Protein 1V5T (pdb70)

Organism: Mus musculus (NCBI:txid10090)

Structure (mmCIF, N/CA/C/O backbone):
data_1V5T
#
_entry.id   1V5T
#
_cell.length_a   1.000
_cell.length_b   1.000
_cell.length_c   1.000
_cell.angle_alpha   90.00
_cell.angle_beta   90.00
_cell.angle_gamma   90.00
#
_symmetry.space_group_name_H-M   'P 1'
#
loop_
_atom_site.group_PDB
_atom_site.id
_atom_site.type_symbol
_atom_site.label_atom_id
_atom_site.label_alt_id
_atom_site.label_comp_id
_atom_site.label_asym_id
_atom_site.label_entity_id
_atom_site.label_seq_id
_atom_site.pdbx_PDB_ins_code
_atom_site.Cartn_x
_atom_site.Cartn_y
_atom_site.Cartn_z
_atom_site.occupancy
_atom_site.B_iso_or_equiv
_atom_site.auth_seq_id
_atom_site.auth_comp_id
_atom_site.auth_asym_id
_atom_site.auth_atom_id
_atom_site.pdbx_PDB_model_num
ATOM 1 N N . GLY A 1 1 ? 25.138 9.189 4.085 1.00 0.00 1 GLY A N 1
ATOM 2 C CA . GLY A 1 1 ? 25.065 8.171 3.051 1.00 0.00 1 GLY A CA 1
ATOM 3 C C . GLY A 1 1 ? 25.714 8.659 1.754 1.00 0.00 1 GLY A C 1
ATOM 4 O O . GLY A 1 1 ? 26.935 8.616 1.613 1.00 0.00 1 GLY A O 1
ATOM 8 N N . SER A 1 2 ? 24.868 9.111 0.840 1.00 0.00 2 SER A N 1
ATOM 9 C CA . SER A 1 2 ? 25.344 9.606 -0.440 1.00 0.00 2 SER A CA 1
ATOM 10 C C . SER A 1 2 ? 24.269 10.473 -1.098 1.00 0.00 2 SER A C 1
ATOM 11 O O . SER A 1 2 ? 24.551 11.581 -1.552 1.00 0.00 2 SER A O 1
ATOM 19 N N . SER A 1 3 ? 23.058 9.936 -1.130 1.00 0.00 3 SER A N 1
ATOM 20 C CA . SER A 1 3 ? 21.939 10.647 -1.725 1.00 0.00 3 SER A CA 1
ATOM 21 C C . SER A 1 3 ? 20.916 11.008 -0.647 1.00 0.00 3 SER A C 1
ATOM 22 O O . SER A 1 3 ? 20.844 10.352 0.391 1.00 0.00 3 SER A O 1
ATOM 30 N N . GLY A 1 4 ? 20.148 12.050 -0.930 1.00 0.00 4 GLY A N 1
ATOM 31 C CA . GLY A 1 4 ? 19.132 12.507 0.003 1.00 0.00 4 GLY A CA 1
ATOM 32 C C . GLY A 1 4 ? 17.742 12.033 -0.427 1.00 0.00 4 GLY A C 1
ATOM 33 O O . GLY A 1 4 ? 17.461 10.835 -0.421 1.00 0.00 4 GLY A O 1
ATOM 37 N N . SER A 1 5 ? 16.908 12.997 -0.788 1.00 0.00 5 SER A N 1
ATOM 38 C CA . SER A 1 5 ? 15.554 12.694 -1.219 1.00 0.00 5 SER A CA 1
ATOM 39 C C . SER A 1 5 ? 15.410 12.961 -2.719 1.00 0.00 5 SER A C 1
ATOM 40 O O . SER A 1 5 ? 16.313 13.516 -3.343 1.00 0.00 5 SER A O 1
ATOM 48 N N . SER A 1 6 ? 14.269 12.552 -3.253 1.00 0.00 6 SER A N 1
ATOM 49 C CA . SER A 1 6 ? 13.996 12.740 -4.668 1.00 0.00 6 SER A CA 1
ATOM 50 C C . SER A 1 6 ? 12.509 12.511 -4.948 1.00 0.00 6 SER A C 1
ATOM 51 O O . SER A 1 6 ? 11.823 13.402 -5.446 1.00 0.00 6 SER A O 1
ATOM 59 N N . GLY A 1 7 ? 12.055 11.311 -4.616 1.00 0.00 7 GLY A N 1
ATOM 60 C CA . GLY A 1 7 ? 10.662 10.954 -4.826 1.00 0.00 7 GLY A CA 1
ATOM 61 C C . GLY A 1 7 ? 9.955 10.698 -3.494 1.00 0.00 7 GLY A C 1
ATOM 62 O O . GLY A 1 7 ? 10.220 11.380 -2.505 1.00 0.00 7 GLY A O 1
ATOM 66 N N . LEU A 1 8 ? 9.068 9.714 -3.511 1.00 0.00 8 LEU A N 1
ATOM 67 C CA . LEU A 1 8 ? 8.321 9.360 -2.316 1.00 0.00 8 LEU A CA 1
ATOM 68 C C . LEU A 1 8 ? 8.396 7.847 -2.102 1.00 0.00 8 LEU A C 1
ATOM 69 O O . LEU A 1 8 ? 7.637 7.092 -2.708 1.00 0.00 8 LEU A O 1
ATOM 85 N N . PRO A 1 9 ? 9.343 7.438 -1.216 1.00 0.00 9 PRO A N 1
ATOM 86 C CA . PRO A 1 9 ? 9.528 6.028 -0.915 1.00 0.00 9 PRO A CA 1
ATOM 87 C C . PRO A 1 9 ? 8.408 5.510 -0.010 1.00 0.00 9 PRO A C 1
ATOM 88 O O . PRO A 1 9 ? 7.963 6.211 0.897 1.00 0.00 9 PRO A O 1
ATOM 99 N N . ILE A 1 10 ? 7.984 4.286 -0.290 1.00 0.00 10 ILE A N 1
ATOM 100 C CA . ILE A 1 10 ? 6.924 3.665 0.487 1.00 0.00 10 ILE A CA 1
ATOM 101 C C . ILE A 1 10 ? 7.369 2.267 0.922 1.00 0.00 10 ILE A C 1
ATOM 102 O O . ILE A 1 10 ? 8.130 1.607 0.217 1.00 0.00 10 ILE A O 1
ATOM 118 N N . ILE A 1 11 ? 6.874 1.858 2.081 1.00 0.00 11 ILE A N 1
ATOM 119 C CA . ILE A 1 11 ? 7.211 0.551 2.619 1.00 0.00 11 ILE A CA 1
ATOM 120 C C . ILE A 1 11 ? 5.930 -0.159 3.062 1.00 0.00 11 ILE A C 1
ATOM 121 O O . ILE A 1 11 ? 5.058 0.453 3.677 1.00 0.00 11 ILE A O 1
ATOM 137 N N . VAL A 1 12 ? 5.857 -1.440 2.731 1.00 0.00 12 VAL A N 1
ATOM 138 C CA . VAL A 1 12 ? 4.697 -2.240 3.087 1.00 0.00 12 VAL A CA 1
ATOM 139 C C . VAL A 1 12 ? 5.156 -3.482 3.854 1.00 0.00 12 VAL A C 1
ATOM 140 O O . VAL A 1 12 ? 6.263 -3.973 3.643 1.00 0.00 12 VAL A O 1
ATOM 153 N N . LYS A 1 13 ? 4.280 -3.954 4.729 1.00 0.00 13 LYS A N 1
ATOM 154 C CA . LYS A 1 13 ? 4.581 -5.130 5.529 1.00 0.00 13 LYS A CA 1
ATOM 155 C C . LYS A 1 13 ? 3.502 -6.189 5.296 1.00 0.00 13 LYS A C 1
ATOM 156 O O . LYS A 1 13 ? 2.361 -6.024 5.726 1.00 0.00 13 LYS A O 1
ATOM 175 N N . TRP A 1 14 ? 3.900 -7.254 4.616 1.00 0.00 14 TRP A N 1
ATOM 176 C CA . TRP A 1 14 ? 2.982 -8.341 4.321 1.00 0.00 14 TRP A CA 1
ATOM 177 C C . TRP A 1 14 ? 3.406 -9.556 5.147 1.00 0.00 14 TRP A C 1
ATOM 178 O O . TRP A 1 14 ? 4.458 -10.144 4.898 1.00 0.00 14 TRP A O 1
ATOM 199 N N . GLY A 1 15 ? 2.566 -9.898 6.113 1.00 0.00 15 GLY A N 1
ATOM 200 C CA . GLY A 1 15 ? 2.841 -11.033 6.977 1.00 0.00 15 GLY A CA 1
ATOM 201 C C . GLY A 1 15 ? 4.186 -10.867 7.689 1.00 0.00 15 GLY A C 1
ATOM 202 O O . GLY A 1 15 ? 4.246 -10.322 8.790 1.00 0.00 15 GLY A O 1
ATOM 206 N N . GLY A 1 16 ? 5.231 -11.347 7.031 1.00 0.00 16 GLY A N 1
ATOM 207 C CA . GLY A 1 16 ? 6.570 -11.259 7.587 1.00 0.00 16 GLY A CA 1
ATOM 208 C C . GLY A 1 16 ? 7.573 -10.793 6.529 1.00 0.00 16 GLY A C 1
ATOM 209 O O . GLY A 1 16 ? 8.754 -11.129 6.598 1.00 0.00 16 GLY A O 1
ATOM 213 N N . GLN A 1 17 ? 7.065 -10.026 5.576 1.00 0.00 17 GLN A N 1
ATOM 214 C CA . GLN A 1 17 ? 7.902 -9.510 4.505 1.00 0.00 17 GLN A CA 1
ATOM 215 C C . GLN A 1 17 ? 7.688 -8.004 4.343 1.00 0.00 17 GLN A C 1
ATOM 216 O O . GLN A 1 17 ? 6.594 -7.499 4.590 1.00 0.00 17 GLN A O 1
ATOM 230 N N . GLU A 1 18 ? 8.750 -7.329 3.929 1.00 0.00 18 GLU A N 1
ATOM 231 C CA . GLU A 1 18 ? 8.692 -5.891 3.731 1.00 0.00 18 GLU A CA 1
ATOM 232 C C . GLU A 1 18 ? 8.933 -5.548 2.259 1.00 0.00 18 GLU A C 1
ATOM 233 O O . GLU A 1 18 ? 9.902 -6.012 1.660 1.00 0.00 18 GLU A O 1
ATOM 245 N N . TYR A 1 19 ? 8.035 -4.737 1.719 1.00 0.00 19 TYR A N 1
ATOM 246 C CA . TYR A 1 19 ? 8.138 -4.327 0.329 1.00 0.00 19 TYR A CA 1
ATOM 247 C C . TYR A 1 19 ? 8.405 -2.824 0.219 1.00 0.00 19 TYR A C 1
ATOM 248 O O . TYR A 1 19 ? 7.772 -2.026 0.909 1.00 0.00 19 TYR A O 1
ATOM 266 N N . SER A 1 20 ? 9.342 -2.484 -0.653 1.00 0.00 20 SER A N 1
ATOM 267 C CA . SER A 1 20 ? 9.700 -1.091 -0.862 1.00 0.00 20 SER A CA 1
ATOM 268 C C . SER A 1 20 ? 9.168 -0.611 -2.213 1.00 0.00 20 SER A C 1
ATOM 269 O O . SER A 1 20 ? 9.165 -1.364 -3.186 1.00 0.00 20 SER A O 1
ATOM 277 N N . VAL A 1 21 ? 8.732 0.640 -2.231 1.00 0.00 21 VAL A N 1
ATOM 278 C CA . VAL A 1 21 ? 8.199 1.229 -3.447 1.00 0.00 21 VAL A CA 1
ATOM 279 C C . VAL A 1 21 ? 8.799 2.624 -3.639 1.00 0.00 21 VAL A C 1
ATOM 280 O O . VAL A 1 21 ? 8.623 3.501 -2.794 1.00 0.00 21 VAL A O 1
ATOM 293 N N . THR A 1 22 ? 9.497 2.785 -4.754 1.00 0.00 22 THR A N 1
ATOM 294 C CA . THR A 1 22 ? 10.124 4.057 -5.066 1.00 0.00 22 THR A CA 1
ATOM 295 C C . THR A 1 22 ? 10.041 4.338 -6.568 1.00 0.00 22 THR A C 1
ATOM 296 O O . THR A 1 22 ? 10.971 4.892 -7.152 1.00 0.00 22 THR A O 1
ATOM 307 N N . THR A 1 23 ? 8.918 3.943 -7.150 1.00 0.00 23 THR A N 1
ATOM 308 C CA . THR A 1 23 ? 8.701 4.146 -8.573 1.00 0.00 23 THR A CA 1
ATOM 309 C C . THR A 1 23 ? 7.640 5.223 -8.802 1.00 0.00 23 THR A C 1
ATOM 310 O O . THR A 1 23 ? 7.786 6.065 -9.687 1.00 0.00 23 THR A O 1
ATOM 321 N N . LEU A 1 24 ? 6.595 5.162 -7.990 1.00 0.00 24 LEU A N 1
ATOM 322 C CA . LEU A 1 24 ? 5.509 6.122 -8.094 1.00 0.00 24 LEU A CA 1
ATOM 323 C C . LEU A 1 24 ? 5.725 7.242 -7.075 1.00 0.00 24 LEU A C 1
ATOM 324 O O . LEU A 1 24 ? 6.529 7.102 -6.154 1.00 0.00 24 LEU A O 1
ATOM 340 N N . SER A 1 25 ? 4.995 8.329 -7.274 1.00 0.00 25 SER A N 1
ATOM 341 C CA . SER A 1 25 ? 5.097 9.473 -6.383 1.00 0.00 25 SER A CA 1
ATOM 342 C C . SER A 1 25 ? 3.699 9.973 -6.012 1.00 0.00 25 SER A C 1
ATOM 343 O O . SER A 1 25 ? 2.703 9.312 -6.299 1.00 0.00 25 SER A O 1
ATOM 351 N N . GLU A 1 26 ? 3.671 11.137 -5.379 1.00 0.00 26 GLU A N 1
ATOM 352 C CA . GLU A 1 26 ? 2.412 11.734 -4.966 1.00 0.00 26 GLU A CA 1
ATOM 353 C C . GLU A 1 26 ? 1.453 11.827 -6.154 1.00 0.00 26 GLU A C 1
ATOM 354 O O . GLU A 1 26 ? 0.264 11.544 -6.020 1.00 0.00 26 GLU A O 1
ATOM 366 N N . ASP A 1 27 ? 2.007 12.224 -7.291 1.00 0.00 27 ASP A N 1
ATOM 367 C CA . ASP A 1 27 ? 1.215 12.358 -8.502 1.00 0.00 27 ASP A CA 1
ATOM 368 C C . ASP A 1 27 ? 0.380 11.092 -8.702 1.00 0.00 27 ASP A C 1
ATOM 369 O O . ASP A 1 27 ? -0.844 11.162 -8.806 1.00 0.00 27 ASP A O 1
ATOM 378 N N . ASP A 1 28 ? 1.074 9.965 -8.751 1.00 0.00 28 ASP A N 1
ATOM 379 C CA . ASP A 1 28 ? 0.411 8.685 -8.937 1.00 0.00 28 ASP A CA 1
ATOM 380 C C . ASP A 1 28 ? -0.721 8.549 -7.918 1.00 0.00 28 ASP A C 1
ATOM 381 O O . ASP A 1 28 ? -0.698 9.192 -6.869 1.00 0.00 28 ASP A O 1
ATOM 390 N N . THR A 1 29 ? -1.685 7.707 -8.260 1.00 0.00 29 THR A N 1
ATOM 391 C CA . THR A 1 29 ? -2.824 7.479 -7.388 1.00 0.00 29 THR A CA 1
ATOM 392 C C . THR A 1 29 ? -2.653 6.167 -6.619 1.00 0.00 29 THR A C 1
ATOM 393 O O . THR A 1 29 ? -1.830 5.330 -6.988 1.00 0.00 29 THR A O 1
ATOM 404 N N . VAL A 1 30 ? -3.442 6.029 -5.564 1.00 0.00 30 VAL A N 1
ATOM 405 C CA . VAL A 1 30 ? -3.387 4.833 -4.740 1.00 0.00 30 VAL A CA 1
ATOM 406 C C . VAL A 1 30 ? -3.432 3.597 -5.639 1.00 0.00 30 VAL A C 1
ATOM 407 O O . VAL A 1 30 ? -2.736 2.615 -5.387 1.00 0.00 30 VAL A O 1
ATOM 420 N N . LEU A 1 31 ? -4.259 3.685 -6.671 1.00 0.00 31 LEU A N 1
ATOM 421 C CA . LEU A 1 31 ? -4.405 2.585 -7.609 1.00 0.00 31 LEU A CA 1
ATOM 422 C C . LEU A 1 31 ? -3.020 2.135 -8.080 1.00 0.00 31 LEU A C 1
ATOM 423 O O . LEU A 1 31 ? -2.677 0.959 -7.976 1.00 0.00 31 LEU A O 1
ATOM 439 N N . ASP A 1 32 ? -2.262 3.096 -8.588 1.00 0.00 32 ASP A N 1
ATOM 440 C CA . ASP A 1 32 ? -0.923 2.814 -9.075 1.00 0.00 32 ASP A CA 1
ATOM 441 C C . ASP A 1 32 ? -0.188 1.939 -8.057 1.00 0.00 32 ASP A C 1
ATOM 442 O O . ASP A 1 32 ? 0.377 0.907 -8.414 1.00 0.00 32 ASP A O 1
ATOM 451 N N . LEU A 1 33 ? -0.220 2.384 -6.810 1.00 0.00 33 LEU A N 1
ATOM 452 C CA . LEU A 1 33 ? 0.435 1.654 -5.738 1.00 0.00 33 LEU A CA 1
ATOM 453 C C . LEU A 1 33 ? -0.153 0.245 -5.652 1.00 0.00 33 LEU A C 1
ATOM 454 O O . LEU A 1 33 ? 0.581 -0.741 -5.686 1.00 0.00 33 LEU A O 1
ATOM 470 N N . LYS A 1 34 ? -1.473 0.195 -5.542 1.00 0.00 34 LYS A N 1
ATOM 471 C CA . LYS A 1 34 ? -2.168 -1.078 -5.451 1.00 0.00 34 LYS A CA 1
ATOM 472 C C . LYS A 1 34 ? -1.758 -1.964 -6.629 1.00 0.00 34 LYS A C 1
ATOM 473 O O . LYS A 1 34 ? -1.329 -3.100 -6.435 1.00 0.00 34 LYS A O 1
ATOM 492 N N . GLN A 1 35 ? -1.904 -1.410 -7.823 1.00 0.00 35 GLN A N 1
ATOM 493 C CA . GLN A 1 35 ? -1.553 -2.136 -9.032 1.00 0.00 35 GLN A CA 1
ATOM 494 C C . GLN A 1 35 ? -0.138 -2.707 -8.918 1.00 0.00 35 GLN A C 1
ATOM 495 O O . GLN A 1 35 ? 0.109 -3.846 -9.309 1.00 0.00 35 GLN A O 1
ATOM 509 N N . PHE A 1 36 ? 0.754 -1.888 -8.379 1.00 0.00 36 PHE A N 1
ATOM 510 C CA . PHE A 1 36 ? 2.137 -2.297 -8.208 1.00 0.00 36 PHE A CA 1
ATOM 511 C C . PHE A 1 36 ? 2.278 -3.285 -7.047 1.00 0.00 36 PHE A C 1
ATOM 512 O O . PHE A 1 36 ? 3.223 -4.071 -7.008 1.00 0.00 36 PHE A O 1
ATOM 529 N N . LEU A 1 37 ? 1.324 -3.211 -6.131 1.00 0.00 37 LEU A N 1
ATOM 530 C CA . LEU A 1 37 ? 1.329 -4.089 -4.973 1.00 0.00 37 LEU A CA 1
ATOM 531 C C . LEU A 1 37 ? 0.747 -5.448 -5.366 1.00 0.00 37 LEU A C 1
ATOM 532 O O . LEU A 1 37 ? 0.905 -6.429 -4.640 1.00 0.00 37 LEU A O 1
ATOM 548 N N . LYS A 1 38 ? 0.087 -5.464 -6.515 1.00 0.00 38 LYS A N 1
ATOM 549 C CA . LYS A 1 38 ? -0.519 -6.687 -7.013 1.00 0.00 38 LYS A CA 1
ATOM 550 C C . LYS A 1 38 ? 0.567 -7.581 -7.614 1.00 0.00 38 LYS A C 1
ATOM 551 O O . LYS A 1 38 ? 0.431 -8.803 -7.631 1.00 0.00 38 LYS A O 1
ATOM 570 N N . THR A 1 39 ? 1.621 -6.936 -8.094 1.00 0.00 39 THR A N 1
ATOM 571 C CA . THR A 1 39 ? 2.730 -7.658 -8.694 1.00 0.00 39 THR A CA 1
ATOM 572 C C . THR A 1 39 ? 3.829 -7.904 -7.659 1.00 0.00 39 THR A C 1
ATOM 573 O O . THR A 1 39 ? 4.530 -8.913 -7.721 1.00 0.00 39 THR A O 1
ATOM 584 N N . LEU A 1 40 ? 3.945 -6.966 -6.731 1.00 0.00 40 LEU A N 1
ATOM 585 C CA . LEU A 1 40 ? 4.947 -7.068 -5.684 1.00 0.00 40 LEU A CA 1
ATOM 586 C C . LEU A 1 40 ? 4.682 -8.325 -4.852 1.00 0.00 40 LEU A C 1
ATOM 587 O O . LEU A 1 40 ? 5.550 -9.188 -4.731 1.00 0.00 40 LEU A O 1
ATOM 603 N N . THR A 1 41 ? 3.479 -8.387 -4.300 1.00 0.00 41 THR A N 1
ATOM 604 C CA . THR A 1 41 ? 3.088 -9.524 -3.483 1.00 0.00 41 THR A CA 1
ATOM 605 C C . THR A 1 41 ? 2.499 -10.632 -4.358 1.00 0.00 41 THR A C 1
ATOM 606 O O . THR A 1 41 ? 2.978 -11.765 -4.337 1.00 0.00 41 THR A O 1
ATOM 617 N N . GLY A 1 42 ? 1.468 -10.267 -5.106 1.00 0.00 42 GLY A N 1
ATOM 618 C CA . GLY A 1 42 ? 0.808 -11.216 -5.986 1.00 0.00 42 GLY A CA 1
ATOM 619 C C . GLY A 1 42 ? -0.652 -11.418 -5.578 1.00 0.00 42 GLY A C 1
ATOM 620 O O . GLY A 1 42 ? -1.201 -12.507 -5.740 1.00 0.00 42 GLY A O 1
ATOM 624 N N . VAL A 1 43 ? -1.241 -10.352 -5.056 1.00 0.00 43 VAL A N 1
ATOM 625 C CA . VAL A 1 43 ? -2.627 -10.399 -4.624 1.00 0.00 43 VAL A CA 1
ATOM 626 C C . VAL A 1 43 ? -3.399 -9.249 -5.275 1.00 0.00 43 VAL A C 1
ATOM 627 O O . VAL A 1 43 ? -2.843 -8.176 -5.507 1.00 0.00 43 VAL A O 1
ATOM 640 N N . LEU A 1 44 ? -4.667 -9.512 -5.552 1.00 0.00 44 LEU A N 1
ATOM 641 C CA . LEU A 1 44 ? -5.521 -8.513 -6.172 1.00 0.00 44 LEU A CA 1
ATOM 642 C C . LEU A 1 44 ? -5.477 -7.227 -5.345 1.00 0.00 44 LEU A C 1
ATOM 643 O O . LEU A 1 44 ? -5.215 -7.266 -4.144 1.00 0.00 44 LEU A O 1
ATOM 659 N N . PRO A 1 45 ? -5.744 -6.088 -6.039 1.00 0.00 45 PRO A N 1
ATOM 660 C CA . PRO A 1 45 ? -5.737 -4.792 -5.381 1.00 0.00 45 PRO A CA 1
ATOM 661 C C . PRO A 1 45 ? -6.991 -4.606 -4.524 1.00 0.00 45 PRO A C 1
ATOM 662 O O . PRO A 1 45 ? -6.905 -4.161 -3.381 1.00 0.00 45 PRO A O 1
ATOM 673 N N . GLU A 1 46 ? -8.127 -4.954 -5.111 1.00 0.00 46 GLU A N 1
ATOM 674 C CA . GLU A 1 46 ? -9.397 -4.831 -4.416 1.00 0.00 46 GLU A CA 1
ATOM 675 C C . GLU A 1 46 ? -9.387 -5.673 -3.139 1.00 0.00 46 GLU A C 1
ATOM 676 O O . GLU A 1 46 ? -10.068 -5.344 -2.168 1.00 0.00 46 GLU A O 1
ATOM 688 N N . ARG A 1 47 ? -8.608 -6.744 -3.180 1.00 0.00 47 ARG A N 1
ATOM 689 C CA . ARG A 1 47 ? -8.500 -7.636 -2.038 1.00 0.00 47 ARG A CA 1
ATOM 690 C C . ARG A 1 47 ? -7.438 -7.124 -1.063 1.00 0.00 47 ARG A C 1
ATOM 691 O O . ARG A 1 47 ? -7.639 -7.154 0.150 1.00 0.00 47 ARG A O 1
ATOM 712 N N . GLN A 1 48 ? -6.332 -6.667 -1.630 1.00 0.00 48 GLN A N 1
ATOM 713 C CA . GLN A 1 48 ? -5.238 -6.149 -0.826 1.00 0.00 48 GLN A CA 1
ATOM 714 C C . GLN A 1 48 ? -5.765 -5.155 0.211 1.00 0.00 48 GLN A C 1
ATOM 715 O O . GLN A 1 48 ? -6.468 -4.207 -0.134 1.00 0.00 48 GLN A O 1
ATOM 729 N N . LYS A 1 49 ? -5.405 -5.406 1.461 1.00 0.00 49 LYS A N 1
ATOM 730 C CA . LYS A 1 49 ? -5.833 -4.545 2.551 1.00 0.00 49 LYS A CA 1
ATOM 731 C C . LYS A 1 49 ? -4.632 -3.754 3.072 1.00 0.00 49 LYS A C 1
ATOM 732 O O . LYS A 1 49 ? -3.635 -4.338 3.493 1.00 0.00 49 LYS A O 1
ATOM 751 N N . LEU A 1 50 ? -4.767 -2.437 3.027 1.00 0.00 50 LEU A N 1
ATOM 752 C CA . LEU A 1 50 ? -3.705 -1.560 3.489 1.00 0.00 50 LEU A CA 1
ATOM 753 C C . LEU A 1 50 ? -3.983 -1.149 4.936 1.00 0.00 50 LEU A C 1
ATOM 754 O O . LEU A 1 50 ? -4.910 -0.384 5.201 1.00 0.00 50 LEU A O 1
ATOM 770 N N . LEU A 1 51 ? -3.163 -1.674 5.835 1.00 0.00 51 LEU A N 1
ATOM 771 C CA . LEU A 1 51 ? -3.309 -1.371 7.249 1.00 0.00 51 LEU A CA 1
ATOM 772 C C . LEU A 1 51 ? -2.214 -0.390 7.671 1.00 0.00 51 LEU A C 1
ATOM 773 O O . LEU A 1 51 ? -1.029 -0.714 7.614 1.00 0.00 51 LEU A O 1
ATOM 789 N N . GLY A 1 52 ? -2.649 0.790 8.087 1.00 0.00 52 GLY A N 1
ATOM 790 C CA . GLY A 1 52 ? -1.721 1.821 8.519 1.00 0.00 52 GLY A CA 1
ATOM 791 C C . GLY A 1 52 ? -2.317 3.216 8.317 1.00 0.00 52 GLY A C 1
ATOM 792 O O . GLY A 1 52 ? -2.389 4.006 9.256 1.00 0.00 52 GLY A O 1
ATOM 796 N N . LEU A 1 53 ? -2.727 3.475 7.084 1.00 0.00 53 LEU A N 1
ATOM 797 C CA . LEU A 1 53 ? -3.314 4.761 6.746 1.00 0.00 53 LEU A CA 1
ATOM 798 C C . LEU A 1 53 ? -4.824 4.595 6.563 1.00 0.00 53 LEU A C 1
ATOM 799 O O . LEU A 1 53 ? -5.276 4.081 5.541 1.00 0.00 53 LEU A O 1
ATOM 815 N N . LYS A 1 54 ? -5.563 5.040 7.569 1.00 0.00 54 LYS A N 1
ATOM 816 C CA . LYS A 1 54 ? -7.012 4.947 7.531 1.00 0.00 54 LYS A CA 1
ATOM 817 C C . LYS A 1 54 ? -7.600 6.331 7.251 1.00 0.00 54 LYS A C 1
ATOM 818 O O . LYS A 1 54 ? -6.909 7.341 7.379 1.00 0.00 54 LYS A O 1
ATOM 837 N N . VAL A 1 55 ? -8.871 6.334 6.875 1.00 0.00 55 VAL A N 1
ATOM 838 C CA . VAL A 1 55 ? -9.560 7.578 6.575 1.00 0.00 55 VAL A CA 1
ATOM 839 C C . VAL A 1 55 ? -10.968 7.532 7.172 1.00 0.00 55 VAL A C 1
ATOM 840 O O . VAL A 1 55 ? -11.868 6.917 6.602 1.00 0.00 55 VAL A O 1
ATOM 853 N N . LYS A 1 56 ? -11.115 8.191 8.312 1.00 0.00 56 LYS A N 1
ATOM 854 C CA . LYS A 1 56 ? -12.399 8.233 8.991 1.00 0.00 56 LYS A CA 1
ATOM 855 C C . LYS A 1 56 ? -13.065 6.859 8.900 1.00 0.00 56 LYS A C 1
ATOM 856 O O . LYS A 1 56 ? -14.198 6.744 8.436 1.00 0.00 56 LYS A O 1
ATOM 875 N N . GLY A 1 57 ? -12.332 5.851 9.350 1.00 0.00 57 GLY A N 1
ATOM 876 C CA . GLY A 1 57 ? -12.838 4.489 9.325 1.00 0.00 57 GLY A CA 1
ATOM 877 C C . GLY A 1 57 ? -12.117 3.656 8.263 1.00 0.00 57 GLY A C 1
ATOM 878 O O . GLY A 1 57 ? -11.183 2.919 8.575 1.00 0.00 57 GLY A O 1
ATOM 882 N N . LYS A 1 58 ? -12.578 3.801 7.029 1.00 0.00 58 LYS A N 1
ATOM 883 C CA . LYS A 1 58 ? -11.989 3.071 5.920 1.00 0.00 58 LYS A CA 1
ATOM 884 C C . LYS A 1 58 ? -10.760 3.828 5.412 1.00 0.00 58 LYS A C 1
ATOM 885 O O . LYS A 1 58 ? -10.710 5.055 5.480 1.00 0.00 58 LYS A O 1
ATOM 904 N N . PRO A 1 59 ? -9.772 3.044 4.902 1.00 0.00 59 PRO A N 1
ATOM 905 C CA . PRO A 1 59 ? -8.547 3.627 4.383 1.00 0.00 59 PRO A CA 1
ATOM 906 C C . PRO A 1 59 ? -8.783 4.278 3.019 1.00 0.00 59 PRO A C 1
ATOM 907 O O . PRO A 1 59 ? -9.805 4.032 2.379 1.00 0.00 59 PRO A O 1
ATOM 918 N N . ALA A 1 60 ? -7.822 5.094 2.613 1.00 0.00 60 ALA A N 1
ATOM 919 C CA . ALA A 1 60 ? -7.913 5.781 1.336 1.00 0.00 60 ALA A CA 1
ATOM 920 C C . ALA A 1 60 ? -8.441 4.812 0.277 1.00 0.00 60 ALA A C 1
ATOM 921 O O . ALA A 1 60 ? -8.416 3.598 0.474 1.00 0.00 60 ALA A O 1
ATOM 928 N N . GLU A 1 61 ? -8.905 5.384 -0.824 1.00 0.00 61 GLU A N 1
ATOM 929 C CA . GLU A 1 61 ? -9.438 4.586 -1.915 1.00 0.00 61 GLU A CA 1
ATOM 930 C C . GLU A 1 61 ? -8.444 4.544 -3.077 1.00 0.00 61 GLU A C 1
ATOM 931 O O . GLU A 1 61 ? -7.368 5.135 -2.999 1.00 0.00 61 GLU A O 1
ATOM 943 N N . ASN A 1 62 ? -8.839 3.840 -4.127 1.00 0.00 62 ASN A N 1
ATOM 944 C CA . ASN A 1 62 ? -7.996 3.713 -5.304 1.00 0.00 62 ASN A CA 1
ATOM 945 C C . ASN A 1 62 ? -8.198 4.934 -6.205 1.00 0.00 62 ASN A C 1
ATOM 946 O O . ASN A 1 62 ? -7.394 5.188 -7.101 1.00 0.00 62 ASN A O 1
ATOM 957 N N . ASP A 1 63 ? -9.275 5.656 -5.935 1.00 0.00 63 ASP A N 1
ATOM 958 C CA . ASP A 1 63 ? -9.592 6.844 -6.710 1.00 0.00 63 ASP A CA 1
ATOM 959 C C . ASP A 1 63 ? -9.183 8.088 -5.919 1.00 0.00 63 ASP A C 1
ATOM 960 O O . ASP A 1 63 ? -9.664 9.187 -6.191 1.00 0.00 63 ASP A O 1
ATOM 969 N N . VAL A 1 64 ? -8.300 7.874 -4.955 1.00 0.00 64 VAL A N 1
ATOM 970 C CA . VAL A 1 64 ? -7.821 8.964 -4.123 1.00 0.00 64 VAL A CA 1
ATOM 971 C C . VAL A 1 64 ? -6.320 9.155 -4.354 1.00 0.00 64 VAL A C 1
ATOM 972 O O . VAL A 1 64 ? -5.592 8.186 -4.560 1.00 0.00 64 VAL A O 1
ATOM 985 N N . LYS A 1 65 ? -5.903 10.412 -4.313 1.00 0.00 65 LYS A N 1
ATOM 986 C CA . LYS A 1 65 ? -4.503 10.743 -4.516 1.00 0.00 65 LYS A CA 1
ATOM 987 C C . LYS A 1 65 ? -3.728 10.474 -3.224 1.00 0.00 65 LYS A C 1
ATOM 988 O O . LYS A 1 65 ? -4.170 10.853 -2.141 1.00 0.00 65 LYS A O 1
ATOM 1007 N N . LEU A 1 66 ? -2.585 9.822 -3.382 1.00 0.00 66 LEU A N 1
ATOM 1008 C CA . LEU A 1 66 ? -1.744 9.499 -2.242 1.00 0.00 66 LEU A CA 1
ATOM 1009 C C . LEU A 1 66 ? -1.196 10.792 -1.635 1.00 0.00 66 LEU A C 1
ATOM 1010 O O . LEU A 1 66 ? -0.951 10.861 -0.432 1.00 0.00 66 LEU A O 1
ATOM 1026 N N . GLY A 1 67 ? -1.019 11.784 -2.496 1.00 0.00 67 GLY A N 1
ATOM 1027 C CA . GLY A 1 67 ? -0.505 13.070 -2.059 1.00 0.00 67 GLY A CA 1
ATOM 1028 C C . GLY A 1 67 ? -1.500 13.774 -1.135 1.00 0.00 67 GLY A C 1
ATOM 1029 O O . GLY A 1 67 ? -1.119 14.294 -0.087 1.00 0.00 67 GLY A O 1
ATOM 1033 N N . ALA A 1 68 ? -2.756 13.768 -1.556 1.00 0.00 68 ALA A N 1
ATOM 1034 C CA . ALA A 1 68 ? -3.809 14.399 -0.779 1.00 0.00 68 ALA A CA 1
ATOM 1035 C C . ALA A 1 68 ? -3.724 13.920 0.672 1.00 0.00 68 ALA A C 1
ATOM 1036 O O . ALA A 1 68 ? -3.915 14.704 1.600 1.00 0.00 68 ALA A O 1
ATOM 1043 N N . LEU A 1 69 ? -3.436 12.636 0.821 1.00 0.00 69 LEU A N 1
ATOM 1044 C CA . LEU A 1 69 ? -3.323 12.043 2.143 1.00 0.00 69 LEU A CA 1
ATOM 1045 C C . LEU A 1 69 ? -2.120 12.650 2.868 1.00 0.00 69 LEU A C 1
ATOM 1046 O O . LEU A 1 69 ? -2.111 12.742 4.095 1.00 0.00 69 LEU A O 1
ATOM 1062 N N . LYS A 1 70 ? -1.133 13.048 2.079 1.00 0.00 70 LYS A N 1
ATOM 1063 C CA . LYS A 1 70 ? 0.073 13.644 2.630 1.00 0.00 70 LYS A CA 1
ATOM 1064 C C . LYS A 1 70 ? 0.635 12.729 3.720 1.00 0.00 70 LYS A C 1
ATOM 1065 O O . LYS A 1 70 ? 0.766 13.139 4.872 1.00 0.00 70 LYS A O 1
ATOM 1084 N N . LEU A 1 71 ? 0.953 11.508 3.317 1.00 0.00 71 LEU A N 1
ATOM 1085 C CA . LEU A 1 71 ? 1.499 10.532 4.245 1.00 0.00 71 LEU A CA 1
ATOM 1086 C C . LEU A 1 71 ? 2.969 10.858 4.516 1.00 0.00 71 LEU A C 1
ATOM 1087 O O . LEU A 1 71 ? 3.507 11.818 3.965 1.00 0.00 71 LEU A O 1
ATOM 1103 N N . LYS A 1 72 ? 3.577 10.042 5.363 1.00 0.00 72 LYS A N 1
ATOM 1104 C CA . LYS A 1 72 ? 4.974 10.231 5.714 1.00 0.00 72 LYS A CA 1
ATOM 1105 C C . LYS A 1 72 ? 5.848 9.390 4.781 1.00 0.00 72 LYS A C 1
ATOM 1106 O O . LYS A 1 72 ? 5.378 8.415 4.196 1.00 0.00 72 LYS A O 1
ATOM 1125 N N . PRO A 1 73 ? 7.137 9.807 4.669 1.00 0.00 73 PRO A N 1
ATOM 1126 C CA . PRO A 1 73 ? 8.081 9.103 3.818 1.00 0.00 73 PRO A CA 1
ATOM 1127 C C . PRO A 1 73 ? 8.526 7.789 4.463 1.00 0.00 73 PRO A C 1
ATOM 1128 O O . PRO A 1 73 ? 8.449 7.634 5.681 1.00 0.00 73 PRO A O 1
ATOM 1139 N N . ASN A 1 74 ? 8.982 6.876 3.618 1.00 0.00 74 ASN A N 1
ATOM 1140 C CA . ASN A 1 74 ? 9.439 5.580 4.090 1.00 0.00 74 ASN A CA 1
ATOM 1141 C C . ASN A 1 74 ? 8.477 5.064 5.162 1.00 0.00 74 ASN A C 1
ATOM 1142 O O . ASN A 1 74 ? 8.889 4.367 6.087 1.00 0.00 74 ASN A O 1
ATOM 1153 N N . THR A 1 75 ? 7.213 5.427 5.001 1.00 0.00 75 THR A N 1
ATOM 1154 C CA . THR A 1 75 ? 6.189 5.010 5.943 1.00 0.00 75 THR A CA 1
ATOM 1155 C C . THR A 1 75 ? 5.968 3.498 5.857 1.00 0.00 75 THR A C 1
ATOM 1156 O O . THR A 1 75 ? 5.346 3.011 4.914 1.00 0.00 75 THR A O 1
ATOM 1167 N N . LYS A 1 76 ? 6.492 2.798 6.852 1.00 0.00 76 LYS A N 1
ATOM 1168 C CA . LYS A 1 76 ? 6.360 1.352 6.901 1.00 0.00 76 LYS A CA 1
ATOM 1169 C C . LYS A 1 76 ? 4.943 0.987 7.347 1.00 0.00 76 LYS A C 1
ATOM 1170 O O . LYS A 1 76 ? 4.648 0.975 8.541 1.00 0.00 76 LYS A O 1
ATOM 1189 N N . ILE A 1 77 ? 4.103 0.700 6.363 1.00 0.00 77 ILE A N 1
ATOM 1190 C CA . ILE A 1 77 ? 2.723 0.336 6.640 1.00 0.00 77 ILE A CA 1
ATOM 1191 C C . ILE A 1 77 ? 2.574 -1.184 6.555 1.00 0.00 77 ILE A C 1
ATOM 1192 O O . ILE A 1 77 ? 3.468 -1.872 6.063 1.00 0.00 77 ILE A O 1
ATOM 1208 N N . MET A 1 78 ? 1.439 -1.664 7.041 1.00 0.00 78 MET A N 1
ATOM 1209 C CA . MET A 1 78 ? 1.162 -3.090 7.026 1.00 0.00 78 MET A CA 1
ATOM 1210 C C . MET A 1 78 ? 0.114 -3.434 5.966 1.00 0.00 78 MET A C 1
ATOM 1211 O O . MET A 1 78 ? -0.636 -2.564 5.524 1.00 0.00 78 MET A O 1
ATOM 1225 N N . MET A 1 79 ? 0.094 -4.704 5.589 1.00 0.00 79 MET A N 1
ATOM 1226 C CA . MET A 1 79 ? -0.850 -5.173 4.589 1.00 0.00 79 MET A CA 1
ATOM 1227 C C . MET A 1 79 ? -1.545 -6.456 5.051 1.00 0.00 79 MET A C 1
ATOM 1228 O O . MET A 1 79 ? -0.995 -7.210 5.852 1.00 0.00 79 MET A O 1
ATOM 1242 N N . MET A 1 80 ? -2.743 -6.664 4.525 1.00 0.00 80 MET A N 1
ATOM 1243 C CA . MET A 1 80 ? -3.518 -7.842 4.873 1.00 0.00 80 MET A CA 1
ATOM 1244 C C . MET A 1 80 ? -4.249 -8.399 3.649 1.00 0.00 80 MET A C 1
ATOM 1245 O O . MET A 1 80 ? -4.662 -7.642 2.771 1.00 0.00 80 MET A O 1
ATOM 1259 N N . GLY A 1 81 ? -4.386 -9.716 3.630 1.00 0.00 81 GLY A N 1
ATOM 1260 C CA . GLY A 1 81 ? -5.059 -10.383 2.528 1.00 0.00 81 GLY A CA 1
ATOM 1261 C C . GLY A 1 81 ? -4.470 -11.774 2.286 1.00 0.00 81 GLY A C 1
ATOM 1262 O O . GLY A 1 81 ? -3.755 -12.305 3.134 1.00 0.00 81 GLY A O 1
ATOM 1266 N N . THR A 1 82 ? -4.792 -12.324 1.125 1.00 0.00 82 THR A N 1
ATOM 1267 C CA . THR A 1 82 ? -4.304 -13.643 0.760 1.00 0.00 82 THR A CA 1
ATOM 1268 C C . THR A 1 82 ? -4.145 -13.753 -0.758 1.00 0.00 82 THR A C 1
ATOM 1269 O O . THR A 1 82 ? -4.753 -12.988 -1.505 1.00 0.00 82 THR A O 1
ATOM 1280 N N . ARG A 1 83 ? -3.326 -14.710 -1.167 1.00 0.00 83 ARG A N 1
ATOM 1281 C CA . ARG A 1 83 ? -3.080 -14.929 -2.582 1.00 0.00 83 ARG A CA 1
ATOM 1282 C C . ARG A 1 83 ? -3.764 -16.216 -3.047 1.00 0.00 83 ARG A C 1
ATOM 1283 O O . ARG A 1 83 ? -4.104 -17.072 -2.231 1.00 0.00 83 ARG A O 1
ATOM 1304 N N . GLU A 1 84 ? -3.945 -16.314 -4.356 1.00 0.00 84 GLU A N 1
ATOM 1305 C CA . GLU A 1 84 ? -4.582 -17.482 -4.938 1.00 0.00 84 GLU A CA 1
ATOM 1306 C C . GLU A 1 84 ? -6.080 -17.480 -4.627 1.00 0.00 84 GLU A C 1
ATOM 1307 O O . GLU A 1 84 ? -6.504 -16.949 -3.602 1.00 0.00 84 GLU A O 1
ATOM 1319 N N . SER A 1 85 ? -6.840 -18.081 -5.531 1.00 0.00 85 SER A N 1
ATOM 1320 C CA . SER A 1 85 ? -8.282 -18.155 -5.366 1.00 0.00 85 SER A CA 1
ATOM 1321 C C . SER A 1 85 ? -8.641 -19.289 -4.404 1.00 0.00 85 SER A C 1
ATOM 1322 O O . SER A 1 85 ? -8.014 -20.347 -4.424 1.00 0.00 85 SER A O 1
ATOM 1330 N N . GLY A 1 86 ? -9.648 -19.029 -3.583 1.00 0.00 86 GLY A N 1
ATOM 1331 C CA . GLY A 1 86 ? -10.097 -20.014 -2.614 1.00 0.00 86 GLY A CA 1
ATOM 1332 C C . GLY A 1 86 ? -9.565 -19.692 -1.216 1.00 0.00 86 GLY A C 1
ATOM 1333 O O . GLY A 1 86 ? -8.569 -18.984 -1.075 1.00 0.00 86 GLY A O 1
ATOM 1337 N N . PRO A 1 87 ? -10.271 -20.241 -0.192 1.00 0.00 87 PRO A N 1
ATOM 1338 C CA . PRO A 1 87 ? -9.880 -20.019 1.190 1.00 0.00 87 PRO A CA 1
ATOM 1339 C C . PRO A 1 87 ? -8.645 -20.848 1.550 1.00 0.00 87 PRO A C 1
ATOM 1340 O O . PRO A 1 87 ? -7.771 -20.382 2.279 1.00 0.00 87 PRO A O 1
ATOM 1351 N N . SER A 1 88 ? -8.613 -22.063 1.023 1.00 0.00 88 SER A N 1
ATOM 1352 C CA . SER A 1 88 ? -7.500 -22.961 1.279 1.00 0.00 88 SER A CA 1
ATOM 1353 C C . SER A 1 88 ? -6.436 -22.800 0.192 1.00 0.00 88 SER A C 1
ATOM 1354 O O . SER A 1 88 ? -6.739 -22.892 -0.997 1.00 0.00 88 SER A O 1
ATOM 1362 N N . SER A 1 89 ? -5.211 -22.563 0.638 1.00 0.00 89 SER A N 1
ATOM 1363 C CA . SER A 1 89 ? -4.101 -22.388 -0.283 1.00 0.00 89 SER A CA 1
ATOM 1364 C C . SER A 1 89 ? -3.563 -23.752 -0.720 1.00 0.00 89 SER A C 1
ATOM 1365 O O . SER A 1 89 ? -3.536 -24.060 -1.910 1.00 0.00 89 SER A O 1
ATOM 1373 N N . GLY A 1 90 ? -3.149 -24.533 0.267 1.00 0.00 90 GLY A N 1
ATOM 1374 C CA . GLY A 1 90 ? -2.615 -25.858 0.000 1.00 0.00 90 GLY A CA 1
ATOM 1375 C C . GLY A 1 90 ? -2.305 -26.597 1.303 1.00 0.00 90 GLY A C 1
ATOM 1376 O O . GLY A 1 90 ? -1.147 -26.897 1.590 1.00 0.00 90 GLY A O 1
ATOM 1380 N N . GLY A 1 1 ? 21.842 2.307 -3.571 1.00 0.00 1 GLY A N 2
ATOM 1381 C CA . GLY A 1 1 ? 22.647 3.282 -4.288 1.00 0.00 1 GLY A CA 2
ATOM 1382 C C . GLY A 1 1 ? 23.591 4.020 -3.337 1.00 0.00 1 GLY A C 2
ATOM 1383 O O . GLY A 1 1 ? 24.588 3.458 -2.886 1.00 0.00 1 GLY A O 2
ATOM 1387 N N . SER A 1 2 ? 23.243 5.268 -3.059 1.00 0.00 2 SER A N 2
ATOM 1388 C CA . SER A 1 2 ? 24.047 6.088 -2.169 1.00 0.00 2 SER A CA 2
ATOM 1389 C C . SER A 1 2 ? 23.147 6.793 -1.152 1.00 0.00 2 SER A C 2
ATOM 1390 O O . SER A 1 2 ? 23.316 6.623 0.054 1.00 0.00 2 SER A O 2
ATOM 1398 N N . SER A 1 3 ? 22.211 7.570 -1.677 1.00 0.00 3 SER A N 2
ATOM 1399 C CA . SER A 1 3 ? 21.285 8.302 -0.830 1.00 0.00 3 SER A CA 2
ATOM 1400 C C . SER A 1 3 ? 19.898 8.335 -1.477 1.00 0.00 3 SER A C 2
ATOM 1401 O O . SER A 1 3 ? 19.781 8.444 -2.696 1.00 0.00 3 SER A O 2
ATOM 1409 N N . GLY A 1 4 ? 18.883 8.239 -0.631 1.00 0.00 4 GLY A N 2
ATOM 1410 C CA . GLY A 1 4 ? 17.510 8.256 -1.105 1.00 0.00 4 GLY A CA 2
ATOM 1411 C C . GLY A 1 4 ? 17.170 9.600 -1.753 1.00 0.00 4 GLY A C 2
ATOM 1412 O O . GLY A 1 4 ? 17.707 9.938 -2.807 1.00 0.00 4 GLY A O 2
ATOM 1416 N N . SER A 1 5 ? 16.281 10.329 -1.096 1.00 0.00 5 SER A N 2
ATOM 1417 C CA . SER A 1 5 ? 15.863 11.629 -1.595 1.00 0.00 5 SER A CA 2
ATOM 1418 C C . SER A 1 5 ? 15.122 11.465 -2.923 1.00 0.00 5 SER A C 2
ATOM 1419 O O . SER A 1 5 ? 15.296 10.464 -3.617 1.00 0.00 5 SER A O 2
ATOM 1427 N N . SER A 1 6 ? 14.310 12.464 -3.238 1.00 0.00 6 SER A N 2
ATOM 1428 C CA . SER A 1 6 ? 13.541 12.444 -4.471 1.00 0.00 6 SER A CA 2
ATOM 1429 C C . SER A 1 6 ? 12.590 11.245 -4.475 1.00 0.00 6 SER A C 2
ATOM 1430 O O . SER A 1 6 ? 13.031 10.098 -4.428 1.00 0.00 6 SER A O 2
ATOM 1438 N N . GLY A 1 7 ? 11.302 11.553 -4.530 1.00 0.00 7 GLY A N 2
ATOM 1439 C CA . GLY A 1 7 ? 10.285 10.515 -4.541 1.00 0.00 7 GLY A CA 2
ATOM 1440 C C . GLY A 1 7 ? 9.785 10.223 -3.125 1.00 0.00 7 GLY A C 2
ATOM 1441 O O . GLY A 1 7 ? 10.446 10.568 -2.146 1.00 0.00 7 GLY A O 2
ATOM 1445 N N . LEU A 1 8 ? 8.623 9.590 -3.060 1.00 0.00 8 LEU A N 2
ATOM 1446 C CA . LEU A 1 8 ? 8.027 9.248 -1.780 1.00 0.00 8 LEU A CA 2
ATOM 1447 C C . LEU A 1 8 ? 8.060 7.729 -1.597 1.00 0.00 8 LEU A C 2
ATOM 1448 O O . LEU A 1 8 ? 7.293 7.007 -2.232 1.00 0.00 8 LEU A O 2
ATOM 1464 N N . PRO A 1 9 ? 8.981 7.278 -0.703 1.00 0.00 9 PRO A N 2
ATOM 1465 C CA . PRO A 1 9 ? 9.124 5.858 -0.429 1.00 0.00 9 PRO A CA 2
ATOM 1466 C C . PRO A 1 9 ? 7.976 5.350 0.445 1.00 0.00 9 PRO A C 2
ATOM 1467 O O . PRO A 1 9 ? 7.599 6.000 1.420 1.00 0.00 9 PRO A O 2
ATOM 1478 N N . ILE A 1 10 ? 7.452 4.194 0.065 1.00 0.00 10 ILE A N 2
ATOM 1479 C CA . ILE A 1 10 ? 6.354 3.592 0.802 1.00 0.00 10 ILE A CA 2
ATOM 1480 C C . ILE A 1 10 ? 6.674 2.120 1.072 1.00 0.00 10 ILE A C 2
ATOM 1481 O O . ILE A 1 10 ? 6.725 1.312 0.146 1.00 0.00 10 ILE A O 2
ATOM 1497 N N . ILE A 1 11 ? 6.880 1.816 2.345 1.00 0.00 11 ILE A N 2
ATOM 1498 C CA . ILE A 1 11 ? 7.193 0.455 2.748 1.00 0.00 11 ILE A CA 2
ATOM 1499 C C . ILE A 1 11 ? 5.894 -0.297 3.041 1.00 0.00 11 ILE A C 2
ATOM 1500 O O . ILE A 1 11 ? 5.012 0.222 3.724 1.00 0.00 11 ILE A O 2
ATOM 1516 N N . VAL A 1 12 ? 5.816 -1.508 2.510 1.00 0.00 12 VAL A N 2
ATOM 1517 C CA . VAL A 1 12 ? 4.639 -2.337 2.706 1.00 0.00 12 VAL A CA 2
ATOM 1518 C C . VAL A 1 12 ? 5.032 -3.598 3.479 1.00 0.00 12 VAL A C 2
ATOM 1519 O O . VAL A 1 12 ? 5.695 -4.481 2.937 1.00 0.00 12 VAL A O 2
ATOM 1532 N N . LYS A 1 13 ? 4.605 -3.642 4.732 1.00 0.00 13 LYS A N 2
ATOM 1533 C CA . LYS A 1 13 ? 4.903 -4.780 5.585 1.00 0.00 13 LYS A CA 2
ATOM 1534 C C . LYS A 1 13 ? 3.840 -5.861 5.376 1.00 0.00 13 LYS A C 2
ATOM 1535 O O . LYS A 1 13 ? 2.665 -5.646 5.671 1.00 0.00 13 LYS A O 2
ATOM 1554 N N . TRP A 1 14 ? 4.291 -6.999 4.870 1.00 0.00 14 TRP A N 2
ATOM 1555 C CA . TRP A 1 14 ? 3.393 -8.114 4.619 1.00 0.00 14 TRP A CA 2
ATOM 1556 C C . TRP A 1 14 ? 3.876 -9.306 5.448 1.00 0.00 14 TRP A C 2
ATOM 1557 O O . TRP A 1 14 ? 4.835 -9.979 5.073 1.00 0.00 14 TRP A O 2
ATOM 1578 N N . GLY A 1 15 ? 3.189 -9.530 6.559 1.00 0.00 15 GLY A N 2
ATOM 1579 C CA . GLY A 1 15 ? 3.536 -10.629 7.444 1.00 0.00 15 GLY A CA 2
ATOM 1580 C C . GLY A 1 15 ? 4.974 -10.494 7.948 1.00 0.00 15 GLY A C 2
ATOM 1581 O O . GLY A 1 15 ? 5.236 -9.762 8.901 1.00 0.00 15 GLY A O 2
ATOM 1585 N N . GLY A 1 16 ? 5.870 -11.213 7.286 1.00 0.00 16 GLY A N 2
ATOM 1586 C CA . GLY A 1 16 ? 7.275 -11.182 7.656 1.00 0.00 16 GLY A CA 2
ATOM 1587 C C . GLY A 1 16 ? 8.125 -10.594 6.528 1.00 0.00 16 GLY A C 2
ATOM 1588 O O . GLY A 1 16 ? 9.315 -10.341 6.711 1.00 0.00 16 GLY A O 2
ATOM 1592 N N . GLN A 1 17 ? 7.482 -10.394 5.387 1.00 0.00 17 GLN A N 2
ATOM 1593 C CA . GLN A 1 17 ? 8.165 -9.841 4.230 1.00 0.00 17 GLN A CA 2
ATOM 1594 C C . GLN A 1 17 ? 7.684 -8.413 3.963 1.00 0.00 17 GLN A C 2
ATOM 1595 O O . GLN A 1 17 ? 6.486 -8.174 3.818 1.00 0.00 17 GLN A O 2
ATOM 1609 N N . GLU A 1 18 ? 8.643 -7.501 3.906 1.00 0.00 18 GLU A N 2
ATOM 1610 C CA . GLU A 1 18 ? 8.333 -6.103 3.659 1.00 0.00 18 GLU A CA 2
ATOM 1611 C C . GLU A 1 18 ? 8.812 -5.691 2.265 1.00 0.00 18 GLU A C 2
ATOM 1612 O O . GLU A 1 18 ? 9.812 -6.209 1.771 1.00 0.00 18 GLU A O 2
ATOM 1624 N N . TYR A 1 19 ? 8.076 -4.763 1.672 1.00 0.00 19 TYR A N 2
ATOM 1625 C CA . TYR A 1 19 ? 8.413 -4.276 0.345 1.00 0.00 19 TYR A CA 2
ATOM 1626 C C . TYR A 1 19 ? 8.688 -2.771 0.367 1.00 0.00 19 TYR A C 2
ATOM 1627 O O . TYR A 1 19 ? 8.145 -2.049 1.203 1.00 0.00 19 TYR A O 2
ATOM 1645 N N . SER A 1 20 ? 9.530 -2.342 -0.562 1.00 0.00 20 SER A N 2
ATOM 1646 C CA . SER A 1 20 ? 9.883 -0.936 -0.659 1.00 0.00 20 SER A CA 2
ATOM 1647 C C . SER A 1 20 ? 9.336 -0.348 -1.962 1.00 0.00 20 SER A C 2
ATOM 1648 O O . SER A 1 20 ? 9.721 -0.775 -3.049 1.00 0.00 20 SER A O 2
ATOM 1656 N N . VAL A 1 21 ? 8.446 0.622 -1.808 1.00 0.00 21 VAL A N 2
ATOM 1657 C CA . VAL A 1 21 ? 7.843 1.272 -2.959 1.00 0.00 21 VAL A CA 2
ATOM 1658 C C . VAL A 1 21 ? 8.533 2.616 -3.200 1.00 0.00 21 VAL A C 2
ATOM 1659 O O . VAL A 1 21 ? 8.525 3.487 -2.331 1.00 0.00 21 VAL A O 2
ATOM 1672 N N . THR A 1 22 ? 9.113 2.743 -4.384 1.00 0.00 22 THR A N 2
ATOM 1673 C CA . THR A 1 22 ? 9.807 3.966 -4.751 1.00 0.00 22 THR A CA 2
ATOM 1674 C C . THR A 1 22 ? 9.775 4.164 -6.268 1.00 0.00 22 THR A C 2
ATOM 1675 O O . THR A 1 22 ? 10.739 4.653 -6.854 1.00 0.00 22 THR A O 2
ATOM 1686 N N . THR A 1 23 ? 8.656 3.773 -6.859 1.00 0.00 23 THR A N 2
ATOM 1687 C CA . THR A 1 23 ? 8.485 3.901 -8.297 1.00 0.00 23 THR A CA 2
ATOM 1688 C C . THR A 1 23 ? 7.482 5.010 -8.618 1.00 0.00 23 THR A C 2
ATOM 1689 O O . THR A 1 23 ? 7.738 5.855 -9.474 1.00 0.00 23 THR A O 2
ATOM 1700 N N . LEU A 1 24 ? 6.360 4.972 -7.914 1.00 0.00 24 LEU A N 2
ATOM 1701 C CA . LEU A 1 24 ? 5.317 5.963 -8.114 1.00 0.00 24 LEU A CA 2
ATOM 1702 C C . LEU A 1 24 ? 5.596 7.177 -7.225 1.00 0.00 24 LEU A C 2
ATOM 1703 O O . LEU A 1 24 ? 6.369 7.088 -6.272 1.00 0.00 24 LEU A O 2
ATOM 1719 N N . SER A 1 25 ? 4.950 8.282 -7.567 1.00 0.00 25 SER A N 2
ATOM 1720 C CA . SER A 1 25 ? 5.119 9.512 -6.811 1.00 0.00 25 SER A CA 2
ATOM 1721 C C . SER A 1 25 ? 3.753 10.072 -6.411 1.00 0.00 25 SER A C 2
ATOM 1722 O O . SER A 1 25 ? 2.722 9.459 -6.686 1.00 0.00 25 SER A O 2
ATOM 1730 N N . GLU A 1 26 ? 3.789 11.230 -5.769 1.00 0.00 26 GLU A N 2
ATOM 1731 C CA . GLU A 1 26 ? 2.566 11.880 -5.328 1.00 0.00 26 GLU A CA 2
ATOM 1732 C C . GLU A 1 26 ? 1.535 11.892 -6.458 1.00 0.00 26 GLU A C 2
ATOM 1733 O O . GLU A 1 26 ? 0.358 11.613 -6.233 1.00 0.00 26 GLU A O 2
ATOM 1745 N N . ASP A 1 27 ? 2.014 12.219 -7.650 1.00 0.00 27 ASP A N 2
ATOM 1746 C CA . ASP A 1 27 ? 1.148 12.271 -8.816 1.00 0.00 27 ASP A CA 2
ATOM 1747 C C . ASP A 1 27 ? 0.296 11.001 -8.871 1.00 0.00 27 ASP A C 2
ATOM 1748 O O . ASP A 1 27 ? -0.932 11.071 -8.839 1.00 0.00 27 ASP A O 2
ATOM 1757 N N . ASP A 1 28 ? 0.981 9.870 -8.951 1.00 0.00 2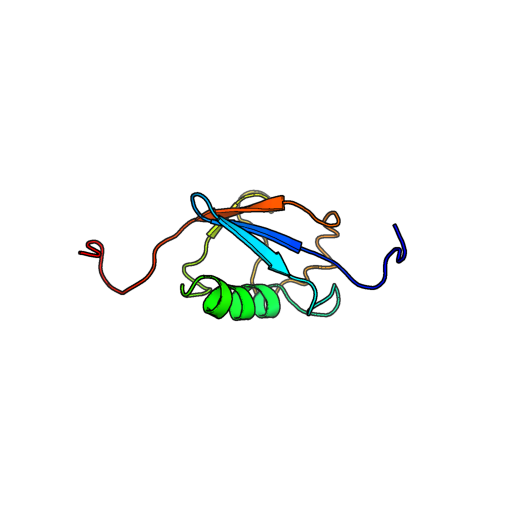8 ASP A N 2
ATOM 1758 C CA . ASP A 1 28 ? 0.303 8.587 -9.011 1.00 0.00 28 ASP A CA 2
ATOM 1759 C C . ASP A 1 28 ? -0.708 8.496 -7.866 1.00 0.00 28 ASP A C 2
ATOM 1760 O O . ASP A 1 28 ? -0.499 9.075 -6.801 1.00 0.00 28 ASP A O 2
ATOM 1769 N N . THR A 1 29 ? -1.781 7.763 -8.124 1.00 0.00 29 THR A N 2
ATOM 1770 C CA . THR A 1 29 ? -2.825 7.588 -7.128 1.00 0.00 29 THR A CA 2
ATOM 1771 C C . THR A 1 29 ? -2.647 6.256 -6.398 1.00 0.00 29 THR A C 2
ATOM 1772 O O . THR A 1 29 ? -1.768 5.467 -6.742 1.00 0.00 29 THR A O 2
ATOM 1783 N N . VAL A 1 30 ? -3.496 6.045 -5.402 1.00 0.00 30 VAL A N 2
ATOM 1784 C CA . VAL A 1 30 ? -3.444 4.822 -4.620 1.00 0.00 30 VAL A CA 2
ATOM 1785 C C . VAL A 1 30 ? -3.492 3.617 -5.563 1.00 0.00 30 VAL A C 2
ATOM 1786 O O . VAL A 1 30 ? -2.657 2.718 -5.470 1.00 0.00 30 VAL A O 2
ATOM 1799 N N . LEU A 1 31 ? -4.478 3.638 -6.448 1.00 0.00 31 LEU A N 2
ATOM 1800 C CA . LEU A 1 31 ? -4.646 2.558 -7.406 1.00 0.00 31 LEU A CA 2
ATOM 1801 C C . LEU A 1 31 ? -3.273 2.121 -7.921 1.00 0.00 31 LEU A C 2
ATOM 1802 O O . LEU A 1 31 ? -2.917 0.947 -7.830 1.00 0.00 31 LEU A O 2
ATOM 1818 N N . ASP A 1 32 ? -2.539 3.089 -8.450 1.00 0.00 32 ASP A N 2
ATOM 1819 C CA . ASP A 1 32 ? -1.213 2.818 -8.979 1.00 0.00 32 ASP A CA 2
ATOM 1820 C C . ASP A 1 32 ? -0.460 1.902 -8.012 1.00 0.00 32 ASP A C 2
ATOM 1821 O O . ASP A 1 32 ? 0.045 0.854 -8.411 1.00 0.00 32 ASP A O 2
ATOM 1830 N N . LEU A 1 33 ? -0.408 2.332 -6.760 1.00 0.00 33 LEU A N 2
ATOM 1831 C CA . LEU A 1 33 ? 0.276 1.564 -5.733 1.00 0.00 33 LEU A CA 2
ATOM 1832 C C . LEU A 1 33 ? -0.287 0.141 -5.708 1.00 0.00 33 LEU A C 2
ATOM 1833 O O . LEU A 1 33 ? 0.454 -0.826 -5.875 1.00 0.00 33 LEU A O 2
ATOM 1849 N N . LYS A 1 34 ? -1.592 0.059 -5.498 1.00 0.00 34 LYS A N 2
ATOM 1850 C CA . LYS A 1 34 ? -2.263 -1.229 -5.448 1.00 0.00 34 LYS A CA 2
ATOM 1851 C C . LYS A 1 34 ? -1.866 -2.053 -6.675 1.00 0.00 34 LYS A C 2
ATOM 1852 O O . LYS A 1 34 ? -1.252 -3.111 -6.545 1.00 0.00 34 LYS A O 2
ATOM 1871 N N . GLN A 1 35 ? -2.234 -1.537 -7.839 1.00 0.00 35 GLN A N 2
ATOM 1872 C CA . GLN A 1 35 ? -1.925 -2.212 -9.088 1.00 0.00 35 GLN A CA 2
ATOM 1873 C C . GLN A 1 35 ? -0.491 -2.746 -9.062 1.00 0.00 35 GLN A C 2
ATOM 1874 O O . GLN A 1 35 ? -0.229 -3.853 -9.529 1.00 0.00 35 GLN A O 2
ATOM 1888 N N . PHE A 1 36 ? 0.399 -1.934 -8.510 1.00 0.00 36 PHE A N 2
ATOM 1889 C CA . PHE A 1 36 ? 1.799 -2.312 -8.417 1.00 0.00 36 PHE A CA 2
ATOM 1890 C C . PHE A 1 36 ? 2.012 -3.362 -7.325 1.00 0.00 36 PHE A C 2
ATOM 1891 O O . PHE A 1 36 ? 2.861 -4.241 -7.461 1.00 0.00 36 PHE A O 2
ATOM 1908 N N . LEU A 1 37 ? 1.227 -3.235 -6.265 1.00 0.00 37 LEU A N 2
ATOM 1909 C CA . LEU A 1 37 ? 1.319 -4.163 -5.150 1.00 0.00 37 LEU A CA 2
ATOM 1910 C C . LEU A 1 37 ? 0.823 -5.540 -5.596 1.00 0.00 37 LEU A C 2
ATOM 1911 O O . LEU A 1 37 ? 1.046 -6.536 -4.909 1.00 0.00 37 LEU A O 2
ATOM 1927 N N . LYS A 1 38 ? 0.159 -5.552 -6.743 1.00 0.00 38 LYS A N 2
ATOM 1928 C CA . LYS A 1 38 ? -0.370 -6.791 -7.288 1.00 0.00 38 LYS A CA 2
ATOM 1929 C C . LYS A 1 38 ? 0.774 -7.607 -7.892 1.00 0.00 38 LYS A C 2
ATOM 1930 O O . LYS A 1 38 ? 0.703 -8.833 -7.951 1.00 0.00 38 LYS A O 2
ATOM 1949 N N . THR A 1 39 ? 1.803 -6.893 -8.326 1.00 0.00 39 THR A N 2
ATOM 1950 C CA . THR A 1 39 ? 2.961 -7.536 -8.924 1.00 0.00 39 THR A CA 2
ATOM 1951 C C . THR A 1 39 ? 4.086 -7.671 -7.896 1.00 0.00 39 THR A C 2
ATOM 1952 O O . THR A 1 39 ? 4.788 -8.680 -7.869 1.00 0.00 39 THR A O 2
ATOM 1963 N N . LEU A 1 40 ? 4.222 -6.639 -7.077 1.00 0.00 40 LEU A N 2
ATOM 1964 C CA . LEU A 1 40 ? 5.250 -6.629 -6.050 1.00 0.00 40 LEU A CA 2
ATOM 1965 C C . LEU A 1 40 ? 5.091 -7.867 -5.164 1.00 0.00 40 LEU A C 2
ATOM 1966 O O . LEU A 1 40 ? 6.018 -8.664 -5.033 1.00 0.00 40 LEU A O 2
ATOM 1982 N N . THR A 1 41 ? 3.909 -7.988 -4.578 1.00 0.00 41 THR A N 2
ATOM 1983 C CA . THR A 1 41 ? 3.617 -9.114 -3.708 1.00 0.00 41 THR A CA 2
ATOM 1984 C C . THR A 1 41 ? 3.072 -10.289 -4.522 1.00 0.00 41 THR A C 2
ATOM 1985 O O . THR A 1 41 ? 3.664 -11.367 -4.535 1.00 0.00 41 THR A O 2
ATOM 1996 N N . GLY A 1 42 ? 1.950 -10.042 -5.181 1.00 0.00 42 GLY A N 2
ATOM 1997 C CA . GLY A 1 42 ? 1.319 -11.066 -5.996 1.00 0.00 42 GLY A CA 2
ATOM 1998 C C . GLY A 1 42 ? -0.082 -11.394 -5.476 1.00 0.00 42 GLY A C 2
ATOM 1999 O O . GLY A 1 42 ? -0.527 -12.538 -5.561 1.00 0.00 42 GLY A O 2
ATOM 2003 N N . VAL A 1 43 ? -0.738 -10.371 -4.948 1.00 0.00 43 VAL A N 2
ATOM 2004 C CA . VAL A 1 43 ? -2.079 -10.537 -4.414 1.00 0.00 43 VAL A CA 2
ATOM 2005 C C . VAL A 1 43 ? -2.994 -9.460 -5.001 1.00 0.00 43 VAL A C 2
ATOM 2006 O O . VAL A 1 43 ? -2.566 -8.327 -5.216 1.00 0.00 43 VAL A O 2
ATOM 2019 N N . LEU A 1 44 ? -4.236 -9.853 -5.244 1.00 0.00 44 LEU A N 2
ATOM 2020 C CA . LEU A 1 44 ? -5.214 -8.935 -5.802 1.00 0.00 44 LEU A CA 2
ATOM 2021 C C . LEU A 1 44 ? -5.237 -7.652 -4.970 1.00 0.00 44 LEU A C 2
ATOM 2022 O O . LEU A 1 44 ? -4.938 -7.676 -3.777 1.00 0.00 44 LEU A O 2
ATOM 2038 N N . PRO A 1 45 ? -5.604 -6.532 -5.650 1.00 0.00 45 PRO A N 2
ATOM 2039 C CA . PRO A 1 45 ? -5.669 -5.242 -4.986 1.00 0.00 45 PRO A CA 2
ATOM 2040 C C . PRO A 1 45 ? -6.908 -5.147 -4.092 1.00 0.00 45 PRO A C 2
ATOM 2041 O O . PRO A 1 45 ? -6.852 -4.573 -3.006 1.00 0.00 45 PRO A O 2
ATOM 2052 N N . GLU A 1 46 ? -7.997 -5.719 -4.583 1.00 0.00 46 GLU A N 2
ATOM 2053 C CA . GLU A 1 46 ? -9.248 -5.706 -3.843 1.00 0.00 46 GLU A CA 2
ATOM 2054 C C . GLU A 1 46 ? -9.148 -6.615 -2.617 1.00 0.00 46 GLU A C 2
ATOM 2055 O O . GLU A 1 46 ? -10.007 -6.574 -1.737 1.00 0.00 46 GLU A O 2
ATOM 2067 N N . ARG A 1 47 ? -8.092 -7.415 -2.597 1.00 0.00 47 ARG A N 2
ATOM 2068 C CA . ARG A 1 47 ? -7.868 -8.333 -1.493 1.00 0.00 47 ARG A CA 2
ATOM 2069 C C . ARG A 1 47 ? -6.838 -7.754 -0.521 1.00 0.00 47 ARG A C 2
ATOM 2070 O O . ARG A 1 47 ? -6.995 -7.862 0.694 1.00 0.00 47 ARG A O 2
ATOM 2091 N N . GLN A 1 48 ? -5.806 -7.151 -1.094 1.00 0.00 48 GLN A N 2
ATOM 2092 C CA . GLN A 1 48 ? -4.750 -6.555 -0.293 1.00 0.00 48 GLN A CA 2
ATOM 2093 C C . GLN A 1 48 ? -5.344 -5.596 0.740 1.00 0.00 48 GLN A C 2
ATOM 2094 O O . GLN A 1 48 ? -5.975 -4.603 0.380 1.00 0.00 48 GLN A O 2
ATOM 2108 N N . LYS A 1 49 ? -5.122 -5.926 2.004 1.00 0.00 49 LYS A N 2
ATOM 2109 C CA . LYS A 1 49 ? -5.628 -5.107 3.092 1.00 0.00 49 LYS A CA 2
ATOM 2110 C C . LYS A 1 49 ? -4.499 -4.224 3.627 1.00 0.00 49 LYS A C 2
ATOM 2111 O O . LYS A 1 49 ? -3.522 -4.726 4.180 1.00 0.00 49 LYS A O 2
ATOM 2130 N N . LEU A 1 50 ? -4.670 -2.923 3.442 1.00 0.00 50 LEU A N 2
ATOM 2131 C CA . LEU A 1 50 ? -3.678 -1.965 3.899 1.00 0.00 50 LEU A CA 2
ATOM 2132 C C . LEU A 1 50 ? -4.058 -1.470 5.296 1.00 0.00 50 LEU A C 2
ATOM 2133 O O . LEU A 1 50 ? -5.203 -1.089 5.533 1.00 0.00 50 LEU A O 2
ATOM 2149 N N . LEU A 1 51 ? -3.076 -1.493 6.185 1.00 0.00 51 LEU A N 2
ATOM 2150 C CA . LEU A 1 51 ? -3.293 -1.051 7.552 1.00 0.00 51 LEU A CA 2
ATOM 2151 C C . LEU A 1 51 ? -2.260 0.019 7.908 1.00 0.00 51 LEU A C 2
ATOM 2152 O O . LEU A 1 51 ? -1.073 -0.276 8.034 1.00 0.00 51 LEU A O 2
ATOM 2168 N N . GLY A 1 52 ? -2.749 1.241 8.060 1.00 0.00 52 GLY A N 2
ATOM 2169 C CA . GLY A 1 52 ? -1.883 2.358 8.399 1.00 0.00 52 GLY A CA 2
ATOM 2170 C C . GLY A 1 52 ? -2.605 3.692 8.198 1.00 0.00 52 GLY A C 2
ATOM 2171 O O . GLY A 1 52 ? -2.635 4.527 9.101 1.00 0.00 52 GLY A O 2
ATOM 2175 N N . LEU A 1 53 ? -3.169 3.850 7.010 1.00 0.00 53 LEU A N 2
ATOM 2176 C CA . LEU A 1 53 ? -3.889 5.069 6.680 1.00 0.00 53 LEU A CA 2
ATOM 2177 C C . LEU A 1 53 ? -5.321 4.716 6.273 1.00 0.00 53 LEU A C 2
ATOM 2178 O O . LEU A 1 53 ? -5.533 3.875 5.401 1.00 0.00 53 LEU A O 2
ATOM 2194 N N . LYS A 1 54 ? -6.267 5.376 6.926 1.00 0.00 54 LYS A N 2
ATOM 2195 C CA . LYS A 1 54 ? -7.673 5.142 6.643 1.00 0.00 54 LYS A CA 2
ATOM 2196 C C . LYS A 1 54 ? -8.415 6.480 6.631 1.00 0.00 54 LYS A C 2
ATOM 2197 O O . LYS A 1 54 ? -7.862 7.504 7.028 1.00 0.00 54 LYS A O 2
ATOM 2216 N N . VAL A 1 55 ? -9.656 6.428 6.169 1.00 0.00 55 VAL A N 2
ATOM 2217 C CA . VAL A 1 55 ? -10.480 7.623 6.100 1.00 0.00 55 VAL A CA 2
ATOM 2218 C C . VAL A 1 55 ? -11.879 7.304 6.630 1.00 0.00 55 VAL A C 2
ATOM 2219 O O . VAL A 1 55 ? -12.693 6.708 5.925 1.00 0.00 55 VAL A O 2
ATOM 2232 N N . LYS A 1 56 ? -12.117 7.714 7.867 1.00 0.00 56 LYS A N 2
ATOM 2233 C CA . LYS A 1 56 ? -13.404 7.480 8.499 1.00 0.00 56 LYS A CA 2
ATOM 2234 C C . LYS A 1 56 ? -13.885 6.068 8.158 1.00 0.00 56 LYS A C 2
ATOM 2235 O O . LYS A 1 56 ? -14.936 5.898 7.543 1.00 0.00 56 LYS A O 2
ATOM 2254 N N . GLY A 1 57 ? -13.092 5.091 8.574 1.00 0.00 57 GLY A N 2
ATOM 2255 C CA . GLY A 1 57 ? -13.424 3.699 8.321 1.00 0.00 57 GLY A CA 2
ATOM 2256 C C . GLY A 1 57 ? -12.571 3.130 7.185 1.00 0.00 57 GLY A C 2
ATOM 2257 O O . GLY A 1 57 ? -11.565 2.467 7.431 1.00 0.00 57 GLY A O 2
ATOM 2261 N N . LYS A 1 58 ? -13.004 3.411 5.964 1.00 0.00 58 LYS A N 2
ATOM 2262 C CA . LYS A 1 58 ? -12.293 2.935 4.790 1.00 0.00 58 LYS A CA 2
ATOM 2263 C C . LYS A 1 58 ? -11.225 3.958 4.397 1.00 0.00 58 LYS A C 2
ATOM 2264 O O . LYS A 1 58 ? -11.360 5.145 4.689 1.00 0.00 58 LYS A O 2
ATOM 2283 N N . PRO A 1 59 ? -10.159 3.446 3.725 1.00 0.00 59 PRO A N 2
ATOM 2284 C CA . PRO A 1 59 ? -9.068 4.301 3.289 1.00 0.00 59 PRO A CA 2
ATOM 2285 C C . PRO A 1 59 ? -9.478 5.136 2.075 1.00 0.00 59 PRO A C 2
ATOM 2286 O O . PRO A 1 59 ? -10.455 4.818 1.399 1.00 0.00 59 PRO A O 2
ATOM 2297 N N . ALA A 1 60 ? -8.709 6.188 1.834 1.00 0.00 60 ALA A N 2
ATOM 2298 C CA . ALA A 1 60 ? -8.979 7.072 0.713 1.00 0.00 60 ALA A CA 2
ATOM 2299 C C . ALA A 1 60 ? -9.342 6.234 -0.515 1.00 0.00 60 ALA A C 2
ATOM 2300 O O . ALA A 1 60 ? -9.015 5.050 -0.582 1.00 0.00 60 ALA A O 2
ATOM 2307 N N . GLU A 1 61 ? -10.014 6.881 -1.456 1.00 0.00 61 GLU A N 2
ATOM 2308 C CA . GLU A 1 61 ? -10.424 6.211 -2.678 1.00 0.00 61 GLU A CA 2
ATOM 2309 C C . GLU A 1 61 ? -9.198 5.738 -3.462 1.00 0.00 61 GLU A C 2
ATOM 2310 O O . GLU A 1 61 ? -8.070 6.101 -3.135 1.00 0.00 61 GLU A O 2
ATOM 2322 N N . ASN A 1 62 ? -9.462 4.935 -4.483 1.00 0.00 62 ASN A N 2
ATOM 2323 C CA . ASN A 1 62 ? -8.394 4.409 -5.316 1.00 0.00 62 ASN A CA 2
ATOM 2324 C C . ASN A 1 62 ? -7.884 5.515 -6.242 1.00 0.00 62 ASN A C 2
ATOM 2325 O O . ASN A 1 62 ? -6.678 5.658 -6.438 1.00 0.00 62 ASN A O 2
ATOM 2336 N N . ASP A 1 63 ? -8.827 6.269 -6.787 1.00 0.00 63 ASP A N 2
ATOM 2337 C CA . ASP A 1 63 ? -8.488 7.358 -7.687 1.00 0.00 63 ASP A CA 2
ATOM 2338 C C . ASP A 1 63 ? -8.194 8.618 -6.870 1.00 0.00 63 ASP A C 2
ATOM 2339 O O . ASP A 1 63 ? -8.716 9.691 -7.168 1.00 0.00 63 ASP A O 2
ATOM 2348 N N . VAL A 1 64 ? -7.361 8.445 -5.855 1.00 0.00 64 VAL A N 2
ATOM 2349 C CA . VAL A 1 64 ? -6.992 9.554 -4.992 1.00 0.00 64 VAL A CA 2
ATOM 2350 C C . VAL A 1 64 ? -5.486 9.801 -5.102 1.00 0.00 64 VAL A C 2
ATOM 2351 O O . VAL A 1 64 ? -4.724 8.885 -5.408 1.00 0.00 64 VAL A O 2
ATOM 2364 N N . LYS A 1 65 ? -5.102 11.043 -4.845 1.00 0.00 65 LYS A N 2
ATOM 2365 C CA . LYS A 1 65 ? -3.700 11.422 -4.911 1.00 0.00 65 LYS A CA 2
ATOM 2366 C C . LYS A 1 65 ? -3.023 11.089 -3.580 1.00 0.00 65 LYS A C 2
ATOM 2367 O O . LYS A 1 65 ? -3.420 11.600 -2.533 1.00 0.00 65 LYS A O 2
ATOM 2386 N N . LEU A 1 66 ? -2.014 10.235 -3.663 1.00 0.00 66 L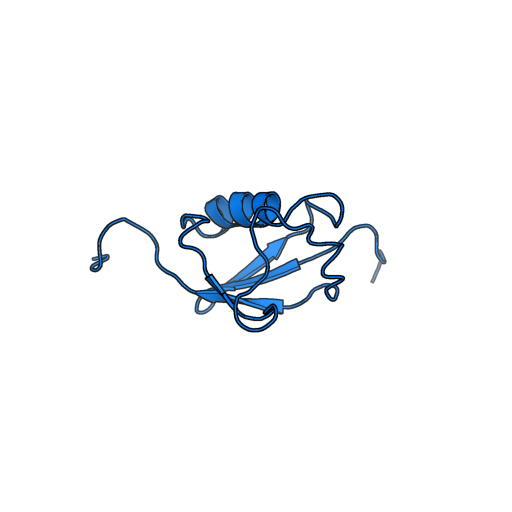EU A N 2
ATOM 2387 C CA . LEU A 1 66 ? -1.278 9.828 -2.478 1.00 0.00 66 LEU A CA 2
ATOM 2388 C C . LEU A 1 66 ? -0.669 11.064 -1.812 1.00 0.00 66 LEU A C 2
ATOM 2389 O O . LEU A 1 66 ? -0.422 11.066 -0.607 1.00 0.00 66 LEU A O 2
ATOM 2405 N N . GLY A 1 67 ? -0.446 12.086 -2.625 1.00 0.00 67 GLY A N 2
ATOM 2406 C CA . GLY A 1 67 ? 0.129 13.325 -2.130 1.00 0.00 67 GLY A CA 2
ATOM 2407 C C . GLY A 1 67 ? -0.903 14.130 -1.338 1.00 0.00 67 GLY A C 2
ATOM 2408 O O . GLY A 1 67 ? -0.590 14.682 -0.284 1.00 0.00 67 GLY A O 2
ATOM 2412 N N . ALA A 1 68 ? -2.113 14.172 -1.876 1.00 0.00 68 ALA A N 2
ATOM 2413 C CA . ALA A 1 68 ? -3.193 14.901 -1.233 1.00 0.00 68 ALA A CA 2
ATOM 2414 C C . ALA A 1 68 ? -3.287 14.477 0.234 1.00 0.00 68 ALA A C 2
ATOM 2415 O O . ALA A 1 68 ? -3.603 15.291 1.100 1.00 0.00 68 ALA A O 2
ATOM 2422 N N . LEU A 1 69 ? -3.005 13.203 0.467 1.00 0.00 69 LEU A N 2
ATOM 2423 C CA . LEU A 1 69 ? -3.053 12.661 1.815 1.00 0.00 69 LEU A CA 2
ATOM 2424 C C . LEU A 1 69 ? -1.875 13.210 2.623 1.00 0.00 69 LEU A C 2
ATOM 2425 O O . LEU A 1 69 ? -1.964 13.346 3.842 1.00 0.00 69 LEU A O 2
ATOM 2441 N N . LYS A 1 70 ? -0.799 13.511 1.911 1.00 0.00 70 LYS A N 2
ATOM 2442 C CA . LYS A 1 70 ? 0.395 14.041 2.546 1.00 0.00 70 LYS A CA 2
ATOM 2443 C C . LYS A 1 70 ? 0.769 13.156 3.737 1.00 0.00 70 LYS A C 2
ATOM 2444 O O . LYS A 1 70 ? 0.787 13.618 4.877 1.00 0.00 70 LYS A O 2
ATOM 2463 N N . LEU A 1 71 ? 1.060 11.900 3.432 1.00 0.00 71 LEU A N 2
ATOM 2464 C CA . LEU A 1 71 ? 1.433 10.947 4.463 1.00 0.00 71 LEU A CA 2
ATOM 2465 C C . LEU A 1 71 ? 2.912 11.130 4.809 1.00 0.00 71 LEU A C 2
ATOM 2466 O O . LEU A 1 71 ? 3.610 11.917 4.172 1.00 0.00 71 LEU A O 2
ATOM 2482 N N . LYS A 1 72 ? 3.347 10.389 5.818 1.00 0.00 72 LYS A N 2
ATOM 2483 C CA . LYS A 1 72 ? 4.730 10.459 6.256 1.00 0.00 72 LYS A CA 2
ATOM 2484 C C . LYS A 1 72 ? 5.610 9.674 5.282 1.00 0.00 72 LYS A C 2
ATOM 2485 O O . LYS A 1 72 ? 5.124 8.800 4.567 1.00 0.00 72 LYS A O 2
ATOM 2504 N N . PRO A 1 73 ? 6.925 10.024 5.285 1.00 0.00 73 PRO A N 2
ATOM 2505 C CA . PRO A 1 73 ? 7.877 9.362 4.410 1.00 0.00 73 PRO A CA 2
ATOM 2506 C C . PRO A 1 73 ? 8.213 7.961 4.925 1.00 0.00 73 PRO A C 2
ATOM 2507 O O . PRO A 1 73 ? 8.143 7.704 6.126 1.00 0.00 73 PRO A O 2
ATOM 2518 N N . ASN A 1 74 ? 8.571 7.091 3.991 1.00 0.00 74 ASN A N 2
ATOM 2519 C CA . ASN A 1 74 ? 8.918 5.723 4.336 1.00 0.00 74 ASN A CA 2
ATOM 2520 C C . ASN A 1 74 ? 7.930 5.199 5.380 1.00 0.00 74 ASN A C 2
ATOM 2521 O O . ASN A 1 74 ? 8.332 4.582 6.365 1.00 0.00 74 ASN A O 2
ATOM 2532 N N . THR A 1 75 ? 6.656 5.462 5.127 1.00 0.00 75 THR A N 2
ATOM 2533 C CA . THR A 1 75 ? 5.608 5.024 6.033 1.00 0.00 75 THR A CA 2
ATOM 2534 C C . THR A 1 75 ? 5.395 3.514 5.912 1.00 0.00 75 THR A C 2
ATOM 2535 O O . THR A 1 75 ? 4.827 3.041 4.929 1.00 0.00 75 THR A O 2
ATOM 2546 N N . LYS A 1 76 ? 5.862 2.800 6.926 1.00 0.00 76 LYS A N 2
ATOM 2547 C CA . LYS A 1 76 ? 5.730 1.353 6.945 1.00 0.00 76 LYS A CA 2
ATOM 2548 C C . LYS A 1 76 ? 4.272 0.982 7.225 1.00 0.00 76 LYS A C 2
ATOM 2549 O O . LYS A 1 76 ? 3.829 1.016 8.372 1.00 0.00 76 LYS A O 2
ATOM 2568 N N . ILE A 1 77 ? 3.568 0.637 6.158 1.00 0.00 77 ILE A N 2
ATOM 2569 C CA . ILE A 1 77 ? 2.169 0.260 6.274 1.00 0.00 77 ILE A CA 2
ATOM 2570 C C . ILE A 1 77 ? 2.068 -1.253 6.475 1.00 0.00 77 ILE A C 2
ATOM 2571 O O . ILE A 1 77 ? 3.060 -1.969 6.340 1.00 0.00 77 ILE A O 2
ATOM 2587 N N . MET A 1 78 ? 0.861 -1.697 6.795 1.00 0.00 78 MET A N 2
ATOM 2588 C CA . MET A 1 78 ? 0.618 -3.112 7.016 1.00 0.00 78 MET A CA 2
ATOM 2589 C C . MET A 1 78 ? -0.184 -3.717 5.862 1.00 0.00 78 MET A C 2
ATOM 2590 O O . MET A 1 78 ? -1.064 -3.064 5.303 1.00 0.00 78 MET A O 2
ATOM 2604 N N . MET A 1 79 ? 0.148 -4.959 5.540 1.00 0.00 79 MET A N 2
ATOM 2605 C CA . MET A 1 79 ? -0.531 -5.659 4.463 1.00 0.00 79 MET A CA 2
ATOM 2606 C C . MET A 1 79 ? -1.116 -6.985 4.954 1.00 0.00 79 MET A C 2
ATOM 2607 O O . MET A 1 79 ? -0.393 -7.829 5.483 1.00 0.00 79 MET A O 2
ATOM 2621 N N . MET A 1 80 ? -2.419 -7.128 4.762 1.00 0.00 80 MET A N 2
ATOM 2622 C CA . MET A 1 80 ? -3.109 -8.337 5.179 1.00 0.00 80 MET A CA 2
ATOM 2623 C C . MET A 1 80 ? -3.888 -8.952 4.015 1.00 0.00 80 MET A C 2
ATOM 2624 O O . MET A 1 80 ? -4.565 -8.243 3.272 1.00 0.00 80 MET A O 2
ATOM 2638 N N . GLY A 1 81 ? -3.766 -10.266 3.892 1.00 0.00 81 GLY A N 2
ATOM 2639 C CA . GLY A 1 81 ? -4.451 -10.985 2.831 1.00 0.00 81 GLY A CA 2
ATOM 2640 C C . GLY A 1 81 ? -3.673 -12.239 2.428 1.00 0.00 81 GLY A C 2
ATOM 2641 O O . GLY A 1 81 ? -2.705 -12.613 3.089 1.00 0.00 81 GLY A O 2
ATOM 2645 N N . THR A 1 82 ? -4.125 -12.855 1.345 1.00 0.00 82 THR A N 2
ATOM 2646 C CA . THR A 1 82 ? -3.483 -14.059 0.846 1.00 0.00 82 THR A CA 2
ATOM 2647 C C . THR A 1 82 ? -3.526 -14.092 -0.683 1.00 0.00 82 THR A C 2
ATOM 2648 O O . THR A 1 82 ? -4.312 -13.376 -1.301 1.00 0.00 82 THR A O 2
ATOM 2659 N N . ARG A 1 83 ? -2.671 -14.931 -1.249 1.00 0.00 83 ARG A N 2
ATOM 2660 C CA . ARG A 1 83 ? -2.601 -15.066 -2.694 1.00 0.00 83 ARG A CA 2
ATOM 2661 C C . ARG A 1 83 ? -3.336 -16.330 -3.144 1.00 0.00 83 ARG A C 2
ATOM 2662 O O . ARG A 1 83 ? -3.587 -17.227 -2.340 1.00 0.00 83 ARG A O 2
ATOM 2683 N N . GLU A 1 84 ? -3.662 -16.361 -4.428 1.00 0.00 84 GLU A N 2
ATOM 2684 C CA . GLU A 1 84 ? -4.364 -17.500 -4.995 1.00 0.00 84 GLU A CA 2
ATOM 2685 C C . GLU A 1 84 ? -5.815 -17.523 -4.512 1.00 0.00 84 GLU A C 2
ATOM 2686 O O . GLU A 1 84 ? -6.083 -17.317 -3.329 1.00 0.00 84 GLU A O 2
ATOM 2698 N N . SER A 1 85 ? -6.714 -17.775 -5.452 1.00 0.00 85 SER A N 2
ATOM 2699 C CA . SER A 1 85 ? -8.132 -17.828 -5.137 1.00 0.00 85 SER A CA 2
ATOM 2700 C C . SER A 1 85 ? -8.396 -18.919 -4.098 1.00 0.00 85 SER A C 2
ATOM 2701 O O . SER A 1 85 ? -7.696 -19.930 -4.062 1.00 0.00 85 SER A O 2
ATOM 2709 N N . GLY A 1 86 ? -9.409 -18.679 -3.279 1.00 0.00 86 GLY A N 2
ATOM 2710 C CA . GLY A 1 86 ? -9.775 -19.629 -2.243 1.00 0.00 86 GLY A CA 2
ATOM 2711 C C . GLY A 1 86 ? -9.009 -19.350 -0.948 1.00 0.00 86 GLY A C 2
ATOM 2712 O O . GLY A 1 86 ? -7.928 -18.763 -0.976 1.00 0.00 86 GLY A O 2
ATOM 2716 N N . PRO A 1 87 ? -9.614 -19.797 0.185 1.00 0.00 87 PRO A N 2
ATOM 2717 C CA . PRO A 1 87 ? -9.000 -19.602 1.488 1.00 0.00 87 PRO A CA 2
ATOM 2718 C C . PRO A 1 87 ? -7.829 -20.565 1.692 1.00 0.00 87 PRO A C 2
ATOM 2719 O O . PRO A 1 87 ? -6.707 -20.137 1.958 1.00 0.00 87 PRO A O 2
ATOM 2730 N N . SER A 1 88 ? -8.130 -21.848 1.559 1.00 0.00 88 SER A N 2
ATOM 2731 C CA . SER A 1 88 ? -7.117 -22.876 1.725 1.00 0.00 88 SER A CA 2
ATOM 2732 C C . SER A 1 88 ? -7.331 -23.993 0.702 1.00 0.00 88 SER A C 2
ATOM 2733 O O . SER A 1 88 ? -6.433 -24.304 -0.079 1.00 0.00 88 SER A O 2
ATOM 2741 N N . SER A 1 89 ? -8.525 -24.565 0.738 1.00 0.00 89 SER A N 2
ATOM 2742 C CA . SER A 1 89 ? -8.868 -25.640 -0.177 1.00 0.00 89 SER A CA 2
ATOM 2743 C C . SER A 1 89 ? -10.387 -25.817 -0.230 1.00 0.00 89 SER A C 2
ATOM 2744 O O . SER A 1 89 ? -11.085 -25.517 0.738 1.00 0.00 89 SER A O 2
ATOM 2752 N N . GLY A 1 90 ? -10.855 -26.303 -1.370 1.00 0.00 90 GLY A N 2
ATOM 2753 C CA . GLY A 1 90 ? -12.278 -26.524 -1.562 1.00 0.00 90 GLY A CA 2
ATOM 2754 C C . GLY A 1 90 ? -12.535 -27.416 -2.779 1.00 0.00 90 GLY A C 2
ATOM 2755 O O . GLY A 1 90 ? -12.114 -28.571 -2.806 1.00 0.00 90 GLY A O 2
ATOM 2759 N N . GLY A 1 1 ? 16.622 11.785 8.383 1.00 0.00 1 GLY A N 3
ATOM 2760 C CA . GLY A 1 1 ? 16.399 12.867 9.327 1.00 0.00 1 GLY A CA 3
ATOM 2761 C C . GLY A 1 1 ? 15.894 14.123 8.613 1.00 0.00 1 GLY A C 3
ATOM 2762 O O . GLY A 1 1 ? 14.688 14.343 8.514 1.00 0.00 1 GLY A O 3
ATOM 2766 N N . SER A 1 2 ? 16.843 14.914 8.133 1.00 0.00 2 SER A N 3
ATOM 2767 C CA . SER A 1 2 ? 16.510 16.141 7.431 1.00 0.00 2 SER A CA 3
ATOM 2768 C C . SER A 1 2 ? 16.876 16.014 5.951 1.00 0.00 2 SER A C 3
ATOM 2769 O O . SER A 1 2 ? 16.017 16.152 5.082 1.00 0.00 2 SER A O 3
ATOM 2777 N N . SER A 1 3 ? 18.152 15.751 5.711 1.00 0.00 3 SER A N 3
ATOM 2778 C CA . SER A 1 3 ? 18.642 15.603 4.351 1.00 0.00 3 SER A CA 3
ATOM 2779 C C . SER A 1 3 ? 18.129 14.293 3.749 1.00 0.00 3 SER A C 3
ATOM 2780 O O . SER A 1 3 ? 18.333 13.222 4.319 1.00 0.00 3 SER A O 3
ATOM 2788 N N . GLY A 1 4 ? 17.473 14.421 2.605 1.00 0.00 4 GLY A N 3
ATOM 2789 C CA . GLY A 1 4 ? 16.928 13.261 1.920 1.00 0.00 4 GLY A CA 3
ATOM 2790 C C . GLY A 1 4 ? 16.958 13.457 0.403 1.00 0.00 4 GLY A C 3
ATOM 2791 O O . GLY A 1 4 ? 17.579 12.675 -0.315 1.00 0.00 4 GLY A O 3
ATOM 2795 N N . SER A 1 5 ? 16.278 14.504 -0.040 1.00 0.00 5 SER A N 3
ATOM 2796 C CA . SER A 1 5 ? 16.218 14.812 -1.458 1.00 0.00 5 SER A CA 3
ATOM 2797 C C . SER A 1 5 ? 15.831 13.561 -2.249 1.00 0.00 5 SER A C 3
ATOM 2798 O O . SER A 1 5 ? 16.688 12.905 -2.839 1.00 0.00 5 SER A O 3
ATOM 2806 N N . SER A 1 6 ? 14.539 13.269 -2.237 1.00 0.00 6 SER A N 3
ATOM 2807 C CA . SER A 1 6 ? 14.028 12.108 -2.947 1.00 0.00 6 SER A CA 3
ATOM 2808 C C . SER A 1 6 ? 12.498 12.145 -2.977 1.00 0.00 6 SER A C 3
ATOM 2809 O O . SER A 1 6 ? 11.880 12.964 -2.299 1.00 0.00 6 SER A O 3
ATOM 2817 N N . GLY A 1 7 ? 11.932 11.246 -3.769 1.00 0.00 7 GLY A N 3
ATOM 2818 C CA . GLY A 1 7 ? 10.487 11.166 -3.896 1.00 0.00 7 GLY A CA 3
ATOM 2819 C C . GLY A 1 7 ? 9.841 10.766 -2.568 1.00 0.00 7 GLY A C 3
ATOM 2820 O O . GLY A 1 7 ? 10.374 11.064 -1.500 1.00 0.00 7 GLY A O 3
ATOM 2824 N N . LEU A 1 8 ? 8.703 10.097 -2.678 1.00 0.00 8 LEU A N 3
ATOM 2825 C CA . LEU A 1 8 ? 7.979 9.654 -1.499 1.00 0.00 8 LEU A CA 3
ATOM 2826 C C . LEU A 1 8 ? 7.874 8.128 -1.514 1.00 0.00 8 LEU A C 3
ATOM 2827 O O . LEU A 1 8 ? 6.998 7.569 -2.173 1.00 0.00 8 LEU A O 3
ATOM 2843 N N . PRO A 1 9 ? 8.803 7.480 -0.762 1.00 0.00 9 PRO A N 3
ATOM 2844 C CA . PRO A 1 9 ? 8.823 6.029 -0.683 1.00 0.00 9 PRO A CA 3
ATOM 2845 C C . PRO A 1 9 ? 7.692 5.513 0.208 1.00 0.00 9 PRO A C 3
ATOM 2846 O O . PRO A 1 9 ? 7.255 6.204 1.126 1.00 0.00 9 PRO A O 3
ATOM 2857 N N . ILE A 1 10 ? 7.250 4.301 -0.095 1.00 0.00 10 ILE A N 3
ATOM 2858 C CA . ILE A 1 10 ? 6.178 3.684 0.667 1.00 0.00 10 ILE A CA 3
ATOM 2859 C C . ILE A 1 10 ? 6.537 2.225 0.955 1.00 0.00 10 ILE A C 3
ATOM 2860 O O . ILE A 1 10 ? 6.582 1.401 0.043 1.00 0.00 10 ILE A O 3
ATOM 2876 N N . ILE A 1 11 ? 6.784 1.949 2.227 1.00 0.00 11 ILE A N 3
ATOM 2877 C CA . ILE A 1 11 ? 7.138 0.604 2.647 1.00 0.00 11 ILE A CA 3
ATOM 2878 C C . ILE A 1 11 ? 5.867 -0.158 3.028 1.00 0.00 11 ILE A C 3
ATOM 2879 O O . ILE A 1 11 ? 4.962 0.406 3.642 1.00 0.00 11 ILE A O 3
ATOM 2895 N N . VAL A 1 12 ? 5.839 -1.427 2.649 1.00 0.00 12 VAL A N 3
ATOM 2896 C CA . VAL A 1 12 ? 4.694 -2.271 2.943 1.00 0.00 12 VAL A CA 3
ATOM 2897 C C . VAL A 1 12 ? 5.161 -3.501 3.726 1.00 0.00 12 VAL A C 3
ATOM 2898 O O . VAL A 1 12 ? 6.192 -4.090 3.407 1.00 0.00 12 VAL A O 3
ATOM 2911 N N . LYS A 1 13 ? 4.378 -3.851 4.736 1.00 0.00 13 LYS A N 3
ATOM 2912 C CA . LYS A 1 13 ? 4.698 -4.999 5.567 1.00 0.00 13 LYS A CA 3
ATOM 2913 C C . LYS A 1 13 ? 3.742 -6.146 5.234 1.00 0.00 13 LYS A C 3
ATOM 2914 O O . LYS A 1 13 ? 2.528 -5.954 5.187 1.00 0.00 13 LYS A O 3
ATOM 2933 N N . TRP A 1 14 ? 4.326 -7.315 5.012 1.00 0.00 14 TRP A N 3
ATOM 2934 C CA . TRP A 1 14 ? 3.542 -8.493 4.685 1.00 0.00 14 TRP A CA 3
ATOM 2935 C C . TRP A 1 14 ? 4.139 -9.683 5.439 1.00 0.00 14 TRP A C 3
ATOM 2936 O O . TRP A 1 14 ? 5.145 -10.249 5.015 1.00 0.00 14 TRP A O 3
ATOM 2957 N N . GLY A 1 15 ? 3.493 -10.027 6.543 1.00 0.00 15 GLY A N 3
ATOM 2958 C CA . GLY A 1 15 ? 3.947 -11.140 7.360 1.00 0.00 15 GLY A CA 3
ATOM 2959 C C . GLY A 1 15 ? 5.383 -10.917 7.840 1.00 0.00 15 GLY A C 3
ATOM 2960 O O . GLY A 1 15 ? 5.605 -10.294 8.877 1.00 0.00 15 GLY A O 3
ATOM 2964 N N . GLY A 1 16 ? 6.321 -11.438 7.062 1.00 0.00 16 GLY A N 3
ATOM 2965 C CA . GLY A 1 16 ? 7.729 -11.304 7.395 1.00 0.00 16 GLY A CA 3
ATOM 2966 C C . GLY A 1 16 ? 8.522 -10.754 6.208 1.00 0.00 16 GLY A C 3
ATOM 2967 O O . GLY A 1 16 ? 9.724 -10.991 6.097 1.00 0.00 16 GLY A O 3
ATOM 2971 N N . GLN A 1 17 ? 7.818 -10.030 5.351 1.00 0.00 17 GLN A N 3
ATOM 2972 C CA . GLN A 1 17 ? 8.442 -9.444 4.176 1.00 0.00 17 GLN A CA 3
ATOM 2973 C C . GLN A 1 17 ? 8.039 -7.974 4.039 1.00 0.00 17 GLN A C 3
ATOM 2974 O O . GLN A 1 17 ? 6.861 -7.637 4.147 1.00 0.00 17 GLN A O 3
ATOM 2988 N N . GLU A 1 18 ? 9.040 -7.139 3.803 1.00 0.00 18 GLU A N 3
ATOM 2989 C CA . GLU A 1 18 ? 8.805 -5.713 3.650 1.00 0.00 18 GLU A CA 3
ATOM 2990 C C . GLU A 1 18 ? 9.125 -5.273 2.220 1.00 0.00 18 GLU A C 3
ATOM 2991 O O . GLU A 1 18 ? 10.221 -5.521 1.721 1.00 0.00 18 GLU A O 3
ATOM 3003 N N . TYR A 1 19 ? 8.146 -4.628 1.601 1.00 0.00 19 TYR A N 3
ATOM 3004 C CA . TYR A 1 19 ? 8.309 -4.152 0.238 1.00 0.00 19 TYR A CA 3
ATOM 3005 C C . TYR A 1 19 ? 8.540 -2.639 0.210 1.00 0.00 19 TYR A C 3
ATOM 3006 O O . TYR A 1 19 ? 7.919 -1.899 0.971 1.00 0.00 19 TYR A O 3
ATOM 3024 N N . SER A 1 20 ? 9.434 -2.226 -0.676 1.00 0.00 20 SER A N 3
ATOM 3025 C CA . SER A 1 20 ? 9.754 -0.815 -0.813 1.00 0.00 20 SER A CA 3
ATOM 3026 C C . SER A 1 20 ? 9.159 -0.267 -2.112 1.00 0.00 20 SER A C 3
ATOM 3027 O O . SER A 1 20 ? 9.528 -0.704 -3.201 1.00 0.00 20 SER A O 3
ATOM 3035 N N . VAL A 1 21 ? 8.247 0.681 -1.954 1.00 0.00 21 VAL A N 3
ATOM 3036 C CA . VAL A 1 21 ? 7.597 1.293 -3.100 1.00 0.00 21 VAL A CA 3
ATOM 3037 C C . VAL A 1 21 ? 8.217 2.668 -3.359 1.00 0.00 21 VAL A C 3
ATOM 3038 O O . VAL A 1 21 ? 7.991 3.608 -2.598 1.00 0.00 21 VAL A O 3
ATOM 3051 N N . THR A 1 22 ? 8.986 2.742 -4.435 1.00 0.00 22 THR A N 3
ATOM 3052 C CA . THR A 1 22 ? 9.640 3.986 -4.803 1.00 0.00 22 THR A CA 3
ATOM 3053 C C . THR A 1 22 ? 9.656 4.151 -6.324 1.00 0.00 22 THR A C 3
ATOM 3054 O O . THR A 1 22 ? 10.621 4.666 -6.887 1.00 0.00 22 THR A O 3
ATOM 3065 N N . THR A 1 23 ? 8.576 3.703 -6.947 1.00 0.00 23 THR A N 3
ATOM 3066 C CA . THR A 1 23 ? 8.454 3.794 -8.392 1.00 0.00 23 THR A CA 3
ATOM 3067 C C . THR A 1 23 ? 7.447 4.881 -8.775 1.00 0.00 23 THR A C 3
ATOM 3068 O O . THR A 1 23 ? 7.610 5.551 -9.793 1.00 0.00 23 THR A O 3
ATOM 3079 N N . LEU A 1 24 ? 6.430 5.021 -7.938 1.00 0.00 24 LEU A N 3
ATOM 3080 C CA . LEU A 1 24 ? 5.397 6.016 -8.176 1.00 0.00 24 LEU A CA 3
ATOM 3081 C C . LEU A 1 24 ? 5.652 7.233 -7.285 1.00 0.00 24 LEU A C 3
ATOM 3082 O O . LEU A 1 24 ? 6.421 7.156 -6.328 1.00 0.00 24 LEU A O 3
ATOM 3098 N N . SER A 1 25 ? 4.993 8.329 -7.632 1.00 0.00 25 SER A N 3
ATOM 3099 C CA . SER A 1 25 ? 5.139 9.561 -6.875 1.00 0.00 25 SER A CA 3
ATOM 3100 C C . SER A 1 25 ? 3.762 10.095 -6.475 1.00 0.00 25 SER A C 3
ATOM 3101 O O . SER A 1 25 ? 2.741 9.483 -6.784 1.00 0.00 25 SER A O 3
ATOM 3109 N N . GLU A 1 26 ? 3.779 11.231 -5.793 1.00 0.00 26 GLU A N 3
ATOM 3110 C CA . GLU A 1 26 ? 2.544 11.855 -5.348 1.00 0.00 26 GLU A CA 3
ATOM 3111 C C . GLU A 1 26 ? 1.521 11.879 -6.485 1.00 0.00 26 GLU A C 3
ATOM 3112 O O . GLU A 1 26 ? 0.359 11.528 -6.287 1.00 0.00 26 GLU A O 3
ATOM 3124 N N . ASP A 1 27 ? 1.990 12.298 -7.651 1.00 0.00 27 ASP A N 3
ATOM 3125 C CA . ASP A 1 27 ? 1.131 12.373 -8.820 1.00 0.00 27 ASP A CA 3
ATOM 3126 C C . ASP A 1 27 ? 0.244 11.127 -8.877 1.00 0.00 27 ASP A C 3
ATOM 3127 O O . ASP A 1 27 ? -0.981 11.232 -8.864 1.00 0.00 27 ASP A O 3
ATOM 3136 N N . ASP A 1 28 ? 0.898 9.977 -8.938 1.00 0.00 28 ASP A N 3
ATOM 3137 C CA . ASP A 1 28 ? 0.184 8.712 -8.996 1.00 0.00 28 ASP A CA 3
ATOM 3138 C C . ASP A 1 28 ? -0.809 8.638 -7.835 1.00 0.00 28 ASP A C 3
ATOM 3139 O O . ASP A 1 28 ? -0.694 9.388 -6.866 1.00 0.00 28 ASP A O 3
ATOM 3148 N N . THR A 1 29 ? -1.762 7.728 -7.970 1.00 0.00 29 THR A N 3
ATOM 3149 C CA . THR A 1 29 ? -2.774 7.546 -6.944 1.00 0.00 29 THR A CA 3
ATOM 3150 C C . THR A 1 29 ? -2.625 6.174 -6.285 1.00 0.00 29 THR A C 3
ATOM 3151 O O . THR A 1 29 ? -1.820 5.354 -6.724 1.00 0.00 29 THR A O 3
ATOM 3162 N N . VAL A 1 30 ? -3.415 5.965 -5.241 1.00 0.00 30 VAL A N 3
ATOM 3163 C CA . VAL A 1 30 ? -3.381 4.706 -4.517 1.00 0.00 30 VAL A CA 3
ATOM 3164 C C . VAL A 1 30 ? -3.480 3.547 -5.512 1.00 0.00 30 VAL A C 3
ATOM 3165 O O . VAL A 1 30 ? -2.721 2.583 -5.425 1.00 0.00 30 VAL A O 3
ATOM 3178 N N . LEU A 1 31 ? -4.421 3.681 -6.435 1.00 0.00 31 LEU A N 3
ATOM 3179 C CA . LEU A 1 31 ? -4.629 2.657 -7.445 1.00 0.00 31 LEU A CA 3
ATOM 3180 C C . LEU A 1 31 ? -3.273 2.138 -7.926 1.00 0.00 31 LEU A C 3
ATOM 3181 O O . LEU A 1 31 ? -2.985 0.948 -7.816 1.00 0.00 31 LEU A O 3
ATOM 3197 N N . ASP A 1 32 ? -2.475 3.058 -8.449 1.00 0.00 32 ASP A N 3
ATOM 3198 C CA . ASP A 1 32 ? -1.156 2.708 -8.947 1.00 0.00 32 ASP A CA 3
ATOM 3199 C C . ASP A 1 32 ? -0.463 1.787 -7.941 1.00 0.00 32 ASP A C 3
ATOM 3200 O O . ASP A 1 32 ? -0.122 0.651 -8.268 1.00 0.00 32 ASP A O 3
ATOM 3209 N N . LEU A 1 33 ? -0.276 2.310 -6.739 1.00 0.00 33 LEU A N 3
ATOM 3210 C CA . LEU A 1 33 ? 0.370 1.549 -5.683 1.00 0.00 33 LEU A CA 3
ATOM 3211 C C . LEU A 1 33 ? -0.217 0.136 -5.648 1.00 0.00 33 LEU A C 3
ATOM 3212 O O . LEU A 1 33 ? 0.508 -0.845 -5.807 1.00 0.00 33 LEU A O 3
ATOM 3228 N N . LYS A 1 34 ? -1.524 0.078 -5.437 1.00 0.00 34 LYS A N 3
ATOM 3229 C CA . LYS A 1 34 ? -2.216 -1.198 -5.378 1.00 0.00 34 LYS A CA 3
ATOM 3230 C C . LYS A 1 34 ? -1.842 -2.034 -6.604 1.00 0.00 34 LYS A C 3
ATOM 3231 O O . LYS A 1 34 ? -1.285 -3.123 -6.471 1.00 0.00 34 LYS A O 3
ATOM 3250 N N . GLN A 1 35 ? -2.162 -1.492 -7.770 1.00 0.00 35 GLN A N 3
ATOM 3251 C CA . GLN A 1 35 ? -1.866 -2.174 -9.018 1.00 0.00 35 GLN A CA 3
ATOM 3252 C C . GLN A 1 35 ? -0.446 -2.742 -8.989 1.00 0.00 35 GLN A C 3
ATOM 3253 O O . GLN A 1 35 ? -0.189 -3.808 -9.547 1.00 0.00 35 GLN A O 3
ATOM 3267 N N . PHE A 1 36 ? 0.439 -2.006 -8.333 1.00 0.00 36 PHE A N 3
ATOM 3268 C CA . PHE A 1 36 ? 1.826 -2.423 -8.224 1.00 0.00 36 PHE A CA 3
ATOM 3269 C C . PHE A 1 36 ? 1.999 -3.466 -7.118 1.00 0.00 36 PHE A C 3
ATOM 3270 O O . PHE A 1 36 ? 2.761 -4.420 -7.273 1.00 0.00 36 PHE A O 3
ATOM 3287 N N . LEU A 1 37 ? 1.281 -3.249 -6.027 1.00 0.00 37 LEU A N 3
ATOM 3288 C CA . LEU A 1 37 ? 1.346 -4.158 -4.895 1.00 0.00 37 LEU A CA 3
ATOM 3289 C C . LEU A 1 37 ? 0.855 -5.541 -5.328 1.00 0.00 37 LEU A C 3
ATOM 3290 O O . LEU A 1 37 ? 1.129 -6.538 -4.662 1.00 0.00 37 LEU A O 3
ATOM 3306 N N . LYS A 1 38 ? 0.138 -5.557 -6.442 1.00 0.00 38 LYS A N 3
ATOM 3307 C CA . LYS A 1 38 ? -0.394 -6.801 -6.972 1.00 0.00 38 LYS A CA 3
ATOM 3308 C C . LYS A 1 38 ? 0.735 -7.590 -7.638 1.00 0.00 38 LYS A C 3
ATOM 3309 O O . LYS A 1 38 ? 0.677 -8.817 -7.715 1.00 0.00 38 LYS A O 3
ATOM 3328 N N . THR A 1 39 ? 1.735 -6.855 -8.100 1.00 0.00 39 THR A N 3
ATOM 3329 C CA . THR A 1 39 ? 2.876 -7.471 -8.757 1.00 0.00 39 THR A CA 3
ATOM 3330 C C . THR A 1 39 ? 4.011 -7.694 -7.755 1.00 0.00 39 THR A C 3
ATOM 3331 O O . THR A 1 39 ? 4.881 -8.535 -7.974 1.00 0.00 39 THR A O 3
ATOM 3342 N N . LEU A 1 40 ? 3.966 -6.924 -6.678 1.00 0.00 40 LEU A N 3
ATOM 3343 C CA . LEU A 1 40 ? 4.980 -7.026 -5.642 1.00 0.00 40 LEU A CA 3
ATOM 3344 C C . LEU A 1 40 ? 4.745 -8.299 -4.828 1.00 0.00 40 LEU A C 3
ATOM 3345 O O . LEU A 1 40 ? 5.637 -9.137 -4.706 1.00 0.00 40 LEU A O 3
ATOM 3361 N N . THR A 1 41 ? 3.538 -8.406 -4.291 1.00 0.00 41 THR A N 3
ATOM 3362 C CA . THR A 1 41 ? 3.174 -9.563 -3.491 1.00 0.00 41 THR A CA 3
ATOM 3363 C C . THR A 1 41 ? 2.588 -10.662 -4.380 1.00 0.00 41 THR A C 3
ATOM 3364 O O . THR A 1 41 ? 3.133 -11.762 -4.454 1.00 0.00 41 THR A O 3
ATOM 3375 N N . GLY A 1 42 ? 1.485 -10.326 -5.033 1.00 0.00 42 GLY A N 3
ATOM 3376 C CA . GLY A 1 42 ? 0.819 -11.270 -5.913 1.00 0.00 42 GLY A CA 3
ATOM 3377 C C . GLY A 1 42 ? -0.620 -11.522 -5.459 1.00 0.00 42 GLY A C 3
ATOM 3378 O O . GLY A 1 42 ? -1.109 -12.649 -5.532 1.00 0.00 42 GLY A O 3
ATOM 3382 N N . VAL A 1 43 ? -1.258 -10.455 -5.001 1.00 0.00 43 VAL A N 3
ATOM 3383 C CA . VAL A 1 43 ? -2.631 -10.547 -4.535 1.00 0.00 43 VAL A CA 3
ATOM 3384 C C . VAL A 1 43 ? -3.450 -9.409 -5.147 1.00 0.00 43 VAL A C 3
ATOM 3385 O O . VAL A 1 43 ? -2.952 -8.294 -5.301 1.00 0.00 43 VAL A O 3
ATOM 3398 N N . LEU A 1 44 ? -4.691 -9.729 -5.481 1.00 0.00 44 LEU A N 3
ATOM 3399 C CA . LEU A 1 44 ? -5.584 -8.747 -6.074 1.00 0.00 44 LEU A CA 3
ATOM 3400 C C . LEU A 1 44 ? -5.559 -7.469 -5.233 1.00 0.00 44 LEU A C 3
ATOM 3401 O O . LEU A 1 44 ? -5.283 -7.515 -4.035 1.00 0.00 44 LEU A O 3
ATOM 3417 N N . PRO A 1 45 ? -5.860 -6.329 -5.911 1.00 0.00 45 PRO A N 3
ATOM 3418 C CA . PRO A 1 45 ? -5.875 -5.041 -5.239 1.00 0.00 45 PRO A CA 3
ATOM 3419 C C . PRO A 1 45 ? -7.123 -4.892 -4.366 1.00 0.00 45 PRO A C 3
ATOM 3420 O O . PRO A 1 45 ? -7.056 -4.339 -3.270 1.00 0.00 45 PRO A O 3
ATOM 3431 N N . GLU A 1 46 ? -8.233 -5.396 -4.886 1.00 0.00 46 GLU A N 3
ATOM 3432 C CA . GLU A 1 46 ? -9.494 -5.326 -4.168 1.00 0.00 46 GLU A CA 3
ATOM 3433 C C . GLU A 1 46 ? -9.419 -6.150 -2.881 1.00 0.00 46 GLU A C 3
ATOM 3434 O O . GLU A 1 46 ? -9.926 -5.732 -1.841 1.00 0.00 46 GLU A O 3
ATOM 3446 N N . ARG A 1 47 ? -8.783 -7.307 -2.994 1.00 0.00 47 ARG A N 3
ATOM 3447 C CA . ARG A 1 47 ? -8.635 -8.194 -1.853 1.00 0.00 47 ARG A CA 3
ATOM 3448 C C . ARG A 1 47 ? -7.528 -7.686 -0.926 1.00 0.00 47 ARG A C 3
ATOM 3449 O O . ARG A 1 47 ? -7.614 -7.841 0.291 1.00 0.00 47 ARG A O 3
ATOM 3470 N N . GLN A 1 48 ? -6.515 -7.090 -1.537 1.00 0.00 48 GLN A N 3
ATOM 3471 C CA . GLN A 1 48 ? -5.394 -6.559 -0.782 1.00 0.00 48 GLN A CA 3
ATOM 3472 C C . GLN A 1 48 ? -5.890 -5.598 0.300 1.00 0.00 48 GLN A C 3
ATOM 3473 O O . GLN A 1 48 ? -6.573 -4.619 0.001 1.00 0.00 48 GLN A O 3
ATOM 3487 N N . LYS A 1 49 ? -5.527 -5.910 1.536 1.00 0.00 49 LYS A N 3
ATOM 3488 C CA . LYS A 1 49 ? -5.928 -5.086 2.664 1.00 0.00 49 LYS A CA 3
ATOM 3489 C C . LYS A 1 49 ? -4.739 -4.235 3.115 1.00 0.00 49 LYS A C 3
ATOM 3490 O O . LYS A 1 49 ? -3.751 -4.762 3.625 1.00 0.00 49 LYS A O 3
ATOM 3509 N N . LEU A 1 50 ? -4.873 -2.933 2.911 1.00 0.00 50 LEU A N 3
ATOM 3510 C CA . LEU A 1 50 ? -3.823 -2.003 3.290 1.00 0.00 50 LEU A CA 3
ATOM 3511 C C . LEU A 1 50 ? -4.108 -1.463 4.693 1.00 0.00 50 LEU A C 3
ATOM 3512 O O . LEU A 1 50 ? -5.022 -0.661 4.879 1.00 0.00 50 LEU A O 3
ATOM 3528 N N . LEU A 1 51 ? -3.308 -1.924 5.643 1.00 0.00 51 LEU A N 3
ATOM 3529 C CA . LEU A 1 51 ? -3.463 -1.497 7.024 1.00 0.00 51 LEU A CA 3
ATOM 3530 C C . LEU A 1 51 ? -2.460 -0.381 7.323 1.00 0.00 51 LEU A C 3
ATOM 3531 O O . LEU A 1 51 ? -1.253 -0.615 7.342 1.00 0.00 51 LEU A O 3
ATOM 3547 N N . GLY A 1 52 ? -2.998 0.808 7.551 1.00 0.00 52 GLY A N 3
ATOM 3548 C CA . GLY A 1 52 ? -2.165 1.961 7.849 1.00 0.00 52 GLY A CA 3
ATOM 3549 C C . GLY A 1 52 ? -2.655 3.201 7.098 1.00 0.00 52 GLY A C 3
ATOM 3550 O O . GLY A 1 52 ? -2.877 4.249 7.701 1.00 0.00 52 GLY A O 3
ATOM 3554 N N . LEU A 1 53 ? -2.810 3.039 5.792 1.00 0.00 53 LEU A N 3
ATOM 3555 C CA . LEU A 1 53 ? -3.270 4.132 4.952 1.00 0.00 53 LEU A CA 3
ATOM 3556 C C . LEU A 1 53 ? -4.799 4.176 4.972 1.00 0.00 53 LEU A C 3
ATOM 3557 O O . LEU A 1 53 ? -5.454 3.480 4.197 1.00 0.00 53 LEU A O 3
ATOM 3573 N N . LYS A 1 54 ? -5.324 5.001 5.866 1.00 0.00 54 LYS A N 3
ATOM 3574 C CA . LYS A 1 54 ? -6.763 5.145 5.997 1.00 0.00 54 LYS A CA 3
ATOM 3575 C C . LYS A 1 54 ? -7.104 6.617 6.241 1.00 0.00 54 LYS A C 3
ATOM 3576 O O . LYS A 1 54 ? -6.212 7.439 6.442 1.00 0.00 54 LYS A O 3
ATOM 3595 N N . VAL A 1 55 ? -8.398 6.903 6.216 1.00 0.00 55 VAL A N 3
ATOM 3596 C CA . VAL A 1 55 ? -8.867 8.261 6.431 1.00 0.00 55 VAL A CA 3
ATOM 3597 C C . VAL A 1 55 ? -9.941 8.258 7.521 1.00 0.00 55 VAL A C 3
ATOM 3598 O O . VAL A 1 55 ? -11.117 8.032 7.238 1.00 0.00 55 VAL A O 3
ATOM 3611 N N . LYS A 1 56 ? -9.499 8.512 8.744 1.00 0.00 56 LYS A N 3
ATOM 3612 C CA . LYS A 1 56 ? -10.408 8.541 9.877 1.00 0.00 56 LYS A CA 3
ATOM 3613 C C . LYS A 1 56 ? -11.433 7.415 9.732 1.00 0.00 56 LYS A C 3
ATOM 3614 O O . LYS A 1 56 ? -12.626 7.672 9.581 1.00 0.00 56 LYS A O 3
ATOM 3633 N N . GLY A 1 57 ? -10.930 6.190 9.784 1.00 0.00 57 GLY A N 3
ATOM 3634 C CA . GLY A 1 57 ? -11.788 5.023 9.660 1.00 0.00 57 GLY A CA 3
ATOM 3635 C C . GLY A 1 57 ? -11.571 4.323 8.317 1.00 0.00 57 GLY A C 3
ATOM 3636 O O . GLY A 1 57 ? -10.791 3.377 8.224 1.00 0.00 57 GLY A O 3
ATOM 3640 N N . LYS A 1 58 ? -12.275 4.817 7.309 1.00 0.00 58 LYS A N 3
ATOM 3641 C CA . LYS A 1 58 ? -12.170 4.250 5.975 1.00 0.00 58 LYS A CA 3
ATOM 3642 C C . LYS A 1 58 ? -11.096 5.005 5.188 1.00 0.00 58 LYS A C 3
ATOM 3643 O O . LYS A 1 58 ? -10.920 6.209 5.369 1.00 0.00 58 LYS A O 3
ATOM 3662 N N . PRO A 1 59 ? -10.388 4.246 4.309 1.00 0.00 59 PRO A N 3
ATOM 3663 C CA . PRO A 1 59 ? -9.336 4.831 3.495 1.00 0.00 59 PRO A CA 3
ATOM 3664 C C . PRO A 1 59 ? -9.924 5.664 2.355 1.00 0.00 59 PRO A C 3
ATOM 3665 O O . PRO A 1 59 ? -11.135 5.658 2.137 1.00 0.00 59 PRO A O 3
ATOM 3676 N N . ALA A 1 60 ? -9.040 6.362 1.657 1.00 0.00 60 ALA A N 3
ATOM 3677 C CA . ALA A 1 60 ? -9.456 7.199 0.545 1.00 0.00 60 ALA A CA 3
ATOM 3678 C C . ALA A 1 60 ? -9.632 6.331 -0.703 1.00 0.00 60 ALA A C 3
ATOM 3679 O O . ALA A 1 60 ? -9.204 5.178 -0.727 1.00 0.00 60 ALA A O 3
ATOM 3686 N N . GLU A 1 61 ? -10.262 6.919 -1.710 1.00 0.00 61 GLU A N 3
ATOM 3687 C CA . GLU A 1 61 ? -10.499 6.214 -2.958 1.00 0.00 61 GLU A CA 3
ATOM 3688 C C . GLU A 1 61 ? -9.173 5.764 -3.574 1.00 0.00 61 GLU A C 3
ATOM 3689 O O . GLU A 1 61 ? -8.105 6.185 -3.132 1.00 0.00 61 GLU A O 3
ATOM 3701 N N . ASN A 1 62 ? -9.284 4.916 -4.586 1.00 0.00 62 ASN A N 3
ATOM 3702 C CA . ASN A 1 62 ? -8.107 4.405 -5.267 1.00 0.00 62 ASN A CA 3
ATOM 3703 C C . ASN A 1 62 ? -7.563 5.480 -6.211 1.00 0.00 62 ASN A C 3
ATOM 3704 O O . ASN A 1 62 ? -6.356 5.567 -6.428 1.00 0.00 62 ASN A O 3
ATOM 3715 N N . ASP A 1 63 ? -8.481 6.271 -6.747 1.00 0.00 63 ASP A N 3
ATOM 3716 C CA . ASP A 1 63 ? -8.109 7.336 -7.662 1.00 0.00 63 ASP A CA 3
ATOM 3717 C C . ASP A 1 63 ? -7.838 8.615 -6.867 1.00 0.00 63 ASP A C 3
ATOM 3718 O O . ASP A 1 63 ? -8.276 9.697 -7.256 1.00 0.00 63 ASP A O 3
ATOM 3727 N N . VAL A 1 64 ? -7.118 8.449 -5.767 1.00 0.00 64 VAL A N 3
ATOM 3728 C CA . VAL A 1 64 ? -6.784 9.577 -4.914 1.00 0.00 64 VAL A CA 3
ATOM 3729 C C . VAL A 1 64 ? -5.282 9.852 -5.005 1.00 0.00 64 VAL A C 3
ATOM 3730 O O . VAL A 1 64 ? -4.491 8.935 -5.221 1.00 0.00 64 VAL A O 3
ATOM 3743 N N . LYS A 1 65 ? -4.934 11.119 -4.836 1.00 0.00 65 LYS A N 3
ATOM 3744 C CA . LYS A 1 65 ? -3.540 11.527 -4.896 1.00 0.00 65 LYS A CA 3
ATOM 3745 C C . LYS A 1 65 ? -2.864 11.216 -3.559 1.00 0.00 65 LYS A C 3
ATOM 3746 O O . LYS A 1 65 ? -3.196 11.816 -2.537 1.00 0.00 65 LYS A O 3
ATOM 3765 N N . LEU A 1 66 ? -1.929 10.279 -3.609 1.00 0.00 66 LEU A N 3
ATOM 3766 C CA . LEU A 1 66 ? -1.203 9.882 -2.414 1.00 0.00 66 LEU A CA 3
ATOM 3767 C C . LEU A 1 66 ? -0.585 11.120 -1.763 1.00 0.00 66 LEU A C 3
ATOM 3768 O O . LEU A 1 66 ? -0.293 11.117 -0.568 1.00 0.00 66 LEU A O 3
ATOM 3784 N N . GLY A 1 67 ? -0.403 12.149 -2.577 1.00 0.00 67 GLY A N 3
ATOM 3785 C CA . GLY A 1 67 ? 0.176 13.392 -2.095 1.00 0.00 67 GLY A CA 3
ATOM 3786 C C . GLY A 1 67 ? -0.837 14.183 -1.264 1.00 0.00 67 GLY A C 3
ATOM 3787 O O . GLY A 1 67 ? -0.503 14.702 -0.200 1.00 0.00 67 GLY A O 3
ATOM 3791 N N . ALA A 1 68 ? -2.055 14.249 -1.782 1.00 0.00 68 ALA A N 3
ATOM 3792 C CA . ALA A 1 68 ? -3.119 14.968 -1.102 1.00 0.00 68 ALA A CA 3
ATOM 3793 C C . ALA A 1 68 ? -3.183 14.514 0.358 1.00 0.00 68 ALA A C 3
ATOM 3794 O O . ALA A 1 68 ? -3.427 15.322 1.253 1.00 0.00 68 ALA A O 3
ATOM 3801 N N . LEU A 1 69 ? -2.958 13.223 0.554 1.00 0.00 69 LEU A N 3
ATOM 3802 C CA . LEU A 1 69 ? -2.987 12.652 1.890 1.00 0.00 69 LEU A CA 3
ATOM 3803 C C . LEU A 1 69 ? -1.811 13.202 2.700 1.00 0.00 69 LEU A C 3
ATOM 3804 O O . LEU A 1 69 ? -1.903 13.339 3.918 1.00 0.00 69 LEU A O 3
ATOM 3820 N N . LYS A 1 70 ? -0.733 13.500 1.990 1.00 0.00 70 LYS A N 3
ATOM 3821 C CA . LYS A 1 70 ? 0.459 14.032 2.627 1.00 0.00 70 LYS A CA 3
ATOM 3822 C C . LYS A 1 70 ? 0.884 13.098 3.763 1.00 0.00 70 LYS A C 3
ATOM 3823 O O . LYS A 1 70 ? 0.946 13.511 4.920 1.00 0.00 70 LYS A O 3
ATOM 3842 N N . LEU A 1 71 ? 1.165 11.858 3.392 1.00 0.00 71 LEU A N 3
ATOM 3843 C CA . LEU A 1 71 ? 1.582 10.862 4.366 1.00 0.00 71 LEU A CA 3
ATOM 3844 C C . LEU A 1 71 ? 3.064 11.062 4.690 1.00 0.00 71 LEU A C 3
ATOM 3845 O O . LEU A 1 71 ? 3.711 11.949 4.135 1.00 0.00 71 LEU A O 3
ATOM 3861 N N . LYS A 1 72 ? 3.559 10.223 5.589 1.00 0.00 72 LYS A N 3
ATOM 3862 C CA . LYS A 1 72 ? 4.952 10.297 5.994 1.00 0.00 72 LYS A CA 3
ATOM 3863 C C . LYS A 1 72 ? 5.800 9.446 5.047 1.00 0.00 72 LYS A C 3
ATOM 3864 O O . LYS A 1 72 ? 5.288 8.535 4.398 1.00 0.00 72 LYS A O 3
ATOM 3883 N N . PRO A 1 73 ? 7.117 9.782 4.995 1.00 0.00 73 PRO A N 3
ATOM 3884 C CA . PRO A 1 73 ? 8.041 9.059 4.138 1.00 0.00 73 PRO A CA 3
ATOM 3885 C C . PRO A 1 73 ? 8.378 7.688 4.728 1.00 0.00 73 PRO A C 3
ATOM 3886 O O . PRO A 1 73 ? 8.250 7.479 5.933 1.00 0.00 73 PRO A O 3
ATOM 3897 N N . ASN A 1 74 ? 8.802 6.790 3.851 1.00 0.00 74 ASN A N 3
ATOM 3898 C CA . ASN A 1 74 ? 9.158 5.445 4.270 1.00 0.00 74 ASN A CA 3
ATOM 3899 C C . ASN A 1 74 ? 8.129 4.942 5.284 1.00 0.00 74 ASN A C 3
ATOM 3900 O O . ASN A 1 74 ? 8.469 4.195 6.200 1.00 0.00 74 ASN A O 3
ATOM 3911 N N . THR A 1 75 ? 6.892 5.372 5.086 1.00 0.00 75 THR A N 3
ATOM 3912 C CA . THR A 1 75 ? 5.811 4.974 5.972 1.00 0.00 75 THR A CA 3
ATOM 3913 C C . THR A 1 75 ? 5.582 3.464 5.890 1.00 0.00 75 THR A C 3
ATOM 3914 O O . THR A 1 75 ? 4.944 2.979 4.957 1.00 0.00 75 THR A O 3
ATOM 3925 N N . LYS A 1 76 ? 6.115 2.761 6.879 1.00 0.00 76 LYS A N 3
ATOM 3926 C CA . LYS A 1 76 ? 5.977 1.316 6.930 1.00 0.00 76 LYS A CA 3
ATOM 3927 C C . LYS A 1 76 ? 4.534 0.958 7.290 1.00 0.00 76 LYS A C 3
ATOM 3928 O O . LYS A 1 76 ? 4.143 1.039 8.454 1.00 0.00 76 LYS A O 3
ATOM 3947 N N . ILE A 1 77 ? 3.782 0.571 6.271 1.00 0.00 77 ILE A N 3
ATOM 3948 C CA . ILE A 1 77 ? 2.390 0.201 6.466 1.00 0.00 77 ILE A CA 3
ATOM 3949 C C . ILE A 1 77 ? 2.268 -1.325 6.465 1.00 0.00 77 ILE A C 3
ATOM 3950 O O . ILE A 1 77 ? 3.158 -2.022 5.982 1.00 0.00 77 ILE A O 3
ATOM 3966 N N . MET A 1 78 ? 1.157 -1.798 7.011 1.00 0.00 78 MET A N 3
ATOM 3967 C CA . MET A 1 78 ? 0.907 -3.227 7.079 1.00 0.00 78 MET A CA 3
ATOM 3968 C C . MET A 1 78 ? -0.046 -3.671 5.967 1.00 0.00 78 MET A C 3
ATOM 3969 O O . MET A 1 78 ? -0.788 -2.856 5.419 1.00 0.00 78 MET A O 3
ATOM 3983 N N . MET A 1 79 ? 0.004 -4.960 5.667 1.00 0.00 79 MET A N 3
ATOM 3984 C CA . MET A 1 79 ? -0.845 -5.521 4.631 1.00 0.00 79 MET A CA 3
ATOM 3985 C C . MET A 1 79 ? -1.498 -6.823 5.102 1.00 0.00 79 MET A C 3
ATOM 3986 O O . MET A 1 79 ? -0.903 -7.577 5.870 1.00 0.00 79 MET A O 3
ATOM 4000 N N . MET A 1 80 ? -2.712 -7.046 4.621 1.00 0.00 80 MET A N 3
ATOM 4001 C CA . MET A 1 80 ? -3.452 -8.243 4.983 1.00 0.00 80 MET A CA 3
ATOM 4002 C C . MET A 1 80 ? -4.201 -8.811 3.776 1.00 0.00 80 MET A C 3
ATOM 4003 O O . MET A 1 80 ? -4.663 -8.060 2.919 1.00 0.00 80 MET A O 3
ATOM 4017 N N . GLY A 1 81 ? -4.298 -10.132 3.748 1.00 0.00 81 GLY A N 3
ATOM 4018 C CA . GLY A 1 81 ? -4.983 -10.809 2.660 1.00 0.00 81 GLY A CA 3
ATOM 4019 C C . GLY A 1 81 ? -4.319 -12.151 2.345 1.00 0.00 81 GLY A C 3
ATOM 4020 O O . GLY A 1 81 ? -3.715 -12.770 3.220 1.00 0.00 81 GLY A O 3
ATOM 4024 N N . THR A 1 82 ? -4.452 -12.561 1.092 1.00 0.00 82 THR A N 3
ATOM 4025 C CA . THR A 1 82 ? -3.872 -13.818 0.650 1.00 0.00 82 THR A CA 3
ATOM 4026 C C . THR A 1 82 ? -4.040 -13.980 -0.862 1.00 0.00 82 THR A C 3
ATOM 4027 O O . THR A 1 82 ? -4.901 -13.342 -1.467 1.00 0.00 82 THR A O 3
ATOM 4038 N N . ARG A 1 83 ? -3.204 -14.837 -1.430 1.00 0.00 83 ARG A N 3
ATOM 4039 C CA . ARG A 1 83 ? -3.249 -15.091 -2.859 1.00 0.00 83 ARG A CA 3
ATOM 4040 C C . ARG A 1 83 ? -4.238 -16.217 -3.168 1.00 0.00 83 ARG A C 3
ATOM 4041 O O . ARG A 1 83 ? -4.510 -17.060 -2.315 1.00 0.00 83 ARG A O 3
ATOM 4062 N N . GLU A 1 84 ? -4.751 -16.193 -4.389 1.00 0.00 84 GLU A N 3
ATOM 4063 C CA . GLU A 1 84 ? -5.704 -17.201 -4.821 1.00 0.00 84 GLU A CA 3
ATOM 4064 C C . GLU A 1 84 ? -6.998 -17.089 -4.012 1.00 0.00 84 GLU A C 3
ATOM 4065 O O . GLU A 1 84 ? -6.996 -16.557 -2.903 1.00 0.00 84 GLU A O 3
ATOM 4077 N N . SER A 1 85 ? -8.071 -17.598 -4.598 1.00 0.00 85 SER A N 3
ATOM 4078 C CA . SER A 1 85 ? -9.369 -17.562 -3.945 1.00 0.00 85 SER A CA 3
ATOM 4079 C C . SER A 1 85 ? -10.307 -18.586 -4.588 1.00 0.00 85 SER A C 3
ATOM 4080 O O . SER A 1 85 ? -11.019 -18.269 -5.540 1.00 0.00 85 SER A O 3
ATOM 4088 N N . GLY A 1 86 ? -10.277 -19.792 -4.042 1.00 0.00 86 GLY A N 3
ATOM 4089 C CA . GLY A 1 86 ? -11.115 -20.865 -4.549 1.00 0.00 86 GLY A CA 3
ATOM 4090 C C . GLY A 1 86 ? -11.148 -22.044 -3.575 1.00 0.00 86 GLY A C 3
ATOM 4091 O O . GLY A 1 86 ? -11.109 -21.851 -2.360 1.00 0.00 86 GLY A O 3
ATOM 4095 N N . PRO A 1 87 ? -11.221 -23.270 -4.158 1.00 0.00 87 PRO A N 3
ATOM 4096 C CA . PRO A 1 87 ? -11.260 -24.480 -3.354 1.00 0.00 87 PRO A CA 3
ATOM 4097 C C . PRO A 1 87 ? -9.880 -24.799 -2.777 1.00 0.00 87 PRO A C 3
ATOM 4098 O O . PRO A 1 87 ? -8.875 -24.726 -3.483 1.00 0.00 87 PRO A O 3
ATOM 4109 N N . SER A 1 88 ? -9.874 -25.146 -1.498 1.00 0.00 88 SER A N 3
ATOM 4110 C CA . SER A 1 88 ? -8.634 -25.477 -0.818 1.00 0.00 88 SER A CA 3
ATOM 4111 C C . SER A 1 88 ? -8.861 -26.641 0.149 1.00 0.00 88 SER A C 3
ATOM 4112 O O . SER A 1 88 ? -8.183 -27.664 0.064 1.00 0.00 88 SER A O 3
ATOM 4120 N N . SER A 1 89 ? -9.817 -26.447 1.044 1.00 0.00 89 SER A N 3
ATOM 4121 C CA . SER A 1 89 ? -10.143 -27.468 2.026 1.00 0.00 89 SER A CA 3
ATOM 4122 C C . SER A 1 89 ? -8.866 -27.960 2.711 1.00 0.00 89 SER A C 3
ATOM 4123 O O . SER A 1 89 ? -8.213 -28.883 2.226 1.00 0.00 89 SER A O 3
ATOM 4131 N N . GLY A 1 90 ? -8.549 -27.322 3.828 1.00 0.00 90 GLY A N 3
ATOM 4132 C CA . GLY A 1 90 ? -7.363 -27.684 4.585 1.00 0.00 90 GLY A CA 3
ATOM 4133 C C . GLY A 1 90 ? -7.427 -29.143 5.042 1.00 0.00 90 GLY A C 3
ATOM 4134 O O . GLY A 1 90 ? -6.421 -29.849 5.020 1.00 0.00 90 GLY A O 3
ATOM 4138 N N . GLY A 1 1 ? 22.517 13.828 -8.051 1.00 0.00 1 GLY A N 4
ATOM 4139 C CA . GLY A 1 1 ? 22.085 12.818 -7.100 1.00 0.00 1 GLY A CA 4
ATOM 4140 C C . GLY A 1 1 ? 22.469 11.416 -7.577 1.00 0.00 1 GLY A C 4
ATOM 4141 O O . GLY A 1 1 ? 22.954 11.248 -8.695 1.00 0.00 1 GLY A O 4
ATOM 4145 N N . SER A 1 2 ? 22.239 10.445 -6.706 1.00 0.00 2 SER A N 4
ATOM 4146 C CA . SER A 1 2 ? 22.555 9.063 -7.024 1.00 0.00 2 SER A CA 4
ATOM 4147 C C . SER A 1 2 ? 21.837 8.125 -6.052 1.00 0.00 2 SER A C 4
ATOM 4148 O O . SER A 1 2 ? 21.055 7.272 -6.470 1.00 0.00 2 SER A O 4
ATOM 4156 N N . SER A 1 3 ? 22.128 8.313 -4.773 1.00 0.00 3 SER A N 4
ATOM 4157 C CA . SER A 1 3 ? 21.520 7.494 -3.739 1.00 0.00 3 SER A CA 4
ATOM 4158 C C . SER A 1 3 ? 19.996 7.611 -3.807 1.00 0.00 3 SER A C 4
ATOM 4159 O O . SER A 1 3 ? 19.301 6.611 -3.978 1.00 0.00 3 SER A O 4
ATOM 4167 N N . GLY A 1 4 ? 19.522 8.841 -3.670 1.00 0.00 4 GLY A N 4
ATOM 4168 C CA . GLY A 1 4 ? 18.093 9.101 -3.714 1.00 0.00 4 GLY A CA 4
ATOM 4169 C C . GLY A 1 4 ? 17.729 10.312 -2.854 1.00 0.00 4 GLY A C 4
ATOM 4170 O O . GLY A 1 4 ? 18.427 10.626 -1.890 1.00 0.00 4 GLY A O 4
ATOM 4174 N N . SER A 1 5 ? 16.638 10.961 -3.232 1.00 0.00 5 SER A N 4
ATOM 4175 C CA . SER A 1 5 ? 16.173 12.131 -2.507 1.00 0.00 5 SER A CA 4
ATOM 4176 C C . SER A 1 5 ? 14.758 12.498 -2.958 1.00 0.00 5 SER A C 4
ATOM 4177 O O . SER A 1 5 ? 13.834 12.534 -2.147 1.00 0.00 5 SER A O 4
ATOM 4185 N N . SER A 1 6 ? 14.633 12.762 -4.250 1.00 0.00 6 SER A N 4
ATOM 4186 C CA . SER A 1 6 ? 13.346 13.125 -4.819 1.00 0.00 6 SER A CA 4
ATOM 4187 C C . SER A 1 6 ? 12.483 11.875 -5.002 1.00 0.00 6 SER A C 4
ATOM 4188 O O . SER A 1 6 ? 12.943 10.873 -5.548 1.00 0.00 6 SER A O 4
ATOM 4196 N N . GLY A 1 7 ? 11.247 11.975 -4.536 1.00 0.00 7 GLY A N 4
ATOM 4197 C CA . GLY A 1 7 ? 10.316 10.864 -4.641 1.00 0.00 7 GLY A CA 4
ATOM 4198 C C . GLY A 1 7 ? 9.620 10.603 -3.304 1.00 0.00 7 GLY A C 4
ATOM 4199 O O . GLY A 1 7 ? 9.978 11.196 -2.288 1.00 0.00 7 GLY A O 4
ATOM 4203 N N . LEU A 1 8 ? 8.637 9.716 -3.348 1.00 0.00 8 LEU A N 4
ATOM 4204 C CA . LEU A 1 8 ? 7.887 9.369 -2.153 1.00 0.00 8 LEU A CA 4
ATOM 4205 C C . LEU A 1 8 ? 7.888 7.849 -1.978 1.00 0.00 8 LEU A C 4
ATOM 4206 O O . LEU A 1 8 ? 7.084 7.150 -2.594 1.00 0.00 8 LEU A O 4
ATOM 4222 N N . PRO A 1 9 ? 8.822 7.370 -1.114 1.00 0.00 9 PRO A N 4
ATOM 4223 C CA . PRO A 1 9 ? 8.938 5.946 -0.851 1.00 0.00 9 PRO A CA 4
ATOM 4224 C C . PRO A 1 9 ? 7.803 5.461 0.053 1.00 0.00 9 PRO A C 4
ATOM 4225 O O . PRO A 1 9 ? 7.402 6.162 0.982 1.00 0.00 9 PRO A O 4
ATOM 4236 N N . ILE A 1 10 ? 7.316 4.267 -0.250 1.00 0.00 10 ILE A N 4
ATOM 4237 C CA . ILE A 1 10 ? 6.236 3.680 0.524 1.00 0.00 10 ILE A CA 4
ATOM 4238 C C . ILE A 1 10 ? 6.597 2.239 0.886 1.00 0.00 10 ILE A C 4
ATOM 4239 O O . ILE A 1 10 ? 6.698 1.381 0.010 1.00 0.00 10 ILE A O 4
ATOM 4255 N N . ILE A 1 11 ? 6.783 2.015 2.179 1.00 0.00 11 ILE A N 4
ATOM 4256 C CA . ILE A 1 11 ? 7.131 0.692 2.668 1.00 0.00 11 ILE A CA 4
ATOM 4257 C C . ILE A 1 11 ? 5.850 -0.087 2.973 1.00 0.00 11 ILE A C 4
ATOM 4258 O O . ILE A 1 11 ? 4.888 0.473 3.495 1.00 0.00 11 ILE A O 4
ATOM 4274 N N . VAL A 1 12 ? 5.880 -1.368 2.633 1.00 0.00 12 VAL A N 4
ATOM 4275 C CA . VAL A 1 12 ? 4.733 -2.230 2.864 1.00 0.00 12 VAL A CA 4
ATOM 4276 C C . VAL A 1 12 ? 5.184 -3.477 3.627 1.00 0.00 12 VAL A C 4
ATOM 4277 O O . VAL A 1 12 ? 6.279 -3.988 3.396 1.00 0.00 12 VAL A O 4
ATOM 4290 N N . LYS A 1 13 ? 4.317 -3.932 4.520 1.00 0.00 13 LYS A N 4
ATOM 4291 C CA . LYS A 1 13 ? 4.612 -5.109 5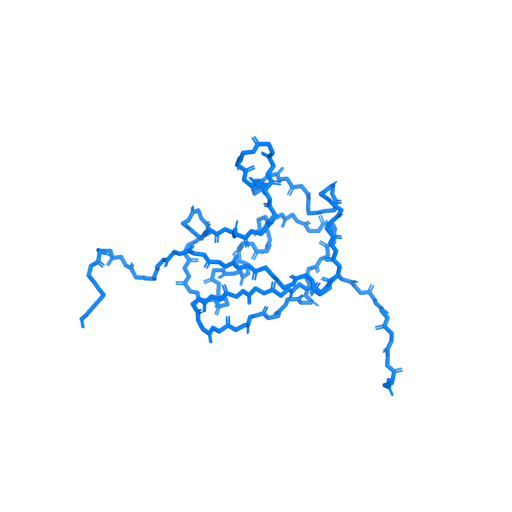.318 1.00 0.00 13 LYS A CA 4
ATOM 4292 C C . LYS A 1 13 ? 3.538 -6.170 5.070 1.00 0.00 13 LYS A C 4
ATOM 4293 O O . LYS A 1 13 ? 2.346 -5.867 5.084 1.00 0.00 13 LYS A O 4
ATOM 4312 N N . TRP A 1 14 ? 3.999 -7.392 4.848 1.00 0.00 14 TRP A N 4
ATOM 4313 C CA . TRP A 1 14 ? 3.092 -8.500 4.597 1.00 0.00 14 TRP A CA 4
ATOM 4314 C C . TRP A 1 14 ? 3.584 -9.705 5.401 1.00 0.00 14 TRP A C 4
ATOM 4315 O O . TRP A 1 14 ? 4.603 -10.307 5.063 1.00 0.00 14 TRP A O 4
ATOM 4336 N N . GLY A 1 15 ? 2.838 -10.022 6.449 1.00 0.00 15 GLY A N 4
ATOM 4337 C CA . GLY A 1 15 ? 3.186 -11.145 7.303 1.00 0.00 15 GLY A CA 4
ATOM 4338 C C . GLY A 1 15 ? 4.581 -10.964 7.905 1.00 0.00 15 GLY A C 4
ATOM 4339 O O . GLY A 1 15 ? 4.717 -10.519 9.043 1.00 0.00 15 GLY A O 4
ATOM 4343 N N . GLY A 1 16 ? 5.583 -11.319 7.113 1.00 0.00 16 GLY A N 4
ATOM 4344 C CA . GLY A 1 16 ? 6.962 -11.202 7.553 1.00 0.00 16 GLY A CA 4
ATOM 4345 C C . GLY A 1 16 ? 7.867 -10.748 6.406 1.00 0.00 16 GLY A C 4
ATOM 4346 O O . GLY A 1 16 ? 9.064 -11.034 6.404 1.00 0.00 16 GLY A O 4
ATOM 4350 N N . GLN A 1 17 ? 7.261 -10.048 5.458 1.00 0.00 17 GLN A N 4
ATOM 4351 C CA . GLN A 1 17 ? 7.997 -9.552 4.308 1.00 0.00 17 GLN A CA 4
ATOM 4352 C C . GLN A 1 17 ? 7.782 -8.045 4.150 1.00 0.00 17 GLN A C 4
ATOM 4353 O O . GLN A 1 17 ? 6.666 -7.554 4.312 1.00 0.00 17 GLN A O 4
ATOM 4367 N N . GLU A 1 18 ? 8.867 -7.354 3.834 1.00 0.00 18 GLU A N 4
ATOM 4368 C CA . GLU A 1 18 ? 8.811 -5.914 3.652 1.00 0.00 18 GLU A CA 4
ATOM 4369 C C . GLU A 1 18 ? 9.052 -5.555 2.184 1.00 0.00 18 GLU A C 4
ATOM 4370 O O . GLU A 1 18 ? 9.855 -6.196 1.509 1.00 0.00 18 GLU A O 4
ATOM 4382 N N . TYR A 1 19 ? 8.342 -4.530 1.735 1.00 0.00 19 TYR A N 4
ATOM 4383 C CA . TYR A 1 19 ? 8.469 -4.078 0.360 1.00 0.00 19 TYR A CA 4
ATOM 4384 C C . TYR A 1 19 ? 8.663 -2.562 0.297 1.00 0.00 19 TYR A C 4
ATOM 4385 O O . TYR A 1 19 ? 8.036 -1.821 1.052 1.00 0.00 19 TYR A O 4
ATOM 4403 N N . SER A 1 20 ? 9.533 -2.145 -0.611 1.00 0.00 20 SER A N 4
ATOM 4404 C CA . SER A 1 20 ? 9.816 -0.731 -0.783 1.00 0.00 20 SER A CA 4
ATOM 4405 C C . SER A 1 20 ? 9.257 -0.243 -2.121 1.00 0.00 20 SER A C 4
ATOM 4406 O O . SER A 1 20 ? 9.653 -0.731 -3.178 1.00 0.00 20 SER A O 4
ATOM 4414 N N . VAL A 1 21 ? 8.344 0.713 -2.031 1.00 0.00 21 VAL A N 4
ATOM 4415 C CA . VAL A 1 21 ? 7.726 1.272 -3.222 1.00 0.00 21 VAL A CA 4
ATOM 4416 C C . VAL A 1 21 ? 8.332 2.648 -3.507 1.00 0.00 21 VAL A C 4
ATOM 4417 O O . VAL A 1 21 ? 8.152 3.583 -2.728 1.00 0.00 21 VAL A O 4
ATOM 4430 N N . THR A 1 22 ? 9.037 2.728 -4.626 1.00 0.00 22 THR A N 4
ATOM 4431 C CA . THR A 1 22 ? 9.670 3.974 -5.024 1.00 0.00 22 THR A CA 4
ATOM 4432 C C . THR A 1 22 ? 9.605 4.143 -6.544 1.00 0.00 22 THR A C 4
ATOM 4433 O O . THR A 1 22 ? 10.531 4.678 -7.152 1.00 0.00 22 THR A O 4
ATOM 4444 N N . THR A 1 23 ? 8.503 3.677 -7.113 1.00 0.00 23 THR A N 4
ATOM 4445 C CA . THR A 1 23 ? 8.306 3.771 -8.549 1.00 0.00 23 THR A CA 4
ATOM 4446 C C . THR A 1 23 ? 7.246 4.826 -8.875 1.00 0.00 23 THR A C 4
ATOM 4447 O O . THR A 1 23 ? 7.383 5.569 -9.845 1.00 0.00 23 THR A O 4
ATOM 4458 N N . LEU A 1 24 ? 6.214 4.857 -8.045 1.00 0.00 24 LEU A N 4
ATOM 4459 C CA . LEU A 1 24 ? 5.132 5.809 -8.232 1.00 0.00 24 LEU A CA 4
ATOM 4460 C C . LEU A 1 24 ? 5.384 7.040 -7.358 1.00 0.00 24 LEU A C 4
ATOM 4461 O O . LEU A 1 24 ? 6.182 6.989 -6.423 1.00 0.00 24 LEU A O 4
ATOM 4477 N N . SER A 1 25 ? 4.690 8.117 -7.694 1.00 0.00 25 SER A N 4
ATOM 4478 C CA . SER A 1 25 ? 4.828 9.358 -6.952 1.00 0.00 25 SER A CA 4
ATOM 4479 C C . SER A 1 25 ? 3.451 9.865 -6.519 1.00 0.00 25 SER A C 4
ATOM 4480 O O . SER A 1 25 ? 2.434 9.241 -6.817 1.00 0.00 25 SER A O 4
ATOM 4488 N N . GLU A 1 26 ? 3.463 10.991 -5.821 1.00 0.00 26 GLU A N 4
ATOM 4489 C CA . GLU A 1 26 ? 2.228 11.589 -5.343 1.00 0.00 26 GLU A CA 4
ATOM 4490 C C . GLU A 1 26 ? 1.163 11.557 -6.442 1.00 0.00 26 GLU A C 4
ATOM 4491 O O . GLU A 1 26 ? 0.014 11.201 -6.187 1.00 0.00 26 GLU A O 4
ATOM 4503 N N . ASP A 1 27 ? 1.584 11.934 -7.640 1.00 0.00 27 ASP A N 4
ATOM 4504 C CA . ASP A 1 27 ? 0.681 11.953 -8.778 1.00 0.00 27 ASP A CA 4
ATOM 4505 C C . ASP A 1 27 ? -0.174 10.684 -8.767 1.00 0.00 27 ASP A C 4
ATOM 4506 O O . ASP A 1 27 ? -1.397 10.756 -8.656 1.00 0.00 27 ASP A O 4
ATOM 4515 N N . ASP A 1 28 ? 0.503 9.551 -8.882 1.00 0.00 28 ASP A N 4
ATOM 4516 C CA . ASP A 1 28 ? -0.179 8.268 -8.887 1.00 0.00 28 ASP A CA 4
ATOM 4517 C C . ASP A 1 28 ? -1.106 8.184 -7.673 1.00 0.00 28 ASP A C 4
ATOM 4518 O O . ASP A 1 28 ? -0.807 8.744 -6.619 1.00 0.00 28 ASP A O 4
ATOM 4527 N N . THR A 1 29 ? -2.212 7.481 -7.861 1.00 0.00 29 THR A N 4
ATOM 4528 C CA . THR A 1 29 ? -3.185 7.316 -6.794 1.00 0.00 29 THR A CA 4
ATOM 4529 C C . THR A 1 29 ? -2.961 5.989 -6.068 1.00 0.00 29 THR A C 4
ATOM 4530 O O . THR A 1 29 ? -2.051 5.235 -6.410 1.00 0.00 29 THR A O 4
ATOM 4541 N N . VAL A 1 30 ? -3.807 5.742 -5.078 1.00 0.00 30 VAL A N 4
ATOM 4542 C CA . VAL A 1 30 ? -3.712 4.519 -4.300 1.00 0.00 30 VAL A CA 4
ATOM 4543 C C . VAL A 1 30 ? -3.767 3.315 -5.243 1.00 0.00 30 VAL A C 4
ATOM 4544 O O . VAL A 1 30 ? -2.923 2.423 -5.166 1.00 0.00 30 VAL A O 4
ATOM 4557 N N . LEU A 1 31 ? -4.767 3.328 -6.111 1.00 0.00 31 LEU A N 4
ATOM 4558 C CA . LEU A 1 31 ? -4.943 2.249 -7.067 1.00 0.00 31 LEU A CA 4
ATOM 4559 C C . LEU A 1 31 ? -3.581 1.861 -7.647 1.00 0.00 31 LEU A C 4
ATOM 4560 O O . LEU A 1 31 ? -3.183 0.699 -7.582 1.00 0.00 31 LEU A O 4
ATOM 4576 N N . ASP A 1 32 ? -2.905 2.856 -8.202 1.00 0.00 32 ASP A N 4
ATOM 4577 C CA . ASP A 1 32 ? -1.596 2.634 -8.793 1.00 0.00 32 ASP A CA 4
ATOM 4578 C C . ASP A 1 32 ? -0.766 1.746 -7.864 1.00 0.00 32 ASP A C 4
ATOM 4579 O O . ASP A 1 32 ? -0.324 0.668 -8.260 1.00 0.00 32 ASP A O 4
ATOM 4588 N N . LEU A 1 33 ? -0.579 2.231 -6.645 1.00 0.00 33 LEU A N 4
ATOM 4589 C CA . LEU A 1 33 ? 0.191 1.494 -5.657 1.00 0.00 33 LEU A CA 4
ATOM 4590 C C . LEU A 1 33 ? -0.289 0.042 -5.621 1.00 0.00 33 LEU A C 4
ATOM 4591 O O . LEU A 1 33 ? 0.508 -0.883 -5.766 1.00 0.00 33 LEU A O 4
ATOM 4607 N N . LYS A 1 34 ? -1.591 -0.113 -5.428 1.00 0.00 34 LYS A N 4
ATOM 4608 C CA . LYS A 1 34 ? -2.187 -1.437 -5.372 1.00 0.00 34 LYS A CA 4
ATOM 4609 C C . LYS A 1 34 ? -1.832 -2.206 -6.646 1.00 0.00 34 LYS A C 4
ATOM 4610 O O . LYS A 1 34 ? -1.185 -3.250 -6.585 1.00 0.00 34 LYS A O 4
ATOM 4629 N N . GLN A 1 35 ? -2.271 -1.659 -7.770 1.00 0.00 35 GLN A N 4
ATOM 4630 C CA . GLN A 1 35 ? -2.008 -2.281 -9.057 1.00 0.00 35 GLN A CA 4
ATOM 4631 C C . GLN A 1 35 ? -0.558 -2.762 -9.127 1.00 0.00 35 GLN A C 4
ATOM 4632 O O . GLN A 1 35 ? -0.282 -3.837 -9.659 1.00 0.00 35 GLN A O 4
ATOM 4646 N N . PHE A 1 36 ? 0.331 -1.944 -8.583 1.00 0.00 36 PHE A N 4
ATOM 4647 C CA . PHE A 1 36 ? 1.746 -2.273 -8.577 1.00 0.00 36 PHE A CA 4
ATOM 4648 C C . PHE A 1 36 ? 2.054 -3.352 -7.537 1.00 0.00 36 PHE A C 4
ATOM 4649 O O . PHE A 1 36 ? 2.698 -4.353 -7.847 1.00 0.00 36 PHE A O 4
ATOM 4666 N N . LEU A 1 37 ? 1.579 -3.112 -6.323 1.00 0.00 37 LEU A N 4
ATOM 4667 C CA . LEU A 1 37 ? 1.795 -4.050 -5.235 1.00 0.00 37 LEU A CA 4
ATOM 4668 C C . LEU A 1 37 ? 1.432 -5.461 -5.704 1.00 0.00 37 LEU A C 4
ATOM 4669 O O . LEU A 1 37 ? 2.065 -6.435 -5.302 1.00 0.00 37 LEU A O 4
ATOM 4685 N N . LYS A 1 38 ? 0.413 -5.525 -6.549 1.00 0.00 38 LYS A N 4
ATOM 4686 C CA . LYS A 1 38 ? -0.043 -6.799 -7.077 1.00 0.00 38 LYS A CA 4
ATOM 4687 C C . LYS A 1 38 ? 1.154 -7.574 -7.631 1.00 0.00 38 LYS A C 4
ATOM 4688 O O . LYS A 1 38 ? 1.126 -8.802 -7.700 1.00 0.00 38 LYS A O 4
ATOM 4707 N N . THR A 1 39 ? 2.178 -6.824 -8.012 1.00 0.00 39 THR A N 4
ATOM 4708 C CA . THR A 1 39 ? 3.383 -7.426 -8.558 1.00 0.00 39 THR A CA 4
ATOM 4709 C C . THR A 1 39 ? 4.436 -7.601 -7.462 1.00 0.00 39 THR A C 4
ATOM 4710 O O . THR A 1 39 ? 5.287 -8.485 -7.549 1.00 0.00 39 THR A O 4
ATOM 4721 N N . LEU A 1 40 ? 4.343 -6.745 -6.455 1.00 0.00 40 LEU A N 4
ATOM 4722 C CA . LEU A 1 40 ? 5.277 -6.794 -5.342 1.00 0.00 40 LEU A CA 4
ATOM 4723 C C . LEU A 1 40 ? 5.020 -8.061 -4.523 1.00 0.00 40 LEU A C 4
ATOM 4724 O O . LEU A 1 40 ? 5.931 -8.857 -4.303 1.00 0.00 40 LEU A O 4
ATOM 4740 N N . THR A 1 41 ? 3.776 -8.207 -4.093 1.00 0.00 41 THR A N 4
ATOM 4741 C CA . THR A 1 41 ? 3.388 -9.363 -3.302 1.00 0.00 41 THR A CA 4
ATOM 4742 C C . THR A 1 41 ? 2.869 -10.480 -4.210 1.00 0.00 41 THR A C 4
ATOM 4743 O O . THR A 1 41 ? 3.488 -11.538 -4.313 1.00 0.00 41 THR A O 4
ATOM 4754 N N . GLY A 1 42 ? 1.739 -10.207 -4.845 1.00 0.00 42 GLY A N 4
ATOM 4755 C CA . GLY A 1 42 ? 1.131 -11.176 -5.740 1.00 0.00 42 GLY A CA 4
ATOM 4756 C C . GLY A 1 42 ? -0.298 -11.506 -5.302 1.00 0.00 42 GLY A C 4
ATOM 4757 O O . GLY A 1 42 ? -0.698 -12.669 -5.304 1.00 0.00 42 GLY A O 4
ATOM 4761 N N . VAL A 1 43 ? -1.027 -10.461 -4.937 1.00 0.00 43 VAL A N 4
ATOM 4762 C CA . VAL A 1 43 ? -2.402 -10.626 -4.497 1.00 0.00 43 VAL A CA 4
ATOM 4763 C C . VAL A 1 43 ? -3.273 -9.550 -5.148 1.00 0.00 43 VAL A C 4
ATOM 4764 O O . VAL A 1 43 ? -2.864 -8.395 -5.253 1.00 0.00 43 VAL A O 4
ATOM 4777 N N . LEU A 1 44 ? -4.458 -9.968 -5.569 1.00 0.00 44 LEU A N 4
ATOM 4778 C CA . LEU A 1 44 ? -5.391 -9.054 -6.207 1.00 0.00 44 LEU A CA 4
ATOM 4779 C C . LEU A 1 44 ? -5.437 -7.745 -5.416 1.00 0.00 44 LEU A C 4
ATOM 4780 O O . LEU A 1 44 ? -5.192 -7.735 -4.211 1.00 0.00 44 LEU A O 4
ATOM 4796 N N . PRO A 1 45 ? -5.762 -6.644 -6.145 1.00 0.00 45 PRO A N 4
ATOM 4797 C CA . PRO A 1 45 ? -5.844 -5.333 -5.525 1.00 0.00 45 PRO A CA 4
ATOM 4798 C C . PRO A 1 45 ? -7.120 -5.200 -4.690 1.00 0.00 45 PRO A C 4
ATOM 4799 O O . PRO A 1 45 ? -7.098 -4.624 -3.604 1.00 0.00 45 PRO A O 4
ATOM 4810 N N . GLU A 1 46 ? -8.201 -5.742 -5.231 1.00 0.00 46 GLU A N 4
ATOM 4811 C CA . GLU A 1 46 ? -9.484 -5.691 -4.550 1.00 0.00 46 GLU A CA 4
ATOM 4812 C C . GLU A 1 46 ? -9.428 -6.499 -3.251 1.00 0.00 46 GLU A C 4
ATOM 4813 O O . GLU A 1 46 ? -10.231 -6.281 -2.345 1.00 0.00 46 GLU A O 4
ATOM 4825 N N . ARG A 1 47 ? -8.472 -7.414 -3.202 1.00 0.00 47 ARG A N 4
ATOM 4826 C CA . ARG A 1 47 ? -8.301 -8.256 -2.030 1.00 0.00 47 ARG A CA 4
ATOM 4827 C C . ARG A 1 47 ? -7.261 -7.647 -1.087 1.00 0.00 47 ARG A C 4
ATOM 4828 O O . ARG A 1 47 ? -7.431 -7.674 0.131 1.00 0.00 47 ARG A O 4
ATOM 4849 N N . GLN A 1 48 ? -6.207 -7.112 -1.686 1.00 0.00 48 GLN A N 4
ATOM 4850 C CA . GLN A 1 48 ? -5.140 -6.498 -0.914 1.00 0.00 48 GLN A CA 4
ATOM 4851 C C . GLN A 1 48 ? -5.705 -5.407 -0.002 1.00 0.00 48 GLN A C 4
ATOM 4852 O O . GLN A 1 48 ? -6.292 -4.437 -0.478 1.00 0.00 48 GLN A O 4
ATOM 4866 N N . LYS A 1 49 ? -5.507 -5.603 1.294 1.00 0.00 49 LYS A N 4
ATOM 4867 C CA . LYS A 1 49 ? -5.990 -4.649 2.277 1.00 0.00 49 LYS A CA 4
ATOM 4868 C C . LYS A 1 49 ? -4.803 -3.876 2.856 1.00 0.00 49 LYS A C 4
ATOM 4869 O O . LYS A 1 49 ? -3.834 -4.475 3.320 1.00 0.00 49 LYS A O 4
ATOM 4888 N N . LEU A 1 50 ? -4.918 -2.556 2.810 1.00 0.00 50 LEU A N 4
ATOM 4889 C CA . LEU A 1 50 ? -3.867 -1.695 3.324 1.00 0.00 50 LEU A CA 4
ATOM 4890 C C . LEU A 1 50 ? -4.185 -1.318 4.772 1.00 0.00 50 LEU A C 4
ATOM 4891 O O . LEU A 1 50 ? -5.320 -0.968 5.091 1.00 0.00 50 LEU A O 4
ATOM 4907 N N . LEU A 1 51 ? -3.162 -1.402 5.611 1.00 0.00 51 LEU A N 4
ATOM 4908 C CA . LEU A 1 51 ? -3.319 -1.074 7.017 1.00 0.00 51 LEU A CA 4
ATOM 4909 C C . LEU A 1 51 ? -2.244 -0.064 7.424 1.00 0.00 51 LEU A C 4
ATOM 4910 O O . LEU A 1 51 ? -1.053 -0.370 7.383 1.00 0.00 51 LEU A O 4
ATOM 4926 N N . GLY A 1 52 ? -2.702 1.119 7.806 1.00 0.00 52 GLY A N 4
ATOM 4927 C CA . GLY A 1 52 ? -1.794 2.175 8.220 1.00 0.00 52 GLY A CA 4
ATOM 4928 C C . GLY A 1 52 ? -2.448 3.550 8.067 1.00 0.00 52 GLY A C 4
ATOM 4929 O O . GLY A 1 52 ? -2.426 4.358 8.995 1.00 0.00 52 GLY A O 4
ATOM 4933 N N . LEU A 1 53 ? -3.013 3.774 6.890 1.00 0.00 53 LEU A N 4
ATOM 4934 C CA . LEU A 1 53 ? -3.671 5.038 6.604 1.00 0.00 53 LEU A CA 4
ATOM 4935 C C . LEU A 1 53 ? -5.162 4.790 6.370 1.00 0.00 53 LEU A C 4
ATOM 4936 O O . LEU A 1 53 ? -5.535 3.899 5.608 1.00 0.00 53 LEU A O 4
ATOM 4952 N N . LYS A 1 54 ? -5.975 5.592 7.041 1.00 0.00 54 LYS A N 4
ATOM 4953 C CA . LYS A 1 54 ? -7.418 5.471 6.916 1.00 0.00 54 LYS A CA 4
ATOM 4954 C C . LYS A 1 54 ? -8.032 6.865 6.769 1.00 0.00 54 LYS A C 4
ATOM 4955 O O . LYS A 1 54 ? -7.340 7.871 6.922 1.00 0.00 54 LYS A O 4
ATOM 4974 N N . VAL A 1 55 ? -9.323 6.879 6.475 1.00 0.00 55 VAL A N 4
ATOM 4975 C CA . VAL A 1 55 ? -10.038 8.133 6.306 1.00 0.00 55 VAL A CA 4
ATOM 4976 C C . VAL A 1 55 ? -11.403 8.034 6.991 1.00 0.00 55 VAL A C 4
ATOM 4977 O O . VAL A 1 55 ? -12.327 7.423 6.456 1.00 0.00 55 VAL A O 4
ATOM 4990 N N . LYS A 1 56 ? -11.486 8.643 8.164 1.00 0.00 56 LYS A N 4
ATOM 4991 C CA . LYS A 1 56 ? -12.721 8.631 8.928 1.00 0.00 56 LYS A CA 4
ATOM 4992 C C . LYS A 1 56 ? -13.353 7.239 8.847 1.00 0.00 56 LYS A C 4
ATOM 4993 O O . LYS A 1 56 ? -14.487 7.094 8.393 1.00 0.00 56 LYS A O 4
ATOM 5012 N N . GLY A 1 57 ? -12.591 6.252 9.293 1.00 0.00 57 GLY A N 4
ATOM 5013 C CA . GLY A 1 57 ? -13.061 4.877 9.277 1.00 0.00 57 GLY A CA 4
ATOM 5014 C C . GLY A 1 57 ? -12.362 4.072 8.180 1.00 0.00 57 GLY A C 4
ATOM 5015 O O . GLY A 1 57 ? -11.385 3.373 8.444 1.00 0.00 57 GLY A O 4
ATOM 5019 N N . LYS A 1 58 ? -12.890 4.196 6.971 1.00 0.00 58 LYS A N 4
ATOM 5020 C CA . LYS A 1 58 ? -12.329 3.488 5.833 1.00 0.00 58 LYS A CA 4
ATOM 5021 C C . LYS A 1 58 ? -11.239 4.348 5.190 1.00 0.00 58 LYS A C 4
ATOM 5022 O O . LYS A 1 58 ? -11.269 5.573 5.292 1.00 0.00 58 LYS A O 4
ATOM 5041 N N . PRO A 1 59 ? -10.277 3.653 4.525 1.00 0.00 59 PRO A N 4
ATOM 5042 C CA . PRO A 1 59 ? -9.179 4.340 3.865 1.00 0.00 59 PRO A CA 4
ATOM 5043 C C . PRO A 1 59 ? -9.647 5.003 2.568 1.00 0.00 59 PRO A C 4
ATOM 5044 O O . PRO A 1 59 ? -10.663 4.609 1.997 1.00 0.00 59 PRO A O 4
ATOM 5055 N N . ALA A 1 60 ? -8.883 5.997 2.140 1.00 0.00 60 ALA A N 4
ATOM 5056 C CA . ALA A 1 60 ? -9.207 6.718 0.921 1.00 0.00 60 ALA A CA 4
ATOM 5057 C C . ALA A 1 60 ? -9.596 5.718 -0.170 1.00 0.00 60 ALA A C 4
ATOM 5058 O O . ALA A 1 60 ? -9.249 4.541 -0.090 1.00 0.00 60 ALA A O 4
ATOM 5065 N N . GLU A 1 61 ? -10.311 6.224 -1.164 1.00 0.00 61 GLU A N 4
ATOM 5066 C CA . GLU A 1 61 ? -10.751 5.390 -2.269 1.00 0.00 61 GLU A CA 4
ATOM 5067 C C . GLU A 1 61 ? -9.554 4.963 -3.121 1.00 0.00 61 GLU A C 4
ATOM 5068 O O . GLU A 1 61 ? -8.439 5.437 -2.913 1.00 0.00 61 GLU A O 4
ATOM 5080 N N . ASN A 1 62 ? -9.827 4.073 -4.064 1.00 0.00 62 ASN A N 4
ATOM 5081 C CA . ASN A 1 62 ? -8.787 3.578 -4.949 1.00 0.00 62 ASN A CA 4
ATOM 5082 C C . ASN A 1 62 ? -8.643 4.526 -6.141 1.00 0.00 62 ASN A C 4
ATOM 5083 O O . ASN A 1 62 ? -8.731 4.100 -7.292 1.00 0.00 62 ASN A O 4
ATOM 5094 N N . ASP A 1 63 ? -8.424 5.794 -5.825 1.00 0.00 63 ASP A N 4
ATOM 5095 C CA . ASP A 1 63 ? -8.268 6.806 -6.856 1.00 0.00 63 ASP A CA 4
ATOM 5096 C C . ASP A 1 63 ? -8.005 8.162 -6.198 1.00 0.00 63 ASP A C 4
ATOM 5097 O O . ASP A 1 63 ? -8.490 9.189 -6.670 1.00 0.00 63 ASP A O 4
ATOM 5106 N N . VAL A 1 64 ? -7.238 8.121 -5.119 1.00 0.00 64 VAL A N 4
ATOM 5107 C CA . VAL A 1 64 ? -6.904 9.334 -4.391 1.00 0.00 64 VAL A CA 4
ATOM 5108 C C . VAL A 1 64 ? -5.403 9.600 -4.512 1.00 0.00 64 VAL A C 4
ATOM 5109 O O . VAL A 1 64 ? -4.607 8.664 -4.591 1.00 0.00 64 VAL A O 4
ATOM 5122 N N . LYS A 1 65 ? -5.060 10.879 -4.523 1.00 0.00 65 LYS A N 4
ATOM 5123 C CA . LYS A 1 65 ? -3.667 11.280 -4.633 1.00 0.00 65 LYS A CA 4
ATOM 5124 C C . LYS A 1 65 ? -2.944 10.962 -3.322 1.00 0.00 65 LYS A C 4
ATOM 5125 O O . LYS A 1 65 ? -3.231 11.564 -2.289 1.00 0.00 65 LYS A O 4
ATOM 5144 N N . LEU A 1 66 ? -2.021 10.016 -3.408 1.00 0.00 66 LEU A N 4
ATOM 5145 C CA . LEU A 1 66 ? -1.254 9.610 -2.242 1.00 0.00 66 LEU A CA 4
ATOM 5146 C C . LEU A 1 66 ? -0.591 10.841 -1.620 1.00 0.00 66 LEU A C 4
ATOM 5147 O O . LEU A 1 66 ? -0.258 10.839 -0.436 1.00 0.00 66 LEU A O 4
ATOM 5163 N N . GLY A 1 67 ? -0.418 11.862 -2.447 1.00 0.00 67 GLY A N 4
ATOM 5164 C CA . GLY A 1 67 ? 0.200 13.096 -1.992 1.00 0.00 67 GLY A CA 4
ATOM 5165 C C . GLY A 1 67 ? -0.787 13.937 -1.180 1.00 0.00 67 GLY A C 4
ATOM 5166 O O . GLY A 1 67 ? -0.422 14.510 -0.155 1.00 0.00 67 GLY A O 4
ATOM 5170 N N . ALA A 1 68 ? -2.017 13.984 -1.670 1.00 0.00 68 ALA A N 4
ATOM 5171 C CA . ALA A 1 68 ? -3.059 14.745 -1.002 1.00 0.00 68 ALA A CA 4
ATOM 5172 C C . ALA A 1 68 ? -3.117 14.338 0.472 1.00 0.00 68 ALA A C 4
ATOM 5173 O O . ALA A 1 68 ? -3.389 15.168 1.338 1.00 0.00 68 ALA A O 4
ATOM 5180 N N . LEU A 1 69 ? -2.858 13.061 0.711 1.00 0.00 69 LEU A N 4
ATOM 5181 C CA . LEU A 1 69 ? -2.878 12.534 2.065 1.00 0.00 69 LEU A CA 4
ATOM 5182 C C . LEU A 1 69 ? -1.680 13.087 2.840 1.00 0.00 69 LEU A C 4
ATOM 5183 O O . LEU A 1 69 ? -1.726 13.199 4.064 1.00 0.00 69 LEU A O 4
ATOM 5199 N N . LYS A 1 70 ? -0.635 13.418 2.095 1.00 0.00 70 LYS A N 4
ATOM 5200 C CA . LYS A 1 70 ? 0.573 13.957 2.696 1.00 0.00 70 LYS A CA 4
ATOM 5201 C C . LYS A 1 70 ? 1.011 13.050 3.848 1.00 0.00 70 LYS A C 4
ATOM 5202 O O . LYS A 1 70 ? 1.063 13.484 4.998 1.00 0.00 70 LYS A O 4
ATOM 5221 N N . LEU A 1 71 ? 1.314 11.809 3.500 1.00 0.00 71 LEU A N 4
ATOM 5222 C CA . LEU A 1 71 ? 1.746 10.837 4.490 1.00 0.00 71 LEU A CA 4
ATOM 5223 C C . LEU A 1 71 ? 3.242 11.018 4.756 1.00 0.00 71 LEU A C 4
ATOM 5224 O O . LEU A 1 71 ? 3.897 11.836 4.113 1.00 0.00 71 LEU A O 4
ATOM 5240 N N . LYS A 1 72 ? 3.740 10.239 5.706 1.00 0.00 72 LYS A N 4
ATOM 5241 C CA . LYS A 1 72 ? 5.146 10.302 6.065 1.00 0.00 72 LYS A CA 4
ATOM 5242 C C . LYS A 1 72 ? 5.959 9.468 5.073 1.00 0.00 72 LYS A C 4
ATOM 5243 O O . LYS A 1 72 ? 5.423 8.571 4.425 1.00 0.00 72 LYS A O 4
ATOM 5262 N N . PRO A 1 73 ? 7.275 9.801 4.984 1.00 0.00 73 PRO A N 4
ATOM 5263 C CA . PRO A 1 73 ? 8.167 9.093 4.082 1.00 0.00 73 PRO A CA 4
ATOM 5264 C C . PRO A 1 73 ? 8.520 7.710 4.634 1.00 0.00 73 PRO A C 4
ATOM 5265 O O . PRO A 1 73 ? 8.444 7.481 5.841 1.00 0.00 73 PRO A O 4
ATOM 5276 N N . ASN A 1 74 ? 8.897 6.824 3.725 1.00 0.00 74 ASN A N 4
ATOM 5277 C CA . ASN A 1 74 ? 9.261 5.470 4.105 1.00 0.00 74 ASN A CA 4
ATOM 5278 C C . ASN A 1 74 ? 8.290 4.966 5.174 1.00 0.00 74 ASN A C 4
ATOM 5279 O O . ASN A 1 74 ? 8.690 4.260 6.099 1.00 0.00 74 ASN A O 4
ATOM 5290 N N . THR A 1 75 ? 7.032 5.349 5.013 1.00 0.00 75 THR A N 4
ATOM 5291 C CA . THR A 1 75 ? 6.000 4.945 5.952 1.00 0.00 75 THR A CA 4
ATOM 5292 C C . THR A 1 75 ? 5.748 3.439 5.853 1.00 0.00 75 THR A C 4
ATOM 5293 O O . THR A 1 75 ? 5.135 2.970 4.896 1.00 0.00 75 THR A O 4
ATOM 5304 N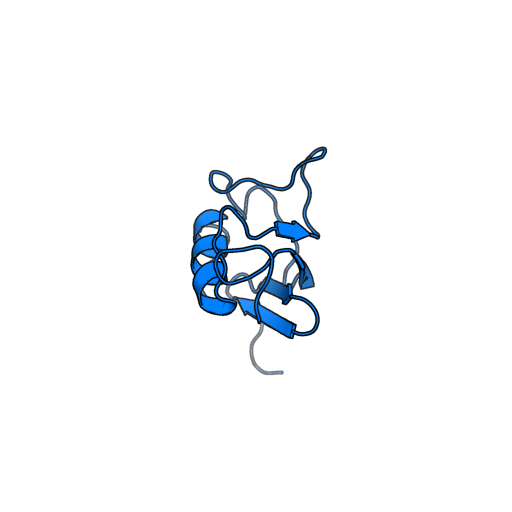 N . LYS A 1 76 ? 6.234 2.723 6.857 1.00 0.00 76 LYS A N 4
ATOM 5305 C CA . LYS A 1 76 ? 6.069 1.280 6.895 1.00 0.00 76 LYS A CA 4
ATOM 5306 C C . LYS A 1 76 ? 4.624 0.946 7.270 1.00 0.00 76 LYS A C 4
ATOM 5307 O O . LYS A 1 76 ? 4.241 1.053 8.434 1.00 0.00 76 LYS A O 4
ATOM 5326 N N . ILE A 1 77 ? 3.862 0.547 6.262 1.00 0.00 77 ILE A N 4
ATOM 5327 C CA . ILE A 1 77 ? 2.468 0.197 6.471 1.00 0.00 77 ILE A CA 4
ATOM 5328 C C . ILE A 1 77 ? 2.320 -1.326 6.446 1.00 0.00 77 ILE A C 4
ATOM 5329 O O . ILE A 1 77 ? 3.179 -2.028 5.914 1.00 0.00 77 ILE A O 4
ATOM 5345 N N . MET A 1 78 ? 1.224 -1.792 7.028 1.00 0.00 78 MET A N 4
ATOM 5346 C CA . MET A 1 78 ? 0.953 -3.219 7.078 1.00 0.00 78 MET A CA 4
ATOM 5347 C C . MET A 1 78 ? -0.033 -3.628 5.983 1.00 0.00 78 MET A C 4
ATOM 5348 O O . MET A 1 78 ? -0.874 -2.831 5.570 1.00 0.00 78 MET A O 4
ATOM 5362 N N . MET A 1 79 ? 0.102 -4.871 5.543 1.00 0.00 79 MET A N 4
ATOM 5363 C CA . MET A 1 79 ? -0.766 -5.396 4.504 1.00 0.00 79 MET A CA 4
ATOM 5364 C C . MET A 1 79 ? -1.600 -6.568 5.026 1.00 0.00 79 MET A C 4
ATOM 5365 O O . MET A 1 79 ? -1.151 -7.315 5.894 1.00 0.00 79 MET A O 4
ATOM 5379 N N . MET A 1 80 ? -2.799 -6.691 4.476 1.00 0.00 80 MET A N 4
ATOM 5380 C CA . MET A 1 80 ? -3.699 -7.759 4.875 1.00 0.00 80 MET A CA 4
ATOM 5381 C C . MET A 1 80 ? -4.349 -8.414 3.655 1.00 0.00 80 MET A C 4
ATOM 5382 O O . MET A 1 80 ? -5.011 -7.743 2.864 1.00 0.00 80 MET A O 4
ATOM 5396 N N . GLY A 1 81 ? -4.138 -9.717 3.539 1.00 0.00 81 GLY A N 4
ATOM 5397 C CA . GLY A 1 81 ? -4.694 -10.470 2.428 1.00 0.00 81 GLY A CA 4
ATOM 5398 C C . GLY A 1 81 ? -3.877 -11.735 2.159 1.00 0.00 81 GLY A C 4
ATOM 5399 O O . GLY A 1 81 ? -3.108 -12.175 3.013 1.00 0.00 81 GLY A O 4
ATOM 5403 N N . THR A 1 82 ? -4.072 -12.285 0.970 1.00 0.00 82 THR A N 4
ATOM 5404 C CA . THR A 1 82 ? -3.363 -13.491 0.578 1.00 0.00 82 THR A CA 4
ATOM 5405 C C . THR A 1 82 ? -3.617 -13.803 -0.898 1.00 0.00 82 THR A C 4
ATOM 5406 O O . THR A 1 82 ? -4.637 -13.401 -1.455 1.00 0.00 82 THR A O 4
ATOM 5417 N N . ARG A 1 83 ? -2.670 -14.517 -1.491 1.00 0.00 83 ARG A N 4
ATOM 5418 C CA . ARG A 1 83 ? -2.779 -14.887 -2.892 1.00 0.00 83 ARG A CA 4
ATOM 5419 C C . ARG A 1 83 ? -3.800 -16.013 -3.065 1.00 0.00 83 ARG A C 4
ATOM 5420 O O . ARG A 1 83 ? -4.263 -16.593 -2.084 1.00 0.00 83 ARG A O 4
ATOM 5441 N N . GLU A 1 84 ? -4.122 -16.288 -4.321 1.00 0.00 84 GLU A N 4
ATOM 5442 C CA . GLU A 1 84 ? -5.080 -1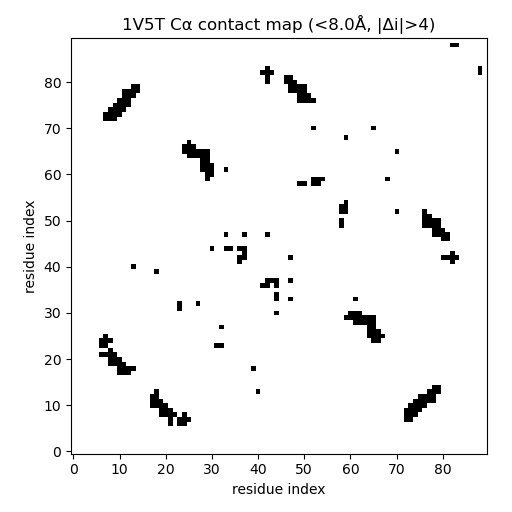7.334 -4.636 1.00 0.00 84 GLU A CA 4
ATOM 5443 C C . GLU A 1 84 ? -6.356 -17.151 -3.810 1.00 0.00 84 GLU A C 4
ATOM 5444 O O . GLU A 1 84 ? -6.423 -17.584 -2.661 1.00 0.00 84 GLU A O 4
ATOM 5456 N N . SER A 1 85 ? -7.336 -16.510 -4.429 1.00 0.00 85 SER A N 4
ATOM 5457 C CA . SER A 1 85 ? -8.606 -16.264 -3.766 1.00 0.00 85 SER A CA 4
ATOM 5458 C C . SER A 1 85 ? -9.577 -17.411 -4.054 1.00 0.00 85 SER A C 4
ATOM 5459 O O . SER A 1 85 ? -9.912 -17.669 -5.209 1.00 0.00 85 SER A O 4
ATOM 5467 N N . GLY A 1 86 ? -10.000 -18.068 -2.984 1.00 0.00 86 GLY A N 4
ATOM 5468 C CA . GLY A 1 86 ? -10.926 -19.182 -3.108 1.00 0.00 86 GLY A CA 4
ATOM 5469 C C . GLY A 1 86 ? -10.725 -20.190 -1.975 1.00 0.00 86 GLY A C 4
ATOM 5470 O O . GLY A 1 86 ? -9.708 -20.158 -1.283 1.00 0.00 86 GLY A O 4
ATOM 5474 N N . PRO A 1 87 ? -11.736 -21.086 -1.817 1.00 0.00 87 PRO A N 4
ATOM 5475 C CA . PRO A 1 87 ? -11.680 -22.103 -0.780 1.00 0.00 87 PRO A CA 4
ATOM 5476 C C . PRO A 1 87 ? -10.704 -23.219 -1.159 1.00 0.00 87 PRO A C 4
ATOM 5477 O O . PRO A 1 87 ? -9.885 -23.636 -0.341 1.00 0.00 87 PRO A O 4
ATOM 5488 N N . SER A 1 88 ? -10.824 -23.671 -2.399 1.00 0.00 88 SER A N 4
ATOM 5489 C CA . SER A 1 88 ? -9.962 -24.730 -2.895 1.00 0.00 88 SER A CA 4
ATOM 5490 C C . SER A 1 88 ? -9.152 -24.228 -4.092 1.00 0.00 88 SER A C 4
ATOM 5491 O O . SER A 1 88 ? -9.700 -24.021 -5.174 1.00 0.00 88 SER A O 4
ATOM 5499 N N . SER A 1 89 ? -7.861 -24.047 -3.858 1.00 0.00 89 SER A N 4
ATOM 5500 C CA . SER A 1 89 ? -6.970 -23.573 -4.904 1.00 0.00 89 SER A CA 4
ATOM 5501 C C . SER A 1 89 ? -7.368 -22.158 -5.329 1.00 0.00 89 SER A C 4
ATOM 5502 O O . SER A 1 89 ? -6.760 -21.182 -4.894 1.00 0.00 89 SER A O 4
ATOM 5510 N N . GLY A 1 90 ? -8.386 -22.093 -6.173 1.00 0.00 90 GLY A N 4
ATOM 5511 C CA . GLY A 1 90 ? -8.873 -20.814 -6.662 1.00 0.00 90 GLY A CA 4
ATOM 5512 C C . GLY A 1 90 ? -8.704 -20.707 -8.179 1.00 0.00 90 GLY A C 4
ATOM 5513 O O . GLY A 1 90 ? -8.872 -21.691 -8.897 1.00 0.00 90 GLY A O 4
ATOM 5517 N N . GLY A 1 1 ? 11.176 11.849 10.591 1.00 0.00 1 GLY A N 5
ATOM 5518 C CA . GLY A 1 1 ? 11.189 10.615 9.824 1.00 0.00 1 GLY A CA 5
ATOM 5519 C C . GLY A 1 1 ? 12.557 10.386 9.179 1.00 0.00 1 GLY A C 5
ATOM 5520 O O . GLY A 1 1 ? 13.488 11.160 9.395 1.00 0.00 1 GLY A O 5
ATOM 5524 N N . SER A 1 2 ? 12.636 9.318 8.398 1.00 0.00 2 SER A N 5
ATOM 5525 C CA . SER A 1 2 ? 13.875 8.976 7.720 1.00 0.00 2 SER A CA 5
ATOM 5526 C C . SER A 1 2 ? 13.886 9.582 6.315 1.00 0.00 2 SER A C 5
ATOM 5527 O O . SER A 1 2 ? 13.201 9.092 5.419 1.00 0.00 2 SER A O 5
ATOM 5535 N N . SER A 1 3 ? 14.672 10.638 6.167 1.00 0.00 3 SER A N 5
ATOM 5536 C CA . SER A 1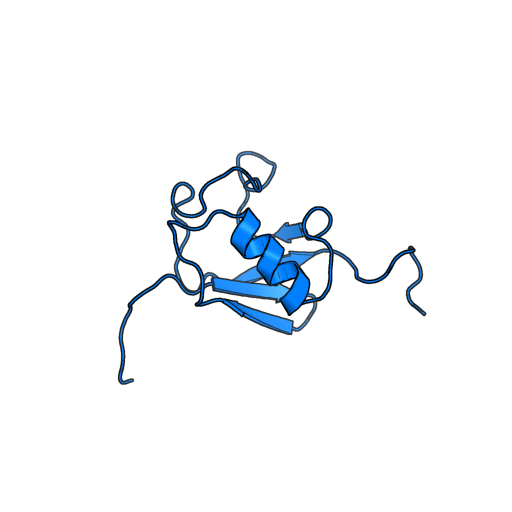 3 ? 14.782 11.315 4.886 1.00 0.00 3 SER A CA 5
ATOM 5537 C C . SER A 1 3 ? 15.577 10.452 3.904 1.00 0.00 3 SER A C 5
ATOM 5538 O O . SER A 1 3 ? 16.784 10.279 4.061 1.00 0.00 3 SER A O 5
ATOM 5546 N N . GLY A 1 4 ? 14.867 9.933 2.913 1.00 0.00 4 GLY A N 5
ATOM 5547 C CA . GLY A 1 4 ? 15.490 9.092 1.906 1.00 0.00 4 GLY A CA 5
ATOM 5548 C C . GLY A 1 4 ? 16.014 9.932 0.738 1.00 0.00 4 GLY A C 5
ATOM 5549 O O . GLY A 1 4 ? 16.628 10.977 0.947 1.00 0.00 4 GLY A O 5
ATOM 5553 N N . SER A 1 5 ? 15.751 9.443 -0.465 1.00 0.00 5 SER A N 5
ATOM 5554 C CA . SER A 1 5 ? 16.187 10.135 -1.666 1.00 0.00 5 SER A CA 5
ATOM 5555 C C . SER A 1 5 ? 14.981 10.731 -2.394 1.00 0.00 5 SER A C 5
ATOM 5556 O O . SER A 1 5 ? 13.838 10.403 -2.081 1.00 0.00 5 SER A O 5
ATOM 5564 N N . SER A 1 6 ? 15.277 11.596 -3.353 1.00 0.00 6 SER A N 5
ATOM 5565 C CA . SER A 1 6 ? 14.231 12.241 -4.128 1.00 0.00 6 SER A CA 5
ATOM 5566 C C . SER A 1 6 ? 13.129 11.233 -4.461 1.00 0.00 6 SER A C 5
ATOM 5567 O O . SER A 1 6 ? 13.380 10.233 -5.133 1.00 0.00 6 SER A O 5
ATOM 5575 N N . GLY A 1 7 ? 11.933 11.530 -3.975 1.00 0.00 7 GLY A N 5
ATOM 5576 C CA . GLY A 1 7 ? 10.792 10.662 -4.212 1.00 0.00 7 GLY A CA 5
ATOM 5577 C C . GLY A 1 7 ? 10.032 10.388 -2.913 1.00 0.00 7 GLY A C 5
ATOM 5578 O O . GLY A 1 7 ? 10.405 10.891 -1.854 1.00 0.00 7 GLY A O 5
ATOM 5582 N N . LEU A 1 8 ? 8.981 9.591 -3.036 1.00 0.00 8 LEU A N 5
ATOM 5583 C CA . LEU A 1 8 ? 8.166 9.243 -1.885 1.00 0.00 8 LEU A CA 5
ATOM 5584 C C . LEU A 1 8 ? 8.245 7.734 -1.646 1.00 0.00 8 LEU A C 5
ATOM 5585 O O . LEU A 1 8 ? 7.534 6.963 -2.287 1.00 0.00 8 LEU A O 5
ATOM 5601 N N . PRO A 1 9 ? 9.139 7.349 -0.697 1.00 0.00 9 PRO A N 5
ATOM 5602 C CA . PRO A 1 9 ? 9.320 5.946 -0.365 1.00 0.00 9 PRO A CA 5
ATOM 5603 C C . PRO A 1 9 ? 8.152 5.426 0.475 1.00 0.00 9 PRO A C 5
ATOM 5604 O O . PRO A 1 9 ? 7.697 6.100 1.397 1.00 0.00 9 PRO A O 5
ATOM 5615 N N . ILE A 1 10 ? 7.700 4.230 0.125 1.00 0.00 10 ILE A N 5
ATOM 5616 C CA . ILE A 1 10 ? 6.593 3.612 0.836 1.00 0.00 10 ILE A CA 5
ATOM 5617 C C . ILE A 1 10 ? 6.939 2.153 1.140 1.00 0.00 10 ILE A C 5
ATOM 5618 O O . ILE A 1 10 ? 7.092 1.344 0.226 1.00 0.00 10 ILE A O 5
ATOM 5634 N N . ILE A 1 11 ? 7.054 1.861 2.427 1.00 0.00 11 ILE A N 5
ATOM 5635 C CA . ILE A 1 11 ? 7.379 0.514 2.863 1.00 0.00 11 ILE A CA 5
ATOM 5636 C C . ILE A 1 11 ? 6.086 -0.245 3.167 1.00 0.00 11 ILE A C 5
ATOM 5637 O O . ILE A 1 11 ? 5.156 0.313 3.748 1.00 0.00 11 ILE A O 5
ATOM 5653 N N . VAL A 1 12 ? 6.069 -1.507 2.762 1.00 0.00 12 VAL A N 5
ATOM 5654 C CA . VAL A 1 12 ? 4.905 -2.348 2.985 1.00 0.00 12 VAL A CA 5
ATOM 5655 C C . VAL A 1 12 ? 5.337 -3.630 3.699 1.00 0.00 12 VAL A C 5
ATOM 5656 O O . VAL A 1 12 ? 6.367 -4.215 3.365 1.00 0.00 12 VAL A O 5
ATOM 5669 N N . LYS A 1 13 ? 4.529 -4.030 4.670 1.00 0.00 13 LYS A N 5
ATOM 5670 C CA . LYS A 1 13 ? 4.815 -5.232 5.435 1.00 0.00 13 LYS A CA 5
ATOM 5671 C C . LYS A 1 13 ? 3.769 -6.299 5.110 1.00 0.00 13 LYS A C 5
ATOM 5672 O O . LYS A 1 13 ? 2.575 -6.006 5.051 1.00 0.00 13 LYS A O 5
ATOM 5691 N N . TRP A 1 14 ? 4.253 -7.515 4.906 1.00 0.00 14 TRP A N 5
ATOM 5692 C CA . TRP A 1 14 ? 3.375 -8.628 4.588 1.00 0.00 14 TRP A CA 5
ATOM 5693 C C . TRP A 1 14 ? 3.866 -9.854 5.359 1.00 0.00 14 TRP A C 5
ATOM 5694 O O . TRP A 1 14 ? 4.812 -10.518 4.938 1.00 0.00 14 TRP A O 5
ATOM 5715 N N . GLY A 1 15 ? 3.202 -10.118 6.475 1.00 0.00 15 GLY A N 5
ATOM 5716 C CA . GLY A 1 15 ? 3.560 -11.253 7.309 1.00 0.00 15 GLY A CA 5
ATOM 5717 C C . GLY A 1 15 ? 5.010 -11.147 7.786 1.00 0.00 15 GLY A C 5
ATOM 5718 O O . GLY A 1 15 ? 5.275 -10.624 8.867 1.00 0.00 15 GLY A O 5
ATOM 5722 N N . GLY A 1 16 ? 5.911 -11.652 6.956 1.00 0.00 16 GLY A N 5
ATOM 5723 C CA . GLY A 1 16 ? 7.327 -11.621 7.280 1.00 0.00 16 GLY A CA 5
ATOM 5724 C C . GLY A 1 16 ? 8.151 -11.130 6.088 1.00 0.00 16 GLY A C 5
ATOM 5725 O O . GLY A 1 16 ? 9.336 -11.442 5.977 1.00 0.00 16 GLY A O 5
ATOM 5729 N N . GLN A 1 17 ? 7.492 -10.370 5.226 1.00 0.00 17 GLN A N 5
ATOM 5730 C CA . GLN A 1 17 ? 8.148 -9.834 4.046 1.00 0.00 17 GLN A CA 5
ATOM 5731 C C . GLN A 1 17 ? 7.947 -8.319 3.969 1.00 0.00 17 GLN A C 5
ATOM 5732 O O . GLN A 1 17 ? 6.840 -7.825 4.183 1.00 0.00 17 GLN A O 5
ATOM 5746 N N . GLU A 1 18 ? 9.033 -7.624 3.665 1.00 0.00 18 GLU A N 5
ATOM 5747 C CA . GLU A 1 18 ? 8.989 -6.176 3.557 1.00 0.00 18 GLU A CA 5
ATOM 5748 C C . GLU A 1 18 ? 9.200 -5.744 2.105 1.00 0.00 18 GLU A C 5
ATOM 5749 O O . GLU A 1 18 ? 10.006 -6.337 1.388 1.00 0.00 18 GLU A O 5
ATOM 5761 N N . TYR A 1 19 ? 8.462 -4.716 1.713 1.00 0.00 19 TYR A N 5
ATOM 5762 C CA . TYR A 1 19 ? 8.558 -4.199 0.359 1.00 0.00 19 TYR A CA 5
ATOM 5763 C C . TYR A 1 19 ? 8.815 -2.691 0.365 1.00 0.00 19 TYR A C 5
ATOM 5764 O O . TYR A 1 19 ? 8.170 -1.950 1.106 1.00 0.00 19 TYR A O 5
ATOM 5782 N N . SER A 1 20 ? 9.758 -2.280 -0.470 1.00 0.00 20 SER A N 5
ATOM 5783 C CA . SER A 1 20 ? 10.108 -0.873 -0.570 1.00 0.00 20 SER A CA 5
ATOM 5784 C C . SER A 1 20 ? 9.614 -0.305 -1.902 1.00 0.00 20 SER A C 5
ATOM 5785 O O . SER A 1 20 ? 10.005 -0.779 -2.967 1.00 0.00 20 SER A O 5
ATOM 5793 N N . VAL A 1 21 ? 8.762 0.705 -1.798 1.00 0.00 21 VAL A N 5
ATOM 5794 C CA . VAL A 1 21 ? 8.210 1.343 -2.980 1.00 0.00 21 VAL A CA 5
ATOM 5795 C C . VAL A 1 21 ? 8.851 2.722 -3.156 1.00 0.00 21 VAL A C 5
ATOM 5796 O O . VAL A 1 21 ? 8.668 3.606 -2.321 1.00 0.00 21 VAL A O 5
ATOM 5809 N N . THR A 1 22 ? 9.588 2.861 -4.248 1.00 0.00 22 THR A N 5
ATOM 5810 C CA . THR A 1 22 ? 10.257 4.117 -4.544 1.00 0.00 22 THR A CA 5
ATOM 5811 C C . THR A 1 22 ? 10.263 4.375 -6.052 1.00 0.00 22 THR A C 5
ATOM 5812 O O . THR A 1 22 ? 11.216 4.943 -6.584 1.00 0.00 22 THR A O 5
ATOM 5823 N N . THR A 1 23 ? 9.189 3.946 -6.698 1.00 0.00 23 THR A N 5
ATOM 5824 C CA . THR A 1 23 ? 9.059 4.124 -8.134 1.00 0.00 23 THR A CA 5
ATOM 5825 C C . THR A 1 23 ? 7.986 5.169 -8.447 1.00 0.00 23 THR A C 5
ATOM 5826 O O . THR A 1 23 ? 8.072 5.870 -9.454 1.00 0.00 23 THR A O 5
ATOM 5837 N N . LEU A 1 24 ? 7.000 5.240 -7.565 1.00 0.00 24 LEU A N 5
ATOM 5838 C CA . LEU A 1 24 ? 5.911 6.187 -7.734 1.00 0.00 24 LEU A CA 5
ATOM 5839 C C . LEU A 1 24 ? 5.999 7.259 -6.646 1.00 0.00 24 LEU A C 5
ATOM 5840 O O . LEU A 1 24 ? 6.832 7.166 -5.744 1.00 0.00 24 LEU A O 5
ATOM 5856 N N . SER A 1 25 ? 5.130 8.251 -6.765 1.00 0.00 25 SER A N 5
ATOM 5857 C CA . SER A 1 25 ? 5.099 9.339 -5.802 1.00 0.00 25 SER A CA 5
ATOM 5858 C C . SER A 1 25 ? 3.683 9.909 -5.702 1.00 0.00 25 SER A C 5
ATOM 5859 O O . SER A 1 25 ? 2.811 9.558 -6.495 1.00 0.00 25 SER A O 5
ATOM 5867 N N . GLU A 1 26 ? 3.498 10.780 -4.720 1.00 0.00 26 GLU A N 5
ATOM 5868 C CA . GLU A 1 26 ? 2.202 11.402 -4.506 1.00 0.00 26 GLU A CA 5
ATOM 5869 C C . GLU A 1 26 ? 1.537 11.718 -5.847 1.00 0.00 26 GLU A C 5
ATOM 5870 O O . GLU A 1 26 ? 0.331 11.535 -6.004 1.00 0.00 26 GLU A O 5
ATOM 5882 N N . ASP A 1 27 ? 2.353 12.185 -6.781 1.00 0.00 27 ASP A N 5
ATOM 5883 C CA . ASP A 1 27 ? 1.858 12.528 -8.103 1.00 0.00 27 ASP A CA 5
ATOM 5884 C C . ASP A 1 27 ? 0.953 11.404 -8.612 1.00 0.00 27 ASP A C 5
ATOM 5885 O O . ASP A 1 27 ? -0.171 11.655 -9.044 1.00 0.00 27 ASP A O 5
ATOM 5894 N N . ASP A 1 28 ? 1.476 10.189 -8.543 1.00 0.00 28 ASP A N 5
ATOM 5895 C CA . ASP A 1 28 ? 0.730 9.026 -8.990 1.00 0.00 28 ASP A CA 5
ATOM 5896 C C . ASP A 1 28 ? -0.485 8.824 -8.082 1.00 0.00 28 ASP A C 5
ATOM 5897 O O . ASP A 1 28 ? -0.558 9.405 -7.000 1.00 0.00 28 ASP A O 5
ATOM 5906 N N . THR A 1 29 ? -1.407 7.999 -8.555 1.00 0.00 29 THR A N 5
ATOM 5907 C CA . THR A 1 29 ? -2.615 7.713 -7.798 1.00 0.00 29 THR A CA 5
ATOM 5908 C C . THR A 1 29 ? -2.444 6.428 -6.987 1.00 0.00 29 THR A C 5
ATOM 5909 O O . THR A 1 29 ? -1.642 5.566 -7.344 1.00 0.00 29 THR A O 5
ATOM 5920 N N . VAL A 1 30 ? -3.211 6.339 -5.910 1.00 0.00 30 VAL A N 5
ATOM 5921 C CA . VAL A 1 30 ? -3.155 5.173 -5.045 1.00 0.00 30 VAL A CA 5
ATOM 5922 C C . VAL A 1 30 ? -3.253 3.906 -5.897 1.00 0.00 30 VAL A C 5
ATOM 5923 O O . VAL A 1 30 ? -2.586 2.911 -5.616 1.00 0.00 30 VAL A O 5
ATOM 5936 N N . LEU A 1 31 ? -4.089 3.984 -6.922 1.00 0.00 31 LEU A N 5
ATOM 5937 C CA . LEU A 1 31 ? -4.283 2.855 -7.817 1.00 0.00 31 LEU A CA 5
ATOM 5938 C C . LEU A 1 31 ? -2.920 2.274 -8.200 1.00 0.00 31 LEU A C 5
ATOM 5939 O O . LEU A 1 31 ? -2.670 1.086 -8.001 1.00 0.00 31 LEU A O 5
ATOM 5955 N N . ASP A 1 32 ? -2.075 3.138 -8.743 1.00 0.00 32 ASP A N 5
ATOM 5956 C CA . ASP A 1 32 ? -0.745 2.725 -9.156 1.00 0.00 32 ASP A CA 5
ATOM 5957 C C . ASP A 1 32 ? -0.129 1.842 -8.069 1.00 0.00 32 ASP A C 5
ATOM 5958 O O . ASP A 1 32 ? 0.191 0.680 -8.315 1.00 0.00 32 ASP A O 5
ATOM 5967 N N . LEU A 1 33 ? 0.018 2.427 -6.889 1.00 0.00 33 LEU A N 5
ATOM 5968 C CA . LEU A 1 33 ? 0.590 1.708 -5.763 1.00 0.00 33 LEU A CA 5
ATOM 5969 C C . LEU A 1 33 ? -0.080 0.337 -5.647 1.00 0.00 33 LEU A C 5
ATOM 5970 O O . LEU A 1 33 ? 0.580 -0.693 -5.780 1.00 0.00 33 LEU A O 5
ATOM 5986 N N . LYS A 1 34 ? -1.381 0.369 -5.399 1.00 0.00 34 LYS A N 5
ATOM 5987 C CA . LYS A 1 34 ? -2.146 -0.859 -5.263 1.00 0.00 34 LYS A CA 5
ATOM 5988 C C . LYS A 1 34 ? -1.809 -1.797 -6.423 1.00 0.00 34 LYS A C 5
ATOM 5989 O O . LYS A 1 34 ? -1.360 -2.922 -6.207 1.00 0.00 34 LYS A O 5
ATOM 6008 N N . GLN A 1 35 ? -2.037 -1.299 -7.630 1.00 0.00 35 GLN A N 5
ATOM 6009 C CA . GLN A 1 35 ? -1.762 -2.079 -8.825 1.00 0.00 35 GLN A CA 5
ATOM 6010 C C . GLN A 1 35 ? -0.341 -2.644 -8.775 1.00 0.00 35 GLN A C 5
ATOM 6011 O O . GLN A 1 35 ? -0.120 -3.808 -9.104 1.00 0.00 35 GLN A O 5
ATOM 6025 N N . PHE A 1 36 ? 0.586 -1.792 -8.362 1.00 0.00 36 PHE A N 5
ATOM 6026 C CA . PHE A 1 36 ? 1.980 -2.191 -8.265 1.00 0.00 36 PHE A CA 5
ATOM 6027 C C . PHE A 1 36 ? 2.180 -3.215 -7.146 1.00 0.00 36 PHE A C 5
ATOM 6028 O O . PHE A 1 36 ? 2.998 -4.125 -7.272 1.00 0.00 36 PHE A O 5
ATOM 6045 N N . LEU A 1 37 ? 1.420 -3.032 -6.076 1.00 0.00 37 LEU A N 5
ATOM 6046 C CA . LEU A 1 37 ? 1.504 -3.928 -4.936 1.00 0.00 37 LEU A CA 5
ATOM 6047 C C . LEU A 1 37 ? 0.935 -5.294 -5.324 1.00 0.00 37 LEU A C 5
ATOM 6048 O O . LEU A 1 37 ? 1.513 -6.328 -4.991 1.00 0.00 37 LEU A O 5
ATOM 6064 N N . LYS A 1 38 ? -0.190 -5.255 -6.021 1.00 0.00 38 LYS A N 5
ATOM 6065 C CA . LYS A 1 38 ? -0.844 -6.477 -6.458 1.00 0.00 38 LYS A CA 5
ATOM 6066 C C . LYS A 1 38 ? 0.177 -7.371 -7.165 1.00 0.00 38 LYS A C 5
ATOM 6067 O O . LYS A 1 38 ? 0.205 -8.581 -6.945 1.00 0.00 38 LYS A O 5
ATOM 6086 N N . THR A 1 39 ? 0.989 -6.741 -8.001 1.00 0.00 39 THR A N 5
ATOM 6087 C CA . THR A 1 39 ? 2.008 -7.464 -8.741 1.00 0.00 39 THR A CA 5
ATOM 6088 C C . THR A 1 39 ? 3.161 -7.859 -7.816 1.00 0.00 39 THR A C 5
ATOM 6089 O O . THR A 1 39 ? 3.710 -8.954 -7.935 1.00 0.00 39 THR A O 5
ATOM 6100 N N . LEU A 1 40 ? 3.494 -6.947 -6.915 1.00 0.00 40 LEU A N 5
ATOM 6101 C CA . LEU A 1 40 ? 4.571 -7.186 -5.970 1.00 0.00 40 LEU A CA 5
ATOM 6102 C C . LEU A 1 40 ? 4.305 -8.494 -5.221 1.00 0.00 40 LEU A C 5
ATOM 6103 O O . LEU A 1 40 ? 5.149 -9.389 -5.210 1.00 0.00 40 LEU A O 5
ATOM 6119 N N . THR A 1 41 ? 3.130 -8.562 -4.614 1.00 0.00 41 THR A N 5
ATOM 6120 C CA . THR A 1 41 ? 2.743 -9.745 -3.864 1.00 0.00 41 THR A CA 5
ATOM 6121 C C . THR A 1 41 ? 2.035 -10.748 -4.778 1.00 0.00 41 THR A C 5
ATOM 6122 O O . THR A 1 41 ? 2.524 -11.857 -4.985 1.00 0.00 41 THR A O 5
ATOM 6133 N N . GLY A 1 42 ? 0.895 -10.321 -5.302 1.00 0.00 42 GLY A N 5
ATOM 6134 C CA . GLY A 1 42 ? 0.116 -11.167 -6.189 1.00 0.00 42 GLY A CA 5
ATOM 6135 C C . GLY A 1 42 ? -1.313 -11.337 -5.669 1.00 0.00 42 GLY A C 5
ATOM 6136 O O . GLY A 1 42 ? -1.912 -12.400 -5.825 1.00 0.00 42 GLY A O 5
ATOM 6140 N N . VAL A 1 43 ? -1.818 -10.273 -5.061 1.00 0.00 43 VAL A N 5
ATOM 6141 C CA . VAL A 1 43 ? -3.166 -10.291 -4.518 1.00 0.00 43 VAL A CA 5
ATOM 6142 C C . VAL A 1 43 ? -3.934 -9.071 -5.030 1.00 0.00 43 VAL A C 5
ATOM 6143 O O . VAL A 1 43 ? -3.402 -7.963 -5.052 1.00 0.00 43 VAL A O 5
ATOM 6156 N N . LEU A 1 44 ? -5.173 -9.317 -5.429 1.00 0.00 44 LEU A N 5
ATOM 6157 C CA . LEU A 1 44 ? -6.020 -8.253 -5.940 1.00 0.00 44 LEU A CA 5
ATOM 6158 C C . LEU A 1 44 ? -5.866 -7.015 -5.054 1.00 0.00 44 LEU A C 5
ATOM 6159 O O . LEU A 1 44 ? -5.571 -7.131 -3.865 1.00 0.00 44 LEU A O 5
ATOM 6175 N N . PRO A 1 45 ? -6.079 -5.828 -5.683 1.00 0.00 45 PRO A N 5
ATOM 6176 C CA . PRO A 1 45 ? -5.966 -4.570 -4.964 1.00 0.00 45 PRO A CA 5
ATOM 6177 C C . PRO A 1 45 ? -7.179 -4.346 -4.058 1.00 0.00 45 PRO A C 5
ATOM 6178 O O . PRO A 1 45 ? -7.096 -3.611 -3.075 1.00 0.00 45 PRO A O 5
ATOM 6189 N N . GLU A 1 46 ? -8.276 -4.994 -4.421 1.00 0.00 46 GLU A N 5
ATOM 6190 C CA . GLU A 1 46 ? -9.504 -4.875 -3.652 1.00 0.00 46 GLU A CA 5
ATOM 6191 C C . GLU A 1 46 ? -9.416 -5.717 -2.378 1.00 0.00 46 GLU A C 5
ATOM 6192 O O . GLU A 1 46 ? -9.854 -5.284 -1.313 1.00 0.00 46 GLU A O 5
ATOM 6204 N N . ARG A 1 47 ? -8.847 -6.904 -2.529 1.00 0.00 47 ARG A N 5
ATOM 6205 C CA . ARG A 1 47 ? -8.697 -7.810 -1.403 1.00 0.00 47 ARG A CA 5
ATOM 6206 C C . ARG A 1 47 ? -7.619 -7.295 -0.448 1.00 0.00 47 ARG A C 5
ATOM 6207 O O . ARG A 1 47 ? -7.792 -7.336 0.770 1.00 0.00 47 ARG A O 5
ATOM 6228 N N . GLN A 1 48 ? -6.529 -6.822 -1.035 1.00 0.00 48 GLN A N 5
ATOM 6229 C CA . GLN A 1 48 ? -5.423 -6.299 -0.251 1.00 0.00 48 GLN A CA 5
ATOM 6230 C C . GLN A 1 48 ? -5.935 -5.301 0.790 1.00 0.00 48 GLN A C 5
ATOM 6231 O O . GLN A 1 48 ? -6.721 -4.411 0.468 1.00 0.00 48 GLN A O 5
ATOM 6245 N N . LYS A 1 49 ? -5.470 -5.484 2.017 1.00 0.00 49 LYS A N 5
ATOM 6246 C CA . LYS A 1 49 ? -5.871 -4.611 3.107 1.00 0.00 49 LYS A CA 5
ATOM 6247 C C . LYS A 1 49 ? -4.650 -3.839 3.613 1.00 0.00 49 LYS A C 5
ATOM 6248 O O . LYS A 1 49 ? -3.702 -4.435 4.121 1.00 0.00 49 LYS A O 5
ATOM 6267 N N . LEU A 1 50 ? -4.713 -2.525 3.455 1.00 0.00 50 LEU A N 5
ATOM 6268 C CA . LEU A 1 50 ? -3.624 -1.666 3.889 1.00 0.00 50 LEU A CA 5
ATOM 6269 C C . LEU A 1 50 ? -3.904 -1.176 5.312 1.00 0.00 50 LEU A C 5
ATOM 6270 O O . LEU A 1 50 ? -4.773 -0.331 5.521 1.00 0.00 50 LEU A O 5
ATOM 6286 N N . LEU A 1 51 ? -3.150 -1.727 6.252 1.00 0.00 51 LEU A N 5
ATOM 6287 C CA . LEU A 1 51 ? -3.306 -1.356 7.648 1.00 0.00 51 LEU A CA 5
ATOM 6288 C C . LEU A 1 51 ? -2.220 -0.346 8.027 1.00 0.00 51 LEU A C 5
ATOM 6289 O O . LEU A 1 51 ? -1.035 -0.675 8.027 1.00 0.00 51 LEU A O 5
ATOM 6305 N N . GLY A 1 52 ? -2.664 0.862 8.341 1.00 0.00 52 GLY A N 5
ATOM 6306 C CA . GLY A 1 52 ? -1.745 1.921 8.721 1.00 0.00 52 GLY A CA 5
ATOM 6307 C C . GLY A 1 52 ? -2.369 3.298 8.489 1.00 0.00 52 GLY A C 5
ATOM 6308 O O . GLY A 1 52 ? -2.416 4.124 9.399 1.00 0.00 52 GLY A O 5
ATOM 6312 N N . LEU A 1 53 ? -2.832 3.504 7.265 1.00 0.00 53 LEU A N 5
ATOM 6313 C CA . LEU A 1 53 ? -3.452 4.767 6.901 1.00 0.00 53 LEU A CA 5
ATOM 6314 C C . LEU A 1 53 ? -4.952 4.552 6.690 1.00 0.00 53 LEU A C 5
ATOM 6315 O O . LEU A 1 53 ? -5.359 3.590 6.040 1.00 0.00 53 LEU A O 5
ATOM 6331 N N . LYS A 1 54 ? -5.732 5.464 7.251 1.00 0.00 54 LYS A N 5
ATOM 6332 C CA . LYS A 1 54 ? -7.178 5.387 7.132 1.00 0.00 54 LYS A CA 5
ATOM 6333 C C . LYS A 1 54 ? -7.733 6.773 6.800 1.00 0.00 54 LYS A C 5
ATOM 6334 O O . LYS A 1 54 ? -7.031 7.775 6.932 1.00 0.00 54 LYS A O 5
ATOM 6353 N N . VAL A 1 55 ? -8.989 6.787 6.376 1.00 0.00 55 VAL A N 5
ATOM 6354 C CA . VAL A 1 55 ? -9.646 8.034 6.024 1.00 0.00 55 VAL A CA 5
ATOM 6355 C C . VAL A 1 55 ? -11.003 8.107 6.728 1.00 0.00 55 VAL A C 5
ATOM 6356 O O . VAL A 1 55 ? -11.965 7.476 6.295 1.00 0.00 55 VAL A O 5
ATOM 6369 N N . LYS A 1 56 ? -11.035 8.882 7.802 1.00 0.00 56 LYS A N 5
ATOM 6370 C CA . LYS A 1 56 ? -12.258 9.046 8.570 1.00 0.00 56 LYS A CA 5
ATOM 6371 C C . LYS A 1 56 ? -12.955 7.691 8.705 1.00 0.00 56 LYS A C 5
ATOM 6372 O O . LYS A 1 56 ? -14.149 7.573 8.433 1.00 0.00 56 LYS A O 5
ATOM 6391 N N . GLY A 1 57 ? -12.180 6.702 9.126 1.00 0.00 57 GLY A N 5
ATOM 6392 C CA . GLY A 1 57 ? -12.708 5.359 9.300 1.00 0.00 57 GLY A CA 5
ATOM 6393 C C . GLY A 1 57 ? -12.071 4.386 8.307 1.00 0.00 57 GLY A C 5
ATOM 6394 O O . GLY A 1 57 ? -11.153 3.647 8.659 1.00 0.00 57 GLY A O 5
ATOM 6398 N N . LYS A 1 58 ? -12.584 4.417 7.086 1.00 0.00 58 LYS A N 5
ATOM 6399 C CA . LYS A 1 58 ? -12.076 3.546 6.039 1.00 0.00 58 LYS A CA 5
ATOM 6400 C C . LYS A 1 58 ? -10.898 4.229 5.340 1.00 0.00 58 LYS A C 5
ATOM 6401 O O . LYS A 1 58 ? -10.816 5.456 5.310 1.00 0.00 58 LYS A O 5
ATOM 6420 N N . PRO A 1 59 ? -9.992 3.382 4.782 1.00 0.00 59 PRO A N 5
ATOM 6421 C CA . PRO A 1 59 ? -8.823 3.891 4.085 1.00 0.00 59 PRO A CA 5
ATOM 6422 C C . PRO A 1 59 ? -9.202 4.448 2.712 1.00 0.00 59 PRO A C 5
ATOM 6423 O O . PRO A 1 59 ? -10.173 4.002 2.104 1.00 0.00 59 PRO A O 5
ATOM 6434 N N . ALA A 1 60 ? -8.414 5.414 2.263 1.00 0.00 60 ALA A N 5
ATOM 6435 C CA . ALA A 1 60 ? -8.655 6.036 0.972 1.00 0.00 60 ALA A CA 5
ATOM 6436 C C . ALA A 1 60 ? -8.824 4.949 -0.090 1.00 0.00 60 ALA A C 5
ATOM 6437 O O . ALA A 1 60 ? -8.497 3.787 0.148 1.00 0.00 60 ALA A O 5
ATOM 6444 N N . GLU A 1 61 ? -9.333 5.364 -1.241 1.00 0.00 61 GLU A N 5
ATOM 6445 C CA . GLU A 1 61 ? -9.550 4.439 -2.340 1.00 0.00 61 GLU A CA 5
ATOM 6446 C C . GLU A 1 61 ? -8.373 4.491 -3.317 1.00 0.00 61 GLU A C 5
ATOM 6447 O O . GLU A 1 61 ? -7.427 5.250 -3.114 1.00 0.00 61 GLU A O 5
ATOM 6459 N N . ASN A 1 62 ? -8.470 3.674 -4.355 1.00 0.00 62 ASN A N 5
ATOM 6460 C CA . ASN A 1 62 ? -7.426 3.618 -5.364 1.00 0.00 62 ASN A CA 5
ATOM 6461 C C . ASN A 1 62 ? -7.550 4.830 -6.289 1.00 0.00 62 ASN A C 5
ATOM 6462 O O . ASN A 1 62 ? -6.547 5.346 -6.780 1.00 0.00 62 ASN A O 5
ATOM 6473 N N . ASP A 1 63 ? -8.789 5.250 -6.498 1.00 0.00 63 ASP A N 5
ATOM 6474 C CA . ASP A 1 63 ? -9.057 6.392 -7.356 1.00 0.00 63 ASP A CA 5
ATOM 6475 C C . ASP A 1 63 ? -8.568 7.668 -6.666 1.00 0.00 63 ASP A C 5
ATOM 6476 O O . ASP A 1 63 ? -8.539 8.735 -7.276 1.00 0.00 63 ASP A O 5
ATOM 6485 N N . VAL A 1 64 ? -8.197 7.515 -5.404 1.00 0.00 64 VAL A N 5
ATOM 6486 C CA . VAL A 1 64 ? -7.711 8.641 -4.625 1.00 0.00 64 VAL A CA 5
ATOM 6487 C C . VAL A 1 64 ? -6.208 8.808 -4.860 1.00 0.00 64 VAL A C 5
ATOM 6488 O O . VAL A 1 64 ? -5.503 7.832 -5.111 1.00 0.00 64 VAL A O 5
ATOM 6501 N N . LYS A 1 65 ? -5.762 10.052 -4.770 1.00 0.00 65 LYS A N 5
ATOM 6502 C CA . LYS A 1 65 ? -4.356 10.360 -4.970 1.00 0.00 65 LYS A CA 5
ATOM 6503 C C . LYS A 1 65 ? -3.580 10.030 -3.693 1.00 0.00 65 LYS A C 5
ATOM 6504 O O . LYS A 1 65 ? -4.173 9.865 -2.627 1.00 0.00 65 LYS A O 5
ATOM 6523 N N . LEU A 1 66 ? -2.267 9.945 -3.842 1.00 0.00 66 LEU A N 5
ATOM 6524 C CA . LEU A 1 66 ? -1.403 9.638 -2.715 1.00 0.00 66 LEU A CA 5
ATOM 6525 C C . LEU A 1 66 ? -0.941 10.942 -2.062 1.00 0.00 66 LEU A C 5
ATOM 6526 O O . LEU A 1 66 ? -0.580 10.959 -0.886 1.00 0.00 66 LEU A O 5
ATOM 6542 N N . GLY A 1 67 ? -0.968 12.005 -2.854 1.00 0.00 67 GLY A N 5
ATOM 6543 C CA . GLY A 1 67 ? -0.556 13.311 -2.368 1.00 0.00 67 GLY A CA 5
ATOM 6544 C C . GLY A 1 67 ? -1.633 13.927 -1.473 1.00 0.00 67 GLY A C 5
ATOM 6545 O O . GLY A 1 67 ? -1.325 14.490 -0.423 1.00 0.00 67 GLY A O 5
ATOM 6549 N N . ALA A 1 68 ? -2.873 13.800 -1.920 1.00 0.00 68 ALA A N 5
ATOM 6550 C CA . ALA A 1 68 ? -3.998 14.338 -1.173 1.00 0.00 68 ALA A CA 5
ATOM 6551 C C . ALA A 1 68 ? -3.943 13.819 0.265 1.00 0.00 68 ALA A C 5
ATOM 6552 O O . ALA A 1 68 ? -4.305 14.532 1.200 1.00 0.00 68 ALA A O 5
ATOM 6559 N N . LEU A 1 69 ? -3.488 12.582 0.398 1.00 0.00 69 LEU A N 5
ATOM 6560 C CA . LEU A 1 69 ? -3.381 11.960 1.706 1.00 0.00 69 LEU A CA 5
ATOM 6561 C C . LEU A 1 69 ? -2.183 12.552 2.452 1.00 0.00 69 LEU A C 5
ATOM 6562 O O . LEU A 1 69 ? -2.169 12.588 3.681 1.00 0.00 69 LEU A O 5
ATOM 6578 N N . LYS A 1 70 ? -1.208 13.002 1.676 1.00 0.00 70 LYS A N 5
ATOM 6579 C CA . LYS A 1 70 ? -0.009 13.591 2.248 1.00 0.00 70 LYS A CA 5
ATOM 6580 C C . LYS A 1 70 ? 0.439 12.759 3.451 1.00 0.00 70 LYS A C 5
ATOM 6581 O O . LYS A 1 70 ? 0.424 13.241 4.583 1.00 0.00 70 LYS A O 5
ATOM 6600 N N . LEU A 1 71 ? 0.826 11.524 3.166 1.00 0.00 71 LEU A N 5
ATOM 6601 C CA . LEU A 1 71 ? 1.276 10.621 4.212 1.00 0.00 71 LEU A CA 5
ATOM 6602 C C . LEU A 1 71 ? 2.747 10.904 4.524 1.00 0.00 71 LEU A C 5
ATOM 6603 O O . LEU A 1 71 ? 3.368 11.755 3.890 1.00 0.00 71 LEU A O 5
ATOM 6619 N N . LYS A 1 72 ? 3.262 10.173 5.502 1.00 0.00 72 LYS A N 5
ATOM 6620 C CA . LYS A 1 72 ? 4.649 10.334 5.906 1.00 0.00 72 LYS A CA 5
ATOM 6621 C C . LYS A 1 72 ? 5.540 9.470 5.011 1.00 0.00 72 LYS A C 5
ATOM 6622 O O . LYS A 1 72 ? 5.074 8.499 4.417 1.00 0.00 72 LYS A O 5
ATOM 6641 N N . PRO A 1 73 ? 6.839 9.866 4.941 1.00 0.00 73 PRO A N 5
ATOM 6642 C CA . PRO A 1 73 ? 7.800 9.139 4.129 1.00 0.00 73 PRO A CA 5
ATOM 6643 C C . PRO A 1 73 ? 8.201 7.823 4.799 1.00 0.00 73 PRO A C 5
ATOM 6644 O O . PRO A 1 73 ? 8.017 7.655 6.003 1.00 0.00 73 PRO A O 5
ATOM 6655 N N . ASN A 1 74 ? 8.740 6.924 3.988 1.00 0.00 74 ASN A N 5
ATOM 6656 C CA . ASN A 1 74 ? 9.168 5.629 4.488 1.00 0.00 74 ASN A CA 5
ATOM 6657 C C . ASN A 1 74 ? 8.123 5.094 5.468 1.00 0.00 74 ASN A C 5
ATOM 6658 O O . ASN A 1 74 ? 8.457 4.369 6.404 1.00 0.00 74 ASN A O 5
ATOM 6669 N N . THR A 1 75 ? 6.877 5.472 5.220 1.00 0.00 75 THR A N 5
ATOM 6670 C CA . THR A 1 75 ? 5.781 5.040 6.070 1.00 0.00 75 THR A CA 5
ATOM 6671 C C . THR A 1 75 ? 5.583 3.527 5.956 1.00 0.00 75 THR A C 5
ATOM 6672 O O . THR A 1 75 ? 5.028 3.042 4.971 1.00 0.00 75 THR A O 5
ATOM 6683 N N . LYS A 1 76 ? 6.047 2.823 6.978 1.00 0.00 76 LYS A N 5
ATOM 6684 C CA . LYS A 1 76 ? 5.928 1.375 7.006 1.00 0.00 76 LYS A CA 5
ATOM 6685 C C . LYS A 1 76 ? 4.474 0.993 7.290 1.00 0.00 76 LYS A C 5
ATOM 6686 O O . LYS A 1 76 ? 4.034 1.022 8.438 1.00 0.00 76 LYS A O 5
ATOM 6705 N N . ILE A 1 77 ? 3.769 0.643 6.224 1.00 0.00 77 ILE A N 5
ATOM 6706 C CA . ILE A 1 77 ? 2.374 0.255 6.344 1.00 0.00 77 ILE A CA 5
ATOM 6707 C C . ILE A 1 77 ? 2.277 -1.271 6.406 1.00 0.00 77 ILE A C 5
ATOM 6708 O O . ILE A 1 77 ? 3.262 -1.969 6.173 1.00 0.00 77 ILE A O 5
ATOM 6724 N N . MET A 1 78 ? 1.080 -1.743 6.722 1.00 0.00 78 MET A N 5
ATOM 6725 C CA . MET A 1 78 ? 0.842 -3.173 6.818 1.00 0.00 78 MET A CA 5
ATOM 6726 C C . MET A 1 78 ? -0.094 -3.649 5.705 1.00 0.00 78 MET A C 5
ATOM 6727 O O . MET A 1 78 ? -0.935 -2.888 5.228 1.00 0.00 78 MET A O 5
ATOM 6741 N N . MET A 1 79 ? 0.085 -4.905 5.322 1.00 0.00 79 MET A N 5
ATOM 6742 C CA . MET A 1 79 ? -0.733 -5.491 4.273 1.00 0.00 79 MET A CA 5
ATOM 6743 C C . MET A 1 79 ? -1.369 -6.801 4.742 1.00 0.00 79 MET A C 5
ATOM 6744 O O . MET A 1 79 ? -0.681 -7.677 5.263 1.00 0.00 79 MET A O 5
ATOM 6758 N N . MET A 1 80 ? -2.675 -6.893 4.539 1.00 0.00 80 MET A N 5
ATOM 6759 C CA . MET A 1 80 ? -3.412 -8.081 4.935 1.00 0.00 80 MET A CA 5
ATOM 6760 C C . MET A 1 80 ? -4.228 -8.634 3.765 1.00 0.00 80 MET A C 5
ATOM 6761 O O . MET A 1 80 ? -4.583 -7.897 2.847 1.00 0.00 80 MET A O 5
ATOM 6775 N N . GLY A 1 81 ? -4.503 -9.929 3.836 1.00 0.00 81 GLY A N 5
ATOM 6776 C CA . GLY A 1 81 ? -5.271 -10.589 2.795 1.00 0.00 81 GLY A CA 5
ATOM 6777 C C . GLY A 1 81 ? -4.595 -11.889 2.356 1.00 0.00 81 GLY A C 5
ATOM 6778 O O . GLY A 1 81 ? -3.465 -12.170 2.753 1.00 0.00 81 GLY A O 5
ATOM 6782 N N . THR A 1 82 ? -5.315 -12.648 1.542 1.00 0.00 82 THR A N 5
ATOM 6783 C CA . THR A 1 82 ? -4.798 -13.912 1.044 1.00 0.00 82 THR A CA 5
ATOM 6784 C C . THR A 1 82 ? -4.560 -13.833 -0.465 1.00 0.00 82 THR A C 5
ATOM 6785 O O . THR A 1 82 ? -4.939 -12.855 -1.107 1.00 0.00 82 THR A O 5
ATOM 6796 N N . ARG A 1 83 ? -3.932 -14.876 -0.987 1.00 0.00 83 ARG A N 5
ATOM 6797 C CA . ARG A 1 83 ? -3.638 -14.938 -2.409 1.00 0.00 83 ARG A CA 5
ATOM 6798 C C . ARG A 1 83 ? -4.153 -16.252 -3.001 1.00 0.00 83 ARG A C 5
ATOM 6799 O O . ARG A 1 83 ? -4.453 -17.192 -2.267 1.00 0.00 83 ARG A O 5
ATOM 6820 N N . GLU A 1 84 ? -4.240 -16.274 -4.323 1.00 0.00 84 GLU A N 5
ATOM 6821 C CA . GLU A 1 84 ? -4.713 -17.457 -5.022 1.00 0.00 84 GLU A CA 5
ATOM 6822 C C . GLU A 1 84 ? -6.141 -17.793 -4.588 1.00 0.00 84 GLU A C 5
ATOM 6823 O O . GLU A 1 84 ? -6.596 -17.347 -3.536 1.00 0.00 84 GLU A O 5
ATOM 6835 N N . SER A 1 85 ? -6.809 -18.578 -5.421 1.00 0.00 85 SER A N 5
ATOM 6836 C CA . SER A 1 85 ? -8.176 -18.980 -5.137 1.00 0.00 85 SER A CA 5
ATOM 6837 C C . SER A 1 85 ? -8.182 -20.233 -4.259 1.00 0.00 85 SER A C 5
ATOM 6838 O O . SER A 1 85 ? -8.142 -21.352 -4.769 1.00 0.00 85 SER A O 5
ATOM 6846 N N . GLY A 1 86 ? -8.232 -20.003 -2.956 1.00 0.00 86 GLY A N 5
ATOM 6847 C CA . GLY A 1 86 ? -8.243 -21.100 -2.002 1.00 0.00 86 GLY A CA 5
ATOM 6848 C C . GLY A 1 86 ? -8.070 -20.585 -0.572 1.00 0.00 86 GLY A C 5
ATOM 6849 O O . GLY A 1 86 ? -7.541 -19.494 -0.361 1.00 0.00 86 GLY A O 5
ATOM 6853 N N . PRO A 1 87 ? -8.537 -21.415 0.398 1.00 0.00 87 PRO A N 5
ATOM 6854 C CA . PRO A 1 87 ? -8.439 -21.055 1.803 1.00 0.00 87 PRO A CA 5
ATOM 6855 C C . PRO A 1 87 ? -7.004 -21.212 2.310 1.00 0.00 87 PRO A C 5
ATOM 6856 O O . PRO A 1 87 ? -6.187 -21.878 1.676 1.00 0.00 87 PRO A O 5
ATOM 6867 N N . SER A 1 88 ? -6.742 -20.589 3.449 1.00 0.00 88 SER A N 5
ATOM 6868 C CA . SER A 1 88 ? -5.420 -20.651 4.049 1.00 0.00 88 SER A CA 5
ATOM 6869 C C . SER A 1 88 ? -5.523 -20.459 5.564 1.00 0.00 88 SER A C 5
ATOM 6870 O O . SER A 1 88 ? -6.345 -19.677 6.039 1.00 0.00 88 SER A O 5
ATOM 6878 N N . SER A 1 89 ? -4.676 -21.185 6.279 1.00 0.00 89 SER A N 5
ATOM 6879 C CA . SER A 1 89 ? -4.662 -21.104 7.730 1.00 0.00 89 SER A CA 5
ATOM 6880 C C . SER A 1 89 ? -3.539 -20.172 8.191 1.00 0.00 89 SER A C 5
ATOM 6881 O O . SER A 1 89 ? -2.362 -20.511 8.078 1.00 0.00 89 SER A O 5
ATOM 6889 N N . GLY A 1 90 ? -3.943 -19.018 8.700 1.00 0.00 90 GLY A N 5
ATOM 6890 C CA . GLY A 1 90 ? -2.986 -18.035 9.178 1.00 0.00 90 GLY A CA 5
ATOM 6891 C C . GLY A 1 90 ? -2.505 -18.379 10.589 1.00 0.00 90 GLY A C 5
ATOM 6892 O O . GLY A 1 90 ? -3.301 -18.427 11.525 1.00 0.00 90 GLY A O 5
ATOM 6896 N N . GLY A 1 1 ? 23.781 5.556 -0.905 1.00 0.00 1 GLY A N 6
ATOM 6897 C CA . GLY A 1 1 ? 23.319 6.878 -0.520 1.00 0.00 1 GLY A CA 6
ATOM 6898 C C . GLY A 1 1 ? 21.797 6.904 -0.365 1.00 0.00 1 GLY A C 6
ATOM 6899 O O . GLY A 1 1 ? 21.120 5.930 -0.690 1.00 0.00 1 GLY A O 6
ATOM 6903 N N . SER A 1 2 ? 21.304 8.029 0.131 1.00 0.00 2 SER A N 6
ATOM 6904 C CA . SER A 1 2 ? 19.874 8.194 0.333 1.00 0.00 2 SER A CA 6
ATOM 6905 C C . SER A 1 2 ? 19.412 9.525 -0.264 1.00 0.00 2 SER A C 6
ATOM 6906 O O . SER A 1 2 ? 18.548 9.550 -1.139 1.00 0.00 2 SER A O 6
ATOM 6914 N N . SER A 1 3 ? 20.007 10.599 0.234 1.00 0.00 3 SER A N 6
ATOM 6915 C CA . SER A 1 3 ? 19.667 11.930 -0.240 1.00 0.00 3 SER A CA 6
ATOM 6916 C C . SER A 1 3 ? 19.825 12.001 -1.760 1.00 0.00 3 SER A C 6
ATOM 6917 O O . SER A 1 3 ? 20.437 11.123 -2.366 1.00 0.00 3 SER A O 6
ATOM 6925 N N . GLY A 1 4 ? 19.261 13.055 -2.332 1.00 0.00 4 GLY A N 6
ATOM 6926 C CA . GLY A 1 4 ? 19.331 13.252 -3.770 1.00 0.00 4 GLY A CA 6
ATOM 6927 C C . GLY A 1 4 ? 18.168 12.551 -4.477 1.00 0.00 4 GLY A C 6
ATOM 6928 O O . GLY A 1 4 ? 17.737 11.478 -4.057 1.00 0.00 4 GLY A O 6
ATOM 6932 N N . SER A 1 5 ? 17.694 13.187 -5.538 1.00 0.00 5 SER A N 6
ATOM 6933 C CA . SER A 1 5 ? 16.589 12.638 -6.307 1.00 0.00 5 SER A CA 6
ATOM 6934 C C . SER A 1 5 ? 15.344 12.524 -5.426 1.00 0.00 5 SER A C 6
ATOM 6935 O O . SER A 1 5 ? 15.147 11.515 -4.751 1.00 0.00 5 SER A O 6
ATOM 6943 N N . SER A 1 6 ? 14.535 13.573 -5.460 1.00 0.00 6 SER A N 6
ATOM 6944 C CA . SER A 1 6 ? 13.314 13.604 -4.673 1.00 0.00 6 SER A CA 6
ATOM 6945 C C . SER A 1 6 ? 12.459 12.374 -4.986 1.00 0.00 6 SER A C 6
ATOM 6946 O O . SER A 1 6 ? 12.313 11.995 -6.147 1.00 0.00 6 SER A O 6
ATOM 6954 N N . GLY A 1 7 ? 11.916 11.786 -3.931 1.00 0.00 7 GLY A N 6
ATOM 6955 C CA . GLY A 1 7 ? 11.080 10.607 -4.078 1.00 0.00 7 GLY A CA 6
ATOM 6956 C C . GLY A 1 7 ? 10.292 10.330 -2.797 1.00 0.00 7 GLY A C 6
ATOM 6957 O O . GLY A 1 7 ? 10.721 10.704 -1.706 1.00 0.00 7 GLY A O 6
ATOM 6961 N N . LEU A 1 8 ? 9.152 9.677 -2.970 1.00 0.00 8 LEU A N 6
ATOM 6962 C CA . LEU A 1 8 ? 8.300 9.345 -1.841 1.00 0.00 8 LEU A CA 6
ATOM 6963 C C . LEU A 1 8 ? 8.263 7.826 -1.664 1.00 0.00 8 LEU A C 6
ATOM 6964 O O . LEU A 1 8 ? 7.504 7.137 -2.343 1.00 0.00 8 LEU A O 6
ATOM 6980 N N . PRO A 1 9 ? 9.115 7.336 -0.725 1.00 0.00 9 PRO A N 6
ATOM 6981 C CA . PRO A 1 9 ? 9.187 5.911 -0.450 1.00 0.00 9 PRO A CA 6
ATOM 6982 C C . PRO A 1 9 ? 7.974 5.446 0.358 1.00 0.00 9 PRO A C 6
ATOM 6983 O O . PRO A 1 9 ? 7.477 6.176 1.214 1.00 0.00 9 PRO A O 6
ATOM 6994 N N . ILE A 1 10 ? 7.532 4.234 0.056 1.00 0.00 10 ILE A N 6
ATOM 6995 C CA . ILE A 1 10 ? 6.386 3.663 0.744 1.00 0.00 10 ILE A CA 6
ATOM 6996 C C . ILE A 1 10 ? 6.664 2.191 1.055 1.00 0.00 10 ILE A C 6
ATOM 6997 O O . ILE A 1 10 ? 6.721 1.361 0.149 1.00 0.00 10 ILE A O 6
ATOM 7013 N N . ILE A 1 11 ? 6.831 1.912 2.339 1.00 0.00 11 ILE A N 6
ATOM 7014 C CA . ILE A 1 11 ? 7.102 0.555 2.781 1.00 0.00 11 ILE A CA 6
ATOM 7015 C C . ILE A 1 11 ? 5.782 -0.207 2.916 1.00 0.00 11 ILE A C 6
ATOM 7016 O O . ILE A 1 11 ? 4.788 0.346 3.383 1.00 0.00 11 ILE A O 6
ATOM 7032 N N . VAL A 1 12 ? 5.815 -1.463 2.498 1.00 0.00 12 VAL A N 6
ATOM 7033 C CA . VAL A 1 12 ? 4.634 -2.306 2.566 1.00 0.00 12 VAL A CA 6
ATOM 7034 C C . VAL A 1 12 ? 4.980 -3.604 3.299 1.00 0.00 12 VAL A C 6
ATOM 7035 O O . VAL A 1 12 ? 5.590 -4.503 2.722 1.00 0.00 12 VAL A O 6
ATOM 7048 N N . LYS A 1 13 ? 4.575 -3.661 4.559 1.00 0.00 13 LYS A N 6
ATOM 7049 C CA . LYS A 1 13 ? 4.835 -4.833 5.376 1.00 0.00 13 LYS A CA 6
ATOM 7050 C C . LYS A 1 13 ? 3.775 -5.898 5.085 1.00 0.00 13 LYS A C 6
ATOM 7051 O O . LYS A 1 13 ? 2.578 -5.621 5.149 1.00 0.00 13 LYS A O 6
ATOM 7070 N N . TRP A 1 14 ? 4.253 -7.093 4.771 1.00 0.00 14 TRP A N 6
ATOM 7071 C CA . TRP A 1 14 ? 3.361 -8.200 4.470 1.00 0.00 14 TRP A CA 6
ATOM 7072 C C . TRP A 1 14 ? 3.895 -9.444 5.182 1.00 0.00 14 TRP A C 6
ATOM 7073 O O . TRP A 1 14 ? 5.019 -9.874 4.929 1.00 0.00 14 TRP A O 6
ATOM 7094 N N . GLY A 1 15 ? 3.064 -9.988 6.059 1.00 0.00 15 GLY A N 6
ATOM 7095 C CA . GLY A 1 15 ? 3.438 -11.174 6.809 1.00 0.00 15 GLY A CA 6
ATOM 7096 C C . GLY A 1 15 ? 4.732 -10.942 7.592 1.00 0.00 15 GLY A C 6
ATOM 7097 O O . GLY A 1 15 ? 4.719 -10.307 8.645 1.00 0.00 15 GLY A O 6
ATOM 7101 N N . GLY A 1 16 ? 5.818 -11.470 7.048 1.00 0.00 16 GLY A N 6
ATOM 7102 C CA . GLY A 1 16 ? 7.118 -11.328 7.682 1.00 0.00 16 GLY A CA 6
ATOM 7103 C C . GLY A 1 16 ? 8.098 -10.594 6.766 1.00 0.00 16 GLY A C 6
ATOM 7104 O O . GLY A 1 16 ? 9.243 -10.348 7.145 1.00 0.00 16 GLY A O 6
ATOM 7108 N N . GLN A 1 17 ? 7.614 -10.265 5.577 1.00 0.00 17 GLN A N 6
ATOM 7109 C CA . GLN A 1 17 ? 8.434 -9.564 4.603 1.00 0.00 17 GLN A CA 6
ATOM 7110 C C . GLN A 1 17 ? 7.726 -8.292 4.131 1.00 0.00 17 GLN A C 6
ATOM 7111 O O . GLN A 1 17 ? 6.514 -8.292 3.925 1.00 0.00 17 GLN A O 6
ATOM 7125 N N . GLU A 1 18 ? 8.514 -7.239 3.973 1.00 0.00 18 GLU A N 6
ATOM 7126 C CA . GLU A 1 18 ? 7.978 -5.963 3.529 1.00 0.00 18 GLU A CA 6
ATOM 7127 C C . GLU A 1 18 ? 8.653 -5.528 2.227 1.00 0.00 18 GLU A C 6
ATOM 7128 O O . GLU A 1 18 ? 9.722 -6.028 1.881 1.00 0.00 18 GLU A O 6
ATOM 7140 N N . TYR A 1 19 ? 8.001 -4.602 1.540 1.00 0.00 19 TYR A N 6
ATOM 7141 C CA . TYR A 1 19 ? 8.525 -4.094 0.284 1.00 0.00 19 TYR A CA 6
ATOM 7142 C C . TYR A 1 19 ? 8.771 -2.586 0.362 1.00 0.00 19 TYR A C 6
ATOM 7143 O O . TYR A 1 19 ? 8.127 -1.888 1.144 1.00 0.00 19 TYR A O 6
ATOM 7161 N N . SER A 1 20 ? 9.703 -2.127 -0.460 1.00 0.00 20 SER A N 6
ATOM 7162 C CA . SER A 1 20 ? 10.042 -0.714 -0.494 1.00 0.00 20 SER A CA 6
ATOM 7163 C C . SER A 1 20 ? 9.577 -0.096 -1.814 1.00 0.00 20 SER A C 6
ATOM 7164 O O . SER A 1 20 ? 10.308 -0.114 -2.803 1.00 0.00 20 SER A O 6
ATOM 7172 N N . VAL A 1 21 ? 8.364 0.436 -1.786 1.00 0.00 21 VAL A N 6
ATOM 7173 C CA . VAL A 1 21 ? 7.792 1.058 -2.969 1.00 0.00 21 VAL A CA 6
ATOM 7174 C C . VAL A 1 21 ? 8.447 2.424 -3.188 1.00 0.00 21 VAL A C 6
ATOM 7175 O O . VAL A 1 21 ? 8.273 3.336 -2.382 1.00 0.00 21 VAL A O 6
ATOM 7188 N N . THR A 1 22 ? 9.188 2.520 -4.282 1.00 0.00 22 THR A N 6
ATOM 7189 C CA . THR A 1 22 ? 9.870 3.759 -4.617 1.00 0.00 22 THR A CA 6
ATOM 7190 C C . THR A 1 22 ? 9.885 3.965 -6.133 1.00 0.00 22 THR A C 6
ATOM 7191 O O . THR A 1 22 ? 10.871 4.450 -6.687 1.00 0.00 22 THR A O 6
ATOM 7202 N N . THR A 1 23 ? 8.782 3.587 -6.761 1.00 0.00 23 THR A N 6
ATOM 7203 C CA . THR A 1 23 ? 8.656 3.725 -8.202 1.00 0.00 23 THR A CA 6
ATOM 7204 C C . THR A 1 23 ? 7.670 4.843 -8.547 1.00 0.00 23 THR A C 6
ATOM 7205 O O . THR A 1 23 ? 7.919 5.638 -9.452 1.00 0.00 23 THR A O 6
ATOM 7216 N N . LEU A 1 24 ? 6.571 4.868 -7.807 1.00 0.00 24 LEU A N 6
ATOM 7217 C CA . LEU A 1 24 ? 5.546 5.875 -8.023 1.00 0.00 24 LEU A CA 6
ATOM 7218 C C . LEU A 1 24 ? 5.833 7.087 -7.134 1.00 0.00 24 LEU A C 6
ATOM 7219 O O . LEU A 1 24 ? 6.615 6.997 -6.190 1.00 0.00 24 LEU A O 6
ATOM 7235 N N . SER A 1 25 ? 5.183 8.193 -7.469 1.00 0.00 25 SER A N 6
ATOM 7236 C CA . SER A 1 25 ? 5.359 9.421 -6.713 1.00 0.00 25 SER A CA 6
ATOM 7237 C C . SER A 1 25 ? 3.995 10.002 -6.334 1.00 0.00 25 SER A C 6
ATOM 7238 O O . SER A 1 25 ? 2.960 9.396 -6.609 1.00 0.00 25 SER A O 6
ATOM 7246 N N . GLU A 1 26 ? 4.037 11.169 -5.709 1.00 0.00 26 GLU A N 6
ATOM 7247 C CA . GLU A 1 26 ? 2.818 11.838 -5.289 1.00 0.00 26 GLU A CA 6
ATOM 7248 C C . GLU A 1 26 ? 1.798 11.848 -6.430 1.00 0.00 26 GLU A C 6
ATOM 7249 O O . GLU A 1 26 ? 0.607 11.640 -6.205 1.00 0.00 26 GLU A O 6
ATOM 7261 N N . ASP A 1 27 ? 2.304 12.092 -7.631 1.00 0.00 27 ASP A N 6
ATOM 7262 C CA . ASP A 1 27 ? 1.452 12.131 -8.807 1.00 0.00 27 ASP A CA 6
ATOM 7263 C C . ASP A 1 27 ? 0.552 10.895 -8.821 1.00 0.00 27 ASP A C 6
ATOM 7264 O O . ASP A 1 27 ? -0.665 11.007 -8.682 1.00 0.00 27 ASP A O 6
ATOM 7273 N N . ASP A 1 28 ? 1.184 9.743 -8.991 1.00 0.00 28 ASP A N 6
ATOM 7274 C CA . ASP A 1 28 ? 0.455 8.487 -9.025 1.00 0.00 28 ASP A CA 6
ATOM 7275 C C . ASP A 1 28 ? -0.564 8.462 -7.884 1.00 0.00 28 ASP A C 6
ATOM 7276 O O . ASP A 1 28 ? -0.417 9.185 -6.900 1.00 0.00 28 ASP A O 6
ATOM 7285 N N . THR A 1 29 ? -1.575 7.623 -8.055 1.00 0.00 29 THR A N 6
ATOM 7286 C CA . THR A 1 29 ? -2.619 7.495 -7.052 1.00 0.00 29 THR A CA 6
ATOM 7287 C C . THR A 1 29 ? -2.457 6.185 -6.279 1.00 0.00 29 THR A C 6
ATOM 7288 O O . THR A 1 29 ? -1.525 5.423 -6.530 1.00 0.00 29 THR A O 6
ATOM 7299 N N . VAL A 1 30 ? -3.380 5.964 -5.354 1.00 0.00 30 VAL A N 6
ATOM 7300 C CA . VAL A 1 30 ? -3.351 4.759 -4.542 1.00 0.00 30 VAL A CA 6
ATOM 7301 C C . VAL A 1 30 ? -3.454 3.533 -5.452 1.00 0.00 30 VAL A C 6
ATOM 7302 O O . VAL A 1 30 ? -2.692 2.579 -5.303 1.00 0.00 30 VAL A O 6
ATOM 7315 N N . LEU A 1 31 ? -4.402 3.599 -6.376 1.00 0.00 31 LEU A N 6
ATOM 7316 C CA . LEU A 1 31 ? -4.613 2.507 -7.310 1.00 0.00 31 LEU A CA 6
ATOM 7317 C C . LEU A 1 31 ? -3.262 2.031 -7.847 1.00 0.00 31 LEU A C 6
ATOM 7318 O O . LEU A 1 31 ? -2.934 0.849 -7.755 1.00 0.00 31 LEU A O 6
ATOM 7334 N N . ASP A 1 32 ? -2.513 2.977 -8.395 1.00 0.00 32 ASP A N 6
ATOM 7335 C CA . ASP A 1 32 ? -1.204 2.669 -8.947 1.00 0.00 32 ASP A CA 6
ATOM 7336 C C . ASP A 1 32 ? -0.438 1.780 -7.965 1.00 0.00 32 ASP A C 6
ATOM 7337 O O . ASP A 1 32 ? 0.008 0.692 -8.327 1.00 0.00 32 ASP A O 6
ATOM 7346 N N . LEU A 1 33 ? -0.310 2.275 -6.743 1.00 0.00 33 LEU A N 6
ATOM 7347 C CA . LEU A 1 33 ? 0.394 1.539 -5.707 1.00 0.00 33 LEU A CA 6
ATOM 7348 C C . LEU A 1 33 ? -0.155 0.113 -5.639 1.00 0.00 33 LEU A C 6
ATOM 7349 O O . LEU A 1 33 ? 0.589 -0.851 -5.813 1.00 0.00 33 LEU A O 6
ATOM 7365 N N . LYS A 1 34 ? -1.452 0.023 -5.384 1.00 0.00 34 LYS A N 6
ATOM 7366 C CA . LYS A 1 34 ? -2.109 -1.269 -5.291 1.00 0.00 34 LYS A CA 6
ATOM 7367 C C . LYS A 1 34 ? -1.771 -2.099 -6.531 1.00 0.00 34 LYS A C 6
ATOM 7368 O O . LYS A 1 34 ? -1.126 -3.142 -6.427 1.00 0.00 34 LYS A O 6
ATOM 7387 N N . GLN A 1 35 ? -2.221 -1.606 -7.675 1.00 0.00 35 GLN A N 6
ATOM 7388 C CA . GLN A 1 35 ? -1.975 -2.289 -8.933 1.00 0.00 35 GLN A CA 6
ATOM 7389 C C . GLN A 1 35 ? -0.543 -2.826 -8.974 1.00 0.00 35 GLN A C 6
ATOM 7390 O O . GLN A 1 35 ? -0.305 -3.933 -9.456 1.00 0.00 35 GLN A O 6
ATOM 7404 N N . PHE A 1 36 ? 0.373 -2.018 -8.462 1.00 0.00 36 PHE A N 6
ATOM 7405 C CA . PHE A 1 36 ? 1.775 -2.398 -8.434 1.00 0.00 36 PHE A CA 6
ATOM 7406 C C . PHE A 1 36 ? 2.042 -3.427 -7.333 1.00 0.00 36 PHE A C 6
ATOM 7407 O O . PHE A 1 36 ? 2.835 -4.349 -7.520 1.00 0.00 36 PHE A O 6
ATOM 7424 N N . LEU A 1 37 ? 1.365 -3.236 -6.211 1.00 0.00 37 LEU A N 6
ATOM 7425 C CA . LEU A 1 37 ? 1.518 -4.136 -5.081 1.00 0.00 37 LEU A CA 6
ATOM 7426 C C . LEU A 1 37 ? 1.075 -5.542 -5.490 1.00 0.00 37 LEU A C 6
ATOM 7427 O O . LEU A 1 37 ? 1.678 -6.531 -5.078 1.00 0.00 37 LEU A O 6
ATOM 7443 N N . LYS A 1 38 ? 0.024 -5.585 -6.296 1.00 0.00 38 LYS A N 6
ATOM 7444 C CA . LYS A 1 38 ? -0.507 -6.853 -6.766 1.00 0.00 38 LYS A CA 6
ATOM 7445 C C . LYS A 1 38 ? 0.566 -7.583 -7.576 1.00 0.00 38 LYS A C 6
ATOM 7446 O O . LYS A 1 38 ? 0.576 -8.811 -7.635 1.00 0.00 38 LYS A O 6
ATOM 7465 N N . THR A 1 39 ? 1.444 -6.795 -8.179 1.00 0.00 39 THR A N 6
ATOM 7466 C CA . THR A 1 39 ? 2.520 -7.350 -8.983 1.00 0.00 39 THR A CA 6
ATOM 7467 C C . THR A 1 39 ? 3.770 -7.562 -8.127 1.00 0.00 39 THR A C 6
ATOM 7468 O O . THR A 1 39 ? 4.620 -8.388 -8.457 1.00 0.00 39 THR A O 6
ATOM 7479 N N . LEU A 1 40 ? 3.844 -6.800 -7.046 1.00 0.00 40 LEU A N 6
ATOM 7480 C CA . LEU A 1 40 ? 4.977 -6.893 -6.141 1.00 0.00 40 LEU A CA 6
ATOM 7481 C C . LEU A 1 40 ? 4.820 -8.134 -5.260 1.00 0.00 40 LEU A C 6
ATOM 7482 O O . LEU A 1 40 ? 5.751 -8.927 -5.126 1.00 0.00 40 LEU A O 6
ATOM 7498 N N . THR A 1 41 ? 3.635 -8.264 -4.682 1.00 0.00 41 THR A N 6
ATOM 7499 C CA . THR A 1 41 ? 3.343 -9.395 -3.818 1.00 0.00 41 THR A CA 6
ATOM 7500 C C . THR A 1 41 ? 2.761 -10.552 -4.632 1.00 0.00 41 THR A C 6
ATOM 7501 O O . THR A 1 41 ? 3.276 -11.668 -4.586 1.00 0.00 41 THR A O 6
ATOM 7512 N N . GLY A 1 42 ? 1.696 -10.246 -5.357 1.00 0.00 42 GLY A N 6
ATOM 7513 C CA . GLY A 1 42 ? 1.038 -11.247 -6.180 1.00 0.00 42 GLY A CA 6
ATOM 7514 C C . GLY A 1 42 ? -0.387 -11.509 -5.690 1.00 0.00 42 GLY A C 6
ATOM 7515 O O . GLY A 1 42 ? -0.985 -12.530 -6.026 1.00 0.00 42 GLY A O 6
ATOM 7519 N N . VAL A 1 43 ? -0.891 -10.569 -4.904 1.00 0.00 43 VAL A N 6
ATOM 7520 C CA . VAL A 1 43 ? -2.235 -10.686 -4.364 1.00 0.00 43 VAL A CA 6
ATOM 7521 C C . VAL A 1 43 ? -3.121 -9.599 -4.974 1.00 0.00 43 VAL A C 6
ATOM 7522 O O . VAL A 1 43 ? -2.672 -8.473 -5.185 1.00 0.00 43 VAL A O 6
ATOM 7535 N N . LEU A 1 44 ? -4.364 -9.973 -5.240 1.00 0.00 44 LEU A N 6
ATOM 7536 C CA . LEU A 1 44 ? -5.317 -9.044 -5.822 1.00 0.00 44 LEU A CA 6
ATOM 7537 C C . LEU A 1 44 ? -5.327 -7.751 -5.004 1.00 0.00 44 LEU A C 6
ATOM 7538 O O . LEU A 1 44 ? -5.015 -7.762 -3.814 1.00 0.00 44 LEU A O 6
ATOM 7554 N N . PRO A 1 45 ? -5.698 -6.638 -5.692 1.00 0.00 45 PRO A N 6
ATOM 7555 C CA . PRO A 1 45 ? -5.752 -5.339 -5.042 1.00 0.00 45 PRO A CA 6
ATOM 7556 C C . PRO A 1 45 ? -6.980 -5.231 -4.136 1.00 0.00 45 PRO A C 6
ATOM 7557 O O . PRO A 1 45 ? -6.996 -4.433 -3.199 1.00 0.00 45 PRO A O 6
ATOM 7568 N N . GLU A 1 46 ? -7.979 -6.044 -4.446 1.00 0.00 46 GLU A N 6
ATOM 7569 C CA . GLU A 1 46 ? -9.208 -6.049 -3.672 1.00 0.00 46 GLU A CA 6
ATOM 7570 C C . GLU A 1 46 ? -8.993 -6.771 -2.340 1.00 0.00 46 GLU A C 6
ATOM 7571 O O . GLU A 1 46 ? -9.369 -6.261 -1.286 1.00 0.00 46 GLU A O 6
ATOM 7583 N N . ARG A 1 47 ? -8.390 -7.947 -2.431 1.00 0.00 47 ARG A N 6
ATOM 7584 C CA . ARG A 1 47 ? -8.121 -8.745 -1.247 1.00 0.00 47 ARG A CA 6
ATOM 7585 C C . ARG A 1 47 ? -7.125 -8.023 -0.337 1.00 0.00 47 ARG A C 6
ATOM 7586 O O . ARG A 1 47 ? -7.338 -7.929 0.871 1.00 0.00 47 ARG A O 6
ATOM 7607 N N . GLN A 1 48 ? -6.058 -7.533 -0.951 1.00 0.00 48 GLN A N 6
ATOM 7608 C CA . GLN A 1 48 ? -5.029 -6.823 -0.211 1.00 0.00 48 GLN A CA 6
ATOM 7609 C C . GLN A 1 48 ? -5.665 -5.866 0.798 1.00 0.00 48 GLN A C 6
ATOM 7610 O O . GLN A 1 48 ? -6.532 -5.069 0.442 1.00 0.00 48 GLN A O 6
ATOM 7624 N N . LYS A 1 49 ? -5.210 -5.975 2.037 1.00 0.00 49 LYS A N 6
ATOM 7625 C CA . LYS A 1 49 ? -5.723 -5.129 3.101 1.00 0.00 49 LYS A CA 6
ATOM 7626 C C . LYS A 1 49 ? -4.589 -4.262 3.650 1.00 0.00 49 LYS A C 6
ATOM 7627 O O . LYS A 1 49 ? -3.673 -4.768 4.297 1.00 0.00 49 LYS A O 6
ATOM 7646 N N . LEU A 1 50 ? -4.687 -2.970 3.373 1.00 0.00 50 LEU A N 6
ATOM 7647 C CA . LEU A 1 50 ? -3.680 -2.028 3.831 1.00 0.00 50 LEU A CA 6
ATOM 7648 C C . LEU A 1 50 ? -4.034 -1.556 5.243 1.00 0.00 50 LEU A C 6
ATOM 7649 O O . LEU A 1 50 ? -5.028 -0.858 5.437 1.00 0.00 50 LEU A O 6
ATOM 7665 N N . LEU A 1 51 ? -3.202 -1.957 6.192 1.00 0.00 51 LEU A N 6
ATOM 7666 C CA . LEU A 1 51 ? -3.414 -1.585 7.580 1.00 0.00 51 LEU A CA 6
ATOM 7667 C C . LEU A 1 51 ? -2.451 -0.456 7.954 1.00 0.00 51 LEU A C 6
ATOM 7668 O O . LEU A 1 51 ? -1.238 -0.657 7.988 1.00 0.00 51 LEU A O 6
ATOM 7684 N N . GLY A 1 52 ? -3.028 0.705 8.226 1.00 0.00 52 GLY A N 6
ATOM 7685 C CA . GLY A 1 52 ? -2.235 1.866 8.596 1.00 0.00 52 GLY A CA 6
ATOM 7686 C C . GLY A 1 52 ? -2.730 3.120 7.874 1.00 0.00 52 GLY A C 6
ATOM 7687 O O . GLY A 1 52 ? -2.744 4.207 8.449 1.00 0.00 52 GLY A O 6
ATOM 7691 N N . LEU A 1 53 ? -3.123 2.928 6.623 1.00 0.00 53 LEU A N 6
ATOM 7692 C CA . LEU A 1 53 ? -3.616 4.030 5.816 1.00 0.00 53 LEU A CA 6
ATOM 7693 C C . LEU A 1 53 ? -5.138 4.114 5.950 1.00 0.00 53 LEU A C 6
ATOM 7694 O O . LEU A 1 53 ? -5.858 3.259 5.437 1.00 0.00 53 LEU A O 6
ATOM 7710 N N . LYS A 1 54 ? -5.583 5.152 6.644 1.00 0.00 54 LYS A N 6
ATOM 7711 C CA . LYS A 1 54 ? -7.006 5.358 6.852 1.00 0.00 54 LYS A CA 6
ATOM 7712 C C . LYS A 1 54 ? -7.326 6.848 6.715 1.00 0.00 54 LYS A C 6
ATOM 7713 O O . LYS A 1 54 ? -6.424 7.684 6.729 1.00 0.00 54 LYS A O 6
ATOM 7732 N N . VAL A 1 55 ? -8.613 7.134 6.585 1.00 0.00 55 VAL A N 6
ATOM 7733 C CA . VAL A 1 55 ? -9.064 8.509 6.445 1.00 0.00 55 VAL A CA 6
ATOM 7734 C C . VAL A 1 55 ? -10.288 8.732 7.335 1.00 0.00 55 VAL A C 6
ATOM 7735 O O . VAL A 1 55 ? -11.402 8.358 6.970 1.00 0.00 55 VAL A O 6
ATOM 7748 N N . LYS A 1 56 ? -10.041 9.341 8.485 1.00 0.00 56 LYS A N 6
ATOM 7749 C CA . LYS A 1 56 ? -11.109 9.620 9.430 1.00 0.00 56 LYS A CA 6
ATOM 7750 C C . LYS A 1 56 ? -12.081 8.438 9.457 1.00 0.00 56 LYS A C 6
ATOM 7751 O O . LYS A 1 56 ? -13.291 8.621 9.336 1.00 0.00 56 LYS A O 6
ATOM 7770 N N . GLY A 1 57 ? -11.514 7.251 9.616 1.00 0.00 57 GLY A N 6
ATOM 7771 C CA . GLY A 1 57 ? -12.315 6.039 9.660 1.00 0.00 57 GLY A CA 6
ATOM 7772 C C . GLY A 1 57 ? -11.979 5.117 8.486 1.00 0.00 57 GLY A C 6
ATOM 7773 O O . GLY A 1 57 ? -11.148 4.219 8.615 1.00 0.00 57 GLY A O 6
ATOM 7777 N N . LYS A 1 58 ? -12.642 5.370 7.368 1.00 0.00 58 LYS A N 6
ATOM 7778 C CA . LYS A 1 58 ? -12.425 4.574 6.172 1.00 0.00 58 LYS A CA 6
ATOM 7779 C C . LYS A 1 58 ? -11.178 5.082 5.446 1.00 0.00 58 LYS A C 6
ATOM 7780 O O . LYS A 1 58 ? -10.819 6.252 5.566 1.00 0.00 58 LYS A O 6
ATOM 7799 N N . PRO A 1 59 ? -10.535 4.153 4.689 1.00 0.00 59 PRO A N 6
ATOM 7800 C CA . PRO A 1 59 ? -9.336 4.495 3.943 1.00 0.00 59 PRO A CA 6
ATOM 7801 C C . PRO A 1 59 ? -9.678 5.320 2.701 1.00 0.00 59 PRO A C 6
ATOM 7802 O O . PRO A 1 59 ? -10.821 5.317 2.245 1.00 0.00 59 PRO A O 6
ATOM 7813 N N . ALA A 1 60 ? -8.668 6.007 2.190 1.00 0.00 60 ALA A N 6
ATOM 7814 C CA . ALA A 1 60 ? -8.848 6.836 1.009 1.00 0.00 60 ALA A CA 6
ATOM 7815 C C . ALA A 1 60 ? -9.231 5.949 -0.177 1.00 0.00 60 ALA A C 6
ATOM 7816 O O . ALA A 1 60 ? -8.993 4.743 -0.158 1.00 0.00 60 ALA A O 6
ATOM 7823 N N . GLU A 1 61 ? -9.819 6.582 -1.182 1.00 0.00 61 GLU A N 6
ATOM 7824 C CA . GLU A 1 61 ? -10.237 5.866 -2.375 1.00 0.00 61 GLU A CA 6
ATOM 7825 C C . GLU A 1 61 ? -9.016 5.385 -3.162 1.00 0.00 61 GLU A C 6
ATOM 7826 O O . GLU A 1 61 ? -7.879 5.634 -2.763 1.00 0.00 61 GLU A O 6
ATOM 7838 N N . ASN A 1 62 ? -9.292 4.707 -4.265 1.00 0.00 62 ASN A N 6
ATOM 7839 C CA . ASN A 1 62 ? -8.230 4.190 -5.112 1.00 0.00 62 ASN A CA 6
ATOM 7840 C C . ASN A 1 62 ? -7.752 5.295 -6.055 1.00 0.00 62 ASN A C 6
ATOM 7841 O O . ASN A 1 62 ? -6.553 5.439 -6.291 1.00 0.00 62 ASN A O 6
ATOM 7852 N N . ASP A 1 63 ? -8.713 6.048 -6.569 1.00 0.00 63 ASP A N 6
ATOM 7853 C CA . ASP A 1 63 ? -8.405 7.136 -7.481 1.00 0.00 63 ASP A CA 6
ATOM 7854 C C . ASP A 1 63 ? -8.117 8.405 -6.675 1.00 0.00 63 ASP A C 6
ATOM 7855 O O . ASP A 1 63 ? -8.651 9.471 -6.977 1.00 0.00 63 ASP A O 6
ATOM 7864 N N . VAL A 1 64 ? -7.272 8.248 -5.667 1.00 0.00 64 VAL A N 6
ATOM 7865 C CA . VAL A 1 64 ? -6.906 9.367 -4.816 1.00 0.00 64 VAL A CA 6
ATOM 7866 C C . VAL A 1 64 ? -5.417 9.671 -4.992 1.00 0.00 64 VAL A C 6
ATOM 7867 O O . VAL A 1 64 ? -4.645 8.800 -5.389 1.00 0.00 64 VAL A O 6
ATOM 7880 N N . LYS A 1 65 ? -5.058 10.910 -4.688 1.00 0.00 65 LYS A N 6
ATOM 7881 C CA . LYS A 1 65 ? -3.675 11.339 -4.808 1.00 0.00 65 LYS A CA 6
ATOM 7882 C C . LYS A 1 65 ? -2.945 11.067 -3.491 1.00 0.00 65 LYS A C 6
ATOM 7883 O O . LYS A 1 65 ? -3.294 11.632 -2.456 1.00 0.00 65 LYS A O 6
ATOM 7902 N N . LEU A 1 66 ? -1.946 10.201 -3.574 1.00 0.00 66 LEU A N 6
ATOM 7903 C CA . LEU A 1 66 ? -1.164 9.847 -2.401 1.00 0.00 66 LEU A CA 6
ATOM 7904 C C . LEU A 1 66 ? -0.593 11.119 -1.771 1.00 0.00 66 LEU A C 6
ATOM 7905 O O . LEU A 1 66 ? -0.368 11.171 -0.563 1.00 0.00 66 LEU A O 6
ATOM 7921 N N . GLY A 1 67 ? -0.374 12.114 -2.618 1.00 0.00 67 GLY A N 6
ATOM 7922 C CA . GLY A 1 67 ? 0.166 13.382 -2.159 1.00 0.00 67 GLY A CA 6
ATOM 7923 C C . GLY A 1 67 ? -0.892 14.188 -1.403 1.00 0.00 67 GLY A C 6
ATOM 7924 O O . GLY A 1 67 ? -0.600 14.787 -0.369 1.00 0.00 67 GLY A O 6
ATOM 7928 N N . ALA A 1 68 ? -2.100 14.177 -1.949 1.00 0.00 68 ALA A N 6
ATOM 7929 C CA . ALA A 1 68 ? -3.203 14.899 -1.338 1.00 0.00 68 ALA A CA 6
ATOM 7930 C C . ALA A 1 68 ? -3.281 14.542 0.147 1.00 0.00 68 ALA A C 6
ATOM 7931 O O . ALA A 1 68 ? -3.705 15.358 0.964 1.00 0.00 68 ALA A O 6
ATOM 7938 N N . LEU A 1 69 ? -2.867 13.321 0.452 1.00 0.00 69 LEU A N 6
ATOM 7939 C CA . LEU A 1 69 ? -2.885 12.845 1.825 1.00 0.00 69 LEU A CA 6
ATOM 7940 C C . LEU A 1 69 ? -1.667 13.399 2.568 1.00 0.00 69 LEU A C 6
ATOM 7941 O O . LEU A 1 69 ? -1.744 13.694 3.759 1.00 0.00 69 LEU A O 6
ATOM 7957 N N . LYS A 1 70 ? -0.572 13.523 1.833 1.00 0.00 70 LYS A N 6
ATOM 7958 C CA . LYS A 1 70 ? 0.661 14.036 2.407 1.00 0.00 70 LYS A CA 6
ATOM 7959 C C . LYS A 1 70 ? 0.998 13.243 3.671 1.00 0.00 70 LYS A C 6
ATOM 7960 O O . LYS A 1 70 ? 1.118 13.816 4.753 1.00 0.00 70 LYS A O 6
ATOM 7979 N N . LEU A 1 71 ? 1.141 11.938 3.492 1.00 0.00 71 LEU A N 6
ATOM 7980 C CA . LEU A 1 71 ? 1.462 11.061 4.605 1.00 0.00 71 LEU A CA 6
ATOM 7981 C C . LEU A 1 71 ? 2.930 11.251 4.992 1.00 0.00 71 LEU A C 6
ATOM 7982 O O . LEU A 1 71 ? 3.612 12.118 4.447 1.00 0.00 71 LEU A O 6
ATOM 7998 N N . LYS A 1 72 ? 3.373 10.427 5.930 1.00 0.00 72 LYS A N 6
ATOM 7999 C CA . LYS A 1 72 ? 4.747 10.494 6.397 1.00 0.00 72 LYS A CA 6
ATOM 8000 C C . LYS A 1 72 ? 5.649 9.734 5.422 1.00 0.00 72 LYS A C 6
ATOM 8001 O O . LYS A 1 72 ? 5.178 8.886 4.667 1.00 0.00 72 LYS A O 6
ATOM 8020 N N . PRO A 1 73 ? 6.965 10.076 5.471 1.00 0.00 73 PRO A N 6
ATOM 8021 C CA . PRO A 1 73 ? 7.937 9.436 4.601 1.00 0.00 73 PRO A CA 6
ATOM 8022 C C . PRO A 1 73 ? 8.252 8.017 5.081 1.00 0.00 73 PRO A C 6
ATOM 8023 O O . PRO A 1 73 ? 8.175 7.730 6.275 1.00 0.00 73 PRO A O 6
ATOM 8034 N N . ASN A 1 74 ? 8.599 7.167 4.126 1.00 0.00 74 ASN A N 6
ATOM 8035 C CA . ASN A 1 74 ? 8.926 5.786 4.436 1.00 0.00 74 ASN A CA 6
ATOM 8036 C C . ASN A 1 74 ? 7.928 5.249 5.464 1.00 0.00 74 ASN A C 6
ATOM 8037 O O . ASN A 1 74 ? 8.314 4.562 6.409 1.00 0.00 74 ASN A O 6
ATOM 8048 N N . THR A 1 75 ? 6.665 5.583 5.246 1.00 0.00 75 THR A N 6
ATOM 8049 C CA . THR A 1 75 ? 5.609 5.143 6.142 1.00 0.00 75 THR A CA 6
ATOM 8050 C C . THR A 1 75 ? 5.412 3.630 6.032 1.00 0.00 75 THR A C 6
ATOM 8051 O O . THR A 1 75 ? 4.891 3.139 5.032 1.00 0.00 75 THR A O 6
ATOM 8062 N N . LYS A 1 76 ? 5.840 2.932 7.074 1.00 0.00 76 LYS A N 6
ATOM 8063 C CA . LYS A 1 76 ? 5.717 1.485 7.107 1.00 0.00 76 LYS A CA 6
ATOM 8064 C C . LYS A 1 76 ? 4.255 1.107 7.355 1.00 0.00 76 LYS A C 6
ATOM 8065 O O . LYS A 1 76 ? 3.767 1.204 8.479 1.00 0.00 76 LYS A O 6
ATOM 8084 N N . ILE A 1 77 ? 3.598 0.683 6.285 1.00 0.00 77 ILE A N 6
ATOM 8085 C CA . ILE A 1 77 ? 2.202 0.290 6.372 1.00 0.00 77 ILE A CA 6
ATOM 8086 C C . ILE A 1 77 ? 2.111 -1.235 6.463 1.00 0.00 77 ILE A C 6
ATOM 8087 O O . ILE A 1 77 ? 3.110 -1.932 6.289 1.00 0.00 77 ILE A O 6
ATOM 8103 N N . MET A 1 78 ? 0.904 -1.708 6.734 1.00 0.00 78 MET A N 6
ATOM 8104 C CA . MET A 1 78 ? 0.669 -3.138 6.850 1.00 0.00 78 MET A CA 6
ATOM 8105 C C . MET A 1 78 ? -0.118 -3.664 5.648 1.00 0.00 78 MET A C 6
ATOM 8106 O O . MET A 1 78 ? -0.938 -2.947 5.077 1.00 0.00 78 MET A O 6
ATOM 8120 N N . MET A 1 79 ? 0.161 -4.911 5.299 1.00 0.00 79 MET A N 6
ATOM 8121 C CA . MET A 1 79 ? -0.511 -5.541 4.175 1.00 0.00 79 MET A CA 6
ATOM 8122 C C . MET A 1 79 ? -1.024 -6.932 4.553 1.00 0.00 79 MET A C 6
ATOM 8123 O O . MET A 1 79 ? -0.248 -7.794 4.964 1.00 0.00 79 MET A O 6
ATOM 8137 N N . MET A 1 80 ? -2.328 -7.109 4.400 1.00 0.00 80 MET A N 6
ATOM 8138 C CA . MET A 1 80 ? -2.954 -8.380 4.720 1.00 0.00 80 MET A CA 6
ATOM 8139 C C . MET A 1 80 ? -3.672 -8.960 3.499 1.00 0.00 80 MET A C 6
ATOM 8140 O O . MET A 1 80 ? -3.844 -8.275 2.492 1.00 0.00 80 MET A O 6
ATOM 8154 N N . GLY A 1 81 ? -4.071 -10.217 3.629 1.00 0.00 81 GLY A N 6
ATOM 8155 C CA . GLY A 1 81 ? -4.766 -10.897 2.550 1.00 0.00 81 GLY A CA 6
ATOM 8156 C C . GLY A 1 81 ? -4.001 -12.145 2.105 1.00 0.00 81 GLY A C 6
ATOM 8157 O O . GLY A 1 81 ? -2.902 -12.409 2.590 1.00 0.00 81 GLY A O 6
ATOM 8161 N N . THR A 1 82 ? -4.613 -12.880 1.188 1.00 0.00 82 THR A N 6
ATOM 8162 C CA . THR A 1 82 ? -4.003 -14.094 0.672 1.00 0.00 82 THR A CA 6
ATOM 8163 C C . THR A 1 82 ? -4.017 -14.089 -0.857 1.00 0.00 82 THR A C 6
ATOM 8164 O O . THR A 1 82 ? -4.931 -13.542 -1.472 1.00 0.00 82 THR A O 6
ATOM 8175 N N . ARG A 1 83 ? -2.992 -14.706 -1.428 1.00 0.00 83 ARG A N 6
ATOM 8176 C CA . ARG A 1 83 ? -2.875 -14.780 -2.875 1.00 0.00 83 ARG A CA 6
ATOM 8177 C C . ARG A 1 83 ? -3.679 -15.966 -3.412 1.00 0.00 83 ARG A C 6
ATOM 8178 O O . ARG A 1 83 ? -4.574 -16.471 -2.737 1.00 0.00 83 ARG A O 6
ATOM 8199 N N . GLU A 1 84 ? -3.331 -16.376 -4.623 1.00 0.00 84 GLU A N 6
ATOM 8200 C CA . GLU A 1 84 ? -4.009 -17.492 -5.259 1.00 0.00 84 GLU A CA 6
ATOM 8201 C C . GLU A 1 84 ? -4.335 -18.573 -4.227 1.00 0.00 84 GLU A C 6
ATOM 8202 O O . GLU A 1 84 ? -3.439 -19.260 -3.738 1.00 0.00 84 GLU A O 6
ATOM 8214 N N . SER A 1 85 ? -5.620 -18.690 -3.925 1.00 0.00 85 SER A N 6
ATOM 8215 C CA . SER A 1 85 ? -6.075 -19.675 -2.959 1.00 0.00 85 SER A CA 6
ATOM 8216 C C . SER A 1 85 ? -5.824 -21.087 -3.493 1.00 0.00 85 SER A C 6
ATOM 8217 O O . SER A 1 85 ? -5.573 -21.268 -4.684 1.00 0.00 85 SER A O 6
ATOM 8225 N N . GLY A 1 86 ? -5.900 -22.050 -2.587 1.00 0.00 86 GLY A N 6
ATOM 8226 C CA . GLY A 1 86 ? -5.683 -23.440 -2.952 1.00 0.00 86 GLY A CA 6
ATOM 8227 C C . GLY A 1 86 ? -4.436 -24.000 -2.265 1.00 0.00 86 GLY A C 6
ATOM 8228 O O . GLY A 1 86 ? -3.825 -23.327 -1.436 1.00 0.00 86 GLY A O 6
ATOM 8232 N N . PRO A 1 87 ? -4.087 -25.258 -2.644 1.00 0.00 87 PRO A N 6
ATOM 8233 C CA . PRO A 1 87 ? -2.924 -25.916 -2.073 1.00 0.00 87 PRO A CA 6
ATOM 8234 C C . PRO A 1 87 ? -1.630 -25.345 -2.656 1.00 0.00 87 PRO A C 6
ATOM 8235 O O . PRO A 1 87 ? -1.134 -25.830 -3.671 1.00 0.00 87 PRO A O 6
ATOM 8246 N N . SER A 1 88 ? -1.119 -24.321 -1.987 1.00 0.00 88 SER A N 6
ATOM 8247 C CA . SER A 1 88 ? 0.108 -23.678 -2.426 1.00 0.00 88 SER A CA 6
ATOM 8248 C C . SER A 1 88 ? 1.288 -24.176 -1.589 1.00 0.00 88 SER A C 6
ATOM 8249 O O . SER A 1 88 ? 1.663 -23.546 -0.602 1.00 0.00 88 SER A O 6
ATOM 8257 N N . SER A 1 89 ? 1.840 -25.303 -2.014 1.00 0.00 89 SER A N 6
ATOM 8258 C CA . SER A 1 89 ? 2.969 -25.894 -1.316 1.00 0.00 89 SER A CA 6
ATOM 8259 C C . SER A 1 89 ? 4.210 -25.017 -1.495 1.00 0.00 89 SER A C 6
ATOM 8260 O O . SER A 1 89 ? 4.583 -24.684 -2.619 1.00 0.00 89 SER A O 6
ATOM 8268 N N . GLY A 1 90 ? 4.816 -24.668 -0.369 1.00 0.00 90 GLY A N 6
ATOM 8269 C CA . GLY A 1 90 ? 6.008 -23.837 -0.387 1.00 0.00 90 GLY A CA 6
ATOM 8270 C C . GLY A 1 90 ? 5.697 -22.446 -0.943 1.00 0.00 90 GLY A C 6
ATOM 8271 O O . GLY A 1 90 ? 5.735 -21.458 -0.210 1.00 0.00 90 GLY A O 6
ATOM 8275 N N . GLY A 1 1 ? 19.532 -2.900 -7.546 1.00 0.00 1 GLY A N 7
ATOM 8276 C CA . GLY A 1 1 ? 18.321 -3.517 -7.034 1.00 0.00 1 GLY A CA 7
ATOM 8277 C C . GLY A 1 1 ? 17.208 -2.482 -6.863 1.00 0.00 1 GLY A C 7
ATOM 8278 O O . GLY A 1 1 ? 16.359 -2.328 -7.740 1.00 0.00 1 GLY A O 7
ATOM 8282 N N . SER A 1 2 ? 17.247 -1.800 -5.728 1.00 0.00 2 SER A N 7
ATOM 8283 C CA . SER A 1 2 ? 16.251 -0.783 -5.431 1.00 0.00 2 SER A CA 7
ATOM 8284 C C . SER A 1 2 ? 16.915 0.593 -5.354 1.00 0.00 2 SER A C 7
ATOM 8285 O O . SER A 1 2 ? 18.023 0.724 -4.835 1.00 0.00 2 SER A O 7
ATOM 8293 N N . SER A 1 3 ? 16.211 1.584 -5.879 1.00 0.00 3 SER A N 7
ATOM 8294 C CA . SER A 1 3 ? 16.718 2.946 -5.877 1.00 0.00 3 SER A CA 7
ATOM 8295 C C . SER A 1 3 ? 15.640 3.907 -6.381 1.00 0.00 3 SER A C 7
ATOM 8296 O O . SER A 1 3 ? 14.897 3.582 -7.306 1.00 0.00 3 SER A O 7
ATOM 8304 N N . GLY A 1 4 ? 15.588 5.071 -5.751 1.00 0.00 4 GLY A N 7
ATOM 8305 C CA . GLY A 1 4 ? 14.613 6.082 -6.124 1.00 0.00 4 GLY A CA 7
ATOM 8306 C C . GLY A 1 4 ? 14.882 7.400 -5.395 1.00 0.00 4 GLY A C 7
ATOM 8307 O O . GLY A 1 4 ? 15.073 7.413 -4.180 1.00 0.00 4 GLY A O 7
ATOM 8311 N N . SER A 1 5 ? 14.889 8.476 -6.168 1.00 0.00 5 SER A N 7
ATOM 8312 C CA . SER A 1 5 ? 15.132 9.796 -5.611 1.00 0.00 5 SER A CA 7
ATOM 8313 C C . SER A 1 5 ? 13.967 10.728 -5.948 1.00 0.00 5 SER A C 7
ATOM 8314 O O . SER A 1 5 ? 13.325 10.575 -6.986 1.00 0.00 5 SER A O 7
ATOM 8322 N N . SER A 1 6 ? 13.729 11.674 -5.051 1.00 0.00 6 SER A N 7
ATOM 8323 C CA . SER A 1 6 ? 12.653 12.631 -5.240 1.00 0.00 6 SER A CA 7
ATOM 8324 C C . SER A 1 6 ? 11.304 11.960 -4.974 1.00 0.00 6 SER A C 7
ATOM 8325 O O . SER A 1 6 ? 10.543 12.406 -4.116 1.00 0.00 6 SER A O 7
ATOM 8333 N N . GLY A 1 7 ? 11.047 10.901 -5.727 1.00 0.00 7 GLY A N 7
ATOM 8334 C CA . GLY A 1 7 ? 9.803 10.164 -5.584 1.00 0.00 7 GLY A CA 7
ATOM 8335 C C . GLY A 1 7 ? 9.479 9.917 -4.109 1.00 0.00 7 GLY A C 7
ATOM 8336 O O . GLY A 1 7 ? 10.341 10.072 -3.246 1.00 0.00 7 GLY A O 7
ATOM 8340 N N . LEU A 1 8 ? 8.233 9.536 -3.866 1.00 0.00 8 LEU A N 7
ATOM 8341 C CA . LEU A 1 8 ? 7.785 9.265 -2.511 1.00 0.00 8 LEU A CA 7
ATOM 8342 C C . LEU A 1 8 ? 7.819 7.757 -2.258 1.00 0.00 8 LEU A C 7
ATOM 8343 O O . LEU A 1 8 ? 7.071 7.003 -2.877 1.00 0.00 8 LEU A O 7
ATOM 8359 N N . PRO A 1 9 ? 8.720 7.351 -1.323 1.00 0.00 9 PRO A N 7
ATOM 8360 C CA . PRO A 1 9 ? 8.862 5.946 -0.981 1.00 0.00 9 PRO A CA 7
ATOM 8361 C C . PRO A 1 9 ? 7.695 5.473 -0.112 1.00 0.00 9 PRO A C 7
ATOM 8362 O O . PRO A 1 9 ? 7.168 6.236 0.695 1.00 0.00 9 PRO A O 7
ATOM 8373 N N . ILE A 1 10 ? 7.325 4.215 -0.308 1.00 0.00 10 ILE A N 7
ATOM 8374 C CA . ILE A 1 10 ? 6.230 3.631 0.447 1.00 0.00 10 ILE A CA 7
ATOM 8375 C C . ILE A 1 10 ? 6.550 2.166 0.750 1.00 0.00 10 ILE A C 7
ATOM 8376 O O . ILE A 1 10 ? 6.535 1.325 -0.148 1.00 0.00 10 ILE A O 7
ATOM 8392 N N . ILE A 1 11 ? 6.832 1.905 2.018 1.00 0.00 11 ILE A N 7
ATOM 8393 C CA . ILE A 1 11 ? 7.155 0.556 2.451 1.00 0.00 11 ILE A CA 7
ATOM 8394 C C . ILE A 1 11 ? 5.871 -0.163 2.867 1.00 0.00 11 ILE A C 7
ATOM 8395 O O . ILE A 1 11 ? 4.938 0.464 3.366 1.00 0.00 11 ILE A O 7
ATOM 8411 N N . VAL A 1 12 ? 5.863 -1.469 2.646 1.00 0.00 12 VAL A N 7
ATOM 8412 C CA . VAL A 1 12 ? 4.709 -2.280 2.992 1.00 0.00 12 VAL A CA 7
ATOM 8413 C C . VAL A 1 12 ? 5.157 -3.452 3.868 1.00 0.00 12 VAL A C 7
ATOM 8414 O O . VAL A 1 12 ? 6.210 -4.042 3.630 1.00 0.00 12 VAL A O 7
ATOM 8427 N N . LYS A 1 13 ? 4.336 -3.754 4.863 1.00 0.00 13 LYS A N 7
ATOM 8428 C CA . LYS A 1 13 ? 4.635 -4.845 5.775 1.00 0.00 13 LYS A CA 7
ATOM 8429 C C . LYS A 1 13 ? 3.673 -6.004 5.510 1.00 0.00 13 LYS A C 7
ATOM 8430 O O . LYS A 1 13 ? 2.493 -5.926 5.848 1.00 0.00 13 LYS A O 7
ATOM 8449 N N . TRP A 1 14 ? 4.213 -7.054 4.907 1.00 0.00 14 TRP A N 7
ATOM 8450 C CA . TRP A 1 14 ? 3.417 -8.228 4.593 1.00 0.00 14 TRP A CA 7
ATOM 8451 C C . TRP A 1 14 ? 3.928 -9.389 5.449 1.00 0.00 14 TRP A C 7
ATOM 8452 O O . TRP A 1 14 ? 4.987 -9.949 5.171 1.00 0.00 14 TRP A O 7
ATOM 8473 N N . GLY A 1 15 ? 3.152 -9.715 6.472 1.00 0.00 15 GLY A N 7
ATOM 8474 C CA . GLY A 1 15 ? 3.512 -10.799 7.369 1.00 0.00 15 GLY A CA 7
ATOM 8475 C C . GLY A 1 15 ? 4.874 -10.542 8.019 1.00 0.00 15 GLY A C 7
ATOM 8476 O O . GLY A 1 15 ? 4.983 -9.736 8.943 1.00 0.00 15 GLY A O 7
ATOM 8480 N N . GLY A 1 16 ? 5.877 -11.242 7.512 1.00 0.00 16 GLY A N 7
ATOM 8481 C CA . GLY A 1 16 ? 7.227 -11.100 8.031 1.00 0.00 16 GLY A CA 7
ATOM 8482 C C . GLY A 1 16 ? 8.143 -10.432 7.004 1.00 0.00 16 GLY A C 7
ATOM 8483 O O . GLY A 1 16 ? 9.296 -10.126 7.301 1.00 0.00 16 GLY A O 7
ATOM 8487 N N . GLN A 1 17 ? 7.594 -10.227 5.815 1.00 0.00 17 GLN A N 7
ATOM 8488 C CA . GLN A 1 17 ? 8.348 -9.601 4.742 1.00 0.00 17 GLN A CA 7
ATOM 8489 C C . GLN A 1 17 ? 7.951 -8.130 4.602 1.00 0.00 17 GLN A C 7
ATOM 8490 O O . GLN A 1 17 ? 6.827 -7.753 4.929 1.00 0.00 17 GLN A O 7
ATOM 8504 N N . GLU A 1 18 ? 8.896 -7.339 4.115 1.00 0.00 18 GLU A N 7
ATOM 8505 C CA . GLU A 1 18 ? 8.659 -5.918 3.928 1.00 0.00 18 GLU A CA 7
ATOM 8506 C C . GLU A 1 18 ? 9.048 -5.497 2.510 1.00 0.00 18 GLU A C 7
ATOM 8507 O O . GLU A 1 18 ? 10.137 -5.823 2.039 1.00 0.00 18 GLU A O 7
ATOM 8519 N N . TYR A 1 19 ? 8.138 -4.779 1.869 1.00 0.00 19 TYR A N 7
ATOM 8520 C CA . TYR A 1 19 ? 8.373 -4.310 0.514 1.00 0.00 19 TYR A CA 7
ATOM 8521 C C . TYR A 1 19 ? 8.676 -2.811 0.497 1.00 0.00 19 TYR A C 7
ATOM 8522 O O . TYR A 1 19 ? 8.159 -2.060 1.323 1.00 0.00 19 TYR A O 7
ATOM 8540 N N . SER A 1 20 ? 9.514 -2.419 -0.452 1.00 0.00 20 SER A N 7
ATOM 8541 C CA . SER A 1 20 ? 9.892 -1.023 -0.587 1.00 0.00 20 SER A CA 7
ATOM 8542 C C . SER A 1 20 ? 9.411 -0.478 -1.933 1.00 0.00 20 SER A C 7
ATOM 8543 O O . SER A 1 20 ? 9.958 -0.826 -2.979 1.00 0.00 20 SER A O 7
ATOM 8551 N N . VAL A 1 21 ? 8.394 0.368 -1.864 1.00 0.00 21 VAL A N 7
ATOM 8552 C CA . VAL A 1 21 ? 7.833 0.964 -3.064 1.00 0.00 21 VAL A CA 7
ATOM 8553 C C . VAL A 1 21 ? 8.546 2.287 -3.353 1.00 0.00 21 VAL A C 7
ATOM 8554 O O . VAL A 1 21 ? 8.403 3.250 -2.601 1.00 0.00 21 VAL A O 7
ATOM 8567 N N . THR A 1 22 ? 9.300 2.290 -4.442 1.00 0.00 22 THR A N 7
ATOM 8568 C CA . THR A 1 22 ? 10.036 3.478 -4.839 1.00 0.00 22 THR A CA 7
ATOM 8569 C C . THR A 1 22 ? 9.947 3.680 -6.353 1.00 0.00 22 THR A C 7
ATOM 8570 O O . THR A 1 22 ? 10.927 4.061 -6.991 1.00 0.00 22 THR A O 7
ATOM 8581 N N . THR A 1 23 ? 8.762 3.415 -6.885 1.00 0.00 23 THR A N 7
ATOM 8582 C CA . THR A 1 23 ? 8.533 3.562 -8.312 1.00 0.00 23 THR A CA 7
ATOM 8583 C C . THR A 1 23 ? 7.554 4.708 -8.579 1.00 0.00 23 THR A C 7
ATOM 8584 O O . THR A 1 23 ? 7.786 5.534 -9.461 1.00 0.00 23 THR A O 7
ATOM 8595 N N . LEU A 1 24 ? 6.482 4.722 -7.801 1.00 0.00 24 LEU A N 7
ATOM 8596 C CA . LEU A 1 24 ? 5.468 5.752 -7.942 1.00 0.00 24 LEU A CA 7
ATOM 8597 C C . LEU A 1 24 ? 5.761 6.888 -6.959 1.00 0.00 24 LEU A C 7
ATOM 8598 O O . LEU A 1 24 ? 6.520 6.711 -6.008 1.00 0.00 24 LEU A O 7
ATOM 8614 N N . SER A 1 25 ? 5.143 8.030 -7.223 1.00 0.00 25 SER A N 7
ATOM 8615 C CA . SER A 1 25 ? 5.328 9.195 -6.374 1.00 0.00 25 SER A CA 7
ATOM 8616 C C . SER A 1 25 ? 3.970 9.718 -5.901 1.00 0.00 25 SER A C 7
ATOM 8617 O O . SER A 1 25 ? 2.928 9.258 -6.365 1.00 0.00 25 SER A O 7
ATOM 8625 N N . GLU A 1 26 ? 4.027 10.673 -4.984 1.00 0.00 26 GLU A N 7
ATOM 8626 C CA . GLU A 1 26 ? 2.815 11.264 -4.444 1.00 0.00 26 GLU A CA 7
ATOM 8627 C C . GLU A 1 26 ? 1.813 11.542 -5.566 1.00 0.00 26 GLU A C 7
ATOM 8628 O O . GLU A 1 26 ? 0.604 11.523 -5.343 1.00 0.00 26 GLU A O 7
ATOM 8640 N N . ASP A 1 27 ? 2.354 11.795 -6.749 1.00 0.00 27 ASP A N 7
ATOM 8641 C CA . ASP A 1 27 ? 1.523 12.076 -7.908 1.00 0.00 27 ASP A CA 7
ATOM 8642 C C . ASP A 1 27 ? 0.542 10.922 -8.119 1.00 0.00 27 ASP A C 7
ATOM 8643 O O . ASP A 1 27 ? -0.672 11.123 -8.109 1.00 0.00 27 ASP A O 7
ATOM 8652 N N . ASP A 1 28 ? 1.104 9.736 -8.305 1.00 0.00 28 ASP A N 7
ATOM 8653 C CA . ASP A 1 28 ? 0.294 8.549 -8.519 1.00 0.00 28 ASP A CA 7
ATOM 8654 C C . ASP A 1 28 ? -0.808 8.491 -7.458 1.00 0.00 28 ASP A C 7
ATOM 8655 O O . ASP A 1 28 ? -0.816 9.289 -6.523 1.00 0.00 28 ASP A O 7
ATOM 8664 N N . THR A 1 29 ? -1.710 7.539 -7.640 1.00 0.00 29 THR A N 7
ATOM 8665 C CA . THR A 1 29 ? -2.814 7.366 -6.711 1.00 0.00 29 THR A CA 7
ATOM 8666 C C . THR A 1 29 ? -2.719 6.006 -6.017 1.00 0.00 29 THR A C 7
ATOM 8667 O O . THR A 1 29 ? -1.918 5.159 -6.409 1.00 0.00 29 THR A O 7
ATOM 8678 N N . VAL A 1 30 ? -3.547 5.840 -4.996 1.00 0.00 30 VAL A N 7
ATOM 8679 C CA . VAL A 1 30 ? -3.567 4.597 -4.243 1.00 0.00 30 VAL A CA 7
ATOM 8680 C C . VAL A 1 30 ? -3.634 3.418 -5.215 1.00 0.00 30 VAL A C 7
ATOM 8681 O O . VAL A 1 30 ? -2.805 2.511 -5.156 1.00 0.00 30 VAL A O 7
ATOM 8694 N N . LEU A 1 31 ? -4.630 3.468 -6.088 1.00 0.00 31 LEU A N 7
ATOM 8695 C CA . LEU A 1 31 ? -4.817 2.414 -7.071 1.00 0.00 31 LEU A CA 7
ATOM 8696 C C . LEU A 1 31 ? -3.454 1.982 -7.614 1.00 0.00 31 LEU A C 7
ATOM 8697 O O . LEU A 1 31 ? -3.059 0.827 -7.461 1.00 0.00 31 LEU A O 7
ATOM 8713 N N . ASP A 1 32 ? -2.772 2.932 -8.237 1.00 0.00 32 ASP A N 7
ATOM 8714 C CA . ASP A 1 32 ? -1.462 2.663 -8.804 1.00 0.00 32 ASP A CA 7
ATOM 8715 C C . ASP A 1 32 ? -0.671 1.769 -7.847 1.00 0.00 32 ASP A C 7
ATOM 8716 O O . ASP A 1 32 ? -0.277 0.662 -8.209 1.00 0.00 32 ASP A O 7
ATOM 8725 N N . LEU A 1 33 ? -0.462 2.283 -6.644 1.00 0.00 33 LEU A N 7
ATOM 8726 C CA . LEU A 1 33 ? 0.275 1.545 -5.632 1.00 0.00 33 LEU A CA 7
ATOM 8727 C C . LEU A 1 33 ? -0.214 0.096 -5.607 1.00 0.00 33 LEU A C 7
ATOM 8728 O O . LEU A 1 33 ? 0.581 -0.834 -5.742 1.00 0.00 33 LEU A O 7
ATOM 8744 N N . LYS A 1 34 ? -1.519 -0.052 -5.434 1.00 0.00 34 LYS A N 7
ATOM 8745 C CA . LYS A 1 34 ? -2.123 -1.372 -5.389 1.00 0.00 34 LYS A CA 7
ATOM 8746 C C . LYS A 1 34 ? -1.771 -2.133 -6.669 1.00 0.00 34 LYS A C 7
ATOM 8747 O O . LYS A 1 34 ? -1.076 -3.147 -6.621 1.00 0.00 34 LYS A O 7
ATOM 8766 N N . GLN A 1 35 ? -2.266 -1.614 -7.783 1.00 0.00 35 GLN A N 7
ATOM 8767 C CA . GLN A 1 35 ? -2.012 -2.232 -9.074 1.00 0.00 35 GLN A CA 7
ATOM 8768 C C . GLN A 1 35 ? -0.558 -2.702 -9.160 1.00 0.00 35 GLN A C 7
ATOM 8769 O O . GLN A 1 35 ? -0.272 -3.738 -9.758 1.00 0.00 35 GLN A O 7
ATOM 8783 N N . PHE A 1 36 ? 0.321 -1.917 -8.555 1.00 0.00 36 PHE A N 7
ATOM 8784 C CA . PHE A 1 36 ? 1.738 -2.240 -8.557 1.00 0.00 36 PHE A CA 7
ATOM 8785 C C . PHE A 1 36 ? 2.057 -3.309 -7.510 1.00 0.00 36 PHE A C 7
ATOM 8786 O O . PHE A 1 36 ? 2.823 -4.234 -7.777 1.00 0.00 36 PHE A O 7
ATOM 8803 N N . LEU A 1 37 ? 1.455 -3.147 -6.342 1.00 0.00 37 LEU A N 7
ATOM 8804 C CA . LEU A 1 37 ? 1.665 -4.088 -5.254 1.00 0.00 37 LEU A CA 7
ATOM 8805 C C . LEU A 1 37 ? 1.170 -5.471 -5.679 1.00 0.00 37 LEU A C 7
ATOM 8806 O O . LEU A 1 37 ? 1.552 -6.480 -5.087 1.00 0.00 37 LEU A O 7
ATOM 8822 N N . LYS A 1 38 ? 0.327 -5.475 -6.701 1.00 0.00 38 LYS A N 7
ATOM 8823 C CA . LYS A 1 38 ? -0.225 -6.718 -7.212 1.00 0.00 38 LYS A CA 7
ATOM 8824 C C . LYS A 1 38 ? 0.890 -7.533 -7.870 1.00 0.00 38 LYS A C 7
ATOM 8825 O O . LYS A 1 38 ? 0.808 -8.759 -7.942 1.00 0.00 38 LYS A O 7
ATOM 8844 N N . THR A 1 39 ? 1.905 -6.820 -8.335 1.00 0.00 39 THR A N 7
ATOM 8845 C CA . THR A 1 39 ? 3.034 -7.462 -8.986 1.00 0.00 39 THR A CA 7
ATOM 8846 C C . THR A 1 39 ? 4.178 -7.665 -7.990 1.00 0.00 39 THR A C 7
ATOM 8847 O O . THR A 1 39 ? 5.131 -8.390 -8.273 1.00 0.00 39 THR A O 7
ATOM 8858 N N . LEU A 1 40 ? 4.046 -7.012 -6.845 1.00 0.00 40 LEU A N 7
ATOM 8859 C CA . LEU A 1 40 ? 5.057 -7.112 -5.806 1.00 0.00 40 LEU A CA 7
ATOM 8860 C C . LEU A 1 40 ? 4.780 -8.348 -4.947 1.00 0.00 40 LEU A C 7
ATOM 8861 O O . LEU A 1 40 ? 5.637 -9.219 -4.812 1.00 0.00 40 LEU A O 7
ATOM 8877 N N . THR A 1 41 ? 3.578 -8.384 -4.390 1.00 0.00 41 THR A N 7
ATOM 8878 C CA . THR A 1 41 ? 3.177 -9.499 -3.549 1.00 0.00 41 THR A CA 7
ATOM 8879 C C . THR A 1 41 ? 2.576 -10.620 -4.399 1.00 0.00 41 THR A C 7
ATOM 8880 O O . THR A 1 41 ? 2.624 -11.788 -4.017 1.00 0.00 41 THR A O 7
ATOM 8891 N N . GLY A 1 42 ? 2.024 -10.225 -5.537 1.00 0.00 42 GLY A N 7
ATOM 8892 C CA . GLY A 1 42 ? 1.414 -11.181 -6.445 1.00 0.00 42 GLY A CA 7
ATOM 8893 C C . GLY A 1 42 ? -0.037 -11.463 -6.050 1.00 0.00 42 GLY A C 7
ATOM 8894 O O . GLY A 1 42 ? -0.599 -12.490 -6.429 1.00 0.00 42 GLY A O 7
ATOM 8898 N N . VAL A 1 43 ? -0.603 -10.534 -5.294 1.00 0.00 43 VAL A N 7
ATOM 8899 C CA . VAL A 1 43 ? -1.978 -10.669 -4.845 1.00 0.00 43 VAL A CA 7
ATOM 8900 C C . VAL A 1 43 ? -2.829 -9.569 -5.481 1.00 0.00 43 VAL A C 7
ATOM 8901 O O . VAL A 1 43 ? -2.369 -8.440 -5.644 1.00 0.00 43 VAL A O 7
ATOM 8914 N N . LEU A 1 44 ? -4.055 -9.936 -5.823 1.00 0.00 44 LEU A N 7
ATOM 8915 C CA . LEU A 1 44 ? -4.975 -8.994 -6.438 1.00 0.00 44 LEU A CA 7
ATOM 8916 C C . LEU A 1 44 ? -5.102 -7.757 -5.547 1.00 0.00 44 LEU A C 7
ATOM 8917 O O . LEU A 1 44 ? -4.851 -7.825 -4.345 1.00 0.00 44 LEU A O 7
ATOM 8933 N N . PRO A 1 45 ? -5.503 -6.626 -6.187 1.00 0.00 45 PRO A N 7
ATOM 8934 C CA . PRO A 1 45 ? -5.668 -5.376 -5.466 1.00 0.00 45 PRO A CA 7
ATOM 8935 C C . PRO A 1 45 ? -6.944 -5.393 -4.623 1.00 0.00 45 PRO A C 7
ATOM 8936 O O . PRO A 1 45 ? -6.922 -5.025 -3.449 1.00 0.00 45 PRO A O 7
ATOM 8947 N N . GLU A 1 46 ? -8.026 -5.823 -5.254 1.00 0.00 46 GLU A N 7
ATOM 8948 C CA . GLU A 1 46 ? -9.310 -5.893 -4.577 1.00 0.00 46 GLU A CA 7
ATOM 8949 C C . GLU A 1 46 ? -9.202 -6.762 -3.322 1.00 0.00 46 GLU A C 7
ATOM 8950 O O . GLU A 1 46 ? -10.004 -6.629 -2.399 1.00 0.00 46 GLU A O 7
ATOM 8962 N N . ARG A 1 47 ? -8.203 -7.632 -3.328 1.00 0.00 47 ARG A N 7
ATOM 8963 C CA . ARG A 1 47 ? -7.979 -8.523 -2.202 1.00 0.00 47 ARG A CA 7
ATOM 8964 C C . ARG A 1 47 ? -6.976 -7.903 -1.226 1.00 0.00 47 ARG A C 7
ATOM 8965 O O . ARG A 1 47 ? -7.129 -8.027 -0.012 1.00 0.00 47 ARG A O 7
ATOM 8986 N N . GLN A 1 48 ? -5.973 -7.250 -1.794 1.00 0.00 48 GLN A N 7
ATOM 8987 C CA . GLN A 1 48 ? -4.946 -6.611 -0.990 1.00 0.00 48 GLN A CA 7
ATOM 8988 C C . GLN A 1 48 ? -5.569 -5.557 -0.072 1.00 0.00 48 GLN A C 7
ATOM 8989 O O . GLN A 1 48 ? -6.322 -4.699 -0.529 1.00 0.00 48 GLN A O 7
ATOM 9003 N N . LYS A 1 49 ? -5.232 -5.657 1.205 1.00 0.00 49 LYS A N 7
ATOM 9004 C CA . LYS A 1 49 ? -5.749 -4.724 2.191 1.00 0.00 49 LYS A CA 7
ATOM 9005 C C . LYS A 1 49 ? -4.587 -3.933 2.797 1.00 0.00 49 LYS A C 7
ATOM 9006 O O . LYS A 1 49 ? -3.530 -4.494 3.078 1.00 0.00 49 LYS A O 7
ATOM 9025 N N . LEU A 1 50 ? -4.824 -2.642 2.980 1.00 0.00 50 LEU A N 7
ATOM 9026 C CA . LEU A 1 50 ? -3.811 -1.768 3.547 1.00 0.00 50 LEU A CA 7
ATOM 9027 C C . LEU A 1 50 ? -4.161 -1.468 5.005 1.00 0.00 50 LEU A C 7
ATOM 9028 O O . LEU A 1 50 ? -5.162 -0.810 5.284 1.00 0.00 50 LEU A O 7
ATOM 9044 N N . LEU A 1 51 ? -3.317 -1.965 5.898 1.00 0.00 51 LEU A N 7
ATOM 9045 C CA . LEU A 1 51 ? -3.524 -1.758 7.321 1.00 0.00 51 LEU A CA 7
ATOM 9046 C C . LEU A 1 51 ? -2.525 -0.718 7.832 1.00 0.00 51 LEU A C 7
ATOM 9047 O O . LEU A 1 51 ? -1.321 -0.849 7.612 1.00 0.00 51 LEU A O 7
ATOM 9063 N N . GLY A 1 52 ? -3.060 0.290 8.504 1.00 0.00 52 GLY A N 7
ATOM 9064 C CA . GLY A 1 52 ? -2.229 1.351 9.048 1.00 0.00 52 GLY A CA 7
ATOM 9065 C C . GLY A 1 52 ? -2.983 2.683 9.065 1.00 0.00 52 GLY A C 7
ATOM 9066 O O . GLY A 1 52 ? -3.510 3.089 10.099 1.00 0.00 52 GLY A O 7
ATOM 9070 N N . LEU A 1 53 ? -3.009 3.326 7.907 1.00 0.00 53 LEU A N 7
ATOM 9071 C CA . LEU A 1 53 ? -3.689 4.604 7.775 1.00 0.00 53 LEU A CA 7
ATOM 9072 C C . LEU A 1 53 ? -5.049 4.386 7.111 1.00 0.00 53 LEU A C 7
ATOM 9073 O O . LEU A 1 53 ? -5.137 3.752 6.060 1.00 0.00 53 LEU A O 7
ATOM 9089 N N . LYS A 1 54 ? -6.077 4.924 7.750 1.00 0.00 54 LYS A N 7
ATOM 9090 C CA . LYS A 1 54 ? -7.430 4.797 7.234 1.00 0.00 54 LYS A CA 7
ATOM 9091 C C . LYS A 1 54 ? -8.153 6.138 7.375 1.00 0.00 54 LYS A C 7
ATOM 9092 O O . LYS A 1 54 ? -7.633 7.066 7.994 1.00 0.00 54 LYS A O 7
ATOM 9111 N N . VAL A 1 55 ? -9.340 6.198 6.791 1.00 0.00 55 VAL A N 7
ATOM 9112 C CA . VAL A 1 55 ? -10.140 7.410 6.843 1.00 0.00 55 VAL A CA 7
ATOM 9113 C C . VAL A 1 55 ? -11.555 7.062 7.310 1.00 0.00 55 VAL A C 7
ATOM 9114 O O . VAL A 1 55 ? -12.355 6.533 6.539 1.00 0.00 55 VAL A O 7
ATOM 9127 N N . LYS A 1 56 ? -11.821 7.373 8.570 1.00 0.00 56 LYS A N 7
ATOM 9128 C CA . LYS A 1 56 ? -13.126 7.101 9.149 1.00 0.00 56 LYS A CA 7
ATOM 9129 C C . LYS A 1 56 ? -13.601 5.719 8.695 1.00 0.00 56 LYS A C 7
ATOM 9130 O O . LYS A 1 56 ? -14.600 5.604 7.986 1.00 0.00 56 LYS A O 7
ATOM 9149 N N . GLY A 1 57 ? -12.864 4.705 9.123 1.00 0.00 57 GLY A N 7
ATOM 9150 C CA . GLY A 1 57 ? -13.198 3.335 8.770 1.00 0.00 57 GLY A CA 7
ATOM 9151 C C . GLY A 1 57 ? -12.288 2.819 7.654 1.00 0.00 57 GLY A C 7
ATOM 9152 O O . GLY A 1 57 ? -11.302 2.133 7.919 1.00 0.00 57 GLY A O 7
ATOM 9156 N N . LYS A 1 58 ? -12.650 3.170 6.428 1.00 0.00 58 LYS A N 7
ATOM 9157 C CA . LYS A 1 58 ? -11.877 2.751 5.271 1.00 0.00 58 LYS A CA 7
ATOM 9158 C C . LYS A 1 58 ? -10.858 3.838 4.923 1.00 0.00 58 LYS A C 7
ATOM 9159 O O . LYS A 1 58 ? -11.087 5.017 5.189 1.00 0.00 58 LYS A O 7
ATOM 9178 N N . PRO A 1 59 ? -9.725 3.391 4.318 1.00 0.00 59 PRO A N 7
ATOM 9179 C CA . PRO A 1 59 ? -8.670 4.312 3.931 1.00 0.00 59 PRO A CA 7
ATOM 9180 C C . PRO A 1 59 ? -9.065 5.104 2.683 1.00 0.00 59 PRO A C 7
ATOM 9181 O O . PRO A 1 59 ? -10.043 4.772 2.016 1.00 0.00 59 PRO A O 7
ATOM 9192 N N . ALA A 1 60 ? -8.283 6.137 2.405 1.00 0.00 60 ALA A N 7
ATOM 9193 C CA . ALA A 1 60 ? -8.538 6.980 1.250 1.00 0.00 60 ALA A CA 7
ATOM 9194 C C . ALA A 1 60 ? -8.951 6.103 0.066 1.00 0.00 60 ALA A C 7
ATOM 9195 O O . ALA A 1 60 ? -8.532 4.951 -0.034 1.00 0.00 60 ALA A O 7
ATOM 9202 N N . GLU A 1 61 ? -9.769 6.682 -0.801 1.00 0.00 61 GLU A N 7
ATOM 9203 C CA . GLU A 1 61 ? -10.243 5.967 -1.974 1.00 0.00 61 GLU A CA 7
ATOM 9204 C C . GLU A 1 61 ? -9.062 5.406 -2.768 1.00 0.00 61 GLU A C 7
ATOM 9205 O O . GLU A 1 61 ? -7.914 5.516 -2.340 1.00 0.00 61 GLU A O 7
ATOM 9217 N N . ASN A 1 62 ? -9.383 4.816 -3.910 1.00 0.00 62 ASN A N 7
ATOM 9218 C CA . ASN A 1 62 ? -8.363 4.238 -4.767 1.00 0.00 62 ASN A CA 7
ATOM 9219 C C . ASN A 1 62 ? -7.865 5.300 -5.749 1.00 0.00 62 ASN A C 7
ATOM 9220 O O . ASN A 1 62 ? -6.667 5.397 -6.009 1.00 0.00 62 ASN A O 7
ATOM 9231 N N . ASP A 1 63 ? -8.810 6.070 -6.267 1.00 0.00 63 ASP A N 7
ATOM 9232 C CA . ASP A 1 63 ? -8.483 7.122 -7.215 1.00 0.00 63 ASP A CA 7
ATOM 9233 C C . ASP A 1 63 ? -8.210 8.421 -6.454 1.00 0.00 63 ASP A C 7
ATOM 9234 O O . ASP A 1 63 ? -8.754 9.470 -6.795 1.00 0.00 63 ASP A O 7
ATOM 9243 N N . VAL A 1 64 ? -7.367 8.309 -5.438 1.00 0.00 64 VAL A N 7
ATOM 9244 C CA . VAL A 1 64 ? -7.016 9.461 -4.626 1.00 0.00 64 VAL A CA 7
ATOM 9245 C C . VAL A 1 64 ? -5.527 9.768 -4.801 1.00 0.00 64 VAL A C 7
ATOM 9246 O O . VAL A 1 64 ? -4.757 8.905 -5.220 1.00 0.00 64 VAL A O 7
ATOM 9259 N N . LYS A 1 65 ? -5.167 10.999 -4.470 1.00 0.00 65 LYS A N 7
ATOM 9260 C CA . LYS A 1 65 ? -3.784 11.431 -4.585 1.00 0.00 65 LYS A CA 7
ATOM 9261 C C . LYS A 1 65 ? -3.049 11.129 -3.278 1.00 0.00 65 LYS A C 7
ATOM 9262 O O . LYS A 1 65 ? -3.288 11.782 -2.263 1.00 0.00 65 LYS A O 7
ATOM 9281 N N . LEU A 1 66 ? -2.170 10.140 -3.344 1.00 0.00 66 LEU A N 7
ATOM 9282 C CA . LEU A 1 66 ? -1.400 9.744 -2.178 1.00 0.00 66 LEU A CA 7
ATOM 9283 C C . LEU A 1 66 ? -0.744 10.981 -1.561 1.00 0.00 66 LEU A C 7
ATOM 9284 O O . LEU A 1 66 ? -0.480 11.014 -0.360 1.00 0.00 66 LEU A O 7
ATOM 9300 N N . GLY A 1 67 ? -0.500 11.968 -2.411 1.00 0.00 67 GLY A N 7
ATOM 9301 C CA . GLY A 1 67 ? 0.120 13.204 -1.965 1.00 0.00 67 GLY A CA 7
ATOM 9302 C C . GLY A 1 67 ? -0.881 14.075 -1.204 1.00 0.00 67 GLY A C 7
ATOM 9303 O O . GLY A 1 67 ? -0.514 14.758 -0.249 1.00 0.00 67 GLY A O 7
ATOM 9307 N N . ALA A 1 68 ? -2.126 14.023 -1.655 1.00 0.00 68 ALA A N 7
ATOM 9308 C CA . ALA A 1 68 ? -3.182 14.799 -1.028 1.00 0.00 68 ALA A CA 7
ATOM 9309 C C . ALA A 1 68 ? -3.266 14.434 0.455 1.00 0.00 68 ALA A C 7
ATOM 9310 O O . ALA A 1 68 ? -3.598 15.277 1.287 1.00 0.00 68 ALA A O 7
ATOM 9317 N N . LEU A 1 69 ? -2.958 13.178 0.741 1.00 0.00 69 LEU A N 7
ATOM 9318 C CA . LEU A 1 69 ? -2.994 12.691 2.110 1.00 0.00 69 LEU A CA 7
ATOM 9319 C C . LEU A 1 69 ? -1.799 13.256 2.879 1.00 0.00 69 LEU A C 7
ATOM 9320 O O . LEU A 1 69 ? -1.851 13.395 4.100 1.00 0.00 69 LEU A O 7
ATOM 9336 N N . LYS A 1 70 ? -0.749 13.567 2.133 1.00 0.00 70 LYS A N 7
ATOM 9337 C CA . LYS A 1 70 ? 0.458 14.114 2.729 1.00 0.00 70 LYS A CA 7
ATOM 9338 C C . LYS A 1 70 ? 0.953 13.168 3.826 1.00 0.00 70 LYS A C 7
ATOM 9339 O O . LYS A 1 70 ? 1.141 13.582 4.969 1.00 0.00 70 LYS A O 7
ATOM 9358 N N . LEU A 1 71 ? 1.150 11.916 3.439 1.00 0.00 71 LEU A N 7
ATOM 9359 C CA . LEU A 1 71 ? 1.619 10.909 4.375 1.00 0.00 71 LEU A CA 7
ATOM 9360 C C . LEU A 1 71 ? 3.117 11.104 4.619 1.00 0.00 71 LEU A C 7
ATOM 9361 O O . LEU A 1 71 ? 3.746 11.956 3.993 1.00 0.00 71 LEU A O 7
ATOM 9377 N N . LYS A 1 72 ? 3.645 10.301 5.531 1.00 0.00 72 LYS A N 7
ATOM 9378 C CA . LYS A 1 72 ? 5.057 10.375 5.866 1.00 0.00 72 LYS A CA 7
ATOM 9379 C C . LYS A 1 72 ? 5.864 9.587 4.832 1.00 0.00 72 LYS A C 7
ATOM 9380 O O . LYS A 1 72 ? 5.326 8.711 4.156 1.00 0.00 72 LYS A O 7
ATOM 9399 N N . PRO A 1 73 ? 7.175 9.936 4.738 1.00 0.00 73 PRO A N 7
ATOM 9400 C CA . PRO A 1 73 ? 8.061 9.271 3.798 1.00 0.00 73 PRO A CA 7
ATOM 9401 C C . PRO A 1 73 ? 8.433 7.872 4.291 1.00 0.00 73 PRO A C 7
ATOM 9402 O O . PRO A 1 73 ? 8.462 7.621 5.495 1.00 0.00 73 PRO A O 7
ATOM 9413 N N . ASN A 1 74 ? 8.709 6.996 3.335 1.00 0.00 74 ASN A N 7
ATOM 9414 C CA . ASN A 1 74 ? 9.079 5.629 3.657 1.00 0.00 74 ASN A CA 7
ATOM 9415 C C . ASN A 1 74 ? 8.180 5.114 4.784 1.00 0.00 74 ASN A C 7
ATOM 9416 O O . ASN A 1 74 ? 8.639 4.393 5.668 1.00 0.00 74 ASN A O 7
ATOM 9427 N N . THR A 1 75 ? 6.916 5.505 4.716 1.00 0.00 75 THR A N 7
ATOM 9428 C CA . THR A 1 75 ? 5.950 5.093 5.719 1.00 0.00 75 THR A CA 7
ATOM 9429 C C . THR A 1 75 ? 5.722 3.582 5.651 1.00 0.00 75 THR A C 7
ATOM 9430 O O . THR A 1 75 ? 5.107 3.085 4.708 1.00 0.00 75 THR A O 7
ATOM 9441 N N . LYS A 1 76 ? 6.230 2.893 6.662 1.00 0.00 76 LYS A N 7
ATOM 9442 C CA . LYS A 1 76 ? 6.090 1.448 6.729 1.00 0.00 76 LYS A CA 7
ATOM 9443 C C . LYS A 1 76 ? 4.657 1.097 7.132 1.00 0.00 76 LYS A C 7
ATOM 9444 O O . LYS A 1 76 ? 4.320 1.110 8.315 1.00 0.00 76 LYS A O 7
ATOM 9463 N N . ILE A 1 77 ? 3.851 0.792 6.126 1.00 0.00 77 ILE A N 7
ATOM 9464 C CA . ILE A 1 77 ? 2.461 0.438 6.361 1.00 0.00 77 ILE A CA 7
ATOM 9465 C C . ILE A 1 77 ? 2.320 -1.085 6.362 1.00 0.00 77 ILE A C 7
ATOM 9466 O O . ILE A 1 77 ? 3.243 -1.798 5.969 1.00 0.00 77 ILE A O 7
ATOM 9482 N N . MET A 1 78 ? 1.158 -1.540 6.808 1.00 0.00 78 MET A N 7
ATOM 9483 C CA . MET A 1 78 ? 0.885 -2.966 6.865 1.00 0.00 78 MET A CA 7
ATOM 9484 C C . MET A 1 78 ? -0.063 -3.388 5.741 1.00 0.00 78 MET A C 7
ATOM 9485 O O . MET A 1 78 ? -0.777 -2.558 5.181 1.00 0.00 78 MET A O 7
ATOM 9499 N N . MET A 1 79 ? -0.038 -4.679 5.443 1.00 0.00 79 MET A N 7
ATOM 9500 C CA . MET A 1 79 ? -0.887 -5.222 4.395 1.00 0.00 79 MET A CA 7
ATOM 9501 C C . MET A 1 79 ? -1.571 -6.510 4.856 1.00 0.00 79 MET A C 7
ATOM 9502 O O . MET A 1 79 ? -1.052 -7.219 5.717 1.00 0.00 79 MET A O 7
ATOM 9516 N N . MET A 1 80 ? -2.726 -6.773 4.264 1.00 0.00 80 MET A N 7
ATOM 9517 C CA . MET A 1 80 ? -3.487 -7.964 4.603 1.00 0.00 80 MET A CA 7
ATOM 9518 C C . MET A 1 80 ? -4.053 -8.629 3.346 1.00 0.00 80 MET A C 7
ATOM 9519 O O . MET A 1 80 ? -4.447 -7.946 2.402 1.00 0.00 80 MET A O 7
ATOM 9533 N N . GLY A 1 81 ? -4.076 -9.953 3.376 1.00 0.00 81 GLY A N 7
ATOM 9534 C CA . GLY A 1 81 ? -4.587 -10.718 2.251 1.00 0.00 81 GLY A CA 7
ATOM 9535 C C . GLY A 1 81 ? -3.692 -11.924 1.956 1.00 0.00 81 GLY A C 7
ATOM 9536 O O . GLY A 1 81 ? -2.810 -12.255 2.747 1.00 0.00 81 GLY A O 7
ATOM 9540 N N . THR A 1 82 ? -3.951 -12.547 0.816 1.00 0.00 82 THR A N 7
ATOM 9541 C CA . THR A 1 82 ? -3.180 -13.709 0.406 1.00 0.00 82 THR A CA 7
ATOM 9542 C C . THR A 1 82 ? -3.398 -13.996 -1.081 1.00 0.00 82 THR A C 7
ATOM 9543 O O . THR A 1 82 ? -4.387 -13.554 -1.664 1.00 0.00 82 THR A O 7
ATOM 9554 N N . ARG A 1 83 ? -2.458 -14.735 -1.651 1.00 0.00 83 ARG A N 7
ATOM 9555 C CA . ARG A 1 83 ? -2.535 -15.087 -3.059 1.00 0.00 83 ARG A CA 7
ATOM 9556 C C . ARG A 1 83 ? -3.510 -16.248 -3.264 1.00 0.00 83 ARG A C 7
ATOM 9557 O O . ARG A 1 83 ? -3.747 -17.033 -2.347 1.00 0.00 83 ARG A O 7
ATOM 9578 N N . GLU A 1 84 ? -4.049 -16.320 -4.472 1.00 0.00 84 GLU A N 7
ATOM 9579 C CA . GLU A 1 84 ? -4.994 -17.372 -4.808 1.00 0.00 84 GLU A CA 7
ATOM 9580 C C . GLU A 1 84 ? -6.353 -17.091 -4.165 1.00 0.00 84 GLU A C 7
ATOM 9581 O O . GLU A 1 84 ? -6.439 -16.355 -3.183 1.00 0.00 84 GLU A O 7
ATOM 9593 N N . SER A 1 85 ? -7.382 -17.692 -4.744 1.00 0.00 85 SER A N 7
ATOM 9594 C CA . SER A 1 85 ? -8.733 -17.515 -4.240 1.00 0.00 85 SER A CA 7
ATOM 9595 C C . SER A 1 85 ? -9.036 -18.572 -3.176 1.00 0.00 85 SER A C 7
ATOM 9596 O O . SER A 1 85 ? -9.324 -19.723 -3.503 1.00 0.00 85 SER A O 7
ATOM 9604 N N . GLY A 1 86 ? -8.962 -18.144 -1.924 1.00 0.00 86 GLY A N 7
ATOM 9605 C CA . GLY A 1 86 ? -9.225 -19.039 -0.810 1.00 0.00 86 GLY A CA 7
ATOM 9606 C C . GLY A 1 86 ? -8.147 -18.906 0.267 1.00 0.00 86 GLY A C 7
ATOM 9607 O O . GLY A 1 86 ? -7.135 -18.238 0.059 1.00 0.00 86 GLY A O 7
ATOM 9611 N N . PRO A 1 87 ? -8.407 -19.569 1.426 1.00 0.00 87 PRO A N 7
ATOM 9612 C CA . PRO A 1 87 ? -7.470 -19.531 2.536 1.00 0.00 87 PRO A CA 7
ATOM 9613 C C . PRO A 1 87 ? -6.255 -20.419 2.259 1.00 0.00 87 PRO A C 7
ATOM 9614 O O . PRO A 1 87 ? -6.361 -21.644 2.274 1.00 0.00 87 PRO A O 7
ATOM 9625 N N . SER A 1 88 ? -5.129 -19.766 2.014 1.00 0.00 88 SER A N 7
ATOM 9626 C CA . SER A 1 88 ? -3.895 -20.480 1.734 1.00 0.00 88 SER A CA 7
ATOM 9627 C C . SER A 1 88 ? -3.404 -21.191 2.997 1.00 0.00 88 SER A C 7
ATOM 9628 O O . SER A 1 88 ? -3.076 -20.543 3.990 1.00 0.00 88 SER A O 7
ATOM 9636 N N . SER A 1 89 ? -3.369 -22.513 2.918 1.00 0.00 89 SER A N 7
ATOM 9637 C CA . SER A 1 89 ? -2.923 -23.318 4.043 1.00 0.00 89 SER A CA 7
ATOM 9638 C C . SER A 1 89 ? -1.529 -22.871 4.487 1.00 0.00 89 SER A C 7
ATOM 9639 O O . SER A 1 89 ? -0.835 -22.169 3.753 1.00 0.00 89 SER A O 7
ATOM 9647 N N . GLY A 1 90 ? -1.160 -23.296 5.686 1.00 0.00 90 GLY A N 7
ATOM 9648 C CA . GLY A 1 90 ? 0.139 -22.948 6.237 1.00 0.00 90 GLY A CA 7
ATOM 9649 C C . GLY A 1 90 ? 0.914 -24.202 6.648 1.00 0.00 90 GLY A C 7
ATOM 9650 O O . GLY A 1 90 ? 0.391 -25.049 7.371 1.00 0.00 90 GLY A O 7
ATOM 9654 N N . GLY A 1 1 ? 10.742 10.682 11.465 1.00 0.00 1 GLY A N 8
ATOM 9655 C CA . GLY A 1 1 ? 11.119 10.906 10.079 1.00 0.00 1 GLY A CA 8
ATOM 9656 C C . GLY A 1 1 ? 12.627 10.738 9.887 1.00 0.00 1 GLY A C 8
ATOM 9657 O O . GLY A 1 1 ? 13.415 11.167 10.728 1.00 0.00 1 GLY A O 8
ATOM 9661 N N . SER A 1 2 ? 12.984 10.114 8.774 1.00 0.00 2 SER A N 8
ATOM 9662 C CA . SER A 1 2 ? 14.384 9.884 8.461 1.00 0.00 2 SER A CA 8
ATOM 9663 C C . SER A 1 2 ? 14.634 10.131 6.972 1.00 0.00 2 SER A C 8
ATOM 9664 O O . SER A 1 2 ? 13.815 9.762 6.131 1.00 0.00 2 SER A O 8
ATOM 9672 N N . SER A 1 3 ? 15.769 10.754 6.690 1.00 0.00 3 SER A N 8
ATOM 9673 C CA . SER A 1 3 ? 16.137 11.054 5.317 1.00 0.00 3 SER A CA 8
ATOM 9674 C C . SER A 1 3 ? 16.230 9.761 4.505 1.00 0.00 3 SER A C 8
ATOM 9675 O O . SER A 1 3 ? 16.636 8.723 5.028 1.00 0.00 3 SER A O 8
ATOM 9683 N N . GLY A 1 4 ? 15.848 9.864 3.241 1.00 0.00 4 GLY A N 8
ATOM 9684 C CA . GLY A 1 4 ? 15.884 8.716 2.352 1.00 0.00 4 GLY A CA 8
ATOM 9685 C C . GLY A 1 4 ? 16.485 9.090 0.996 1.00 0.00 4 GLY A C 8
ATOM 9686 O O . GLY A 1 4 ? 17.703 9.200 0.862 1.00 0.00 4 GLY A O 8
ATOM 9690 N N . SER A 1 5 ? 15.604 9.277 0.024 1.00 0.00 5 SER A N 8
ATOM 9691 C CA . SER A 1 5 ? 16.032 9.637 -1.316 1.00 0.00 5 SER A CA 8
ATOM 9692 C C . SER A 1 5 ? 14.874 10.280 -2.081 1.00 0.00 5 SER A C 8
ATOM 9693 O O . SER A 1 5 ? 13.712 10.113 -1.712 1.00 0.00 5 SER A O 8
ATOM 9701 N N . SER A 1 6 ? 15.230 11.002 -3.134 1.00 0.00 6 SER A N 8
ATOM 9702 C CA . SER A 1 6 ? 14.234 11.671 -3.954 1.00 0.00 6 SER A CA 8
ATOM 9703 C C . SER A 1 6 ? 13.026 10.755 -4.162 1.00 0.00 6 SER A C 8
ATOM 9704 O O . SER A 1 6 ? 13.168 9.534 -4.199 1.00 0.00 6 SER A O 8
ATOM 9712 N N . GLY A 1 7 ? 11.865 11.380 -4.292 1.00 0.00 7 GLY A N 8
ATOM 9713 C CA . GLY A 1 7 ? 10.634 10.636 -4.495 1.00 0.00 7 GLY A CA 8
ATOM 9714 C C . GLY A 1 7 ? 9.908 10.404 -3.169 1.00 0.00 7 GLY A C 8
ATOM 9715 O O . GLY A 1 7 ? 10.216 11.049 -2.168 1.00 0.00 7 GLY A O 8
ATOM 9719 N N . LEU A 1 8 ? 8.959 9.481 -3.204 1.00 0.00 8 LEU A N 8
ATOM 9720 C CA . LEU A 1 8 ? 8.187 9.155 -2.017 1.00 0.00 8 LEU A CA 8
ATOM 9721 C C . LEU A 1 8 ? 8.176 7.638 -1.821 1.00 0.00 8 LEU A C 8
ATOM 9722 O O . LEU A 1 8 ? 7.380 6.934 -2.439 1.00 0.00 8 LEU A O 8
ATOM 9738 N N . PRO A 1 9 ? 9.094 7.167 -0.934 1.00 0.00 9 PRO A N 8
ATOM 9739 C CA . PRO A 1 9 ? 9.197 5.746 -0.649 1.00 0.00 9 PRO A CA 8
ATOM 9740 C C . PRO A 1 9 ? 8.045 5.280 0.244 1.00 0.00 9 PRO A C 8
ATOM 9741 O O . PRO A 1 9 ? 7.677 5.965 1.197 1.00 0.00 9 PRO A O 8
ATOM 9752 N N . ILE A 1 10 ? 7.507 4.119 -0.097 1.00 0.00 10 ILE A N 8
ATOM 9753 C CA . ILE A 1 10 ? 6.404 3.553 0.661 1.00 0.00 10 ILE A CA 8
ATOM 9754 C C . ILE A 1 10 ? 6.714 2.092 0.992 1.00 0.00 10 ILE A C 8
ATOM 9755 O O . ILE A 1 10 ? 6.751 1.245 0.101 1.00 0.00 10 ILE A O 8
ATOM 9771 N N . ILE A 1 11 ? 6.928 1.842 2.275 1.00 0.00 11 ILE A N 8
ATOM 9772 C CA . ILE A 1 11 ? 7.233 0.498 2.735 1.00 0.00 11 ILE A CA 8
ATOM 9773 C C . ILE A 1 11 ? 5.938 -0.200 3.152 1.00 0.00 11 ILE A C 8
ATOM 9774 O O . ILE A 1 11 ? 5.060 0.419 3.751 1.00 0.00 11 ILE A O 8
ATOM 9790 N N . VAL A 1 12 ? 5.859 -1.480 2.819 1.00 0.00 12 VAL A N 8
ATOM 9791 C CA . VAL A 1 12 ? 4.685 -2.270 3.151 1.00 0.00 12 VAL A CA 8
ATOM 9792 C C . VAL A 1 12 ? 5.122 -3.545 3.876 1.00 0.00 12 VAL A C 8
ATOM 9793 O O . VAL A 1 12 ? 6.192 -4.085 3.599 1.00 0.00 12 VAL A O 8
ATOM 9806 N N . LYS A 1 13 ? 4.271 -3.989 4.789 1.00 0.00 13 LYS A N 8
ATOM 9807 C CA . LYS A 1 13 ? 4.556 -5.190 5.555 1.00 0.00 13 LYS A CA 8
ATOM 9808 C C . LYS A 1 13 ? 3.544 -6.277 5.186 1.00 0.00 13 LYS A C 8
ATOM 9809 O O . LYS A 1 13 ? 2.342 -6.021 5.140 1.00 0.00 13 LYS A O 8
ATOM 9828 N N . TRP A 1 14 ? 4.068 -7.467 4.933 1.00 0.00 14 TRP A N 8
ATOM 9829 C CA . TRP A 1 14 ? 3.226 -8.594 4.569 1.00 0.00 14 TRP A CA 8
ATOM 9830 C C . TRP A 1 14 ? 3.746 -9.830 5.305 1.00 0.00 14 TRP A C 8
ATOM 9831 O O . TRP A 1 14 ? 4.771 -10.396 4.927 1.00 0.00 14 TRP A O 8
ATOM 9852 N N . GLY A 1 15 ? 3.017 -10.213 6.342 1.00 0.00 15 GLY A N 8
ATOM 9853 C CA . GLY A 1 15 ? 3.392 -11.372 7.134 1.00 0.00 15 GLY A CA 8
ATOM 9854 C C . GLY A 1 15 ? 4.795 -11.205 7.720 1.00 0.00 15 GLY A C 8
ATOM 9855 O O . GLY A 1 15 ? 4.952 -10.703 8.832 1.00 0.00 15 GLY A O 8
ATOM 9859 N N . GLY A 1 16 ? 5.780 -11.634 6.945 1.00 0.00 16 GLY A N 8
ATOM 9860 C CA . GLY A 1 16 ? 7.166 -11.538 7.373 1.00 0.00 16 GLY A CA 8
ATOM 9861 C C . GLY A 1 16 ? 8.052 -11.006 6.246 1.00 0.00 16 GLY A C 8
ATOM 9862 O O . GLY A 1 16 ? 9.247 -11.295 6.202 1.00 0.00 16 GLY A O 8
ATOM 9866 N N . GLN A 1 17 ? 7.433 -10.238 5.361 1.00 0.00 17 GLN A N 8
ATOM 9867 C CA . GLN A 1 17 ? 8.151 -9.663 4.237 1.00 0.00 17 GLN A CA 8
ATOM 9868 C C . GLN A 1 17 ? 7.781 -8.188 4.070 1.00 0.00 17 GLN A C 8
ATOM 9869 O O . GLN A 1 17 ? 6.603 -7.834 4.082 1.00 0.00 17 GLN A O 8
ATOM 9883 N N . GLU A 1 18 ? 8.810 -7.366 3.918 1.00 0.00 18 GLU A N 8
ATOM 9884 C CA . GLU A 1 18 ? 8.608 -5.937 3.748 1.00 0.00 18 GLU A CA 8
ATOM 9885 C C . GLU A 1 18 ? 8.935 -5.522 2.313 1.00 0.00 18 GLU A C 8
ATOM 9886 O O . GLU A 1 18 ? 9.998 -5.856 1.793 1.00 0.00 18 GLU A O 8
ATOM 9898 N N . TYR A 1 19 ? 8.001 -4.798 1.713 1.00 0.00 19 TYR A N 8
ATOM 9899 C CA . TYR A 1 19 ? 8.177 -4.333 0.348 1.00 0.00 19 TYR A CA 8
ATOM 9900 C C . TYR A 1 19 ? 8.445 -2.827 0.312 1.00 0.00 19 TYR A C 8
ATOM 9901 O O . TYR A 1 19 ? 7.830 -2.065 1.056 1.00 0.00 19 TYR A O 8
ATOM 9919 N N . SER A 1 20 ? 9.365 -2.443 -0.562 1.00 0.00 20 SER A N 8
ATOM 9920 C CA . SER A 1 20 ? 9.722 -1.042 -0.705 1.00 0.00 20 SER A CA 8
ATOM 9921 C C . SER A 1 20 ? 9.197 -0.501 -2.036 1.00 0.00 20 SER A C 8
ATOM 9922 O O . SER A 1 20 ? 9.547 -1.013 -3.099 1.00 0.00 20 SER A O 8
ATOM 9930 N N . VAL A 1 21 ? 8.367 0.527 -1.935 1.00 0.00 21 VAL A N 8
ATOM 9931 C CA . VAL A 1 21 ? 7.791 1.142 -3.119 1.00 0.00 21 VAL A CA 8
ATOM 9932 C C . VAL A 1 21 ? 8.480 2.483 -3.378 1.00 0.00 21 VAL A C 8
ATOM 9933 O O . VAL A 1 21 ? 8.407 3.392 -2.552 1.00 0.00 21 VAL A O 8
ATOM 9946 N N . THR A 1 22 ? 9.133 2.565 -4.527 1.00 0.00 22 THR A N 8
ATOM 9947 C CA . THR A 1 22 ? 9.835 3.780 -4.905 1.00 0.00 22 THR A CA 8
ATOM 9948 C C . THR A 1 22 ? 9.792 3.970 -6.423 1.00 0.00 22 THR A C 8
ATOM 9949 O O . THR A 1 22 ? 10.769 4.413 -7.024 1.00 0.00 22 THR A O 8
ATOM 9960 N N . THR A 1 23 ? 8.649 3.627 -6.998 1.00 0.00 23 THR A N 8
ATOM 9961 C CA . THR A 1 23 ? 8.466 3.754 -8.434 1.00 0.00 23 THR A CA 8
ATOM 9962 C C . THR A 1 23 ? 7.434 4.840 -8.746 1.00 0.00 23 THR A C 8
ATOM 9963 O O . THR A 1 23 ? 7.672 5.703 -9.589 1.00 0.00 23 THR A O 8
ATOM 9974 N N . LEU A 1 24 ? 6.311 4.762 -8.048 1.00 0.00 24 LEU A N 8
ATOM 9975 C CA . LEU A 1 24 ? 5.242 5.727 -8.240 1.00 0.00 24 LEU A CA 8
ATOM 9976 C C . LEU A 1 24 ? 5.503 6.952 -7.360 1.00 0.00 24 LEU A C 8
ATOM 9977 O O . LEU A 1 24 ? 6.310 6.894 -6.434 1.00 0.00 24 LEU A O 8
ATOM 9993 N N . SER A 1 25 ? 4.804 8.031 -7.682 1.00 0.00 25 SER A N 8
ATOM 9994 C CA . SER A 1 25 ? 4.951 9.267 -6.932 1.00 0.00 25 SER A CA 8
ATOM 9995 C C . SER A 1 25 ? 3.575 9.795 -6.521 1.00 0.00 25 SER A C 8
ATOM 9996 O O . SER A 1 25 ? 2.551 9.223 -6.889 1.00 0.00 25 SER A O 8
ATOM 10004 N N . GLU A 1 26 ? 3.596 10.882 -5.763 1.00 0.00 26 GLU A N 8
ATOM 10005 C CA . GLU A 1 26 ? 2.363 11.493 -5.297 1.00 0.00 26 GLU A CA 8
ATOM 10006 C C . GLU A 1 26 ? 1.314 11.487 -6.411 1.00 0.00 26 GLU A C 8
ATOM 10007 O O . GLU A 1 26 ? 0.163 11.117 -6.182 1.00 0.00 26 GLU A O 8
ATOM 10019 N N . ASP A 1 27 ? 1.748 11.901 -7.592 1.00 0.00 27 ASP A N 8
ATOM 10020 C CA . ASP A 1 27 ? 0.861 11.948 -8.741 1.00 0.00 27 ASP A CA 8
ATOM 10021 C C . ASP A 1 27 ? 0.004 10.681 -8.770 1.00 0.00 27 ASP A C 8
ATOM 10022 O O . ASP A 1 27 ? -1.221 10.754 -8.687 1.00 0.00 27 ASP A O 8
ATOM 10031 N N . ASP A 1 28 ? 0.682 9.549 -8.889 1.00 0.00 28 ASP A N 8
ATOM 10032 C CA . ASP A 1 28 ? -0.002 8.267 -8.930 1.00 0.00 28 ASP A CA 8
ATOM 10033 C C . ASP A 1 28 ? -1.008 8.194 -7.780 1.00 0.00 28 ASP A C 8
ATOM 10034 O O . ASP A 1 28 ? -0.785 8.773 -6.718 1.00 0.00 28 ASP A O 8
ATOM 10043 N N . THR A 1 29 ? -2.095 7.479 -8.031 1.00 0.00 29 THR A N 8
ATOM 10044 C CA . THR A 1 29 ? -3.136 7.323 -7.030 1.00 0.00 29 THR A CA 8
ATOM 10045 C C . THR A 1 29 ? -2.966 5.997 -6.286 1.00 0.00 29 THR A C 8
ATOM 10046 O O . THR A 1 29 ? -2.118 5.183 -6.647 1.00 0.00 29 THR A O 8
ATOM 10057 N N . VAL A 1 30 ? -3.786 5.821 -5.261 1.00 0.00 30 VAL A N 8
ATOM 10058 C CA . VAL A 1 30 ? -3.737 4.608 -4.462 1.00 0.00 30 VAL A CA 8
ATOM 10059 C C . VAL A 1 30 ? -3.786 3.391 -5.388 1.00 0.00 30 VAL A C 8
ATOM 10060 O O . VAL A 1 30 ? -2.934 2.508 -5.304 1.00 0.00 30 VAL A O 8
ATOM 10073 N N . LEU A 1 31 ? -4.793 3.383 -6.250 1.00 0.00 31 LEU A N 8
ATOM 10074 C CA . LEU A 1 31 ? -4.964 2.289 -7.191 1.00 0.00 31 LEU A CA 8
ATOM 10075 C C . LEU A 1 31 ? -3.599 1.890 -7.756 1.00 0.00 31 LEU A C 8
ATOM 10076 O O . LEU A 1 31 ? -3.189 0.736 -7.642 1.00 0.00 31 LEU A O 8
ATOM 10092 N N . ASP A 1 32 ? -2.933 2.867 -8.354 1.00 0.00 32 ASP A N 8
ATOM 10093 C CA . ASP A 1 32 ? -1.623 2.632 -8.937 1.00 0.00 32 ASP A CA 8
ATOM 10094 C C . ASP A 1 32 ? -0.795 1.764 -7.988 1.00 0.00 32 ASP A C 8
ATOM 10095 O O . ASP A 1 32 ? -0.327 0.692 -8.370 1.00 0.00 32 ASP A O 8
ATOM 10104 N N . LEU A 1 33 ? -0.640 2.259 -6.769 1.00 0.00 33 LEU A N 8
ATOM 10105 C CA . LEU A 1 33 ? 0.123 1.541 -5.762 1.00 0.00 33 LEU A CA 8
ATOM 10106 C C . LEU A 1 33 ? -0.351 0.088 -5.708 1.00 0.00 33 LEU A C 8
ATOM 10107 O O . LEU A 1 33 ? 0.442 -0.835 -5.890 1.00 0.00 33 LEU A O 8
ATOM 10123 N N . LYS A 1 34 ? -1.642 -0.071 -5.456 1.00 0.00 34 LYS A N 8
ATOM 10124 C CA . LYS A 1 34 ? -2.232 -1.397 -5.376 1.00 0.00 34 LYS A CA 8
ATOM 10125 C C . LYS A 1 34 ? -1.866 -2.189 -6.632 1.00 0.00 34 LYS A C 8
ATOM 10126 O O . LYS A 1 34 ? -1.196 -3.217 -6.549 1.00 0.00 34 LYS A O 8
ATOM 10145 N N . GLN A 1 35 ? -2.323 -1.681 -7.768 1.00 0.00 35 GLN A N 8
ATOM 10146 C CA . GLN A 1 35 ? -2.053 -2.329 -9.040 1.00 0.00 35 GLN A CA 8
ATOM 10147 C C . GLN A 1 35 ? -0.581 -2.739 -9.125 1.00 0.00 35 GLN A C 8
ATOM 10148 O O . GLN A 1 35 ? -0.259 -3.802 -9.653 1.00 0.00 35 GLN A O 8
ATOM 10162 N N . PHE A 1 36 ? 0.272 -1.875 -8.596 1.00 0.00 36 PHE A N 8
ATOM 10163 C CA . PHE A 1 36 ? 1.702 -2.134 -8.605 1.00 0.00 36 PHE A CA 8
ATOM 10164 C C . PHE A 1 36 ? 2.071 -3.212 -7.583 1.00 0.00 36 PHE A C 8
ATOM 10165 O O . PHE A 1 36 ? 2.698 -4.211 -7.929 1.00 0.00 36 PHE A O 8
ATOM 10182 N N . LEU A 1 37 ? 1.665 -2.971 -6.345 1.00 0.00 37 LEU A N 8
ATOM 10183 C CA . LEU A 1 37 ? 1.945 -3.909 -5.271 1.00 0.00 37 LEU A CA 8
ATOM 10184 C C . LEU A 1 37 ? 1.536 -5.317 -5.709 1.00 0.00 37 LEU A C 8
ATOM 10185 O O . LEU A 1 37 ? 2.148 -6.301 -5.297 1.00 0.00 37 LEU A O 8
ATOM 10201 N N . LYS A 1 38 ? 0.505 -5.367 -6.539 1.00 0.00 38 LYS A N 8
ATOM 10202 C CA . LYS A 1 38 ? 0.007 -6.638 -7.037 1.00 0.00 38 LYS A CA 8
ATOM 10203 C C . LYS A 1 38 ? 1.168 -7.438 -7.632 1.00 0.00 38 LYS A C 8
ATOM 10204 O O . LYS A 1 38 ? 1.199 -8.663 -7.531 1.00 0.00 38 LYS A O 8
ATOM 10223 N N . THR A 1 39 ? 2.095 -6.712 -8.239 1.00 0.00 39 THR A N 8
ATOM 10224 C CA . THR A 1 39 ? 3.256 -7.338 -8.849 1.00 0.00 39 THR A CA 8
ATOM 10225 C C . THR A 1 39 ? 4.346 -7.576 -7.802 1.00 0.00 39 THR A C 8
ATOM 10226 O O . THR A 1 39 ? 5.158 -8.489 -7.943 1.00 0.00 39 THR A O 8
ATOM 10237 N N . LEU A 1 40 ? 4.328 -6.740 -6.775 1.00 0.00 40 LEU A N 8
ATOM 10238 C CA . LEU A 1 40 ? 5.305 -6.848 -5.705 1.00 0.00 40 LEU A CA 8
ATOM 10239 C C . LEU A 1 40 ? 5.069 -8.149 -4.935 1.00 0.00 40 LEU A C 8
ATOM 10240 O O . LEU A 1 40 ? 5.963 -8.989 -4.839 1.00 0.00 40 LEU A O 8
ATOM 10256 N N . THR A 1 41 ? 3.861 -8.275 -4.405 1.00 0.00 41 THR A N 8
ATOM 10257 C CA . THR A 1 41 ? 3.497 -9.459 -3.646 1.00 0.00 41 THR A CA 8
ATOM 10258 C C . THR A 1 41 ? 2.930 -10.534 -4.576 1.00 0.00 41 THR A C 8
ATOM 10259 O O . THR A 1 41 ? 3.561 -11.568 -4.792 1.00 0.00 41 THR A O 8
ATOM 10270 N N . GLY A 1 42 ? 1.747 -10.253 -5.101 1.00 0.00 42 GLY A N 8
ATOM 10271 C CA . GLY A 1 42 ? 1.088 -11.184 -6.002 1.00 0.00 42 GLY A CA 8
ATOM 10272 C C . GLY A 1 42 ? -0.346 -11.465 -5.548 1.00 0.00 42 GLY A C 8
ATOM 10273 O O . GLY A 1 42 ? -0.805 -12.605 -5.599 1.00 0.00 42 GLY A O 8
ATOM 10277 N N . VAL A 1 43 ? -1.013 -10.406 -5.113 1.00 0.00 43 VAL A N 8
ATOM 10278 C CA . VAL A 1 43 ? -2.386 -10.524 -4.650 1.00 0.00 43 VAL A CA 8
ATOM 10279 C C . VAL A 1 43 ? -3.231 -9.419 -5.287 1.00 0.00 43 VAL A C 8
ATOM 10280 O O . VAL A 1 43 ? -2.763 -8.293 -5.455 1.00 0.00 43 VAL A O 8
ATOM 10293 N N . LEU A 1 44 ? -4.461 -9.778 -5.623 1.00 0.00 44 LEU A N 8
ATOM 10294 C CA . LEU A 1 44 ? -5.376 -8.831 -6.237 1.00 0.00 44 LEU A CA 8
ATOM 10295 C C . LEU A 1 44 ? -5.366 -7.527 -5.437 1.00 0.00 44 LEU A C 8
ATOM 10296 O O . LEU A 1 44 ? -5.053 -7.527 -4.247 1.00 0.00 44 LEU A O 8
ATOM 10312 N N . PRO A 1 45 ? -5.722 -6.418 -6.139 1.00 0.00 45 PRO A N 8
ATOM 10313 C CA . PRO A 1 45 ? -5.757 -5.111 -5.507 1.00 0.00 45 PRO A CA 8
ATOM 10314 C C . PRO A 1 45 ? -6.982 -4.972 -4.601 1.00 0.00 45 PRO A C 8
ATOM 10315 O O . PRO A 1 45 ? -6.880 -4.461 -3.487 1.00 0.00 45 PRO A O 8
ATOM 10326 N N . GLU A 1 46 ? -8.113 -5.436 -5.114 1.00 0.00 46 GLU A N 8
ATOM 10327 C CA . GLU A 1 46 ? -9.356 -5.370 -4.365 1.00 0.00 46 GLU A CA 8
ATOM 10328 C C . GLU A 1 46 ? -9.245 -6.191 -3.078 1.00 0.00 46 GLU A C 8
ATOM 10329 O O . GLU A 1 46 ? -9.830 -5.833 -2.057 1.00 0.00 46 GLU A O 8
ATOM 10341 N N . ARG A 1 47 ? -8.491 -7.276 -3.170 1.00 0.00 47 ARG A N 8
ATOM 10342 C CA . ARG A 1 47 ? -8.295 -8.151 -2.026 1.00 0.00 47 ARG A CA 8
ATOM 10343 C C . ARG A 1 47 ? -7.269 -7.547 -1.065 1.00 0.00 47 ARG A C 8
ATOM 10344 O O . ARG A 1 47 ? -7.470 -7.556 0.149 1.00 0.00 47 ARG A O 8
ATOM 10365 N N . GLN A 1 48 ? -6.193 -7.036 -1.644 1.00 0.00 48 GLN A N 8
ATOM 10366 C CA . GLN A 1 48 ? -5.135 -6.428 -0.854 1.00 0.00 48 GLN A CA 8
ATOM 10367 C C . GLN A 1 48 ? -5.723 -5.418 0.132 1.00 0.00 48 GLN A C 8
ATOM 10368 O O . GLN A 1 48 ? -6.475 -4.527 -0.260 1.00 0.00 48 GLN A O 8
ATOM 10382 N N . LYS A 1 49 ? -5.358 -5.589 1.395 1.00 0.00 49 LYS A N 8
ATOM 10383 C CA . LYS A 1 49 ? -5.840 -4.703 2.440 1.00 0.00 49 LYS A CA 8
ATOM 10384 C C . LYS A 1 49 ? -4.672 -3.877 2.981 1.00 0.00 49 LYS A C 8
ATOM 10385 O O . LYS A 1 49 ? -3.646 -4.429 3.376 1.00 0.00 49 LYS A O 8
ATOM 10404 N N . LEU A 1 50 ? -4.866 -2.566 2.982 1.00 0.00 50 LEU A N 8
ATOM 10405 C CA . LEU A 1 50 ? -3.841 -1.658 3.468 1.00 0.00 50 LEU A CA 8
ATOM 10406 C C . LEU A 1 50 ? -4.135 -1.296 4.925 1.00 0.00 50 LEU A C 8
ATOM 10407 O O . LEU A 1 50 ? -5.094 -0.579 5.208 1.00 0.00 50 LEU A O 8
ATOM 10423 N N . LEU A 1 51 ? -3.294 -1.809 5.810 1.00 0.00 51 LEU A N 8
ATOM 10424 C CA . LEU A 1 51 ? -3.452 -1.549 7.231 1.00 0.00 51 LEU A CA 8
ATOM 10425 C C . LEU A 1 51 ? -2.423 -0.505 7.671 1.00 0.00 51 LEU A C 8
ATOM 10426 O O . LEU A 1 51 ? -1.219 -0.729 7.559 1.00 0.00 51 LEU A O 8
ATOM 10442 N N . GLY A 1 52 ? -2.935 0.613 8.164 1.00 0.00 52 GLY A N 8
ATOM 10443 C CA . GLY A 1 52 ? -2.076 1.691 8.622 1.00 0.00 52 GLY A CA 8
ATOM 10444 C C . GLY A 1 52 ? -2.677 3.055 8.278 1.00 0.00 52 GLY A C 8
ATOM 10445 O O . GLY A 1 52 ? -2.740 3.942 9.128 1.00 0.00 52 GLY A O 8
ATOM 10449 N N . LEU A 1 53 ? -3.105 3.180 7.031 1.00 0.00 53 LEU A N 8
ATOM 10450 C CA . LEU A 1 53 ? -3.699 4.421 6.564 1.00 0.00 53 LEU A CA 8
ATOM 10451 C C . LEU A 1 53 ? -5.208 4.229 6.401 1.00 0.00 53 LEU A C 8
ATOM 10452 O O . LEU A 1 53 ? -5.650 3.405 5.602 1.00 0.00 53 LEU A O 8
ATOM 10468 N N . LYS A 1 54 ? -5.958 5.005 7.170 1.00 0.00 54 LYS A N 8
ATOM 10469 C CA . LYS A 1 54 ? -7.408 4.930 7.121 1.00 0.00 54 LYS A CA 8
ATOM 10470 C C . LYS A 1 54 ? -7.988 6.346 7.125 1.00 0.00 54 LYS A C 8
ATOM 10471 O O . LYS A 1 54 ? -7.280 7.310 7.415 1.00 0.00 54 LYS A O 8
ATOM 10490 N N . VAL A 1 55 ? -9.269 6.427 6.799 1.00 0.00 55 VAL A N 8
ATOM 10491 C CA . VAL A 1 55 ? -9.952 7.710 6.761 1.00 0.00 55 VAL A CA 8
ATOM 10492 C C . VAL A 1 55 ? -11.297 7.588 7.480 1.00 0.00 55 VAL A C 8
ATOM 10493 O O . VAL A 1 55 ? -12.270 7.100 6.907 1.00 0.00 55 VAL A O 8
ATOM 10506 N N . LYS A 1 56 ? -11.309 8.040 8.726 1.00 0.00 56 LYS A N 8
ATOM 10507 C CA . LYS A 1 56 ? -12.519 7.988 9.529 1.00 0.00 56 LYS A CA 8
ATOM 10508 C C . LYS A 1 56 ? -13.210 6.640 9.315 1.00 0.00 56 LYS A C 8
ATOM 10509 O O . LYS A 1 56 ? -14.367 6.590 8.899 1.00 0.00 56 LYS A O 8
ATOM 10528 N N . GLY A 1 57 ? -12.473 5.579 9.609 1.00 0.00 57 GLY A N 8
ATOM 10529 C CA . GLY A 1 57 ? -13.000 4.234 9.454 1.00 0.00 57 GLY A CA 8
ATOM 10530 C C . GLY A 1 57 ? -12.414 3.555 8.215 1.00 0.00 57 GLY A C 8
ATOM 10531 O O . GLY A 1 57 ? -11.488 2.752 8.322 1.00 0.00 57 GLY A O 8
ATOM 10535 N N . LYS A 1 58 ? -12.978 3.901 7.067 1.00 0.00 58 LYS A N 8
ATOM 10536 C CA . LYS A 1 58 ? -12.524 3.335 5.809 1.00 0.00 58 LYS A CA 8
ATOM 10537 C C . LYS A 1 58 ? -11.349 4.159 5.278 1.00 0.00 58 LYS A C 8
ATOM 10538 O O . LYS A 1 58 ? -11.260 5.358 5.540 1.00 0.00 58 LYS A O 8
ATOM 10557 N N . PRO A 1 59 ? -10.455 3.466 4.523 1.00 0.00 59 PRO A N 8
ATOM 10558 C CA . PRO A 1 59 ? -9.290 4.122 3.953 1.00 0.00 59 PRO A CA 8
ATOM 10559 C C . PRO A 1 59 ? -9.681 4.991 2.756 1.00 0.00 59 PRO A C 8
ATOM 10560 O O . PRO A 1 59 ? -10.781 4.860 2.222 1.00 0.00 59 PRO A O 8
ATOM 10571 N N . ALA A 1 60 ? -8.758 5.859 2.369 1.00 0.00 60 ALA A N 8
ATOM 10572 C CA . ALA A 1 60 ? -8.992 6.749 1.245 1.00 0.00 60 ALA A CA 8
ATOM 10573 C C . ALA A 1 60 ? -9.464 5.931 0.042 1.00 0.00 60 ALA A C 8
ATOM 10574 O O . ALA A 1 60 ? -9.306 4.711 0.016 1.00 0.00 60 ALA A O 8
ATOM 10581 N N . GLU A 1 61 ? -10.033 6.635 -0.926 1.00 0.00 61 GLU A N 8
ATOM 10582 C CA . GLU A 1 61 ? -10.529 5.988 -2.129 1.00 0.00 61 GLU A CA 8
ATOM 10583 C C . GLU A 1 61 ? -9.362 5.490 -2.983 1.00 0.00 61 GLU A C 8
ATOM 10584 O O . GLU A 1 61 ? -8.201 5.653 -2.611 1.00 0.00 61 GLU A O 8
ATOM 10596 N N . ASN A 1 62 ? -9.710 4.893 -4.114 1.00 0.00 62 ASN A N 8
ATOM 10597 C CA . ASN A 1 62 ? -8.706 4.370 -5.024 1.00 0.00 62 ASN A CA 8
ATOM 10598 C C . ASN A 1 62 ? -8.236 5.489 -5.956 1.00 0.00 62 ASN A C 8
ATOM 10599 O O . ASN A 1 62 ? -7.050 5.584 -6.270 1.00 0.00 62 ASN A O 8
ATOM 10610 N N . ASP A 1 63 ? -9.190 6.309 -6.372 1.00 0.00 63 ASP A N 8
ATOM 10611 C CA . ASP A 1 63 ? -8.889 7.417 -7.262 1.00 0.00 63 ASP A CA 8
ATOM 10612 C C . ASP A 1 63 ? -8.495 8.640 -6.430 1.00 0.00 63 ASP A C 8
ATOM 10613 O O . ASP A 1 63 ? -8.985 9.742 -6.670 1.00 0.00 63 ASP A O 8
ATOM 10622 N N . VAL A 1 64 ? -7.613 8.403 -5.471 1.00 0.00 64 VAL A N 8
ATOM 10623 C CA . VAL A 1 64 ? -7.147 9.472 -4.603 1.00 0.00 64 VAL A CA 8
ATOM 10624 C C . VAL A 1 64 ? -5.652 9.696 -4.835 1.00 0.00 64 VAL A C 8
ATOM 10625 O O . VAL A 1 64 ? -4.951 8.800 -5.304 1.00 0.00 64 VAL A O 8
ATOM 10638 N N . LYS A 1 65 ? -5.206 10.897 -4.496 1.00 0.00 65 LYS A N 8
ATOM 10639 C CA . LYS A 1 65 ? -3.807 11.250 -4.661 1.00 0.00 65 LYS A CA 8
ATOM 10640 C C . LYS A 1 65 ? -3.055 10.964 -3.360 1.00 0.00 65 LYS A C 8
ATOM 10641 O O . LYS A 1 65 ? -3.298 11.612 -2.343 1.00 0.00 65 LYS A O 8
ATOM 10660 N N . LEU A 1 66 ? -2.157 9.992 -3.434 1.00 0.00 66 LEU A N 8
ATOM 10661 C CA . LEU A 1 66 ? -1.369 9.612 -2.274 1.00 0.00 66 LEU A CA 8
ATOM 10662 C C . LEU A 1 66 ? -0.704 10.857 -1.684 1.00 0.00 66 LEU A C 8
ATOM 10663 O O . LEU A 1 66 ? -0.372 10.886 -0.500 1.00 0.00 66 LEU A O 8
ATOM 10679 N N . GLY A 1 67 ? -0.530 11.856 -2.537 1.00 0.00 67 GLY A N 8
ATOM 10680 C CA . GLY A 1 67 ? 0.089 13.101 -2.115 1.00 0.00 67 GLY A CA 8
ATOM 10681 C C . GLY A 1 67 ? -0.889 13.952 -1.302 1.00 0.00 67 GLY A C 8
ATOM 10682 O O . GLY A 1 67 ? -0.517 14.524 -0.279 1.00 0.00 67 GLY A O 8
ATOM 10686 N N . ALA A 1 68 ? -2.120 14.008 -1.788 1.00 0.00 68 ALA A N 8
ATOM 10687 C CA . ALA A 1 68 ? -3.154 14.779 -1.119 1.00 0.00 68 ALA A CA 8
ATOM 10688 C C . ALA A 1 68 ? -3.177 14.413 0.366 1.00 0.00 68 ALA A C 8
ATOM 10689 O O . ALA A 1 68 ? -3.389 15.275 1.218 1.00 0.00 68 ALA A O 8
ATOM 10696 N N . LEU A 1 69 ? -2.955 13.134 0.632 1.00 0.00 69 LEU A N 8
ATOM 10697 C CA . LEU A 1 69 ? -2.947 12.644 2.000 1.00 0.00 69 LEU A CA 8
ATOM 10698 C C . LEU A 1 69 ? -1.737 13.223 2.737 1.00 0.00 69 LEU A C 8
ATOM 10699 O O . LEU A 1 69 ? -1.788 13.437 3.947 1.00 0.00 69 LEU A O 8
ATOM 10715 N N . LYS A 1 70 ? -0.678 13.458 1.977 1.00 0.00 70 LYS A N 8
ATOM 10716 C CA . LYS A 1 70 ? 0.542 14.007 2.543 1.00 0.00 70 LYS A CA 8
ATOM 10717 C C . LYS A 1 70 ? 0.997 13.130 3.711 1.00 0.00 70 LYS A C 8
ATOM 10718 O O . LYS A 1 70 ? 1.163 13.615 4.829 1.00 0.00 70 LYS A O 8
ATOM 10737 N N . LEU A 1 71 ? 1.186 11.853 3.411 1.00 0.00 71 LEU A N 8
ATOM 10738 C CA . LEU A 1 71 ? 1.619 10.904 4.422 1.00 0.00 71 LEU A CA 8
ATOM 10739 C C . LEU A 1 71 ? 3.095 11.147 4.746 1.00 0.00 71 LEU A C 8
ATOM 10740 O O . LEU A 1 71 ? 3.721 12.035 4.171 1.00 0.00 71 LEU A O 8
ATOM 10756 N N . LYS A 1 72 ? 3.606 10.341 5.665 1.00 0.00 72 LYS A N 8
ATOM 10757 C CA . LYS A 1 72 ? 4.996 10.458 6.072 1.00 0.00 72 LYS A CA 8
ATOM 10758 C C . LYS A 1 72 ? 5.877 9.681 5.091 1.00 0.00 72 LYS A C 8
ATOM 10759 O O . LYS A 1 72 ? 5.400 8.782 4.400 1.00 0.00 72 LYS A O 8
ATOM 10778 N N . PRO A 1 73 ? 7.181 10.065 5.061 1.00 0.00 73 PRO A N 8
ATOM 10779 C CA . PRO A 1 73 ? 8.133 9.414 4.177 1.00 0.00 73 PRO A CA 8
ATOM 10780 C C . PRO A 1 73 ? 8.517 8.031 4.706 1.00 0.00 73 PRO A C 8
ATOM 10781 O O . PRO A 1 73 ? 8.510 7.801 5.915 1.00 0.00 73 PRO A O 8
ATOM 10792 N N . ASN A 1 74 ? 8.842 7.146 3.776 1.00 0.00 74 ASN A N 8
ATOM 10793 C CA . ASN A 1 74 ? 9.228 5.791 4.133 1.00 0.00 74 ASN A CA 8
ATOM 10794 C C . ASN A 1 74 ? 8.300 5.276 5.235 1.00 0.00 74 ASN A C 8
ATOM 10795 O O . ASN A 1 74 ? 8.750 4.628 6.179 1.00 0.00 74 ASN A O 8
ATOM 10806 N N . THR A 1 75 ? 7.020 5.582 5.078 1.00 0.00 75 THR A N 8
ATOM 10807 C CA . THR A 1 75 ? 6.025 5.157 6.047 1.00 0.00 75 THR A CA 8
ATOM 10808 C C . THR A 1 75 ? 5.808 3.645 5.962 1.00 0.00 75 THR A C 8
ATOM 10809 O O . THR A 1 75 ? 5.187 3.155 5.020 1.00 0.00 75 THR A O 8
ATOM 10820 N N . LYS A 1 76 ? 6.333 2.947 6.959 1.00 0.00 76 LYS A N 8
ATOM 10821 C CA . LYS A 1 76 ? 6.206 1.501 7.009 1.00 0.00 76 LYS A CA 8
ATOM 10822 C C . LYS A 1 76 ? 4.768 1.132 7.381 1.00 0.00 76 LYS A C 8
ATOM 10823 O O . LYS A 1 76 ? 4.410 1.128 8.558 1.00 0.00 76 LYS A O 8
ATOM 10842 N N . ILE A 1 77 ? 3.983 0.833 6.357 1.00 0.00 77 ILE A N 8
ATOM 10843 C CA . ILE A 1 77 ? 2.593 0.464 6.562 1.00 0.00 77 ILE A CA 8
ATOM 10844 C C . ILE A 1 77 ? 2.466 -1.061 6.544 1.00 0.00 77 ILE A C 8
ATOM 10845 O O . ILE A 1 77 ? 3.409 -1.761 6.180 1.00 0.00 77 ILE A O 8
ATOM 10861 N N . MET A 1 78 ? 1.292 -1.529 6.943 1.00 0.00 78 MET A N 8
ATOM 10862 C CA . MET A 1 78 ? 1.030 -2.958 6.977 1.00 0.00 78 MET A CA 8
ATOM 10863 C C . MET A 1 78 ? 0.025 -3.358 5.895 1.00 0.00 78 MET A C 8
ATOM 10864 O O . MET A 1 78 ? -0.725 -2.518 5.399 1.00 0.00 78 MET A O 8
ATOM 10878 N N . MET A 1 79 ? 0.041 -4.639 5.561 1.00 0.00 79 MET A N 8
ATOM 10879 C CA . MET A 1 79 ? -0.859 -5.160 4.547 1.00 0.00 79 MET A CA 8
ATOM 10880 C C . MET A 1 79 ? -1.527 -6.453 5.019 1.00 0.00 79 MET A C 8
ATOM 10881 O O . MET A 1 79 ? -0.974 -7.176 5.847 1.00 0.00 79 MET A O 8
ATOM 10895 N N . MET A 1 80 ? -2.707 -6.706 4.471 1.00 0.00 80 MET A N 8
ATOM 10896 C CA . MET A 1 80 ? -3.456 -7.900 4.826 1.00 0.00 80 MET A CA 8
ATOM 10897 C C . MET A 1 80 ? -4.109 -8.524 3.591 1.00 0.00 80 MET A C 8
ATOM 10898 O O . MET A 1 80 ? -4.572 -7.811 2.702 1.00 0.00 80 MET A O 8
ATOM 10912 N N . GLY A 1 81 ? -4.126 -9.849 3.576 1.00 0.00 81 GLY A N 8
ATOM 10913 C CA . GLY A 1 81 ? -4.715 -10.577 2.465 1.00 0.00 81 GLY A CA 8
ATOM 10914 C C . GLY A 1 81 ? -3.955 -11.878 2.199 1.00 0.00 81 GLY A C 8
ATOM 10915 O O . GLY A 1 81 ? -3.158 -12.317 3.026 1.00 0.00 81 GLY A O 8
ATOM 10919 N N . THR A 1 82 ? -4.229 -12.459 1.040 1.00 0.00 82 THR A N 8
ATOM 10920 C CA . THR A 1 82 ? -3.581 -13.701 0.653 1.00 0.00 82 THR A CA 8
ATOM 10921 C C . THR A 1 82 ? -3.665 -13.897 -0.862 1.00 0.00 82 THR A C 8
ATOM 10922 O O . THR A 1 82 ? -4.509 -13.295 -1.524 1.00 0.00 82 THR A O 8
ATOM 10933 N N . ARG A 1 83 ? -2.779 -14.743 -1.366 1.00 0.00 83 ARG A N 8
ATOM 10934 C CA . ARG A 1 83 ? -2.742 -15.027 -2.791 1.00 0.00 83 ARG A CA 8
ATOM 10935 C C . ARG A 1 83 ? -3.492 -16.325 -3.093 1.00 0.00 83 ARG A C 8
ATOM 10936 O O . ARG A 1 83 ? -3.529 -17.233 -2.264 1.00 0.00 83 ARG A O 8
ATOM 10957 N N . GLU A 1 84 ? -4.072 -16.372 -4.284 1.00 0.00 84 GLU A N 8
ATOM 10958 C CA . GLU A 1 84 ? -4.820 -17.545 -4.706 1.00 0.00 84 GLU A CA 8
ATOM 10959 C C . GLU A 1 84 ? -6.144 -17.632 -3.946 1.00 0.00 84 GLU A C 8
ATOM 10960 O O . GLU A 1 84 ? -6.413 -16.817 -3.065 1.00 0.00 84 GLU A O 8
ATOM 10972 N N . SER A 1 85 ? -6.937 -18.628 -4.314 1.00 0.00 85 SER A N 8
ATOM 10973 C CA . SER A 1 85 ? -8.227 -18.832 -3.677 1.00 0.00 85 SER A CA 8
ATOM 10974 C C . SER A 1 85 ? -8.049 -19.610 -2.372 1.00 0.00 85 SER A C 8
ATOM 10975 O O . SER A 1 85 ? -7.215 -20.510 -2.290 1.00 0.00 85 SER A O 8
ATOM 10983 N N . GLY A 1 86 ? -8.847 -19.234 -1.383 1.00 0.00 86 GLY A N 8
ATOM 10984 C CA . GLY A 1 86 ? -8.788 -19.884 -0.085 1.00 0.00 86 GLY A CA 8
ATOM 10985 C C . GLY A 1 86 ? -8.917 -21.402 -0.226 1.00 0.00 86 GLY A C 8
ATOM 10986 O O . GLY A 1 86 ? -9.453 -21.894 -1.218 1.00 0.00 86 GLY A O 8
ATOM 10990 N N . PRO A 1 87 ? -8.402 -22.122 0.807 1.00 0.00 87 PRO A N 8
ATOM 10991 C CA . PRO A 1 87 ? -8.455 -23.574 0.807 1.00 0.00 87 PRO A CA 8
ATOM 10992 C C . PRO A 1 87 ? -9.868 -24.071 1.119 1.00 0.00 87 PRO A C 8
ATOM 10993 O O . PRO A 1 87 ? -10.713 -23.304 1.577 1.00 0.00 87 PRO A O 8
ATOM 11004 N N . SER A 1 88 ? -10.080 -25.353 0.858 1.00 0.00 88 SER A N 8
ATOM 11005 C CA . SER A 1 88 ? -11.376 -25.962 1.105 1.00 0.00 88 SER A CA 8
ATOM 11006 C C . SER A 1 88 ? -11.510 -26.325 2.586 1.00 0.00 88 SER A C 8
ATOM 11007 O O . SER A 1 88 ? -12.421 -25.853 3.264 1.00 0.00 88 SER A O 8
ATOM 11015 N N . SER A 1 89 ? -10.589 -27.160 3.043 1.00 0.00 89 SER A N 8
ATOM 11016 C CA . SER A 1 89 ? -10.593 -27.592 4.430 1.00 0.00 89 SER A CA 8
ATOM 11017 C C . SER A 1 89 ? -9.429 -26.945 5.183 1.00 0.00 89 SER A C 8
ATOM 11018 O O . SER A 1 89 ? -8.427 -26.567 4.578 1.00 0.00 89 SER A O 8
ATOM 11026 N N . GLY A 1 90 ? -9.600 -26.836 6.493 1.00 0.00 90 GLY A N 8
ATOM 11027 C CA . GLY A 1 90 ? -8.576 -26.241 7.334 1.00 0.00 90 GLY A CA 8
ATOM 11028 C C . GLY A 1 90 ? -8.421 -27.019 8.643 1.00 0.00 90 GLY A C 8
ATOM 11029 O O . GLY A 1 90 ? -7.463 -26.809 9.384 1.00 0.00 90 GLY A O 8
ATOM 11033 N N . GLY A 1 1 ? 23.751 15.729 5.524 1.00 0.00 1 GLY A N 9
ATOM 11034 C CA . GLY A 1 1 ? 23.090 14.819 6.444 1.00 0.00 1 GLY A CA 9
ATOM 11035 C C . GLY A 1 1 ? 21.802 14.262 5.835 1.00 0.00 1 GLY A C 9
ATOM 11036 O O . GLY A 1 1 ? 21.849 13.433 4.927 1.00 0.00 1 GLY A O 9
ATOM 11040 N N . SER A 1 2 ? 20.683 14.739 6.359 1.00 0.00 2 SER A N 9
ATOM 11041 C CA . SER A 1 2 ? 19.384 14.299 5.878 1.00 0.00 2 SER A CA 9
ATOM 11042 C C . SER A 1 2 ? 19.250 14.599 4.383 1.00 0.00 2 SER A C 9
ATOM 11043 O O . SER A 1 2 ? 19.462 15.732 3.953 1.00 0.00 2 SER A O 9
ATOM 11051 N N . SER A 1 3 ? 18.900 13.565 3.633 1.00 0.00 3 SER A N 9
ATOM 11052 C CA . SER A 1 3 ? 18.735 13.704 2.196 1.00 0.00 3 SER A CA 9
ATOM 11053 C C . SER A 1 3 ? 17.418 13.062 1.756 1.00 0.00 3 SER A C 9
ATOM 11054 O O . SER A 1 3 ? 16.995 12.055 2.320 1.00 0.00 3 SER A O 9
ATOM 11062 N N . GLY A 1 4 ? 16.806 13.672 0.751 1.00 0.00 4 GLY A N 9
ATOM 11063 C CA . GLY A 1 4 ? 15.546 13.173 0.228 1.00 0.00 4 GLY A CA 9
ATOM 11064 C C . GLY A 1 4 ? 15.661 12.848 -1.262 1.00 0.00 4 GLY A C 9
ATOM 11065 O O . GLY A 1 4 ? 15.445 13.714 -2.109 1.00 0.00 4 GLY A O 9
ATOM 11069 N N . SER A 1 5 ? 16.001 11.597 -1.538 1.00 0.00 5 SER A N 9
ATOM 11070 C CA . SER A 1 5 ? 16.147 11.147 -2.911 1.00 0.00 5 SER A CA 9
ATOM 11071 C C . SER A 1 5 ? 14.899 10.376 -3.345 1.00 0.00 5 SER A C 9
ATOM 11072 O O . SER A 1 5 ? 14.148 9.881 -2.506 1.00 0.00 5 SER A O 9
ATOM 11080 N N . SER A 1 6 ? 14.716 10.298 -4.655 1.00 0.00 6 SER A N 9
ATOM 11081 C CA . SER A 1 6 ? 13.571 9.595 -5.210 1.00 0.00 6 SER A CA 9
ATOM 11082 C C . SER A 1 6 ? 12.274 10.254 -4.739 1.00 0.00 6 SER A C 9
ATOM 11083 O O . SER A 1 6 ? 12.295 11.119 -3.864 1.00 0.00 6 SER A O 9
ATOM 11091 N N . GLY A 1 7 ? 11.175 9.821 -5.339 1.00 0.00 7 GLY A N 9
ATOM 11092 C CA . GLY A 1 7 ? 9.871 10.358 -4.992 1.00 0.00 7 GLY A CA 9
ATOM 11093 C C . GLY A 1 7 ? 9.516 10.039 -3.538 1.00 0.00 7 GLY A C 9
ATOM 11094 O O . GLY A 1 7 ? 10.383 10.059 -2.665 1.00 0.00 7 GLY A O 9
ATOM 11098 N N . LEU A 1 8 ? 8.241 9.754 -3.322 1.00 0.00 8 LEU A N 9
ATOM 11099 C CA . LEU A 1 8 ? 7.761 9.431 -1.989 1.00 0.00 8 LEU A CA 9
ATOM 11100 C C . LEU A 1 8 ? 7.888 7.925 -1.756 1.00 0.00 8 LEU A C 9
ATOM 11101 O O . LEU A 1 8 ? 7.200 7.134 -2.401 1.00 0.00 8 LEU A O 9
ATOM 11117 N N . PRO A 1 9 ? 8.794 7.563 -0.810 1.00 0.00 9 PRO A N 9
ATOM 11118 C CA . PRO A 1 9 ? 9.020 6.165 -0.484 1.00 0.00 9 PRO A CA 9
ATOM 11119 C C . PRO A 1 9 ? 7.869 5.605 0.355 1.00 0.00 9 PRO A C 9
ATOM 11120 O O . PRO A 1 9 ? 7.332 6.297 1.218 1.00 0.00 9 PRO A O 9
ATOM 11131 N N . ILE A 1 10 ? 7.525 4.357 0.071 1.00 0.00 10 ILE A N 9
ATOM 11132 C CA . ILE A 1 10 ? 6.449 3.696 0.789 1.00 0.00 10 ILE A CA 9
ATOM 11133 C C . ILE A 1 10 ? 6.823 2.232 1.026 1.00 0.00 10 ILE A C 9
ATOM 11134 O O . ILE A 1 10 ? 6.933 1.454 0.079 1.00 0.00 10 ILE A O 9
ATOM 11150 N N . ILE A 1 11 ? 7.009 1.900 2.295 1.00 0.00 11 ILE A N 9
ATOM 11151 C CA . ILE A 1 11 ? 7.369 0.543 2.668 1.00 0.00 11 ILE A CA 9
ATOM 11152 C C . ILE A 1 11 ? 6.101 -0.236 3.028 1.00 0.00 11 ILE A C 9
ATOM 11153 O O . ILE A 1 11 ? 5.201 0.300 3.672 1.00 0.00 11 ILE A O 9
ATOM 11169 N N . VAL A 1 12 ? 6.072 -1.488 2.595 1.00 0.00 12 VAL A N 9
ATOM 11170 C CA . VAL A 1 12 ? 4.930 -2.345 2.863 1.00 0.00 12 VAL A CA 9
ATOM 11171 C C . VAL A 1 12 ? 5.391 -3.566 3.662 1.00 0.00 12 VAL A C 9
ATOM 11172 O O . VAL A 1 12 ? 6.546 -3.978 3.562 1.00 0.00 12 VAL A O 9
ATOM 11185 N N . LYS A 1 13 ? 4.464 -4.111 4.436 1.00 0.00 13 LYS A N 9
ATOM 11186 C CA . LYS A 1 13 ? 4.761 -5.277 5.252 1.00 0.00 13 LYS A CA 9
ATOM 11187 C C . LYS A 1 13 ? 3.653 -6.316 5.069 1.00 0.00 13 LYS A C 9
ATOM 11188 O O . LYS A 1 13 ? 2.505 -6.076 5.438 1.00 0.00 13 LYS A O 9
ATOM 11207 N N . TRP A 1 14 ? 4.037 -7.450 4.500 1.00 0.00 14 TRP A N 9
ATOM 11208 C CA . TRP A 1 14 ? 3.091 -8.527 4.265 1.00 0.00 14 TRP A CA 9
ATOM 11209 C C . TRP A 1 14 ? 3.515 -9.724 5.119 1.00 0.00 14 TRP A C 9
ATOM 11210 O O . TRP A 1 14 ? 4.520 -10.371 4.831 1.00 0.00 14 TRP A O 9
ATOM 11231 N N . GLY A 1 15 ? 2.727 -9.981 6.152 1.00 0.00 15 GLY A N 9
ATOM 11232 C CA . GLY A 1 15 ? 3.008 -11.088 7.050 1.00 0.00 15 GLY A CA 9
ATOM 11233 C C . GLY A 1 15 ? 4.396 -10.947 7.677 1.00 0.00 15 GLY A C 9
ATOM 11234 O O . GLY A 1 15 ? 4.539 -10.368 8.753 1.00 0.00 15 GLY A O 9
ATOM 11238 N N . GLY A 1 16 ? 5.384 -11.485 6.978 1.00 0.00 16 GLY A N 9
ATOM 11239 C CA . GLY A 1 16 ? 6.756 -11.427 7.452 1.00 0.00 16 GLY A CA 9
ATOM 11240 C C . GLY A 1 16 ? 7.702 -10.973 6.339 1.00 0.00 16 GLY A C 9
ATOM 11241 O O . GLY A 1 16 ? 8.886 -11.307 6.351 1.00 0.00 16 GLY A O 9
ATOM 11245 N N . GLN A 1 17 ? 7.145 -10.219 5.403 1.00 0.00 17 GLN A N 9
ATOM 11246 C CA . GLN A 1 17 ? 7.925 -9.717 4.285 1.00 0.00 17 GLN A CA 9
ATOM 11247 C C . GLN A 1 17 ? 7.815 -8.193 4.203 1.00 0.00 17 GLN A C 9
ATOM 11248 O O . GLN A 1 17 ? 6.748 -7.630 4.445 1.00 0.00 17 GLN A O 9
ATOM 11262 N N . GLU A 1 18 ? 8.932 -7.568 3.862 1.00 0.00 18 GLU A N 9
ATOM 11263 C CA . GLU A 1 18 ? 8.975 -6.120 3.746 1.00 0.00 18 GLU A CA 9
ATOM 11264 C C . GLU A 1 18 ? 9.261 -5.712 2.299 1.00 0.00 18 GLU A C 9
ATOM 11265 O O . GLU A 1 18 ? 10.105 -6.314 1.636 1.00 0.00 18 GLU A O 9
ATOM 11277 N N . TYR A 1 19 ? 8.543 -4.693 1.852 1.00 0.00 19 TYR A N 9
ATOM 11278 C CA . TYR A 1 19 ? 8.709 -4.197 0.496 1.00 0.00 19 TYR A CA 9
ATOM 11279 C C . TYR A 1 19 ? 8.960 -2.688 0.491 1.00 0.00 19 TYR A C 9
ATOM 11280 O O . TYR A 1 19 ? 8.436 -1.965 1.337 1.00 0.00 19 TYR A O 9
ATOM 11298 N N . SER A 1 20 ? 9.761 -2.257 -0.472 1.00 0.00 20 SER A N 9
ATOM 11299 C CA . SER A 1 20 ? 10.088 -0.847 -0.599 1.00 0.00 20 SER A CA 9
ATOM 11300 C C . SER A 1 20 ? 9.567 -0.307 -1.932 1.00 0.00 20 SER A C 9
ATOM 11301 O O . SER A 1 20 ? 9.978 -0.767 -2.996 1.00 0.00 20 SER A O 9
ATOM 11309 N N . VAL A 1 21 ? 8.669 0.663 -1.831 1.00 0.00 21 VAL A N 9
ATOM 11310 C CA . VAL A 1 21 ? 8.088 1.270 -3.016 1.00 0.00 21 VAL A CA 9
ATOM 11311 C C . VAL A 1 21 ? 8.641 2.687 -3.181 1.00 0.00 21 VAL A C 9
ATOM 11312 O O . VAL A 1 21 ? 8.344 3.571 -2.379 1.00 0.00 21 VAL A O 9
ATOM 11325 N N . THR A 1 22 ? 9.437 2.859 -4.226 1.00 0.00 22 THR A N 9
ATOM 11326 C CA . THR A 1 22 ? 10.035 4.153 -4.507 1.00 0.00 22 THR A CA 9
ATOM 11327 C C . THR A 1 22 ? 10.082 4.403 -6.016 1.00 0.00 22 THR A C 9
ATOM 11328 O O . THR A 1 22 ? 11.035 4.994 -6.521 1.00 0.00 22 THR A O 9
ATOM 11339 N N . THR A 1 23 ? 9.041 3.941 -6.693 1.00 0.00 23 THR A N 9
ATOM 11340 C CA . THR A 1 23 ? 8.951 4.108 -8.133 1.00 0.00 23 THR A CA 9
ATOM 11341 C C . THR A 1 23 ? 7.903 5.166 -8.484 1.00 0.00 23 THR A C 9
ATOM 11342 O O . THR A 1 23 ? 8.100 5.959 -9.404 1.00 0.00 23 THR A O 9
ATOM 11353 N N . LEU A 1 24 ? 6.812 5.144 -7.733 1.00 0.00 24 LEU A N 9
ATOM 11354 C CA . LEU A 1 24 ? 5.733 6.092 -7.953 1.00 0.00 24 LEU A CA 9
ATOM 11355 C C . LEU A 1 24 ? 5.912 7.288 -7.017 1.00 0.00 24 LEU A C 9
ATOM 11356 O O . LEU A 1 24 ? 6.661 7.213 -6.044 1.00 0.00 24 LEU A O 9
ATOM 11372 N N . SER A 1 25 ? 5.212 8.365 -7.343 1.00 0.00 25 SER A N 9
ATOM 11373 C CA . SER A 1 25 ? 5.284 9.576 -6.543 1.00 0.00 25 SER A CA 9
ATOM 11374 C C . SER A 1 25 ? 3.875 10.102 -6.263 1.00 0.00 25 SER A C 9
ATOM 11375 O O . SER A 1 25 ? 2.890 9.524 -6.720 1.00 0.00 25 SER A O 9
ATOM 11383 N N . GLU A 1 26 ? 3.824 11.193 -5.512 1.00 0.00 26 GLU A N 9
ATOM 11384 C CA . GLU A 1 26 ? 2.552 11.804 -5.165 1.00 0.00 26 GLU A CA 9
ATOM 11385 C C . GLU A 1 26 ? 1.647 11.882 -6.396 1.00 0.00 26 GLU A C 9
ATOM 11386 O O . GLU A 1 26 ? 0.449 11.618 -6.308 1.00 0.00 26 GLU A O 9
ATOM 11398 N N . ASP A 1 27 ? 2.256 12.245 -7.516 1.00 0.00 27 ASP A N 9
ATOM 11399 C CA . ASP A 1 27 ? 1.520 12.361 -8.764 1.00 0.00 27 ASP A CA 9
ATOM 11400 C C . ASP A 1 27 ? 0.675 11.102 -8.971 1.00 0.00 27 ASP A C 9
ATOM 11401 O O . ASP A 1 27 ? -0.525 11.192 -9.231 1.00 0.00 27 ASP A O 9
ATOM 11410 N N . ASP A 1 28 ? 1.333 9.959 -8.849 1.00 0.00 28 ASP A N 9
ATOM 11411 C CA . ASP A 1 28 ? 0.657 8.684 -9.020 1.00 0.00 28 ASP A CA 9
ATOM 11412 C C . ASP A 1 28 ? -0.528 8.607 -8.056 1.00 0.00 28 ASP A C 9
ATOM 11413 O O . ASP A 1 28 ? -0.545 9.288 -7.031 1.00 0.00 28 ASP A O 9
ATOM 11422 N N . THR A 1 29 ? -1.491 7.772 -8.417 1.00 0.00 29 THR A N 9
ATOM 11423 C CA . THR A 1 29 ? -2.677 7.596 -7.597 1.00 0.00 29 THR A CA 9
ATOM 11424 C C . THR A 1 29 ? -2.591 6.289 -6.807 1.00 0.00 29 THR A C 9
ATOM 11425 O O . THR A 1 29 ? -1.842 5.385 -7.176 1.00 0.00 29 THR A O 9
ATOM 11436 N N . VAL A 1 30 ? -3.368 6.230 -5.736 1.00 0.00 30 VAL A N 9
ATOM 11437 C CA . VAL A 1 30 ? -3.389 5.048 -4.891 1.00 0.00 30 VAL A CA 9
ATOM 11438 C C . VAL A 1 30 ? -3.433 3.797 -5.772 1.00 0.00 30 VAL A C 9
ATOM 11439 O O . VAL A 1 30 ? -2.809 2.787 -5.453 1.00 0.00 30 VAL A O 9
ATOM 11452 N N . LEU A 1 31 ? -4.177 3.907 -6.862 1.00 0.00 31 LEU A N 9
ATOM 11453 C CA . LEU A 1 31 ? -4.311 2.798 -7.791 1.00 0.00 31 LEU A CA 9
ATOM 11454 C C . LEU A 1 31 ? -2.920 2.298 -8.186 1.00 0.00 31 LEU A C 9
ATOM 11455 O O . LEU A 1 31 ? -2.587 1.135 -7.958 1.00 0.00 31 LEU A O 9
ATOM 11471 N N . ASP A 1 32 ? -2.145 3.200 -8.769 1.00 0.00 32 ASP A N 9
ATOM 11472 C CA . ASP A 1 32 ? -0.798 2.864 -9.197 1.00 0.00 32 ASP A CA 9
ATOM 11473 C C . ASP A 1 32 ? -0.127 2.002 -8.126 1.00 0.00 32 ASP A C 9
ATOM 11474 O O . ASP A 1 32 ? 0.399 0.931 -8.426 1.00 0.00 32 ASP A O 9
ATOM 11483 N N . LEU A 1 33 ? -0.167 2.502 -6.900 1.00 0.00 33 LEU A N 9
ATOM 11484 C CA . LEU A 1 33 ? 0.431 1.791 -5.782 1.00 0.00 33 LEU A CA 9
ATOM 11485 C C . LEU A 1 33 ? -0.178 0.390 -5.690 1.00 0.00 33 LEU A C 9
ATOM 11486 O O . LEU A 1 33 ? 0.528 -0.608 -5.830 1.00 0.00 33 LEU A O 9
ATOM 11502 N N . LYS A 1 34 ? -1.482 0.360 -5.456 1.00 0.00 34 LYS A N 9
ATOM 11503 C CA . LYS A 1 34 ? -2.193 -0.901 -5.344 1.00 0.00 34 LYS A CA 9
ATOM 11504 C C . LYS A 1 34 ? -1.803 -1.808 -6.513 1.00 0.00 34 LYS A C 9
ATOM 11505 O O . LYS A 1 34 ? -1.248 -2.886 -6.309 1.00 0.00 34 LYS A O 9
ATOM 11524 N N . GLN A 1 35 ? -2.110 -1.336 -7.713 1.00 0.00 35 GLN A N 9
ATOM 11525 C CA . GLN A 1 35 ? -1.798 -2.091 -8.915 1.00 0.00 35 GLN A CA 9
ATOM 11526 C C . GLN A 1 35 ? -0.377 -2.654 -8.835 1.00 0.00 35 GLN A C 9
ATOM 11527 O O . GLN A 1 35 ? -0.145 -3.813 -9.175 1.00 0.00 35 GLN A O 9
ATOM 11541 N N . PHE A 1 36 ? 0.536 -1.806 -8.385 1.00 0.00 36 PHE A N 9
ATOM 11542 C CA . PHE A 1 36 ? 1.928 -2.205 -8.257 1.00 0.00 36 PHE A CA 9
ATOM 11543 C C . PHE A 1 36 ? 2.116 -3.168 -7.083 1.00 0.00 36 PHE A C 9
ATOM 11544 O O . PHE A 1 36 ? 3.029 -3.992 -7.092 1.00 0.00 36 PHE A O 9
ATOM 11561 N N . LEU A 1 37 ? 1.237 -3.032 -6.100 1.00 0.00 37 LEU A N 9
ATOM 11562 C CA . LEU A 1 37 ? 1.295 -3.880 -4.922 1.00 0.00 37 LEU A CA 9
ATOM 11563 C C . LEU A 1 37 ? 0.732 -5.261 -5.264 1.00 0.00 37 LEU A C 9
ATOM 11564 O O . LEU A 1 37 ? 1.012 -6.238 -4.572 1.00 0.00 37 LEU A O 9
ATOM 11580 N N . LYS A 1 38 ? -0.052 -5.297 -6.332 1.00 0.00 38 LYS A N 9
ATOM 11581 C CA . LYS A 1 38 ? -0.657 -6.541 -6.774 1.00 0.00 38 LYS A CA 9
ATOM 11582 C C . LYS A 1 38 ? 0.413 -7.422 -7.422 1.00 0.00 38 LYS A C 9
ATOM 11583 O O . LYS A 1 38 ? 0.330 -8.648 -7.368 1.00 0.00 38 LYS A O 9
ATOM 11602 N N . THR A 1 39 ? 1.394 -6.762 -8.021 1.00 0.00 39 THR A N 9
ATOM 11603 C CA . THR A 1 39 ? 2.480 -7.470 -8.678 1.00 0.00 39 THR A CA 9
ATOM 11604 C C . THR A 1 39 ? 3.638 -7.692 -7.704 1.00 0.00 39 THR A C 9
ATOM 11605 O O . THR A 1 39 ? 4.380 -8.666 -7.828 1.00 0.00 39 THR A O 9
ATOM 11616 N N . LEU A 1 40 ? 3.758 -6.774 -6.756 1.00 0.00 40 LEU A N 9
ATOM 11617 C CA . LEU A 1 40 ? 4.813 -6.858 -5.762 1.00 0.00 40 LEU A CA 9
ATOM 11618 C C . LEU A 1 40 ? 4.617 -8.121 -4.921 1.00 0.00 40 LEU A C 9
ATOM 11619 O O . LEU A 1 40 ? 5.549 -8.905 -4.745 1.00 0.00 40 LEU A O 9
ATOM 11635 N N . THR A 1 41 ? 3.399 -8.280 -4.425 1.00 0.00 41 THR A N 9
ATOM 11636 C CA . THR A 1 41 ? 3.069 -9.435 -3.607 1.00 0.00 41 THR A CA 9
ATOM 11637 C C . THR A 1 41 ? 2.470 -10.546 -4.471 1.00 0.00 41 THR A C 9
ATOM 11638 O O . THR A 1 41 ? 2.924 -11.689 -4.422 1.00 0.00 41 THR A O 9
ATOM 11649 N N . GLY A 1 42 ? 1.460 -10.173 -5.243 1.00 0.00 42 GLY A N 9
ATOM 11650 C CA . GLY A 1 42 ? 0.795 -11.124 -6.117 1.00 0.00 42 GLY A CA 9
ATOM 11651 C C . GLY A 1 42 ? -0.659 -11.337 -5.690 1.00 0.00 42 GLY A C 9
ATOM 11652 O O . GLY A 1 42 ? -1.267 -12.351 -6.030 1.00 0.00 42 GLY A O 9
ATOM 11656 N N . VAL A 1 43 ? -1.174 -10.365 -4.952 1.00 0.00 43 VAL A N 9
ATOM 11657 C CA . VAL A 1 43 ? -2.545 -10.433 -4.475 1.00 0.00 43 VAL A CA 9
ATOM 11658 C C . VAL A 1 43 ? -3.358 -9.305 -5.112 1.00 0.00 43 VAL A C 9
ATOM 11659 O O . VAL A 1 43 ? -2.793 -8.334 -5.613 1.00 0.00 43 VAL A O 9
ATOM 11672 N N . LEU A 1 44 ? -4.672 -9.470 -5.071 1.00 0.00 44 LEU A N 9
ATOM 11673 C CA . LEU A 1 44 ? -5.569 -8.477 -5.638 1.00 0.00 44 LEU A CA 9
ATOM 11674 C C . LEU A 1 44 ? -5.503 -7.198 -4.800 1.00 0.00 44 LEU A C 9
ATOM 11675 O O . LEU A 1 44 ? -5.199 -7.247 -3.609 1.00 0.00 44 LEU A O 9
ATOM 11691 N N . PRO A 1 45 ? -5.800 -6.054 -5.473 1.00 0.00 45 PRO A N 9
ATOM 11692 C CA . PRO A 1 45 ? -5.776 -4.765 -4.804 1.00 0.00 45 PRO A CA 9
ATOM 11693 C C . PRO A 1 45 ? -7.001 -4.593 -3.902 1.00 0.00 45 PRO A C 9
ATOM 11694 O O . PRO A 1 45 ? -6.890 -4.079 -2.790 1.00 0.00 45 PRO A O 9
ATOM 11705 N N . GLU A 1 46 ? -8.140 -5.033 -4.415 1.00 0.00 46 GLU A N 9
ATOM 11706 C CA . GLU A 1 46 ? -9.384 -4.935 -3.670 1.00 0.00 46 GLU A CA 9
ATOM 11707 C C . GLU A 1 46 ? -9.281 -5.719 -2.360 1.00 0.00 46 GLU A C 9
ATOM 11708 O O . GLU A 1 46 ? -9.756 -5.264 -1.321 1.00 0.00 46 GLU A O 9
ATOM 11720 N N . ARG A 1 47 ? -8.660 -6.885 -2.453 1.00 0.00 47 ARG A N 9
ATOM 11721 C CA . ARG A 1 47 ? -8.489 -7.738 -1.289 1.00 0.00 47 ARG A CA 9
ATOM 11722 C C . ARG A 1 47 ? -7.385 -7.186 -0.385 1.00 0.00 47 ARG A C 9
ATOM 11723 O O . ARG A 1 47 ? -7.524 -7.180 0.838 1.00 0.00 47 ARG A O 9
ATOM 11744 N N . GLN A 1 48 ? -6.313 -6.737 -1.020 1.00 0.00 48 GLN A N 9
ATOM 11745 C CA . GLN A 1 48 ? -5.186 -6.184 -0.288 1.00 0.00 48 GLN A CA 9
ATOM 11746 C C . GLN A 1 48 ? -5.671 -5.160 0.740 1.00 0.00 48 GLN A C 9
ATOM 11747 O O . GLN A 1 48 ? -6.206 -4.114 0.374 1.00 0.00 48 GLN A O 9
ATOM 11761 N N . LYS A 1 49 ? -5.466 -5.496 2.005 1.00 0.00 49 LYS A N 9
ATOM 11762 C CA . LYS A 1 49 ? -5.876 -4.619 3.088 1.00 0.00 49 LYS A CA 9
ATOM 11763 C C . LYS A 1 49 ? -4.656 -3.858 3.611 1.00 0.00 49 LYS A C 9
ATOM 11764 O O . LYS A 1 49 ? -3.683 -4.466 4.053 1.00 0.00 49 LYS A O 9
ATOM 11783 N N . LEU A 1 50 ? -4.749 -2.538 3.543 1.00 0.00 50 LEU A N 9
ATOM 11784 C CA . LEU A 1 50 ? -3.665 -1.687 4.005 1.00 0.00 50 LEU A CA 9
ATOM 11785 C C . LEU A 1 50 ? -3.921 -1.285 5.458 1.00 0.00 50 LEU A C 9
ATOM 11786 O O . LEU A 1 50 ? -4.985 -0.761 5.783 1.00 0.00 50 LEU A O 9
ATOM 11802 N N . LEU A 1 51 ? -2.927 -1.546 6.295 1.00 0.00 51 LEU A N 9
ATOM 11803 C CA . LEU A 1 51 ? -3.031 -1.218 7.707 1.00 0.00 51 LEU A CA 9
ATOM 11804 C C . LEU A 1 51 ? -1.992 -0.150 8.056 1.00 0.00 51 LEU A C 9
ATOM 11805 O O . LEU A 1 51 ? -0.792 -0.420 8.046 1.00 0.00 51 LEU A O 9
ATOM 11821 N N . GLY A 1 52 ? -2.492 1.040 8.356 1.00 0.00 52 GLY A N 9
ATOM 11822 C CA . GLY A 1 52 ? -1.622 2.149 8.707 1.00 0.00 52 GLY A CA 9
ATOM 11823 C C . GLY A 1 52 ? -2.328 3.489 8.494 1.00 0.00 52 GLY A C 9
ATOM 11824 O O . GLY A 1 52 ? -2.405 4.308 9.409 1.00 0.00 52 GLY A O 9
ATOM 11828 N N . LEU A 1 53 ? -2.827 3.672 7.280 1.00 0.00 53 LEU A N 9
ATOM 11829 C CA . LEU A 1 53 ? -3.525 4.899 6.935 1.00 0.00 53 LEU A CA 9
ATOM 11830 C C . LEU A 1 53 ? -5.011 4.596 6.736 1.00 0.00 53 LEU A C 9
ATOM 11831 O O . LEU A 1 53 ? -5.368 3.652 6.032 1.00 0.00 53 LEU A O 9
ATOM 11847 N N . LYS A 1 54 ? -5.839 5.415 7.368 1.00 0.00 54 LYS A N 9
ATOM 11848 C CA . LYS A 1 54 ? -7.279 5.247 7.270 1.00 0.00 54 LYS A CA 9
ATOM 11849 C C . LYS A 1 54 ? -7.926 6.600 6.965 1.00 0.00 54 LYS A C 9
ATOM 11850 O O . LYS A 1 54 ? -7.270 7.637 7.039 1.00 0.00 54 LYS A O 9
ATOM 11869 N N . VAL A 1 55 ? -9.207 6.544 6.629 1.00 0.00 55 VAL A N 9
ATOM 11870 C CA . VAL A 1 55 ? -9.950 7.752 6.313 1.00 0.00 55 VAL A CA 9
ATOM 11871 C C . VAL A 1 55 ? -11.311 7.706 7.013 1.00 0.00 55 VAL A C 9
ATOM 11872 O O . VAL A 1 55 ? -12.235 7.049 6.537 1.00 0.00 55 VAL A O 9
ATOM 11885 N N . LYS A 1 56 ? -11.390 8.412 8.131 1.00 0.00 56 LYS A N 9
ATOM 11886 C CA . LYS A 1 56 ? -12.621 8.460 8.900 1.00 0.00 56 LYS A CA 9
ATOM 11887 C C . LYS A 1 56 ? -13.260 7.069 8.920 1.00 0.00 56 LYS A C 9
ATOM 11888 O O . LYS A 1 56 ? -14.443 6.922 8.618 1.00 0.00 56 LYS A O 9
ATOM 11907 N N . GLY A 1 57 ? -12.448 6.085 9.278 1.00 0.00 57 GLY A N 9
ATOM 11908 C CA . GLY A 1 57 ? -12.919 4.712 9.340 1.00 0.00 57 GLY A CA 9
ATOM 11909 C C . GLY A 1 57 ? -12.206 3.840 8.304 1.00 0.00 57 GLY A C 9
ATOM 11910 O O . GLY A 1 57 ? -11.224 3.171 8.622 1.00 0.00 57 GLY A O 9
ATOM 11914 N N . LYS A 1 58 ? -12.728 3.877 7.087 1.00 0.00 58 LYS A N 9
ATOM 11915 C CA . LYS A 1 58 ? -12.154 3.098 6.003 1.00 0.00 58 LYS A CA 9
ATOM 11916 C C . LYS A 1 58 ? -10.985 3.872 5.389 1.00 0.00 58 LYS A C 9
ATOM 11917 O O . LYS A 1 58 ? -10.954 5.100 5.440 1.00 0.00 58 LYS A O 9
ATOM 11936 N N . PRO A 1 59 ? -10.027 3.100 4.808 1.00 0.00 59 PRO A N 9
ATOM 11937 C CA . PRO A 1 59 ? -8.860 3.700 4.185 1.00 0.00 59 PRO A CA 9
ATOM 11938 C C . PRO A 1 59 ? -9.219 4.329 2.838 1.00 0.00 59 PRO A C 9
ATOM 11939 O O . PRO A 1 59 ? -10.274 4.039 2.275 1.00 0.00 59 PRO A O 9
ATOM 11950 N N . ALA A 1 60 ? -8.322 5.178 2.359 1.00 0.00 60 ALA A N 9
ATOM 11951 C CA . ALA A 1 60 ? -8.532 5.850 1.088 1.00 0.00 60 ALA A CA 9
ATOM 11952 C C . ALA A 1 60 ? -8.889 4.814 0.020 1.00 0.00 60 ALA A C 9
ATOM 11953 O O . ALA A 1 60 ? -8.902 3.615 0.294 1.00 0.00 60 ALA A O 9
ATOM 11960 N N . GLU A 1 61 ? -9.170 5.314 -1.174 1.00 0.00 61 GLU A N 9
ATOM 11961 C CA . GLU A 1 61 ? -9.527 4.446 -2.284 1.00 0.00 61 GLU A CA 9
ATOM 11962 C C . GLU A 1 61 ? -8.503 4.582 -3.413 1.00 0.00 61 GLU A C 9
ATOM 11963 O O . GLU A 1 61 ? -7.548 5.348 -3.301 1.00 0.00 61 GLU A O 9
ATOM 11975 N N . ASN A 1 62 ? -8.738 3.825 -4.475 1.00 0.00 62 ASN A N 9
ATOM 11976 C CA . ASN A 1 62 ? -7.849 3.851 -5.624 1.00 0.00 62 ASN A CA 9
ATOM 11977 C C . ASN A 1 62 ? -8.041 5.165 -6.382 1.00 0.00 62 ASN A C 9
ATOM 11978 O O . ASN A 1 62 ? -7.078 5.740 -6.888 1.00 0.00 62 ASN A O 9
ATOM 11989 N N . ASP A 1 63 ? -9.290 5.603 -6.438 1.00 0.00 63 ASP A N 9
ATOM 11990 C CA . ASP A 1 63 ? -9.620 6.839 -7.126 1.00 0.00 63 ASP A CA 9
ATOM 11991 C C . ASP A 1 63 ? -8.997 8.018 -6.376 1.00 0.00 63 ASP A C 9
ATOM 11992 O O . ASP A 1 63 ? -8.961 9.135 -6.888 1.00 0.00 63 ASP A O 9
ATOM 12001 N N . VAL A 1 64 ? -8.521 7.728 -5.174 1.00 0.00 64 VAL A N 9
ATOM 12002 C CA . VAL A 1 64 ? -7.901 8.750 -4.347 1.00 0.00 64 VAL A CA 9
ATOM 12003 C C . VAL A 1 64 ? -6.410 8.831 -4.678 1.00 0.00 64 VAL A C 9
ATOM 12004 O O . VAL A 1 64 ? -5.802 7.837 -5.072 1.00 0.00 64 VAL A O 9
ATOM 12017 N N . LYS A 1 65 ? -5.862 10.025 -4.506 1.00 0.00 65 LYS A N 9
ATOM 12018 C CA . LYS A 1 65 ? -4.453 10.249 -4.781 1.00 0.00 65 LYS A CA 9
ATOM 12019 C C . LYS A 1 65 ? -3.632 9.886 -3.542 1.00 0.00 65 LYS A C 9
ATOM 12020 O O . LYS A 1 65 ? -4.187 9.679 -2.464 1.00 0.00 65 LYS A O 9
ATOM 12039 N N . LEU A 1 66 ? -2.323 9.818 -3.738 1.00 0.00 66 LEU A N 9
ATOM 12040 C CA . LEU A 1 66 ? -1.420 9.483 -2.650 1.00 0.00 66 LEU A CA 9
ATOM 12041 C C . LEU A 1 66 ? -0.944 10.770 -1.973 1.00 0.00 66 LEU A C 9
ATOM 12042 O O . LEU A 1 66 ? -0.725 10.794 -0.763 1.00 0.00 66 LEU A O 9
ATOM 12058 N N . GLY A 1 67 ? -0.799 11.808 -2.784 1.00 0.00 67 GLY A N 9
ATOM 12059 C CA . GLY A 1 67 ? -0.353 13.095 -2.278 1.00 0.00 67 GLY A CA 9
ATOM 12060 C C . GLY A 1 67 ? -1.440 13.757 -1.429 1.00 0.00 67 GLY A C 9
ATOM 12061 O O . GLY A 1 67 ? -1.149 14.345 -0.389 1.00 0.00 67 GLY A O 9
ATOM 12065 N N . ALA A 1 68 ? -2.671 13.639 -1.904 1.00 0.00 68 ALA A N 9
ATOM 12066 C CA . ALA A 1 68 ? -3.804 14.219 -1.202 1.00 0.00 68 ALA A CA 9
ATOM 12067 C C . ALA A 1 68 ? -3.796 13.741 0.251 1.00 0.00 68 ALA A C 9
ATOM 12068 O O . ALA A 1 68 ? -4.172 14.485 1.155 1.00 0.00 68 ALA A O 9
ATOM 12075 N N . LEU A 1 69 ? -3.363 12.502 0.431 1.00 0.00 69 LEU A N 9
ATOM 12076 C CA . LEU A 1 69 ? -3.301 11.916 1.759 1.00 0.00 69 LEU A CA 9
ATOM 12077 C C . LEU A 1 69 ? -2.120 12.518 2.523 1.00 0.00 69 LEU A C 9
ATOM 12078 O O . LEU A 1 69 ? -2.140 12.587 3.751 1.00 0.00 69 LEU A O 9
ATOM 12094 N N . LYS A 1 70 ? -1.118 12.937 1.764 1.00 0.00 70 LYS A N 9
ATOM 12095 C CA . LYS A 1 70 ? 0.070 13.531 2.354 1.00 0.00 70 LYS A CA 9
ATOM 12096 C C . LYS A 1 70 ? 0.503 12.700 3.564 1.00 0.00 70 LYS A C 9
ATOM 12097 O O . LYS A 1 70 ? 0.481 13.184 4.694 1.00 0.00 70 LYS A O 9
ATOM 12116 N N . LEU A 1 71 ? 0.887 11.463 3.285 1.00 0.00 71 LEU A N 9
ATOM 12117 C CA . LEU A 1 71 ? 1.325 10.560 4.336 1.00 0.00 71 LEU A CA 9
ATOM 12118 C C . LEU A 1 71 ? 2.793 10.840 4.664 1.00 0.00 71 LEU A C 9
ATOM 12119 O O . LEU A 1 71 ? 3.417 11.702 4.048 1.00 0.00 71 LEU A O 9
ATOM 12135 N N . LYS A 1 72 ? 3.302 10.094 5.634 1.00 0.00 72 LYS A N 9
ATOM 12136 C CA . LYS A 1 72 ? 4.685 10.251 6.051 1.00 0.00 72 LYS A CA 9
ATOM 12137 C C . LYS A 1 72 ? 5.592 9.465 5.102 1.00 0.00 72 LYS A C 9
ATOM 12138 O O . LYS A 1 72 ? 5.141 8.536 4.434 1.00 0.00 72 LYS A O 9
ATOM 12157 N N . PRO A 1 73 ? 6.887 9.878 5.071 1.00 0.00 73 PRO A N 9
ATOM 12158 C CA . PRO A 1 73 ? 7.862 9.223 4.215 1.00 0.00 73 PRO A CA 9
ATOM 12159 C C . PRO A 1 73 ? 8.271 7.866 4.789 1.00 0.00 73 PRO A C 9
ATOM 12160 O O . PRO A 1 73 ? 8.184 7.646 5.996 1.00 0.00 73 PRO A O 9
ATOM 12171 N N . ASN A 1 74 ? 8.711 6.990 3.897 1.00 0.00 74 ASN A N 9
ATOM 12172 C CA . ASN A 1 74 ? 9.134 5.660 4.300 1.00 0.00 74 ASN A CA 9
ATOM 12173 C C . ASN A 1 74 ? 8.151 5.108 5.334 1.00 0.00 74 ASN A C 9
ATOM 12174 O O . ASN A 1 74 ? 8.553 4.424 6.275 1.00 0.00 74 ASN A O 9
ATOM 12185 N N . THR A 1 75 ? 6.882 5.424 5.125 1.00 0.00 75 THR A N 9
ATOM 12186 C CA . THR A 1 75 ? 5.839 4.968 6.028 1.00 0.00 75 THR A CA 9
ATOM 12187 C C . THR A 1 75 ? 5.620 3.462 5.873 1.00 0.00 75 THR A C 9
ATOM 12188 O O . THR A 1 75 ? 5.000 3.017 4.909 1.00 0.00 75 THR A O 9
ATOM 12199 N N . LYS A 1 76 ? 6.142 2.719 6.837 1.00 0.00 76 LYS A N 9
ATOM 12200 C CA . LYS A 1 76 ? 6.013 1.272 6.821 1.00 0.00 76 LYS A CA 9
ATOM 12201 C C . LYS A 1 76 ? 4.567 0.890 7.144 1.00 0.00 76 LYS A C 9
ATOM 12202 O O . LYS A 1 76 ? 4.174 0.861 8.309 1.00 0.00 76 LYS A O 9
ATOM 12221 N N . ILE A 1 77 ? 3.814 0.607 6.091 1.00 0.00 77 ILE A N 9
ATOM 12222 C CA . ILE A 1 77 ? 2.420 0.228 6.248 1.00 0.00 77 ILE A CA 9
ATOM 12223 C C . ILE A 1 77 ? 2.318 -1.295 6.349 1.00 0.00 77 ILE A C 9
ATOM 12224 O O . ILE A 1 77 ? 3.300 -2.002 6.130 1.00 0.00 77 ILE A O 9
ATOM 12240 N N . MET A 1 78 ? 1.120 -1.755 6.681 1.00 0.00 78 MET A N 9
ATOM 12241 C CA . MET A 1 78 ? 0.877 -3.182 6.814 1.00 0.00 78 MET A CA 9
ATOM 12242 C C . MET A 1 78 ? -0.060 -3.683 5.715 1.00 0.00 78 MET A C 9
ATOM 12243 O O . MET A 1 78 ? -0.843 -2.912 5.162 1.00 0.00 78 MET A O 9
ATOM 12257 N N . MET A 1 79 ? 0.049 -4.972 5.430 1.00 0.00 79 MET A N 9
ATOM 12258 C CA . MET A 1 79 ? -0.779 -5.586 4.406 1.00 0.00 79 MET A CA 9
ATOM 12259 C C . MET A 1 79 ? -1.473 -6.841 4.941 1.00 0.00 79 MET A C 9
ATOM 12260 O O . MET A 1 79 ? -0.835 -7.689 5.562 1.00 0.00 79 MET A O 9
ATOM 12274 N N . MET A 1 80 ? -2.769 -6.918 4.680 1.00 0.00 80 MET A N 9
ATOM 12275 C CA . MET A 1 80 ? -3.556 -8.055 5.127 1.00 0.00 80 MET A CA 9
ATOM 12276 C C . MET A 1 80 ? -4.426 -8.600 3.993 1.00 0.00 80 MET A C 9
ATOM 12277 O O . MET A 1 80 ? -5.100 -7.837 3.302 1.00 0.00 80 MET A O 9
ATOM 12291 N N . GLY A 1 81 ? -4.383 -9.915 3.836 1.00 0.00 81 GLY A N 9
ATOM 12292 C CA . GLY A 1 81 ? -5.159 -10.570 2.798 1.00 0.00 81 GLY A CA 9
ATOM 12293 C C . GLY A 1 81 ? -4.593 -11.957 2.483 1.00 0.00 81 GLY A C 9
ATOM 12294 O O . GLY A 1 81 ? -3.916 -12.558 3.316 1.00 0.00 81 GLY A O 9
ATOM 12298 N N . THR A 1 82 ? -4.892 -12.423 1.280 1.00 0.00 82 THR A N 9
ATOM 12299 C CA . THR A 1 82 ? -4.421 -13.727 0.845 1.00 0.00 82 THR A CA 9
ATOM 12300 C C . THR A 1 82 ? -4.376 -13.796 -0.683 1.00 0.00 82 THR A C 9
ATOM 12301 O O . THR A 1 82 ? -5.076 -13.047 -1.363 1.00 0.00 82 THR A O 9
ATOM 12312 N N . ARG A 1 83 ? -3.544 -14.701 -1.178 1.00 0.00 83 ARG A N 9
ATOM 12313 C CA . ARG A 1 83 ? -3.398 -14.877 -2.613 1.00 0.00 83 ARG A CA 9
ATOM 12314 C C . ARG A 1 83 ? -4.202 -16.091 -3.084 1.00 0.00 83 ARG A C 9
ATOM 12315 O O . ARG A 1 83 ? -4.436 -17.021 -2.314 1.00 0.00 83 ARG A O 9
ATOM 12336 N N . GLU A 1 84 ? -4.603 -16.042 -4.346 1.00 0.00 84 GLU A N 9
ATOM 12337 C CA . GLU A 1 84 ? -5.376 -17.126 -4.928 1.00 0.00 84 GLU A CA 9
ATOM 12338 C C . GLU A 1 84 ? -6.570 -17.466 -4.034 1.00 0.00 84 GLU A C 9
ATOM 12339 O O . GLU A 1 84 ? -6.521 -18.425 -3.264 1.00 0.00 84 GLU A O 9
ATOM 12351 N N . SER A 1 85 ? -7.615 -16.662 -4.165 1.00 0.00 85 SER A N 9
ATOM 12352 C CA . SER A 1 85 ? -8.820 -16.866 -3.379 1.00 0.00 85 SER A CA 9
ATOM 12353 C C . SER A 1 85 ? -9.166 -18.355 -3.329 1.00 0.00 85 SER A C 9
ATOM 12354 O O . SER A 1 85 ? -8.991 -19.071 -4.314 1.00 0.00 85 SER A O 9
ATOM 12362 N N . GLY A 1 86 ? -9.651 -18.778 -2.171 1.00 0.00 86 GLY A N 9
ATOM 12363 C CA . GLY A 1 86 ? -10.023 -20.170 -1.979 1.00 0.00 86 GLY A CA 9
ATOM 12364 C C . GLY A 1 86 ? -9.358 -20.748 -0.728 1.00 0.00 86 GLY A C 9
ATOM 12365 O O . GLY A 1 86 ? -8.918 -20.003 0.146 1.00 0.00 86 GLY A O 9
ATOM 12369 N N . PRO A 1 87 ? -9.303 -22.106 -0.683 1.00 0.00 87 PRO A N 9
ATOM 12370 C CA . PRO A 1 87 ? -8.698 -22.793 0.446 1.00 0.00 87 PRO A CA 9
ATOM 12371 C C . PRO A 1 87 ? -7.172 -22.699 0.392 1.00 0.00 87 PRO A C 9
ATOM 12372 O O . PRO A 1 87 ? -6.557 -23.095 -0.597 1.00 0.00 87 PRO A O 9
ATOM 12383 N N .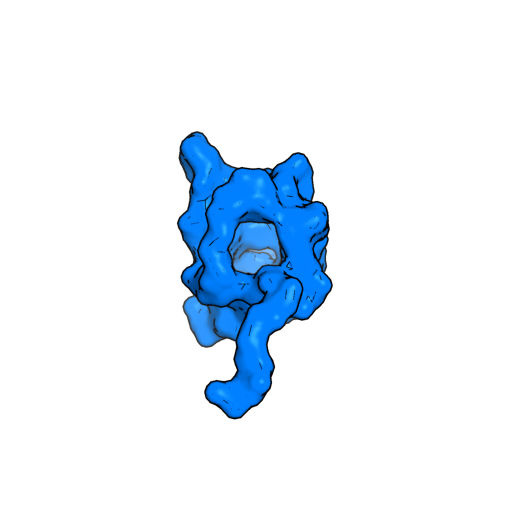 SER A 1 88 ? -6.605 -22.171 1.467 1.00 0.00 88 SER A N 9
ATOM 12384 C CA . SER A 1 88 ? -5.163 -22.020 1.554 1.00 0.00 88 SER A CA 9
ATOM 12385 C C . SER A 1 88 ? -4.652 -22.617 2.867 1.00 0.00 88 SER A C 9
ATOM 12386 O O . SER A 1 88 ? -5.187 -22.325 3.935 1.00 0.00 88 SER A O 9
ATOM 12394 N N . SER A 1 89 ? -3.624 -23.443 2.744 1.00 0.00 89 SER A N 9
ATOM 12395 C CA . SER A 1 89 ? -3.035 -24.084 3.907 1.00 0.00 89 SER A CA 9
ATOM 12396 C C . SER A 1 89 ? -4.089 -24.926 4.630 1.00 0.00 89 SER A C 9
ATOM 12397 O O . SER A 1 89 ? -5.287 -24.701 4.466 1.00 0.00 89 SER A O 9
ATOM 12405 N N . GLY A 1 90 ? -3.604 -25.878 5.414 1.00 0.00 90 GLY A N 9
ATOM 12406 C CA . GLY A 1 90 ? -4.489 -26.754 6.162 1.00 0.00 90 GLY A CA 9
ATOM 12407 C C . GLY A 1 90 ? -5.105 -27.818 5.252 1.00 0.00 90 GLY A C 9
ATOM 12408 O O . GLY A 1 90 ? -4.407 -28.712 4.775 1.00 0.00 90 GLY A O 9
ATOM 12412 N N . GLY A 1 1 ? 21.856 11.805 12.030 1.00 0.00 1 GLY A N 10
ATOM 12413 C CA . GLY A 1 1 ? 20.853 12.031 11.004 1.00 0.00 1 GLY A CA 10
ATOM 12414 C C . GLY A 1 1 ? 21.325 11.501 9.648 1.00 0.00 1 GLY A C 10
ATOM 12415 O O . GLY A 1 1 ? 22.450 11.017 9.525 1.00 0.00 1 GLY A O 10
ATOM 12419 N N . SER A 1 2 ? 20.443 11.609 8.666 1.00 0.00 2 SER A N 10
ATOM 12420 C CA . SER A 1 2 ? 20.756 11.147 7.325 1.00 0.00 2 SER A CA 10
ATOM 12421 C C . SER A 1 2 ? 20.055 12.030 6.290 1.00 0.00 2 SER A C 10
ATOM 12422 O O . SER A 1 2 ? 19.014 12.620 6.575 1.00 0.00 2 SER A O 10
ATOM 12430 N N . SER A 1 3 ? 20.654 12.092 5.110 1.00 0.00 3 SER A N 10
ATOM 12431 C CA . SER A 1 3 ? 20.100 12.893 4.031 1.00 0.00 3 SER A CA 10
ATOM 12432 C C . SER A 1 3 ? 18.686 12.415 3.697 1.00 0.00 3 SER A C 10
ATOM 12433 O O . SER A 1 3 ? 18.285 11.324 4.098 1.00 0.00 3 SER A O 10
ATOM 12441 N N . GLY A 1 4 ? 17.969 13.256 2.967 1.00 0.00 4 GLY A N 10
ATOM 12442 C CA . GLY A 1 4 ? 16.607 12.933 2.574 1.00 0.00 4 GLY A CA 10
ATOM 12443 C C . GLY A 1 4 ? 16.592 11.876 1.468 1.00 0.00 4 GLY A C 10
ATOM 12444 O O . GLY A 1 4 ? 17.624 11.286 1.154 1.00 0.00 4 GLY A O 10
ATOM 12448 N N . SER A 1 5 ? 15.409 11.670 0.907 1.00 0.00 5 SER A N 10
ATOM 12449 C CA . SER A 1 5 ? 15.246 10.695 -0.158 1.00 0.00 5 SER A CA 10
ATOM 12450 C C . SER A 1 5 ? 14.465 11.314 -1.319 1.00 0.00 5 SER A C 10
ATOM 12451 O O . SER A 1 5 ? 13.402 11.898 -1.115 1.00 0.00 5 SER A O 10
ATOM 12459 N N . SER A 1 6 ? 15.023 11.165 -2.511 1.00 0.00 6 SER A N 10
ATOM 12460 C CA . SER A 1 6 ? 14.392 11.702 -3.705 1.00 0.00 6 SER A CA 10
ATOM 12461 C C . SER A 1 6 ? 13.154 10.876 -4.059 1.00 0.00 6 SER A C 10
ATOM 12462 O O . SER A 1 6 ? 13.270 9.781 -4.608 1.00 0.00 6 SER A O 10
ATOM 12470 N N . GLY A 1 7 ? 11.997 11.432 -3.731 1.00 0.00 7 GLY A N 10
ATOM 12471 C CA . GLY A 1 7 ? 10.739 10.761 -4.008 1.00 0.00 7 GLY A CA 10
ATOM 12472 C C . GLY A 1 7 ? 9.986 10.452 -2.713 1.00 0.00 7 GLY A C 10
ATOM 12473 O O . GLY A 1 7 ? 10.285 11.023 -1.665 1.00 0.00 7 GLY A O 10
ATOM 12477 N N . LEU A 1 8 ? 9.022 9.550 -2.827 1.00 0.00 8 LEU A N 10
ATOM 12478 C CA . LEU A 1 8 ? 8.223 9.158 -1.678 1.00 0.00 8 LEU A CA 10
ATOM 12479 C C . LEU A 1 8 ? 8.254 7.635 -1.536 1.00 0.00 8 LEU A C 10
ATOM 12480 O O . LEU A 1 8 ? 7.501 6.931 -2.205 1.00 0.00 8 LEU A O 10
ATOM 12496 N N . PRO A 1 9 ? 9.157 7.160 -0.636 1.00 0.00 9 PRO A N 10
ATOM 12497 C CA . PRO A 1 9 ? 9.295 5.734 -0.398 1.00 0.00 9 PRO A CA 10
ATOM 12498 C C . PRO A 1 9 ? 8.130 5.201 0.439 1.00 0.00 9 PRO A C 10
ATOM 12499 O O . PRO A 1 9 ? 7.798 5.768 1.479 1.00 0.00 9 PRO A O 10
ATOM 12510 N N . ILE A 1 10 ? 7.540 4.119 -0.048 1.00 0.00 10 ILE A N 10
ATOM 12511 C CA . ILE A 1 10 ? 6.418 3.505 0.642 1.00 0.00 10 ILE A CA 10
ATOM 12512 C C . ILE A 1 10 ? 6.770 2.057 0.989 1.00 0.00 10 ILE A C 10
ATOM 12513 O O . ILE A 1 10 ? 6.980 1.235 0.098 1.00 0.00 10 ILE A O 10
ATOM 12529 N N . ILE A 1 11 ? 6.823 1.789 2.285 1.00 0.00 11 ILE A N 10
ATOM 12530 C CA . ILE A 1 11 ? 7.146 0.454 2.761 1.00 0.00 11 ILE A CA 10
ATOM 12531 C C . ILE A 1 11 ? 5.851 -0.316 3.023 1.00 0.00 11 ILE A C 10
ATOM 12532 O O . ILE A 1 11 ? 4.914 0.219 3.614 1.00 0.00 11 ILE A O 10
ATOM 12548 N N . VAL A 1 12 ? 5.838 -1.562 2.570 1.00 0.00 12 VAL A N 10
ATOM 12549 C CA . VAL A 1 12 ? 4.673 -2.411 2.749 1.00 0.00 12 VAL A CA 10
ATOM 12550 C C . VAL A 1 12 ? 5.099 -3.720 3.418 1.00 0.00 12 VAL A C 10
ATOM 12551 O O . VAL A 1 12 ? 5.768 -4.547 2.801 1.00 0.00 12 VAL A O 10
ATOM 12564 N N . LYS A 1 13 ? 4.694 -3.866 4.671 1.00 0.00 13 LYS A N 10
ATOM 12565 C CA . LYS A 1 13 ? 5.025 -5.059 5.430 1.00 0.00 13 LYS A CA 10
ATOM 12566 C C . LYS A 1 13 ? 3.952 -6.123 5.193 1.00 0.00 13 LYS A C 10
ATOM 12567 O O . LYS A 1 13 ? 2.792 -5.933 5.557 1.00 0.00 13 LYS A O 10
ATOM 12586 N N . TRP A 1 14 ? 4.376 -7.221 4.584 1.00 0.00 14 TRP A N 10
ATOM 12587 C CA . TRP A 1 14 ? 3.466 -8.316 4.294 1.00 0.00 14 TRP A CA 10
ATOM 12588 C C . TRP A 1 14 ? 4.090 -9.604 4.834 1.00 0.00 14 TRP A C 10
ATOM 12589 O O . TRP A 1 14 ? 5.308 -9.769 4.802 1.00 0.00 14 TRP A O 10
ATOM 12610 N N . GLY A 1 15 ? 3.225 -10.485 5.317 1.00 0.00 15 GLY A N 10
ATOM 12611 C CA . GLY A 1 15 ? 3.676 -11.754 5.863 1.00 0.00 15 GLY A CA 10
ATOM 12612 C C . GLY A 1 15 ? 4.845 -11.551 6.828 1.00 0.00 15 GLY A C 10
ATOM 12613 O O . GLY A 1 15 ? 4.661 -11.044 7.933 1.00 0.00 15 GLY A O 10
ATOM 12617 N N . GLY A 1 16 ? 6.022 -11.958 6.375 1.00 0.00 16 GLY A N 10
ATOM 12618 C CA . GLY A 1 16 ? 7.221 -11.827 7.185 1.00 0.00 16 GLY A CA 10
ATOM 12619 C C . GLY A 1 16 ? 8.288 -11.007 6.457 1.00 0.00 16 GLY A C 10
ATOM 12620 O O . GLY A 1 16 ? 9.430 -10.928 6.907 1.00 0.00 16 GLY A O 10
ATOM 12624 N N . GLN A 1 17 ? 7.877 -10.417 5.344 1.00 0.00 17 GLN A N 10
ATOM 12625 C CA . GLN A 1 17 ? 8.784 -9.605 4.550 1.00 0.00 17 GLN A CA 10
ATOM 12626 C C . GLN A 1 17 ? 8.168 -8.230 4.282 1.00 0.00 17 GLN A C 10
ATOM 12627 O O . GLN A 1 17 ? 6.964 -8.042 4.447 1.00 0.00 17 GLN A O 10
ATOM 12641 N N . GLU A 1 18 ? 9.023 -7.304 3.873 1.00 0.00 18 GLU A N 10
ATOM 12642 C CA . GLU A 1 18 ? 8.579 -5.952 3.580 1.00 0.00 18 GLU A CA 10
ATOM 12643 C C . GLU A 1 18 ? 8.961 -5.565 2.150 1.00 0.00 18 GLU A C 10
ATOM 12644 O O . GLU A 1 18 ? 9.940 -6.074 1.606 1.00 0.00 18 GLU A O 10
ATOM 12656 N N . TYR A 1 19 ? 8.168 -4.669 1.582 1.00 0.00 19 TYR A N 10
ATOM 12657 C CA . TYR A 1 19 ? 8.410 -4.208 0.225 1.00 0.00 19 TYR A CA 10
ATOM 12658 C C . TYR A 1 19 ? 8.609 -2.691 0.189 1.00 0.00 19 TYR A C 10
ATOM 12659 O O . TYR A 1 19 ? 7.835 -1.946 0.787 1.00 0.00 19 TYR A O 10
ATOM 12677 N N . SER A 1 20 ? 9.651 -2.280 -0.519 1.00 0.00 20 SER A N 10
ATOM 12678 C CA . SER A 1 20 ? 9.961 -0.866 -0.641 1.00 0.00 20 SER A CA 10
ATOM 12679 C C . SER A 1 20 ? 9.492 -0.343 -2.001 1.00 0.00 20 SER A C 10
ATOM 12680 O O . SER A 1 20 ? 9.898 -0.859 -3.041 1.00 0.00 20 SER A O 10
ATOM 12688 N N . VAL A 1 21 ? 8.645 0.674 -1.948 1.00 0.00 21 VAL A N 10
ATOM 12689 C CA . VAL A 1 21 ? 8.117 1.272 -3.162 1.00 0.00 21 VAL A CA 10
ATOM 12690 C C . VAL A 1 21 ? 8.731 2.661 -3.350 1.00 0.00 21 VAL A C 10
ATOM 12691 O O . VAL A 1 21 ? 8.634 3.511 -2.466 1.00 0.00 21 VAL A O 10
ATOM 12704 N N . THR A 1 22 ? 9.349 2.848 -4.507 1.00 0.00 22 THR A N 10
ATOM 12705 C CA . THR A 1 22 ? 9.979 4.119 -4.822 1.00 0.00 22 THR A CA 10
ATOM 12706 C C . THR A 1 22 ? 9.906 4.393 -6.326 1.00 0.00 22 THR A C 10
ATOM 12707 O O . THR A 1 22 ? 10.827 4.970 -6.901 1.00 0.00 22 THR A O 10
ATOM 12718 N N . THR A 1 23 ? 8.801 3.965 -6.919 1.00 0.00 23 THR A N 10
ATOM 12719 C CA . THR A 1 23 ? 8.596 4.156 -8.345 1.00 0.00 23 THR A CA 10
ATOM 12720 C C . THR A 1 23 ? 7.537 5.232 -8.592 1.00 0.00 23 THR A C 10
ATOM 12721 O O . THR A 1 23 ? 7.742 6.136 -9.400 1.00 0.00 23 THR A O 10
ATOM 12732 N N . LEU A 1 24 ? 6.427 5.099 -7.880 1.00 0.00 24 LEU A N 10
ATOM 12733 C CA . LEU A 1 24 ? 5.335 6.049 -8.012 1.00 0.00 24 LEU A CA 10
ATOM 12734 C C . LEU A 1 24 ? 5.635 7.285 -7.162 1.00 0.00 24 LEU A C 10
ATOM 12735 O O . LEU A 1 24 ? 6.504 7.249 -6.292 1.00 0.00 24 LEU A O 10
ATOM 12751 N N . SER A 1 25 ? 4.899 8.350 -7.444 1.00 0.00 25 SER A N 10
ATOM 12752 C CA . SER A 1 25 ? 5.076 9.596 -6.716 1.00 0.00 25 SER A CA 10
ATOM 12753 C C . SER A 1 25 ? 3.713 10.174 -6.330 1.00 0.00 25 SER A C 10
ATOM 12754 O O . SER A 1 25 ? 2.676 9.601 -6.660 1.00 0.00 25 SER A O 10
ATOM 12762 N N . GLU A 1 26 ? 3.759 11.301 -5.635 1.00 0.00 26 GLU A N 10
ATOM 12763 C CA . GLU A 1 26 ? 2.541 11.963 -5.200 1.00 0.00 26 GLU A CA 10
ATOM 12764 C C . GLU A 1 26 ? 1.520 11.996 -6.339 1.00 0.00 26 GLU A C 10
ATOM 12765 O O . GLU A 1 26 ? 0.336 11.741 -6.124 1.00 0.00 26 GLU A O 10
ATOM 12777 N N . ASP A 1 27 ? 2.015 12.313 -7.526 1.00 0.00 27 ASP A N 10
ATOM 12778 C CA . ASP A 1 27 ? 1.160 12.383 -8.699 1.00 0.00 27 ASP A CA 10
ATOM 12779 C C . ASP A 1 27 ? 0.286 11.130 -8.763 1.00 0.00 27 ASP A C 10
ATOM 12780 O O . ASP A 1 27 ? -0.938 11.216 -8.668 1.00 0.00 27 ASP A O 10
ATOM 12789 N N . ASP A 1 28 ? 0.947 9.993 -8.924 1.00 0.00 28 ASP A N 10
ATOM 12790 C CA . ASP A 1 28 ? 0.245 8.723 -9.002 1.00 0.00 28 ASP A CA 10
ATOM 12791 C C . ASP A 1 28 ? -0.796 8.652 -7.883 1.00 0.00 28 ASP A C 10
ATOM 12792 O O . ASP A 1 28 ? -0.785 9.472 -6.966 1.00 0.00 28 ASP A O 10
ATOM 12801 N N . THR A 1 29 ? -1.671 7.663 -7.995 1.00 0.00 29 THR A N 10
ATOM 12802 C CA . THR A 1 29 ? -2.717 7.474 -7.004 1.00 0.00 29 THR A CA 10
ATOM 12803 C C . THR A 1 29 ? -2.554 6.121 -6.308 1.00 0.00 29 THR A C 10
ATOM 12804 O O . THR A 1 29 ? -1.789 5.272 -6.764 1.00 0.00 29 THR A O 10
ATOM 12815 N N . VAL A 1 30 ? -3.285 5.962 -5.214 1.00 0.00 30 VAL A N 10
ATOM 12816 C CA . VAL A 1 30 ? -3.231 4.727 -4.451 1.00 0.00 30 VAL A CA 10
ATOM 12817 C C . VAL A 1 30 ? -3.306 3.537 -5.409 1.00 0.00 30 VAL A C 10
ATOM 12818 O O . VAL A 1 30 ? -2.544 2.580 -5.277 1.00 0.00 30 VAL A O 10
ATOM 12831 N N . LEU A 1 31 ? -4.232 3.635 -6.352 1.00 0.00 31 LEU A N 10
ATOM 12832 C CA . LEU A 1 31 ? -4.416 2.578 -7.331 1.00 0.00 31 LEU A CA 10
ATOM 12833 C C . LEU A 1 31 ? -3.051 2.135 -7.861 1.00 0.00 31 LEU A C 10
ATOM 12834 O O . LEU A 1 31 ? -2.709 0.955 -7.797 1.00 0.00 31 LEU A O 10
ATOM 12850 N N . ASP A 1 32 ? -2.308 3.105 -8.374 1.00 0.00 32 ASP A N 10
ATOM 12851 C CA . ASP A 1 32 ? -0.988 2.830 -8.915 1.00 0.00 32 ASP A CA 10
ATOM 12852 C C . ASP A 1 32 ? -0.234 1.901 -7.961 1.00 0.00 32 ASP A C 10
ATOM 12853 O O . ASP A 1 32 ? 0.393 0.937 -8.395 1.00 0.00 32 ASP A O 10
ATOM 12862 N N . LEU A 1 33 ? -0.320 2.225 -6.679 1.00 0.00 33 LEU A N 10
ATOM 12863 C CA . LEU A 1 33 ? 0.346 1.432 -5.660 1.00 0.00 33 LEU A CA 10
ATOM 12864 C C . LEU A 1 33 ? -0.317 0.056 -5.577 1.00 0.00 33 LEU A C 10
ATOM 12865 O O . LEU A 1 33 ? 0.357 -0.969 -5.671 1.00 0.00 33 LEU A O 10
ATOM 12881 N N . LYS A 1 34 ? -1.630 0.077 -5.400 1.00 0.00 34 LYS A N 10
ATOM 12882 C CA . LYS A 1 34 ? -2.392 -1.156 -5.303 1.00 0.00 34 LYS A CA 10
ATOM 12883 C C . LYS A 1 34 ? -2.015 -2.077 -6.466 1.00 0.00 34 LYS A C 10
ATOM 12884 O O . LYS A 1 34 ? -1.545 -3.193 -6.252 1.00 0.00 34 LYS A O 10
ATOM 12903 N N . GLN A 1 35 ? -2.236 -1.574 -7.672 1.00 0.00 35 GLN A N 10
ATOM 12904 C CA . GLN A 1 35 ? -1.925 -2.337 -8.869 1.00 0.00 35 GLN A CA 10
ATOM 12905 C C . GLN A 1 35 ? -0.495 -2.874 -8.800 1.00 0.00 35 GLN A C 10
ATOM 12906 O O . GLN A 1 35 ? -0.242 -4.024 -9.156 1.00 0.00 35 GLN A O 10
ATOM 12920 N N . PHE A 1 36 ? 0.404 -2.017 -8.339 1.00 0.00 36 PHE A N 10
ATOM 12921 C CA . PHE A 1 36 ? 1.803 -2.391 -8.218 1.00 0.00 36 PHE A CA 10
ATOM 12922 C C . PHE A 1 36 ? 1.995 -3.450 -7.131 1.00 0.00 36 PHE A C 10
ATOM 12923 O O . PHE A 1 36 ? 2.849 -4.326 -7.257 1.00 0.00 36 PHE A O 10
ATOM 12940 N N . LEU A 1 37 ? 1.187 -3.335 -6.087 1.00 0.00 37 LEU A N 10
ATOM 12941 C CA . LEU A 1 37 ? 1.257 -4.272 -4.979 1.00 0.00 37 LEU A CA 10
ATOM 12942 C C . LEU A 1 37 ? 0.742 -5.637 -5.437 1.00 0.00 37 LEU A C 10
ATOM 12943 O O . LEU A 1 37 ? 0.941 -6.641 -4.755 1.00 0.00 37 LEU A O 10
ATOM 12959 N N . LYS A 1 38 ? 0.088 -5.631 -6.590 1.00 0.00 38 LYS A N 10
ATOM 12960 C CA . LYS A 1 38 ? -0.458 -6.857 -7.148 1.00 0.00 38 LYS A CA 10
ATOM 12961 C C . LYS A 1 38 ? 0.667 -7.656 -7.809 1.00 0.00 38 LYS A C 10
ATOM 12962 O O . LYS A 1 38 ? 0.592 -8.880 -7.901 1.00 0.00 38 LYS A O 10
ATOM 12981 N N . THR A 1 39 ? 1.683 -6.931 -8.254 1.00 0.00 39 THR A N 10
ATOM 12982 C CA . THR A 1 39 ? 2.821 -7.557 -8.904 1.00 0.00 39 THR A CA 10
ATOM 12983 C C . THR A 1 39 ? 3.971 -7.735 -7.911 1.00 0.00 39 THR A C 10
ATOM 12984 O O . THR A 1 39 ? 4.845 -8.578 -8.112 1.00 0.00 39 THR A O 10
ATOM 12995 N N . LEU A 1 40 ? 3.935 -6.927 -6.862 1.00 0.00 40 LEU A N 10
ATOM 12996 C CA . LEU A 1 40 ? 4.964 -6.984 -5.837 1.00 0.00 40 LEU A CA 10
ATOM 12997 C C . LEU A 1 40 ? 4.782 -8.257 -5.009 1.00 0.00 40 LEU A C 10
ATOM 12998 O O . LEU A 1 40 ? 5.751 -8.960 -4.724 1.00 0.00 40 LEU A O 10
ATOM 13014 N N . THR A 1 41 ? 3.535 -8.516 -4.646 1.00 0.00 41 THR A N 10
ATOM 13015 C CA . THR A 1 41 ? 3.214 -9.693 -3.856 1.00 0.00 41 THR A CA 10
ATOM 13016 C C . THR A 1 41 ? 2.495 -10.733 -4.717 1.00 0.00 41 THR A C 10
ATOM 13017 O O . THR A 1 41 ? 3.029 -11.813 -4.969 1.00 0.00 41 THR A O 10
ATOM 13028 N N . GLY A 1 42 ? 1.294 -10.372 -5.146 1.00 0.00 42 GLY A N 10
ATOM 13029 C CA . GLY A 1 42 ? 0.496 -11.261 -5.973 1.00 0.00 42 GLY A CA 10
ATOM 13030 C C . GLY A 1 42 ? -0.898 -11.462 -5.376 1.00 0.00 42 GLY A C 10
ATOM 13031 O O . GLY A 1 42 ? -1.433 -12.569 -5.397 1.00 0.00 42 GLY A O 10
ATOM 13035 N N . VAL A 1 43 ? -1.447 -10.373 -4.858 1.00 0.00 43 VAL A N 10
ATOM 13036 C CA . VAL A 1 43 ? -2.769 -10.415 -4.256 1.00 0.00 43 VAL A CA 10
ATOM 13037 C C . VAL A 1 43 ? -3.621 -9.280 -4.827 1.00 0.00 43 VAL A C 10
ATOM 13038 O O . VAL A 1 43 ? -3.170 -8.138 -4.902 1.00 0.00 43 VAL A O 10
ATOM 13051 N N . LEU A 1 44 ? -4.838 -9.633 -5.214 1.00 0.00 44 LEU A N 10
ATOM 13052 C CA . LEU A 1 44 ? -5.757 -8.657 -5.775 1.00 0.00 44 LEU A CA 10
ATOM 13053 C C . LEU A 1 44 ? -5.699 -7.372 -4.947 1.00 0.00 44 LEU A C 10
ATOM 13054 O O . LEU A 1 44 ? -5.399 -7.411 -3.755 1.00 0.00 44 LEU A O 10
ATOM 13070 N N . PRO A 1 45 ? -5.998 -6.234 -5.629 1.00 0.00 45 PRO A N 10
ATOM 13071 C CA . PRO A 1 45 ? -5.983 -4.940 -4.969 1.00 0.00 45 PRO A CA 10
ATOM 13072 C C . PRO A 1 45 ? -7.211 -4.767 -4.073 1.00 0.00 45 PRO A C 10
ATOM 13073 O O . PRO A 1 45 ? -7.202 -3.950 -3.154 1.00 0.00 45 PRO A O 10
ATOM 13084 N N . GLU A 1 46 ? -8.237 -5.549 -4.373 1.00 0.00 46 GLU A N 10
ATOM 13085 C CA . GLU A 1 46 ? -9.470 -5.492 -3.606 1.00 0.00 46 GLU A CA 10
ATOM 13086 C C . GLU A 1 46 ? -9.325 -6.290 -2.308 1.00 0.00 46 GLU A C 10
ATOM 13087 O O . GLU A 1 46 ? -9.873 -5.907 -1.276 1.00 0.00 46 GLU A O 10
ATOM 13099 N N . ARG A 1 47 ? -8.584 -7.384 -2.404 1.00 0.00 47 ARG A N 10
ATOM 13100 C CA . ARG A 1 47 ? -8.360 -8.239 -1.250 1.00 0.00 47 ARG A CA 10
ATOM 13101 C C . ARG A 1 47 ? -7.266 -7.650 -0.357 1.00 0.00 47 ARG A C 10
ATOM 13102 O O . ARG A 1 47 ? -7.313 -7.793 0.863 1.00 0.00 47 ARG A O 10
ATOM 13123 N N . GLN A 1 48 ? -6.307 -7.002 -1.001 1.00 0.00 48 GLN A N 10
ATOM 13124 C CA . GLN A 1 48 ? -5.203 -6.391 -0.281 1.00 0.00 48 GLN A CA 10
ATOM 13125 C C . GLN A 1 48 ? -5.730 -5.381 0.741 1.00 0.00 48 GLN A C 10
ATOM 13126 O O . GLN A 1 48 ? -6.376 -4.401 0.374 1.00 0.00 48 GLN A O 10
ATOM 13140 N N . LYS A 1 49 ? -5.435 -5.656 2.003 1.00 0.00 49 LYS A N 10
ATOM 13141 C CA . LYS A 1 49 ? -5.871 -4.784 3.081 1.00 0.00 49 LYS A CA 10
ATOM 13142 C C . LYS A 1 49 ? -4.688 -3.938 3.556 1.00 0.00 49 LYS A C 10
ATOM 13143 O O . LYS A 1 49 ? -3.716 -4.468 4.093 1.00 0.00 49 LYS A O 10
ATOM 13162 N N . LEU A 1 50 ? -4.809 -2.636 3.342 1.00 0.00 50 LEU A N 10
ATOM 13163 C CA . LEU A 1 50 ? -3.762 -1.711 3.743 1.00 0.00 50 LEU A CA 10
ATOM 13164 C C . LEU A 1 50 ? -4.094 -1.137 5.121 1.00 0.00 50 LEU A C 10
ATOM 13165 O O . LEU A 1 50 ? -4.976 -0.288 5.249 1.00 0.00 50 LEU A O 10
ATOM 13181 N N . LEU A 1 51 ? -3.371 -1.624 6.119 1.00 0.00 51 LEU A N 10
ATOM 13182 C CA . LEU A 1 51 ? -3.578 -1.170 7.484 1.00 0.00 51 LEU A CA 10
ATOM 13183 C C . LEU A 1 51 ? -2.506 -0.138 7.842 1.00 0.00 51 LEU A C 10
ATOM 13184 O O . LEU A 1 51 ? -1.320 -0.460 7.889 1.00 0.00 51 LEU A O 10
ATOM 13200 N N . GLY A 1 52 ? -2.963 1.082 8.084 1.00 0.00 52 GLY A N 10
ATOM 13201 C CA . GLY A 1 52 ? -2.058 2.163 8.436 1.00 0.00 52 GLY A CA 10
ATOM 13202 C C . GLY A 1 52 ? -2.730 3.525 8.247 1.00 0.00 52 GLY A C 10
ATOM 13203 O O . GLY A 1 52 ? -2.758 4.341 9.166 1.00 0.00 52 GLY A O 10
ATOM 13207 N N . LEU A 1 53 ? -3.256 3.727 7.048 1.00 0.00 53 LEU A N 10
ATOM 13208 C CA . LEU A 1 53 ? -3.927 4.975 6.726 1.00 0.00 53 LEU A CA 10
ATOM 13209 C C . LEU A 1 53 ? -5.378 4.685 6.337 1.00 0.00 53 LEU A C 10
ATOM 13210 O O . LEU A 1 53 ? -5.634 3.936 5.396 1.00 0.00 53 LEU A O 10
ATOM 13226 N N . LYS A 1 54 ? -6.289 5.292 7.083 1.00 0.00 54 LYS A N 10
ATOM 13227 C CA . LYS A 1 54 ? -7.708 5.107 6.829 1.00 0.00 54 LYS A CA 10
ATOM 13228 C C . LYS A 1 54 ? -8.388 6.475 6.742 1.00 0.00 54 LYS A C 10
ATOM 13229 O O . LYS A 1 54 ? -7.771 7.499 7.033 1.00 0.00 54 LYS A O 10
ATOM 13248 N N . VAL A 1 55 ? -9.650 6.448 6.340 1.00 0.00 55 VAL A N 10
ATOM 13249 C CA . VAL A 1 55 ? -10.421 7.673 6.211 1.00 0.00 55 VAL A CA 10
ATOM 13250 C C . VAL A 1 55 ? -11.798 7.473 6.846 1.00 0.00 55 VAL A C 10
ATOM 13251 O O . VAL A 1 55 ? -12.688 6.885 6.234 1.00 0.00 55 VAL A O 10
ATOM 13264 N N . LYS A 1 56 ? -11.931 7.975 8.065 1.00 0.00 56 LYS A N 10
ATOM 13265 C CA . LYS A 1 56 ? -13.185 7.859 8.790 1.00 0.00 56 LYS A CA 10
ATOM 13266 C C . LYS A 1 56 ? -13.762 6.457 8.581 1.00 0.00 56 LYS A C 10
ATOM 13267 O O . LYS A 1 56 ? -14.870 6.307 8.069 1.00 0.00 56 LYS A O 10
ATOM 13286 N N . GLY A 1 57 ? -12.984 5.465 8.989 1.00 0.00 57 GLY A N 10
ATOM 13287 C CA . GLY A 1 57 ? -13.403 4.081 8.854 1.00 0.00 57 GLY A CA 10
ATOM 13288 C C . GLY A 1 57 ? -12.649 3.388 7.717 1.00 0.00 57 GLY A C 10
ATOM 13289 O O . GLY A 1 57 ? -11.721 2.618 7.961 1.00 0.00 57 GLY A O 10
ATOM 13293 N N . LYS A 1 58 ? -13.076 3.687 6.499 1.00 0.00 58 LYS A N 10
ATOM 13294 C CA . LYS A 1 58 ? -12.452 3.103 5.323 1.00 0.00 58 LYS A CA 10
ATOM 13295 C C . LYS A 1 58 ? -11.352 4.038 4.817 1.00 0.00 58 LYS A C 10
ATOM 13296 O O . LYS A 1 58 ? -11.416 5.248 5.027 1.00 0.00 58 LYS A O 10
ATOM 13315 N N . PRO A 1 59 ? -10.344 3.425 4.141 1.00 0.00 59 PRO A N 10
ATOM 13316 C CA . PRO A 1 59 ? -9.231 4.190 3.602 1.00 0.00 59 PRO A CA 10
ATOM 13317 C C . PRO A 1 59 ? -9.651 4.959 2.348 1.00 0.00 59 PRO A C 10
ATOM 13318 O O . PRO A 1 59 ? -10.650 4.623 1.715 1.00 0.00 59 PRO A O 10
ATOM 13329 N N . ALA A 1 60 ? -8.867 5.977 2.027 1.00 0.00 60 ALA A N 10
ATOM 13330 C CA . ALA A 1 60 ? -9.144 6.797 0.860 1.00 0.00 60 ALA A CA 10
ATOM 13331 C C . ALA A 1 60 ? -9.387 5.891 -0.348 1.00 0.00 60 ALA A C 10
ATOM 13332 O O . ALA A 1 60 ? -9.069 4.703 -0.312 1.00 0.00 60 ALA A O 10
ATOM 13339 N N . GLU A 1 61 ? -9.949 6.486 -1.390 1.00 0.00 61 GLU A N 10
ATOM 13340 C CA . GLU A 1 61 ? -10.238 5.747 -2.608 1.00 0.00 61 GLU A CA 10
ATOM 13341 C C . GLU A 1 61 ? -8.938 5.366 -3.319 1.00 0.00 61 GLU A C 10
ATOM 13342 O O . GLU A 1 61 ? -7.863 5.833 -2.947 1.00 0.00 61 GLU A O 10
ATOM 13354 N N . ASN A 1 62 ? -9.080 4.520 -4.329 1.00 0.00 62 ASN A N 10
ATOM 13355 C CA . ASN A 1 62 ? -7.930 4.070 -5.095 1.00 0.00 62 ASN A CA 10
ATOM 13356 C C . ASN A 1 62 ? -7.507 5.173 -6.067 1.00 0.00 62 ASN A C 10
ATOM 13357 O O . ASN A 1 62 ? -6.328 5.300 -6.394 1.00 0.00 62 ASN A O 10
ATOM 13368 N N . ASP A 1 63 ? -8.493 5.944 -6.502 1.00 0.00 63 ASP A N 10
ATOM 13369 C CA . ASP A 1 63 ? -8.238 7.033 -7.431 1.00 0.00 63 ASP A CA 10
ATOM 13370 C C . ASP A 1 63 ? -8.003 8.323 -6.644 1.00 0.00 63 ASP A C 10
ATOM 13371 O O . ASP A 1 63 ? -8.499 9.384 -7.021 1.00 0.00 63 ASP A O 10
ATOM 13380 N N . VAL A 1 64 ? -7.246 8.192 -5.565 1.00 0.00 64 VAL A N 10
ATOM 13381 C CA . VAL A 1 64 ? -6.939 9.334 -4.722 1.00 0.00 64 VAL A CA 10
ATOM 13382 C C . VAL A 1 64 ? -5.443 9.644 -4.815 1.00 0.00 64 VAL A C 10
ATOM 13383 O O . VAL A 1 64 ? -4.626 8.738 -4.968 1.00 0.00 64 VAL A O 10
ATOM 13396 N N . LYS A 1 65 ? -5.131 10.928 -4.719 1.00 0.00 65 LYS A N 10
ATOM 13397 C CA . LYS A 1 65 ? -3.748 11.369 -4.791 1.00 0.00 65 LYS A CA 10
ATOM 13398 C C . LYS A 1 65 ? -3.042 11.036 -3.475 1.00 0.00 65 LYS A C 10
ATOM 13399 O O . LYS A 1 65 ? -3.434 11.522 -2.416 1.00 0.00 65 LYS A O 10
ATOM 13418 N N . LEU A 1 66 ? -2.013 10.209 -3.586 1.00 0.00 66 LEU A N 10
ATOM 13419 C CA . LEU A 1 66 ? -1.249 9.805 -2.418 1.00 0.00 66 LEU A CA 10
ATOM 13420 C C . LEU A 1 66 ? -0.651 11.045 -1.751 1.00 0.00 66 LEU A C 10
ATOM 13421 O O . LEU A 1 66 ? -0.305 11.014 -0.571 1.00 0.00 66 LEU A O 10
ATOM 13437 N N . GLY A 1 67 ? -0.548 12.108 -2.535 1.00 0.00 67 GLY A N 10
ATOM 13438 C CA . GLY A 1 67 ? 0.001 13.357 -2.035 1.00 0.00 67 GLY A CA 10
ATOM 13439 C C . GLY A 1 67 ? -1.061 14.162 -1.283 1.00 0.00 67 GLY A C 10
ATOM 13440 O O . GLY A 1 67 ? -0.763 14.802 -0.277 1.00 0.00 67 GLY A O 10
ATOM 13444 N N . ALA A 1 68 ? -2.279 14.102 -1.801 1.00 0.00 68 ALA A N 10
ATOM 13445 C CA . ALA A 1 68 ? -3.387 14.817 -1.192 1.00 0.00 68 ALA A CA 10
ATOM 13446 C C . ALA A 1 68 ? -3.534 14.375 0.265 1.00 0.00 68 ALA A C 10
ATOM 13447 O O . ALA A 1 68 ? -4.035 15.128 1.099 1.00 0.00 68 ALA A O 10
ATOM 13454 N N . LEU A 1 69 ? -3.089 13.155 0.528 1.00 0.00 69 LEU A N 10
ATOM 13455 C CA . LEU A 1 69 ? -3.165 12.603 1.870 1.00 0.00 69 LEU A CA 10
ATOM 13456 C C . LEU A 1 69 ? -2.040 13.191 2.723 1.00 0.00 69 LEU A C 10
ATOM 13457 O O . LEU A 1 69 ? -2.192 13.350 3.933 1.00 0.00 69 LEU A O 10
ATOM 13473 N N . LYS A 1 70 ? -0.935 13.499 2.058 1.00 0.00 70 LYS A N 10
ATOM 13474 C CA . LYS A 1 70 ? 0.215 14.066 2.741 1.00 0.00 70 LYS A CA 10
ATOM 13475 C C . LYS A 1 70 ? 0.618 13.151 3.899 1.00 0.00 70 LYS A C 10
ATOM 13476 O O . LYS A 1 70 ? 0.631 13.575 5.054 1.00 0.00 70 LYS A O 10
ATOM 13495 N N . LEU A 1 71 ? 0.938 11.914 3.550 1.00 0.00 71 LEU A N 10
ATOM 13496 C CA . LEU A 1 71 ? 1.340 10.936 4.546 1.00 0.00 71 LEU A CA 10
ATOM 13497 C C . LEU A 1 71 ? 2.814 11.148 4.897 1.00 0.00 71 LEU A C 10
ATOM 13498 O O . LEU A 1 71 ? 3.465 12.035 4.347 1.00 0.00 71 LEU A O 10
ATOM 13514 N N . LYS A 1 72 ? 3.297 10.320 5.812 1.00 0.00 72 LYS A N 10
ATOM 13515 C CA . LYS A 1 72 ? 4.682 10.406 6.243 1.00 0.00 72 LYS A CA 10
ATOM 13516 C C . LYS A 1 72 ? 5.556 9.570 5.306 1.00 0.00 72 LYS A C 10
ATOM 13517 O O . LYS A 1 72 ? 5.067 8.654 4.647 1.00 0.00 72 LYS A O 10
ATOM 13536 N N . PRO A 1 73 ? 6.869 9.924 5.275 1.00 0.00 73 PRO A N 10
ATOM 13537 C CA . PRO A 1 73 ? 7.816 9.217 4.430 1.00 0.00 73 PRO A CA 10
ATOM 13538 C C . PRO A 1 73 ? 8.163 7.849 5.021 1.00 0.00 73 PRO A C 10
ATOM 13539 O O . PRO A 1 73 ? 7.972 7.618 6.214 1.00 0.00 73 PRO A O 10
ATOM 13550 N N . ASN A 1 74 ? 8.667 6.978 4.159 1.00 0.00 74 ASN A N 10
ATOM 13551 C CA . ASN A 1 74 ? 9.042 5.639 4.581 1.00 0.00 74 ASN A CA 10
ATOM 13552 C C . ASN A 1 74 ? 7.992 5.103 5.556 1.00 0.00 74 ASN A C 10
ATOM 13553 O O . ASN A 1 74 ? 8.319 4.357 6.477 1.00 0.00 74 ASN A O 10
ATOM 13564 N N . THR A 1 75 ? 6.751 5.505 5.319 1.00 0.00 75 THR A N 10
ATOM 13565 C CA . THR A 1 75 ? 5.651 5.074 6.165 1.00 0.00 75 THR A CA 10
ATOM 13566 C C . THR A 1 75 ? 5.418 3.570 6.011 1.00 0.00 75 THR A C 10
ATOM 13567 O O . THR A 1 75 ? 4.854 3.124 5.013 1.00 0.00 75 THR A O 10
ATOM 13578 N N . LYS A 1 76 ? 5.863 2.828 7.015 1.00 0.00 76 LYS A N 10
ATOM 13579 C CA . LYS A 1 76 ? 5.710 1.383 7.003 1.00 0.00 76 LYS A CA 10
ATOM 13580 C C . LYS A 1 76 ? 4.239 1.029 7.231 1.00 0.00 76 LYS A C 10
ATOM 13581 O O . LYS A 1 76 ? 3.764 1.035 8.366 1.00 0.00 76 LYS A O 10
ATOM 13600 N N . ILE A 1 77 ? 3.559 0.730 6.134 1.00 0.00 77 ILE A N 10
ATOM 13601 C CA . ILE A 1 77 ? 2.152 0.374 6.200 1.00 0.00 77 ILE A CA 10
ATOM 13602 C C . ILE A 1 77 ? 2.020 -1.144 6.338 1.00 0.00 77 ILE A C 10
ATOM 13603 O O . ILE A 1 77 ? 2.993 -1.874 6.157 1.00 0.00 77 ILE A O 10
ATOM 13619 N N . MET A 1 78 ? 0.808 -1.574 6.658 1.00 0.00 78 MET A N 10
ATOM 13620 C CA . MET A 1 78 ? 0.537 -2.992 6.823 1.00 0.00 78 MET A CA 10
ATOM 13621 C C . MET A 1 78 ? -0.298 -3.529 5.659 1.00 0.00 78 MET A C 10
ATOM 13622 O O . MET A 1 78 ? -1.167 -2.831 5.139 1.00 0.00 78 MET A O 10
ATOM 13636 N N . MET A 1 79 ? -0.006 -4.766 5.284 1.00 0.00 79 MET A N 10
ATOM 13637 C CA . MET A 1 79 ? -0.719 -5.405 4.191 1.00 0.00 79 MET A CA 10
ATOM 13638 C C . MET A 1 79 ? -1.278 -6.763 4.621 1.00 0.00 79 MET A C 10
ATOM 13639 O O . MET A 1 79 ? -0.530 -7.635 5.060 1.00 0.00 79 MET A O 10
ATOM 13653 N N . MET A 1 80 ? -2.588 -6.899 4.480 1.00 0.00 80 MET A N 10
ATOM 13654 C CA . MET A 1 80 ? -3.256 -8.136 4.848 1.00 0.00 80 MET A CA 10
ATOM 13655 C C . MET A 1 80 ? -4.027 -8.717 3.661 1.00 0.00 80 MET A C 10
ATOM 13656 O O . MET A 1 80 ? -4.909 -8.061 3.108 1.00 0.00 80 MET A O 10
ATOM 13670 N N . GLY A 1 81 ? -3.667 -9.941 3.305 1.00 0.00 81 GLY A N 10
ATOM 13671 C CA . GLY A 1 81 ? -4.314 -10.618 2.194 1.00 0.00 81 GLY A CA 10
ATOM 13672 C C . GLY A 1 81 ? -3.403 -11.695 1.602 1.00 0.00 81 GLY A C 10
ATOM 13673 O O . GLY A 1 81 ? -2.182 -11.544 1.592 1.00 0.00 81 GLY A O 10
ATOM 13677 N N . THR A 1 82 ? -4.031 -12.759 1.124 1.00 0.00 82 THR A N 10
ATOM 13678 C CA . THR A 1 82 ? -3.292 -13.861 0.532 1.00 0.00 82 THR A CA 10
ATOM 13679 C C . THR A 1 82 ? -3.866 -14.211 -0.843 1.00 0.00 82 THR A C 10
ATOM 13680 O O . THR A 1 82 ? -5.065 -14.066 -1.074 1.00 0.00 82 THR A O 10
ATOM 13691 N N . ARG A 1 83 ? -2.982 -14.665 -1.719 1.00 0.00 83 ARG A N 10
ATOM 13692 C CA . ARG A 1 83 ? -3.386 -15.036 -3.065 1.00 0.00 83 ARG A CA 10
ATOM 13693 C C . ARG A 1 83 ? -4.742 -15.743 -3.036 1.00 0.00 83 ARG A C 10
ATOM 13694 O O . ARG A 1 83 ? -5.123 -16.322 -2.020 1.00 0.00 83 ARG A O 10
ATOM 13715 N N . GLU A 1 84 ? -5.434 -15.673 -4.164 1.00 0.00 84 GLU A N 10
ATOM 13716 C CA . GLU A 1 84 ? -6.741 -16.299 -4.280 1.00 0.00 84 GLU A CA 10
ATOM 13717 C C . GLU A 1 84 ? -7.698 -15.730 -3.231 1.00 0.00 84 GLU A C 10
ATOM 13718 O O . GLU A 1 84 ? -7.395 -14.724 -2.590 1.00 0.00 84 GLU A O 10
ATOM 13730 N N . SER A 1 85 ? -8.833 -16.398 -3.088 1.00 0.00 85 SER A N 10
ATOM 13731 C CA . SER A 1 85 ? -9.836 -15.971 -2.127 1.00 0.00 85 SER A CA 10
ATOM 13732 C C . SER A 1 85 ? -10.761 -17.140 -1.782 1.00 0.00 85 SER A C 10
ATOM 13733 O O . SER A 1 85 ? -11.374 -17.733 -2.668 1.00 0.00 85 SER A O 10
ATOM 13741 N N . GLY A 1 86 ? -10.832 -17.436 -0.493 1.00 0.00 86 GLY A N 10
ATOM 13742 C CA . GLY A 1 86 ? -11.672 -18.523 -0.020 1.00 0.00 86 GLY A CA 10
ATOM 13743 C C . GLY A 1 86 ? -11.033 -19.229 1.178 1.00 0.00 86 GLY A C 10
ATOM 13744 O O . GLY A 1 86 ? -10.383 -18.590 2.004 1.00 0.00 86 GLY A O 10
ATOM 13748 N N . PRO A 1 87 ? -11.246 -20.571 1.236 1.00 0.00 87 PRO A N 10
ATOM 13749 C CA . PRO A 1 87 ? -10.698 -21.370 2.319 1.00 0.00 87 PRO A CA 10
ATOM 13750 C C . PRO A 1 87 ? -9.194 -21.581 2.137 1.00 0.00 87 PRO A C 10
ATOM 13751 O O . PRO A 1 87 ? -8.764 -22.630 1.661 1.00 0.00 87 PRO A O 10
ATOM 13762 N N . SER A 1 88 ? -8.435 -20.567 2.527 1.00 0.00 88 SER A N 10
ATOM 13763 C CA . SER A 1 88 ? -6.988 -20.629 2.414 1.00 0.00 88 SER A CA 10
ATOM 13764 C C . SER A 1 88 ? -6.465 -21.907 3.074 1.00 0.00 88 SER A C 10
ATOM 13765 O O . SER A 1 88 ? -7.167 -22.532 3.866 1.00 0.00 88 SER A O 10
ATOM 13773 N N . SER A 1 89 ? -5.236 -22.256 2.722 1.00 0.00 89 SER A N 10
ATOM 13774 C CA . SER A 1 89 ? -4.611 -23.448 3.270 1.00 0.00 89 SER A CA 10
ATOM 13775 C C . SER A 1 89 ? -4.379 -23.273 4.772 1.00 0.00 89 SER A C 10
ATOM 13776 O O . SER A 1 89 ? -3.779 -22.289 5.200 1.00 0.00 89 SER A O 10
ATOM 13784 N N . GLY A 1 90 ? -4.866 -24.244 5.531 1.00 0.00 90 GLY A N 10
ATOM 13785 C CA . GLY A 1 90 ? -4.719 -24.210 6.976 1.00 0.00 90 GLY A CA 10
ATOM 13786 C C . GLY A 1 90 ? -3.249 -24.059 7.374 1.00 0.00 90 GLY A C 10
ATOM 13787 O O . GLY A 1 90 ? -2.771 -24.752 8.270 1.00 0.00 90 GLY A O 10
ATOM 13791 N N . GLY A 1 1 ? 15.116 4.576 13.189 1.00 0.00 1 GLY A N 11
ATOM 13792 C CA . GLY A 1 1 ? 15.057 5.889 12.568 1.00 0.00 1 GLY A CA 11
ATOM 13793 C C . GLY A 1 1 ? 15.274 5.790 11.056 1.00 0.00 1 GLY A C 11
ATOM 13794 O O . GLY A 1 1 ? 15.722 4.760 10.556 1.00 0.00 1 GLY A O 11
ATOM 13798 N N . SER A 1 2 ? 14.948 6.877 10.372 1.00 0.00 2 SER A N 11
ATOM 13799 C CA . SER A 1 2 ? 15.102 6.926 8.928 1.00 0.00 2 SER A CA 11
ATOM 13800 C C . SER A 1 2 ? 15.309 8.372 8.473 1.00 0.00 2 SER A C 11
ATOM 13801 O O . SER A 1 2 ? 14.878 9.306 9.146 1.00 0.00 2 SER A O 11
ATOM 13809 N N . SER A 1 3 ? 15.970 8.511 7.333 1.00 0.00 3 SER A N 11
ATOM 13810 C CA . SER A 1 3 ? 16.239 9.827 6.780 1.00 0.00 3 SER A CA 11
ATOM 13811 C C . SER A 1 3 ? 15.547 9.977 5.424 1.00 0.00 3 SER A C 11
ATOM 13812 O O . SER A 1 3 ? 15.644 9.095 4.572 1.00 0.00 3 SER A O 11
ATOM 13820 N N . GLY A 1 4 ? 14.863 11.101 5.265 1.00 0.00 4 GLY A N 11
ATOM 13821 C CA . GLY A 1 4 ? 14.155 11.378 4.027 1.00 0.00 4 GLY A CA 11
ATOM 13822 C C . GLY A 1 4 ? 15.096 11.284 2.824 1.00 0.00 4 GLY A C 11
ATOM 13823 O O . GLY A 1 4 ? 16.278 11.605 2.930 1.00 0.00 4 GLY A O 11
ATOM 13827 N N . SER A 1 5 ? 14.535 10.841 1.708 1.00 0.00 5 SER A N 11
ATOM 13828 C CA . SER A 1 5 ? 15.310 10.701 0.486 1.00 0.00 5 SER A CA 11
ATOM 13829 C C . SER A 1 5 ? 14.498 11.206 -0.708 1.00 0.00 5 SER A C 11
ATOM 13830 O O . SER A 1 5 ? 13.305 11.477 -0.583 1.00 0.00 5 SER A O 11
ATOM 13838 N N . SER A 1 6 ? 15.178 11.318 -1.840 1.00 0.00 6 SER A N 11
ATOM 13839 C CA . SER A 1 6 ? 14.536 11.786 -3.056 1.00 0.00 6 SER A CA 11
ATOM 13840 C C . SER A 1 6 ? 13.281 10.958 -3.337 1.00 0.00 6 SER A C 11
ATOM 13841 O O . SER A 1 6 ? 13.355 9.737 -3.465 1.00 0.00 6 SER A O 11
ATOM 13849 N N . GLY A 1 7 ? 12.157 11.655 -3.425 1.00 0.00 7 GLY A N 11
ATOM 13850 C CA . GLY A 1 7 ? 10.888 10.998 -3.688 1.00 0.00 7 GLY A CA 11
ATOM 13851 C C . GLY A 1 7 ? 10.160 10.668 -2.383 1.00 0.00 7 GLY A C 11
ATOM 13852 O O . GLY A 1 7 ? 10.482 11.219 -1.332 1.00 0.00 7 GLY A O 11
ATOM 13856 N N . LEU A 1 8 ? 9.193 9.769 -2.494 1.00 0.00 8 LEU A N 11
ATOM 13857 C CA . LEU A 1 8 ? 8.417 9.358 -1.336 1.00 0.00 8 LEU A CA 11
ATOM 13858 C C . LEU A 1 8 ? 8.391 7.830 -1.260 1.00 0.00 8 LEU A C 11
ATOM 13859 O O . LEU A 1 8 ? 7.588 7.186 -1.933 1.00 0.00 8 LEU A O 11
ATOM 13875 N N . PRO A 1 9 ? 9.303 7.281 -0.414 1.00 0.00 9 PRO A N 11
ATOM 13876 C CA . PRO A 1 9 ? 9.392 5.841 -0.242 1.00 0.00 9 PRO A CA 11
ATOM 13877 C C . PRO A 1 9 ? 8.234 5.318 0.611 1.00 0.00 9 PRO A C 11
ATOM 13878 O O . PRO A 1 9 ? 7.925 5.884 1.658 1.00 0.00 9 PRO A O 11
ATOM 13889 N N . ILE A 1 10 ? 7.625 4.244 0.130 1.00 0.00 10 ILE A N 11
ATOM 13890 C CA . ILE A 1 10 ? 6.508 3.639 0.835 1.00 0.00 10 ILE A CA 11
ATOM 13891 C C . ILE A 1 10 ? 6.816 2.164 1.099 1.00 0.00 10 ILE A C 11
ATOM 13892 O O . ILE A 1 10 ? 6.888 1.364 0.167 1.00 0.00 10 ILE A O 11
ATOM 13908 N N . ILE A 1 11 ? 6.991 1.848 2.374 1.00 0.00 11 ILE A N 11
ATOM 13909 C CA . ILE A 1 11 ? 7.290 0.483 2.773 1.00 0.00 11 ILE A CA 11
ATOM 13910 C C . ILE A 1 11 ? 5.981 -0.266 3.032 1.00 0.00 11 ILE A C 11
ATOM 13911 O O . ILE A 1 11 ? 5.084 0.255 3.692 1.00 0.00 11 ILE A O 11
ATOM 13927 N N . VAL A 1 12 ? 5.915 -1.477 2.500 1.00 0.00 12 VAL A N 11
ATOM 13928 C CA . VAL A 1 12 ? 4.731 -2.304 2.665 1.00 0.00 12 VAL A CA 11
ATOM 13929 C C . VAL A 1 12 ? 5.099 -3.562 3.454 1.00 0.00 12 VAL A C 11
ATOM 13930 O O . VAL A 1 12 ? 5.803 -4.434 2.945 1.00 0.00 12 VAL A O 11
ATOM 13943 N N . LYS A 1 13 ? 4.607 -3.617 4.683 1.00 0.00 13 LYS A N 11
ATOM 13944 C CA . LYS A 1 13 ? 4.876 -4.755 5.546 1.00 0.00 13 LYS A CA 11
ATOM 13945 C C . LYS A 1 13 ? 3.788 -5.811 5.344 1.00 0.00 13 LYS A C 11
ATOM 13946 O O . LYS A 1 13 ? 2.648 -5.622 5.766 1.00 0.00 13 LYS A O 11
ATOM 13965 N N . TRP A 1 14 ? 4.178 -6.900 4.698 1.00 0.00 14 TRP A N 11
ATOM 13966 C CA . TRP A 1 14 ? 3.250 -7.987 4.435 1.00 0.00 14 TRP A CA 11
ATOM 13967 C C . TRP A 1 14 ? 3.731 -9.217 5.207 1.00 0.00 14 TRP A C 11
ATOM 13968 O O . TRP A 1 14 ? 4.760 -9.801 4.872 1.00 0.00 14 TRP A O 11
ATOM 13989 N N . GLY A 1 15 ? 2.963 -9.574 6.226 1.00 0.00 15 GLY A N 11
ATOM 13990 C CA . GLY A 1 15 ? 3.298 -10.724 7.048 1.00 0.00 15 GLY A CA 11
ATOM 13991 C C . GLY A 1 15 ? 4.696 -10.577 7.653 1.00 0.00 15 GLY A C 11
ATOM 13992 O O . GLY A 1 15 ? 4.887 -9.827 8.608 1.00 0.00 15 GLY A O 11
ATOM 13996 N N . GLY A 1 16 ? 5.637 -11.306 7.071 1.00 0.00 16 GLY A N 11
ATOM 13997 C CA . GLY A 1 16 ? 7.012 -11.267 7.540 1.00 0.00 16 GLY A CA 11
ATOM 13998 C C . GLY A 1 16 ? 7.936 -10.662 6.481 1.00 0.00 16 GLY A C 11
ATOM 13999 O O . GLY A 1 16 ? 9.126 -10.471 6.726 1.00 0.00 16 GLY A O 11
ATOM 14003 N N . GLN A 1 17 ? 7.353 -10.379 5.326 1.00 0.00 17 GLN A N 11
ATOM 14004 C CA . GLN A 1 17 ? 8.109 -9.800 4.228 1.00 0.00 17 GLN A CA 11
ATOM 14005 C C . GLN A 1 17 ? 7.650 -8.364 3.966 1.00 0.00 17 GLN A C 11
ATOM 14006 O O . GLN A 1 17 ? 6.454 -8.103 3.845 1.00 0.00 17 GLN A O 11
ATOM 14020 N N . GLU A 1 18 ? 8.625 -7.470 3.887 1.00 0.00 18 GLU A N 11
ATOM 14021 C CA . GLU A 1 18 ? 8.336 -6.067 3.642 1.00 0.00 18 GLU A CA 11
ATOM 14022 C C . GLU A 1 18 ? 8.879 -5.644 2.276 1.00 0.00 18 GLU A C 11
ATOM 14023 O O . GLU A 1 18 ? 9.908 -6.150 1.830 1.00 0.00 18 GLU A O 11
ATOM 14035 N N . TYR A 1 19 ? 8.164 -4.721 1.650 1.00 0.00 19 TYR A N 11
ATOM 14036 C CA . TYR A 1 19 ? 8.562 -4.225 0.344 1.00 0.00 19 TYR A CA 11
ATOM 14037 C C . TYR A 1 19 ? 8.855 -2.724 0.394 1.00 0.00 19 TYR A C 11
ATOM 14038 O O . TYR A 1 19 ? 8.235 -1.992 1.164 1.00 0.00 19 TYR A O 11
ATOM 14056 N N . SER A 1 20 ? 9.801 -2.310 -0.437 1.00 0.00 20 SER A N 11
ATOM 14057 C CA . SER A 1 20 ? 10.184 -0.910 -0.497 1.00 0.00 20 SER A CA 11
ATOM 14058 C C . SER A 1 20 ? 9.684 -0.286 -1.802 1.00 0.00 20 SER A C 11
ATOM 14059 O O . SER A 1 20 ? 10.158 -0.634 -2.882 1.00 0.00 20 SER A O 11
ATOM 14067 N N . VAL A 1 21 ? 8.733 0.625 -1.658 1.00 0.00 21 VAL A N 11
ATOM 14068 C CA . VAL A 1 21 ? 8.164 1.301 -2.812 1.00 0.00 21 VAL A CA 11
ATOM 14069 C C . VAL A 1 21 ? 8.893 2.628 -3.031 1.00 0.00 21 VAL A C 11
ATOM 14070 O O . VAL A 1 21 ? 8.892 3.493 -2.157 1.00 0.00 21 VAL A O 11
ATOM 14083 N N . THR A 1 22 ? 9.498 2.747 -4.204 1.00 0.00 22 THR A N 11
ATOM 14084 C CA . THR A 1 22 ? 10.229 3.954 -4.550 1.00 0.00 22 THR A CA 11
ATOM 14085 C C . THR A 1 22 ? 10.187 4.189 -6.061 1.00 0.00 22 THR A C 11
ATOM 14086 O O . THR A 1 22 ? 11.146 4.696 -6.641 1.00 0.00 22 THR A O 11
ATOM 14097 N N . THR A 1 23 ? 9.065 3.809 -6.655 1.00 0.00 23 THR A N 11
ATOM 14098 C CA . THR A 1 23 ? 8.885 3.972 -8.088 1.00 0.00 23 THR A CA 11
ATOM 14099 C C . THR A 1 23 ? 7.828 5.040 -8.374 1.00 0.00 23 THR A C 11
ATOM 14100 O O . THR A 1 23 ? 8.005 5.870 -9.265 1.00 0.00 23 THR A O 11
ATOM 14111 N N . LEU A 1 24 ? 6.753 4.985 -7.602 1.00 0.00 24 LEU A N 11
ATOM 14112 C CA . LEU A 1 24 ? 5.667 5.938 -7.762 1.00 0.00 24 LEU A CA 11
ATOM 14113 C C . LEU A 1 24 ? 5.874 7.107 -6.796 1.00 0.00 24 LEU A C 11
ATOM 14114 O O . LEU A 1 24 ? 6.655 7.005 -5.852 1.00 0.00 24 LEU A O 11
ATOM 14130 N N . SER A 1 25 ? 5.160 8.190 -7.067 1.00 0.00 25 SER A N 11
ATOM 14131 C CA . SER A 1 25 ? 5.256 9.376 -6.234 1.00 0.00 25 SER A CA 11
ATOM 14132 C C . SER A 1 25 ? 3.869 9.994 -6.043 1.00 0.00 25 SER A C 11
ATOM 14133 O O . SER A 1 25 ? 2.869 9.437 -6.494 1.00 0.00 25 SER A O 11
ATOM 14141 N N . GLU A 1 26 ? 3.853 11.137 -5.374 1.00 0.00 26 GLU A N 11
ATOM 14142 C CA . GLU A 1 26 ? 2.605 11.837 -5.117 1.00 0.00 26 GLU A CA 11
ATOM 14143 C C . GLU A 1 26 ? 1.745 11.868 -6.382 1.00 0.00 26 GLU A C 11
ATOM 14144 O O . GLU A 1 26 ? 0.554 11.565 -6.334 1.00 0.00 26 GLU A O 11
ATOM 14156 N N . ASP A 1 27 ? 2.381 12.238 -7.483 1.00 0.00 27 ASP A N 11
ATOM 14157 C CA . ASP A 1 27 ? 1.689 12.313 -8.758 1.00 0.00 27 ASP A CA 11
ATOM 14158 C C . ASP A 1 27 ? 0.860 11.043 -8.959 1.00 0.00 27 ASP A C 11
ATOM 14159 O O . ASP A 1 27 ? -0.338 11.115 -9.228 1.00 0.00 27 ASP A O 11
ATOM 14168 N N . ASP A 1 28 ? 1.532 9.909 -8.822 1.00 0.00 28 ASP A N 11
ATOM 14169 C CA . ASP A 1 28 ? 0.873 8.624 -8.985 1.00 0.00 28 ASP A CA 11
ATOM 14170 C C . ASP A 1 28 ? -0.298 8.529 -8.005 1.00 0.00 28 ASP A C 11
ATOM 14171 O O . ASP A 1 28 ? -0.230 9.058 -6.896 1.00 0.00 28 ASP A O 11
ATOM 14180 N N . THR A 1 29 ? -1.346 7.850 -8.449 1.00 0.00 29 THR A N 11
ATOM 14181 C CA . THR A 1 29 ? -2.530 7.679 -7.625 1.00 0.00 29 THR A CA 11
ATOM 14182 C C . THR A 1 29 ? -2.444 6.373 -6.832 1.00 0.00 29 THR A C 11
ATOM 14183 O O . THR A 1 29 ? -1.655 5.490 -7.167 1.00 0.00 29 THR A O 11
ATOM 14194 N N . VAL A 1 30 ? -3.266 6.291 -5.796 1.00 0.00 30 VAL A N 11
ATOM 14195 C CA . VAL A 1 30 ? -3.292 5.108 -4.953 1.00 0.00 30 VAL A CA 11
ATOM 14196 C C . VAL A 1 30 ? -3.402 3.862 -5.834 1.00 0.00 30 VAL A C 11
ATOM 14197 O O . VAL A 1 30 ? -2.730 2.861 -5.586 1.00 0.00 30 VAL A O 11
ATOM 14210 N N . LEU A 1 31 ? -4.253 3.963 -6.844 1.00 0.00 31 LEU A N 11
ATOM 14211 C CA . LEU A 1 31 ? -4.459 2.857 -7.763 1.00 0.00 31 LEU A CA 11
ATOM 14212 C C . LEU A 1 31 ? -3.102 2.275 -8.166 1.00 0.00 31 LEU A C 11
ATOM 14213 O O . LEU A 1 31 ? -2.893 1.066 -8.086 1.00 0.00 31 LEU A O 11
ATOM 14229 N N . ASP A 1 32 ? -2.216 3.164 -8.592 1.00 0.00 32 ASP A N 11
ATOM 14230 C CA . ASP A 1 32 ? -0.886 2.754 -9.008 1.00 0.00 32 ASP A CA 11
ATOM 14231 C C . ASP A 1 32 ? -0.282 1.839 -7.941 1.00 0.00 32 ASP A C 11
ATOM 14232 O O . ASP A 1 32 ? 0.058 0.691 -8.222 1.00 0.00 32 ASP A O 11
ATOM 14241 N N . LEU A 1 33 ? -0.167 2.381 -6.737 1.00 0.00 33 LEU A N 11
ATOM 14242 C CA . LEU A 1 33 ? 0.390 1.628 -5.627 1.00 0.00 33 LEU A CA 11
ATOM 14243 C C . LEU A 1 33 ? -0.274 0.251 -5.566 1.00 0.00 33 LEU A C 11
ATOM 14244 O O . LEU A 1 33 ? 0.404 -0.773 -5.643 1.00 0.00 33 LEU A O 11
ATOM 14260 N N . LYS A 1 34 ? -1.591 0.270 -5.430 1.00 0.00 34 LYS A N 11
ATOM 14261 C CA . LYS A 1 34 ? -2.354 -0.965 -5.358 1.00 0.00 34 LYS A CA 11
ATOM 14262 C C . LYS A 1 34 ? -1.969 -1.866 -6.533 1.00 0.00 34 LYS A C 11
ATOM 14263 O O . LYS A 1 34 ? -1.478 -2.976 -6.334 1.00 0.00 34 LYS A O 11
ATOM 14282 N N . GLN A 1 35 ? -2.207 -1.355 -7.732 1.00 0.00 35 GLN A N 11
ATOM 14283 C CA . GLN A 1 35 ? -1.891 -2.100 -8.939 1.00 0.00 35 GLN A CA 11
ATOM 14284 C C . GLN A 1 35 ? -0.455 -2.624 -8.879 1.00 0.00 35 GLN A C 11
ATOM 14285 O O . GLN A 1 35 ? -0.180 -3.742 -9.312 1.00 0.00 35 GLN A O 11
ATOM 14299 N N . PHE A 1 36 ? 0.423 -1.792 -8.338 1.00 0.00 36 PHE A N 11
ATOM 14300 C CA . PHE A 1 36 ? 1.824 -2.157 -8.216 1.00 0.00 36 PHE A CA 11
ATOM 14301 C C . PHE A 1 36 ? 2.028 -3.177 -7.093 1.00 0.00 36 PHE A C 11
ATOM 14302 O O . PHE A 1 36 ? 2.956 -3.983 -7.144 1.00 0.00 36 PHE A O 11
ATOM 14319 N N . LEU A 1 37 ? 1.146 -3.108 -6.107 1.00 0.00 37 LEU A N 11
ATOM 14320 C CA . LEU A 1 37 ? 1.218 -4.015 -4.974 1.00 0.00 37 LEU A CA 11
ATOM 14321 C C . LEU A 1 37 ? 0.682 -5.387 -5.390 1.00 0.00 37 LEU A C 11
ATOM 14322 O O . LEU A 1 37 ? 0.958 -6.390 -4.734 1.00 0.00 37 LEU A O 11
ATOM 14338 N N . LYS A 1 38 ? -0.075 -5.386 -6.477 1.00 0.00 38 LYS A N 11
ATOM 14339 C CA . LYS A 1 38 ? -0.653 -6.617 -6.988 1.00 0.00 38 LYS A CA 11
ATOM 14340 C C . LYS A 1 38 ? 0.421 -7.406 -7.740 1.00 0.00 38 LYS A C 11
ATOM 14341 O O . LYS A 1 38 ? 0.350 -8.631 -7.827 1.00 0.00 38 LYS A O 11
ATOM 14360 N N . THR A 1 39 ? 1.391 -6.671 -8.264 1.00 0.00 39 THR A N 11
ATOM 14361 C CA . THR A 1 39 ? 2.478 -7.287 -9.005 1.00 0.00 39 THR A CA 11
ATOM 14362 C C . THR A 1 39 ? 3.696 -7.486 -8.100 1.00 0.00 39 THR A C 11
ATOM 14363 O O . THR A 1 39 ? 4.524 -8.360 -8.351 1.00 0.00 39 THR A O 11
ATOM 14374 N N . LEU A 1 40 ? 3.765 -6.661 -7.066 1.00 0.00 40 LEU A N 11
ATOM 14375 C CA . LEU A 1 40 ? 4.868 -6.736 -6.122 1.00 0.00 40 LEU A CA 11
ATOM 14376 C C . LEU A 1 40 ? 4.698 -7.978 -5.244 1.00 0.00 40 LEU A C 11
ATOM 14377 O O . LEU A 1 40 ? 5.602 -8.807 -5.155 1.00 0.00 40 LEU A O 11
ATOM 14393 N N . THR A 1 41 ? 3.534 -8.067 -4.619 1.00 0.00 41 THR A N 11
ATOM 14394 C CA . THR A 1 41 ? 3.234 -9.193 -3.751 1.00 0.00 41 THR A CA 11
ATOM 14395 C C . THR A 1 41 ? 2.607 -10.334 -4.556 1.00 0.00 41 THR A C 11
ATOM 14396 O O . THR A 1 41 ? 3.112 -11.455 -4.547 1.00 0.00 41 THR A O 11
ATOM 14407 N N . GLY A 1 42 ? 1.515 -10.008 -5.232 1.00 0.00 42 GLY A N 11
ATOM 14408 C CA . GLY A 1 42 ? 0.814 -10.991 -6.039 1.00 0.00 42 GLY A CA 11
ATOM 14409 C C . GLY A 1 42 ? -0.601 -11.229 -5.507 1.00 0.00 42 GLY A C 11
ATOM 14410 O O . GLY A 1 42 ? -1.136 -12.330 -5.628 1.00 0.00 42 GLY A O 11
ATOM 14414 N N . VAL A 1 43 ? -1.166 -10.179 -4.930 1.00 0.00 43 VAL A N 11
ATOM 14415 C CA . VAL A 1 43 ? -2.508 -10.260 -4.379 1.00 0.00 43 VAL A CA 11
ATOM 14416 C C . VAL A 1 43 ? -3.367 -9.141 -4.971 1.00 0.00 43 VAL A C 11
ATOM 14417 O O . VAL A 1 43 ? -2.876 -8.039 -5.212 1.00 0.00 43 VAL A O 11
ATOM 14430 N N . LEU A 1 44 ? -4.634 -9.462 -5.189 1.00 0.00 44 LEU A N 11
ATOM 14431 C CA . LEU A 1 44 ? -5.565 -8.497 -5.748 1.00 0.00 44 LEU A CA 11
ATOM 14432 C C . LEU A 1 44 ? -5.533 -7.218 -4.908 1.00 0.00 44 LEU A C 11
ATOM 14433 O O . LEU A 1 44 ? -5.230 -7.261 -3.717 1.00 0.00 44 LEU A O 11
ATOM 14449 N N . PRO A 1 45 ? -5.859 -6.081 -5.580 1.00 0.00 45 PRO A N 11
ATOM 14450 C CA . PRO A 1 45 ? -5.871 -4.793 -4.909 1.00 0.00 45 PRO A CA 11
ATOM 14451 C C . PRO A 1 45 ? -7.100 -4.655 -4.009 1.00 0.00 45 PRO A C 11
ATOM 14452 O O . PRO A 1 45 ? -7.104 -3.853 -3.076 1.00 0.00 45 PRO A O 11
ATOM 14463 N N . GLU A 1 46 ? -8.115 -5.448 -4.321 1.00 0.00 46 GLU A N 11
ATOM 14464 C CA . GLU A 1 46 ? -9.347 -5.424 -3.552 1.00 0.00 46 GLU A CA 11
ATOM 14465 C C . GLU A 1 46 ? -9.179 -6.216 -2.254 1.00 0.00 46 GLU A C 11
ATOM 14466 O O . GLU A 1 46 ? -9.604 -5.769 -1.190 1.00 0.00 46 GLU A O 11
ATOM 14478 N N . ARG A 1 47 ? -8.557 -7.379 -2.384 1.00 0.00 47 ARG A N 11
ATOM 14479 C CA . ARG A 1 47 ? -8.326 -8.237 -1.234 1.00 0.00 47 ARG A CA 11
ATOM 14480 C C . ARG A 1 47 ? -7.258 -7.629 -0.324 1.00 0.00 47 ARG A C 11
ATOM 14481 O O . ARG A 1 47 ? -7.341 -7.743 0.898 1.00 0.00 47 ARG A O 11
ATOM 14502 N N . GLN A 1 48 ? -6.279 -6.996 -0.954 1.00 0.00 48 GLN A N 11
ATOM 14503 C CA . GLN A 1 48 ? -5.196 -6.370 -0.215 1.00 0.00 48 GLN A CA 11
ATOM 14504 C C . GLN A 1 48 ? -5.756 -5.463 0.882 1.00 0.00 48 GLN A C 11
ATOM 14505 O O . GLN A 1 48 ? -6.547 -4.563 0.604 1.00 0.00 48 GLN A O 11
ATOM 14519 N N . LYS A 1 49 ? -5.323 -5.731 2.105 1.00 0.00 49 LYS A N 11
ATOM 14520 C CA . LYS A 1 49 ? -5.772 -4.949 3.246 1.00 0.00 49 LYS A CA 11
ATOM 14521 C C . LYS A 1 49 ? -4.607 -4.109 3.772 1.00 0.00 49 LYS A C 11
ATOM 14522 O O . LYS A 1 49 ? -3.646 -4.647 4.319 1.00 0.00 49 LYS A O 11
ATOM 14541 N N . LEU A 1 50 ? -4.731 -2.803 3.589 1.00 0.00 50 LEU A N 11
ATOM 14542 C CA . LEU A 1 50 ? -3.701 -1.882 4.039 1.00 0.00 50 LEU A CA 11
ATOM 14543 C C . LEU A 1 50 ? -4.031 -1.407 5.455 1.00 0.00 50 LEU A C 11
ATOM 14544 O O . LEU A 1 50 ? -4.969 -0.636 5.652 1.00 0.00 50 LEU A O 11
ATOM 14560 N N . LEU A 1 51 ? -3.241 -1.887 6.405 1.00 0.00 51 LEU A N 11
ATOM 14561 C CA . LEU A 1 51 ? -3.438 -1.520 7.797 1.00 0.00 51 LEU A CA 11
ATOM 14562 C C . LEU A 1 51 ? -2.377 -0.496 8.205 1.00 0.00 51 LEU A C 11
ATOM 14563 O O . LEU A 1 51 ? -1.182 -0.785 8.165 1.00 0.00 51 LEU A O 11
ATOM 14579 N N . GLY A 1 52 ? -2.852 0.680 8.589 1.00 0.00 52 GLY A N 11
ATOM 14580 C CA . GLY A 1 52 ? -1.960 1.749 9.003 1.00 0.00 52 GLY A CA 11
ATOM 14581 C C . GLY A 1 52 ? -2.620 3.117 8.819 1.00 0.00 52 GLY A C 11
ATOM 14582 O O . GLY A 1 52 ? -2.669 3.917 9.752 1.00 0.00 52 GLY A O 11
ATOM 14586 N N . LEU A 1 53 ? -3.110 3.343 7.609 1.00 0.00 53 LEU A N 11
ATOM 14587 C CA . LEU A 1 53 ? -3.765 4.601 7.291 1.00 0.00 53 LEU A CA 11
ATOM 14588 C C . LEU A 1 53 ? -5.251 4.345 7.031 1.00 0.00 53 LEU A C 11
ATOM 14589 O O . LEU A 1 53 ? -5.612 3.363 6.386 1.00 0.00 53 LEU A O 11
ATOM 14605 N N . LYS A 1 54 ? -6.072 5.248 7.548 1.00 0.00 54 LYS A N 11
ATOM 14606 C CA . LYS A 1 54 ? -7.511 5.133 7.380 1.00 0.00 54 LYS A CA 11
ATOM 14607 C C . LYS A 1 54 ? -8.101 6.518 7.111 1.00 0.00 54 LYS A C 11
ATOM 14608 O O . LYS A 1 54 ? -7.417 7.529 7.264 1.00 0.00 54 LYS A O 11
ATOM 14627 N N . VAL A 1 55 ? -9.366 6.521 6.716 1.00 0.00 55 VAL A N 11
ATOM 14628 C CA . VAL A 1 55 ? -10.056 7.766 6.425 1.00 0.00 55 VAL A CA 11
ATOM 14629 C C . VAL A 1 55 ? -11.457 7.724 7.038 1.00 0.00 55 VAL A C 11
ATOM 14630 O O . VAL A 1 55 ? -12.346 7.050 6.519 1.00 0.00 55 VAL A O 11
ATOM 14643 N N . LYS A 1 56 ? -11.610 8.451 8.135 1.00 0.00 56 LYS A N 11
ATOM 14644 C CA . LYS A 1 56 ? -12.888 8.505 8.825 1.00 0.00 56 LYS A CA 11
ATOM 14645 C C . LYS A 1 56 ? -13.523 7.113 8.822 1.00 0.00 56 LYS A C 11
ATOM 14646 O O . LYS A 1 56 ? -14.691 6.960 8.468 1.00 0.00 56 LYS A O 11
ATOM 14665 N N . GLY A 1 57 ? -12.726 6.133 9.220 1.00 0.00 57 GLY A N 11
ATOM 14666 C CA . GLY A 1 57 ? -13.196 4.758 9.268 1.00 0.00 57 GLY A CA 11
ATOM 14667 C C . GLY A 1 57 ? -12.479 3.898 8.225 1.00 0.00 57 GLY A C 11
ATOM 14668 O O . GLY A 1 57 ? -11.501 3.221 8.539 1.00 0.00 57 GLY A O 11
ATOM 14672 N N . LYS A 1 58 ? -12.994 3.952 7.005 1.00 0.00 58 LYS A N 11
ATOM 14673 C CA . LYS A 1 58 ? -12.416 3.185 5.915 1.00 0.00 58 LYS A CA 11
ATOM 14674 C C . LYS A 1 58 ? -11.214 3.942 5.346 1.00 0.00 58 LYS A C 11
ATOM 14675 O O . LYS A 1 58 ? -11.163 5.170 5.408 1.00 0.00 58 LYS A O 11
ATOM 14694 N N . PRO A 1 59 ? -10.251 3.159 4.791 1.00 0.00 59 PRO A N 11
ATOM 14695 C CA . PRO A 1 59 ? -9.053 3.742 4.212 1.00 0.00 59 PRO A CA 11
ATOM 14696 C C . PRO A 1 59 ? -9.356 4.388 2.859 1.00 0.00 59 PRO A C 11
ATOM 14697 O O . PRO A 1 59 ? -10.380 4.096 2.243 1.00 0.00 59 PRO A O 11
ATOM 14708 N N . ALA A 1 60 ? -8.447 5.254 2.435 1.00 0.00 60 ALA A N 11
ATOM 14709 C CA . ALA A 1 60 ? -8.605 5.943 1.166 1.00 0.00 60 ALA A CA 11
ATOM 14710 C C . ALA A 1 60 ? -8.839 4.915 0.057 1.00 0.00 60 ALA A C 11
ATOM 14711 O O . ALA A 1 60 ? -8.494 3.744 0.209 1.00 0.00 60 ALA A O 11
ATOM 14718 N N . GLU A 1 61 ? -9.424 5.390 -1.033 1.00 0.00 61 GLU A N 11
ATOM 14719 C CA . GLU A 1 61 ? -9.708 4.527 -2.166 1.00 0.00 61 GLU A CA 11
ATOM 14720 C C . GLU A 1 61 ? -8.552 4.568 -3.168 1.00 0.00 61 GLU A C 11
ATOM 14721 O O . GLU A 1 61 ? -7.540 5.224 -2.927 1.00 0.00 61 GLU A O 11
ATOM 14733 N N . ASN A 1 62 ? -8.741 3.858 -4.270 1.00 0.00 62 ASN A N 11
ATOM 14734 C CA . ASN A 1 62 ? -7.727 3.805 -5.309 1.00 0.00 62 ASN A CA 11
ATOM 14735 C C . ASN A 1 62 ? -7.826 5.060 -6.178 1.00 0.00 62 ASN A C 11
ATOM 14736 O O . ASN A 1 62 ? -6.810 5.610 -6.599 1.00 0.00 62 ASN A O 11
ATOM 14747 N N . ASP A 1 63 ? -9.060 5.477 -6.420 1.00 0.00 63 ASP A N 11
ATOM 14748 C CA . ASP A 1 63 ? -9.306 6.658 -7.230 1.00 0.00 63 ASP A CA 11
ATOM 14749 C C . ASP A 1 63 ? -8.695 7.880 -6.542 1.00 0.00 63 ASP A C 11
ATOM 14750 O O . ASP A 1 63 ? -8.539 8.932 -7.160 1.00 0.00 63 ASP A O 11
ATOM 14759 N N . VAL A 1 64 ? -8.365 7.700 -5.271 1.00 0.00 64 VAL A N 11
ATOM 14760 C CA . VAL A 1 64 ? -7.774 8.775 -4.493 1.00 0.00 64 VAL A CA 11
ATOM 14761 C C . VAL A 1 64 ? -6.278 8.861 -4.802 1.00 0.00 64 VAL A C 11
ATOM 14762 O O . VAL A 1 64 ? -5.658 7.864 -5.168 1.00 0.00 64 VAL A O 11
ATOM 14775 N N . LYS A 1 65 ? -5.741 10.062 -4.644 1.00 0.00 65 LYS A N 11
ATOM 14776 C CA . LYS A 1 65 ? -4.330 10.291 -4.902 1.00 0.00 65 LYS A CA 11
ATOM 14777 C C . LYS A 1 65 ? -3.524 9.946 -3.648 1.00 0.00 65 LYS A C 11
ATOM 14778 O O . LYS A 1 65 ? -4.086 9.808 -2.563 1.00 0.00 65 LYS A O 11
ATOM 14797 N N . LEU A 1 66 ? -2.219 9.816 -3.839 1.00 0.00 66 LEU A N 11
ATOM 14798 C CA . LEU A 1 66 ? -1.330 9.489 -2.737 1.00 0.00 66 LEU A CA 11
ATOM 14799 C C . LEU A 1 66 ? -0.825 10.783 -2.095 1.00 0.00 66 LEU A C 11
ATOM 14800 O O . LEU A 1 66 ? -0.607 10.836 -0.886 1.00 0.00 66 LEU A O 11
ATOM 14816 N N . GLY A 1 67 ? -0.652 11.794 -2.934 1.00 0.00 67 GLY A N 11
ATOM 14817 C CA . GLY A 1 67 ? -0.176 13.083 -2.463 1.00 0.00 67 GLY A CA 11
ATOM 14818 C C . GLY A 1 67 ? -1.228 13.772 -1.591 1.00 0.00 67 GLY A C 11
ATOM 14819 O O . GLY A 1 67 ? -0.899 14.358 -0.561 1.00 0.00 67 GLY A O 11
ATOM 14823 N N . ALA A 1 68 ? -2.472 13.677 -2.036 1.00 0.00 68 ALA A N 11
ATOM 14824 C CA . ALA A 1 68 ? -3.575 14.284 -1.310 1.00 0.00 68 ALA A CA 11
ATOM 14825 C C . ALA A 1 68 ? -3.520 13.841 0.154 1.00 0.00 68 ALA A C 11
ATOM 14826 O O . ALA A 1 68 ? -3.760 14.641 1.057 1.00 0.00 68 ALA A O 11
ATOM 14833 N N . LEU A 1 69 ? -3.202 12.569 0.343 1.00 0.00 69 LEU A N 11
ATOM 14834 C CA . LEU A 1 69 ? -3.113 12.011 1.682 1.00 0.00 69 LEU A CA 11
ATOM 14835 C C . LEU A 1 69 ? -1.892 12.597 2.393 1.00 0.00 69 LEU A C 11
ATOM 14836 O O . LEU A 1 69 ? -1.900 12.762 3.612 1.00 0.00 69 LEU A O 11
ATOM 14852 N N . LYS A 1 70 ? -0.872 12.896 1.602 1.00 0.00 70 LYS A N 11
ATOM 14853 C CA . LYS A 1 70 ? 0.353 13.461 2.141 1.00 0.00 70 LYS A CA 11
ATOM 14854 C C . LYS A 1 70 ? 0.762 12.680 3.392 1.00 0.00 70 LYS A C 11
ATOM 14855 O O . LYS A 1 70 ? 0.786 13.231 4.492 1.00 0.00 70 LYS A O 11
ATOM 14874 N N . LEU A 1 71 ? 1.073 11.409 3.182 1.00 0.00 71 LEU A N 11
ATOM 14875 C CA . LEU A 1 71 ? 1.479 10.548 4.280 1.00 0.00 71 LEU A CA 11
ATOM 14876 C C . LEU A 1 71 ? 2.965 10.766 4.570 1.00 0.00 71 LEU A C 11
ATOM 14877 O O . LEU A 1 71 ? 3.635 11.520 3.866 1.00 0.00 71 LEU A O 11
ATOM 14893 N N . LYS A 1 72 ? 3.438 10.092 5.609 1.00 0.00 72 LYS A N 11
ATOM 14894 C CA . LYS A 1 72 ? 4.832 10.203 6.001 1.00 0.00 72 LYS A CA 11
ATOM 14895 C C . LYS A 1 72 ? 5.691 9.359 5.057 1.00 0.00 72 LYS A C 11
ATOM 14896 O O . LYS A 1 72 ? 5.195 8.428 4.425 1.00 0.00 72 LYS A O 11
ATOM 14915 N N . PRO A 1 73 ? 7.000 9.723 4.991 1.00 0.00 73 PRO A N 11
ATOM 14916 C CA . PRO A 1 73 ? 7.933 9.010 4.135 1.00 0.00 73 PRO A CA 11
ATOM 14917 C C . PRO A 1 73 ? 8.306 7.655 4.740 1.00 0.00 73 PRO A C 11
ATOM 14918 O O . PRO A 1 73 ? 8.183 7.455 5.947 1.00 0.00 73 PRO A O 11
ATOM 14929 N N . ASN A 1 74 ? 8.754 6.759 3.872 1.00 0.00 74 ASN A N 11
ATOM 14930 C CA . ASN A 1 74 ? 9.145 5.429 4.306 1.00 0.00 74 ASN A CA 11
ATOM 14931 C C . ASN A 1 74 ? 8.141 4.918 5.341 1.00 0.00 74 ASN A C 11
ATOM 14932 O O . ASN A 1 74 ? 8.507 4.181 6.255 1.00 0.00 74 ASN A O 11
ATOM 14943 N N . THR A 1 75 ? 6.894 5.331 5.163 1.00 0.00 75 THR A N 11
ATOM 14944 C CA . THR A 1 75 ? 5.834 4.924 6.070 1.00 0.00 75 THR A CA 11
ATOM 14945 C C . THR A 1 75 ? 5.607 3.414 5.982 1.00 0.00 75 THR A C 11
ATOM 14946 O O . THR A 1 75 ? 5.010 2.928 5.023 1.00 0.00 75 THR A O 11
ATOM 14957 N N . LYS A 1 76 ? 6.094 2.714 6.996 1.00 0.00 76 LYS A N 11
ATOM 14958 C CA . LYS A 1 76 ? 5.951 1.269 7.045 1.00 0.00 76 LYS A CA 11
ATOM 14959 C C . LYS A 1 76 ? 4.493 0.915 7.342 1.00 0.00 76 LYS A C 11
ATOM 14960 O O . LYS A 1 76 ? 4.077 0.902 8.500 1.00 0.00 76 LYS A O 11
ATOM 14979 N N . ILE A 1 77 ? 3.756 0.636 6.277 1.00 0.00 77 ILE A N 11
ATOM 14980 C CA . ILE A 1 77 ? 2.353 0.282 6.410 1.00 0.00 77 ILE A CA 11
ATOM 14981 C C . ILE A 1 77 ? 2.221 -1.239 6.503 1.00 0.00 77 ILE A C 11
ATOM 14982 O O . ILE A 1 77 ? 3.170 -1.967 6.213 1.00 0.00 77 ILE A O 11
ATOM 14998 N N . MET A 1 78 ? 1.037 -1.675 6.908 1.00 0.00 78 MET A N 11
ATOM 14999 C CA . MET A 1 78 ? 0.769 -3.097 7.043 1.00 0.00 78 MET A CA 11
ATOM 15000 C C . MET A 1 78 ? -0.100 -3.603 5.889 1.00 0.00 78 MET A C 11
ATOM 15001 O O . MET A 1 78 ? -0.943 -2.870 5.374 1.00 0.00 78 MET A O 11
ATOM 15015 N N . MET A 1 79 ? 0.136 -4.852 5.517 1.00 0.00 79 MET A N 11
ATOM 15016 C CA . MET A 1 79 ? -0.614 -5.465 4.434 1.00 0.00 79 MET A CA 11
ATOM 15017 C C . MET A 1 79 ? -1.133 -6.846 4.839 1.00 0.00 79 MET A C 11
ATOM 15018 O O . MET A 1 79 ? -0.368 -7.689 5.304 1.00 0.00 79 MET A O 11
ATOM 15032 N N . MET A 1 80 ? -2.431 -7.035 4.648 1.00 0.00 80 MET A N 11
ATOM 15033 C CA . MET A 1 80 ? -3.061 -8.299 4.988 1.00 0.00 80 MET A CA 11
ATOM 15034 C C . MET A 1 80 ? -3.840 -8.861 3.797 1.00 0.00 80 MET A C 11
ATOM 15035 O O . MET A 1 80 ? -4.397 -8.105 3.002 1.00 0.00 80 MET A O 11
ATOM 15049 N N . GLY A 1 81 ? -3.853 -10.183 3.710 1.00 0.00 81 GLY A N 11
ATOM 15050 C CA . GLY A 1 81 ? -4.554 -10.855 2.629 1.00 0.00 81 GLY A CA 11
ATOM 15051 C C . GLY A 1 81 ? -3.806 -12.116 2.191 1.00 0.00 81 GLY A C 11
ATOM 15052 O O . GLY A 1 81 ? -2.627 -12.281 2.500 1.00 0.00 81 GLY A O 11
ATOM 15056 N N . THR A 1 82 ? -4.522 -12.972 1.478 1.00 0.00 82 THR A N 11
ATOM 15057 C CA . THR A 1 82 ? -3.941 -14.213 0.994 1.00 0.00 82 THR A CA 11
ATOM 15058 C C . THR A 1 82 ? -3.630 -14.109 -0.501 1.00 0.00 82 THR A C 11
ATOM 15059 O O . THR A 1 82 ? -4.078 -13.178 -1.168 1.00 0.00 82 THR A O 11
ATOM 15070 N N . ARG A 1 83 ? -2.865 -15.078 -0.982 1.00 0.00 83 ARG A N 11
ATOM 15071 C CA . ARG A 1 83 ? -2.489 -15.108 -2.385 1.00 0.00 83 ARG A CA 11
ATOM 15072 C C . ARG A 1 83 ? -3.149 -16.297 -3.087 1.00 0.00 83 ARG A C 11
ATOM 15073 O O . ARG A 1 83 ? -3.681 -17.191 -2.432 1.00 0.00 83 ARG A O 11
ATOM 15094 N N . GLU A 1 84 ? -3.093 -16.268 -4.410 1.00 0.00 84 GLU A N 11
ATOM 15095 C CA . GLU A 1 84 ? -3.679 -17.332 -5.208 1.00 0.00 84 GLU A CA 11
ATOM 15096 C C . GLU A 1 84 ? -5.186 -17.413 -4.959 1.00 0.00 84 GLU A C 11
ATOM 15097 O O . GLU A 1 84 ? -5.662 -18.342 -4.309 1.00 0.00 84 GLU A O 11
ATOM 15109 N N . SER A 1 85 ? -5.896 -16.428 -5.490 1.00 0.00 85 SER A N 11
ATOM 15110 C CA . SER A 1 85 ? -7.339 -16.376 -5.333 1.00 0.00 85 SER A CA 11
ATOM 15111 C C . SER A 1 85 ? -7.975 -17.637 -5.924 1.00 0.00 85 SER A C 11
ATOM 15112 O O . SER A 1 85 ? -7.813 -17.920 -7.110 1.00 0.00 85 SER A O 11
ATOM 15120 N N . GLY A 1 86 ? -8.684 -18.359 -5.070 1.00 0.00 86 GLY A N 11
ATOM 15121 C CA . GLY A 1 86 ? -9.345 -19.583 -5.492 1.00 0.00 86 GLY A CA 11
ATOM 15122 C C . GLY A 1 86 ? -9.843 -20.381 -4.286 1.00 0.00 86 GLY A C 11
ATOM 15123 O O . GLY A 1 86 ? -10.258 -19.803 -3.283 1.00 0.00 86 GLY A O 11
ATOM 15127 N N . PRO A 1 87 ? -9.784 -21.733 -4.428 1.00 0.00 87 PRO A N 11
ATOM 15128 C CA . PRO A 1 87 ? -10.225 -22.617 -3.362 1.00 0.00 87 PRO A CA 11
ATOM 15129 C C . PRO A 1 87 ? -9.202 -22.656 -2.225 1.00 0.00 87 PRO A C 11
ATOM 15130 O O . PRO A 1 87 ? -9.563 -22.534 -1.055 1.00 0.00 87 PRO A O 11
ATOM 15141 N N . SER A 1 88 ? -7.945 -22.828 -2.607 1.00 0.00 88 SER A N 11
ATOM 15142 C CA . SER A 1 88 ? -6.868 -22.885 -1.635 1.00 0.00 88 SER A CA 11
ATOM 15143 C C . SER A 1 88 ? -7.103 -24.041 -0.660 1.00 0.00 88 SER A C 11
ATOM 15144 O O . SER A 1 88 ? -8.217 -24.552 -0.555 1.00 0.00 88 SER A O 11
ATOM 15152 N N . SER A 1 89 ? -6.036 -24.420 0.027 1.00 0.00 89 SER A N 11
ATOM 15153 C CA . SER A 1 89 ? -6.112 -25.507 0.989 1.00 0.00 89 SER A CA 11
ATOM 15154 C C . SER A 1 89 ? -4.974 -25.388 2.004 1.00 0.00 89 SER A C 11
ATOM 15155 O O . SER A 1 89 ? -5.217 -25.290 3.206 1.00 0.00 89 SER A O 11
ATOM 15163 N N . GLY A 1 90 ? -3.756 -25.399 1.484 1.00 0.00 90 GLY A N 11
ATOM 15164 C CA . GLY A 1 90 ? -2.579 -25.293 2.330 1.00 0.00 90 GLY A CA 11
ATOM 15165 C C . GLY A 1 90 ? -2.276 -26.627 3.016 1.00 0.00 90 GLY A C 11
ATOM 15166 O O . GLY A 1 90 ? -3.162 -27.238 3.611 1.00 0.00 90 GLY A O 11
ATOM 15170 N N . GLY A 1 1 ? 23.836 12.013 2.385 1.00 0.00 1 GLY A N 12
ATOM 15171 C CA . GLY A 1 1 ? 22.470 11.966 1.894 1.00 0.00 1 GLY A CA 12
ATOM 15172 C C . GLY A 1 1 ? 21.849 13.365 1.866 1.00 0.00 1 GLY A C 12
ATOM 15173 O O . GLY A 1 1 ? 22.305 14.264 2.571 1.00 0.00 1 GLY A O 12
ATOM 15177 N N . SER A 1 2 ? 20.819 13.504 1.045 1.00 0.00 2 SER A N 12
ATOM 15178 C CA . SER A 1 2 ? 20.132 14.778 0.917 1.00 0.00 2 SER A CA 12
ATOM 15179 C C . SER A 1 2 ? 18.998 14.660 -0.104 1.00 0.00 2 SER A C 12
ATOM 15180 O O . SER A 1 2 ? 19.096 13.893 -1.060 1.00 0.00 2 SER A O 12
ATOM 15188 N N . SER A 1 3 ? 17.947 15.432 0.135 1.00 0.00 3 SER A N 12
ATOM 15189 C CA . SER A 1 3 ? 16.796 15.423 -0.752 1.00 0.00 3 SER A CA 12
ATOM 15190 C C . SER A 1 3 ? 16.194 14.018 -0.814 1.00 0.00 3 SER A C 12
ATOM 15191 O O . SER A 1 3 ? 16.852 13.041 -0.463 1.00 0.00 3 SER A O 12
ATOM 15199 N N . GLY A 1 4 ? 14.949 13.962 -1.263 1.00 0.00 4 GLY A N 12
ATOM 15200 C CA . GLY A 1 4 ? 14.250 12.693 -1.376 1.00 0.00 4 GLY A CA 12
ATOM 15201 C C . GLY A 1 4 ? 14.442 12.083 -2.766 1.00 0.00 4 GLY A C 12
ATOM 15202 O O . GLY A 1 4 ? 15.547 11.678 -3.123 1.00 0.00 4 GLY A O 12
ATOM 15206 N N . SER A 1 5 ? 13.348 12.038 -3.513 1.00 0.00 5 SER A N 12
ATOM 15207 C CA . SER A 1 5 ? 13.382 11.484 -4.856 1.00 0.00 5 SER A CA 12
ATOM 15208 C C . SER A 1 5 ? 12.050 11.742 -5.562 1.00 0.00 5 SER A C 12
ATOM 15209 O O . SER A 1 5 ? 11.098 12.219 -4.945 1.00 0.00 5 SER A O 12
ATOM 15217 N N . SER A 1 6 ? 12.024 11.415 -6.846 1.00 0.00 6 SER A N 12
ATOM 15218 C CA . SER A 1 6 ? 10.823 11.605 -7.642 1.00 0.00 6 SER A CA 12
ATOM 15219 C C . SER A 1 6 ? 9.693 10.727 -7.102 1.00 0.00 6 SER A C 12
ATOM 15220 O O . SER A 1 6 ? 8.633 11.230 -6.732 1.00 0.00 6 SER A O 12
ATOM 15228 N N . GLY A 1 7 ? 9.956 9.428 -7.075 1.00 0.00 7 GLY A N 12
ATOM 15229 C CA . GLY A 1 7 ? 8.974 8.475 -6.586 1.00 0.00 7 GLY A CA 12
ATOM 15230 C C . GLY A 1 7 ? 8.735 8.654 -5.086 1.00 0.00 7 GLY A C 12
ATOM 15231 O O . GLY A 1 7 ? 9.598 9.164 -4.373 1.00 0.00 7 GLY A O 12
ATOM 15235 N N . LEU A 1 8 ? 7.560 8.224 -4.650 1.00 0.00 8 LEU A N 12
ATOM 15236 C CA . LEU A 1 8 ? 7.197 8.331 -3.247 1.00 0.00 8 LEU A CA 12
ATOM 15237 C C . LEU A 1 8 ? 7.548 7.023 -2.534 1.00 0.00 8 LEU A C 12
ATOM 15238 O O . LEU A 1 8 ? 7.095 5.952 -2.936 1.00 0.00 8 LEU A O 12
ATOM 15254 N N . PRO A 1 9 ? 8.371 7.157 -1.460 1.00 0.00 9 PRO A N 12
ATOM 15255 C CA . PRO A 1 9 ? 8.787 5.999 -0.687 1.00 0.00 9 PRO A CA 12
ATOM 15256 C C . PRO A 1 9 ? 7.650 5.498 0.204 1.00 0.00 9 PRO A C 12
ATOM 15257 O O . PRO A 1 9 ? 7.220 6.197 1.121 1.00 0.00 9 PRO A O 12
ATOM 15268 N N . ILE A 1 10 ? 7.194 4.290 -0.095 1.00 0.00 10 ILE A N 12
ATOM 15269 C CA . ILE A 1 10 ? 6.115 3.687 0.668 1.00 0.00 10 ILE A CA 12
ATOM 15270 C C . ILE A 1 10 ? 6.480 2.240 1.004 1.00 0.00 10 ILE A C 12
ATOM 15271 O O . ILE A 1 10 ? 6.495 1.379 0.125 1.00 0.00 10 ILE A O 12
ATOM 15287 N N . ILE A 1 11 ? 6.766 2.016 2.278 1.00 0.00 11 ILE A N 12
ATOM 15288 C CA . ILE A 1 11 ? 7.131 0.688 2.741 1.00 0.00 11 ILE A CA 12
ATOM 15289 C C . ILE A 1 11 ? 5.860 -0.107 3.049 1.00 0.00 11 ILE A C 12
ATOM 15290 O O . ILE A 1 11 ? 4.909 0.431 3.614 1.00 0.00 11 ILE A O 12
ATOM 15306 N N . VAL A 1 12 ? 5.885 -1.374 2.664 1.00 0.00 12 VAL A N 12
ATOM 15307 C CA . VAL A 1 12 ? 4.747 -2.248 2.892 1.00 0.00 12 VAL A CA 12
ATOM 15308 C C . VAL A 1 12 ? 5.200 -3.469 3.696 1.00 0.00 12 VAL A C 12
ATOM 15309 O O . VAL A 1 12 ? 6.360 -3.872 3.619 1.00 0.00 12 VAL A O 12
ATOM 15322 N N . LYS A 1 13 ? 4.261 -4.023 4.449 1.00 0.00 13 LYS A N 12
ATOM 15323 C CA . LYS A 1 13 ? 4.549 -5.190 5.266 1.00 0.00 13 LYS A CA 12
ATOM 15324 C C . LYS A 1 13 ? 3.524 -6.285 4.963 1.00 0.00 13 LYS A C 12
ATOM 15325 O O . LYS A 1 13 ? 2.328 -6.013 4.873 1.00 0.00 13 LYS A O 12
ATOM 15344 N N . TRP A 1 14 ? 4.030 -7.500 4.814 1.00 0.00 14 TRP A N 12
ATOM 15345 C CA . TRP A 1 14 ? 3.174 -8.637 4.524 1.00 0.00 14 TRP A CA 12
ATOM 15346 C C . TRP A 1 14 ? 3.670 -9.826 5.349 1.00 0.00 14 TRP A C 12
ATOM 15347 O O . TRP A 1 14 ? 4.691 -10.430 5.023 1.00 0.00 14 TRP A O 12
ATOM 15368 N N . GLY A 1 15 ? 2.925 -10.127 6.402 1.00 0.00 15 GLY A N 12
ATOM 15369 C CA . GLY A 1 15 ? 3.276 -11.232 7.277 1.00 0.00 15 GLY A CA 12
ATOM 15370 C C . GLY A 1 15 ? 4.676 -11.043 7.865 1.00 0.00 15 GLY A C 12
ATOM 15371 O O . GLY A 1 15 ? 4.826 -10.488 8.952 1.00 0.00 15 GLY A O 12
ATOM 15375 N N . GLY A 1 16 ? 5.664 -11.515 7.120 1.00 0.00 16 GLY A N 12
ATOM 15376 C CA . GLY A 1 16 ? 7.047 -11.405 7.554 1.00 0.00 16 GLY A CA 12
ATOM 15377 C C . GLY A 1 16 ? 7.944 -10.929 6.410 1.00 0.00 16 GLY A C 12
ATOM 15378 O O . GLY A 1 16 ? 9.138 -11.226 6.387 1.00 0.00 16 GLY A O 12
ATOM 15382 N N . GLN A 1 17 ? 7.335 -10.199 5.487 1.00 0.00 17 GLN A N 12
ATOM 15383 C CA . GLN A 1 17 ? 8.064 -9.679 4.343 1.00 0.00 17 GLN A CA 12
ATOM 15384 C C . GLN A 1 17 ? 7.811 -8.177 4.190 1.00 0.00 17 GLN A C 12
ATOM 15385 O O . GLN A 1 17 ? 6.665 -7.731 4.215 1.00 0.00 17 GLN A O 12
ATOM 15399 N N . GLU A 1 18 ? 8.901 -7.439 4.035 1.00 0.00 18 GLU A N 12
ATOM 15400 C CA . GLU A 1 18 ? 8.812 -5.997 3.878 1.00 0.00 18 GLU A CA 12
ATOM 15401 C C . GLU A 1 18 ? 9.102 -5.602 2.429 1.00 0.00 18 GLU A C 12
ATOM 15402 O O . GLU A 1 18 ? 9.913 -6.239 1.759 1.00 0.00 18 GLU A O 12
ATOM 15414 N N . TYR A 1 19 ? 8.424 -4.553 1.988 1.00 0.00 19 TYR A N 12
ATOM 15415 C CA . TYR A 1 19 ? 8.599 -4.065 0.630 1.00 0.00 19 TYR A CA 12
ATOM 15416 C C . TYR A 1 19 ? 8.794 -2.548 0.614 1.00 0.00 19 TYR A C 12
ATOM 15417 O O . TYR A 1 19 ? 8.296 -1.845 1.491 1.00 0.00 19 TYR A O 12
ATOM 15435 N N . SER A 1 20 ? 9.521 -2.088 -0.394 1.00 0.00 20 SER A N 12
ATOM 15436 C CA . SER A 1 20 ? 9.788 -0.667 -0.537 1.00 0.00 20 SER A CA 12
ATOM 15437 C C . SER A 1 20 ? 9.248 -0.165 -1.878 1.00 0.00 20 SER A C 12
ATOM 15438 O O . SER A 1 20 ? 9.702 -0.599 -2.935 1.00 0.00 20 SER A O 12
ATOM 15446 N N . VAL A 1 21 ? 8.288 0.744 -1.790 1.00 0.00 21 VAL A N 12
ATOM 15447 C CA . VAL A 1 21 ? 7.682 1.310 -2.983 1.00 0.00 21 VAL A CA 12
ATOM 15448 C C . VAL A 1 21 ? 8.327 2.664 -3.284 1.00 0.00 21 VAL A C 12
ATOM 15449 O O . VAL A 1 21 ? 8.135 3.626 -2.541 1.00 0.00 21 VAL A O 12
ATOM 15462 N N . THR A 1 22 ? 9.078 2.697 -4.375 1.00 0.00 22 THR A N 12
ATOM 15463 C CA . THR A 1 22 ? 9.753 3.917 -4.783 1.00 0.00 22 THR A CA 12
ATOM 15464 C C . THR A 1 22 ? 9.717 4.063 -6.306 1.00 0.00 22 THR A C 12
ATOM 15465 O O . THR A 1 22 ? 10.661 4.573 -6.906 1.00 0.00 22 THR A O 12
ATOM 15476 N N . THR A 1 23 ? 8.618 3.604 -6.886 1.00 0.00 23 THR A N 12
ATOM 15477 C CA . THR A 1 23 ? 8.447 3.676 -8.327 1.00 0.00 23 THR A CA 12
ATOM 15478 C C . THR A 1 23 ? 7.427 4.757 -8.690 1.00 0.00 23 THR A C 12
ATOM 15479 O O . THR A 1 23 ? 7.662 5.560 -9.591 1.00 0.00 23 THR A O 12
ATOM 15490 N N . LEU A 1 24 ? 6.315 4.741 -7.969 1.00 0.00 24 LEU A N 12
ATOM 15491 C CA . LEU A 1 24 ? 5.258 5.710 -8.204 1.00 0.00 24 LEU A CA 12
ATOM 15492 C C . LEU A 1 24 ? 5.568 6.994 -7.431 1.00 0.00 24 LEU A C 12
ATOM 15493 O O . LEU A 1 24 ? 6.459 7.013 -6.583 1.00 0.00 24 LEU A O 12
ATOM 15509 N N . SER A 1 25 ? 4.815 8.036 -7.751 1.00 0.00 25 SER A N 12
ATOM 15510 C CA . SER A 1 25 ? 4.998 9.320 -7.097 1.00 0.00 25 SER A CA 12
ATOM 15511 C C . SER A 1 25 ? 3.661 9.823 -6.548 1.00 0.00 25 SER A C 12
ATOM 15512 O O . SER A 1 25 ? 2.688 9.073 -6.489 1.00 0.00 25 SER A O 12
ATOM 15520 N N . GLU A 1 26 ? 3.656 11.090 -6.160 1.00 0.00 26 GLU A N 12
ATOM 15521 C CA . GLU A 1 26 ? 2.455 11.702 -5.617 1.00 0.00 26 GLU A CA 12
ATOM 15522 C C . GLU A 1 26 ? 1.329 11.670 -6.653 1.00 0.00 26 GLU A C 12
ATOM 15523 O O . GLU A 1 26 ? 0.170 11.446 -6.308 1.00 0.00 26 GLU A O 12
ATOM 15535 N N . ASP A 1 27 ? 1.710 11.898 -7.901 1.00 0.00 27 ASP A N 12
ATOM 15536 C CA . ASP A 1 27 ? 0.747 11.898 -8.989 1.00 0.00 27 ASP A CA 12
ATOM 15537 C C . ASP A 1 27 ? -0.106 10.630 -8.910 1.00 0.00 27 ASP A C 12
ATOM 15538 O O . ASP A 1 27 ? -1.322 10.706 -8.742 1.00 0.00 27 ASP A O 12
ATOM 15547 N N . ASP A 1 28 ? 0.565 9.495 -9.033 1.00 0.00 28 ASP A N 12
ATOM 15548 C CA . ASP A 1 28 ? -0.116 8.212 -8.977 1.00 0.00 28 ASP A CA 12
ATOM 15549 C C . ASP A 1 28 ? -1.069 8.198 -7.780 1.00 0.00 28 ASP A C 12
ATOM 15550 O O . ASP A 1 28 ? -0.847 8.903 -6.797 1.00 0.00 28 ASP A O 12
ATOM 15559 N N . THR A 1 29 ? -2.110 7.388 -7.903 1.00 0.00 29 THR A N 12
ATOM 15560 C CA . THR A 1 29 ? -3.098 7.272 -6.844 1.00 0.00 29 THR A CA 12
ATOM 15561 C C . THR A 1 29 ? -2.940 5.939 -6.110 1.00 0.00 29 THR A C 12
ATOM 15562 O O . THR A 1 29 ? -2.276 5.029 -6.605 1.00 0.00 29 THR A O 12
ATOM 15573 N N . VAL A 1 30 ? -3.562 5.865 -4.943 1.00 0.00 30 VAL A N 12
ATOM 15574 C CA . VAL A 1 30 ? -3.499 4.658 -4.136 1.00 0.00 30 VAL A CA 12
ATOM 15575 C C . VAL A 1 30 ? -3.660 3.436 -5.042 1.00 0.00 30 VAL A C 12
ATOM 15576 O O . VAL A 1 30 ? -2.981 2.427 -4.856 1.00 0.00 30 VAL A O 12
ATOM 15589 N N . LEU A 1 31 ? -4.563 3.566 -6.003 1.00 0.00 31 LEU A N 12
ATOM 15590 C CA . LEU A 1 31 ? -4.822 2.484 -6.938 1.00 0.00 31 LEU A CA 12
ATOM 15591 C C . LEU A 1 31 ? -3.498 2.009 -7.541 1.00 0.00 31 LEU A C 12
ATOM 15592 O O . LEU A 1 31 ? -3.154 0.832 -7.442 1.00 0.00 31 LEU A O 12
ATOM 15608 N N . ASP A 1 32 ? -2.792 2.949 -8.152 1.00 0.00 32 ASP A N 12
ATOM 15609 C CA . ASP A 1 32 ? -1.514 2.641 -8.770 1.00 0.00 32 ASP A CA 12
ATOM 15610 C C . ASP A 1 32 ? -0.707 1.735 -7.839 1.00 0.00 32 ASP A C 12
ATOM 15611 O O . ASP A 1 32 ? -0.287 0.648 -8.235 1.00 0.00 32 ASP A O 12
ATOM 15620 N N . LEU A 1 33 ? -0.513 2.215 -6.619 1.00 0.00 33 LEU A N 12
ATOM 15621 C CA . LEU A 1 33 ? 0.237 1.462 -5.629 1.00 0.00 33 LEU A CA 12
ATOM 15622 C C . LEU A 1 33 ? -0.273 0.020 -5.598 1.00 0.00 33 LEU A C 12
ATOM 15623 O O . LEU A 1 33 ? 0.496 -0.919 -5.798 1.00 0.00 33 LEU A O 12
ATOM 15639 N N . LYS A 1 34 ? -1.567 -0.111 -5.344 1.00 0.00 34 LYS A N 12
ATOM 15640 C CA . LYS A 1 34 ? -2.189 -1.423 -5.285 1.00 0.00 34 LYS A CA 12
ATOM 15641 C C . LYS A 1 34 ? -1.840 -2.206 -6.552 1.00 0.00 34 LYS A C 12
ATOM 15642 O O . LYS A 1 34 ? -1.198 -3.253 -6.482 1.00 0.00 34 LYS A O 12
ATOM 15661 N N . GLN A 1 35 ? -2.280 -1.670 -7.681 1.00 0.00 35 GLN A N 12
ATOM 15662 C CA . GLN A 1 35 ? -2.022 -2.305 -8.961 1.00 0.00 35 GLN A CA 12
ATOM 15663 C C . GLN A 1 35 ? -0.567 -2.773 -9.039 1.00 0.00 35 GLN A C 12
ATOM 15664 O O . GLN A 1 35 ? -0.281 -3.838 -9.584 1.00 0.00 35 GLN A O 12
ATOM 15678 N N . PHE A 1 36 ? 0.315 -1.953 -8.485 1.00 0.00 36 PHE A N 12
ATOM 15679 C CA . PHE A 1 36 ? 1.733 -2.269 -8.485 1.00 0.00 36 PHE A CA 12
ATOM 15680 C C . PHE A 1 36 ? 2.052 -3.354 -7.455 1.00 0.00 36 PHE A C 12
ATOM 15681 O O . PHE A 1 36 ? 2.759 -4.314 -7.759 1.00 0.00 36 PHE A O 12
ATOM 15698 N N . LEU A 1 37 ? 1.516 -3.166 -6.258 1.00 0.00 37 LEU A N 12
ATOM 15699 C CA . LEU A 1 37 ? 1.735 -4.118 -5.182 1.00 0.00 37 LEU A CA 12
ATOM 15700 C C . LEU A 1 37 ? 1.260 -5.502 -5.627 1.00 0.00 37 LEU A C 12
ATOM 15701 O O . LEU A 1 37 ? 1.677 -6.515 -5.067 1.00 0.00 37 LEU A O 12
ATOM 15717 N N . LYS A 1 38 ? 0.394 -5.502 -6.629 1.00 0.00 38 LYS A N 12
ATOM 15718 C CA . LYS A 1 38 ? -0.142 -6.746 -7.155 1.00 0.00 38 LYS A CA 12
ATOM 15719 C C . LYS A 1 38 ? 0.964 -7.500 -7.896 1.00 0.00 38 LYS A C 12
ATOM 15720 O O . LYS A 1 38 ? 0.876 -8.713 -8.081 1.00 0.00 38 LYS A O 12
ATOM 15739 N N . THR A 1 39 ? 1.980 -6.751 -8.299 1.00 0.00 39 THR A N 12
ATOM 15740 C CA . THR A 1 39 ? 3.102 -7.334 -9.014 1.00 0.00 39 THR A CA 12
ATOM 15741 C C . THR A 1 39 ? 4.266 -7.599 -8.057 1.00 0.00 39 THR A C 12
ATOM 15742 O O . THR A 1 39 ? 5.136 -8.420 -8.344 1.00 0.00 39 THR A O 12
ATOM 15753 N N . LEU A 1 40 ? 4.244 -6.888 -6.940 1.00 0.00 40 LEU A N 12
ATOM 15754 C CA . LEU A 1 40 ? 5.287 -7.035 -5.939 1.00 0.00 40 LEU A CA 12
ATOM 15755 C C . LEU A 1 40 ? 4.989 -8.263 -5.076 1.00 0.00 40 LEU A C 12
ATOM 15756 O O . LEU A 1 40 ? 5.863 -9.101 -4.860 1.00 0.00 40 LEU A O 12
ATOM 15772 N N . THR A 1 41 ? 3.752 -8.330 -4.605 1.00 0.00 41 THR A N 12
ATOM 15773 C CA . THR A 1 41 ? 3.329 -9.441 -3.770 1.00 0.00 41 THR A CA 12
ATOM 15774 C C . THR A 1 41 ? 2.665 -10.525 -4.622 1.00 0.00 41 THR A C 12
ATOM 15775 O O . THR A 1 41 ? 3.157 -11.649 -4.697 1.00 0.00 41 THR A O 12
ATOM 15786 N N . GLY A 1 42 ? 1.556 -10.148 -5.242 1.00 0.00 42 GLY A N 12
ATOM 15787 C CA . GLY A 1 42 ? 0.819 -11.074 -6.085 1.00 0.00 42 GLY A CA 12
ATOM 15788 C C . GLY A 1 42 ? -0.593 -11.305 -5.542 1.00 0.00 42 GLY A C 12
ATOM 15789 O O . GLY A 1 42 ? -1.130 -12.406 -5.651 1.00 0.00 42 GLY A O 12
ATOM 15793 N N . VAL A 1 43 ? -1.153 -10.250 -4.970 1.00 0.00 43 VAL A N 12
ATOM 15794 C CA . VAL A 1 43 ? -2.491 -10.324 -4.411 1.00 0.00 43 VAL A CA 12
ATOM 15795 C C . VAL A 1 43 ? -3.356 -9.217 -5.019 1.00 0.00 43 VAL A C 12
ATOM 15796 O O . VAL A 1 43 ? -2.938 -8.062 -5.082 1.00 0.00 43 VAL A O 12
ATOM 15809 N N . LEU A 1 44 ? -4.545 -9.610 -5.450 1.00 0.00 44 LEU A N 12
ATOM 15810 C CA . LEU A 1 44 ? -5.472 -8.665 -6.051 1.00 0.00 44 LEU A CA 12
ATOM 15811 C C . LEU A 1 44 ? -5.471 -7.369 -5.239 1.00 0.00 44 LEU A C 12
ATOM 15812 O O . LEU A 1 44 ? -5.161 -7.379 -4.048 1.00 0.00 44 LEU A O 12
ATOM 15828 N N . PRO A 1 45 ? -5.830 -6.256 -5.932 1.00 0.00 45 PRO A N 12
ATOM 15829 C CA . PRO A 1 45 ? -5.874 -4.954 -5.288 1.00 0.00 45 PRO A CA 12
ATOM 15830 C C . PRO A 1 45 ? -7.102 -4.830 -4.384 1.00 0.00 45 PRO A C 12
ATOM 15831 O O . PRO A 1 45 ? -7.066 -4.128 -3.375 1.00 0.00 45 PRO A O 12
ATOM 15842 N N . GLU A 1 46 ? -8.160 -5.523 -4.780 1.00 0.00 46 GLU A N 12
ATOM 15843 C CA . GLU A 1 46 ? -9.397 -5.499 -4.018 1.00 0.00 46 GLU A CA 12
ATOM 15844 C C . GLU A 1 46 ? -9.231 -6.276 -2.711 1.00 0.00 46 GLU A C 12
ATOM 15845 O O . GLU A 1 46 ? -9.718 -5.849 -1.665 1.00 0.00 46 GLU A O 12
ATOM 15857 N N . ARG A 1 47 ? -8.542 -7.403 -2.813 1.00 0.00 47 ARG A N 12
ATOM 15858 C CA . ARG A 1 47 ? -8.306 -8.244 -1.652 1.00 0.00 47 ARG A CA 12
ATOM 15859 C C . ARG A 1 47 ? -7.292 -7.583 -0.716 1.00 0.00 47 ARG A C 12
ATOM 15860 O O . ARG A 1 47 ? -7.477 -7.575 0.500 1.00 0.00 47 ARG A O 12
ATOM 15881 N N . GLN A 1 48 ? -6.241 -7.045 -1.318 1.00 0.00 48 GLN A N 12
ATOM 15882 C CA . GLN A 1 48 ? -5.198 -6.383 -0.554 1.00 0.00 48 GLN A CA 12
ATOM 15883 C C . GLN A 1 48 ? -5.815 -5.485 0.520 1.00 0.00 48 GLN A C 12
ATOM 15884 O O . GLN A 1 48 ? -6.655 -4.639 0.219 1.00 0.00 48 GLN A O 12
ATOM 15898 N N . LYS A 1 49 ? -5.374 -5.700 1.751 1.00 0.00 49 LYS A N 12
ATOM 15899 C CA . LYS A 1 49 ? -5.872 -4.920 2.871 1.00 0.00 49 LYS A CA 12
ATOM 15900 C C . LYS A 1 49 ? -4.738 -4.061 3.434 1.00 0.00 49 LYS A C 12
ATOM 15901 O O . LYS A 1 49 ? -3.685 -4.580 3.801 1.00 0.00 49 LYS A O 12
ATOM 15920 N N . LEU A 1 50 ? -4.992 -2.762 3.484 1.00 0.00 50 LEU A N 12
ATOM 15921 C CA . LEU A 1 50 ? -4.005 -1.826 3.996 1.00 0.00 50 LEU A CA 12
ATOM 15922 C C . LEU A 1 50 ? -4.248 -1.601 5.490 1.00 0.00 50 LEU A C 12
ATOM 15923 O O . LEU A 1 50 ? -5.385 -1.394 5.913 1.00 0.00 50 LEU A O 12
ATOM 15939 N N . LEU A 1 51 ? -3.162 -1.650 6.247 1.00 0.00 51 LEU A N 12
ATOM 15940 C CA . LEU A 1 51 ? -3.243 -1.454 7.685 1.00 0.00 51 LEU A CA 12
ATOM 15941 C C . LEU A 1 51 ? -2.263 -0.357 8.102 1.00 0.00 51 LEU A C 12
ATOM 15942 O O . LEU A 1 51 ? -1.053 -0.502 7.931 1.00 0.00 51 LEU A O 12
ATOM 15958 N N . GLY A 1 52 ? -2.821 0.718 8.641 1.00 0.00 52 GLY A N 12
ATOM 15959 C CA . GLY A 1 52 ? -2.011 1.840 9.083 1.00 0.00 52 GLY A CA 12
ATOM 15960 C C . GLY A 1 52 ? -2.823 3.136 9.083 1.00 0.00 52 GLY A C 12
ATOM 15961 O O . GLY A 1 52 ? -3.185 3.646 10.142 1.00 0.00 52 GLY A O 12
ATOM 15965 N N . LEU A 1 53 ? -3.086 3.632 7.883 1.00 0.00 53 LEU A N 12
ATOM 15966 C CA . LEU A 1 53 ? -3.849 4.859 7.731 1.00 0.00 53 LEU A CA 12
ATOM 15967 C C . LEU A 1 53 ? -5.281 4.516 7.315 1.00 0.00 53 LEU A C 12
ATOM 15968 O O . LEU A 1 53 ? -5.499 3.594 6.531 1.00 0.00 53 LEU A O 12
ATOM 15984 N N . LYS A 1 54 ? -6.219 5.278 7.859 1.00 0.00 54 LYS A N 12
ATOM 15985 C CA . LYS A 1 54 ? -7.624 5.066 7.554 1.00 0.00 54 LYS A CA 12
ATOM 15986 C C . LYS A 1 54 ? -8.328 6.420 7.446 1.00 0.00 54 LYS A C 12
ATOM 15987 O O . LYS A 1 54 ? -7.757 7.450 7.802 1.00 0.00 54 LYS A O 12
ATOM 16006 N N . VAL A 1 55 ? -9.557 6.375 6.954 1.00 0.00 55 VAL A N 12
ATOM 16007 C CA . VAL A 1 55 ? -10.345 7.586 6.795 1.00 0.00 55 VAL A CA 12
ATOM 16008 C C . VAL A 1 55 ? -11.753 7.348 7.344 1.00 0.00 55 VAL A C 12
ATOM 16009 O O . VAL A 1 55 ? -12.609 6.800 6.651 1.00 0.00 55 VAL A O 12
ATOM 16022 N N . LYS A 1 56 ? -11.950 7.773 8.583 1.00 0.00 56 LYS A N 12
ATOM 16023 C CA . LYS A 1 56 ? -13.240 7.614 9.233 1.00 0.00 56 LYS A CA 12
ATOM 16024 C C . LYS A 1 56 ? -13.750 6.190 9.002 1.00 0.00 56 LYS A C 12
ATOM 16025 O O . LYS A 1 56 ? -14.822 5.996 8.431 1.00 0.00 56 LYS A O 12
ATOM 16044 N N . GLY A 1 57 ? -12.958 5.231 9.458 1.00 0.00 57 GLY A N 12
ATOM 16045 C CA . GLY A 1 57 ? -13.316 3.830 9.308 1.00 0.00 57 GLY A CA 12
ATOM 16046 C C . GLY A 1 57 ? -12.480 3.165 8.213 1.00 0.00 57 GLY A C 12
ATOM 16047 O O . GLY A 1 57 ? -11.506 2.472 8.505 1.00 0.00 57 GLY A O 12
ATOM 16051 N N . LYS A 1 58 ? -12.890 3.399 6.975 1.00 0.00 58 LYS A N 12
ATOM 16052 C CA . LYS A 1 58 ? -12.191 2.831 5.835 1.00 0.00 58 LYS A CA 12
ATOM 16053 C C . LYS A 1 58 ? -11.108 3.806 5.369 1.00 0.00 58 LYS A C 12
ATOM 16054 O O . LYS A 1 58 ? -11.213 5.010 5.595 1.00 0.00 58 LYS A O 12
ATOM 16073 N N . PRO A 1 59 ? -10.065 3.233 4.710 1.00 0.00 59 PRO A N 12
ATOM 16074 C CA . PRO A 1 59 ? -8.964 4.038 4.209 1.00 0.00 59 PRO A CA 12
ATOM 16075 C C . PRO A 1 59 ? -9.376 4.813 2.956 1.00 0.00 59 PRO A C 12
ATOM 16076 O O . PRO A 1 59 ? -10.308 4.419 2.257 1.00 0.00 59 PRO A O 12
ATOM 16087 N N . ALA A 1 60 ? -8.661 5.902 2.710 1.00 0.00 60 ALA A N 12
ATOM 16088 C CA . ALA A 1 60 ? -8.941 6.735 1.553 1.00 0.00 60 ALA A CA 12
ATOM 16089 C C . ALA A 1 60 ? -9.259 5.843 0.352 1.00 0.00 60 ALA A C 12
ATOM 16090 O O . ALA A 1 60 ? -8.867 4.677 0.319 1.00 0.00 60 ALA A O 12
ATOM 16097 N N . GLU A 1 61 ? -9.966 6.424 -0.606 1.00 0.00 61 GLU A N 12
ATOM 16098 C CA . GLU A 1 61 ? -10.340 5.696 -1.806 1.00 0.00 61 GLU A CA 12
ATOM 16099 C C . GLU A 1 61 ? -9.091 5.274 -2.583 1.00 0.00 61 GLU A C 12
ATOM 16100 O O . GLU A 1 61 ? -7.969 5.495 -2.129 1.00 0.00 61 GLU A O 12
ATOM 16112 N N . ASN A 1 62 ? -9.327 4.674 -3.740 1.00 0.00 62 ASN A N 12
ATOM 16113 C CA . ASN A 1 62 ? -8.235 4.219 -4.584 1.00 0.00 62 ASN A CA 12
ATOM 16114 C C . ASN A 1 62 ? -7.873 5.322 -5.581 1.00 0.00 62 ASN A C 12
ATOM 16115 O O . ASN A 1 62 ? -6.736 5.396 -6.044 1.00 0.00 62 ASN A O 12
ATOM 16126 N N . ASP A 1 63 ? -8.861 6.152 -5.881 1.00 0.00 63 ASP A N 12
ATOM 16127 C CA . ASP A 1 63 ? -8.661 7.248 -6.814 1.00 0.00 63 ASP A CA 12
ATOM 16128 C C . ASP A 1 63 ? -8.282 8.511 -6.037 1.00 0.00 63 ASP A C 12
ATOM 16129 O O . ASP A 1 63 ? -8.760 9.601 -6.346 1.00 0.00 63 ASP A O 12
ATOM 16138 N N . VAL A 1 64 ? -7.426 8.321 -5.044 1.00 0.00 64 VAL A N 12
ATOM 16139 C CA . VAL A 1 64 ? -6.977 9.431 -4.220 1.00 0.00 64 VAL A CA 12
ATOM 16140 C C . VAL A 1 64 ? -5.487 9.673 -4.466 1.00 0.00 64 VAL A C 12
ATOM 16141 O O . VAL A 1 64 ? -4.716 8.725 -4.608 1.00 0.00 64 VAL A O 12
ATOM 16154 N N . LYS A 1 65 ? -5.125 10.947 -4.509 1.00 0.00 65 LYS A N 12
ATOM 16155 C CA . LYS A 1 65 ? -3.741 11.325 -4.734 1.00 0.00 65 LYS A CA 12
ATOM 16156 C C . LYS A 1 65 ? -2.927 11.045 -3.469 1.00 0.00 65 LYS A C 12
ATOM 16157 O O . LYS A 1 65 ? -3.115 11.705 -2.448 1.00 0.00 65 LYS A O 12
ATOM 16176 N N . LEU A 1 66 ? -2.041 10.066 -3.578 1.00 0.00 66 LEU A N 12
ATOM 16177 C CA . LEU A 1 66 ? -1.198 9.691 -2.455 1.00 0.00 66 LEU A CA 12
ATOM 16178 C C . LEU A 1 66 ? -0.534 10.944 -1.881 1.00 0.00 66 LEU A C 12
ATOM 16179 O O . LEU A 1 66 ? -0.209 10.991 -0.695 1.00 0.00 66 LEU A O 12
ATOM 16195 N N . GLY A 1 67 ? -0.353 11.930 -2.748 1.00 0.00 67 GLY A N 12
ATOM 16196 C CA . GLY A 1 67 ? 0.266 13.180 -2.342 1.00 0.00 67 GLY A CA 12
ATOM 16197 C C . GLY A 1 67 ? -0.672 13.991 -1.446 1.00 0.00 67 GLY A C 12
ATOM 16198 O O . GLY A 1 67 ? -0.239 14.571 -0.451 1.00 0.00 67 GLY A O 12
ATOM 16202 N N . ALA A 1 68 ? -1.940 14.005 -1.830 1.00 0.00 68 ALA A N 12
ATOM 16203 C CA . ALA A 1 68 ? -2.943 14.735 -1.074 1.00 0.00 68 ALA A CA 12
ATOM 16204 C C . ALA A 1 68 ? -2.847 14.345 0.402 1.00 0.00 68 ALA A C 12
ATOM 16205 O O . ALA A 1 68 ? -3.084 15.170 1.283 1.00 0.00 68 ALA A O 12
ATOM 16212 N N . LEU A 1 69 ? -2.499 13.086 0.627 1.00 0.00 69 LEU A N 12
ATOM 16213 C CA . LEU A 1 69 ? -2.369 12.577 1.981 1.00 0.00 69 LEU A CA 12
ATOM 16214 C C . LEU A 1 69 ? -1.119 13.176 2.629 1.00 0.00 69 LEU A C 12
ATOM 16215 O O . LEU A 1 69 ? -1.070 13.353 3.846 1.00 0.00 69 LEU A O 12
ATOM 16231 N N . LYS A 1 70 ? -0.139 13.472 1.788 1.00 0.00 70 LYS A N 12
ATOM 16232 C CA . LYS A 1 70 ? 1.107 14.048 2.263 1.00 0.00 70 LYS A CA 12
ATOM 16233 C C . LYS A 1 70 ? 1.725 13.121 3.312 1.00 0.00 70 LYS A C 12
ATOM 16234 O O . LYS A 1 70 ? 2.034 13.552 4.422 1.00 0.00 70 LYS A O 12
ATOM 16253 N N . LEU A 1 71 ? 1.887 11.865 2.922 1.00 0.00 71 LEU A N 12
ATOM 16254 C CA . LEU A 1 71 ? 2.463 10.873 3.814 1.00 0.00 71 LEU A CA 12
ATOM 16255 C C . LEU A 1 71 ? 3.964 11.132 3.957 1.00 0.00 71 LEU A C 12
ATOM 16256 O O . LEU A 1 71 ? 4.543 11.892 3.182 1.00 0.00 71 LEU A O 12
ATOM 16272 N N . LYS A 1 72 ? 4.552 10.486 4.953 1.00 0.00 72 LYS A N 12
ATOM 16273 C CA . LYS A 1 72 ? 5.975 10.636 5.207 1.00 0.00 72 LYS A CA 12
ATOM 16274 C C . LYS A 1 72 ? 6.762 9.857 4.152 1.00 0.00 72 LYS A C 12
ATOM 16275 O O . LYS A 1 72 ? 6.269 8.871 3.607 1.00 0.00 72 LYS A O 12
ATOM 16294 N N . PRO A 1 73 ? 8.005 10.342 3.888 1.00 0.00 73 PRO A N 12
ATOM 16295 C CA . PRO A 1 73 ? 8.865 9.702 2.908 1.00 0.00 73 PRO A CA 12
ATOM 16296 C C . PRO A 1 73 ? 9.452 8.401 3.459 1.00 0.00 73 PRO A C 12
ATOM 16297 O O . PRO A 1 73 ? 10.670 8.230 3.493 1.00 0.00 73 PRO A O 12
ATOM 16308 N N . ASN A 1 74 ? 8.558 7.517 3.877 1.00 0.00 74 ASN A N 12
ATOM 16309 C CA . ASN A 1 74 ? 8.972 6.236 4.425 1.00 0.00 74 ASN A CA 12
ATOM 16310 C C . ASN A 1 74 ? 7.864 5.691 5.328 1.00 0.00 74 ASN A C 12
ATOM 16311 O O . ASN A 1 74 ? 8.133 5.223 6.434 1.00 0.00 74 ASN A O 12
ATOM 16322 N N . THR A 1 75 ? 6.641 5.769 4.824 1.00 0.00 75 THR A N 12
ATOM 16323 C CA . THR A 1 75 ? 5.491 5.290 5.571 1.00 0.00 75 THR A CA 12
ATOM 16324 C C . THR A 1 75 ? 5.424 3.762 5.524 1.00 0.00 75 THR A C 12
ATOM 16325 O O . THR A 1 75 ? 5.155 3.181 4.473 1.00 0.00 75 THR A O 12
ATOM 16336 N N . LYS A 1 76 ? 5.673 3.154 6.674 1.00 0.00 76 LYS A N 12
ATOM 16337 C CA . LYS A 1 76 ? 5.644 1.705 6.777 1.00 0.00 76 LYS A CA 12
ATOM 16338 C C . LYS A 1 76 ? 4.216 1.248 7.082 1.00 0.00 76 LYS A C 12
ATOM 16339 O O . LYS A 1 76 ? 3.793 1.250 8.237 1.00 0.00 76 LYS A O 12
ATOM 16358 N N . ILE A 1 77 ? 3.512 0.868 6.026 1.00 0.00 77 ILE A N 12
ATOM 16359 C CA . ILE A 1 77 ? 2.141 0.409 6.166 1.00 0.00 77 ILE A CA 12
ATOM 16360 C C . ILE A 1 77 ? 2.122 -1.120 6.223 1.00 0.00 77 ILE A C 12
ATOM 16361 O O . ILE A 1 77 ? 3.142 -1.766 5.990 1.00 0.00 77 ILE A O 12
ATOM 16377 N N . MET A 1 78 ? 0.950 -1.654 6.535 1.00 0.00 78 MET A N 12
ATOM 16378 C CA . MET A 1 78 ? 0.785 -3.095 6.626 1.00 0.00 78 MET A CA 12
ATOM 16379 C C . MET A 1 78 ? -0.142 -3.611 5.524 1.00 0.00 78 MET A C 12
ATOM 16380 O O . MET A 1 78 ? -1.057 -2.908 5.098 1.00 0.00 78 MET A O 12
ATOM 16394 N N . MET A 1 79 ? 0.127 -4.835 5.094 1.00 0.00 79 MET A N 12
ATOM 16395 C CA . MET A 1 79 ? -0.672 -5.453 4.050 1.00 0.00 79 MET A CA 12
ATOM 16396 C C . MET A 1 79 ? -1.235 -6.798 4.514 1.00 0.00 79 MET A C 12
ATOM 16397 O O . MET A 1 79 ? -0.504 -7.630 5.050 1.00 0.00 79 MET A O 12
ATOM 16411 N N . MET A 1 80 ? -2.530 -6.970 4.292 1.00 0.00 80 MET A N 12
ATOM 16412 C CA . MET A 1 80 ? -3.199 -8.200 4.680 1.00 0.00 80 MET A CA 12
ATOM 16413 C C . MET A 1 80 ? -3.995 -8.785 3.512 1.00 0.00 80 MET A C 12
ATOM 16414 O O . MET A 1 80 ? -4.392 -8.058 2.602 1.00 0.00 80 MET A O 12
ATOM 16428 N N . GLY A 1 81 ? -4.205 -10.091 3.575 1.00 0.00 81 GLY A N 12
ATOM 16429 C CA . GLY A 1 81 ? -4.946 -10.781 2.533 1.00 0.00 81 GLY A CA 12
ATOM 16430 C C . GLY A 1 81 ? -4.276 -12.108 2.170 1.00 0.00 81 GLY A C 12
ATOM 16431 O O . GLY A 1 81 ? -3.234 -12.454 2.725 1.00 0.00 81 GLY A O 12
ATOM 16435 N N . THR A 1 82 ? -4.901 -12.816 1.241 1.00 0.00 82 THR A N 12
ATOM 16436 C CA . THR A 1 82 ? -4.379 -14.097 0.798 1.00 0.00 82 THR A CA 12
ATOM 16437 C C . THR A 1 82 ? -4.313 -14.146 -0.730 1.00 0.00 82 THR A C 12
ATOM 16438 O O . THR A 1 82 ? -5.132 -13.530 -1.410 1.00 0.00 82 THR A O 12
ATOM 16449 N N . ARG A 1 83 ? -3.332 -14.886 -1.225 1.00 0.00 83 ARG A N 12
ATOM 16450 C CA . ARG A 1 83 ? -3.149 -15.024 -2.660 1.00 0.00 83 ARG A CA 12
ATOM 16451 C C . ARG A 1 83 ? -3.860 -16.280 -3.167 1.00 0.00 83 ARG A C 12
ATOM 16452 O O . ARG A 1 83 ? -4.008 -17.255 -2.431 1.00 0.00 83 ARG A O 12
ATOM 16473 N N . GLU A 1 84 ? -4.283 -16.216 -4.421 1.00 0.00 84 GLU A N 12
ATOM 16474 C CA . GLU A 1 84 ? -4.975 -17.336 -5.035 1.00 0.00 84 GLU A CA 12
ATOM 16475 C C . GLU A 1 84 ? -6.397 -17.450 -4.480 1.00 0.00 84 GLU A C 12
ATOM 16476 O O . GLU A 1 84 ? -6.654 -17.069 -3.339 1.00 0.00 84 GLU A O 12
ATOM 16488 N N . SER A 1 85 ? -7.282 -17.977 -5.313 1.00 0.00 85 SER A N 12
ATOM 16489 C CA . SER A 1 85 ? -8.671 -18.146 -4.920 1.00 0.00 85 SER A CA 12
ATOM 16490 C C . SER A 1 85 ? -9.417 -18.968 -5.974 1.00 0.00 85 SER A C 12
ATOM 16491 O O . SER A 1 85 ? -10.008 -19.999 -5.658 1.00 0.00 85 SER A O 12
ATOM 16499 N N . GLY A 1 86 ? -9.365 -18.479 -7.204 1.00 0.00 86 GLY A N 12
ATOM 16500 C CA . GLY A 1 86 ? -10.028 -19.156 -8.306 1.00 0.00 86 GLY A CA 12
ATOM 16501 C C . GLY A 1 86 ? -11.113 -18.269 -8.921 1.00 0.00 86 GLY A C 12
ATOM 16502 O O . GLY A 1 86 ? -11.760 -17.495 -8.216 1.00 0.00 86 GLY A O 12
ATOM 16506 N N . PRO A 1 87 ? -11.282 -18.414 -10.262 1.00 0.00 87 PRO A N 12
ATOM 16507 C CA . PRO A 1 87 ? -12.277 -17.635 -10.979 1.00 0.00 87 PRO A CA 12
ATOM 16508 C C . PRO A 1 87 ? -13.687 -18.164 -10.709 1.00 0.00 87 PRO A C 12
ATOM 16509 O O . PRO A 1 87 ? -13.877 -19.364 -10.517 1.00 0.00 87 PRO A O 12
ATOM 16520 N N . SER A 1 88 ? -14.640 -17.243 -10.704 1.00 0.00 88 SER A N 12
ATOM 16521 C CA . SER A 1 88 ? -16.026 -17.602 -10.460 1.00 0.00 88 SER A CA 12
ATOM 16522 C C . SER A 1 88 ? -16.552 -18.466 -11.608 1.00 0.00 88 SER A C 12
ATOM 16523 O O . SER A 1 88 ? -16.589 -18.025 -12.756 1.00 0.00 88 SER A O 12
ATOM 16531 N N . SER A 1 89 ? -16.948 -19.682 -11.259 1.00 0.00 89 SER A N 12
ATOM 16532 C CA . SER A 1 89 ? -17.470 -20.611 -12.246 1.00 0.00 89 SER A CA 12
ATOM 16533 C C . SER A 1 89 ? -16.403 -20.907 -13.302 1.00 0.00 89 SER A C 12
ATOM 16534 O O . SER A 1 89 ? -15.415 -20.184 -13.411 1.00 0.00 89 SER A O 12
ATOM 16542 N N . GLY A 1 90 ? -16.640 -21.972 -14.054 1.00 0.00 90 GLY A N 12
ATOM 16543 C CA . GLY A 1 90 ? -15.712 -22.373 -15.098 1.00 0.00 90 GLY A CA 12
ATOM 16544 C C . GLY A 1 90 ? -16.384 -22.337 -16.472 1.00 0.00 90 GLY A C 12
ATOM 16545 O O . GLY A 1 90 ? -16.377 -23.332 -17.196 1.00 0.00 90 GLY A O 12
ATOM 16549 N N . GLY A 1 1 ? 24.036 3.458 3.376 1.00 0.00 1 GLY A N 13
ATOM 16550 C CA . GLY A 1 1 ? 23.568 3.736 4.723 1.00 0.00 1 GLY A CA 13
ATOM 16551 C C . GLY A 1 1 ? 22.832 5.076 4.782 1.00 0.00 1 GLY A C 13
ATOM 16552 O O . GLY A 1 1 ? 21.693 5.183 4.332 1.00 0.00 1 GLY A O 13
ATOM 16556 N N . SER A 1 2 ? 23.514 6.066 5.340 1.00 0.00 2 SER A N 13
ATOM 16557 C CA . SER A 1 2 ? 22.939 7.394 5.464 1.00 0.00 2 SER A CA 13
ATOM 16558 C C . SER A 1 2 ? 22.903 8.078 4.096 1.00 0.00 2 SER A C 13
ATOM 16559 O O . SER A 1 2 ? 23.893 8.666 3.665 1.00 0.00 2 SER A O 13
ATOM 16567 N N . SER A 1 3 ? 21.749 7.978 3.451 1.00 0.00 3 SER A N 13
ATOM 16568 C CA . SER A 1 3 ? 21.571 8.579 2.140 1.00 0.00 3 SER A CA 13
ATOM 16569 C C . SER A 1 3 ? 20.172 9.190 2.031 1.00 0.00 3 SER A C 13
ATOM 16570 O O . SER A 1 3 ? 19.172 8.499 2.221 1.00 0.00 3 SER A O 13
ATOM 16578 N N . GLY A 1 4 ? 20.147 10.480 1.727 1.00 0.00 4 GLY A N 13
ATOM 16579 C CA . GLY A 1 4 ? 18.888 11.192 1.590 1.00 0.00 4 GLY A CA 13
ATOM 16580 C C . GLY A 1 4 ? 18.049 10.609 0.451 1.00 0.00 4 GLY A C 13
ATOM 16581 O O . GLY A 1 4 ? 18.384 9.561 -0.098 1.00 0.00 4 GLY A O 13
ATOM 16585 N N . SER A 1 5 ? 16.974 11.314 0.130 1.00 0.00 5 SER A N 13
ATOM 16586 C CA . SER A 1 5 ? 16.084 10.880 -0.933 1.00 0.00 5 SER A CA 13
ATOM 16587 C C . SER A 1 5 ? 15.273 12.068 -1.454 1.00 0.00 5 SER A C 13
ATOM 16588 O O . SER A 1 5 ? 15.225 13.119 -0.817 1.00 0.00 5 SER A O 13
ATOM 16596 N N . SER A 1 6 ? 14.655 11.861 -2.608 1.00 0.00 6 SER A N 13
ATOM 16597 C CA . SER A 1 6 ? 13.848 12.902 -3.222 1.00 0.00 6 SER A CA 13
ATOM 16598 C C . SER A 1 6 ? 12.409 12.413 -3.397 1.00 0.00 6 SER A C 13
ATOM 16599 O O . SER A 1 6 ? 11.472 13.045 -2.911 1.00 0.00 6 SER A O 13
ATOM 16607 N N . GLY A 1 7 ? 12.279 11.293 -4.093 1.00 0.00 7 GLY A N 13
ATOM 16608 C CA . GLY A 1 7 ? 10.969 10.713 -4.338 1.00 0.00 7 GLY A CA 13
ATOM 16609 C C . GLY A 1 7 ? 10.253 10.401 -3.023 1.00 0.00 7 GLY A C 13
ATOM 16610 O O . GLY A 1 7 ? 10.741 10.747 -1.948 1.00 0.00 7 GLY A O 13
ATOM 16614 N N . LEU A 1 8 ? 9.106 9.750 -3.150 1.00 0.00 8 LEU A N 13
ATOM 16615 C CA . LEU A 1 8 ? 8.317 9.388 -1.985 1.00 0.00 8 LEU A CA 13
ATOM 16616 C C . LEU A 1 8 ? 8.284 7.864 -1.851 1.00 0.00 8 LEU A C 13
ATOM 16617 O O . LEU A 1 8 ? 7.490 7.196 -2.511 1.00 0.00 8 LEU A O 13
ATOM 16633 N N . PRO A 1 9 ? 9.180 7.345 -0.969 1.00 0.00 9 PRO A N 13
ATOM 16634 C CA . PRO A 1 9 ? 9.260 5.912 -0.740 1.00 0.00 9 PRO A CA 13
ATOM 16635 C C . PRO A 1 9 ? 8.086 5.427 0.113 1.00 0.00 9 PRO A C 13
ATOM 16636 O O . PRO A 1 9 ? 7.661 6.114 1.040 1.00 0.00 9 PRO A O 13
ATOM 16647 N N . ILE A 1 10 ? 7.596 4.245 -0.231 1.00 0.00 10 ILE A N 13
ATOM 16648 C CA . ILE A 1 10 ? 6.480 3.659 0.492 1.00 0.00 10 ILE A CA 13
ATOM 16649 C C . ILE A 1 10 ? 6.824 2.217 0.872 1.00 0.00 10 ILE A C 13
ATOM 16650 O O . ILE A 1 10 ? 6.951 1.356 0.003 1.00 0.00 10 ILE A O 13
ATOM 16666 N N . ILE A 1 11 ? 6.964 1.999 2.171 1.00 0.00 11 ILE A N 13
ATOM 16667 C CA . ILE A 1 11 ? 7.291 0.677 2.677 1.00 0.00 11 ILE A CA 13
ATOM 16668 C C . ILE A 1 11 ? 5.999 -0.061 3.035 1.00 0.00 11 ILE A C 13
ATOM 16669 O O . ILE A 1 11 ? 5.096 0.518 3.638 1.00 0.00 11 ILE A O 13
ATOM 16685 N N . VAL A 1 12 ? 5.952 -1.328 2.650 1.00 0.00 12 VAL A N 13
ATOM 16686 C CA . VAL A 1 12 ? 4.786 -2.151 2.924 1.00 0.00 12 VAL A CA 13
ATOM 16687 C C . VAL A 1 12 ? 5.218 -3.399 3.696 1.00 0.00 12 VAL A C 13
ATOM 16688 O O . VAL A 1 12 ? 6.248 -3.998 3.389 1.00 0.00 12 VAL A O 13
ATOM 16701 N N . LYS A 1 13 ? 4.409 -3.755 4.682 1.00 0.00 13 LYS A N 13
ATOM 16702 C CA . LYS A 1 13 ? 4.695 -4.922 5.500 1.00 0.00 13 LYS A CA 13
ATOM 16703 C C . LYS A 1 13 ? 3.563 -5.940 5.342 1.00 0.00 13 LYS A C 13
ATOM 16704 O O . LYS A 1 13 ? 2.445 -5.706 5.798 1.00 0.00 13 LYS A O 13
ATOM 16723 N N . TRP A 1 14 ? 3.893 -7.047 4.695 1.00 0.00 14 TRP A N 13
ATOM 16724 C CA . TRP A 1 14 ? 2.919 -8.102 4.471 1.00 0.00 14 TRP A CA 13
ATOM 16725 C C . TRP A 1 14 ? 3.331 -9.312 5.311 1.00 0.00 14 TRP A C 13
ATOM 16726 O O . TRP A 1 14 ? 4.344 -9.952 5.029 1.00 0.00 14 TRP A O 13
ATOM 16747 N N . GLY A 1 15 ? 2.525 -9.591 6.325 1.00 0.00 15 GLY A N 13
ATOM 16748 C CA . GLY A 1 15 ? 2.793 -10.714 7.207 1.00 0.00 15 GLY A CA 13
ATOM 16749 C C . GLY A 1 15 ? 4.177 -10.589 7.848 1.00 0.00 15 GLY A C 13
ATOM 16750 O O . GLY A 1 15 ? 4.311 -10.043 8.943 1.00 0.00 15 GLY A O 13
ATOM 16754 N N . GLY A 1 16 ? 5.171 -11.104 7.140 1.00 0.00 16 GLY A N 13
ATOM 16755 C CA . GLY A 1 16 ? 6.539 -11.057 7.626 1.00 0.00 16 GLY A CA 13
ATOM 16756 C C . GLY A 1 16 ? 7.504 -10.654 6.509 1.00 0.00 16 GLY A C 13
ATOM 16757 O O . GLY A 1 16 ? 8.673 -11.037 6.525 1.00 0.00 16 GLY A O 13
ATOM 16761 N N . GLN A 1 17 ? 6.980 -9.887 5.565 1.00 0.00 17 GLN A N 13
ATOM 16762 C CA . GLN A 1 17 ? 7.780 -9.428 4.442 1.00 0.00 17 GLN A CA 13
ATOM 16763 C C . GLN A 1 17 ? 7.645 -7.913 4.278 1.00 0.00 17 GLN A C 13
ATOM 16764 O O . GLN A 1 17 ? 6.585 -7.348 4.544 1.00 0.00 17 GLN A O 13
ATOM 16778 N N . GLU A 1 18 ? 8.733 -7.298 3.840 1.00 0.00 18 GLU A N 13
ATOM 16779 C CA . GLU A 1 18 ? 8.749 -5.859 3.636 1.00 0.00 18 GLU A CA 13
ATOM 16780 C C . GLU A 1 18 ? 8.985 -5.534 2.160 1.00 0.00 18 GLU A C 13
ATOM 16781 O O . GLU A 1 18 ? 9.778 -6.198 1.493 1.00 0.00 18 GLU A O 13
ATOM 16793 N N . TYR A 1 19 ? 8.281 -4.513 1.692 1.00 0.00 19 TYR A N 13
ATOM 16794 C CA . TYR A 1 19 ? 8.404 -4.093 0.307 1.00 0.00 19 TYR A CA 13
ATOM 16795 C C . TYR A 1 19 ? 8.621 -2.581 0.210 1.00 0.00 19 TYR A C 13
ATOM 16796 O O . TYR A 1 19 ? 7.899 -1.806 0.835 1.00 0.00 19 TYR A O 13
ATOM 16814 N N . SER A 1 20 ? 9.618 -2.208 -0.578 1.00 0.00 20 SER A N 13
ATOM 16815 C CA . SER A 1 20 ? 9.939 -0.803 -0.765 1.00 0.00 20 SER A CA 13
ATOM 16816 C C . SER A 1 20 ? 9.416 -0.322 -2.120 1.00 0.00 20 SER A C 13
ATOM 16817 O O . SER A 1 20 ? 9.793 -0.859 -3.160 1.00 0.00 20 SER A O 13
ATOM 16825 N N . VAL A 1 21 ? 8.556 0.684 -2.063 1.00 0.00 21 VAL A N 13
ATOM 16826 C CA . VAL A 1 21 ? 7.978 1.243 -3.273 1.00 0.00 21 VAL A CA 13
ATOM 16827 C C . VAL A 1 21 ? 8.571 2.631 -3.523 1.00 0.00 21 VAL A C 13
ATOM 16828 O O . VAL A 1 21 ? 8.372 3.548 -2.726 1.00 0.00 21 VAL A O 13
ATOM 16841 N N . THR A 1 22 ? 9.287 2.743 -4.632 1.00 0.00 22 THR A N 13
ATOM 16842 C CA . THR A 1 22 ? 9.911 4.004 -4.996 1.00 0.00 22 THR A CA 13
ATOM 16843 C C . THR A 1 22 ? 9.833 4.219 -6.509 1.00 0.00 22 THR A C 13
ATOM 16844 O O . THR A 1 22 ? 10.736 4.806 -7.103 1.00 0.00 22 THR A O 13
ATOM 16855 N N . THR A 1 23 ? 8.745 3.734 -7.088 1.00 0.00 23 THR A N 13
ATOM 16856 C CA . THR A 1 23 ? 8.537 3.867 -8.520 1.00 0.00 23 THR A CA 13
ATOM 16857 C C . THR A 1 23 ? 7.471 4.926 -8.808 1.00 0.00 23 THR A C 13
ATOM 16858 O O . THR A 1 23 ? 7.593 5.690 -9.764 1.00 0.00 23 THR A O 13
ATOM 16869 N N . LEU A 1 24 ? 6.450 4.937 -7.964 1.00 0.00 24 LEU A N 13
ATOM 16870 C CA . LEU A 1 24 ? 5.363 5.890 -8.116 1.00 0.00 24 LEU A CA 13
ATOM 16871 C C . LEU A 1 24 ? 5.649 7.124 -7.258 1.00 0.00 24 LEU A C 13
ATOM 16872 O O . LEU A 1 24 ? 6.539 7.101 -6.410 1.00 0.00 24 LEU A O 13
ATOM 16888 N N . SER A 1 25 ? 4.876 8.171 -7.509 1.00 0.00 25 SER A N 13
ATOM 16889 C CA . SER A 1 25 ? 5.035 9.411 -6.769 1.00 0.00 25 SER A CA 13
ATOM 16890 C C . SER A 1 25 ? 3.664 9.965 -6.376 1.00 0.00 25 SER A C 13
ATOM 16891 O O . SER A 1 25 ? 2.634 9.408 -6.754 1.00 0.00 25 SER A O 13
ATOM 16899 N N . GLU A 1 26 ? 3.695 11.055 -5.624 1.00 0.00 26 GLU A N 13
ATOM 16900 C CA . GLU A 1 26 ? 2.468 11.691 -5.176 1.00 0.00 26 GLU A CA 13
ATOM 16901 C C . GLU A 1 26 ? 1.444 11.728 -6.312 1.00 0.00 26 GLU A C 13
ATOM 16902 O O . GLU A 1 26 ? 0.252 11.526 -6.085 1.00 0.00 26 GLU A O 13
ATOM 16914 N N . ASP A 1 27 ? 1.947 11.988 -7.510 1.00 0.00 27 ASP A N 13
ATOM 16915 C CA . ASP A 1 27 ? 1.091 12.055 -8.682 1.00 0.00 27 ASP A CA 13
ATOM 16916 C C . ASP A 1 27 ? 0.206 10.807 -8.734 1.00 0.00 27 ASP A C 13
ATOM 16917 O O . ASP A 1 27 ? -1.018 10.908 -8.673 1.00 0.00 27 ASP A O 13
ATOM 16926 N N . ASP A 1 28 ? 0.861 9.661 -8.846 1.00 0.00 28 ASP A N 13
ATOM 16927 C CA . ASP A 1 28 ? 0.149 8.396 -8.907 1.00 0.00 28 ASP A CA 13
ATOM 16928 C C . ASP A 1 28 ? -0.885 8.343 -7.780 1.00 0.00 28 ASP A C 13
ATOM 16929 O O . ASP A 1 28 ? -0.802 9.106 -6.820 1.00 0.00 28 ASP A O 13
ATOM 16938 N N . THR A 1 29 ? -1.836 7.433 -7.936 1.00 0.00 29 THR A N 13
ATOM 16939 C CA . THR A 1 29 ? -2.885 7.271 -6.944 1.00 0.00 29 THR A CA 13
ATOM 16940 C C . THR A 1 29 ? -2.724 5.937 -6.211 1.00 0.00 29 THR A C 13
ATOM 16941 O O . THR A 1 29 ? -1.942 5.085 -6.629 1.00 0.00 29 THR A O 13
ATOM 16952 N N . VAL A 1 30 ? -3.478 5.797 -5.131 1.00 0.00 30 VAL A N 13
ATOM 16953 C CA . VAL A 1 30 ? -3.429 4.582 -4.336 1.00 0.00 30 VAL A CA 13
ATOM 16954 C C . VAL A 1 30 ? -3.511 3.368 -5.263 1.00 0.00 30 VAL A C 13
ATOM 16955 O O . VAL A 1 30 ? -2.780 2.395 -5.085 1.00 0.00 30 VAL A O 13
ATOM 16968 N N . LEU A 1 31 ? -4.408 3.464 -6.234 1.00 0.00 31 LEU A N 13
ATOM 16969 C CA . LEU A 1 31 ? -4.596 2.386 -7.189 1.00 0.00 31 LEU A CA 13
ATOM 16970 C C . LEU A 1 31 ? -3.233 1.941 -7.724 1.00 0.00 31 LEU A C 13
ATOM 16971 O O . LEU A 1 31 ? -2.867 0.773 -7.605 1.00 0.00 31 LEU A O 13
ATOM 16987 N N . ASP A 1 32 ? -2.519 2.896 -8.301 1.00 0.00 32 ASP A N 13
ATOM 16988 C CA . ASP A 1 32 ? -1.204 2.617 -8.853 1.00 0.00 32 ASP A CA 13
ATOM 16989 C C . ASP A 1 32 ? -0.427 1.725 -7.884 1.00 0.00 32 ASP A C 13
ATOM 16990 O O . ASP A 1 32 ? 0.052 0.658 -8.264 1.00 0.00 32 ASP A O 13
ATOM 16999 N N . LEU A 1 33 ? -0.325 2.196 -6.649 1.00 0.00 33 LEU A N 13
ATOM 17000 C CA . LEU A 1 33 ? 0.387 1.454 -5.622 1.00 0.00 33 LEU A CA 13
ATOM 17001 C C . LEU A 1 33 ? -0.163 0.027 -5.557 1.00 0.00 33 LEU A C 13
ATOM 17002 O O . LEU A 1 33 ? 0.591 -0.938 -5.675 1.00 0.00 33 LEU A O 13
ATOM 17018 N N . LYS A 1 34 ? -1.471 -0.061 -5.369 1.00 0.00 34 LYS A N 13
ATOM 17019 C CA . LYS A 1 34 ? -2.130 -1.353 -5.286 1.00 0.00 34 LYS A CA 13
ATOM 17020 C C . LYS A 1 34 ? -1.755 -2.191 -6.510 1.00 0.00 34 LYS A C 13
ATOM 17021 O O . LYS A 1 34 ? -1.319 -3.333 -6.375 1.00 0.00 34 LYS A O 13
ATOM 17040 N N . GLN A 1 35 ? -1.939 -1.591 -7.677 1.00 0.00 35 GLN A N 13
ATOM 17041 C CA . GLN A 1 35 ? -1.625 -2.268 -8.924 1.00 0.00 35 GLN A CA 13
ATOM 17042 C C . GLN A 1 35 ? -0.206 -2.836 -8.877 1.00 0.00 35 GLN A C 13
ATOM 17043 O O . GLN A 1 35 ? 0.028 -3.967 -9.300 1.00 0.00 35 GLN A O 13
ATOM 17057 N N . PHE A 1 36 ? 0.705 -2.025 -8.360 1.00 0.00 36 PHE A N 13
ATOM 17058 C CA . PHE A 1 36 ? 2.096 -2.433 -8.253 1.00 0.00 36 PHE A CA 13
ATOM 17059 C C . PHE A 1 36 ? 2.278 -3.474 -7.147 1.00 0.00 36 PHE A C 13
ATOM 17060 O O . PHE A 1 36 ? 3.166 -4.322 -7.228 1.00 0.00 36 PHE A O 13
ATOM 17077 N N . LEU A 1 37 ? 1.423 -3.377 -6.140 1.00 0.00 37 LEU A N 13
ATOM 17078 C CA . LEU A 1 37 ? 1.478 -4.300 -5.019 1.00 0.00 37 LEU A CA 13
ATOM 17079 C C . LEU A 1 37 ? 0.903 -5.652 -5.448 1.00 0.00 37 LEU A C 13
ATOM 17080 O O . LEU A 1 37 ? 1.099 -6.658 -4.769 1.00 0.00 37 LEU A O 13
ATOM 17096 N N . LYS A 1 38 ? 0.203 -5.630 -6.574 1.00 0.00 38 LYS A N 13
ATOM 17097 C CA . LYS A 1 38 ? -0.402 -6.841 -7.102 1.00 0.00 38 LYS A CA 13
ATOM 17098 C C . LYS A 1 38 ? 0.661 -7.657 -7.840 1.00 0.00 38 LYS A C 13
ATOM 17099 O O . LYS A 1 38 ? 0.540 -8.875 -7.961 1.00 0.00 38 LYS A O 13
ATOM 17118 N N . THR A 1 39 ? 1.678 -6.953 -8.315 1.00 0.00 39 THR A N 13
ATOM 17119 C CA . THR A 1 39 ? 2.761 -7.597 -9.038 1.00 0.00 39 THR A CA 13
ATOM 17120 C C . THR A 1 39 ? 3.953 -7.837 -8.110 1.00 0.00 39 THR A C 13
ATOM 17121 O O . THR A 1 39 ? 4.845 -8.622 -8.430 1.00 0.00 39 THR A O 13
ATOM 17132 N N . LEU A 1 40 ? 3.930 -7.148 -6.979 1.00 0.00 40 LEU A N 13
ATOM 17133 C CA . LEU A 1 40 ? 4.998 -7.277 -6.002 1.00 0.00 40 LEU A CA 13
ATOM 17134 C C . LEU A 1 40 ? 4.749 -8.517 -5.141 1.00 0.00 40 LEU A C 13
ATOM 17135 O O . LEU A 1 40 ? 5.625 -9.370 -5.007 1.00 0.00 40 LEU A O 13
ATOM 17151 N N . THR A 1 41 ? 3.550 -8.578 -4.580 1.00 0.00 41 THR A N 13
ATOM 17152 C CA . THR A 1 41 ? 3.175 -9.699 -3.736 1.00 0.00 41 THR A CA 13
ATOM 17153 C C . THR A 1 41 ? 2.438 -10.760 -4.555 1.00 0.00 41 THR A C 13
ATOM 17154 O O . THR A 1 41 ? 2.841 -11.922 -4.579 1.00 0.00 41 THR A O 13
ATOM 17165 N N . GLY A 1 42 ? 1.370 -10.323 -5.207 1.00 0.00 42 GLY A N 13
ATOM 17166 C CA . GLY A 1 42 ? 0.573 -11.221 -6.025 1.00 0.00 42 GLY A CA 13
ATOM 17167 C C . GLY A 1 42 ? -0.847 -11.352 -5.472 1.00 0.00 42 GLY A C 13
ATOM 17168 O O . GLY A 1 42 ? -1.500 -12.376 -5.665 1.00 0.00 42 GLY A O 13
ATOM 17172 N N . VAL A 1 43 ? -1.284 -10.299 -4.796 1.00 0.00 43 VAL A N 13
ATOM 17173 C CA . VAL A 1 43 ? -2.615 -10.284 -4.214 1.00 0.00 43 VAL A CA 13
ATOM 17174 C C . VAL A 1 43 ? -3.449 -9.193 -4.888 1.00 0.00 43 VAL A C 13
ATOM 17175 O O . VAL A 1 43 ? -3.012 -8.048 -4.994 1.00 0.00 43 VAL A O 13
ATOM 17188 N N . LEU A 1 44 ? -4.636 -9.586 -5.328 1.00 0.00 44 LEU A N 13
ATOM 17189 C CA . LEU A 1 44 ? -5.535 -8.656 -5.989 1.00 0.00 44 LEU A CA 13
ATOM 17190 C C . LEU A 1 44 ? -5.563 -7.340 -5.210 1.00 0.00 44 LEU A C 13
ATOM 17191 O O . LEU A 1 44 ? -5.353 -7.327 -3.999 1.00 0.00 44 LEU A O 13
ATOM 17207 N N . PRO A 1 45 ? -5.832 -6.236 -5.957 1.00 0.00 45 PRO A N 13
ATOM 17208 C CA . PRO A 1 45 ? -5.891 -4.917 -5.350 1.00 0.00 45 PRO A CA 13
ATOM 17209 C C . PRO A 1 45 ? -7.186 -4.737 -4.555 1.00 0.00 45 PRO A C 13
ATOM 17210 O O . PRO A 1 45 ? -7.168 -4.211 -3.443 1.00 0.00 45 PRO A O 13
ATOM 17221 N N . GLU A 1 46 ? -8.279 -5.183 -5.157 1.00 0.00 46 GLU A N 13
ATOM 17222 C CA . GLU A 1 46 ? -9.580 -5.077 -4.519 1.00 0.00 46 GLU A CA 13
ATOM 17223 C C . GLU A 1 46 ? -9.598 -5.877 -3.215 1.00 0.00 46 GLU A C 13
ATOM 17224 O O . GLU A 1 46 ? -10.262 -5.489 -2.254 1.00 0.00 46 GLU A O 13
ATOM 17236 N N . ARG A 1 47 ? -8.862 -6.978 -3.223 1.00 0.00 47 ARG A N 13
ATOM 17237 C CA . ARG A 1 47 ? -8.785 -7.835 -2.052 1.00 0.00 47 ARG A CA 13
ATOM 17238 C C . ARG A 1 47 ? -7.704 -7.330 -1.094 1.00 0.00 47 ARG A C 13
ATOM 17239 O O . ARG A 1 47 ? -7.852 -7.431 0.123 1.00 0.00 47 ARG A O 13
ATOM 17260 N N . GLN A 1 48 ? -6.642 -6.797 -1.679 1.00 0.00 48 GLN A N 13
ATOM 17261 C CA . GLN A 1 48 ? -5.537 -6.276 -0.893 1.00 0.00 48 GLN A CA 13
ATOM 17262 C C . GLN A 1 48 ? -6.052 -5.289 0.157 1.00 0.00 48 GLN A C 13
ATOM 17263 O O . GLN A 1 48 ? -6.884 -4.435 -0.144 1.00 0.00 48 GLN A O 13
ATOM 17277 N N . LYS A 1 49 ? -5.534 -5.438 1.367 1.00 0.00 49 LYS A N 13
ATOM 17278 C CA . LYS A 1 49 ? -5.931 -4.571 2.463 1.00 0.00 49 LYS A CA 13
ATOM 17279 C C . LYS A 1 49 ? -4.693 -3.876 3.032 1.00 0.00 49 LYS A C 13
ATOM 17280 O O . LYS A 1 49 ? -3.603 -4.446 3.035 1.00 0.00 49 LYS A O 13
ATOM 17299 N N . LEU A 1 50 ? -4.902 -2.654 3.500 1.00 0.00 50 LEU A N 13
ATOM 17300 C CA . LEU A 1 50 ? -3.815 -1.875 4.070 1.00 0.00 50 LEU A CA 13
ATOM 17301 C C . LEU A 1 50 ? -4.082 -1.650 5.559 1.00 0.00 50 LEU A C 13
ATOM 17302 O O . LEU A 1 50 ? -5.227 -1.460 5.967 1.00 0.00 50 LEU A O 13
ATOM 17318 N N . LEU A 1 51 ? -3.005 -1.679 6.332 1.00 0.00 51 LEU A N 13
ATOM 17319 C CA . LEU A 1 51 ? -3.109 -1.481 7.767 1.00 0.00 51 LEU A CA 13
ATOM 17320 C C . LEU A 1 51 ? -2.050 -0.472 8.216 1.00 0.00 51 LEU A C 13
ATOM 17321 O O . LEU A 1 51 ? -0.853 -0.716 8.070 1.00 0.00 51 LEU A O 13
ATOM 17337 N N . GLY A 1 52 ? -2.529 0.641 8.752 1.00 0.00 52 GLY A N 13
ATOM 17338 C CA . GLY A 1 52 ? -1.638 1.688 9.223 1.00 0.00 52 GLY A CA 13
ATOM 17339 C C . GLY A 1 52 ? -2.161 3.071 8.828 1.00 0.00 52 GLY A C 13
ATOM 17340 O O . GLY A 1 52 ? -2.139 4.000 9.634 1.00 0.00 52 GLY A O 13
ATOM 17344 N N . LEU A 1 53 ? -2.618 3.163 7.588 1.00 0.00 53 LEU A N 13
ATOM 17345 C CA . LEU A 1 53 ? -3.145 4.417 7.076 1.00 0.00 53 LEU A CA 13
ATOM 17346 C C . LEU A 1 53 ? -4.641 4.260 6.798 1.00 0.00 53 LEU A C 13
ATOM 17347 O O . LEU A 1 53 ? -5.046 3.384 6.035 1.00 0.00 53 LEU A O 13
ATOM 17363 N N . LYS A 1 54 ? -5.422 5.123 7.432 1.00 0.00 54 LYS A N 13
ATOM 17364 C CA . LYS A 1 54 ? -6.865 5.091 7.262 1.00 0.00 54 LYS A CA 13
ATOM 17365 C C . LYS A 1 54 ? -7.393 6.523 7.159 1.00 0.00 54 LYS A C 13
ATOM 17366 O O . LYS A 1 54 ? -6.650 7.480 7.373 1.00 0.00 54 LYS A O 13
ATOM 17385 N N . VAL A 1 55 ? -8.672 6.626 6.829 1.00 0.00 55 VAL A N 13
ATOM 17386 C CA . VAL A 1 55 ? -9.309 7.925 6.694 1.00 0.00 55 VAL A CA 13
ATOM 17387 C C . VAL A 1 55 ? -10.711 7.867 7.303 1.00 0.00 55 VAL A C 13
ATOM 17388 O O . VAL A 1 55 ? -11.651 7.398 6.663 1.00 0.00 55 VAL A O 13
ATOM 17401 N N . LYS A 1 56 ? -10.808 8.349 8.533 1.00 0.00 56 LYS A N 13
ATOM 17402 C CA . LYS A 1 56 ? -12.080 8.358 9.236 1.00 0.00 56 LYS A CA 13
ATOM 17403 C C . LYS A 1 56 ? -12.750 6.991 9.085 1.00 0.00 56 LYS A C 13
ATOM 17404 O O . LYS A 1 56 ? -13.870 6.897 8.585 1.00 0.00 56 LYS A O 13
ATOM 17423 N N . GLY A 1 57 ? -12.037 5.966 9.528 1.00 0.00 57 GLY A N 13
ATOM 17424 C CA . GLY A 1 57 ? -12.549 4.609 9.448 1.00 0.00 57 GLY A CA 13
ATOM 17425 C C . GLY A 1 57 ? -11.879 3.835 8.311 1.00 0.00 57 GLY A C 13
ATOM 17426 O O . GLY A 1 57 ? -10.936 3.079 8.541 1.00 0.00 57 GLY A O 13
ATOM 17430 N N . LYS A 1 58 ? -12.391 4.052 7.109 1.00 0.00 58 LYS A N 13
ATOM 17431 C CA . LYS A 1 58 ? -11.854 3.385 5.935 1.00 0.00 58 LYS A CA 13
ATOM 17432 C C . LYS A 1 58 ? -10.691 4.206 5.374 1.00 0.00 58 LYS A C 13
ATOM 17433 O O . LYS A 1 58 ? -10.638 5.421 5.561 1.00 0.00 58 LYS A O 13
ATOM 17452 N N . PRO A 1 59 ? -9.765 3.492 4.681 1.00 0.00 59 PRO A N 13
ATOM 17453 C CA . PRO A 1 59 ? -8.606 4.141 4.092 1.00 0.00 59 PRO A CA 13
ATOM 17454 C C . PRO A 1 59 ? -8.996 4.923 2.835 1.00 0.00 59 PRO A C 13
ATOM 17455 O O . PRO A 1 59 ? -10.057 4.690 2.259 1.00 0.00 59 PRO A O 13
ATOM 17466 N N . ALA A 1 60 ? -8.115 5.833 2.446 1.00 0.00 60 ALA A N 13
ATOM 17467 C CA . ALA A 1 60 ? -8.353 6.650 1.269 1.00 0.00 60 ALA A CA 13
ATOM 17468 C C . ALA A 1 60 ? -8.762 5.748 0.102 1.00 0.00 60 ALA A C 13
ATOM 17469 O O . ALA A 1 60 ? -8.317 4.605 0.011 1.00 0.00 60 ALA A O 13
ATOM 17476 N N . GLU A 1 61 ? -9.605 6.296 -0.760 1.00 0.00 61 GLU A N 13
ATOM 17477 C CA . GLU A 1 61 ? -10.079 5.556 -1.917 1.00 0.00 61 GLU A CA 13
ATOM 17478 C C . GLU A 1 61 ? -8.901 5.140 -2.800 1.00 0.00 61 GLU A C 13
ATOM 17479 O O . GLU A 1 61 ? -7.746 5.391 -2.459 1.00 0.00 61 GLU A O 13
ATOM 17491 N N . ASN A 1 62 ? -9.234 4.510 -3.918 1.00 0.00 62 ASN A N 13
ATOM 17492 C CA . ASN A 1 62 ? -8.217 4.057 -4.852 1.00 0.00 62 ASN A CA 13
ATOM 17493 C C . ASN A 1 62 ? -7.900 5.182 -5.839 1.00 0.00 62 ASN A C 13
ATOM 17494 O O . ASN A 1 62 ? -6.753 5.345 -6.253 1.00 0.00 62 ASN A O 13
ATOM 17505 N N . ASP A 1 63 ? -8.937 5.929 -6.189 1.00 0.00 63 ASP A N 13
ATOM 17506 C CA . ASP A 1 63 ? -8.784 7.034 -7.120 1.00 0.00 63 ASP A CA 13
ATOM 17507 C C . ASP A 1 63 ? -8.465 8.311 -6.340 1.00 0.00 63 ASP A C 13
ATOM 17508 O O . ASP A 1 63 ? -9.000 9.377 -6.643 1.00 0.00 63 ASP A O 13
ATOM 17517 N N . VAL A 1 64 ? -7.596 8.162 -5.352 1.00 0.00 64 VAL A N 13
ATOM 17518 C CA . VAL A 1 64 ? -7.199 9.291 -4.527 1.00 0.00 64 VAL A CA 13
ATOM 17519 C C . VAL A 1 64 ? -5.702 9.548 -4.707 1.00 0.00 64 VAL A C 13
ATOM 17520 O O . VAL A 1 64 ? -4.953 8.643 -5.071 1.00 0.00 64 VAL A O 13
ATOM 17533 N N . LYS A 1 65 ? -5.311 10.786 -4.443 1.00 0.00 65 LYS A N 13
ATOM 17534 C CA . LYS A 1 65 ? -3.916 11.173 -4.571 1.00 0.00 65 LYS A CA 13
ATOM 17535 C C . LYS A 1 65 ? -3.184 10.869 -3.262 1.00 0.00 65 LYS A C 13
ATOM 17536 O O . LYS A 1 65 ? -3.542 11.396 -2.210 1.00 0.00 65 LYS A O 13
ATOM 17555 N N . LEU A 1 66 ? -2.173 10.020 -3.370 1.00 0.00 66 LEU A N 13
ATOM 17556 C CA . LEU A 1 66 ? -1.388 9.640 -2.208 1.00 0.00 66 LEU A CA 13
ATOM 17557 C C . LEU A 1 66 ? -0.787 10.894 -1.571 1.00 0.00 66 LEU A C 13
ATOM 17558 O O . LEU A 1 66 ? -0.549 10.928 -0.364 1.00 0.00 66 LEU A O 13
ATOM 17574 N N . GLY A 1 67 ? -0.561 11.895 -2.409 1.00 0.00 67 GLY A N 13
ATOM 17575 C CA . GLY A 1 67 ? 0.007 13.148 -1.942 1.00 0.00 67 GLY A CA 13
ATOM 17576 C C . GLY A 1 67 ? -1.026 13.959 -1.157 1.00 0.00 67 GLY A C 13
ATOM 17577 O O . GLY A 1 67 ? -0.708 14.533 -0.117 1.00 0.00 67 GLY A O 13
ATOM 17581 N N . ALA A 1 68 ? -2.240 13.980 -1.686 1.00 0.00 68 ALA A N 13
ATOM 17582 C CA . ALA A 1 68 ? -3.322 14.711 -1.047 1.00 0.00 68 ALA A CA 13
ATOM 17583 C C . ALA A 1 68 ? -3.401 14.311 0.427 1.00 0.00 68 ALA A C 13
ATOM 17584 O O . ALA A 1 68 ? -3.713 15.138 1.283 1.00 0.00 68 ALA A O 13
ATOM 17591 N N . LEU A 1 69 ? -3.113 13.043 0.679 1.00 0.00 69 LEU A N 13
ATOM 17592 C CA . LEU A 1 69 ? -3.149 12.523 2.036 1.00 0.00 69 LEU A CA 13
ATOM 17593 C C . LEU A 1 69 ? -1.992 13.122 2.837 1.00 0.00 69 LEU A C 13
ATOM 17594 O O . LEU A 1 69 ? -2.094 13.289 4.052 1.00 0.00 69 LEU A O 13
ATOM 17610 N N . LYS A 1 70 ? -0.917 13.430 2.126 1.00 0.00 70 LYS A N 13
ATOM 17611 C CA . LYS A 1 70 ? 0.258 14.007 2.755 1.00 0.00 70 LYS A CA 13
ATOM 17612 C C . LYS A 1 70 ? 0.681 13.131 3.936 1.00 0.00 70 LYS A C 13
ATOM 17613 O O . LYS A 1 70 ? 0.706 13.591 5.077 1.00 0.00 70 LYS A O 13
ATOM 17632 N N . LEU A 1 71 ? 1.002 11.885 3.622 1.00 0.00 71 LEU A N 13
ATOM 17633 C CA . LEU A 1 71 ? 1.423 10.940 4.643 1.00 0.00 71 LEU A CA 13
ATOM 17634 C C . LEU A 1 71 ? 2.904 11.161 4.957 1.00 0.00 71 LEU A C 13
ATOM 17635 O O . LEU A 1 71 ? 3.555 12.000 4.336 1.00 0.00 71 LEU A O 13
ATOM 17651 N N . LYS A 1 72 ? 3.392 10.394 5.920 1.00 0.00 72 LYS A N 13
ATOM 17652 C CA . LYS A 1 72 ? 4.784 10.495 6.324 1.00 0.00 72 LYS A CA 13
ATOM 17653 C C . LYS A 1 72 ? 5.656 9.719 5.334 1.00 0.00 72 LYS A C 13
ATOM 17654 O O . LYS A 1 72 ? 5.168 8.832 4.635 1.00 0.00 72 LYS A O 13
ATOM 17673 N N . PRO A 1 73 ? 6.964 10.091 5.306 1.00 0.00 73 PRO A N 13
ATOM 17674 C CA . PRO A 1 73 ? 7.907 9.440 4.413 1.00 0.00 73 PRO A CA 13
ATOM 17675 C C . PRO A 1 73 ? 8.278 8.048 4.928 1.00 0.00 73 PRO A C 13
ATOM 17676 O O . PRO A 1 73 ? 8.162 7.772 6.121 1.00 0.00 73 PRO A O 13
ATOM 17687 N N . ASN A 1 74 ? 8.717 7.207 4.003 1.00 0.00 74 ASN A N 13
ATOM 17688 C CA . ASN A 1 74 ? 9.106 5.850 4.349 1.00 0.00 74 ASN A CA 13
ATOM 17689 C C . ASN A 1 74 ? 8.101 5.275 5.348 1.00 0.00 74 ASN A C 13
ATOM 17690 O O . ASN A 1 74 ? 8.479 4.547 6.265 1.00 0.00 74 ASN A O 13
ATOM 17701 N N . THR A 1 75 ? 6.840 5.624 5.138 1.00 0.00 75 THR A N 13
ATOM 17702 C CA . THR A 1 75 ? 5.778 5.151 6.009 1.00 0.00 75 THR A CA 13
ATOM 17703 C C . THR A 1 75 ? 5.647 3.630 5.914 1.00 0.00 75 THR A C 13
ATOM 17704 O O . THR A 1 75 ? 5.183 3.105 4.903 1.00 0.00 75 THR A O 13
ATOM 17715 N N . LYS A 1 76 ? 6.064 2.964 6.981 1.00 0.00 76 LYS A N 13
ATOM 17716 C CA . LYS A 1 76 ? 5.999 1.513 7.031 1.00 0.00 76 LYS A CA 13
ATOM 17717 C C . LYS A 1 76 ? 4.562 1.081 7.327 1.00 0.00 76 LYS A C 13
ATOM 17718 O O . LYS A 1 76 ? 4.149 1.036 8.485 1.00 0.00 76 LYS A O 13
ATOM 17737 N N . ILE A 1 77 ? 3.838 0.774 6.260 1.00 0.00 77 ILE A N 13
ATOM 17738 C CA . ILE A 1 77 ? 2.456 0.347 6.391 1.00 0.00 77 ILE A CA 13
ATOM 17739 C C . ILE A 1 77 ? 2.388 -1.179 6.310 1.00 0.00 77 ILE A C 13
ATOM 17740 O O . ILE A 1 77 ? 3.379 -1.832 5.985 1.00 0.00 77 ILE A O 13
ATOM 17756 N N . MET A 1 78 ? 1.209 -1.704 6.610 1.00 0.00 78 MET A N 13
ATOM 17757 C CA . MET A 1 78 ? 0.999 -3.141 6.575 1.00 0.00 78 MET A CA 13
ATOM 17758 C C . MET A 1 78 ? -0.023 -3.520 5.501 1.00 0.00 78 MET A C 13
ATOM 17759 O O . MET A 1 78 ? -0.817 -2.685 5.072 1.00 0.00 78 MET A O 13
ATOM 17773 N N . MET A 1 79 ? 0.031 -4.781 5.097 1.00 0.00 79 MET A N 13
ATOM 17774 C CA . MET A 1 79 ? -0.879 -5.281 4.081 1.00 0.00 79 MET A CA 13
ATOM 17775 C C . MET A 1 79 ? -1.549 -6.579 4.536 1.00 0.00 79 MET A C 13
ATOM 17776 O O . MET A 1 79 ? -0.975 -7.338 5.315 1.00 0.00 79 MET A O 13
ATOM 17790 N N . MET A 1 80 ? -2.755 -6.794 4.031 1.00 0.00 80 MET A N 13
ATOM 17791 C CA . MET A 1 80 ? -3.510 -7.986 4.376 1.00 0.00 80 MET A CA 13
ATOM 17792 C C . MET A 1 80 ? -4.236 -8.549 3.152 1.00 0.00 80 MET A C 13
ATOM 17793 O O . MET A 1 80 ? -4.578 -7.806 2.233 1.00 0.00 80 MET A O 13
ATOM 17807 N N . GLY A 1 81 ? -4.450 -9.856 3.180 1.00 0.00 81 GLY A N 13
ATOM 17808 C CA . GLY A 1 81 ? -5.130 -10.526 2.085 1.00 0.00 81 GLY A CA 13
ATOM 17809 C C . GLY A 1 81 ? -4.408 -11.820 1.701 1.00 0.00 81 GLY A C 13
ATOM 17810 O O . GLY A 1 81 ? -3.363 -12.142 2.264 1.00 0.00 81 GLY A O 13
ATOM 17814 N N . THR A 1 82 ? -4.994 -12.526 0.746 1.00 0.00 82 THR A N 13
ATOM 17815 C CA . THR A 1 82 ? -4.420 -13.777 0.281 1.00 0.00 82 THR A CA 13
ATOM 17816 C C . THR A 1 82 ? -4.445 -13.840 -1.248 1.00 0.00 82 THR A C 13
ATOM 17817 O O . THR A 1 82 ? -5.265 -13.182 -1.886 1.00 0.00 82 THR A O 13
ATOM 17828 N N . ARG A 1 83 ? -3.536 -14.636 -1.790 1.00 0.00 83 ARG A N 13
ATOM 17829 C CA . ARG A 1 83 ? -3.442 -14.793 -3.232 1.00 0.00 83 ARG A CA 13
ATOM 17830 C C . ARG A 1 83 ? -4.249 -16.011 -3.686 1.00 0.00 83 ARG A C 13
ATOM 17831 O O . ARG A 1 83 ? -4.312 -17.017 -2.982 1.00 0.00 83 ARG A O 13
ATOM 17852 N N . GLU A 1 84 ? -4.847 -15.879 -4.862 1.00 0.00 84 GLU A N 13
ATOM 17853 C CA . GLU A 1 84 ? -5.647 -16.956 -5.419 1.00 0.00 84 GLU A CA 13
ATOM 17854 C C . GLU A 1 84 ? -7.031 -16.981 -4.767 1.00 0.00 84 GLU A C 13
ATOM 17855 O O . GLU A 1 84 ? -7.257 -16.319 -3.755 1.00 0.00 84 GLU A O 13
ATOM 17867 N N . SER A 1 85 ? -7.923 -17.751 -5.375 1.00 0.00 85 SER A N 13
ATOM 17868 C CA . SER A 1 85 ? -9.278 -17.870 -4.866 1.00 0.00 85 SER A CA 13
ATOM 17869 C C . SER A 1 85 ? -9.602 -19.337 -4.577 1.00 0.00 85 SER A C 13
ATOM 17870 O O . SER A 1 85 ? -10.176 -20.028 -5.418 1.00 0.00 85 SER A O 13
ATOM 17878 N N . GLY A 1 86 ? -9.219 -19.771 -3.385 1.00 0.00 86 GLY A N 13
ATOM 17879 C CA . GLY A 1 86 ? -9.460 -21.143 -2.974 1.00 0.00 86 GLY A CA 13
ATOM 17880 C C . GLY A 1 86 ? -8.914 -21.399 -1.568 1.00 0.00 86 GLY A C 13
ATOM 17881 O O . GLY A 1 86 ? -9.007 -20.537 -0.695 1.00 0.00 86 GLY A O 13
ATOM 17885 N N . PRO A 1 87 ? -8.342 -22.620 -1.387 1.00 0.00 87 PRO A N 13
ATOM 17886 C CA . PRO A 1 87 ? -7.781 -23.000 -0.102 1.00 0.00 87 PRO A CA 13
ATOM 17887 C C . PRO A 1 87 ? -6.443 -22.298 0.142 1.00 0.00 87 PRO A C 13
ATOM 17888 O O . PRO A 1 87 ? -5.513 -22.433 -0.652 1.00 0.00 87 PRO A O 13
ATOM 17899 N N . SER A 1 88 ? -6.389 -21.563 1.243 1.00 0.00 88 SER A N 13
ATOM 17900 C CA . SER A 1 88 ? -5.181 -20.840 1.601 1.00 0.00 88 SER A CA 13
ATOM 17901 C C . SER A 1 88 ? -4.016 -21.817 1.770 1.00 0.00 88 SER A C 13
ATOM 17902 O O . SER A 1 88 ? -4.206 -22.941 2.234 1.00 0.00 88 SER A O 13
ATOM 17910 N N . SER A 1 89 ? -2.836 -21.354 1.385 1.00 0.00 89 SER A N 13
ATOM 17911 C CA . SER A 1 89 ? -1.641 -22.174 1.489 1.00 0.00 89 SER A CA 13
ATOM 17912 C C . SER A 1 89 ? -0.909 -21.870 2.797 1.00 0.00 89 SER A C 13
ATOM 17913 O O . SER A 1 89 ? -0.736 -20.708 3.161 1.00 0.00 89 SER A O 13
ATOM 17921 N N . GLY A 1 90 ? -0.499 -22.935 3.470 1.00 0.00 90 GLY A N 13
ATOM 17922 C CA . GLY A 1 90 ? 0.210 -22.797 4.731 1.00 0.00 90 GLY A CA 13
ATOM 17923 C C . GLY A 1 90 ? -0.432 -21.717 5.605 1.00 0.00 90 GLY A C 13
ATOM 17924 O O . GLY A 1 90 ? -0.787 -21.974 6.754 1.00 0.00 90 GLY A O 13
ATOM 17928 N N . GLY A 1 1 ? 25.645 17.941 -11.954 1.00 0.00 1 GLY A N 14
ATOM 17929 C CA . GLY A 1 1 ? 24.693 18.177 -13.026 1.00 0.00 1 GLY A CA 14
ATOM 17930 C C . GLY A 1 1 ? 23.255 18.076 -12.514 1.00 0.00 1 GLY A C 14
ATOM 17931 O O . GLY A 1 1 ? 22.633 17.019 -12.604 1.00 0.00 1 GLY A O 14
ATOM 17935 N N . SER A 1 2 ? 22.769 19.191 -11.987 1.00 0.00 2 SER A N 14
ATOM 17936 C CA . SER A 1 2 ? 21.416 19.241 -11.460 1.00 0.00 2 SER A CA 14
ATOM 17937 C C . SER A 1 2 ? 21.279 18.282 -10.277 1.00 0.00 2 SER A C 14
ATOM 17938 O O . SER A 1 2 ? 21.071 17.084 -10.464 1.00 0.00 2 SER A O 14
ATOM 17946 N N . SER A 1 3 ? 21.400 18.844 -9.083 1.00 0.00 3 SER A N 14
ATOM 17947 C CA . SER A 1 3 ? 21.293 18.054 -7.869 1.00 0.00 3 SER A CA 14
ATOM 17948 C C . SER A 1 3 ? 19.872 18.146 -7.308 1.00 0.00 3 SER A C 14
ATOM 17949 O O . SER A 1 3 ? 19.495 19.163 -6.728 1.00 0.00 3 SER A O 14
ATOM 17957 N N . GLY A 1 4 ? 19.123 17.070 -7.501 1.00 0.00 4 GLY A N 14
ATOM 17958 C CA . GLY A 1 4 ? 17.752 17.017 -7.021 1.00 0.00 4 GLY A CA 14
ATOM 17959 C C . GLY A 1 4 ? 17.291 15.570 -6.838 1.00 0.00 4 GLY A C 14
ATOM 17960 O O . GLY A 1 4 ? 17.722 14.890 -5.908 1.00 0.00 4 GLY A O 14
ATOM 17964 N N . SER A 1 5 ? 16.421 15.142 -7.741 1.00 0.00 5 SER A N 14
ATOM 17965 C CA . SER A 1 5 ? 15.896 13.788 -7.690 1.00 0.00 5 SER A CA 14
ATOM 17966 C C . SER A 1 5 ? 15.212 13.541 -6.345 1.00 0.00 5 SER A C 14
ATOM 17967 O O . SER A 1 5 ? 15.874 13.240 -5.353 1.00 0.00 5 SER A O 14
ATOM 17975 N N . SER A 1 6 ? 13.894 13.678 -6.353 1.00 0.00 6 SER A N 14
ATOM 17976 C CA . SER A 1 6 ? 13.112 13.474 -5.146 1.00 0.00 6 SER A CA 14
ATOM 17977 C C . SER A 1 6 ? 12.015 12.439 -5.401 1.00 0.00 6 SER A C 14
ATOM 17978 O O . SER A 1 6 ? 11.310 12.511 -6.407 1.00 0.00 6 SER A O 14
ATOM 17986 N N . GLY A 1 7 ? 11.904 11.500 -4.473 1.00 0.00 7 GLY A N 14
ATOM 17987 C CA . GLY A 1 7 ? 10.904 10.451 -4.585 1.00 0.00 7 GLY A CA 14
ATOM 17988 C C . GLY A 1 7 ? 10.172 10.248 -3.258 1.00 0.00 7 GLY A C 14
ATOM 17989 O O . GLY A 1 7 ? 10.449 10.940 -2.279 1.00 0.00 7 GLY A O 14
ATOM 17993 N N . LEU A 1 8 ? 9.252 9.294 -3.266 1.00 0.00 8 LEU A N 14
ATOM 17994 C CA . LEU A 1 8 ? 8.477 8.991 -2.075 1.00 0.00 8 LEU A CA 14
ATOM 17995 C C . LEU A 1 8 ? 8.474 7.478 -1.845 1.00 0.00 8 LEU A C 14
ATOM 17996 O O . LEU A 1 8 ? 7.684 6.757 -2.452 1.00 0.00 8 LEU A O 14
ATOM 18012 N N . PRO A 1 9 ? 9.390 7.031 -0.945 1.00 0.00 9 PRO A N 14
ATOM 18013 C CA . PRO A 1 9 ? 9.500 5.617 -0.628 1.00 0.00 9 PRO A CA 14
ATOM 18014 C C . PRO A 1 9 ? 8.346 5.165 0.269 1.00 0.00 9 PRO A C 14
ATOM 18015 O O . PRO A 1 9 ? 7.994 5.852 1.227 1.00 0.00 9 PRO A O 14
ATOM 18026 N N . ILE A 1 10 ? 7.789 4.013 -0.072 1.00 0.00 10 ILE A N 14
ATOM 18027 C CA . ILE A 1 10 ? 6.683 3.461 0.690 1.00 0.00 10 ILE A CA 14
ATOM 18028 C C . ILE A 1 10 ? 6.984 2.000 1.034 1.00 0.00 10 ILE A C 14
ATOM 18029 O O . ILE A 1 10 ? 7.028 1.148 0.149 1.00 0.00 10 ILE A O 14
ATOM 18045 N N . ILE A 1 11 ? 7.182 1.757 2.321 1.00 0.00 11 ILE A N 14
ATOM 18046 C CA . ILE A 1 11 ? 7.477 0.415 2.792 1.00 0.00 11 ILE A CA 14
ATOM 18047 C C . ILE A 1 11 ? 6.171 -0.288 3.167 1.00 0.00 11 ILE A C 14
ATOM 18048 O O . ILE A 1 11 ? 5.322 0.292 3.842 1.00 0.00 11 ILE A O 14
ATOM 18064 N N . VAL A 1 12 ? 6.052 -1.527 2.714 1.00 0.00 12 VAL A N 14
ATOM 18065 C CA . VAL A 1 12 ? 4.864 -2.316 2.994 1.00 0.00 12 VAL A CA 14
ATOM 18066 C C . VAL A 1 12 ? 5.263 -3.575 3.767 1.00 0.00 12 VAL A C 14
ATOM 18067 O O . VAL A 1 12 ? 6.345 -4.119 3.557 1.00 0.00 12 VAL A O 14
ATOM 18080 N N . LYS A 1 13 ? 4.367 -4.000 4.645 1.00 0.00 13 LYS A N 14
ATOM 18081 C CA . LYS A 1 13 ? 4.611 -5.185 5.450 1.00 0.00 13 LYS A CA 14
ATOM 18082 C C . LYS A 1 13 ? 3.591 -6.265 5.084 1.00 0.00 13 LYS A C 14
ATOM 18083 O O . LYS A 1 13 ? 2.385 -6.029 5.143 1.00 0.00 13 LYS A O 14
ATOM 18102 N N . TRP A 1 14 ? 4.111 -7.425 4.714 1.00 0.00 14 TRP A N 14
ATOM 18103 C CA . TRP A 1 14 ? 3.260 -8.542 4.339 1.00 0.00 14 TRP A CA 14
ATOM 18104 C C . TRP A 1 14 ? 3.865 -9.817 4.929 1.00 0.00 14 TRP A C 14
ATOM 18105 O O . TRP A 1 14 ? 4.868 -10.323 4.427 1.00 0.00 14 TRP A O 14
ATOM 18126 N N . GLY A 1 15 ? 3.231 -10.300 5.988 1.00 0.00 15 GLY A N 14
ATOM 18127 C CA . GLY A 1 15 ? 3.694 -11.506 6.652 1.00 0.00 15 GLY A CA 14
ATOM 18128 C C . GLY A 1 15 ? 5.158 -11.370 7.077 1.00 0.00 15 GLY A C 14
ATOM 18129 O O . GLY A 1 15 ? 5.932 -12.319 6.961 1.00 0.00 15 GLY A O 14
ATOM 18133 N N . GLY A 1 16 ? 5.493 -10.183 7.560 1.00 0.00 16 GLY A N 14
ATOM 18134 C CA . GLY A 1 16 ? 6.850 -9.911 8.002 1.00 0.00 16 GLY A CA 14
ATOM 18135 C C . GLY A 1 16 ? 7.725 -9.449 6.836 1.00 0.00 16 GLY A C 14
ATOM 18136 O O . GLY A 1 16 ? 8.835 -8.961 7.043 1.00 0.00 16 GLY A O 14
ATOM 18140 N N . GLN A 1 17 ? 7.192 -9.619 5.635 1.00 0.00 17 GLN A N 14
ATOM 18141 C CA . GLN A 1 17 ? 7.911 -9.226 4.435 1.00 0.00 17 GLN A CA 14
ATOM 18142 C C . GLN A 1 17 ? 7.826 -7.711 4.237 1.00 0.00 17 GLN A C 14
ATOM 18143 O O . GLN A 1 17 ? 6.734 -7.153 4.152 1.00 0.00 17 GLN A O 14
ATOM 18157 N N . GLU A 1 18 ? 8.994 -7.089 4.171 1.00 0.00 18 GLU A N 14
ATOM 18158 C CA . GLU A 1 18 ? 9.066 -5.649 3.986 1.00 0.00 18 GLU A CA 14
ATOM 18159 C C . GLU A 1 18 ? 9.381 -5.317 2.526 1.00 0.00 18 GLU A C 14
ATOM 18160 O O . GLU A 1 18 ? 10.473 -5.612 2.041 1.00 0.00 18 GLU A O 14
ATOM 18172 N N . TYR A 1 19 ? 8.407 -4.709 1.867 1.00 0.00 19 TYR A N 14
ATOM 18173 C CA . TYR A 1 19 ? 8.567 -4.333 0.472 1.00 0.00 19 TYR A CA 14
ATOM 18174 C C . TYR A 1 19 ? 8.767 -2.823 0.330 1.00 0.00 19 TYR A C 14
ATOM 18175 O O . TYR A 1 19 ? 8.023 -2.037 0.914 1.00 0.00 19 TYR A O 14
ATOM 18193 N N . SER A 1 20 ? 9.777 -2.463 -0.448 1.00 0.00 20 SER A N 14
ATOM 18194 C CA . SER A 1 20 ? 10.085 -1.061 -0.674 1.00 0.00 20 SER A CA 14
ATOM 18195 C C . SER A 1 20 ? 9.472 -0.597 -1.997 1.00 0.00 20 SER A C 14
ATOM 18196 O O . SER A 1 20 ? 9.784 -1.143 -3.055 1.00 0.00 20 SER A O 14
ATOM 18204 N N . VAL A 1 21 ? 8.611 0.404 -1.895 1.00 0.00 21 VAL A N 14
ATOM 18205 C CA . VAL A 1 21 ? 7.952 0.948 -3.070 1.00 0.00 21 VAL A CA 14
ATOM 18206 C C . VAL A 1 21 ? 8.539 2.324 -3.389 1.00 0.00 21 VAL A C 14
ATOM 18207 O O . VAL A 1 21 ? 8.368 3.269 -2.620 1.00 0.00 21 VAL A O 14
ATOM 18220 N N . THR A 1 22 ? 9.219 2.393 -4.523 1.00 0.00 22 THR A N 14
ATOM 18221 C CA . THR A 1 22 ? 9.833 3.638 -4.953 1.00 0.00 22 THR A CA 14
ATOM 18222 C C . THR A 1 22 ? 9.706 3.800 -6.469 1.00 0.00 22 THR A C 14
ATOM 18223 O O . THR A 1 22 ? 10.633 4.268 -7.127 1.00 0.00 22 THR A O 14
ATOM 18234 N N . THR A 1 23 ? 8.549 3.404 -6.979 1.00 0.00 23 THR A N 14
ATOM 18235 C CA . THR A 1 23 ? 8.288 3.499 -8.405 1.00 0.00 23 THR A CA 14
ATOM 18236 C C . THR A 1 23 ? 7.283 4.618 -8.690 1.00 0.00 23 THR A C 14
ATOM 18237 O O . THR A 1 23 ? 7.431 5.356 -9.663 1.00 0.00 23 THR A O 14
ATOM 18248 N N . LEU A 1 24 ? 6.285 4.708 -7.824 1.00 0.00 24 LEU A N 14
ATOM 18249 C CA . LEU A 1 24 ? 5.257 5.724 -7.970 1.00 0.00 24 LEU A CA 14
ATOM 18250 C C . LEU A 1 24 ? 5.639 6.953 -7.142 1.00 0.00 24 LEU A C 14
ATOM 18251 O O . LEU A 1 24 ? 6.667 6.956 -6.467 1.00 0.00 24 LEU A O 14
ATOM 18267 N N . SER A 1 25 ? 4.790 7.967 -7.222 1.00 0.00 25 SER A N 14
ATOM 18268 C CA . SER A 1 25 ? 5.026 9.199 -6.489 1.00 0.00 25 SER A CA 14
ATOM 18269 C C . SER A 1 25 ? 3.698 9.905 -6.210 1.00 0.00 25 SER A C 14
ATOM 18270 O O . SER A 1 25 ? 2.636 9.408 -6.585 1.00 0.00 25 SER A O 14
ATOM 18278 N N . GLU A 1 26 ? 3.800 11.052 -5.556 1.00 0.00 26 GLU A N 14
ATOM 18279 C CA . GLU A 1 26 ? 2.619 11.831 -5.223 1.00 0.00 26 GLU A CA 14
ATOM 18280 C C . GLU A 1 26 ? 1.680 11.914 -6.428 1.00 0.00 26 GLU A C 14
ATOM 18281 O O . GLU A 1 26 ? 0.471 11.739 -6.290 1.00 0.00 26 GLU A O 14
ATOM 18293 N N . ASP A 1 27 ? 2.274 12.180 -7.583 1.00 0.00 27 ASP A N 14
ATOM 18294 C CA . ASP A 1 27 ? 1.505 12.288 -8.811 1.00 0.00 27 ASP A CA 14
ATOM 18295 C C . ASP A 1 27 ? 0.625 11.046 -8.968 1.00 0.00 27 ASP A C 14
ATOM 18296 O O . ASP A 1 27 ? -0.587 11.159 -9.149 1.00 0.00 27 ASP A O 14
ATOM 18305 N N . ASP A 1 28 ? 1.268 9.891 -8.892 1.00 0.00 28 ASP A N 14
ATOM 18306 C CA . ASP A 1 28 ? 0.558 8.629 -9.023 1.00 0.00 28 ASP A CA 14
ATOM 18307 C C . ASP A 1 28 ? -0.591 8.589 -8.014 1.00 0.00 28 ASP A C 14
ATOM 18308 O O . ASP A 1 28 ? -0.521 9.222 -6.961 1.00 0.00 28 ASP A O 14
ATOM 18317 N N . THR A 1 29 ? -1.623 7.838 -8.370 1.00 0.00 29 THR A N 14
ATOM 18318 C CA . THR A 1 29 ? -2.786 7.707 -7.509 1.00 0.00 29 THR A CA 14
ATOM 18319 C C . THR A 1 29 ? -2.698 6.419 -6.687 1.00 0.00 29 THR A C 14
ATOM 18320 O O . THR A 1 29 ? -1.920 5.524 -7.011 1.00 0.00 29 THR A O 14
ATOM 18331 N N . VAL A 1 30 ? -3.508 6.368 -5.639 1.00 0.00 30 VAL A N 14
ATOM 18332 C CA . VAL A 1 30 ? -3.531 5.205 -4.769 1.00 0.00 30 VAL A CA 14
ATOM 18333 C C . VAL A 1 30 ? -3.578 3.935 -5.621 1.00 0.00 30 VAL A C 14
ATOM 18334 O O . VAL A 1 30 ? -2.936 2.939 -5.293 1.00 0.00 30 VAL A O 14
ATOM 18347 N N . LEU A 1 31 ? -4.344 4.013 -6.699 1.00 0.00 31 LEU A N 14
ATOM 18348 C CA . LEU A 1 31 ? -4.483 2.883 -7.602 1.00 0.00 31 LEU A CA 14
ATOM 18349 C C . LEU A 1 31 ? -3.094 2.373 -7.992 1.00 0.00 31 LEU A C 14
ATOM 18350 O O . LEU A 1 31 ? -2.786 1.197 -7.807 1.00 0.00 31 LEU A O 14
ATOM 18366 N N . ASP A 1 32 ? -2.293 3.284 -8.524 1.00 0.00 32 ASP A N 14
ATOM 18367 C CA . ASP A 1 32 ? -0.944 2.942 -8.942 1.00 0.00 32 ASP A CA 14
ATOM 18368 C C . ASP A 1 32 ? -0.302 2.039 -7.887 1.00 0.00 32 ASP A C 14
ATOM 18369 O O . ASP A 1 32 ? 0.194 0.960 -8.208 1.00 0.00 32 ASP A O 14
ATOM 18378 N N . LEU A 1 33 ? -0.331 2.513 -6.651 1.00 0.00 33 LEU A N 14
ATOM 18379 C CA . LEU A 1 33 ? 0.242 1.762 -5.547 1.00 0.00 33 LEU A CA 14
ATOM 18380 C C . LEU A 1 33 ? -0.334 0.345 -5.547 1.00 0.00 33 LEU A C 14
ATOM 18381 O O . LEU A 1 33 ? 0.398 -0.627 -5.729 1.00 0.00 33 LEU A O 14
ATOM 18397 N N . LYS A 1 34 ? -1.641 0.271 -5.340 1.00 0.00 34 LYS A N 14
ATOM 18398 C CA . LYS A 1 34 ? -2.324 -1.011 -5.314 1.00 0.00 34 LYS A CA 14
ATOM 18399 C C . LYS A 1 34 ? -1.875 -1.847 -6.514 1.00 0.00 34 LYS A C 14
ATOM 18400 O O . LYS A 1 34 ? -1.242 -2.888 -6.348 1.00 0.00 34 LYS A O 14
ATOM 18419 N N . GLN A 1 35 ? -2.221 -1.360 -7.697 1.00 0.00 35 GLN A N 14
ATOM 18420 C CA . GLN A 1 35 ? -1.862 -2.050 -8.924 1.00 0.00 35 GLN A CA 14
ATOM 18421 C C . GLN A 1 35 ? -0.420 -2.555 -8.847 1.00 0.00 35 GLN A C 14
ATOM 18422 O O . GLN A 1 35 ? -0.126 -3.670 -9.274 1.00 0.00 35 GLN A O 14
ATOM 18436 N N . PHE A 1 36 ? 0.441 -1.709 -8.300 1.00 0.00 36 PHE A N 14
ATOM 18437 C CA . PHE A 1 36 ? 1.845 -2.056 -8.161 1.00 0.00 36 PHE A CA 14
ATOM 18438 C C . PHE A 1 36 ? 2.044 -3.111 -7.071 1.00 0.00 36 PHE A C 14
ATOM 18439 O O . PHE A 1 36 ? 2.852 -4.025 -7.228 1.00 0.00 36 PHE A O 14
ATOM 18456 N N . LEU A 1 37 ? 1.294 -2.948 -5.991 1.00 0.00 37 LEU A N 14
ATOM 18457 C CA . LEU A 1 37 ? 1.379 -3.875 -4.875 1.00 0.00 37 LEU A CA 14
ATOM 18458 C C . LEU A 1 37 ? 0.844 -5.241 -5.311 1.00 0.00 37 LEU A C 14
ATOM 18459 O O . LEU A 1 37 ? 1.194 -6.264 -4.725 1.00 0.00 37 LEU A O 14
ATOM 18475 N N . LYS A 1 38 ? 0.006 -5.213 -6.336 1.00 0.00 38 LYS A N 14
ATOM 18476 C CA . LYS A 1 38 ? -0.580 -6.436 -6.857 1.00 0.00 38 LYS A CA 14
ATOM 18477 C C . LYS A 1 38 ? 0.510 -7.274 -7.529 1.00 0.00 38 LYS A C 14
ATOM 18478 O O . LYS A 1 38 ? 0.358 -8.484 -7.689 1.00 0.00 38 LYS A O 14
ATOM 18497 N N . THR A 1 39 ? 1.586 -6.596 -7.902 1.00 0.00 39 THR A N 14
ATOM 18498 C CA . THR A 1 39 ? 2.701 -7.262 -8.552 1.00 0.00 39 THR A CA 14
ATOM 18499 C C . THR A 1 39 ? 3.806 -7.566 -7.538 1.00 0.00 39 THR A C 14
ATOM 18500 O O . THR A 1 39 ? 4.696 -8.371 -7.806 1.00 0.00 39 THR A O 14
ATOM 18511 N N . LEU A 1 40 ? 3.712 -6.905 -6.394 1.00 0.00 40 LEU A N 14
ATOM 18512 C CA . LEU A 1 40 ? 4.692 -7.093 -5.338 1.00 0.00 40 LEU A CA 14
ATOM 18513 C C . LEU A 1 40 ? 4.287 -8.293 -4.480 1.00 0.00 40 LEU A C 14
ATOM 18514 O O . LEU A 1 40 ? 5.066 -9.229 -4.307 1.00 0.00 40 LEU A O 14
ATOM 18530 N N . THR A 1 41 ? 3.067 -8.227 -3.965 1.00 0.00 41 THR A N 14
ATOM 18531 C CA . THR A 1 41 ? 2.549 -9.297 -3.130 1.00 0.00 41 THR A CA 14
ATOM 18532 C C . THR A 1 41 ? 1.873 -10.366 -3.990 1.00 0.00 41 THR A C 14
ATOM 18533 O O . THR A 1 41 ? 1.592 -11.465 -3.515 1.00 0.00 41 THR A O 14
ATOM 18544 N N . GLY A 1 42 ? 1.631 -10.007 -5.242 1.00 0.00 42 GLY A N 14
ATOM 18545 C CA . GLY A 1 42 ? 0.994 -10.922 -6.174 1.00 0.00 42 GLY A CA 14
ATOM 18546 C C . GLY A 1 42 ? -0.453 -11.202 -5.763 1.00 0.00 42 GLY A C 14
ATOM 18547 O O . GLY A 1 42 ? -0.984 -12.277 -6.040 1.00 0.00 42 GLY A O 14
ATOM 18551 N N . VAL A 1 43 ? -1.051 -10.217 -5.110 1.00 0.00 43 VAL A N 14
ATOM 18552 C CA . VAL A 1 43 ? -2.426 -10.344 -4.658 1.00 0.00 43 VAL A CA 14
ATOM 18553 C C . VAL A 1 43 ? -3.270 -9.233 -5.287 1.00 0.00 43 VAL A C 14
ATOM 18554 O O . VAL A 1 43 ? -2.801 -8.106 -5.444 1.00 0.00 43 VAL A O 14
ATOM 18567 N N . LEU A 1 44 ? -4.499 -9.589 -5.630 1.00 0.00 44 LEU A N 14
ATOM 18568 C CA . LEU A 1 44 ? -5.412 -8.636 -6.238 1.00 0.00 44 LEU A CA 14
ATOM 18569 C C . LEU A 1 44 ? -5.427 -7.351 -5.409 1.00 0.00 44 LEU A C 14
ATOM 18570 O O . LEU A 1 44 ? -5.169 -7.380 -4.207 1.00 0.00 44 LEU A O 14
ATOM 18586 N N . PRO A 1 45 ? -5.739 -6.223 -6.103 1.00 0.00 45 PRO A N 14
ATOM 18587 C CA . PRO A 1 45 ? -5.791 -4.929 -5.444 1.00 0.00 45 PRO A CA 14
ATOM 18588 C C . PRO A 1 45 ? -7.056 -4.798 -4.593 1.00 0.00 45 PRO A C 14
ATOM 18589 O O . PRO A 1 45 ? -7.006 -4.284 -3.477 1.00 0.00 45 PRO A O 14
ATOM 18600 N N . GLU A 1 46 ? -8.159 -5.271 -5.153 1.00 0.00 46 GLU A N 14
ATOM 18601 C CA . GLU A 1 46 ? -9.435 -5.213 -4.460 1.00 0.00 46 GLU A CA 14
ATOM 18602 C C . GLU A 1 46 ? -9.399 -6.092 -3.208 1.00 0.00 46 GLU A C 14
ATOM 18603 O O . GLU A 1 46 ? -10.065 -5.795 -2.217 1.00 0.00 46 GLU A O 14
ATOM 18615 N N . ARG A 1 47 ? -8.614 -7.156 -3.293 1.00 0.00 47 ARG A N 14
ATOM 18616 C CA . ARG A 1 47 ? -8.483 -8.080 -2.179 1.00 0.00 47 ARG A CA 14
ATOM 18617 C C . ARG A 1 47 ? -7.413 -7.586 -1.203 1.00 0.00 47 ARG A C 14
ATOM 18618 O O . ARG A 1 47 ? -7.522 -7.800 0.003 1.00 0.00 47 ARG A O 14
ATOM 18639 N N . GLN A 1 48 ? -6.404 -6.934 -1.761 1.00 0.00 48 GLN A N 14
ATOM 18640 C CA . GLN A 1 48 ? -5.316 -6.408 -0.955 1.00 0.00 48 GLN A CA 14
ATOM 18641 C C . GLN A 1 48 ? -5.865 -5.521 0.165 1.00 0.00 48 GLN A C 14
ATOM 18642 O O . GLN A 1 48 ? -6.707 -4.659 -0.078 1.00 0.00 48 GLN A O 14
ATOM 18656 N N . LYS A 1 49 ? -5.365 -5.765 1.368 1.00 0.00 49 LYS A N 14
ATOM 18657 C CA . LYS A 1 49 ? -5.796 -4.999 2.525 1.00 0.00 49 LYS A CA 14
ATOM 18658 C C . LYS A 1 49 ? -4.634 -4.135 3.020 1.00 0.00 49 LYS A C 14
ATOM 18659 O O . LYS A 1 49 ? -3.490 -4.583 3.048 1.00 0.00 49 LYS A O 14
ATOM 18678 N N . LEU A 1 50 ? -4.970 -2.910 3.397 1.00 0.00 50 LEU A N 14
ATOM 18679 C CA . LEU A 1 50 ? -3.969 -1.978 3.889 1.00 0.00 50 LEU A CA 14
ATOM 18680 C C . LEU A 1 50 ? -4.195 -1.736 5.383 1.00 0.00 50 LEU A C 14
ATOM 18681 O O . LEU A 1 50 ? -5.184 -1.117 5.773 1.00 0.00 50 LEU A O 14
ATOM 18697 N N . LEU A 1 51 ? -3.261 -2.236 6.178 1.00 0.00 51 LEU A N 14
ATOM 18698 C CA . LEU A 1 51 ? -3.345 -2.082 7.621 1.00 0.00 51 LEU A CA 14
ATOM 18699 C C . LEU A 1 51 ? -2.345 -1.017 8.075 1.00 0.00 51 LEU A C 14
ATOM 18700 O O . LEU A 1 51 ? -1.242 -0.927 7.538 1.00 0.00 51 LEU A O 14
ATOM 18716 N N . GLY A 1 52 ? -2.767 -0.236 9.059 1.00 0.00 52 GLY A N 14
ATOM 18717 C CA . GLY A 1 52 ? -1.922 0.819 9.591 1.00 0.00 52 GLY A CA 14
ATOM 18718 C C . GLY A 1 52 ? -2.535 2.197 9.330 1.00 0.00 52 GLY A C 14
ATOM 18719 O O . GLY A 1 52 ? -3.216 2.750 10.192 1.00 0.00 52 GLY A O 14
ATOM 18723 N N . LEU A 1 53 ? -2.272 2.710 8.138 1.00 0.00 53 LEU A N 14
ATOM 18724 C CA . LEU A 1 53 ? -2.790 4.012 7.753 1.00 0.00 53 LEU A CA 14
ATOM 18725 C C . LEU A 1 53 ? -4.243 3.865 7.299 1.00 0.00 53 LEU A C 14
ATOM 18726 O O . LEU A 1 53 ? -4.545 3.055 6.424 1.00 0.00 53 LEU A O 14
ATOM 18742 N N . LYS A 1 54 ? -5.106 4.660 7.916 1.00 0.00 54 LYS A N 14
ATOM 18743 C CA . LYS A 1 54 ? -6.521 4.628 7.586 1.00 0.00 54 LYS A CA 14
ATOM 18744 C C . LYS A 1 54 ? -7.060 6.059 7.533 1.00 0.00 54 LYS A C 14
ATOM 18745 O O . LYS A 1 54 ? -6.376 6.999 7.934 1.00 0.00 54 LYS A O 14
ATOM 18764 N N . VAL A 1 55 ? -8.282 6.178 7.034 1.00 0.00 55 VAL A N 14
ATOM 18765 C CA . VAL A 1 55 ? -8.921 7.478 6.923 1.00 0.00 55 VAL A CA 14
ATOM 18766 C C . VAL A 1 55 ? -10.296 7.424 7.592 1.00 0.00 55 VAL A C 14
ATOM 18767 O O . VAL A 1 55 ? -11.247 6.890 7.022 1.00 0.00 55 VAL A O 14
ATOM 18780 N N . LYS A 1 56 ? -10.358 7.985 8.791 1.00 0.00 56 LYS A N 14
ATOM 18781 C CA . LYS A 1 56 ? -11.602 8.008 9.542 1.00 0.00 56 LYS A CA 14
ATOM 18782 C C . LYS A 1 56 ? -12.303 6.655 9.401 1.00 0.00 56 LYS A C 14
ATOM 18783 O O . LYS A 1 56 ? -13.408 6.578 8.865 1.00 0.00 56 LYS A O 14
ATOM 18802 N N . GLY A 1 57 ? -11.632 5.623 9.890 1.00 0.00 57 GLY A N 14
ATOM 18803 C CA . GLY A 1 57 ? -12.177 4.277 9.825 1.00 0.00 57 GLY A CA 14
ATOM 18804 C C . GLY A 1 57 ? -11.482 3.456 8.737 1.00 0.00 57 GLY A C 14
ATOM 18805 O O . GLY A 1 57 ? -10.575 2.677 9.027 1.00 0.00 57 GLY A O 14
ATOM 18809 N N . LYS A 1 58 ? -11.933 3.659 7.508 1.00 0.00 58 LYS A N 14
ATOM 18810 C CA . LYS A 1 58 ? -11.365 2.947 6.376 1.00 0.00 58 LYS A CA 14
ATOM 18811 C C . LYS A 1 58 ? -10.253 3.793 5.752 1.00 0.00 58 LYS A C 14
ATOM 18812 O O . LYS A 1 58 ? -10.286 5.020 5.827 1.00 0.00 58 LYS A O 14
ATOM 18831 N N . PRO A 1 59 ? -9.270 3.085 5.134 1.00 0.00 59 PRO A N 14
ATOM 18832 C CA . PRO A 1 59 ? -8.151 3.758 4.497 1.00 0.00 59 PRO A CA 14
ATOM 18833 C C . PRO A 1 59 ? -8.575 4.394 3.171 1.00 0.00 59 PRO A C 14
ATOM 18834 O O . PRO A 1 59 ? -9.604 4.029 2.605 1.00 0.00 59 PRO A O 14
ATOM 18845 N N . ALA A 1 60 ? -7.760 5.334 2.715 1.00 0.00 60 ALA A N 14
ATOM 18846 C CA . ALA A 1 60 ? -8.038 6.023 1.467 1.00 0.00 60 ALA A CA 14
ATOM 18847 C C . ALA A 1 60 ? -8.442 5.000 0.403 1.00 0.00 60 ALA A C 14
ATOM 18848 O O . ALA A 1 60 ? -8.218 3.803 0.572 1.00 0.00 60 ALA A O 14
ATOM 18855 N N . GLU A 1 61 ? -9.031 5.510 -0.669 1.00 0.00 61 GLU A N 14
ATOM 18856 C CA . GLU A 1 61 ? -9.469 4.656 -1.759 1.00 0.00 61 GLU A CA 14
ATOM 18857 C C . GLU A 1 61 ? -8.443 4.677 -2.894 1.00 0.00 61 GLU A C 14
ATOM 18858 O O . GLU A 1 61 ? -7.389 5.299 -2.772 1.00 0.00 61 GLU A O 14
ATOM 18870 N N . ASN A 1 62 ? -8.788 3.989 -3.973 1.00 0.00 62 ASN A N 14
ATOM 18871 C CA . ASN A 1 62 ? -7.910 3.920 -5.129 1.00 0.00 62 ASN A CA 14
ATOM 18872 C C . ASN A 1 62 ? -8.101 5.174 -5.984 1.00 0.00 62 ASN A C 14
ATOM 18873 O O . ASN A 1 62 ? -7.133 5.731 -6.501 1.00 0.00 62 ASN A O 14
ATOM 18884 N N . ASP A 1 63 ? -9.355 5.583 -6.107 1.00 0.00 63 ASP A N 14
ATOM 18885 C CA . ASP A 1 63 ? -9.685 6.761 -6.890 1.00 0.00 63 ASP A CA 14
ATOM 18886 C C . ASP A 1 63 ? -9.065 7.996 -6.233 1.00 0.00 63 ASP A C 14
ATOM 18887 O O . ASP A 1 63 ? -9.014 9.065 -6.838 1.00 0.00 63 ASP A O 14
ATOM 18896 N N . VAL A 1 64 ? -8.610 7.806 -5.003 1.00 0.00 64 VAL A N 14
ATOM 18897 C CA . VAL A 1 64 ? -7.996 8.891 -4.258 1.00 0.00 64 VAL A CA 14
ATOM 18898 C C . VAL A 1 64 ? -6.510 8.971 -4.613 1.00 0.00 64 VAL A C 14
ATOM 18899 O O . VAL A 1 64 ? -5.907 7.973 -5.005 1.00 0.00 64 VAL A O 14
ATOM 18912 N N . LYS A 1 65 ? -5.962 10.168 -4.464 1.00 0.00 65 LYS A N 14
ATOM 18913 C CA . LYS A 1 65 ? -4.558 10.392 -4.764 1.00 0.00 65 LYS A CA 14
ATOM 18914 C C . LYS A 1 65 ? -3.716 10.040 -3.536 1.00 0.00 65 LYS A C 14
ATOM 18915 O O . LYS A 1 65 ? -4.251 9.858 -2.444 1.00 0.00 65 LYS A O 14
ATOM 18934 N N . LEU A 1 66 ? -2.412 9.955 -3.757 1.00 0.00 66 LEU A N 14
ATOM 18935 C CA . LEU A 1 66 ? -1.491 9.628 -2.682 1.00 0.00 66 LEU A CA 14
ATOM 18936 C C . LEU A 1 66 ? -0.948 10.922 -2.071 1.00 0.00 66 LEU A C 14
ATOM 18937 O O . LEU A 1 66 ? -0.680 10.981 -0.872 1.00 0.00 66 LEU A O 14
ATOM 18953 N N . GLY A 1 67 ? -0.802 11.926 -2.923 1.00 0.00 67 GLY A N 14
ATOM 18954 C CA . GLY A 1 67 ? -0.296 13.214 -2.482 1.00 0.00 67 GLY A CA 14
ATOM 18955 C C . GLY A 1 67 ? -1.318 13.931 -1.596 1.00 0.00 67 GLY A C 14
ATOM 18956 O O . GLY A 1 67 ? -0.949 14.591 -0.626 1.00 0.00 67 GLY A O 14
ATOM 18960 N N . ALA A 1 68 ? -2.582 13.776 -1.962 1.00 0.00 68 ALA A N 14
ATOM 18961 C CA . ALA A 1 68 ? -3.659 14.399 -1.213 1.00 0.00 68 ALA A CA 14
ATOM 18962 C C . ALA A 1 68 ? -3.600 13.932 0.243 1.00 0.00 68 ALA A C 14
ATOM 18963 O O . ALA A 1 68 ? -3.901 14.698 1.157 1.00 0.00 68 ALA A O 14
ATOM 18970 N N . LEU A 1 69 ? -3.209 12.678 0.413 1.00 0.00 69 LEU A N 14
ATOM 18971 C CA . LEU A 1 69 ? -3.105 12.100 1.742 1.00 0.00 69 LEU A CA 14
ATOM 18972 C C . LEU A 1 69 ? -1.862 12.655 2.440 1.00 0.00 69 LEU A C 14
ATOM 18973 O O . LEU A 1 69 ? -1.791 12.673 3.668 1.00 0.00 69 LEU A O 14
ATOM 18989 N N . LYS A 1 70 ? -0.913 13.095 1.627 1.00 0.00 70 LYS A N 14
ATOM 18990 C CA . LYS A 1 70 ? 0.323 13.650 2.151 1.00 0.00 70 LYS A CA 14
ATOM 18991 C C . LYS A 1 70 ? 0.821 12.776 3.304 1.00 0.00 70 LYS A C 14
ATOM 18992 O O . LYS A 1 70 ? 0.895 13.229 4.445 1.00 0.00 70 LYS A O 14
ATOM 19011 N N . LEU A 1 71 ? 1.150 11.538 2.966 1.00 0.00 71 LEU A N 14
ATOM 19012 C CA . LEU A 1 71 ? 1.639 10.596 3.958 1.00 0.00 71 LEU A CA 14
ATOM 19013 C C . LEU A 1 71 ? 3.130 10.841 4.197 1.00 0.00 71 LEU A C 14
ATOM 19014 O O . LEU A 1 71 ? 3.741 11.672 3.527 1.00 0.00 71 LEU A O 14
ATOM 19030 N N . LYS A 1 72 ? 3.673 10.103 5.154 1.00 0.00 72 LYS A N 14
ATOM 19031 C CA . LYS A 1 72 ? 5.081 10.231 5.490 1.00 0.00 72 LYS A CA 14
ATOM 19032 C C . LYS A 1 72 ? 5.906 9.343 4.556 1.00 0.00 72 LYS A C 14
ATOM 19033 O O . LYS A 1 72 ? 5.386 8.385 3.985 1.00 0.00 72 LYS A O 14
ATOM 19052 N N . PRO A 1 73 ? 7.211 9.701 4.427 1.00 0.00 73 PRO A N 14
ATOM 19053 C CA . PRO A 1 73 ? 8.113 8.948 3.573 1.00 0.00 73 PRO A CA 14
ATOM 19054 C C . PRO A 1 73 ? 8.506 7.621 4.225 1.00 0.00 73 PRO A C 14
ATOM 19055 O O . PRO A 1 73 ? 8.417 7.473 5.443 1.00 0.00 73 PRO A O 14
ATOM 19066 N N . ASN A 1 74 ? 8.933 6.689 3.386 1.00 0.00 74 ASN A N 14
ATOM 19067 C CA . ASN A 1 74 ? 9.340 5.379 3.866 1.00 0.00 74 ASN A CA 14
ATOM 19068 C C . ASN A 1 74 ? 8.352 4.902 4.932 1.00 0.00 74 ASN A C 14
ATOM 19069 O O . ASN A 1 74 ? 8.732 4.191 5.861 1.00 0.00 74 ASN A O 14
ATOM 19080 N N . THR A 1 75 ? 7.104 5.312 4.763 1.00 0.00 75 THR A N 14
ATOM 19081 C CA . THR A 1 75 ? 6.059 4.936 5.700 1.00 0.00 75 THR A CA 14
ATOM 19082 C C . THR A 1 75 ? 5.815 3.426 5.648 1.00 0.00 75 THR A C 14
ATOM 19083 O O . THR A 1 75 ? 5.163 2.930 4.729 1.00 0.00 75 THR A O 14
ATOM 19094 N N . LYS A 1 76 ? 6.350 2.737 6.645 1.00 0.00 76 LYS A N 14
ATOM 19095 C CA . LYS A 1 76 ? 6.199 1.295 6.724 1.00 0.00 76 LYS A CA 14
ATOM 19096 C C . LYS A 1 76 ? 4.760 0.958 7.122 1.00 0.00 76 LYS A C 14
ATOM 19097 O O . LYS A 1 76 ? 4.416 0.989 8.302 1.00 0.00 76 LYS A O 14
ATOM 19116 N N . ILE A 1 77 ? 3.959 0.645 6.114 1.00 0.00 77 ILE A N 14
ATOM 19117 C CA . ILE A 1 77 ? 2.566 0.303 6.344 1.00 0.00 77 ILE A CA 14
ATOM 19118 C C . ILE A 1 77 ? 2.412 -1.219 6.344 1.00 0.00 77 ILE A C 14
ATOM 19119 O O . ILE A 1 77 ? 3.329 -1.939 5.953 1.00 0.00 77 ILE A O 14
ATOM 19135 N N . MET A 1 78 ? 1.245 -1.663 6.787 1.00 0.00 78 MET A N 14
ATOM 19136 C CA . MET A 1 78 ? 0.959 -3.087 6.844 1.00 0.00 78 MET A CA 14
ATOM 19137 C C . MET A 1 78 ? -0.022 -3.493 5.743 1.00 0.00 78 MET A C 14
ATOM 19138 O O . MET A 1 78 ? -0.766 -2.658 5.230 1.00 0.00 78 MET A O 14
ATOM 19152 N N . MET A 1 79 ? 0.008 -4.776 5.411 1.00 0.00 79 MET A N 14
ATOM 19153 C CA . MET A 1 79 ? -0.870 -5.303 4.380 1.00 0.00 79 MET A CA 14
ATOM 19154 C C . MET A 1 79 ? -1.520 -6.613 4.830 1.00 0.00 79 MET A C 14
ATOM 19155 O O . MET A 1 79 ? -0.935 -7.364 5.609 1.00 0.00 79 MET A O 14
ATOM 19169 N N . MET A 1 80 ? -2.720 -6.846 4.320 1.00 0.00 80 MET A N 14
ATOM 19170 C CA . MET A 1 80 ? -3.456 -8.052 4.660 1.00 0.00 80 MET A CA 14
ATOM 19171 C C . MET A 1 80 ? -4.078 -8.684 3.414 1.00 0.00 80 MET A C 14
ATOM 19172 O O . MET A 1 80 ? -4.284 -8.008 2.407 1.00 0.00 80 MET A O 14
ATOM 19186 N N . GLY A 1 81 ? -4.362 -9.974 3.522 1.00 0.00 81 GLY A N 14
ATOM 19187 C CA . GLY A 1 81 ? -4.957 -10.705 2.416 1.00 0.00 81 GLY A CA 14
ATOM 19188 C C . GLY A 1 81 ? -4.082 -11.893 2.010 1.00 0.00 81 GLY A C 14
ATOM 19189 O O . GLY A 1 81 ? -3.043 -12.140 2.620 1.00 0.00 81 GLY A O 14
ATOM 19193 N N . THR A 1 82 ? -4.535 -12.596 0.983 1.00 0.00 82 THR A N 14
ATOM 19194 C CA . THR A 1 82 ? -3.807 -13.752 0.488 1.00 0.00 82 THR A CA 14
ATOM 19195 C C . THR A 1 82 ? -3.760 -13.739 -1.041 1.00 0.00 82 THR A C 14
ATOM 19196 O O . THR A 1 82 ? -4.336 -12.856 -1.675 1.00 0.00 82 THR A O 14
ATOM 19207 N N . ARG A 1 83 ? -3.070 -14.728 -1.589 1.00 0.00 83 ARG A N 14
ATOM 19208 C CA . ARG A 1 83 ? -2.940 -14.841 -3.031 1.00 0.00 83 ARG A CA 14
ATOM 19209 C C . ARG A 1 83 ? -3.524 -16.171 -3.514 1.00 0.00 83 ARG A C 14
ATOM 19210 O O . ARG A 1 83 ? -3.573 -17.141 -2.760 1.00 0.00 83 ARG A O 14
ATOM 19231 N N . GLU A 1 84 ? -3.952 -16.172 -4.768 1.00 0.00 84 GLU A N 14
ATOM 19232 C CA . GLU A 1 84 ? -4.530 -17.366 -5.360 1.00 0.00 84 GLU A CA 14
ATOM 19233 C C . GLU A 1 84 ? -5.949 -17.587 -4.832 1.00 0.00 84 GLU A C 14
ATOM 19234 O O . GLU A 1 84 ? -6.189 -18.506 -4.051 1.00 0.00 84 GLU A O 14
ATOM 19246 N N . SER A 1 85 ? -6.853 -16.728 -5.281 1.00 0.00 85 SER A N 14
ATOM 19247 C CA . SER A 1 85 ? -8.242 -16.817 -4.864 1.00 0.00 85 SER A CA 14
ATOM 19248 C C . SER A 1 85 ? -8.320 -17.176 -3.379 1.00 0.00 85 SER A C 14
ATOM 19249 O O . SER A 1 85 ? -8.366 -18.353 -3.023 1.00 0.00 85 SER A O 14
ATOM 19257 N N . GLY A 1 86 ? -8.334 -16.141 -2.552 1.00 0.00 86 GLY A N 14
ATOM 19258 C CA . GLY A 1 86 ? -8.406 -16.333 -1.113 1.00 0.00 86 GLY A CA 14
ATOM 19259 C C . GLY A 1 86 ? -7.491 -17.475 -0.666 1.00 0.00 86 GLY A C 14
ATOM 19260 O O . GLY A 1 86 ? -6.416 -17.671 -1.231 1.00 0.00 86 GLY A O 14
ATOM 19264 N N . PRO A 1 87 ? -7.963 -18.217 0.372 1.00 0.00 87 PRO A N 14
ATOM 19265 C CA . PRO A 1 87 ? -7.199 -19.333 0.901 1.00 0.00 87 PRO A CA 14
ATOM 19266 C C . PRO A 1 87 ? -7.268 -20.539 -0.038 1.00 0.00 87 PRO A C 14
ATOM 19267 O O . PRO A 1 87 ? -6.241 -21.126 -0.377 1.00 0.00 87 PRO A O 14
ATOM 19278 N N . SER A 1 88 ? -8.488 -20.873 -0.431 1.00 0.00 88 SER A N 14
ATOM 19279 C CA . SER A 1 88 ? -8.704 -21.999 -1.325 1.00 0.00 88 SER A CA 14
ATOM 19280 C C . SER A 1 88 ? -8.246 -23.295 -0.653 1.00 0.00 88 SER A C 14
ATOM 19281 O O . SER A 1 88 ? -7.134 -23.762 -0.892 1.00 0.00 88 SER A O 14
ATOM 19289 N N . SER A 1 89 ? -9.128 -23.840 0.173 1.00 0.00 89 SER A N 14
ATOM 19290 C CA . SER A 1 89 ? -8.828 -25.073 0.880 1.00 0.00 89 SER A CA 14
ATOM 19291 C C . SER A 1 89 ? -10.019 -25.480 1.750 1.00 0.00 89 SER A C 14
ATOM 19292 O O . SER A 1 89 ? -10.582 -26.559 1.571 1.00 0.00 89 SER A O 14
ATOM 19300 N N . GLY A 1 90 ? -10.367 -24.596 2.673 1.00 0.00 90 GLY A N 14
ATOM 19301 C CA . GLY A 1 90 ? -11.481 -24.850 3.570 1.00 0.00 90 GLY A CA 14
ATOM 19302 C C . GLY A 1 90 ? -12.190 -23.547 3.947 1.00 0.00 90 GLY A C 14
ATOM 19303 O O . GLY A 1 90 ? -12.960 -23.510 4.905 1.00 0.00 90 GLY A O 14
ATOM 19307 N N . GLY A 1 1 ? 27.421 14.995 -7.420 1.00 0.00 1 GLY A N 15
ATOM 19308 C CA . GLY A 1 1 ? 27.538 13.858 -6.522 1.00 0.00 1 GLY A CA 15
ATOM 19309 C C . GLY A 1 1 ? 26.241 13.047 -6.493 1.00 0.00 1 GLY A C 15
ATOM 19310 O O . GLY A 1 1 ? 26.230 11.873 -6.859 1.00 0.00 1 GLY A O 15
ATOM 19314 N N . SER A 1 2 ? 25.178 13.706 -6.054 1.00 0.00 2 SER A N 15
ATOM 19315 C CA . SER A 1 2 ? 23.879 13.061 -5.973 1.00 0.00 2 SER A CA 15
ATOM 19316 C C . SER A 1 2 ? 22.953 13.609 -7.060 1.00 0.00 2 SER A C 15
ATOM 19317 O O . SER A 1 2 ? 22.897 14.818 -7.281 1.00 0.00 2 SER A O 15
ATOM 19325 N N . SER A 1 3 ? 22.249 12.694 -7.710 1.00 0.00 3 SER A N 15
ATOM 19326 C CA . SER A 1 3 ? 21.329 13.071 -8.769 1.00 0.00 3 SER A CA 15
ATOM 19327 C C . SER A 1 3 ? 19.902 12.666 -8.392 1.00 0.00 3 SER A C 15
ATOM 19328 O O . SER A 1 3 ? 19.012 13.511 -8.318 1.00 0.00 3 SER A O 15
ATOM 19336 N N . GLY A 1 4 ? 19.730 11.372 -8.163 1.00 0.00 4 GLY A N 15
ATOM 19337 C CA . GLY A 1 4 ? 18.428 10.844 -7.795 1.00 0.00 4 GLY A CA 15
ATOM 19338 C C . GLY A 1 4 ? 18.017 11.319 -6.400 1.00 0.00 4 GLY A C 15
ATOM 19339 O O . GLY A 1 4 ? 18.308 12.451 -6.015 1.00 0.00 4 GLY A O 15
ATOM 19343 N N . SER A 1 5 ? 17.348 10.431 -5.680 1.00 0.00 5 SER A N 15
ATOM 19344 C CA . SER A 1 5 ? 16.895 10.746 -4.336 1.00 0.00 5 SER A CA 15
ATOM 19345 C C . SER A 1 5 ? 15.919 11.924 -4.375 1.00 0.00 5 SER A C 15
ATOM 19346 O O . SER A 1 5 ? 16.317 13.070 -4.172 1.00 0.00 5 SER A O 15
ATOM 19354 N N . SER A 1 6 ? 14.662 11.601 -4.637 1.00 0.00 6 SER A N 15
ATOM 19355 C CA . SER A 1 6 ? 13.626 12.618 -4.705 1.00 0.00 6 SER A CA 15
ATOM 19356 C C . SER A 1 6 ? 12.298 11.986 -5.126 1.00 0.00 6 SER A C 15
ATOM 19357 O O . SER A 1 6 ? 12.000 11.894 -6.315 1.00 0.00 6 SER A O 15
ATOM 19365 N N . GLY A 1 7 ? 11.536 11.566 -4.126 1.00 0.00 7 GLY A N 15
ATOM 19366 C CA . GLY A 1 7 ? 10.247 10.946 -4.378 1.00 0.00 7 GLY A CA 15
ATOM 19367 C C . GLY A 1 7 ? 9.515 10.651 -3.067 1.00 0.00 7 GLY A C 15
ATOM 19368 O O . GLY A 1 7 ? 9.855 11.206 -2.023 1.00 0.00 7 GLY A O 15
ATOM 19372 N N . LEU A 1 8 ? 8.524 9.777 -3.163 1.00 0.00 8 LEU A N 15
ATOM 19373 C CA . LEU A 1 8 ? 7.741 9.402 -1.998 1.00 0.00 8 LEU A CA 15
ATOM 19374 C C . LEU A 1 8 ? 7.772 7.881 -1.836 1.00 0.00 8 LEU A C 15
ATOM 19375 O O . LEU A 1 8 ? 7.009 7.168 -2.485 1.00 0.00 8 LEU A O 15
ATOM 19391 N N . PRO A 1 9 ? 8.688 7.417 -0.943 1.00 0.00 9 PRO A N 15
ATOM 19392 C CA . PRO A 1 9 ? 8.829 5.993 -0.688 1.00 0.00 9 PRO A CA 15
ATOM 19393 C C . PRO A 1 9 ? 7.675 5.473 0.172 1.00 0.00 9 PRO A C 15
ATOM 19394 O O . PRO A 1 9 ? 7.173 6.186 1.040 1.00 0.00 9 PRO A O 15
ATOM 19405 N N . ILE A 1 10 ? 7.288 4.235 -0.099 1.00 0.00 10 ILE A N 15
ATOM 19406 C CA . ILE A 1 10 ? 6.203 3.612 0.640 1.00 0.00 10 ILE A CA 15
ATOM 19407 C C . ILE A 1 10 ? 6.590 2.173 0.989 1.00 0.00 10 ILE A C 15
ATOM 19408 O O . ILE A 1 10 ? 6.705 1.325 0.106 1.00 0.00 10 ILE A O 15
ATOM 19424 N N . ILE A 1 11 ? 6.781 1.943 2.280 1.00 0.00 11 ILE A N 15
ATOM 19425 C CA . ILE A 1 11 ? 7.152 0.622 2.757 1.00 0.00 11 ILE A CA 15
ATOM 19426 C C . ILE A 1 11 ? 5.888 -0.160 3.118 1.00 0.00 11 ILE A C 15
ATOM 19427 O O . ILE A 1 11 ? 4.972 0.383 3.733 1.00 0.00 11 ILE A O 15
ATOM 19443 N N . VAL A 1 12 ? 5.878 -1.423 2.719 1.00 0.00 12 VAL A N 15
ATOM 19444 C CA . VAL A 1 12 ? 4.741 -2.286 2.992 1.00 0.00 12 VAL A CA 15
ATOM 19445 C C . VAL A 1 12 ? 5.215 -3.519 3.763 1.00 0.00 12 VAL A C 15
ATOM 19446 O O . VAL A 1 12 ? 6.261 -4.086 3.451 1.00 0.00 12 VAL A O 15
ATOM 19459 N N . LYS A 1 13 ? 4.422 -3.899 4.754 1.00 0.00 13 LYS A N 15
ATOM 19460 C CA . LYS A 1 13 ? 4.748 -5.055 5.572 1.00 0.00 13 LYS A CA 15
ATOM 19461 C C . LYS A 1 13 ? 3.674 -6.128 5.381 1.00 0.00 13 LYS A C 15
ATOM 19462 O O . LYS A 1 13 ? 2.556 -5.987 5.874 1.00 0.00 13 LYS A O 15
ATOM 19481 N N . TRP A 1 14 ? 4.052 -7.177 4.665 1.00 0.00 14 TRP A N 15
ATOM 19482 C CA . TRP A 1 14 ? 3.136 -8.273 4.403 1.00 0.00 14 TRP A CA 15
ATOM 19483 C C . TRP A 1 14 ? 3.579 -9.472 5.244 1.00 0.00 14 TRP A C 15
ATOM 19484 O O . TRP A 1 14 ? 4.591 -10.104 4.946 1.00 0.00 14 TRP A O 15
ATOM 19505 N N . GLY A 1 15 ? 2.800 -9.748 6.280 1.00 0.00 15 GLY A N 15
ATOM 19506 C CA . GLY A 1 15 ? 3.100 -10.859 7.167 1.00 0.00 15 GLY A CA 15
ATOM 19507 C C . GLY A 1 15 ? 4.496 -10.714 7.775 1.00 0.00 15 GLY A C 15
ATOM 19508 O O . GLY A 1 15 ? 4.664 -10.065 8.806 1.00 0.00 15 GLY A O 15
ATOM 19512 N N . GLY A 1 16 ? 5.463 -11.330 7.110 1.00 0.00 16 GLY A N 15
ATOM 19513 C CA . GLY A 1 16 ? 6.840 -11.277 7.571 1.00 0.00 16 GLY A CA 15
ATOM 19514 C C . GLY A 1 16 ? 7.779 -10.834 6.448 1.00 0.00 16 GLY A C 15
ATOM 19515 O O . GLY A 1 16 ? 8.956 -11.191 6.440 1.00 0.00 16 GLY A O 15
ATOM 19519 N N . GLN A 1 17 ? 7.222 -10.063 5.525 1.00 0.00 17 GLN A N 15
ATOM 19520 C CA . GLN A 1 17 ? 7.995 -9.567 4.399 1.00 0.00 17 GLN A CA 15
ATOM 19521 C C . GLN A 1 17 ? 7.818 -8.054 4.259 1.00 0.00 17 GLN A C 15
ATOM 19522 O O . GLN A 1 17 ? 6.728 -7.529 4.483 1.00 0.00 17 GLN A O 15
ATOM 19536 N N . GLU A 1 18 ? 8.906 -7.394 3.888 1.00 0.00 18 GLU A N 15
ATOM 19537 C CA . GLU A 1 18 ? 8.885 -5.952 3.715 1.00 0.00 18 GLU A CA 15
ATOM 19538 C C . GLU A 1 18 ? 9.095 -5.590 2.244 1.00 0.00 18 GLU A C 15
ATOM 19539 O O . GLU A 1 18 ? 9.908 -6.209 1.559 1.00 0.00 18 GLU A O 15
ATOM 19551 N N . TYR A 1 19 ? 8.348 -4.590 1.800 1.00 0.00 19 TYR A N 15
ATOM 19552 C CA . TYR A 1 19 ? 8.442 -4.139 0.422 1.00 0.00 19 TYR A CA 15
ATOM 19553 C C . TYR A 1 19 ? 8.649 -2.624 0.354 1.00 0.00 19 TYR A C 15
ATOM 19554 O O . TYR A 1 19 ? 7.949 -1.868 1.025 1.00 0.00 19 TYR A O 15
ATOM 19572 N N . SER A 1 20 ? 9.613 -2.227 -0.463 1.00 0.00 20 SER A N 15
ATOM 19573 C CA . SER A 1 20 ? 9.921 -0.817 -0.627 1.00 0.00 20 SER A CA 15
ATOM 19574 C C . SER A 1 20 ? 9.363 -0.311 -1.959 1.00 0.00 20 SER A C 15
ATOM 19575 O O . SER A 1 20 ? 9.781 -0.765 -3.023 1.00 0.00 20 SER A O 15
ATOM 19583 N N . VAL A 1 21 ? 8.427 0.621 -1.857 1.00 0.00 21 VAL A N 15
ATOM 19584 C CA . VAL A 1 21 ? 7.808 1.193 -3.040 1.00 0.00 21 VAL A CA 15
ATOM 19585 C C . VAL A 1 21 ? 8.414 2.571 -3.312 1.00 0.00 21 VAL A C 15
ATOM 19586 O O . VAL A 1 21 ? 8.261 3.490 -2.509 1.00 0.00 21 VAL A O 15
ATOM 19599 N N . THR A 1 22 ? 9.088 2.672 -4.448 1.00 0.00 22 THR A N 15
ATOM 19600 C CA . THR A 1 22 ? 9.718 3.923 -4.836 1.00 0.00 22 THR A CA 15
ATOM 19601 C C . THR A 1 22 ? 9.714 4.072 -6.359 1.00 0.00 22 THR A C 15
ATOM 19602 O O . THR A 1 22 ? 10.674 4.577 -6.939 1.00 0.00 22 THR A O 15
ATOM 19613 N N . THR A 1 23 ? 8.624 3.622 -6.963 1.00 0.00 23 THR A N 15
ATOM 19614 C CA . THR A 1 23 ? 8.483 3.699 -8.407 1.00 0.00 23 THR A CA 15
ATOM 19615 C C . THR A 1 23 ? 7.481 4.791 -8.788 1.00 0.00 23 THR A C 15
ATOM 19616 O O . THR A 1 23 ? 7.648 5.467 -9.801 1.00 0.00 23 THR A O 15
ATOM 19627 N N . LEU A 1 24 ? 6.460 4.929 -7.954 1.00 0.00 24 LEU A N 15
ATOM 19628 C CA . LEU A 1 24 ? 5.431 5.927 -8.190 1.00 0.00 24 LEU A CA 15
ATOM 19629 C C . LEU A 1 24 ? 5.682 7.136 -7.287 1.00 0.00 24 LEU A C 15
ATOM 19630 O O . LEU A 1 24 ? 6.410 7.038 -6.300 1.00 0.00 24 LEU A O 15
ATOM 19646 N N . SER A 1 25 ? 5.065 8.249 -7.656 1.00 0.00 25 SER A N 15
ATOM 19647 C CA . SER A 1 25 ? 5.212 9.476 -6.892 1.00 0.00 25 SER A CA 15
ATOM 19648 C C . SER A 1 25 ? 3.836 10.071 -6.586 1.00 0.00 25 SER A C 15
ATOM 19649 O O . SER A 1 25 ? 2.816 9.538 -7.020 1.00 0.00 25 SER A O 15
ATOM 19657 N N . GLU A 1 26 ? 3.853 11.167 -5.843 1.00 0.00 26 GLU A N 15
ATOM 19658 C CA . GLU A 1 26 ? 2.619 11.840 -5.474 1.00 0.00 26 GLU A CA 15
ATOM 19659 C C . GLU A 1 26 ? 1.643 11.842 -6.653 1.00 0.00 26 GLU A C 15
ATOM 19660 O O . GLU A 1 26 ? 0.457 11.567 -6.482 1.00 0.00 26 GLU A O 15
ATOM 19672 N N . ASP A 1 27 ? 2.180 12.156 -7.823 1.00 0.00 27 ASP A N 15
ATOM 19673 C CA . ASP A 1 27 ? 1.371 12.198 -9.030 1.00 0.00 27 ASP A CA 15
ATOM 19674 C C . ASP A 1 27 ? 0.472 10.962 -9.079 1.00 0.00 27 ASP A C 15
ATOM 19675 O O . ASP A 1 27 ? -0.753 11.079 -9.052 1.00 0.00 27 ASP A O 15
ATOM 19684 N N . ASP A 1 28 ? 1.113 9.805 -9.151 1.00 0.00 28 ASP A N 15
ATOM 19685 C CA . ASP A 1 28 ? 0.386 8.548 -9.204 1.00 0.00 28 ASP A CA 15
ATOM 19686 C C . ASP A 1 28 ? -0.665 8.524 -8.092 1.00 0.00 28 ASP A C 15
ATOM 19687 O O . ASP A 1 28 ? -0.475 9.134 -7.041 1.00 0.00 28 ASP A O 15
ATOM 19696 N N . THR A 1 29 ? -1.750 7.814 -8.363 1.00 0.00 29 THR A N 15
ATOM 19697 C CA . THR A 1 29 ? -2.831 7.702 -7.399 1.00 0.00 29 THR A CA 15
ATOM 19698 C C . THR A 1 29 ? -2.660 6.442 -6.549 1.00 0.00 29 THR A C 15
ATOM 19699 O O . THR A 1 29 ? -1.692 5.703 -6.716 1.00 0.00 29 THR A O 15
ATOM 19710 N N . VAL A 1 30 ? -3.617 6.235 -5.655 1.00 0.00 30 VAL A N 15
ATOM 19711 C CA . VAL A 1 30 ? -3.584 5.077 -4.779 1.00 0.00 30 VAL A CA 15
ATOM 19712 C C . VAL A 1 30 ? -3.569 3.802 -5.625 1.00 0.00 30 VAL A C 15
ATOM 19713 O O . VAL A 1 30 ? -2.642 3.000 -5.530 1.00 0.00 30 VAL A O 15
ATOM 19726 N N . LEU A 1 31 ? -4.608 3.655 -6.434 1.00 0.00 31 LEU A N 15
ATOM 19727 C CA . LEU A 1 31 ? -4.727 2.492 -7.297 1.00 0.00 31 LEU A CA 15
ATOM 19728 C C . LEU A 1 31 ? -3.350 2.142 -7.865 1.00 0.00 31 LEU A C 15
ATOM 19729 O O . LEU A 1 31 ? -2.893 1.007 -7.739 1.00 0.00 31 LEU A O 15
ATOM 19745 N N . ASP A 1 32 ? -2.728 3.138 -8.479 1.00 0.00 32 ASP A N 15
ATOM 19746 C CA . ASP A 1 32 ? -1.412 2.949 -9.067 1.00 0.00 32 ASP A CA 15
ATOM 19747 C C . ASP A 1 32 ? -0.558 2.092 -8.130 1.00 0.00 32 ASP A C 15
ATOM 19748 O O . ASP A 1 32 ? 0.102 1.153 -8.572 1.00 0.00 32 ASP A O 15
ATOM 19757 N N . LEU A 1 33 ? -0.598 2.446 -6.854 1.00 0.00 33 LEU A N 15
ATOM 19758 C CA . LEU A 1 33 ? 0.164 1.721 -5.852 1.00 0.00 33 LEU A CA 15
ATOM 19759 C C . LEU A 1 33 ? -0.351 0.283 -5.768 1.00 0.00 33 LEU A C 15
ATOM 19760 O O . LEU A 1 33 ? 0.428 -0.665 -5.847 1.00 0.00 33 LEU A O 15
ATOM 19776 N N . LYS A 1 34 ? -1.661 0.166 -5.608 1.00 0.00 34 LYS A N 15
ATOM 19777 C CA . LYS A 1 34 ? -2.290 -1.141 -5.512 1.00 0.00 34 LYS A CA 15
ATOM 19778 C C . LYS A 1 34 ? -1.861 -1.997 -6.705 1.00 0.00 34 LYS A C 15
ATOM 19779 O O . LYS A 1 34 ? -1.222 -3.034 -6.532 1.00 0.00 34 LYS A O 15
ATOM 19798 N N . GLN A 1 35 ? -2.229 -1.532 -7.890 1.00 0.00 35 GLN A N 15
ATOM 19799 C CA . GLN A 1 35 ? -1.890 -2.242 -9.111 1.00 0.00 35 GLN A CA 15
ATOM 19800 C C . GLN A 1 35 ? -0.442 -2.733 -9.055 1.00 0.00 35 GLN A C 15
ATOM 19801 O O . GLN A 1 35 ? -0.140 -3.838 -9.504 1.00 0.00 35 GLN A O 15
ATOM 19815 N N . PHE A 1 36 ? 0.415 -1.888 -8.500 1.00 0.00 36 PHE A N 15
ATOM 19816 C CA . PHE A 1 36 ? 1.824 -2.223 -8.380 1.00 0.00 36 PHE A CA 15
ATOM 19817 C C . PHE A 1 36 ? 2.053 -3.236 -7.256 1.00 0.00 36 PHE A C 15
ATOM 19818 O O . PHE A 1 36 ? 2.880 -4.137 -7.388 1.00 0.00 36 PHE A O 15
ATOM 19835 N N . LEU A 1 37 ? 1.306 -3.054 -6.177 1.00 0.00 37 LEU A N 15
ATOM 19836 C CA . LEU A 1 37 ? 1.417 -3.941 -5.032 1.00 0.00 37 LEU A CA 15
ATOM 19837 C C . LEU A 1 37 ? 0.915 -5.333 -5.419 1.00 0.00 37 LEU A C 15
ATOM 19838 O O . LEU A 1 37 ? 1.172 -6.308 -4.715 1.00 0.00 37 LEU A O 15
ATOM 19854 N N . LYS A 1 38 ? 0.209 -5.381 -6.539 1.00 0.00 38 LYS A N 15
ATOM 19855 C CA . LYS A 1 38 ? -0.332 -6.638 -7.029 1.00 0.00 38 LYS A CA 15
ATOM 19856 C C . LYS A 1 38 ? 0.790 -7.454 -7.674 1.00 0.00 38 LYS A C 15
ATOM 19857 O O . LYS A 1 38 ? 0.710 -8.679 -7.745 1.00 0.00 38 LYS A O 15
ATOM 19876 N N . THR A 1 39 ? 1.811 -6.741 -8.128 1.00 0.00 39 THR A N 15
ATOM 19877 C CA . THR A 1 39 ? 2.948 -7.384 -8.765 1.00 0.00 39 THR A CA 15
ATOM 19878 C C . THR A 1 39 ? 4.089 -7.564 -7.762 1.00 0.00 39 THR A C 15
ATOM 19879 O O . THR A 1 39 ? 4.966 -8.405 -7.958 1.00 0.00 39 THR A O 15
ATOM 19890 N N . LEU A 1 40 ? 4.042 -6.761 -6.709 1.00 0.00 40 LEU A N 15
ATOM 19891 C CA . LEU A 1 40 ? 5.061 -6.822 -5.675 1.00 0.00 40 LEU A CA 15
ATOM 19892 C C . LEU A 1 40 ? 4.836 -8.067 -4.816 1.00 0.00 40 LEU A C 15
ATOM 19893 O O . LEU A 1 40 ? 5.779 -8.797 -4.515 1.00 0.00 40 LEU A O 15
ATOM 19909 N N . THR A 1 41 ? 3.580 -8.271 -4.444 1.00 0.00 41 THR A N 15
ATOM 19910 C CA . THR A 1 41 ? 3.219 -9.416 -3.624 1.00 0.00 41 THR A CA 15
ATOM 19911 C C . THR A 1 41 ? 2.650 -10.537 -4.496 1.00 0.00 41 THR A C 15
ATOM 19912 O O . THR A 1 41 ? 3.150 -11.660 -4.474 1.00 0.00 41 THR A O 15
ATOM 19923 N N . GLY A 1 42 ? 1.610 -10.193 -5.242 1.00 0.00 42 GLY A N 15
ATOM 19924 C CA . GLY A 1 42 ? 0.967 -11.156 -6.119 1.00 0.00 42 GLY A CA 15
ATOM 19925 C C . GLY A 1 42 ? -0.466 -11.439 -5.665 1.00 0.00 42 GLY A C 15
ATOM 19926 O O . GLY A 1 42 ? -0.981 -12.538 -5.870 1.00 0.00 42 GLY A O 15
ATOM 19930 N N . VAL A 1 43 ? -1.071 -10.429 -5.058 1.00 0.00 43 VAL A N 15
ATOM 19931 C CA . VAL A 1 43 ? -2.435 -10.555 -4.573 1.00 0.00 43 VAL A CA 15
ATOM 19932 C C . VAL A 1 43 ? -3.288 -9.431 -5.165 1.00 0.00 43 VAL A C 15
ATOM 19933 O O . VAL A 1 43 ? -2.808 -8.313 -5.347 1.00 0.00 43 VAL A O 15
ATOM 19946 N N . LEU A 1 44 ? -4.538 -9.766 -5.448 1.00 0.00 44 LEU A N 15
ATOM 19947 C CA . LEU A 1 44 ? -5.462 -8.799 -6.015 1.00 0.00 44 LEU A CA 15
ATOM 19948 C C . LEU A 1 44 ? -5.386 -7.497 -5.215 1.00 0.00 44 LEU A C 15
ATOM 19949 O O . LEU A 1 44 ? -5.047 -7.510 -4.032 1.00 0.00 44 LEU A O 15
ATOM 19965 N N . PRO A 1 45 ? -5.714 -6.375 -5.910 1.00 0.00 45 PRO A N 15
ATOM 19966 C CA . PRO A 1 45 ? -5.686 -5.068 -5.277 1.00 0.00 45 PRO A CA 15
ATOM 19967 C C . PRO A 1 45 ? -6.885 -4.883 -4.345 1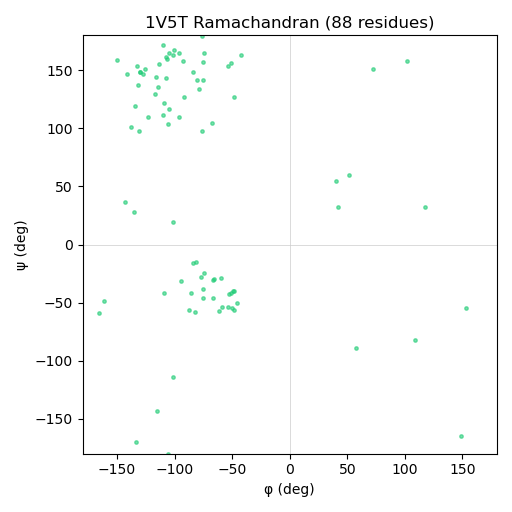.00 0.00 45 PRO A C 15
ATOM 19968 O O . PRO A 1 45 ? -6.786 -4.200 -3.328 1.00 0.00 45 PRO A O 15
ATOM 19979 N N . GLU A 1 46 ? -7.991 -5.505 -4.727 1.00 0.00 46 GLU A N 15
ATOM 19980 C CA . GLU A 1 46 ? -9.209 -5.419 -3.939 1.00 0.00 46 GLU A CA 15
ATOM 19981 C C . GLU A 1 46 ? -9.067 -6.234 -2.652 1.00 0.00 46 GLU A C 15
ATOM 19982 O O . GLU A 1 46 ? -9.472 -5.785 -1.581 1.00 0.00 46 GLU A O 15
ATOM 19994 N N . ARG A 1 47 ? -8.492 -7.418 -2.800 1.00 0.00 47 ARG A N 15
ATOM 19995 C CA . ARG A 1 47 ? -8.292 -8.301 -1.663 1.00 0.00 47 ARG A CA 15
ATOM 19996 C C . ARG A 1 47 ? -7.183 -7.759 -0.759 1.00 0.00 47 ARG A C 15
ATOM 19997 O O . ARG A 1 47 ? -7.272 -7.854 0.464 1.00 0.00 47 ARG A O 15
ATOM 20018 N N . GLN A 1 48 ? -6.163 -7.202 -1.396 1.00 0.00 48 GLN A N 15
ATOM 20019 C CA . GLN A 1 48 ? -5.038 -6.644 -0.664 1.00 0.00 48 GLN A CA 15
ATOM 20020 C C . GLN A 1 48 ? -5.535 -5.712 0.443 1.00 0.00 48 GLN A C 15
ATOM 20021 O O . GLN A 1 48 ? -6.060 -4.635 0.163 1.00 0.00 48 GLN A O 15
ATOM 20035 N N . LYS A 1 49 ? -5.351 -6.160 1.676 1.00 0.00 49 LYS A N 15
ATOM 20036 C CA . LYS A 1 49 ? -5.773 -5.379 2.826 1.00 0.00 49 LYS A CA 15
ATOM 20037 C C . LYS A 1 49 ? -4.601 -4.529 3.319 1.00 0.00 49 LYS A C 15
ATOM 20038 O O . LYS A 1 49 ? -3.521 -5.052 3.590 1.00 0.00 49 LYS A O 15
ATOM 20057 N N . LEU A 1 50 ? -4.852 -3.232 3.419 1.00 0.00 50 LEU A N 15
ATOM 20058 C CA . LEU A 1 50 ? -3.831 -2.304 3.874 1.00 0.00 50 LEU A CA 15
ATOM 20059 C C . LEU A 1 50 ? -4.070 -1.972 5.348 1.00 0.00 50 LEU A C 15
ATOM 20060 O O . LEU A 1 50 ? -5.213 -1.817 5.776 1.00 0.00 50 LEU A O 15
ATOM 20076 N N . LEU A 1 51 ? -2.973 -1.872 6.085 1.00 0.00 51 LEU A N 15
ATOM 20077 C CA . LEU A 1 51 ? -3.049 -1.561 7.502 1.00 0.00 51 LEU A CA 15
ATOM 20078 C C . LEU A 1 51 ? -2.161 -0.352 7.803 1.00 0.00 51 LEU A C 15
ATOM 20079 O O . LEU A 1 51 ? -0.941 -0.423 7.662 1.00 0.00 51 LEU A O 15
ATOM 20095 N N . GLY A 1 52 ? -2.808 0.730 8.211 1.00 0.00 52 GLY A N 15
ATOM 20096 C CA . GLY A 1 52 ? -2.092 1.953 8.533 1.00 0.00 52 GLY A CA 15
ATOM 20097 C C . GLY A 1 52 ? -2.658 3.141 7.752 1.00 0.00 52 GLY A C 15
ATOM 20098 O O . GLY A 1 52 ? -2.884 4.209 8.318 1.00 0.00 52 GLY A O 15
ATOM 20102 N N . LEU A 1 53 ? -2.870 2.914 6.464 1.00 0.00 53 LEU A N 15
ATOM 20103 C CA . LEU A 1 53 ? -3.405 3.952 5.600 1.00 0.00 53 LEU A CA 15
ATOM 20104 C C . LEU A 1 53 ? -4.933 3.903 5.636 1.00 0.00 53 LEU A C 15
ATOM 20105 O O . LEU A 1 53 ? -5.547 3.065 4.977 1.00 0.00 53 LEU A O 15
ATOM 20121 N N . LYS A 1 54 ? -5.504 4.812 6.414 1.00 0.00 54 LYS A N 15
ATOM 20122 C CA . LYS A 1 54 ? -6.950 4.883 6.545 1.00 0.00 54 LYS A CA 15
ATOM 20123 C C . LYS A 1 54 ? -7.391 6.347 6.498 1.00 0.00 54 LYS A C 15
ATOM 20124 O O . LYS A 1 54 ? -6.565 7.251 6.614 1.00 0.00 54 LYS A O 15
ATOM 20143 N N . VAL A 1 55 ? -8.691 6.535 6.329 1.00 0.00 55 VAL A N 15
ATOM 20144 C CA . VAL A 1 55 ? -9.252 7.874 6.266 1.00 0.00 55 VAL A CA 15
ATOM 20145 C C . VAL A 1 55 ? -10.570 7.908 7.042 1.00 0.00 55 VAL A C 15
ATOM 20146 O O . VAL A 1 55 ? -11.599 7.455 6.543 1.00 0.00 55 VAL A O 15
ATOM 20159 N N . LYS A 1 56 ? -10.495 8.448 8.249 1.00 0.00 56 LYS A N 15
ATOM 20160 C CA . LYS A 1 56 ? -11.670 8.546 9.099 1.00 0.00 56 LYS A CA 15
ATOM 20161 C C . LYS A 1 56 ? -12.501 7.269 8.963 1.00 0.00 56 LYS A C 15
ATOM 20162 O O . LYS A 1 56 ? -13.712 7.331 8.759 1.00 0.00 56 LYS A O 15
ATOM 20181 N N . GLY A 1 57 ? -11.817 6.140 9.081 1.00 0.00 57 GLY A N 15
ATOM 20182 C CA . GLY A 1 57 ? -12.476 4.850 8.974 1.00 0.00 57 GLY A CA 15
ATOM 20183 C C . GLY A 1 57 ? -11.981 4.081 7.748 1.00 0.00 57 GLY A C 15
ATOM 20184 O O . GLY A 1 57 ? -11.091 3.239 7.856 1.00 0.00 57 GLY A O 15
ATOM 20188 N N . LYS A 1 58 ? -12.579 4.399 6.609 1.00 0.00 58 LYS A N 15
ATOM 20189 C CA . LYS A 1 58 ? -12.210 3.748 5.363 1.00 0.00 58 LYS A CA 15
ATOM 20190 C C . LYS A 1 58 ? -10.960 4.421 4.793 1.00 0.00 58 LYS A C 15
ATOM 20191 O O . LYS A 1 58 ? -10.705 5.594 5.059 1.00 0.00 58 LYS A O 15
ATOM 20210 N N . PRO A 1 59 ? -10.192 3.628 3.997 1.00 0.00 59 PRO A N 15
ATOM 20211 C CA . PRO A 1 59 ? -8.975 4.134 3.387 1.00 0.00 59 PRO A CA 15
ATOM 20212 C C . PRO A 1 59 ? -9.295 5.061 2.213 1.00 0.00 59 PRO A C 15
ATOM 20213 O O . PRO A 1 59 ? -10.385 4.998 1.647 1.00 0.00 59 PRO A O 15
ATOM 20224 N N . ALA A 1 60 ? -8.324 5.900 1.881 1.00 0.00 60 ALA A N 15
ATOM 20225 C CA . ALA A 1 60 ? -8.489 6.839 0.784 1.00 0.00 60 ALA A CA 15
ATOM 20226 C C . ALA A 1 60 ? -9.043 6.099 -0.435 1.00 0.00 60 ALA A C 15
ATOM 20227 O O . ALA A 1 60 ? -8.919 4.880 -0.535 1.00 0.00 60 ALA A O 15
ATOM 20234 N N . GLU A 1 61 ? -9.642 6.869 -1.332 1.00 0.00 61 GLU A N 15
ATOM 20235 C CA . GLU A 1 61 ? -10.216 6.302 -2.541 1.00 0.00 61 GLU A CA 15
ATOM 20236 C C . GLU A 1 61 ? -9.108 5.799 -3.468 1.00 0.00 61 GLU A C 15
ATOM 20237 O O . GLU A 1 61 ? -7.928 5.876 -3.131 1.00 0.00 61 GLU A O 15
ATOM 20249 N N . ASN A 1 62 ? -9.528 5.295 -4.620 1.00 0.00 62 ASN A N 15
ATOM 20250 C CA . ASN A 1 62 ? -8.586 4.780 -5.599 1.00 0.00 62 ASN A CA 15
ATOM 20251 C C . ASN A 1 62 ? -8.082 5.932 -6.471 1.00 0.00 62 ASN A C 15
ATOM 20252 O O . ASN A 1 62 ? -6.889 6.021 -6.758 1.00 0.00 62 ASN A O 15
ATOM 20263 N N . ASP A 1 63 ? -9.015 6.784 -6.867 1.00 0.00 63 ASP A N 15
ATOM 20264 C CA . ASP A 1 63 ? -8.680 7.926 -7.700 1.00 0.00 63 ASP A CA 15
ATOM 20265 C C . ASP A 1 63 ? -8.280 9.103 -6.808 1.00 0.00 63 ASP A C 15
ATOM 20266 O O . ASP A 1 63 ? -8.743 10.225 -7.010 1.00 0.00 63 ASP A O 15
ATOM 20275 N N . VAL A 1 64 ? -7.425 8.807 -5.840 1.00 0.00 64 VAL A N 15
ATOM 20276 C CA . VAL A 1 64 ? -6.958 9.827 -4.917 1.00 0.00 64 VAL A CA 15
ATOM 20277 C C . VAL A 1 64 ? -5.452 10.024 -5.100 1.00 0.00 64 VAL A C 15
ATOM 20278 O O . VAL A 1 64 ? -4.738 9.086 -5.452 1.00 0.00 64 VAL A O 15
ATOM 20291 N N . LYS A 1 65 ? -5.013 11.249 -4.854 1.00 0.00 65 LYS A N 15
ATOM 20292 C CA . LYS A 1 65 ? -3.605 11.581 -4.988 1.00 0.00 65 LYS A CA 15
ATOM 20293 C C . LYS A 1 65 ? -2.888 11.286 -3.669 1.00 0.00 65 LYS A C 15
ATOM 20294 O O . LYS A 1 65 ? -3.133 11.950 -2.663 1.00 0.00 65 LYS A O 15
ATOM 20313 N N . LEU A 1 66 ? -2.017 10.289 -3.716 1.00 0.00 66 LEU A N 15
ATOM 20314 C CA . LEU A 1 66 ? -1.263 9.897 -2.537 1.00 0.00 66 LEU A CA 15
ATOM 20315 C C . LEU A 1 66 ? -0.627 11.139 -1.908 1.00 0.00 66 LEU A C 15
ATOM 20316 O O . LEU A 1 66 ? -0.360 11.164 -0.708 1.00 0.00 66 LEU A O 15
ATOM 20332 N N . GLY A 1 67 ? -0.402 12.139 -2.748 1.00 0.00 67 GLY A N 15
ATOM 20333 C CA . GLY A 1 67 ? 0.198 13.380 -2.290 1.00 0.00 67 GLY A CA 15
ATOM 20334 C C . GLY A 1 67 ? -0.813 14.223 -1.511 1.00 0.00 67 GLY A C 15
ATOM 20335 O O . GLY A 1 67 ? -0.482 14.797 -0.475 1.00 0.00 67 GLY A O 15
ATOM 20339 N N . ALA A 1 68 ? -2.027 14.272 -2.040 1.00 0.00 68 ALA A N 15
ATOM 20340 C CA . ALA A 1 68 ? -3.089 15.035 -1.408 1.00 0.00 68 ALA A CA 15
ATOM 20341 C C . ALA A 1 68 ? -3.171 14.658 0.073 1.00 0.00 68 ALA A C 15
ATOM 20342 O O . ALA A 1 68 ? -3.559 15.477 0.905 1.00 0.00 68 ALA A O 15
ATOM 20349 N N . LEU A 1 69 ? -2.798 13.419 0.356 1.00 0.00 69 LEU A N 15
ATOM 20350 C CA . LEU A 1 69 ? -2.824 12.923 1.722 1.00 0.00 69 LEU A CA 15
ATOM 20351 C C . LEU A 1 69 ? -1.591 13.436 2.469 1.00 0.00 69 LEU A C 15
ATOM 20352 O O . LEU A 1 69 ? -1.642 13.663 3.677 1.00 0.00 69 LEU A O 15
ATOM 20368 N N . LYS A 1 70 ? -0.511 13.603 1.719 1.00 0.00 70 LYS A N 15
ATOM 20369 C CA . LYS A 1 70 ? 0.733 14.084 2.296 1.00 0.00 70 LYS A CA 15
ATOM 20370 C C . LYS A 1 70 ? 1.077 13.246 3.528 1.00 0.00 70 LYS A C 15
ATOM 20371 O O . LYS A 1 70 ? 1.169 13.772 4.636 1.00 0.00 70 LYS A O 15
ATOM 20390 N N . LEU A 1 71 ? 1.258 11.954 3.294 1.00 0.00 71 LEU A N 15
ATOM 20391 C CA . LEU A 1 71 ? 1.590 11.038 4.372 1.00 0.00 71 LEU A CA 15
ATOM 20392 C C . LEU A 1 71 ? 3.081 11.153 4.693 1.00 0.00 71 LEU A C 15
ATOM 20393 O O . LEU A 1 71 ? 3.792 11.948 4.079 1.00 0.00 71 LEU A O 15
ATOM 20409 N N . LYS A 1 72 ? 3.512 10.349 5.653 1.00 0.00 72 LYS A N 15
ATOM 20410 C CA . LYS A 1 72 ? 4.906 10.351 6.063 1.00 0.00 72 LYS A CA 15
ATOM 20411 C C . LYS A 1 72 ? 5.728 9.537 5.062 1.00 0.00 72 LYS A C 15
ATOM 20412 O O . LYS A 1 72 ? 5.186 8.698 4.344 1.00 0.00 72 LYS A O 15
ATOM 20431 N N . PRO A 1 73 ? 7.058 9.819 5.047 1.00 0.00 73 PRO A N 15
ATOM 20432 C CA . PRO A 1 73 ? 7.961 9.123 4.146 1.00 0.00 73 PRO A CA 15
ATOM 20433 C C . PRO A 1 73 ? 8.234 7.699 4.636 1.00 0.00 73 PRO A C 15
ATOM 20434 O O . PRO A 1 73 ? 8.151 7.424 5.832 1.00 0.00 73 PRO A O 15
ATOM 20445 N N . ASN A 1 74 ? 8.554 6.832 3.687 1.00 0.00 74 ASN A N 15
ATOM 20446 C CA . ASN A 1 74 ? 8.840 5.444 4.007 1.00 0.00 74 ASN A CA 15
ATOM 20447 C C . ASN A 1 74 ? 7.835 4.948 5.048 1.00 0.00 74 ASN A C 15
ATOM 20448 O O . ASN A 1 74 ? 8.209 4.266 6.002 1.00 0.00 74 ASN A O 15
ATOM 20459 N N . THR A 1 75 ? 6.579 5.309 4.830 1.00 0.00 75 THR A N 15
ATOM 20460 C CA . THR A 1 75 ? 5.517 4.909 5.738 1.00 0.00 75 THR A CA 15
ATOM 20461 C C . THR A 1 75 ? 5.376 3.385 5.756 1.00 0.00 75 THR A C 15
ATOM 20462 O O . THR A 1 75 ? 4.800 2.801 4.840 1.00 0.00 75 THR A O 15
ATOM 20473 N N . LYS A 1 76 ? 5.913 2.786 6.809 1.00 0.00 76 LYS A N 15
ATOM 20474 C CA . LYS A 1 76 ? 5.855 1.342 6.958 1.00 0.00 76 LYS A CA 15
ATOM 20475 C C . LYS A 1 76 ? 4.427 0.928 7.320 1.00 0.00 76 LYS A C 15
ATOM 20476 O O . LYS A 1 76 ? 4.034 0.995 8.483 1.00 0.00 76 LYS A O 15
ATOM 20495 N N . ILE A 1 77 ? 3.689 0.510 6.301 1.00 0.00 77 ILE A N 15
ATOM 20496 C CA . ILE A 1 77 ? 2.314 0.086 6.498 1.00 0.00 77 ILE A CA 15
ATOM 20497 C C . ILE A 1 77 ? 2.246 -1.442 6.461 1.00 0.00 77 ILE A C 15
ATOM 20498 O O . ILE A 1 77 ? 3.099 -2.091 5.858 1.00 0.00 77 ILE A O 15
ATOM 20514 N N . MET A 1 78 ? 1.223 -1.973 7.114 1.00 0.00 78 MET A N 15
ATOM 20515 C CA . MET A 1 78 ? 1.032 -3.412 7.164 1.00 0.00 78 MET A CA 15
ATOM 20516 C C . MET A 1 78 ? 0.107 -3.882 6.039 1.00 0.00 78 MET A C 15
ATOM 20517 O O . MET A 1 78 ? -0.644 -3.088 5.475 1.00 0.00 78 MET A O 15
ATOM 20531 N N . MET A 1 79 ? 0.192 -5.172 5.747 1.00 0.00 79 MET A N 15
ATOM 20532 C CA . MET A 1 79 ? -0.628 -5.757 4.700 1.00 0.00 79 MET A CA 15
ATOM 20533 C C . MET A 1 79 ? -1.272 -7.062 5.172 1.00 0.00 79 MET A C 15
ATOM 20534 O O . MET A 1 79 ? -0.680 -7.803 5.955 1.00 0.00 79 MET A O 15
ATOM 20548 N N . MET A 1 80 ? -2.478 -7.302 4.677 1.00 0.00 80 MET A N 15
ATOM 20549 C CA . MET A 1 80 ? -3.209 -8.505 5.039 1.00 0.00 80 MET A CA 15
ATOM 20550 C C . MET A 1 80 ? -3.975 -9.063 3.838 1.00 0.00 80 MET A C 15
ATOM 20551 O O . MET A 1 80 ? -4.646 -8.319 3.125 1.00 0.00 80 MET A O 15
ATOM 20565 N N . GLY A 1 81 ? -3.849 -10.369 3.652 1.00 0.00 81 GLY A N 15
ATOM 20566 C CA . GLY A 1 81 ? -4.521 -11.035 2.549 1.00 0.00 81 GLY A CA 15
ATOM 20567 C C . GLY A 1 81 ? -3.896 -12.404 2.273 1.00 0.00 81 GLY A C 15
ATOM 20568 O O . GLY A 1 81 ? -3.356 -13.038 3.178 1.00 0.00 81 GLY A O 15
ATOM 20572 N N . THR A 1 82 ? -3.990 -12.820 1.019 1.00 0.00 82 THR A N 15
ATOM 20573 C CA . THR A 1 82 ? -3.441 -14.102 0.612 1.00 0.00 82 THR A CA 15
ATOM 20574 C C . THR A 1 82 ? -3.554 -14.275 -0.904 1.00 0.00 82 THR A C 15
ATOM 20575 O O . THR A 1 82 ? -4.364 -13.611 -1.549 1.00 0.00 82 THR A O 15
ATOM 20586 N N . ARG A 1 83 ? -2.730 -15.169 -1.429 1.00 0.00 83 ARG A N 15
ATOM 20587 C CA . ARG A 1 83 ? -2.727 -15.437 -2.857 1.00 0.00 83 ARG A CA 15
ATOM 20588 C C . ARG A 1 83 ? -3.965 -16.247 -3.247 1.00 0.00 83 ARG A C 15
ATOM 20589 O O . ARG A 1 83 ? -4.456 -17.056 -2.461 1.00 0.00 83 ARG A O 15
ATOM 20610 N N . GLU A 1 84 ? -4.435 -16.001 -4.462 1.00 0.00 84 GLU A N 15
ATOM 20611 C CA . GLU A 1 84 ? -5.607 -16.697 -4.966 1.00 0.00 84 GLU A CA 15
ATOM 20612 C C . GLU A 1 84 ? -6.879 -16.113 -4.347 1.00 0.00 84 GLU A C 15
ATOM 20613 O O . GLU A 1 84 ? -6.820 -15.437 -3.322 1.00 0.00 84 GLU A O 15
ATOM 20625 N N . SER A 1 85 ? -7.998 -16.396 -4.997 1.00 0.00 85 SER A N 15
ATOM 20626 C CA . SER A 1 85 ? -9.282 -15.907 -4.524 1.00 0.00 85 SER A CA 15
ATOM 20627 C C . SER A 1 85 ? -9.846 -16.858 -3.466 1.00 0.00 85 SER A C 15
ATOM 20628 O O . SER A 1 85 ? -10.370 -17.920 -3.797 1.00 0.00 85 SER A O 15
ATOM 20636 N N . GLY A 1 86 ? -9.720 -16.441 -2.215 1.00 0.00 86 GLY A N 15
ATOM 20637 C CA . GLY A 1 86 ? -10.211 -17.242 -1.106 1.00 0.00 86 GLY A CA 15
ATOM 20638 C C . GLY A 1 86 ? -9.248 -17.184 0.081 1.00 0.00 86 GLY A C 15
ATOM 20639 O O . GLY A 1 86 ? -8.059 -16.919 -0.091 1.00 0.00 86 GLY A O 15
ATOM 20643 N N . PRO A 1 87 ? -9.811 -17.442 1.292 1.00 0.00 87 PRO A N 15
ATOM 20644 C CA . PRO A 1 87 ? -9.016 -17.421 2.508 1.00 0.00 87 PRO A CA 15
ATOM 20645 C C . PRO A 1 87 ? -8.139 -18.671 2.610 1.00 0.00 87 PRO A C 15
ATOM 20646 O O . PRO A 1 87 ? -8.518 -19.647 3.256 1.00 0.00 87 PRO A O 15
ATOM 20657 N N . SER A 1 88 ? -6.985 -18.600 1.964 1.00 0.00 88 SER A N 15
ATOM 20658 C CA . SER A 1 88 ? -6.051 -19.713 1.975 1.00 0.00 88 SER A CA 15
ATOM 20659 C C . SER A 1 88 ? -5.846 -20.210 3.408 1.00 0.00 88 SER A C 15
ATOM 20660 O O . SER A 1 88 ? -6.110 -21.373 3.709 1.00 0.00 88 SER A O 15
ATOM 20668 N N . SER A 1 89 ? -5.376 -19.304 4.252 1.00 0.00 89 SER A N 15
ATOM 20669 C CA . SER A 1 89 ? -5.132 -19.635 5.646 1.00 0.00 89 SER A CA 15
ATOM 20670 C C . SER A 1 89 ? -4.047 -20.710 5.746 1.00 0.00 89 SER A C 15
ATOM 20671 O O . SER A 1 89 ? -4.037 -21.661 4.966 1.00 0.00 89 SER A O 15
ATOM 20679 N N . GLY A 1 90 ? -3.161 -20.522 6.712 1.00 0.00 90 GLY A N 15
ATOM 20680 C CA . GLY A 1 90 ? -2.075 -21.464 6.925 1.00 0.00 90 GLY A CA 15
ATOM 20681 C C . GLY A 1 90 ? -0.869 -20.775 7.568 1.00 0.00 90 GLY A C 15
ATOM 20682 O O . GLY A 1 90 ? 0.255 -20.908 7.087 1.00 0.00 90 GLY A O 15
ATOM 20686 N N . GLY A 1 1 ? 25.699 2.591 0.033 1.00 0.00 1 GLY A N 16
ATOM 20687 C CA . GLY A 1 1 ? 25.098 3.908 -0.091 1.00 0.00 1 GLY A CA 16
ATOM 20688 C C . GLY A 1 1 ? 23.933 4.073 0.887 1.00 0.00 1 GLY A C 16
ATOM 20689 O O . GLY A 1 1 ? 23.004 3.268 0.892 1.00 0.00 1 GLY A O 16
ATOM 20693 N N . SER A 1 2 ? 24.021 5.123 1.691 1.00 0.00 2 SER A N 16
ATOM 20694 C CA . SER A 1 2 ? 22.986 5.404 2.670 1.00 0.00 2 SER A CA 16
ATOM 20695 C C . SER A 1 2 ? 21.773 6.036 1.984 1.00 0.00 2 SER A C 16
ATOM 20696 O O . SER A 1 2 ? 20.668 5.500 2.053 1.00 0.00 2 SER A O 16
ATOM 20704 N N . SER A 1 3 ? 22.021 7.165 1.337 1.00 0.00 3 SER A N 16
ATOM 20705 C CA . SER A 1 3 ? 20.964 7.875 0.639 1.00 0.00 3 SER A CA 16
ATOM 20706 C C . SER A 1 3 ? 20.956 7.482 -0.840 1.00 0.00 3 SER A C 16
ATOM 20707 O O . SER A 1 3 ? 22.014 7.327 -1.450 1.00 0.00 3 SER A O 16
ATOM 20715 N N . GLY A 1 4 ? 19.753 7.331 -1.373 1.00 0.00 4 GLY A N 16
ATOM 20716 C CA . GLY A 1 4 ? 19.595 6.958 -2.769 1.00 0.00 4 GLY A CA 16
ATOM 20717 C C . GLY A 1 4 ? 18.649 7.921 -3.489 1.00 0.00 4 GLY A C 16
ATOM 20718 O O . GLY A 1 4 ? 18.799 9.137 -3.387 1.00 0.00 4 GLY A O 16
ATOM 20722 N N . SER A 1 5 ? 17.695 7.340 -4.202 1.00 0.00 5 SER A N 16
ATOM 20723 C CA . SER A 1 5 ? 16.724 8.131 -4.939 1.00 0.00 5 SER A CA 16
ATOM 20724 C C . SER A 1 5 ? 15.854 8.930 -3.967 1.00 0.00 5 SER A C 16
ATOM 20725 O O . SER A 1 5 ? 15.609 8.493 -2.844 1.00 0.00 5 SER A O 16
ATOM 20733 N N . SER A 1 6 ? 15.410 10.087 -4.435 1.00 0.00 6 SER A N 16
ATOM 20734 C CA . SER A 1 6 ? 14.572 10.952 -3.621 1.00 0.00 6 SER A CA 16
ATOM 20735 C C . SER A 1 6 ? 13.101 10.761 -3.999 1.00 0.00 6 SER A C 16
ATOM 20736 O O . SER A 1 6 ? 12.790 10.068 -4.966 1.00 0.00 6 SER A O 16
ATOM 20744 N N . GLY A 1 7 ? 12.236 11.389 -3.216 1.00 0.00 7 GLY A N 16
ATOM 20745 C CA . GLY A 1 7 ? 10.806 11.297 -3.456 1.00 0.00 7 GLY A CA 16
ATOM 20746 C C . GLY A 1 7 ? 10.062 10.888 -2.183 1.00 0.00 7 GLY A C 16
ATOM 20747 O O . GLY A 1 7 ? 10.425 11.307 -1.085 1.00 0.00 7 GLY A O 16
ATOM 20751 N N . LEU A 1 8 ? 9.034 10.074 -2.373 1.00 0.00 8 LEU A N 16
ATOM 20752 C CA . LEU A 1 8 ? 8.235 9.603 -1.254 1.00 0.00 8 LEU A CA 16
ATOM 20753 C C . LEU A 1 8 ? 8.175 8.075 -1.283 1.00 0.00 8 LEU A C 16
ATOM 20754 O O . LEU A 1 8 ? 7.360 7.495 -1.999 1.00 0.00 8 LEU A O 16
ATOM 20770 N N . PRO A 1 9 ? 9.073 7.449 -0.476 1.00 0.00 9 PRO A N 16
ATOM 20771 C CA . PRO A 1 9 ? 9.130 5.999 -0.402 1.00 0.00 9 PRO A CA 16
ATOM 20772 C C . PRO A 1 9 ? 7.959 5.445 0.412 1.00 0.00 9 PRO A C 16
ATOM 20773 O O . PRO A 1 9 ? 7.445 6.118 1.305 1.00 0.00 9 PRO A O 16
ATOM 20784 N N . ILE A 1 10 ? 7.570 4.224 0.075 1.00 0.00 10 ILE A N 16
ATOM 20785 C CA . ILE A 1 10 ? 6.469 3.572 0.763 1.00 0.00 10 ILE A CA 16
ATOM 20786 C C . ILE A 1 10 ? 6.848 2.120 1.061 1.00 0.00 10 ILE A C 16
ATOM 20787 O O . ILE A 1 10 ? 7.010 1.316 0.144 1.00 0.00 10 ILE A O 16
ATOM 20803 N N . ILE A 1 11 ? 6.978 1.828 2.347 1.00 0.00 11 ILE A N 16
ATOM 20804 C CA . ILE A 1 11 ? 7.335 0.487 2.777 1.00 0.00 11 ILE A CA 16
ATOM 20805 C C . ILE A 1 11 ? 6.064 -0.281 3.146 1.00 0.00 11 ILE A C 16
ATOM 20806 O O . ILE A 1 11 ? 5.211 0.233 3.868 1.00 0.00 11 ILE A O 16
ATOM 20822 N N . VAL A 1 12 ? 5.977 -1.499 2.632 1.00 0.00 12 VAL A N 16
ATOM 20823 C CA . VAL A 1 12 ? 4.824 -2.343 2.898 1.00 0.00 12 VAL A CA 16
ATOM 20824 C C . VAL A 1 12 ? 5.280 -3.605 3.633 1.00 0.00 12 VAL A C 16
ATOM 20825 O O . VAL A 1 12 ? 6.394 -4.082 3.423 1.00 0.00 12 VAL A O 16
ATOM 20838 N N . LYS A 1 13 ? 4.395 -4.109 4.481 1.00 0.00 13 LYS A N 16
ATOM 20839 C CA . LYS A 1 13 ? 4.693 -5.306 5.249 1.00 0.00 13 LYS A CA 16
ATOM 20840 C C . LYS A 1 13 ? 3.577 -6.332 5.040 1.00 0.00 13 LYS A C 16
ATOM 20841 O O . LYS A 1 13 ? 2.397 -5.984 5.062 1.00 0.00 13 LYS A O 16
ATOM 20860 N N . TRP A 1 14 ? 3.989 -7.575 4.842 1.00 0.00 14 TRP A N 16
ATOM 20861 C CA . TRP A 1 14 ? 3.038 -8.653 4.629 1.00 0.00 14 TRP A CA 16
ATOM 20862 C C . TRP A 1 14 ? 3.534 -9.879 5.398 1.00 0.00 14 TRP A C 16
ATOM 20863 O O . TRP A 1 14 ? 4.482 -10.540 4.976 1.00 0.00 14 TRP A O 16
ATOM 20884 N N . GLY A 1 15 ? 2.870 -10.147 6.513 1.00 0.00 15 GLY A N 16
ATOM 20885 C CA . GLY A 1 15 ? 3.231 -11.282 7.345 1.00 0.00 15 GLY A CA 16
ATOM 20886 C C . GLY A 1 15 ? 4.684 -11.177 7.815 1.00 0.00 15 GLY A C 16
ATOM 20887 O O . GLY A 1 15 ? 4.950 -10.720 8.925 1.00 0.00 15 GLY A O 16
ATOM 20891 N N . GLY A 1 16 ? 5.586 -11.609 6.945 1.00 0.00 16 GLY A N 16
ATOM 20892 C CA . GLY A 1 16 ? 7.004 -11.569 7.257 1.00 0.00 16 GLY A CA 16
ATOM 20893 C C . GLY A 1 16 ? 7.820 -11.118 6.043 1.00 0.00 16 GLY A C 16
ATOM 20894 O O . GLY A 1 16 ? 8.998 -11.451 5.924 1.00 0.00 16 GLY A O 16
ATOM 20898 N N . GLN A 1 17 ? 7.160 -10.368 5.173 1.00 0.00 17 GLN A N 16
ATOM 20899 C CA . GLN A 1 17 ? 7.809 -9.868 3.973 1.00 0.00 17 GLN A CA 16
ATOM 20900 C C . GLN A 1 17 ? 7.665 -8.347 3.886 1.00 0.00 17 GLN A C 16
ATOM 20901 O O . GLN A 1 17 ? 6.571 -7.813 4.057 1.00 0.00 17 GLN A O 16
ATOM 20915 N N . GLU A 1 18 ? 8.786 -7.693 3.620 1.00 0.00 18 GLU A N 16
ATOM 20916 C CA . GLU A 1 18 ? 8.798 -6.244 3.508 1.00 0.00 18 GLU A CA 16
ATOM 20917 C C . GLU A 1 18 ? 9.033 -5.826 2.055 1.00 0.00 18 GLU A C 16
ATOM 20918 O O . GLU A 1 18 ? 9.795 -6.470 1.335 1.00 0.00 18 GLU A O 16
ATOM 20930 N N . TYR A 1 19 ? 8.364 -4.750 1.667 1.00 0.00 19 TYR A N 16
ATOM 20931 C CA . TYR A 1 19 ? 8.491 -4.238 0.313 1.00 0.00 19 TYR A CA 16
ATOM 20932 C C . TYR A 1 19 ? 8.773 -2.735 0.319 1.00 0.00 19 TYR A C 16
ATOM 20933 O O . TYR A 1 19 ? 8.163 -1.988 1.084 1.00 0.00 19 TYR A O 16
ATOM 20951 N N . SER A 1 20 ? 9.696 -2.335 -0.542 1.00 0.00 20 SER A N 16
ATOM 20952 C CA . SER A 1 20 ? 10.067 -0.933 -0.646 1.00 0.00 20 SER A CA 16
ATOM 20953 C C . SER A 1 20 ? 9.559 -0.354 -1.968 1.00 0.00 20 SER A C 16
ATOM 20954 O O . SER A 1 20 ? 9.947 -0.815 -3.041 1.00 0.00 20 SER A O 16
ATOM 20962 N N . VAL A 1 21 ? 8.700 0.647 -1.848 1.00 0.00 21 VAL A N 16
ATOM 20963 C CA . VAL A 1 21 ? 8.136 1.294 -3.020 1.00 0.00 21 VAL A CA 16
ATOM 20964 C C . VAL A 1 21 ? 8.757 2.683 -3.180 1.00 0.00 21 VAL A C 16
ATOM 20965 O O . VAL A 1 21 ? 8.496 3.579 -2.380 1.00 0.00 21 VAL A O 16
ATOM 20978 N N . THR A 1 22 ? 9.568 2.817 -4.219 1.00 0.00 22 THR A N 16
ATOM 20979 C CA . THR A 1 22 ? 10.229 4.082 -4.494 1.00 0.00 22 THR A CA 16
ATOM 20980 C C . THR A 1 22 ? 10.265 4.349 -6.000 1.00 0.00 22 THR A C 16
ATOM 20981 O O . THR A 1 22 ? 11.274 4.813 -6.528 1.00 0.00 22 THR A O 16
ATOM 20992 N N . THR A 1 23 ? 9.151 4.043 -6.649 1.00 0.00 23 THR A N 16
ATOM 20993 C CA . THR A 1 23 ? 9.043 4.244 -8.084 1.00 0.00 23 THR A CA 16
ATOM 20994 C C . THR A 1 23 ? 8.012 5.331 -8.394 1.00 0.00 23 THR A C 16
ATOM 20995 O O . THR A 1 23 ? 8.261 6.212 -9.215 1.00 0.00 23 THR A O 16
ATOM 21006 N N . LEU A 1 24 ? 6.875 5.234 -7.720 1.00 0.00 24 LEU A N 16
ATOM 21007 C CA . LEU A 1 24 ? 5.805 6.198 -7.913 1.00 0.00 24 LEU A CA 16
ATOM 21008 C C . LEU A 1 24 ? 5.980 7.352 -6.923 1.00 0.00 24 LEU A C 16
ATOM 21009 O O . LEU A 1 24 ? 6.878 7.323 -6.083 1.00 0.00 24 LEU A O 16
ATOM 21025 N N . SER A 1 25 ? 5.108 8.340 -7.056 1.00 0.00 25 SER A N 16
ATOM 21026 C CA . SER A 1 25 ? 5.154 9.501 -6.184 1.00 0.00 25 SER A CA 16
ATOM 21027 C C . SER A 1 25 ? 3.741 10.039 -5.953 1.00 0.00 25 SER A C 16
ATOM 21028 O O . SER A 1 25 ? 2.767 9.464 -6.437 1.00 0.00 25 SER A O 16
ATOM 21036 N N . GLU A 1 26 ? 3.673 11.135 -5.212 1.00 0.00 26 GLU A N 16
ATOM 21037 C CA . GLU A 1 26 ? 2.394 11.756 -4.910 1.00 0.00 26 GLU A CA 16
ATOM 21038 C C . GLU A 1 26 ? 1.565 11.911 -6.186 1.00 0.00 26 GLU A C 16
ATOM 21039 O O . GLU A 1 26 ? 0.376 11.595 -6.200 1.00 0.00 26 GLU A O 16
ATOM 21051 N N . ASP A 1 27 ? 2.225 12.396 -7.228 1.00 0.00 27 ASP A N 16
ATOM 21052 C CA . ASP A 1 27 ? 1.563 12.595 -8.506 1.00 0.00 27 ASP A CA 16
ATOM 21053 C C . ASP A 1 27 ? 0.717 11.364 -8.835 1.00 0.00 27 ASP A C 16
ATOM 21054 O O . ASP A 1 27 ? -0.448 11.488 -9.209 1.00 0.00 27 ASP A O 16
ATOM 21063 N N . ASP A 1 28 ? 1.337 10.202 -8.685 1.00 0.00 28 ASP A N 16
ATOM 21064 C CA . ASP A 1 28 ? 0.656 8.949 -8.962 1.00 0.00 28 ASP A CA 16
ATOM 21065 C C . ASP A 1 28 ? -0.532 8.798 -8.009 1.00 0.00 28 ASP A C 16
ATOM 21066 O O . ASP A 1 28 ? -0.548 9.391 -6.932 1.00 0.00 28 ASP A O 16
ATOM 21075 N N . THR A 1 29 ? -1.497 7.999 -8.441 1.00 0.00 29 THR A N 16
ATOM 21076 C CA . THR A 1 29 ? -2.686 7.762 -7.639 1.00 0.00 29 THR A CA 16
ATOM 21077 C C . THR A 1 29 ? -2.542 6.463 -6.843 1.00 0.00 29 THR A C 16
ATOM 21078 O O . THR A 1 29 ? -1.708 5.621 -7.169 1.00 0.00 29 THR A O 16
ATOM 21089 N N . VAL A 1 30 ? -3.369 6.343 -5.815 1.00 0.00 30 VAL A N 16
ATOM 21090 C CA . VAL A 1 30 ? -3.344 5.161 -4.970 1.00 0.00 30 VAL A CA 16
ATOM 21091 C C . VAL A 1 30 ? -3.392 3.910 -5.849 1.00 0.00 30 VAL A C 16
ATOM 21092 O O . VAL A 1 30 ? -2.747 2.908 -5.544 1.00 0.00 30 VAL A O 16
ATOM 21105 N N . LEU A 1 31 ? -4.163 4.008 -6.922 1.00 0.00 31 LEU A N 16
ATOM 21106 C CA . LEU A 1 31 ? -4.303 2.897 -7.848 1.00 0.00 31 LEU A CA 16
ATOM 21107 C C . LEU A 1 31 ? -2.915 2.418 -8.277 1.00 0.00 31 LEU A C 16
ATOM 21108 O O . LEU A 1 31 ? -2.561 1.259 -8.064 1.00 0.00 31 LEU A O 16
ATOM 21124 N N . ASP A 1 32 ? -2.166 3.334 -8.873 1.00 0.00 32 ASP A N 16
ATOM 21125 C CA . ASP A 1 32 ? -0.824 3.019 -9.334 1.00 0.00 32 ASP A CA 16
ATOM 21126 C C . ASP A 1 32 ? -0.112 2.172 -8.277 1.00 0.00 32 ASP A C 16
ATOM 21127 O O . ASP A 1 32 ? 0.527 1.174 -8.605 1.00 0.00 32 ASP A O 16
ATOM 21136 N N . LEU A 1 33 ? -0.247 2.602 -7.031 1.00 0.00 33 LEU A N 16
ATOM 21137 C CA . LEU A 1 33 ? 0.376 1.896 -5.925 1.00 0.00 33 LEU A CA 16
ATOM 21138 C C . LEU A 1 33 ? -0.213 0.487 -5.828 1.00 0.00 33 LEU A C 16
ATOM 21139 O O . LEU A 1 33 ? 0.500 -0.500 -6.000 1.00 0.00 33 LEU A O 16
ATOM 21155 N N . LYS A 1 34 ? -1.508 0.439 -5.554 1.00 0.00 34 LYS A N 16
ATOM 21156 C CA . LYS A 1 34 ? -2.201 -0.832 -5.433 1.00 0.00 34 LYS A CA 16
ATOM 21157 C C . LYS A 1 34 ? -1.796 -1.742 -6.595 1.00 0.00 34 LYS A C 16
ATOM 21158 O O . LYS A 1 34 ? -1.243 -2.819 -6.381 1.00 0.00 34 LYS A O 16
ATOM 21177 N N . GLN A 1 35 ? -2.087 -1.274 -7.800 1.00 0.00 35 GLN A N 16
ATOM 21178 C CA . GLN A 1 35 ? -1.760 -2.031 -8.996 1.00 0.00 35 GLN A CA 16
ATOM 21179 C C . GLN A 1 35 ? -0.339 -2.590 -8.899 1.00 0.00 35 GLN A C 16
ATOM 21180 O O . GLN A 1 35 ? -0.093 -3.738 -9.267 1.00 0.00 35 GLN A O 16
ATOM 21194 N N . PHE A 1 36 ? 0.559 -1.753 -8.400 1.00 0.00 36 PHE A N 16
ATOM 21195 C CA . PHE A 1 36 ? 1.948 -2.150 -8.249 1.00 0.00 36 PHE A CA 16
ATOM 21196 C C . PHE A 1 36 ? 2.118 -3.120 -7.078 1.00 0.00 36 PHE A C 16
ATOM 21197 O O . PHE A 1 36 ? 2.955 -4.020 -7.130 1.00 0.00 36 PHE A O 16
ATOM 21214 N N . LEU A 1 37 ? 1.310 -2.905 -6.051 1.00 0.00 37 LEU A N 16
ATOM 21215 C CA . LEU A 1 37 ? 1.360 -3.749 -4.869 1.00 0.00 37 LEU A CA 16
ATOM 21216 C C . LEU A 1 37 ? 0.830 -5.141 -5.220 1.00 0.00 37 LEU A C 16
ATOM 21217 O O . LEU A 1 37 ? 1.097 -6.108 -4.509 1.00 0.00 37 LEU A O 16
ATOM 21233 N N . LYS A 1 38 ? 0.088 -5.198 -6.316 1.00 0.00 38 LYS A N 16
ATOM 21234 C CA . LYS A 1 38 ? -0.482 -6.455 -6.770 1.00 0.00 38 LYS A CA 16
ATOM 21235 C C . LYS A 1 38 ? 0.610 -7.293 -7.439 1.00 0.00 38 LYS A C 16
ATOM 21236 O O . LYS A 1 38 ? 0.528 -8.520 -7.464 1.00 0.00 38 LYS A O 16
ATOM 21255 N N . THR A 1 39 ? 1.606 -6.596 -7.966 1.00 0.00 39 THR A N 16
ATOM 21256 C CA . THR A 1 39 ? 2.713 -7.260 -8.634 1.00 0.00 39 THR A CA 16
ATOM 21257 C C . THR A 1 39 ? 3.866 -7.489 -7.656 1.00 0.00 39 THR A C 16
ATOM 21258 O O . THR A 1 39 ? 4.740 -8.318 -7.904 1.00 0.00 39 THR A O 16
ATOM 21269 N N . LEU A 1 40 ? 3.831 -6.740 -6.564 1.00 0.00 40 LEU A N 16
ATOM 21270 C CA . LEU A 1 40 ? 4.863 -6.850 -5.546 1.00 0.00 40 LEU A CA 16
ATOM 21271 C C . LEU A 1 40 ? 4.580 -8.072 -4.670 1.00 0.00 40 LEU A C 16
ATOM 21272 O O . LEU A 1 40 ? 5.446 -8.929 -4.494 1.00 0.00 40 LEU A O 16
ATOM 21288 N N . THR A 1 41 ? 3.365 -8.114 -4.143 1.00 0.00 41 THR A N 16
ATOM 21289 C CA . THR A 1 41 ? 2.957 -9.217 -3.289 1.00 0.00 41 THR A CA 16
ATOM 21290 C C . THR A 1 41 ? 2.370 -10.353 -4.129 1.00 0.00 41 THR A C 16
ATOM 21291 O O . THR A 1 41 ? 2.788 -11.503 -4.004 1.00 0.00 41 THR A O 16
ATOM 21302 N N . GLY A 1 42 ? 1.410 -9.991 -4.967 1.00 0.00 42 GLY A N 16
ATOM 21303 C CA . GLY A 1 42 ? 0.760 -10.965 -5.827 1.00 0.00 42 GLY A CA 16
ATOM 21304 C C . GLY A 1 42 ? -0.694 -11.185 -5.407 1.00 0.00 42 GLY A C 16
ATOM 21305 O O . GLY A 1 42 ? -1.305 -12.189 -5.772 1.00 0.00 42 GLY A O 16
ATOM 21309 N N . VAL A 1 43 ? -1.207 -10.230 -4.645 1.00 0.00 43 VAL A N 16
ATOM 21310 C CA . VAL A 1 43 ? -2.578 -10.307 -4.170 1.00 0.00 43 VAL A CA 16
ATOM 21311 C C . VAL A 1 43 ? -3.382 -9.144 -4.756 1.00 0.00 43 VAL A C 16
ATOM 21312 O O . VAL A 1 43 ? -2.864 -8.038 -4.901 1.00 0.00 43 VAL A O 16
ATOM 21325 N N . LEU A 1 44 ? -4.634 -9.434 -5.076 1.00 0.00 44 LEU A N 16
ATOM 21326 C CA . LEU A 1 44 ? -5.514 -8.426 -5.643 1.00 0.00 44 LEU A CA 16
ATOM 21327 C C . LEU A 1 44 ? -5.384 -7.131 -4.839 1.00 0.00 44 LEU A C 16
ATOM 21328 O O . LEU A 1 44 ? -5.034 -7.161 -3.660 1.00 0.00 44 LEU A O 16
ATOM 21344 N N . PRO A 1 45 ? -5.679 -5.996 -5.526 1.00 0.00 45 PRO A N 16
ATOM 21345 C CA . PRO A 1 45 ? -5.598 -4.692 -4.889 1.00 0.00 45 PRO A CA 16
ATOM 21346 C C . PRO A 1 45 ? -6.781 -4.470 -3.944 1.00 0.00 45 PRO A C 16
ATOM 21347 O O . PRO A 1 45 ? -6.620 -3.902 -2.865 1.00 0.00 45 PRO A O 16
ATOM 21358 N N . GLU A 1 46 ? -7.943 -4.928 -4.385 1.00 0.00 46 GLU A N 16
ATOM 21359 C CA . GLU A 1 46 ? -9.153 -4.786 -3.592 1.00 0.00 46 GLU A CA 16
ATOM 21360 C C . GLU A 1 46 ? -9.030 -5.580 -2.290 1.00 0.00 46 GLU A C 16
ATOM 21361 O O . GLU A 1 46 ? -9.401 -5.091 -1.223 1.00 0.00 46 GLU A O 16
ATOM 21373 N N . ARG A 1 47 ? -8.508 -6.791 -2.419 1.00 0.00 47 ARG A N 16
ATOM 21374 C CA . ARG A 1 47 ? -8.332 -7.657 -1.265 1.00 0.00 47 ARG A CA 16
ATOM 21375 C C . ARG A 1 47 ? -7.173 -7.158 -0.399 1.00 0.00 47 ARG A C 16
ATOM 21376 O O . ARG A 1 47 ? -7.186 -7.329 0.819 1.00 0.00 47 ARG A O 16
ATOM 21397 N N . GLN A 1 48 ? -6.199 -6.552 -1.062 1.00 0.00 48 GLN A N 16
ATOM 21398 C CA . GLN A 1 48 ? -5.036 -6.027 -0.368 1.00 0.00 48 GLN A CA 16
ATOM 21399 C C . GLN A 1 48 ? -5.462 -4.991 0.674 1.00 0.00 48 GLN A C 16
ATOM 21400 O O . GLN A 1 48 ? -5.789 -3.857 0.329 1.00 0.00 48 GLN A O 16
ATOM 21414 N N . LYS A 1 49 ? -5.444 -5.418 1.928 1.00 0.00 49 LYS A N 16
ATOM 21415 C CA . LYS A 1 49 ? -5.824 -4.542 3.023 1.00 0.00 49 LYS A CA 16
ATOM 21416 C C . LYS A 1 49 ? -4.580 -3.823 3.551 1.00 0.00 49 LYS A C 16
ATOM 21417 O O . LYS A 1 49 ? -3.556 -4.454 3.807 1.00 0.00 49 LYS A O 16
ATOM 21436 N N . LEU A 1 50 ? -4.711 -2.513 3.697 1.00 0.00 50 LEU A N 16
ATOM 21437 C CA . LEU A 1 50 ? -3.611 -1.702 4.190 1.00 0.00 50 LEU A CA 16
ATOM 21438 C C . LEU A 1 50 ? -3.876 -1.321 5.648 1.00 0.00 50 LEU A C 16
ATOM 21439 O O . LEU A 1 50 ? -4.753 -0.506 5.930 1.00 0.00 50 LEU A O 16
ATOM 21455 N N . LEU A 1 51 ? -3.102 -1.929 6.535 1.00 0.00 51 LEU A N 16
ATOM 21456 C CA . LEU A 1 51 ? -3.243 -1.664 7.957 1.00 0.00 51 LEU A CA 16
ATOM 21457 C C . LEU A 1 51 ? -2.132 -0.712 8.406 1.00 0.00 51 LEU A C 16
ATOM 21458 O O . LEU A 1 51 ? -0.950 -1.010 8.241 1.00 0.00 51 LEU A O 16
ATOM 21474 N N . GLY A 1 52 ? -2.552 0.414 8.964 1.00 0.00 52 GLY A N 16
ATOM 21475 C CA . GLY A 1 52 ? -1.608 1.411 9.439 1.00 0.00 52 GLY A CA 16
ATOM 21476 C C . GLY A 1 52 ? -2.214 2.814 9.373 1.00 0.00 52 GLY A C 16
ATOM 21477 O O . GLY A 1 52 ? -2.344 3.487 10.395 1.00 0.00 52 GLY A O 16
ATOM 21481 N N . LEU A 1 53 ? -2.568 3.215 8.161 1.00 0.00 53 LEU A N 16
ATOM 21482 C CA . LEU A 1 53 ? -3.157 4.526 7.948 1.00 0.00 53 LEU A CA 16
ATOM 21483 C C . LEU A 1 53 ? -4.487 4.369 7.208 1.00 0.00 53 LEU A C 16
ATOM 21484 O O . LEU A 1 53 ? -4.528 3.825 6.106 1.00 0.00 53 LEU A O 16
ATOM 21500 N N . LYS A 1 54 ? -5.543 4.856 7.844 1.00 0.00 54 LYS A N 16
ATOM 21501 C CA . LYS A 1 54 ? -6.871 4.777 7.259 1.00 0.00 54 LYS A CA 16
ATOM 21502 C C . LYS A 1 54 ? -7.570 6.130 7.408 1.00 0.00 54 LYS A C 16
ATOM 21503 O O . LYS A 1 54 ? -7.061 7.025 8.080 1.00 0.00 54 LYS A O 16
ATOM 21522 N N . VAL A 1 55 ? -8.727 6.235 6.770 1.00 0.00 55 VAL A N 16
ATOM 21523 C CA . VAL A 1 55 ? -9.502 7.463 6.824 1.00 0.00 55 VAL A CA 16
ATOM 21524 C C . VAL A 1 55 ? -10.773 7.224 7.641 1.00 0.00 55 VAL A C 16
ATOM 21525 O O . VAL A 1 55 ? -11.725 6.617 7.152 1.00 0.00 55 VAL A O 16
ATOM 21538 N N . LYS A 1 56 ? -10.747 7.713 8.872 1.00 0.00 56 LYS A N 16
ATOM 21539 C CA . LYS A 1 56 ? -11.886 7.561 9.762 1.00 0.00 56 LYS A CA 16
ATOM 21540 C C . LYS A 1 56 ? -12.039 6.086 10.139 1.00 0.00 56 LYS A C 16
ATOM 21541 O O . LYS A 1 56 ? -11.866 5.716 11.299 1.00 0.00 56 LYS A O 16
ATOM 21560 N N . GLY A 1 57 ? -12.362 5.282 9.136 1.00 0.00 57 GLY A N 16
ATOM 21561 C CA . GLY A 1 57 ? -12.540 3.856 9.347 1.00 0.00 57 GLY A CA 16
ATOM 21562 C C . GLY A 1 57 ? -11.758 3.046 8.311 1.00 0.00 57 GLY A C 16
ATOM 21563 O O . GLY A 1 57 ? -11.013 2.133 8.665 1.00 0.00 57 GLY A O 16
ATOM 21567 N N . LYS A 1 58 ? -11.953 3.409 7.052 1.00 0.00 58 LYS A N 16
ATOM 21568 C CA . LYS A 1 58 ? -11.275 2.728 5.963 1.00 0.00 58 LYS A CA 16
ATOM 21569 C C . LYS A 1 58 ? -10.272 3.684 5.315 1.00 0.00 58 LYS A C 16
ATOM 21570 O O . LYS A 1 58 ? -10.482 4.896 5.303 1.00 0.00 58 LYS A O 16
ATOM 21589 N N . PRO A 1 59 ? -9.174 3.087 4.777 1.00 0.00 59 PRO A N 16
ATOM 21590 C CA . PRO A 1 59 ? -8.138 3.873 4.129 1.00 0.00 59 PRO A CA 16
ATOM 21591 C C . PRO A 1 59 ? -8.595 4.353 2.750 1.00 0.00 59 PRO A C 16
ATOM 21592 O O . PRO A 1 59 ? -9.458 3.735 2.128 1.00 0.00 59 PRO A O 16
ATOM 21603 N N . ALA A 1 60 ? -7.996 5.451 2.312 1.00 0.00 60 ALA A N 16
ATOM 21604 C CA . ALA A 1 60 ? -8.331 6.021 1.019 1.00 0.00 60 ALA A CA 16
ATOM 21605 C C . ALA A 1 60 ? -8.465 4.896 -0.010 1.00 0.00 60 ALA A C 16
ATOM 21606 O O . ALA A 1 60 ? -7.911 3.814 0.172 1.00 0.00 60 ALA A O 16
ATOM 21613 N N . GLU A 1 61 ? -9.205 5.191 -1.069 1.00 0.00 61 GLU A N 16
ATOM 21614 C CA . GLU A 1 61 ? -9.419 4.218 -2.127 1.00 0.00 61 GLU A CA 16
ATOM 21615 C C . GLU A 1 61 ? -8.368 4.389 -3.225 1.00 0.00 61 GLU A C 16
ATOM 21616 O O . GLU A 1 61 ? -7.464 5.213 -3.101 1.00 0.00 61 GLU A O 16
ATOM 21628 N N . ASN A 1 62 ? -8.522 3.596 -4.276 1.00 0.00 62 ASN A N 16
ATOM 21629 C CA . ASN A 1 62 ? -7.597 3.648 -5.395 1.00 0.00 62 ASN A CA 16
ATOM 21630 C C . ASN A 1 62 ? -7.872 4.908 -6.219 1.00 0.00 62 ASN A C 16
ATOM 21631 O O . ASN A 1 62 ? -6.941 5.577 -6.665 1.00 0.00 62 ASN A O 16
ATOM 21642 N N . ASP A 1 63 ? -9.153 5.193 -6.396 1.00 0.00 63 ASP A N 16
ATOM 21643 C CA . ASP A 1 63 ? -9.562 6.360 -7.158 1.00 0.00 63 ASP A CA 16
ATOM 21644 C C . ASP A 1 63 ? -8.994 7.619 -6.500 1.00 0.00 63 ASP A C 16
ATOM 21645 O O . ASP A 1 63 ? -8.947 8.681 -7.119 1.00 0.00 63 ASP A O 16
ATOM 21654 N N . VAL A 1 64 ? -8.576 7.458 -5.252 1.00 0.00 64 VAL A N 16
ATOM 21655 C CA . VAL A 1 64 ? -8.013 8.569 -4.503 1.00 0.00 64 VAL A CA 16
ATOM 21656 C C . VAL A 1 64 ? -6.526 8.702 -4.838 1.00 0.00 64 VAL A C 16
ATOM 21657 O O . VAL A 1 64 ? -5.883 7.727 -5.223 1.00 0.00 64 VAL A O 16
ATOM 21670 N N . LYS A 1 65 ? -6.024 9.918 -4.680 1.00 0.00 65 LYS A N 16
ATOM 21671 C CA . LYS A 1 65 ? -4.625 10.192 -4.961 1.00 0.00 65 LYS A CA 16
ATOM 21672 C C . LYS A 1 65 ? -3.784 9.840 -3.733 1.00 0.00 65 LYS A C 16
ATOM 21673 O O . LYS A 1 65 ? -4.324 9.600 -2.654 1.00 0.00 65 LYS A O 16
ATOM 21692 N N . LEU A 1 66 ? -2.475 9.821 -3.937 1.00 0.00 66 LEU A N 16
ATOM 21693 C CA . LEU A 1 66 ? -1.554 9.503 -2.859 1.00 0.00 66 LEU A CA 16
ATOM 21694 C C . LEU A 1 66 ? -1.087 10.799 -2.193 1.00 0.00 66 LEU A C 16
ATOM 21695 O O . LEU A 1 66 ? -0.853 10.832 -0.986 1.00 0.00 66 LEU A O 16
ATOM 21711 N N . GLY A 1 67 ? -0.965 11.835 -3.010 1.00 0.00 67 GLY A N 16
ATOM 21712 C CA . GLY A 1 67 ? -0.530 13.131 -2.515 1.00 0.00 67 GLY A CA 16
ATOM 21713 C C . GLY A 1 67 ? -1.593 13.757 -1.611 1.00 0.00 67 GLY A C 16
ATOM 21714 O O . GLY A 1 67 ? -1.275 14.287 -0.548 1.00 0.00 67 GLY A O 16
ATOM 21718 N N . ALA A 1 68 ? -2.835 13.677 -2.068 1.00 0.00 68 ALA A N 16
ATOM 21719 C CA . ALA A 1 68 ? -3.947 14.230 -1.314 1.00 0.00 68 ALA A CA 16
ATOM 21720 C C . ALA A 1 68 ? -3.879 13.726 0.130 1.00 0.00 68 ALA A C 16
ATOM 21721 O O . ALA A 1 68 ? -4.187 14.465 1.064 1.00 0.00 68 ALA A O 16
ATOM 21728 N N . LEU A 1 69 ? -3.474 12.472 0.266 1.00 0.00 69 LEU A N 16
ATOM 21729 C CA . LEU A 1 69 ? -3.362 11.861 1.580 1.00 0.00 69 LEU A CA 16
ATOM 21730 C C . LEU A 1 69 ? -2.157 12.455 2.313 1.00 0.00 69 LEU A C 16
ATOM 21731 O O . LEU A 1 69 ? -2.133 12.497 3.542 1.00 0.00 69 LEU A O 16
ATOM 21747 N N . LYS A 1 70 ? -1.187 12.899 1.527 1.00 0.00 70 LYS A N 16
ATOM 21748 C CA . LYS A 1 70 ? 0.018 13.488 2.086 1.00 0.00 70 LYS A CA 16
ATOM 21749 C C . LYS A 1 70 ? 0.502 12.633 3.259 1.00 0.00 70 LYS A C 16
ATOM 21750 O O . LYS A 1 70 ? 0.527 13.094 4.399 1.00 0.00 70 LYS A O 16
ATOM 21769 N N . LEU A 1 71 ? 0.874 11.402 2.939 1.00 0.00 71 LEU A N 16
ATOM 21770 C CA . LEU A 1 71 ? 1.356 10.479 3.952 1.00 0.00 71 LEU A CA 16
ATOM 21771 C C . LEU A 1 71 ? 2.811 10.811 4.288 1.00 0.00 71 LEU A C 16
ATOM 21772 O O . LEU A 1 71 ? 3.392 11.728 3.710 1.00 0.00 71 LEU A O 16
ATOM 21788 N N . LYS A 1 72 ? 3.359 10.047 5.222 1.00 0.00 72 LYS A N 16
ATOM 21789 C CA . LYS A 1 72 ? 4.735 10.249 5.642 1.00 0.00 72 LYS A CA 16
ATOM 21790 C C . LYS A 1 72 ? 5.662 9.416 4.754 1.00 0.00 72 LYS A C 16
ATOM 21791 O O . LYS A 1 72 ? 5.231 8.437 4.147 1.00 0.00 72 LYS A O 16
ATOM 21810 N N . PRO A 1 73 ? 6.951 9.846 4.706 1.00 0.00 73 PRO A N 16
ATOM 21811 C CA . PRO A 1 73 ? 7.943 9.150 3.903 1.00 0.00 73 PRO A CA 16
ATOM 21812 C C . PRO A 1 73 ? 8.368 7.841 4.571 1.00 0.00 73 PRO A C 16
ATOM 21813 O O . PRO A 1 73 ? 8.259 7.696 5.787 1.00 0.00 73 PRO A O 16
ATOM 21824 N N . ASN A 1 74 ? 8.844 6.921 3.745 1.00 0.00 74 ASN A N 16
ATOM 21825 C CA . ASN A 1 74 ? 9.287 5.628 4.240 1.00 0.00 74 ASN A CA 16
ATOM 21826 C C . ASN A 1 74 ? 8.305 5.130 5.303 1.00 0.00 74 ASN A C 16
ATOM 21827 O O . ASN A 1 74 ? 8.714 4.561 6.313 1.00 0.00 74 ASN A O 16
ATOM 21838 N N . THR A 1 75 ? 7.028 5.364 5.038 1.00 0.00 75 THR A N 16
ATOM 21839 C CA . THR A 1 75 ? 5.984 4.946 5.959 1.00 0.00 75 THR A CA 16
ATOM 21840 C C . THR A 1 75 ? 5.758 3.436 5.859 1.00 0.00 75 THR A C 16
ATOM 21841 O O . THR A 1 75 ? 5.077 2.966 4.950 1.00 0.00 75 THR A O 16
ATOM 21852 N N . LYS A 1 76 ? 6.343 2.719 6.808 1.00 0.00 76 LYS A N 16
ATOM 21853 C CA . LYS A 1 76 ? 6.213 1.272 6.838 1.00 0.00 76 LYS A CA 16
ATOM 21854 C C . LYS A 1 76 ? 4.799 0.900 7.288 1.00 0.00 76 LYS A C 16
ATOM 21855 O O . LYS A 1 76 ? 4.490 0.945 8.477 1.00 0.00 76 LYS A O 16
ATOM 21874 N N . ILE A 1 77 ? 3.978 0.541 6.312 1.00 0.00 77 ILE A N 16
ATOM 21875 C CA . ILE A 1 77 ? 2.603 0.162 6.592 1.00 0.00 77 ILE A CA 16
ATOM 21876 C C . ILE A 1 77 ? 2.493 -1.364 6.605 1.00 0.00 77 ILE A C 16
ATOM 21877 O O . ILE A 1 77 ? 3.437 -2.062 6.238 1.00 0.00 77 ILE A O 16
ATOM 21893 N N . MET A 1 78 ? 1.332 -1.838 7.032 1.00 0.00 78 MET A N 16
ATOM 21894 C CA . MET A 1 78 ? 1.085 -3.268 7.098 1.00 0.00 78 MET A CA 16
ATOM 21895 C C . MET A 1 78 ? 0.066 -3.699 6.041 1.00 0.00 78 MET A C 16
ATOM 21896 O O . MET A 1 78 ? -0.757 -2.896 5.605 1.00 0.00 78 MET A O 16
ATOM 21910 N N . MET A 1 79 ? 0.155 -4.965 5.660 1.00 0.00 79 MET A N 16
ATOM 21911 C CA . MET A 1 79 ? -0.749 -5.511 4.663 1.00 0.00 79 MET A CA 16
ATOM 21912 C C . MET A 1 79 ? -1.516 -6.713 5.218 1.00 0.00 79 MET A C 16
ATOM 21913 O O . MET A 1 79 ? -0.974 -7.492 6.001 1.00 0.00 79 MET A O 16
ATOM 21927 N N . MET A 1 80 ? -2.765 -6.826 4.791 1.00 0.00 80 MET A N 16
ATOM 21928 C CA . MET A 1 80 ? -3.612 -7.920 5.236 1.00 0.00 80 MET A CA 16
ATOM 21929 C C . MET A 1 80 ? -4.469 -8.452 4.085 1.00 0.00 80 MET A C 16
ATOM 21930 O O . MET A 1 80 ? -5.124 -7.681 3.386 1.00 0.00 80 MET A O 16
ATOM 21944 N N . GLY A 1 81 ? -4.437 -9.767 3.925 1.00 0.00 81 GLY A N 16
ATOM 21945 C CA . GLY A 1 81 ? -5.202 -10.411 2.871 1.00 0.00 81 GLY A CA 16
ATOM 21946 C C . GLY A 1 81 ? -4.596 -11.767 2.504 1.00 0.00 81 GLY A C 16
ATOM 21947 O O . GLY A 1 81 ? -3.482 -12.086 2.917 1.00 0.00 81 GLY A O 16
ATOM 21951 N N . THR A 1 82 ? -5.356 -12.529 1.731 1.00 0.00 82 THR A N 16
ATOM 21952 C CA . THR A 1 82 ? -4.907 -13.843 1.303 1.00 0.00 82 THR A CA 16
ATOM 21953 C C . THR A 1 82 ? -4.705 -13.870 -0.213 1.00 0.00 82 THR A C 16
ATOM 21954 O O . THR A 1 82 ? -5.126 -12.952 -0.915 1.00 0.00 82 THR A O 16
ATOM 21965 N N . ARG A 1 83 ? -4.062 -14.933 -0.674 1.00 0.00 83 ARG A N 16
ATOM 21966 C CA . ARG A 1 83 ? -3.799 -15.092 -2.094 1.00 0.00 83 ARG A CA 16
ATOM 21967 C C . ARG A 1 83 ? -4.800 -16.069 -2.713 1.00 0.00 83 ARG A C 16
ATOM 21968 O O . ARG A 1 83 ? -5.345 -16.927 -2.020 1.00 0.00 83 ARG A O 16
ATOM 21989 N N . GLU A 1 84 ? -5.012 -15.907 -4.011 1.00 0.00 84 GLU A N 16
ATOM 21990 C CA . GLU A 1 84 ? -5.938 -16.765 -4.731 1.00 0.00 84 GLU A CA 16
ATOM 21991 C C . GLU A 1 84 ? -7.380 -16.424 -4.353 1.00 0.00 84 GLU A C 16
ATOM 21992 O O . GLU A 1 84 ? -7.628 -15.832 -3.304 1.00 0.00 84 GLU A O 16
ATOM 22004 N N . SER A 1 85 ? -8.295 -16.811 -5.230 1.00 0.00 85 SER A N 16
ATOM 22005 C CA . SER A 1 85 ? -9.707 -16.554 -5.002 1.00 0.00 85 SER A CA 16
ATOM 22006 C C . SER A 1 85 ? -10.417 -17.849 -4.601 1.00 0.00 85 SER A C 16
ATOM 22007 O O . SER A 1 85 ? -10.932 -17.960 -3.490 1.00 0.00 85 SER A O 16
ATOM 22015 N N . GLY A 1 86 ? -10.421 -18.795 -5.529 1.00 0.00 86 GLY A N 16
ATOM 22016 C CA . GLY A 1 86 ? -11.060 -20.077 -5.287 1.00 0.00 86 GLY A CA 16
ATOM 22017 C C . GLY A 1 86 ? -10.311 -20.868 -4.212 1.00 0.00 86 GLY A C 16
ATOM 22018 O O . GLY A 1 86 ? -9.084 -20.812 -4.137 1.00 0.00 86 GLY A O 16
ATOM 22022 N N . PRO A 1 87 ? -11.100 -21.606 -3.387 1.00 0.00 87 PRO A N 16
ATOM 22023 C CA . PRO A 1 87 ? -10.525 -22.408 -2.320 1.00 0.00 87 PRO A CA 16
ATOM 22024 C C . PRO A 1 87 ? -9.867 -23.672 -2.878 1.00 0.00 87 PRO A C 16
ATOM 22025 O O . PRO A 1 87 ? -10.365 -24.777 -2.672 1.00 0.00 87 PRO A O 16
ATOM 22036 N N . SER A 1 88 ? -8.758 -23.466 -3.573 1.00 0.00 88 SER A N 16
ATOM 22037 C CA . SER A 1 88 ? -8.027 -24.575 -4.161 1.00 0.00 88 SER A CA 16
ATOM 22038 C C . SER A 1 88 ? -7.417 -25.443 -3.059 1.00 0.00 88 SER A C 16
ATOM 22039 O O . SER A 1 88 ? -7.716 -26.632 -2.964 1.00 0.00 88 SER A O 16
ATOM 22047 N N . SER A 1 89 ? -6.572 -24.815 -2.255 1.00 0.00 89 SER A N 16
ATOM 22048 C CA . SER A 1 89 ? -5.917 -25.515 -1.163 1.00 0.00 89 SER A CA 16
ATOM 22049 C C . SER A 1 89 ? -5.878 -24.626 0.081 1.00 0.00 89 SER A C 16
ATOM 22050 O O . SER A 1 89 ? -6.387 -25.004 1.135 1.00 0.00 89 SER A O 16
ATOM 22058 N N . GLY A 1 90 ? -5.270 -23.460 -0.083 1.00 0.00 90 GLY A N 16
ATOM 22059 C CA . GLY A 1 90 ? -5.159 -22.513 1.014 1.00 0.00 90 GLY A CA 16
ATOM 22060 C C . GLY A 1 90 ? -3.845 -21.732 0.932 1.00 0.00 90 GLY A C 16
ATOM 22061 O O . GLY A 1 90 ? -3.552 -20.912 1.801 1.00 0.00 90 GLY A O 16
ATOM 22065 N N . GLY A 1 1 ? 20.837 1.053 5.847 1.00 0.00 1 GLY A N 17
ATOM 22066 C CA . GLY A 1 1 ? 20.742 2.330 6.533 1.00 0.00 1 GLY A CA 17
ATOM 22067 C C . GLY A 1 1 ? 21.044 3.488 5.580 1.00 0.00 1 GLY A C 17
ATOM 22068 O O . GLY A 1 1 ? 20.362 3.661 4.571 1.00 0.00 1 GLY A O 17
ATOM 22072 N N . SER A 1 2 ? 22.068 4.252 5.933 1.00 0.00 2 SER A N 17
ATOM 22073 C CA . SER A 1 2 ? 22.469 5.388 5.122 1.00 0.00 2 SER A CA 17
ATOM 22074 C C . SER A 1 2 ? 21.293 6.352 4.954 1.00 0.00 2 SER A C 17
ATOM 22075 O O . SER A 1 2 ? 20.482 6.195 4.042 1.00 0.00 2 SER A O 17
ATOM 22083 N N . SER A 1 3 ? 21.238 7.329 5.848 1.00 0.00 3 SER A N 17
ATOM 22084 C CA . SER A 1 3 ? 20.174 8.318 5.810 1.00 0.00 3 SER A CA 17
ATOM 22085 C C . SER A 1 3 ? 20.201 9.065 4.475 1.00 0.00 3 SER A C 17
ATOM 22086 O O . SER A 1 3 ? 21.271 9.322 3.924 1.00 0.00 3 SER A O 17
ATOM 22094 N N . GLY A 1 4 ? 19.011 9.392 3.992 1.00 0.00 4 GLY A N 17
ATOM 22095 C CA . GLY A 1 4 ? 18.885 10.104 2.732 1.00 0.00 4 GLY A CA 17
ATOM 22096 C C . GLY A 1 4 ? 18.038 9.310 1.736 1.00 0.00 4 GLY A C 17
ATOM 22097 O O . GLY A 1 4 ? 18.216 8.101 1.589 1.00 0.00 4 GLY A O 17
ATOM 22101 N N . SER A 1 5 ? 17.135 10.021 1.077 1.00 0.00 5 SER A N 17
ATOM 22102 C CA . SER A 1 5 ? 16.260 9.397 0.099 1.00 0.00 5 SER A CA 17
ATOM 22103 C C . SER A 1 5 ? 15.540 10.471 -0.720 1.00 0.00 5 SER A C 17
ATOM 22104 O O . SER A 1 5 ? 15.549 11.645 -0.354 1.00 0.00 5 SER A O 17
ATOM 22112 N N . SER A 1 6 ? 14.934 10.030 -1.812 1.00 0.00 6 SER A N 17
ATOM 22113 C CA . SER A 1 6 ? 14.211 10.939 -2.686 1.00 0.00 6 SER A CA 17
ATOM 22114 C C . SER A 1 6 ? 12.780 10.439 -2.892 1.00 0.00 6 SER A C 17
ATOM 22115 O O . SER A 1 6 ? 12.471 9.289 -2.587 1.00 0.00 6 SER A O 17
ATOM 22123 N N . GLY A 1 7 ? 11.945 11.329 -3.408 1.00 0.00 7 GLY A N 17
ATOM 22124 C CA . GLY A 1 7 ? 10.554 10.993 -3.658 1.00 0.00 7 GLY A CA 17
ATOM 22125 C C . GLY A 1 7 ? 9.828 10.654 -2.354 1.00 0.00 7 GLY A C 17
ATOM 22126 O O . GLY A 1 7 ? 10.177 11.170 -1.293 1.00 0.00 7 GLY A O 17
ATOM 22130 N N . LEU A 1 8 ? 8.832 9.789 -2.476 1.00 0.00 8 LEU A N 17
ATOM 22131 C CA . LEU A 1 8 ? 8.055 9.376 -1.320 1.00 0.00 8 LEU A CA 17
ATOM 22132 C C . LEU A 1 8 ? 8.043 7.848 -1.239 1.00 0.00 8 LEU A C 17
ATOM 22133 O O . LEU A 1 8 ? 7.250 7.193 -1.912 1.00 0.00 8 LEU A O 17
ATOM 22149 N N . PRO A 1 9 ? 8.957 7.311 -0.386 1.00 0.00 9 PRO A N 17
ATOM 22150 C CA . PRO A 1 9 ? 9.060 5.873 -0.208 1.00 0.00 9 PRO A CA 17
ATOM 22151 C C . PRO A 1 9 ? 7.904 5.342 0.642 1.00 0.00 9 PRO A C 17
ATOM 22152 O O . PRO A 1 9 ? 7.461 6.005 1.578 1.00 0.00 9 PRO A O 17
ATOM 22163 N N . ILE A 1 10 ? 7.447 4.151 0.285 1.00 0.00 10 ILE A N 17
ATOM 22164 C CA . ILE A 1 10 ? 6.351 3.523 1.003 1.00 0.00 10 ILE A CA 17
ATOM 22165 C C . ILE A 1 10 ? 6.714 2.069 1.309 1.00 0.00 10 ILE A C 17
ATOM 22166 O O . ILE A 1 10 ? 6.775 1.237 0.405 1.00 0.00 10 ILE A O 17
ATOM 22182 N N . ILE A 1 11 ? 6.946 1.807 2.587 1.00 0.00 11 ILE A N 17
ATOM 22183 C CA . ILE A 1 11 ? 7.302 0.467 3.024 1.00 0.00 11 ILE A CA 17
ATOM 22184 C C . ILE A 1 11 ? 6.025 -0.333 3.291 1.00 0.00 11 ILE A C 17
ATOM 22185 O O . ILE A 1 11 ? 5.147 0.119 4.025 1.00 0.00 11 ILE A O 17
ATOM 22201 N N . VAL A 1 12 ? 5.963 -1.507 2.681 1.00 0.00 12 VAL A N 17
ATOM 22202 C CA . VAL A 1 12 ? 4.808 -2.375 2.844 1.00 0.00 12 VAL A CA 17
ATOM 22203 C C . VAL A 1 12 ? 5.218 -3.618 3.636 1.00 0.00 12 VAL A C 17
ATOM 22204 O O . VAL A 1 12 ? 6.183 -4.294 3.282 1.00 0.00 12 VAL A O 17
ATOM 22217 N N . LYS A 1 13 ? 4.464 -3.882 4.693 1.00 0.00 13 LYS A N 17
ATOM 22218 C CA . LYS A 1 13 ? 4.736 -5.033 5.538 1.00 0.00 13 LYS A CA 17
ATOM 22219 C C . LYS A 1 13 ? 3.749 -6.152 5.201 1.00 0.00 13 LYS A C 17
ATOM 22220 O O . LYS A 1 13 ? 2.563 -6.053 5.511 1.00 0.00 13 LYS A O 17
ATOM 22239 N N . TRP A 1 14 ? 4.276 -7.193 4.572 1.00 0.00 14 TRP A N 17
ATOM 22240 C CA . TRP A 1 14 ? 3.456 -8.330 4.190 1.00 0.00 14 TRP A CA 17
ATOM 22241 C C . TRP A 1 14 ? 3.868 -9.522 5.056 1.00 0.00 14 TRP A C 17
ATOM 22242 O O . TRP A 1 14 ? 4.864 -10.184 4.773 1.00 0.00 14 TRP A O 17
ATOM 22263 N N . GLY A 1 15 ? 3.079 -9.758 6.095 1.00 0.00 15 GLY A N 17
ATOM 22264 C CA . GLY A 1 15 ? 3.349 -10.858 7.004 1.00 0.00 15 GLY A CA 17
ATOM 22265 C C . GLY A 1 15 ? 4.721 -10.701 7.663 1.00 0.00 15 GLY A C 17
ATOM 22266 O O . GLY A 1 15 ? 4.855 -10.009 8.671 1.00 0.00 15 GLY A O 17
ATOM 22270 N N . GLY A 1 16 ? 5.707 -11.355 7.066 1.00 0.00 16 GLY A N 17
ATOM 22271 C CA . GLY A 1 16 ? 7.064 -11.297 7.582 1.00 0.00 16 GLY A CA 17
ATOM 22272 C C . GLY A 1 16 ? 7.998 -10.598 6.591 1.00 0.00 16 GLY A C 17
ATOM 22273 O O . GLY A 1 16 ? 9.132 -10.266 6.931 1.00 0.00 16 GLY A O 17
ATOM 22277 N N . GLN A 1 17 ? 7.486 -10.396 5.386 1.00 0.00 17 GLN A N 17
ATOM 22278 C CA . GLN A 1 17 ? 8.259 -9.743 4.344 1.00 0.00 17 GLN A CA 17
ATOM 22279 C C . GLN A 1 17 ? 7.944 -8.246 4.308 1.00 0.00 17 GLN A C 17
ATOM 22280 O O . GLN A 1 17 ? 6.894 -7.818 4.784 1.00 0.00 17 GLN A O 17
ATOM 22294 N N . GLU A 1 18 ? 8.873 -7.492 3.740 1.00 0.00 18 GLU A N 17
ATOM 22295 C CA . GLU A 1 18 ? 8.708 -6.052 3.636 1.00 0.00 18 GLU A CA 17
ATOM 22296 C C . GLU A 1 18 ? 9.161 -5.564 2.259 1.00 0.00 18 GLU A C 17
ATOM 22297 O O . GLU A 1 18 ? 10.203 -5.986 1.758 1.00 0.00 18 GLU A O 17
ATOM 22309 N N . TYR A 1 19 ? 8.358 -4.680 1.685 1.00 0.00 19 TYR A N 17
ATOM 22310 C CA . TYR A 1 19 ? 8.663 -4.130 0.375 1.00 0.00 19 TYR A CA 17
ATOM 22311 C C . TYR A 1 19 ? 8.891 -2.619 0.455 1.00 0.00 19 TYR A C 17
ATOM 22312 O O . TYR A 1 19 ? 8.227 -1.928 1.226 1.00 0.00 19 TYR A O 17
ATOM 22330 N N . SER A 1 20 ? 9.831 -2.151 -0.353 1.00 0.00 20 SER A N 17
ATOM 22331 C CA . SER A 1 20 ? 10.154 -0.735 -0.384 1.00 0.00 20 SER A CA 17
ATOM 22332 C C . SER A 1 20 ? 9.644 -0.110 -1.684 1.00 0.00 20 SER A C 17
ATOM 22333 O O . SER A 1 20 ? 10.319 -0.165 -2.710 1.00 0.00 20 SER A O 17
ATOM 22341 N N . VAL A 1 21 ? 8.456 0.470 -1.597 1.00 0.00 21 VAL A N 17
ATOM 22342 C CA . VAL A 1 21 ? 7.847 1.105 -2.754 1.00 0.00 21 VAL A CA 17
ATOM 22343 C C . VAL A 1 21 ? 8.499 2.471 -2.982 1.00 0.00 21 VAL A C 17
ATOM 22344 O O . VAL A 1 21 ? 8.365 3.372 -2.156 1.00 0.00 21 VAL A O 17
ATOM 22357 N N . THR A 1 22 ? 9.190 2.580 -4.108 1.00 0.00 22 THR A N 17
ATOM 22358 C CA . THR A 1 22 ? 9.862 3.820 -4.455 1.00 0.00 22 THR A CA 17
ATOM 22359 C C . THR A 1 22 ? 9.914 3.991 -5.975 1.00 0.00 22 THR A C 17
ATOM 22360 O O . THR A 1 22 ? 10.897 4.498 -6.513 1.00 0.00 22 THR A O 17
ATOM 22371 N N . THR A 1 23 ? 8.843 3.558 -6.624 1.00 0.00 23 THR A N 17
ATOM 22372 C CA . THR A 1 23 ? 8.754 3.656 -8.071 1.00 0.00 23 THR A CA 17
ATOM 22373 C C . THR A 1 23 ? 7.741 4.731 -8.471 1.00 0.00 23 THR A C 17
ATOM 22374 O O . THR A 1 23 ? 7.972 5.487 -9.413 1.00 0.00 23 THR A O 17
ATOM 22385 N N . LEU A 1 24 ? 6.640 4.764 -7.735 1.00 0.00 24 LEU A N 17
ATOM 22386 C CA . LEU A 1 24 ? 5.591 5.733 -8.001 1.00 0.00 24 LEU A CA 17
ATOM 22387 C C . LEU A 1 24 ? 5.819 6.975 -7.138 1.00 0.00 24 LEU A C 17
ATOM 22388 O O . LEU A 1 24 ? 6.607 6.943 -6.194 1.00 0.00 24 LEU A O 17
ATOM 22404 N N . SER A 1 25 ? 5.116 8.041 -7.494 1.00 0.00 25 SER A N 17
ATOM 22405 C CA . SER A 1 25 ? 5.232 9.292 -6.763 1.00 0.00 25 SER A CA 17
ATOM 22406 C C . SER A 1 25 ? 3.841 9.852 -6.461 1.00 0.00 25 SER A C 17
ATOM 22407 O O . SER A 1 25 ? 2.833 9.263 -6.847 1.00 0.00 25 SER A O 17
ATOM 22415 N N . GLU A 1 26 ? 3.831 10.985 -5.774 1.00 0.00 26 GLU A N 17
ATOM 22416 C CA . GLU A 1 26 ? 2.581 11.632 -5.415 1.00 0.00 26 GLU A CA 17
ATOM 22417 C C . GLU A 1 26 ? 1.606 11.593 -6.594 1.00 0.00 26 GLU A C 17
ATOM 22418 O O . GLU A 1 26 ? 0.441 11.235 -6.430 1.00 0.00 26 GLU A O 17
ATOM 22430 N N . ASP A 1 27 ? 2.119 11.968 -7.757 1.00 0.00 27 ASP A N 17
ATOM 22431 C CA . ASP A 1 27 ? 1.309 11.981 -8.963 1.00 0.00 27 ASP A CA 17
ATOM 22432 C C . ASP A 1 27 ? 0.436 10.725 -8.999 1.00 0.00 27 ASP A C 17
ATOM 22433 O O . ASP A 1 27 ? -0.788 10.818 -9.083 1.00 0.00 27 ASP A O 17
ATOM 22442 N N . ASP A 1 28 ? 1.099 9.580 -8.934 1.00 0.00 28 ASP A N 17
ATOM 22443 C CA . ASP A 1 28 ? 0.398 8.307 -8.958 1.00 0.00 28 ASP A CA 17
ATOM 22444 C C . ASP A 1 28 ? -0.613 8.265 -7.810 1.00 0.00 28 ASP A C 17
ATOM 22445 O O . ASP A 1 28 ? -0.345 8.773 -6.723 1.00 0.00 28 ASP A O 17
ATOM 22454 N N . THR A 1 29 ? -1.755 7.655 -8.093 1.00 0.00 29 THR A N 17
ATOM 22455 C CA . THR A 1 29 ? -2.808 7.540 -7.098 1.00 0.00 29 THR A CA 17
ATOM 22456 C C . THR A 1 29 ? -2.655 6.239 -6.308 1.00 0.00 29 THR A C 17
ATOM 22457 O O . THR A 1 29 ? -1.766 5.437 -6.591 1.00 0.00 29 THR A O 17
ATOM 22468 N N . VAL A 1 30 ? -3.535 6.070 -5.332 1.00 0.00 30 VAL A N 17
ATOM 22469 C CA . VAL A 1 30 ? -3.509 4.880 -4.499 1.00 0.00 30 VAL A CA 17
ATOM 22470 C C . VAL A 1 30 ? -3.647 3.639 -5.384 1.00 0.00 30 VAL A C 17
ATOM 22471 O O . VAL A 1 30 ? -2.959 2.642 -5.173 1.00 0.00 30 VAL A O 17
ATOM 22484 N N . LEU A 1 31 ? -4.540 3.742 -6.358 1.00 0.00 31 LEU A N 17
ATOM 22485 C CA . LEU A 1 31 ? -4.776 2.641 -7.276 1.00 0.00 31 LEU A CA 17
ATOM 22486 C C . LEU A 1 31 ? -3.439 2.161 -7.844 1.00 0.00 31 LEU A C 17
ATOM 22487 O O . LEU A 1 31 ? -3.131 0.971 -7.795 1.00 0.00 31 LEU A O 17
ATOM 22503 N N . ASP A 1 32 ? -2.680 3.111 -8.371 1.00 0.00 32 ASP A N 17
ATOM 22504 C CA . ASP A 1 32 ? -1.383 2.800 -8.947 1.00 0.00 32 ASP A CA 17
ATOM 22505 C C . ASP A 1 32 ? -0.603 1.904 -7.983 1.00 0.00 32 ASP A C 17
ATOM 22506 O O . ASP A 1 32 ? -0.124 0.839 -8.370 1.00 0.00 32 ASP A O 17
ATOM 22515 N N . LEU A 1 33 ? -0.500 2.368 -6.747 1.00 0.00 33 LEU A N 17
ATOM 22516 C CA . LEU A 1 33 ? 0.214 1.621 -5.724 1.00 0.00 33 LEU A CA 17
ATOM 22517 C C . LEU A 1 33 ? -0.334 0.194 -5.665 1.00 0.00 33 LEU A C 17
ATOM 22518 O O . LEU A 1 33 ? 0.410 -0.768 -5.846 1.00 0.00 33 LEU A O 17
ATOM 22534 N N . LYS A 1 34 ? -1.631 0.102 -5.412 1.00 0.00 34 LYS A N 17
ATOM 22535 C CA . LYS A 1 34 ? -2.287 -1.192 -5.326 1.00 0.00 34 LYS A CA 17
ATOM 22536 C C . LYS A 1 34 ? -1.948 -2.014 -6.572 1.00 0.00 34 LYS A C 17
ATOM 22537 O O . LYS A 1 34 ? -1.344 -3.080 -6.470 1.00 0.00 34 LYS A O 17
ATOM 22556 N N . GLN A 1 35 ? -2.352 -1.486 -7.718 1.00 0.00 35 GLN A N 17
ATOM 22557 C CA . GLN A 1 35 ? -2.098 -2.157 -8.981 1.00 0.00 35 GLN A CA 17
ATOM 22558 C C . GLN A 1 35 ? -0.665 -2.691 -9.020 1.00 0.00 35 GLN A C 17
ATOM 22559 O O . GLN A 1 35 ? -0.420 -3.786 -9.526 1.00 0.00 35 GLN A O 17
ATOM 22573 N N . PHE A 1 36 ? 0.245 -1.893 -8.480 1.00 0.00 36 PHE A N 17
ATOM 22574 C CA . PHE A 1 36 ? 1.647 -2.272 -8.447 1.00 0.00 36 PHE A CA 17
ATOM 22575 C C . PHE A 1 36 ? 1.910 -3.308 -7.353 1.00 0.00 36 PHE A C 17
ATOM 22576 O O . PHE A 1 36 ? 2.685 -4.242 -7.550 1.00 0.00 36 PHE A O 17
ATOM 22593 N N . LEU A 1 37 ? 1.249 -3.107 -6.222 1.00 0.00 37 LEU A N 17
ATOM 22594 C CA . LEU A 1 37 ? 1.401 -4.013 -5.095 1.00 0.00 37 LEU A CA 17
ATOM 22595 C C . LEU A 1 37 ? 0.877 -5.396 -5.484 1.00 0.00 37 LEU A C 17
ATOM 22596 O O . LEU A 1 37 ? 1.198 -6.391 -4.835 1.00 0.00 37 LEU A O 17
ATOM 22612 N N . LYS A 1 38 ? 0.078 -5.416 -6.541 1.00 0.00 38 LYS A N 17
ATOM 22613 C CA . LYS A 1 38 ? -0.494 -6.661 -7.024 1.00 0.00 38 LYS A CA 17
ATOM 22614 C C . LYS A 1 38 ? 0.602 -7.496 -7.692 1.00 0.00 38 LYS A C 17
ATOM 22615 O O . LYS A 1 38 ? 0.526 -8.723 -7.712 1.00 0.00 38 LYS A O 17
ATOM 22634 N N . THR A 1 39 ? 1.594 -6.796 -8.221 1.00 0.00 39 THR A N 17
ATOM 22635 C CA . THR A 1 39 ? 2.703 -7.457 -8.888 1.00 0.00 39 THR A CA 17
ATOM 22636 C C . THR A 1 39 ? 3.872 -7.645 -7.919 1.00 0.00 39 THR A C 17
ATOM 22637 O O . THR A 1 39 ? 4.634 -8.604 -8.038 1.00 0.00 39 THR A O 17
ATOM 22648 N N . LEU A 1 40 ? 3.977 -6.715 -6.981 1.00 0.00 40 LEU A N 17
ATOM 22649 C CA . LEU A 1 40 ? 5.040 -6.767 -5.991 1.00 0.00 40 LEU A CA 17
ATOM 22650 C C . LEU A 1 40 ? 4.903 -8.049 -5.168 1.00 0.00 40 LEU A C 17
ATOM 22651 O O . LEU A 1 40 ? 5.829 -8.856 -5.110 1.00 0.00 40 LEU A O 17
ATOM 22667 N N . THR A 1 41 ? 3.739 -8.197 -4.552 1.00 0.00 41 THR A N 17
ATOM 22668 C CA . THR A 1 41 ? 3.469 -9.368 -3.735 1.00 0.00 41 THR A CA 17
ATOM 22669 C C . THR A 1 41 ? 2.894 -10.496 -4.593 1.00 0.00 41 THR A C 17
ATOM 22670 O O . THR A 1 41 ? 3.402 -11.616 -4.574 1.00 0.00 41 THR A O 17
ATOM 22681 N N . GLY A 1 42 ? 1.841 -10.162 -5.325 1.00 0.00 42 GLY A N 17
ATOM 22682 C CA . GLY A 1 42 ? 1.191 -11.133 -6.188 1.00 0.00 42 GLY A CA 17
ATOM 22683 C C . GLY A 1 42 ? -0.232 -11.426 -5.709 1.00 0.00 42 GLY A C 17
ATOM 22684 O O . GLY A 1 42 ? -0.778 -12.492 -5.991 1.00 0.00 42 GLY A O 17
ATOM 22688 N N . VAL A 1 43 ? -0.792 -10.462 -4.994 1.00 0.00 43 VAL A N 17
ATOM 22689 C CA . VAL A 1 43 ? -2.141 -10.604 -4.473 1.00 0.00 43 VAL A CA 17
ATOM 22690 C C . VAL A 1 43 ? -3.023 -9.490 -5.043 1.00 0.00 43 VAL A C 17
ATOM 22691 O O . VAL A 1 43 ? -2.560 -8.368 -5.242 1.00 0.00 43 VAL A O 17
ATOM 22704 N N . LEU A 1 44 ? -4.277 -9.839 -5.288 1.00 0.00 44 LEU A N 17
ATOM 22705 C CA . LEU A 1 44 ? -5.227 -8.883 -5.831 1.00 0.00 44 LEU A CA 17
ATOM 22706 C C . LEU A 1 44 ? -5.264 -7.643 -4.936 1.00 0.00 44 LEU A C 17
ATOM 22707 O O . LEU A 1 44 ? -4.946 -7.719 -3.750 1.00 0.00 44 LEU A O 17
ATOM 22723 N N . PRO A 1 45 ? -5.664 -6.500 -5.554 1.00 0.00 45 PRO A N 17
ATOM 22724 C CA . PRO A 1 45 ? -5.746 -5.245 -4.827 1.00 0.00 45 PRO A CA 17
ATOM 22725 C C . PRO A 1 45 ? -6.972 -5.220 -3.912 1.00 0.00 45 PRO A C 17
ATOM 22726 O O . PRO A 1 45 ? -6.912 -4.694 -2.802 1.00 0.00 45 PRO A O 17
ATOM 22737 N N . GLU A 1 46 ? -8.055 -5.796 -4.412 1.00 0.00 46 GLU A N 17
ATOM 22738 C CA . GLU A 1 46 ? -9.294 -5.847 -3.654 1.00 0.00 46 GLU A CA 17
ATOM 22739 C C . GLU A 1 46 ? -9.150 -6.800 -2.466 1.00 0.00 46 GLU A C 17
ATOM 22740 O O . GLU A 1 46 ? -9.924 -6.730 -1.512 1.00 0.00 46 GLU A O 17
ATOM 22752 N N . ARG A 1 47 ? -8.153 -7.668 -2.562 1.00 0.00 47 ARG A N 17
ATOM 22753 C CA . ARG A 1 47 ? -7.898 -8.634 -1.506 1.00 0.00 47 ARG A CA 17
ATOM 22754 C C . ARG A 1 47 ? -6.807 -8.117 -0.567 1.00 0.00 47 ARG A C 17
ATOM 22755 O O . ARG A 1 47 ? -6.748 -8.509 0.598 1.00 0.00 47 ARG A O 17
ATOM 22776 N N . GLN A 1 48 ? -5.969 -7.245 -1.108 1.00 0.00 48 GLN A N 17
ATOM 22777 C CA . GLN A 1 48 ? -4.883 -6.670 -0.332 1.00 0.00 48 GLN A CA 17
ATOM 22778 C C . GLN A 1 48 ? -5.435 -5.721 0.733 1.00 0.00 48 GLN A C 17
ATOM 22779 O O . GLN A 1 48 ? -6.034 -4.698 0.407 1.00 0.00 48 GLN A O 17
ATOM 22793 N N . LYS A 1 49 ? -5.213 -6.094 1.985 1.00 0.00 49 LYS A N 17
ATOM 22794 C CA . LYS A 1 49 ? -5.681 -5.288 3.100 1.00 0.00 49 LYS A CA 17
ATOM 22795 C C . LYS A 1 49 ? -4.542 -4.392 3.590 1.00 0.00 49 LYS A C 17
ATOM 22796 O O . LYS A 1 49 ? -3.584 -4.874 4.192 1.00 0.00 49 LYS A O 17
ATOM 22815 N N . LEU A 1 50 ? -4.683 -3.105 3.313 1.00 0.00 50 LEU A N 17
ATOM 22816 C CA . LEU A 1 50 ? -3.677 -2.137 3.718 1.00 0.00 50 LEU A CA 17
ATOM 22817 C C . LEU A 1 50 ? -4.029 -1.592 5.104 1.00 0.00 50 LEU A C 17
ATOM 22818 O O . LEU A 1 50 ? -4.986 -0.834 5.252 1.00 0.00 50 LEU A O 17
ATOM 22834 N N . LEU A 1 51 ? -3.237 -2.001 6.084 1.00 0.00 51 LEU A N 17
ATOM 22835 C CA . LEU A 1 51 ? -3.452 -1.563 7.452 1.00 0.00 51 LEU A CA 17
ATOM 22836 C C . LEU A 1 51 ? -2.515 -0.394 7.763 1.00 0.00 51 LEU A C 17
ATOM 22837 O O . LEU A 1 51 ? -1.296 -0.560 7.786 1.00 0.00 51 LEU A O 17
ATOM 22853 N N . GLY A 1 52 ? -3.119 0.762 7.995 1.00 0.00 52 GLY A N 17
ATOM 22854 C CA . GLY A 1 52 ? -2.354 1.958 8.304 1.00 0.00 52 GLY A CA 17
ATOM 22855 C C . GLY A 1 52 ? -3.279 3.140 8.601 1.00 0.00 52 GLY A C 17
ATOM 22856 O O . GLY A 1 52 ? -3.474 3.504 9.760 1.00 0.00 52 GLY A O 17
ATOM 22860 N N . LEU A 1 53 ? -3.825 3.705 7.535 1.00 0.00 53 LEU A N 17
ATOM 22861 C CA . LEU A 1 53 ? -4.725 4.838 7.667 1.00 0.00 53 LEU A CA 17
ATOM 22862 C C . LEU A 1 53 ? -6.042 4.523 6.956 1.00 0.00 53 LEU A C 17
ATOM 22863 O O . LEU A 1 53 ? -6.057 3.802 5.959 1.00 0.00 53 LEU A O 17
ATOM 22879 N N . LYS A 1 54 ? -7.117 5.078 7.497 1.00 0.00 54 LYS A N 17
ATOM 22880 C CA . LYS A 1 54 ? -8.436 4.865 6.927 1.00 0.00 54 LYS A CA 17
ATOM 22881 C C . LYS A 1 54 ? -9.201 6.191 6.911 1.00 0.00 54 LYS A C 17
ATOM 22882 O O . LYS A 1 54 ? -8.740 7.184 7.472 1.00 0.00 54 LYS A O 17
ATOM 22901 N N . VAL A 1 55 ? -10.356 6.164 6.263 1.00 0.00 55 VAL A N 17
ATOM 22902 C CA . VAL A 1 55 ? -11.188 7.351 6.167 1.00 0.00 55 VAL A CA 17
ATOM 22903 C C . VAL A 1 55 ? -12.621 6.997 6.571 1.00 0.00 55 VAL A C 17
ATOM 22904 O O . VAL A 1 55 ? -13.348 6.365 5.805 1.00 0.00 55 VAL A O 17
ATOM 22917 N N . LYS A 1 56 ? -12.985 7.420 7.772 1.00 0.00 56 LYS A N 17
ATOM 22918 C CA . LYS A 1 56 ? -14.318 7.156 8.287 1.00 0.00 56 LYS A CA 17
ATOM 22919 C C . LYS A 1 56 ? -14.810 5.810 7.751 1.00 0.00 56 LYS A C 17
ATOM 22920 O O . LYS A 1 56 ? -15.835 5.745 7.074 1.00 0.00 56 LYS A O 17
ATOM 22939 N N . GLY A 1 57 ? -14.055 4.770 8.073 1.00 0.00 57 GLY A N 17
ATOM 22940 C CA . GLY A 1 57 ? -14.402 3.429 7.633 1.00 0.00 57 GLY A CA 17
ATOM 22941 C C . GLY A 1 57 ? -13.381 2.904 6.621 1.00 0.00 57 GLY A C 17
ATOM 22942 O O . GLY A 1 57 ? -12.431 2.216 6.993 1.00 0.00 57 GLY A O 17
ATOM 22946 N N . LYS A 1 58 ? -13.611 3.248 5.363 1.00 0.00 58 LYS A N 17
ATOM 22947 C CA . LYS A 1 58 ? -12.723 2.820 4.296 1.00 0.00 58 LYS A CA 17
ATOM 22948 C C . LYS A 1 58 ? -11.610 3.855 4.118 1.00 0.00 58 LYS A C 17
ATOM 22949 O O . LYS A 1 58 ? -11.802 5.034 4.409 1.00 0.00 58 LYS A O 17
ATOM 22968 N N . PRO A 1 59 ? -10.441 3.363 3.627 1.00 0.00 59 PRO A N 17
ATOM 22969 C CA . PRO A 1 59 ? -9.297 4.232 3.406 1.00 0.00 59 PRO A CA 17
ATOM 22970 C C . PRO A 1 59 ? -9.497 5.096 2.160 1.00 0.00 59 PRO A C 17
ATOM 22971 O O . PRO A 1 59 ? -10.441 4.885 1.399 1.00 0.00 59 PRO A O 17
ATOM 22982 N N . ALA A 1 60 ? -8.594 6.050 1.989 1.00 0.00 60 ALA A N 17
ATOM 22983 C CA . ALA A 1 60 ? -8.659 6.947 0.848 1.00 0.00 60 ALA A CA 17
ATOM 22984 C C . ALA A 1 60 ? -9.057 6.152 -0.398 1.00 0.00 60 ALA A C 17
ATOM 22985 O O . ALA A 1 60 ? -8.641 5.007 -0.567 1.00 0.00 60 ALA A O 17
ATOM 22992 N N . GLU A 1 61 ? -9.857 6.791 -1.238 1.00 0.00 61 GLU A N 17
ATOM 22993 C CA . GLU A 1 61 ? -10.315 6.158 -2.463 1.00 0.00 61 GLU A CA 17
ATOM 22994 C C . GLU A 1 61 ? -9.124 5.628 -3.265 1.00 0.00 61 GLU A C 17
ATOM 22995 O O . GLU A 1 61 ? -7.973 5.891 -2.919 1.00 0.00 61 GLU A O 17
ATOM 23007 N N . ASN A 1 62 ? -9.442 4.892 -4.319 1.00 0.00 62 ASN A N 17
ATOM 23008 C CA . ASN A 1 62 ? -8.412 4.323 -5.172 1.00 0.00 62 ASN A CA 17
ATOM 23009 C C . ASN A 1 62 ? -7.843 5.418 -6.077 1.00 0.00 62 ASN A C 17
ATOM 23010 O O . ASN A 1 62 ? -6.628 5.538 -6.222 1.00 0.00 62 ASN A O 17
ATOM 23021 N N . ASP A 1 63 ? -8.749 6.188 -6.662 1.00 0.00 63 ASP A N 17
ATOM 23022 C CA . ASP A 1 63 ? -8.353 7.268 -7.548 1.00 0.00 63 ASP A CA 17
ATOM 23023 C C . ASP A 1 63 ? -8.055 8.519 -6.719 1.00 0.00 63 ASP A C 17
ATOM 23024 O O . ASP A 1 63 ? -8.654 9.571 -6.940 1.00 0.00 63 ASP A O 17
ATOM 23033 N N . VAL A 1 64 ? -7.132 8.364 -5.783 1.00 0.00 64 VAL A N 17
ATOM 23034 C CA . VAL A 1 64 ? -6.748 9.468 -4.920 1.00 0.00 64 VAL A CA 17
ATOM 23035 C C . VAL A 1 64 ? -5.240 9.701 -5.037 1.00 0.00 64 VAL A C 17
ATOM 23036 O O . VAL A 1 64 ? -4.468 8.749 -5.140 1.00 0.00 64 VAL A O 17
ATOM 23049 N N . LYS A 1 65 ? -4.866 10.972 -5.016 1.00 0.00 65 LYS A N 17
ATOM 23050 C CA . LYS A 1 65 ? -3.465 11.342 -5.119 1.00 0.00 65 LYS A CA 17
ATOM 23051 C C . LYS A 1 65 ? -2.793 11.160 -3.757 1.00 0.00 65 LYS A C 17
ATOM 23052 O O . LYS A 1 65 ? -3.059 11.916 -2.824 1.00 0.00 65 LYS A O 17
ATOM 23071 N N . LEU A 1 66 ? -1.935 10.153 -3.685 1.00 0.00 66 LEU A N 17
ATOM 23072 C CA . LEU A 1 66 ? -1.223 9.863 -2.453 1.00 0.00 66 LEU A CA 17
ATOM 23073 C C . LEU A 1 66 ? -0.639 11.160 -1.888 1.00 0.00 66 LEU A C 17
ATOM 23074 O O . LEU A 1 66 ? -0.462 11.290 -0.678 1.00 0.00 66 LEU A O 17
ATOM 23090 N N . GLY A 1 67 ? -0.355 12.086 -2.792 1.00 0.00 67 GLY A N 17
ATOM 23091 C CA . GLY A 1 67 ? 0.206 13.368 -2.400 1.00 0.00 67 GLY A CA 17
ATOM 23092 C C . GLY A 1 67 ? -0.822 14.205 -1.638 1.00 0.00 67 GLY A C 17
ATOM 23093 O O . GLY A 1 67 ? -0.511 14.777 -0.594 1.00 0.00 67 GLY A O 17
ATOM 23097 N N . ALA A 1 68 ? -2.027 14.251 -2.189 1.00 0.00 68 ALA A N 17
ATOM 23098 C CA . ALA A 1 68 ? -3.102 15.010 -1.574 1.00 0.00 68 ALA A CA 17
ATOM 23099 C C . ALA A 1 68 ? -3.182 14.659 -0.086 1.00 0.00 68 ALA A C 17
ATOM 23100 O O . ALA A 1 68 ? -3.514 15.509 0.738 1.00 0.00 68 ALA A O 17
ATOM 23107 N N . LEU A 1 69 ? -2.872 13.406 0.211 1.00 0.00 69 LEU A N 17
ATOM 23108 C CA . LEU A 1 69 ? -2.904 12.933 1.584 1.00 0.00 69 LEU A CA 17
ATOM 23109 C C . LEU A 1 69 ? -1.657 13.429 2.320 1.00 0.00 69 LEU A C 17
ATOM 23110 O O . LEU A 1 69 ? -1.710 13.719 3.514 1.00 0.00 69 LEU A O 17
ATOM 23126 N N . LYS A 1 70 ? -0.564 13.512 1.576 1.00 0.00 70 LYS A N 17
ATOM 23127 C CA . LYS A 1 70 ? 0.694 13.969 2.142 1.00 0.00 70 LYS A CA 17
ATOM 23128 C C . LYS A 1 70 ? 1.023 13.134 3.381 1.00 0.00 70 LYS A C 17
ATOM 23129 O O . LYS A 1 70 ? 1.204 13.677 4.470 1.00 0.00 70 LYS A O 17
ATOM 23148 N N . LEU A 1 71 ? 1.090 11.827 3.174 1.00 0.00 71 LEU A N 17
ATOM 23149 C CA . LEU A 1 71 ? 1.394 10.911 4.261 1.00 0.00 71 LEU A CA 17
ATOM 23150 C C . LEU A 1 71 ? 2.859 11.080 4.669 1.00 0.00 71 LEU A C 17
ATOM 23151 O O . LEU A 1 71 ? 3.590 11.862 4.063 1.00 0.00 71 LEU A O 17
ATOM 23167 N N . LYS A 1 72 ? 3.245 10.333 5.693 1.00 0.00 72 LYS A N 17
ATOM 23168 C CA . LYS A 1 72 ? 4.609 10.390 6.190 1.00 0.00 72 LYS A CA 17
ATOM 23169 C C . LYS A 1 72 ? 5.526 9.621 5.237 1.00 0.00 72 LYS A C 17
ATOM 23170 O O . LYS A 1 72 ? 5.066 8.766 4.482 1.00 0.00 72 LYS A O 17
ATOM 23189 N N . PRO A 1 73 ? 6.841 9.961 5.305 1.00 0.00 73 PRO A N 17
ATOM 23190 C CA . PRO A 1 73 ? 7.827 9.312 4.458 1.00 0.00 73 PRO A CA 17
ATOM 23191 C C . PRO A 1 73 ? 8.132 7.897 4.956 1.00 0.00 73 PRO A C 17
ATOM 23192 O O . PRO A 1 73 ? 7.981 7.607 6.142 1.00 0.00 73 PRO A O 17
ATOM 23203 N N . ASN A 1 74 ? 8.554 7.055 4.024 1.00 0.00 74 ASN A N 17
ATOM 23204 C CA . ASN A 1 74 ? 8.881 5.678 4.354 1.00 0.00 74 ASN A CA 17
ATOM 23205 C C . ASN A 1 74 ? 7.829 5.125 5.318 1.00 0.00 74 ASN A C 17
ATOM 23206 O O . ASN A 1 74 ? 8.147 4.326 6.198 1.00 0.00 74 ASN A O 17
ATOM 23217 N N . THR A 1 75 ? 6.598 5.573 5.121 1.00 0.00 75 THR A N 17
ATOM 23218 C CA . THR A 1 75 ? 5.498 5.133 5.962 1.00 0.00 75 THR A CA 17
ATOM 23219 C C . THR A 1 75 ? 5.319 3.617 5.857 1.00 0.00 75 THR A C 17
ATOM 23220 O O . THR A 1 75 ? 4.766 3.120 4.877 1.00 0.00 75 THR A O 17
ATOM 23231 N N . LYS A 1 76 ? 5.798 2.925 6.880 1.00 0.00 76 LYS A N 17
ATOM 23232 C CA . LYS A 1 76 ? 5.698 1.476 6.915 1.00 0.00 76 LYS A CA 17
ATOM 23233 C C . LYS A 1 76 ? 4.245 1.075 7.178 1.00 0.00 76 LYS A C 17
ATOM 23234 O O . LYS A 1 76 ? 3.785 1.105 8.318 1.00 0.00 76 LYS A O 17
ATOM 23253 N N . ILE A 1 77 ? 3.562 0.710 6.103 1.00 0.00 77 ILE A N 17
ATOM 23254 C CA . ILE A 1 77 ? 2.170 0.304 6.203 1.00 0.00 77 ILE A CA 17
ATOM 23255 C C . ILE A 1 77 ? 2.098 -1.213 6.385 1.00 0.00 77 ILE A C 17
ATOM 23256 O O . ILE A 1 77 ? 3.107 -1.906 6.264 1.00 0.00 77 ILE A O 17
ATOM 23272 N N . MET A 1 78 ? 0.894 -1.686 6.675 1.00 0.00 78 MET A N 17
ATOM 23273 C CA . MET A 1 78 ? 0.677 -3.108 6.876 1.00 0.00 78 MET A CA 17
ATOM 23274 C C . MET A 1 78 ? -0.124 -3.709 5.719 1.00 0.00 78 MET A C 17
ATOM 23275 O O . MET A 1 78 ? -0.935 -3.024 5.098 1.00 0.00 78 MET A O 17
ATOM 23289 N N . MET A 1 79 ? 0.132 -4.984 5.463 1.00 0.00 79 MET A N 17
ATOM 23290 C CA . MET A 1 79 ? -0.555 -5.685 4.392 1.00 0.00 79 MET A CA 17
ATOM 23291 C C . MET A 1 79 ? -1.082 -7.039 4.872 1.00 0.00 79 MET A C 17
ATOM 23292 O O . MET A 1 79 ? -0.326 -7.850 5.404 1.00 0.00 79 MET A O 17
ATOM 23306 N N . MET A 1 80 ? -2.376 -7.240 4.667 1.00 0.00 80 MET A N 17
ATOM 23307 C CA . MET A 1 80 ? -3.013 -8.481 5.072 1.00 0.00 80 MET A CA 17
ATOM 23308 C C . MET A 1 80 ? -3.837 -9.073 3.927 1.00 0.00 80 MET A C 17
ATOM 23309 O O . MET A 1 80 ? -4.640 -8.375 3.310 1.00 0.00 80 MET A O 17
ATOM 23323 N N . GLY A 1 81 ? -3.611 -10.355 3.679 1.00 0.00 81 GLY A N 17
ATOM 23324 C CA . GLY A 1 81 ? -4.322 -11.049 2.619 1.00 0.00 81 GLY A CA 17
ATOM 23325 C C . GLY A 1 81 ? -3.656 -12.388 2.297 1.00 0.00 81 GLY A C 17
ATOM 23326 O O . GLY A 1 81 ? -2.587 -12.696 2.822 1.00 0.00 81 GLY A O 17
ATOM 23330 N N . THR A 1 82 ? -4.314 -13.148 1.434 1.00 0.00 82 THR A N 17
ATOM 23331 C CA . THR A 1 82 ? -3.799 -14.447 1.035 1.00 0.00 82 THR A CA 17
ATOM 23332 C C . THR A 1 82 ? -3.453 -14.448 -0.455 1.00 0.00 82 THR A C 17
ATOM 23333 O O . THR A 1 82 ? -3.894 -13.574 -1.200 1.00 0.00 82 THR A O 17
ATOM 23344 N N . ARG A 1 83 ? -2.668 -15.441 -0.847 1.00 0.00 83 ARG A N 17
ATOM 23345 C CA . ARG A 1 83 ? -2.258 -15.568 -2.235 1.00 0.00 83 ARG A CA 17
ATOM 23346 C C . ARG A 1 83 ? -3.088 -16.644 -2.937 1.00 0.00 83 ARG A C 17
ATOM 23347 O O . ARG A 1 83 ? -3.554 -17.588 -2.300 1.00 0.00 83 ARG A O 17
ATOM 23368 N N . GLU A 1 84 ? -3.248 -16.467 -4.240 1.00 0.00 84 GLU A N 17
ATOM 23369 C CA . GLU A 1 84 ? -4.014 -17.412 -5.036 1.00 0.00 84 GLU A CA 17
ATOM 23370 C C . GLU A 1 84 ? -5.507 -17.273 -4.732 1.00 0.00 84 GLU A C 17
ATOM 23371 O O . GLU A 1 84 ? -5.993 -17.804 -3.734 1.00 0.00 84 GLU A O 17
ATOM 23383 N N . SER A 1 85 ? -6.193 -16.558 -5.610 1.00 0.00 85 SER A N 17
ATOM 23384 C CA . SER A 1 85 ? -7.621 -16.343 -5.449 1.00 0.00 85 SER A CA 17
ATOM 23385 C C . SER A 1 85 ? -8.346 -17.687 -5.361 1.00 0.00 85 SER A C 17
ATOM 23386 O O . SER A 1 85 ? -8.352 -18.457 -6.320 1.00 0.00 85 SER A O 17
ATOM 23394 N N . GLY A 1 86 ? -8.940 -17.929 -4.202 1.00 0.00 86 GLY A N 17
ATOM 23395 C CA . GLY A 1 86 ? -9.666 -19.167 -3.976 1.00 0.00 86 GLY A CA 17
ATOM 23396 C C . GLY A 1 86 ? -9.438 -19.685 -2.555 1.00 0.00 86 GLY A C 17
ATOM 23397 O O . GLY A 1 86 ? -8.457 -19.323 -1.908 1.00 0.00 86 GLY A O 17
ATOM 23401 N N . PRO A 1 87 ? -10.386 -20.548 -2.099 1.00 0.00 87 PRO A N 17
ATOM 23402 C CA . PRO A 1 87 ? -10.298 -21.119 -0.766 1.00 0.00 87 PRO A CA 17
ATOM 23403 C C . PRO A 1 87 ? -9.228 -22.211 -0.707 1.00 0.00 87 PRO A C 17
ATOM 23404 O O . PRO A 1 87 ? -8.609 -22.534 -1.720 1.00 0.00 87 PRO A O 17
ATOM 23415 N N . SER A 1 88 ? -9.042 -22.749 0.489 1.00 0.00 88 SER A N 17
ATOM 23416 C CA . SER A 1 88 ? -8.057 -23.798 0.693 1.00 0.00 88 SER A CA 17
ATOM 23417 C C . SER A 1 88 ? -8.421 -24.625 1.928 1.00 0.00 88 SER A C 17
ATOM 23418 O O . SER A 1 88 ? -8.048 -24.274 3.046 1.00 0.00 88 SER A O 17
ATOM 23426 N N . SER A 1 89 ? -9.145 -25.707 1.684 1.00 0.00 89 SER A N 17
ATOM 23427 C CA . SER A 1 89 ? -9.564 -26.586 2.762 1.00 0.00 89 SER A CA 17
ATOM 23428 C C . SER A 1 89 ? -8.339 -27.129 3.500 1.00 0.00 89 SER A C 17
ATOM 23429 O O . SER A 1 89 ? -7.385 -27.589 2.873 1.00 0.00 89 SER A O 17
ATOM 23437 N N . GLY A 1 90 ? -8.404 -27.058 4.821 1.00 0.00 90 GLY A N 17
ATOM 23438 C CA . GLY A 1 90 ? -7.311 -27.536 5.651 1.00 0.00 90 GLY A CA 17
ATOM 23439 C C . GLY A 1 90 ? -6.943 -28.978 5.296 1.00 0.00 90 GLY A C 17
ATOM 23440 O O . GLY A 1 90 ? -7.441 -29.525 4.313 1.00 0.00 90 GLY A O 17
ATOM 23444 N N . GLY A 1 1 ? 16.674 10.431 7.399 1.00 0.00 1 GLY A N 18
ATOM 23445 C CA . GLY A 1 1 ? 18.104 10.591 7.603 1.00 0.00 1 GLY A CA 18
ATOM 23446 C C . GLY A 1 1 ? 18.866 10.432 6.286 1.00 0.00 1 GLY A C 18
ATOM 23447 O O . GLY A 1 1 ? 19.032 9.318 5.790 1.00 0.00 1 GLY A O 18
ATOM 23451 N N . SER A 1 2 ? 19.311 11.562 5.756 1.00 0.00 2 SER A N 18
ATOM 23452 C CA . SER A 1 2 ? 20.052 11.563 4.506 1.00 0.00 2 SER A CA 18
ATOM 23453 C C . SER A 1 2 ? 19.307 10.736 3.456 1.00 0.00 2 SER A C 18
ATOM 23454 O O . SER A 1 2 ? 19.559 9.542 3.307 1.00 0.00 2 SER A O 18
ATOM 23462 N N . SER A 1 3 ? 18.403 11.405 2.755 1.00 0.00 3 SER A N 18
ATOM 23463 C CA . SER A 1 3 ? 17.619 10.747 1.723 1.00 0.00 3 SER A CA 18
ATOM 23464 C C . SER A 1 3 ? 18.352 10.823 0.382 1.00 0.00 3 SER A C 18
ATOM 23465 O O . SER A 1 3 ? 19.110 11.760 0.137 1.00 0.00 3 SER A O 18
ATOM 23473 N N . GLY A 1 4 ? 18.099 9.824 -0.451 1.00 0.00 4 GLY A N 18
ATOM 23474 C CA . GLY A 1 4 ? 18.725 9.765 -1.761 1.00 0.00 4 GLY A CA 18
ATOM 23475 C C . GLY A 1 4 ? 17.867 10.473 -2.811 1.00 0.00 4 GLY A C 18
ATOM 23476 O O . GLY A 1 4 ? 17.841 11.702 -2.872 1.00 0.00 4 GLY A O 18
ATOM 23480 N N . SER A 1 5 ? 17.184 9.668 -3.612 1.00 0.00 5 SER A N 18
ATOM 23481 C CA . SER A 1 5 ? 16.327 10.202 -4.656 1.00 0.00 5 SER A CA 18
ATOM 23482 C C . SER A 1 5 ? 15.058 10.793 -4.040 1.00 0.00 5 SER A C 18
ATOM 23483 O O . SER A 1 5 ? 14.308 10.092 -3.362 1.00 0.00 5 SER A O 18
ATOM 23491 N N . SER A 1 6 ? 14.855 12.077 -4.297 1.00 0.00 6 SER A N 18
ATOM 23492 C CA . SER A 1 6 ? 13.690 12.771 -3.776 1.00 0.00 6 SER A CA 18
ATOM 23493 C C . SER A 1 6 ? 12.414 12.042 -4.202 1.00 0.00 6 SER A C 18
ATOM 23494 O O . SER A 1 6 ? 12.257 11.688 -5.370 1.00 0.00 6 SER A O 18
ATOM 23502 N N . GLY A 1 7 ? 11.534 11.839 -3.232 1.00 0.00 7 GLY A N 18
ATOM 23503 C CA . GLY A 1 7 ? 10.277 11.159 -3.492 1.00 0.00 7 GLY A CA 18
ATOM 23504 C C . GLY A 1 7 ? 9.595 10.749 -2.185 1.00 0.00 7 GLY A C 18
ATOM 23505 O O . GLY A 1 7 ? 9.924 11.268 -1.120 1.00 0.00 7 GLY A O 18
ATOM 23509 N N . LEU A 1 8 ? 8.658 9.820 -2.310 1.00 0.00 8 LEU A N 18
ATOM 23510 C CA . LEU A 1 8 ? 7.927 9.334 -1.152 1.00 0.00 8 LEU A CA 18
ATOM 23511 C C . LEU A 1 8 ? 7.944 7.804 -1.149 1.00 0.00 8 LEU A C 18
ATOM 23512 O O . LEU A 1 8 ? 7.143 7.169 -1.834 1.00 0.00 8 LEU A O 18
ATOM 23528 N N . PRO A 1 9 ? 8.890 7.241 -0.350 1.00 0.00 9 PRO A N 18
ATOM 23529 C CA . PRO A 1 9 ? 9.021 5.798 -0.249 1.00 0.00 9 PRO A CA 18
ATOM 23530 C C . PRO A 1 9 ? 7.898 5.203 0.603 1.00 0.00 9 PRO A C 18
ATOM 23531 O O . PRO A 1 9 ? 7.534 5.763 1.635 1.00 0.00 9 PRO A O 18
ATOM 23542 N N . ILE A 1 10 ? 7.380 4.075 0.138 1.00 0.00 10 ILE A N 18
ATOM 23543 C CA . ILE A 1 10 ? 6.306 3.398 0.844 1.00 0.00 10 ILE A CA 18
ATOM 23544 C C . ILE A 1 10 ? 6.722 1.955 1.134 1.00 0.00 10 ILE A C 18
ATOM 23545 O O . ILE A 1 10 ? 6.854 1.147 0.215 1.00 0.00 10 ILE A O 18
ATOM 23561 N N . ILE A 1 11 ? 6.916 1.674 2.414 1.00 0.00 11 ILE A N 18
ATOM 23562 C CA . ILE A 1 11 ? 7.314 0.342 2.836 1.00 0.00 11 ILE A CA 18
ATOM 23563 C C . ILE A 1 11 ? 6.064 -0.499 3.101 1.00 0.00 11 ILE A C 18
ATOM 23564 O O . ILE A 1 11 ? 5.141 -0.050 3.779 1.00 0.00 11 ILE A O 18
ATOM 23580 N N . VAL A 1 12 ? 6.073 -1.705 2.551 1.00 0.00 12 VAL A N 18
ATOM 23581 C CA . VAL A 1 12 ? 4.951 -2.613 2.720 1.00 0.00 12 VAL A CA 18
ATOM 23582 C C . VAL A 1 12 ? 5.431 -3.883 3.425 1.00 0.00 12 VAL A C 18
ATOM 23583 O O . VAL A 1 12 ? 6.218 -4.647 2.869 1.00 0.00 12 VAL A O 18
ATOM 23596 N N . LYS A 1 13 ? 4.936 -4.070 4.640 1.00 0.00 13 LYS A N 18
ATOM 23597 C CA . LYS A 1 13 ? 5.303 -5.234 5.427 1.00 0.00 13 LYS A CA 18
ATOM 23598 C C . LYS A 1 13 ? 4.134 -6.221 5.447 1.00 0.00 13 LYS A C 18
ATOM 23599 O O . LYS A 1 13 ? 3.130 -5.986 6.117 1.00 0.00 13 LYS A O 18
ATOM 23618 N N . TRP A 1 14 ? 4.304 -7.306 4.705 1.00 0.00 14 TRP A N 18
ATOM 23619 C CA . TRP A 1 14 ? 3.276 -8.329 4.629 1.00 0.00 14 TRP A CA 18
ATOM 23620 C C . TRP A 1 14 ? 3.965 -9.695 4.657 1.00 0.00 14 TRP A C 18
ATOM 23621 O O . TRP A 1 14 ? 4.944 -9.915 3.947 1.00 0.00 14 TRP A O 18
ATOM 23642 N N . GLY A 1 15 ? 3.425 -10.577 5.486 1.00 0.00 15 GLY A N 18
ATOM 23643 C CA . GLY A 1 15 ? 3.976 -11.915 5.617 1.00 0.00 15 GLY A CA 18
ATOM 23644 C C . GLY A 1 15 ? 5.456 -11.864 6.001 1.00 0.00 15 GLY A C 18
ATOM 23645 O O . GLY A 1 15 ? 6.254 -12.665 5.518 1.00 0.00 15 GLY A O 18
ATOM 23649 N N . GLY A 1 16 ? 5.777 -10.913 6.866 1.00 0.00 16 GLY A N 18
ATOM 23650 C CA . GLY A 1 16 ? 7.147 -10.747 7.321 1.00 0.00 16 GLY A CA 18
ATOM 23651 C C . GLY A 1 16 ? 8.046 -10.254 6.185 1.00 0.00 16 GLY A C 18
ATOM 23652 O O . GLY A 1 16 ? 9.266 -10.208 6.330 1.00 0.00 16 GLY A O 18
ATOM 23656 N N . GLN A 1 17 ? 7.407 -9.897 5.081 1.00 0.00 17 GLN A N 18
ATOM 23657 C CA . GLN A 1 17 ? 8.133 -9.409 3.921 1.00 0.00 17 GLN A CA 18
ATOM 23658 C C . GLN A 1 17 ? 7.951 -7.896 3.779 1.00 0.00 17 GLN A C 18
ATOM 23659 O O . GLN A 1 17 ? 6.826 -7.408 3.690 1.00 0.00 17 GLN A O 18
ATOM 23673 N N . GLU A 1 18 ? 9.076 -7.196 3.761 1.00 0.00 18 GLU A N 18
ATOM 23674 C CA . GLU A 1 18 ? 9.055 -5.749 3.631 1.00 0.00 18 GLU A CA 18
ATOM 23675 C C . GLU A 1 18 ? 9.455 -5.338 2.213 1.00 0.00 18 GLU A C 18
ATOM 23676 O O . GLU A 1 18 ? 10.511 -5.734 1.722 1.00 0.00 18 GLU A O 18
ATOM 23688 N N . TYR A 1 19 ? 8.590 -4.548 1.594 1.00 0.00 19 TYR A N 18
ATOM 23689 C CA . TYR A 1 19 ? 8.840 -4.078 0.242 1.00 0.00 19 TYR A CA 18
ATOM 23690 C C . TYR A 1 19 ? 8.932 -2.551 0.199 1.00 0.00 19 TYR A C 18
ATOM 23691 O O . TYR A 1 19 ? 8.052 -1.859 0.706 1.00 0.00 19 TYR A O 18
ATOM 23709 N N . SER A 1 20 ? 10.007 -2.072 -0.410 1.00 0.00 20 SER A N 18
ATOM 23710 C CA . SER A 1 20 ? 10.225 -0.640 -0.525 1.00 0.00 20 SER A CA 18
ATOM 23711 C C . SER A 1 20 ? 9.659 -0.129 -1.851 1.00 0.00 20 SER A C 18
ATOM 23712 O O . SER A 1 20 ? 10.121 -0.524 -2.920 1.00 0.00 20 SER A O 18
ATOM 23720 N N . VAL A 1 21 ? 8.667 0.742 -1.737 1.00 0.00 21 VAL A N 18
ATOM 23721 C CA . VAL A 1 21 ? 8.032 1.311 -2.914 1.00 0.00 21 VAL A CA 18
ATOM 23722 C C . VAL A 1 21 ? 8.587 2.716 -3.158 1.00 0.00 21 VAL A C 18
ATOM 23723 O O . VAL A 1 21 ? 8.389 3.615 -2.343 1.00 0.00 21 VAL A O 18
ATOM 23736 N N . THR A 1 22 ? 9.271 2.860 -4.284 1.00 0.00 22 THR A N 18
ATOM 23737 C CA . THR A 1 22 ? 9.856 4.140 -4.645 1.00 0.00 22 THR A CA 18
ATOM 23738 C C . THR A 1 22 ? 9.816 4.335 -6.162 1.00 0.00 22 THR A C 18
ATOM 23739 O O . THR A 1 22 ? 10.741 4.900 -6.744 1.00 0.00 22 THR A O 18
ATOM 23750 N N . THR A 1 23 ? 8.735 3.857 -6.760 1.00 0.00 23 THR A N 18
ATOM 23751 C CA . THR A 1 23 ? 8.562 3.971 -8.198 1.00 0.00 23 THR A CA 18
ATOM 23752 C C . THR A 1 23 ? 7.492 5.015 -8.526 1.00 0.00 23 THR A C 18
ATOM 23753 O O . THR A 1 23 ? 7.599 5.727 -9.523 1.00 0.00 23 THR A O 18
ATOM 23764 N N . LEU A 1 24 ? 6.485 5.072 -7.667 1.00 0.00 24 LEU A N 18
ATOM 23765 C CA . LEU A 1 24 ? 5.396 6.016 -7.852 1.00 0.00 24 LEU A CA 18
ATOM 23766 C C . LEU A 1 24 ? 5.637 7.244 -6.972 1.00 0.00 24 LEU A C 18
ATOM 23767 O O . LEU A 1 24 ? 6.387 7.178 -5.999 1.00 0.00 24 LEU A O 18
ATOM 23783 N N . SER A 1 25 ? 4.986 8.337 -7.345 1.00 0.00 25 SER A N 18
ATOM 23784 C CA . SER A 1 25 ? 5.120 9.578 -6.602 1.00 0.00 25 SER A CA 18
ATOM 23785 C C . SER A 1 25 ? 3.737 10.132 -6.255 1.00 0.00 25 SER A C 18
ATOM 23786 O O . SER A 1 25 ? 2.720 9.579 -6.672 1.00 0.00 25 SER A O 18
ATOM 23794 N N . GLU A 1 26 ? 3.743 11.216 -5.494 1.00 0.00 26 GLU A N 18
ATOM 23795 C CA . GLU A 1 26 ? 2.501 11.851 -5.086 1.00 0.00 26 GLU A CA 18
ATOM 23796 C C . GLU A 1 26 ? 1.501 11.855 -6.244 1.00 0.00 26 GLU A C 18
ATOM 23797 O O . GLU A 1 26 ? 0.310 11.625 -6.041 1.00 0.00 26 GLU A O 18
ATOM 23809 N N . ASP A 1 27 ? 2.023 12.117 -7.433 1.00 0.00 27 ASP A N 18
ATOM 23810 C CA . ASP A 1 27 ? 1.191 12.154 -8.624 1.00 0.00 27 ASP A CA 18
ATOM 23811 C C . ASP A 1 27 ? 0.317 10.898 -8.669 1.00 0.00 27 ASP A C 18
ATOM 23812 O O . ASP A 1 27 ? -0.903 10.982 -8.539 1.00 0.00 27 ASP A O 18
ATOM 23821 N N . ASP A 1 28 ? 0.976 9.764 -8.854 1.00 0.00 28 ASP A N 18
ATOM 23822 C CA . ASP A 1 28 ? 0.275 8.493 -8.918 1.00 0.00 28 ASP A CA 18
ATOM 23823 C C . ASP A 1 28 ? -0.782 8.442 -7.813 1.00 0.00 28 ASP A C 18
ATOM 23824 O O . ASP A 1 28 ? -0.723 9.214 -6.857 1.00 0.00 28 ASP A O 18
ATOM 23833 N N . THR A 1 29 ? -1.724 7.526 -7.981 1.00 0.00 29 THR A N 18
ATOM 23834 C CA . THR A 1 29 ? -2.793 7.365 -7.010 1.00 0.00 29 THR A CA 18
ATOM 23835 C C . THR A 1 29 ? -2.676 6.011 -6.308 1.00 0.00 29 THR A C 18
ATOM 23836 O O . THR A 1 29 ? -1.883 5.163 -6.715 1.00 0.00 29 THR A O 18
ATOM 23847 N N . VAL A 1 30 ? -3.477 5.850 -5.265 1.00 0.00 30 VAL A N 18
ATOM 23848 C CA . VAL A 1 30 ? -3.472 4.613 -4.502 1.00 0.00 30 VAL A CA 18
ATOM 23849 C C . VAL A 1 30 ? -3.494 3.425 -5.465 1.00 0.00 30 VAL A C 18
ATOM 23850 O O . VAL A 1 30 ? -2.783 2.442 -5.260 1.00 0.00 30 VAL A O 18
ATOM 23863 N N . LEU A 1 31 ? -4.318 3.553 -6.495 1.00 0.00 31 LEU A N 18
ATOM 23864 C CA . LEU A 1 31 ? -4.441 2.502 -7.490 1.00 0.00 31 LEU A CA 18
ATOM 23865 C C . LEU A 1 31 ? -3.046 2.074 -7.949 1.00 0.00 31 LEU A C 18
ATOM 23866 O O . LEU A 1 31 ? -2.668 0.913 -7.797 1.00 0.00 31 LEU A O 18
ATOM 23882 N N . ASP A 1 32 ? -2.318 3.034 -8.500 1.00 0.00 32 ASP A N 18
ATOM 23883 C CA . ASP A 1 32 ? -0.973 2.770 -8.982 1.00 0.00 32 ASP A CA 18
ATOM 23884 C C . ASP A 1 32 ? -0.239 1.885 -7.973 1.00 0.00 32 ASP A C 18
ATOM 23885 O O . ASP A 1 32 ? 0.407 0.909 -8.352 1.00 0.00 32 ASP A O 18
ATOM 23894 N N . LEU A 1 33 ? -0.363 2.256 -6.707 1.00 0.00 33 LEU A N 18
ATOM 23895 C CA . LEU A 1 33 ? 0.280 1.508 -5.641 1.00 0.00 33 LEU A CA 18
ATOM 23896 C C . LEU A 1 33 ? -0.347 0.116 -5.550 1.00 0.00 33 LEU A C 18
ATOM 23897 O O . LEU A 1 33 ? 0.358 -0.891 -5.593 1.00 0.00 33 LEU A O 18
ATOM 23913 N N . LYS A 1 34 ? -1.666 0.103 -5.427 1.00 0.00 34 LYS A N 18
ATOM 23914 C CA . LYS A 1 34 ? -2.397 -1.150 -5.329 1.00 0.00 34 LYS A CA 18
ATOM 23915 C C . LYS A 1 34 ? -1.984 -2.066 -6.483 1.00 0.00 34 LYS A C 18
ATOM 23916 O O . LYS A 1 34 ? -1.434 -3.144 -6.258 1.00 0.00 34 LYS A O 18
ATOM 23935 N N . GLN A 1 35 ? -2.265 -1.606 -7.693 1.00 0.00 35 GLN A N 18
ATOM 23936 C CA . GLN A 1 35 ? -1.930 -2.371 -8.881 1.00 0.00 35 GLN A CA 18
ATOM 23937 C C . GLN A 1 35 ? -0.506 -2.921 -8.775 1.00 0.00 35 GLN A C 18
ATOM 23938 O O . GLN A 1 35 ? -0.248 -4.063 -9.150 1.00 0.00 35 GLN A O 18
ATOM 23952 N N . PHE A 1 36 ? 0.382 -2.081 -8.261 1.00 0.00 36 PHE A N 18
ATOM 23953 C CA . PHE A 1 36 ? 1.773 -2.469 -8.100 1.00 0.00 36 PHE A CA 18
ATOM 23954 C C . PHE A 1 36 ? 1.923 -3.530 -7.008 1.00 0.00 36 PHE A C 18
ATOM 23955 O O . PHE A 1 36 ? 2.444 -4.615 -7.259 1.00 0.00 36 PHE A O 18
ATOM 23972 N N . LEU A 1 37 ? 1.459 -3.178 -5.818 1.00 0.00 37 LEU A N 18
ATOM 23973 C CA . LEU A 1 37 ? 1.535 -4.086 -4.686 1.00 0.00 37 LEU A CA 18
ATOM 23974 C C . LEU A 1 37 ? 1.090 -5.482 -5.127 1.00 0.00 37 LEU A C 18
ATOM 23975 O O . LEU A 1 37 ? 1.771 -6.469 -4.855 1.00 0.00 37 LEU A O 18
ATOM 23991 N N . LYS A 1 38 ? -0.050 -5.519 -5.800 1.00 0.00 38 LYS A N 18
ATOM 23992 C CA . LYS A 1 38 ? -0.595 -6.778 -6.281 1.00 0.00 38 LYS A CA 18
ATOM 23993 C C . LYS A 1 38 ? 0.516 -7.583 -6.958 1.00 0.00 38 LYS A C 18
ATOM 23994 O O . LYS A 1 38 ? 0.630 -8.789 -6.745 1.00 0.00 38 LYS A O 18
ATOM 24013 N N . THR A 1 39 ? 1.306 -6.884 -7.759 1.00 0.00 39 THR A N 18
ATOM 24014 C CA . THR A 1 39 ? 2.404 -7.520 -8.468 1.00 0.00 39 THR A CA 18
ATOM 24015 C C . THR A 1 39 ? 3.546 -7.842 -7.503 1.00 0.00 39 THR A C 18
ATOM 24016 O O . THR A 1 39 ? 4.321 -8.768 -7.740 1.00 0.00 39 THR A O 18
ATOM 24027 N N . LEU A 1 40 ? 3.616 -7.060 -6.436 1.00 0.00 40 LEU A N 18
ATOM 24028 C CA . LEU A 1 40 ? 4.651 -7.251 -5.434 1.00 0.00 40 LEU A CA 18
ATOM 24029 C C . LEU A 1 40 ? 4.365 -8.534 -4.650 1.00 0.00 40 LEU A C 18
ATOM 24030 O O . LEU A 1 40 ? 5.238 -9.389 -4.514 1.00 0.00 40 LEU A O 18
ATOM 24046 N N . THR A 1 41 ? 3.140 -8.627 -4.156 1.00 0.00 41 THR A N 18
ATOM 24047 C CA . THR A 1 41 ? 2.728 -9.791 -3.389 1.00 0.00 41 THR A CA 18
ATOM 24048 C C . THR A 1 41 ? 2.100 -10.840 -4.308 1.00 0.00 41 THR A C 18
ATOM 24049 O O . THR A 1 41 ? 2.619 -11.947 -4.439 1.00 0.00 41 THR A O 18
ATOM 24060 N N . GLY A 1 42 ? 0.991 -10.455 -4.922 1.00 0.00 42 GLY A N 18
ATOM 24061 C CA . GLY A 1 42 ? 0.286 -11.348 -5.826 1.00 0.00 42 GLY A CA 18
ATOM 24062 C C . GLY A 1 42 ? -1.161 -11.554 -5.375 1.00 0.00 42 GLY A C 18
ATOM 24063 O O . GLY A 1 42 ? -1.713 -12.644 -5.523 1.00 0.00 42 GLY A O 18
ATOM 24067 N N . VAL A 1 43 ? -1.736 -10.490 -4.833 1.00 0.00 43 VAL A N 18
ATOM 24068 C CA . VAL A 1 43 ? -3.108 -10.541 -4.359 1.00 0.00 43 VAL A CA 18
ATOM 24069 C C . VAL A 1 43 ? -3.902 -9.393 -4.986 1.00 0.00 43 VAL A C 18
ATOM 24070 O O . VAL A 1 43 ? -3.432 -8.256 -5.025 1.00 0.00 43 VAL A O 18
ATOM 24083 N N . LEU A 1 44 ? -5.092 -9.729 -5.462 1.00 0.00 44 LEU A N 18
ATOM 24084 C CA . LEU A 1 44 ? -5.955 -8.740 -6.086 1.00 0.00 44 LEU A CA 18
ATOM 24085 C C . LEU A 1 44 ? -5.891 -7.437 -5.287 1.00 0.00 44 LEU A C 18
ATOM 24086 O O . LEU A 1 44 ? -5.627 -7.453 -4.085 1.00 0.00 44 LEU A O 18
ATOM 24102 N N . PRO A 1 45 ? -6.143 -6.310 -6.005 1.00 0.00 45 PRO A N 18
ATOM 24103 C CA . PRO A 1 45 ? -6.116 -5.000 -5.376 1.00 0.00 45 PRO A CA 18
ATOM 24104 C C . PRO A 1 45 ? -7.366 -4.777 -4.521 1.00 0.00 45 PRO A C 18
ATOM 24105 O O . PRO A 1 45 ? -7.300 -4.130 -3.477 1.00 0.00 45 PRO A O 18
ATOM 24116 N N . GLU A 1 46 ? -8.474 -5.325 -4.996 1.00 0.00 46 GLU A N 18
ATOM 24117 C CA . GLU A 1 46 ? -9.737 -5.194 -4.289 1.00 0.00 46 GLU A CA 18
ATOM 24118 C C . GLU A 1 46 ? -9.691 -5.974 -2.973 1.00 0.00 46 GLU A C 18
ATOM 24119 O O . GLU A 1 46 ? -10.319 -5.579 -1.992 1.00 0.00 46 GLU A O 18
ATOM 24131 N N . ARG A 1 47 ? -8.943 -7.067 -2.995 1.00 0.00 47 ARG A N 18
ATOM 24132 C CA . ARG A 1 47 ? -8.808 -7.905 -1.816 1.00 0.00 47 ARG A CA 18
ATOM 24133 C C . ARG A 1 47 ? -7.634 -7.429 -0.958 1.00 0.00 47 ARG A C 18
ATOM 24134 O O . ARG A 1 47 ? -7.675 -7.531 0.267 1.00 0.00 47 ARG A O 18
ATOM 24155 N N . GLN A 1 48 ? -6.616 -6.919 -1.636 1.00 0.00 48 GLN A N 18
ATOM 24156 C CA . GLN A 1 48 ? -5.433 -6.427 -0.951 1.00 0.00 48 GLN A CA 18
ATOM 24157 C C . GLN A 1 48 ? -5.829 -5.448 0.156 1.00 0.00 48 GLN A C 18
ATOM 24158 O O . GLN A 1 48 ? -6.123 -4.285 -0.115 1.00 0.00 48 GLN A O 18
ATOM 24172 N N . LYS A 1 49 ? -5.824 -5.955 1.380 1.00 0.00 49 LYS A N 18
ATOM 24173 C CA . LYS A 1 49 ? -6.179 -5.139 2.529 1.00 0.00 49 LYS A CA 18
ATOM 24174 C C . LYS A 1 49 ? -4.988 -4.259 2.912 1.00 0.00 49 LYS A C 18
ATOM 24175 O O . LYS A 1 49 ? -3.850 -4.725 2.938 1.00 0.00 49 LYS A O 18
ATOM 24194 N N . LEU A 1 50 ? -5.291 -3.002 3.201 1.00 0.00 50 LEU A N 18
ATOM 24195 C CA . LEU A 1 50 ? -4.259 -2.052 3.582 1.00 0.00 50 LEU A CA 18
ATOM 24196 C C . LEU A 1 50 ? -4.419 -1.697 5.061 1.00 0.00 50 LEU A C 18
ATOM 24197 O O . LEU A 1 50 ? -5.538 -1.586 5.559 1.00 0.00 50 LEU A O 18
ATOM 24213 N N . LEU A 1 51 ? -3.283 -1.530 5.723 1.00 0.00 51 LEU A N 18
ATOM 24214 C CA . LEU A 1 51 ? -3.283 -1.191 7.136 1.00 0.00 51 LEU A CA 18
ATOM 24215 C C . LEU A 1 51 ? -2.241 -0.100 7.394 1.00 0.00 51 LEU A C 18
ATOM 24216 O O . LEU A 1 51 ? -1.054 -0.301 7.145 1.00 0.00 51 LEU A O 18
ATOM 24232 N N . GLY A 1 52 ? -2.724 1.030 7.890 1.00 0.00 52 GLY A N 18
ATOM 24233 C CA . GLY A 1 52 ? -1.849 2.152 8.184 1.00 0.00 52 GLY A CA 18
ATOM 24234 C C . GLY A 1 52 ? -2.438 3.460 7.652 1.00 0.00 52 GLY A C 18
ATOM 24235 O O . GLY A 1 52 ? -2.180 4.530 8.201 1.00 0.00 52 GLY A O 18
ATOM 24239 N N . LEU A 1 53 ? -3.216 3.331 6.587 1.00 0.00 53 LEU A N 18
ATOM 24240 C CA . LEU A 1 53 ? -3.843 4.490 5.974 1.00 0.00 53 LEU A CA 18
ATOM 24241 C C . LEU A 1 53 ? -5.353 4.262 5.889 1.00 0.00 53 LEU A C 18
ATOM 24242 O O . LEU A 1 53 ? -5.808 3.330 5.229 1.00 0.00 53 LEU A O 18
ATOM 24258 N N . LYS A 1 54 ? -6.090 5.130 6.568 1.00 0.00 54 LYS A N 18
ATOM 24259 C CA . LYS A 1 54 ? -7.539 5.036 6.577 1.00 0.00 54 LYS A CA 18
ATOM 24260 C C . LYS A 1 54 ? -8.139 6.441 6.500 1.00 0.00 54 LYS A C 18
ATOM 24261 O O . LYS A 1 54 ? -7.429 7.432 6.667 1.00 0.00 54 LYS A O 18
ATOM 24280 N N . VAL A 1 55 ? -9.439 6.483 6.246 1.00 0.00 55 VAL A N 18
ATOM 24281 C CA . VAL A 1 55 ? -10.141 7.750 6.145 1.00 0.00 55 VAL A CA 18
ATOM 24282 C C . VAL A 1 55 ? -11.470 7.654 6.896 1.00 0.00 55 VAL A C 18
ATOM 24283 O O . VAL A 1 55 ? -12.436 7.089 6.386 1.00 0.00 55 VAL A O 18
ATOM 24296 N N . LYS A 1 56 ? -11.477 8.214 8.097 1.00 0.00 56 LYS A N 18
ATOM 24297 C CA . LYS A 1 56 ? -12.671 8.197 8.924 1.00 0.00 56 LYS A CA 18
ATOM 24298 C C . LYS A 1 56 ? -13.412 6.875 8.717 1.00 0.00 56 LYS A C 18
ATOM 24299 O O . LYS A 1 56 ? -14.599 6.868 8.395 1.00 0.00 56 LYS A O 18
ATOM 24318 N N . GLY A 1 57 ? -12.681 5.787 8.909 1.00 0.00 57 GLY A N 18
ATOM 24319 C CA . GLY A 1 57 ? -13.254 4.462 8.747 1.00 0.00 57 GLY A CA 18
ATOM 24320 C C . GLY A 1 57 ? -12.585 3.713 7.593 1.00 0.00 57 GLY A C 18
ATOM 24321 O O . GLY A 1 57 ? -11.619 2.980 7.801 1.00 0.00 57 GLY A O 18
ATOM 24325 N N . LYS A 1 58 ? -13.125 3.923 6.402 1.00 0.00 58 LYS A N 18
ATOM 24326 C CA . LYS A 1 58 ? -12.593 3.276 5.214 1.00 0.00 58 LYS A CA 18
ATOM 24327 C C . LYS A 1 58 ? -11.411 4.089 4.683 1.00 0.00 58 LYS A C 18
ATOM 24328 O O . LYS A 1 58 ? -11.315 5.289 4.935 1.00 0.00 58 LYS A O 18
ATOM 24347 N N . PRO A 1 59 ? -10.517 3.385 3.938 1.00 0.00 59 PRO A N 18
ATOM 24348 C CA . PRO A 1 59 ? -9.345 4.028 3.369 1.00 0.00 59 PRO A CA 18
ATOM 24349 C C . PRO A 1 59 ? -9.724 4.890 2.163 1.00 0.00 59 PRO A C 18
ATOM 24350 O O . PRO A 1 59 ? -10.799 4.723 1.590 1.00 0.00 59 PRO A O 18
ATOM 24361 N N . ALA A 1 60 ? -8.819 5.792 1.813 1.00 0.00 60 ALA A N 18
ATOM 24362 C CA . ALA A 1 60 ? -9.045 6.681 0.686 1.00 0.00 60 ALA A CA 18
ATOM 24363 C C . ALA A 1 60 ? -9.337 5.848 -0.564 1.00 0.00 60 ALA A C 18
ATOM 24364 O O . ALA A 1 60 ? -8.898 4.703 -0.668 1.00 0.00 60 ALA A O 18
ATOM 24371 N N . GLU A 1 61 ? -10.077 6.454 -1.480 1.00 0.00 61 GLU A N 18
ATOM 24372 C CA . GLU A 1 61 ? -10.433 5.782 -2.719 1.00 0.00 61 GLU A CA 18
ATOM 24373 C C . GLU A 1 61 ? -9.172 5.364 -3.477 1.00 0.00 61 GLU A C 18
ATOM 24374 O O . GLU A 1 61 ? -8.060 5.529 -2.979 1.00 0.00 61 GLU A O 18
ATOM 24386 N N . ASN A 1 62 ? -9.388 4.831 -4.671 1.00 0.00 62 ASN A N 18
ATOM 24387 C CA . ASN A 1 62 ? -8.282 4.388 -5.504 1.00 0.00 62 ASN A CA 18
ATOM 24388 C C . ASN A 1 62 ? -7.841 5.538 -6.412 1.00 0.00 62 ASN A C 18
ATOM 24389 O O . ASN A 1 62 ? -6.666 5.641 -6.761 1.00 0.00 62 ASN A O 18
ATOM 24400 N N . ASP A 1 63 ? -8.806 6.373 -6.768 1.00 0.00 63 ASP A N 18
ATOM 24401 C CA . ASP A 1 63 ? -8.532 7.511 -7.628 1.00 0.00 63 ASP A CA 18
ATOM 24402 C C . ASP A 1 63 ? -8.206 8.731 -6.764 1.00 0.00 63 ASP A C 18
ATOM 24403 O O . ASP A 1 63 ? -8.693 9.830 -7.027 1.00 0.00 63 ASP A O 18
ATOM 24412 N N . VAL A 1 64 ? -7.385 8.497 -5.751 1.00 0.00 64 VAL A N 18
ATOM 24413 C CA . VAL A 1 64 ? -6.989 9.563 -4.847 1.00 0.00 64 VAL A CA 18
ATOM 24414 C C . VAL A 1 64 ? -5.492 9.834 -5.010 1.00 0.00 64 VAL A C 18
ATOM 24415 O O . VAL A 1 64 ? -4.743 8.960 -5.445 1.00 0.00 64 VAL A O 18
ATOM 24428 N N . LYS A 1 65 ? -5.100 11.048 -4.653 1.00 0.00 65 LYS A N 18
ATOM 24429 C CA . LYS A 1 65 ? -3.706 11.445 -4.754 1.00 0.00 65 LYS A CA 18
ATOM 24430 C C . LYS A 1 65 ? -3.003 11.166 -3.424 1.00 0.00 65 LYS A C 18
ATOM 24431 O O . LYS A 1 65 ? -3.276 11.827 -2.423 1.00 0.00 65 LYS A O 18
ATOM 24450 N N . LEU A 1 66 ? -2.112 10.186 -3.457 1.00 0.00 66 LEU A N 18
ATOM 24451 C CA . LEU A 1 66 ? -1.368 9.811 -2.267 1.00 0.00 66 LEU A CA 18
ATOM 24452 C C . LEU A 1 66 ? -0.777 11.068 -1.623 1.00 0.00 66 LEU A C 18
ATOM 24453 O O . LEU A 1 66 ? -0.581 11.114 -0.410 1.00 0.00 66 LEU A O 18
ATOM 24469 N N . GLY A 1 67 ? -0.510 12.055 -2.465 1.00 0.00 67 GLY A N 18
ATOM 24470 C CA . GLY A 1 67 ? 0.054 13.309 -1.993 1.00 0.00 67 GLY A CA 18
ATOM 24471 C C . GLY A 1 67 ? -0.982 14.114 -1.206 1.00 0.00 67 GLY A C 18
ATOM 24472 O O . GLY A 1 67 ? -0.671 14.670 -0.154 1.00 0.00 67 GLY A O 18
ATOM 24476 N N . ALA A 1 68 ? -2.191 14.152 -1.747 1.00 0.00 68 ALA A N 18
ATOM 24477 C CA . ALA A 1 68 ? -3.274 14.880 -1.108 1.00 0.00 68 ALA A CA 18
ATOM 24478 C C . ALA A 1 68 ? -3.366 14.463 0.361 1.00 0.00 68 ALA A C 18
ATOM 24479 O O . ALA A 1 68 ? -3.704 15.276 1.220 1.00 0.00 68 ALA A O 18
ATOM 24486 N N . LEU A 1 69 ? -3.059 13.198 0.605 1.00 0.00 69 LEU A N 18
ATOM 24487 C CA . LEU A 1 69 ? -3.103 12.663 1.955 1.00 0.00 69 LEU A CA 18
ATOM 24488 C C . LEU A 1 69 ? -1.933 13.230 2.761 1.00 0.00 69 LEU A C 18
ATOM 24489 O O . LEU A 1 69 ? -2.033 13.394 3.976 1.00 0.00 69 LEU A O 18
ATOM 24505 N N . LYS A 1 70 ? -0.849 13.513 2.053 1.00 0.00 70 LYS A N 18
ATOM 24506 C CA . LYS A 1 70 ? 0.339 14.057 2.688 1.00 0.00 70 LYS A CA 18
ATOM 24507 C C . LYS A 1 70 ? 0.730 13.172 3.873 1.00 0.00 70 LYS A C 18
ATOM 24508 O O . LYS A 1 70 ? 0.781 13.638 5.010 1.00 0.00 70 LYS A O 18
ATOM 24527 N N . LEU A 1 71 ? 0.996 11.911 3.566 1.00 0.00 71 LEU A N 18
ATOM 24528 C CA . LEU A 1 71 ? 1.380 10.956 4.592 1.00 0.00 71 LEU A CA 18
ATOM 24529 C C . LEU A 1 71 ? 2.832 11.212 5.001 1.00 0.00 71 LEU A C 18
ATOM 24530 O O . LEU A 1 71 ? 3.480 12.116 4.475 1.00 0.00 71 LEU A O 18
ATOM 24546 N N . LYS A 1 72 ? 3.302 10.399 5.937 1.00 0.00 72 LYS A N 18
ATOM 24547 C CA . LYS A 1 72 ? 4.665 10.526 6.423 1.00 0.00 72 LYS A CA 18
ATOM 24548 C C . LYS A 1 72 ? 5.607 9.761 5.491 1.00 0.00 72 LYS A C 18
ATOM 24549 O O . LYS A 1 72 ? 5.177 8.865 4.766 1.00 0.00 72 LYS A O 18
ATOM 24568 N N . PRO A 1 73 ? 6.909 10.152 5.542 1.00 0.00 73 PRO A N 18
ATOM 24569 C CA . PRO A 1 73 ? 7.915 9.514 4.711 1.00 0.00 73 PRO A CA 18
ATOM 24570 C C . PRO A 1 73 ? 8.275 8.128 5.253 1.00 0.00 73 PRO A C 18
ATOM 24571 O O . PRO A 1 73 ? 8.064 7.845 6.431 1.00 0.00 73 PRO A O 18
ATOM 24582 N N . ASN A 1 74 ? 8.811 7.302 4.366 1.00 0.00 74 ASN A N 18
ATOM 24583 C CA . ASN A 1 74 ? 9.201 5.954 4.741 1.00 0.00 74 ASN A CA 18
ATOM 24584 C C . ASN A 1 74 ? 8.135 5.355 5.660 1.00 0.00 74 ASN A C 18
ATOM 24585 O O . ASN A 1 74 ? 8.445 4.543 6.530 1.00 0.00 74 ASN A O 18
ATOM 24596 N N . THR A 1 75 ? 6.900 5.780 5.435 1.00 0.00 75 THR A N 18
ATOM 24597 C CA . THR A 1 75 ? 5.786 5.296 6.232 1.00 0.00 75 THR A CA 18
ATOM 24598 C C . THR A 1 75 ? 5.608 3.788 6.041 1.00 0.00 75 THR A C 18
ATOM 24599 O O . THR A 1 75 ? 5.145 3.342 4.992 1.00 0.00 75 THR A O 18
ATOM 24610 N N . LYS A 1 76 ? 5.985 3.045 7.070 1.00 0.00 76 LYS A N 18
ATOM 24611 C CA . LYS A 1 76 ? 5.874 1.597 7.029 1.00 0.00 76 LYS A CA 18
ATOM 24612 C C . LYS A 1 76 ? 4.399 1.200 7.122 1.00 0.00 76 LYS A C 18
ATOM 24613 O O . LYS A 1 76 ? 3.814 1.222 8.204 1.00 0.00 76 LYS A O 18
ATOM 24632 N N . ILE A 1 77 ? 3.840 0.848 5.974 1.00 0.00 77 ILE A N 18
ATOM 24633 C CA . ILE A 1 77 ? 2.444 0.447 5.913 1.00 0.00 77 ILE A CA 18
ATOM 24634 C C . ILE A 1 77 ? 2.351 -1.077 6.007 1.00 0.00 77 ILE A C 18
ATOM 24635 O O . ILE A 1 77 ? 3.367 -1.769 5.958 1.00 0.00 77 ILE A O 18
ATOM 24651 N N . MET A 1 78 ? 1.123 -1.556 6.141 1.00 0.00 78 MET A N 18
ATOM 24652 C CA . MET A 1 78 ? 0.884 -2.985 6.243 1.00 0.00 78 MET A CA 18
ATOM 24653 C C . MET A 1 78 ? -0.174 -3.437 5.235 1.00 0.00 78 MET A C 18
ATOM 24654 O O . MET A 1 78 ? -0.998 -2.637 4.794 1.00 0.00 78 MET A O 18
ATOM 24668 N N . MET A 1 79 ? -0.118 -4.718 4.900 1.00 0.00 79 MET A N 18
ATOM 24669 C CA . MET A 1 79 ? -1.061 -5.286 3.952 1.00 0.00 79 MET A CA 18
ATOM 24670 C C . MET A 1 79 ? -1.548 -6.659 4.419 1.00 0.00 79 MET A C 18
ATOM 24671 O O . MET A 1 79 ? -0.797 -7.410 5.040 1.00 0.00 79 MET A O 18
ATOM 24685 N N . MET A 1 80 ? -2.802 -6.946 4.102 1.00 0.00 80 MET A N 18
ATOM 24686 C CA . MET A 1 80 ? -3.398 -8.216 4.482 1.00 0.00 80 MET A CA 18
ATOM 24687 C C . MET A 1 80 ? -4.217 -8.803 3.330 1.00 0.00 80 MET A C 18
ATOM 24688 O O . MET A 1 80 ? -5.105 -8.142 2.795 1.00 0.00 80 MET A O 18
ATOM 24702 N N . GLY A 1 81 ? -3.888 -10.039 2.983 1.00 0.00 81 GLY A N 18
ATOM 24703 C CA . GLY A 1 81 ? -4.581 -10.723 1.905 1.00 0.00 81 GLY A CA 18
ATOM 24704 C C . GLY A 1 81 ? -4.050 -12.147 1.728 1.00 0.00 81 GLY A C 18
ATOM 24705 O O . GLY A 1 81 ? -3.160 -12.577 2.460 1.00 0.00 81 GLY A O 18
ATOM 24709 N N . THR A 1 82 ? -4.617 -12.838 0.751 1.00 0.00 82 THR A N 18
ATOM 24710 C CA . THR A 1 82 ? -4.212 -14.205 0.468 1.00 0.00 82 THR A CA 18
ATOM 24711 C C . THR A 1 82 ? -4.173 -14.448 -1.042 1.00 0.00 82 THR A C 18
ATOM 24712 O O . THR A 1 82 ? -5.186 -14.301 -1.725 1.00 0.00 82 THR A O 18
ATOM 24723 N N . ARG A 1 83 ? -2.993 -14.815 -1.520 1.00 0.00 83 ARG A N 18
ATOM 24724 C CA . ARG A 1 83 ? -2.809 -15.080 -2.937 1.00 0.00 83 ARG A CA 18
ATOM 24725 C C . ARG A 1 83 ? -3.624 -16.304 -3.359 1.00 0.00 83 ARG A C 18
ATOM 24726 O O . ARG A 1 83 ? -3.961 -17.146 -2.528 1.00 0.00 83 ARG A O 18
ATOM 24747 N N . GLU A 1 84 ? -3.917 -16.364 -4.649 1.00 0.00 84 GLU A N 18
ATOM 24748 C CA . GLU A 1 84 ? -4.686 -17.471 -5.191 1.00 0.00 84 GLU A CA 18
ATOM 24749 C C . GLU A 1 84 ? -6.121 -17.430 -4.661 1.00 0.00 84 GLU A C 18
ATOM 24750 O O . GLU A 1 84 ? -6.400 -16.761 -3.668 1.00 0.00 84 GLU A O 18
ATOM 24762 N N . SER A 1 85 ? -6.992 -18.154 -5.348 1.00 0.00 85 SER A N 18
ATOM 24763 C CA . SER A 1 85 ? -8.391 -18.209 -4.959 1.00 0.00 85 SER A CA 18
ATOM 24764 C C . SER A 1 85 ? -8.981 -19.574 -5.319 1.00 0.00 85 SER A C 18
ATOM 24765 O O . SER A 1 85 ? -9.417 -19.788 -6.449 1.00 0.00 85 SER A O 18
ATOM 24773 N N . GLY A 1 86 ? -8.977 -20.462 -4.336 1.00 0.00 86 GLY A N 18
ATOM 24774 C CA . GLY A 1 86 ? -9.506 -21.801 -4.535 1.00 0.00 86 GLY A CA 18
ATOM 24775 C C . GLY A 1 86 ? -8.812 -22.807 -3.615 1.00 0.00 86 GLY A C 18
ATOM 24776 O O . GLY A 1 86 ? -7.676 -22.590 -3.197 1.00 0.00 86 GLY A O 18
ATOM 24780 N N . PRO A 1 87 ? -9.542 -23.916 -3.320 1.00 0.00 87 PRO A N 18
ATOM 24781 C CA . PRO A 1 87 ? -9.008 -24.957 -2.458 1.00 0.00 87 PRO A CA 18
ATOM 24782 C C . PRO A 1 87 ? -7.965 -25.798 -3.196 1.00 0.00 87 PRO A C 18
ATOM 24783 O O . PRO A 1 87 ? -8.213 -26.268 -4.305 1.00 0.00 87 PRO A O 18
ATOM 24794 N N . SER A 1 88 ? -6.820 -25.963 -2.550 1.00 0.00 88 SER A N 18
ATOM 24795 C CA . SER A 1 88 ? -5.738 -26.739 -3.131 1.00 0.00 88 SER A CA 18
ATOM 24796 C C . SER A 1 88 ? -5.809 -28.186 -2.638 1.00 0.00 88 SER A C 18
ATOM 24797 O O . SER A 1 88 ? -5.366 -28.491 -1.531 1.00 0.00 88 SER A O 18
ATOM 24805 N N . SER A 1 89 ? -6.370 -29.039 -3.482 1.00 0.00 89 SER A N 18
ATOM 24806 C CA . SER A 1 89 ? -6.504 -30.446 -3.146 1.00 0.00 89 SER A CA 18
ATOM 24807 C C . SER A 1 89 ? -6.334 -31.303 -4.402 1.00 0.00 89 SER A C 18
ATOM 24808 O O . SER A 1 89 ? -5.451 -32.158 -4.460 1.00 0.00 89 SER A O 18
ATOM 24816 N N . GLY A 1 90 ? -7.192 -31.044 -5.378 1.00 0.00 90 GLY A N 18
ATOM 24817 C CA . GLY A 1 90 ? -7.148 -31.781 -6.629 1.00 0.00 90 GLY A CA 18
ATOM 24818 C C . GLY A 1 90 ? -8.452 -32.547 -6.861 1.00 0.00 90 GLY A C 18
ATOM 24819 O O . GLY A 1 90 ? -8.648 -33.138 -7.921 1.00 0.00 90 GLY A O 18
ATOM 24823 N N . GLY A 1 1 ? 22.842 9.242 7.582 1.00 0.00 1 GLY A N 19
ATOM 24824 C CA . GLY A 1 1 ? 22.872 10.292 6.579 1.00 0.00 1 GLY A CA 19
ATOM 24825 C C . GLY A 1 1 ? 21.772 10.086 5.535 1.00 0.00 1 GLY A C 19
ATOM 24826 O O . GLY A 1 1 ? 20.776 10.807 5.527 1.00 0.00 1 GLY A O 19
ATOM 24830 N N . SER A 1 2 ? 21.990 9.097 4.680 1.00 0.00 2 SER A N 19
ATOM 24831 C CA . SER A 1 2 ? 21.030 8.787 3.635 1.00 0.00 2 SER A CA 19
ATOM 24832 C C . SER A 1 2 ? 20.883 9.979 2.688 1.00 0.00 2 SER A C 19
ATOM 24833 O O . SER A 1 2 ? 19.999 10.815 2.869 1.00 0.00 2 SER A O 19
ATOM 24841 N N . SER A 1 3 ? 21.763 10.020 1.698 1.00 0.00 3 SER A N 19
ATOM 24842 C CA . SER A 1 3 ? 21.742 11.096 0.723 1.00 0.00 3 SER A CA 19
ATOM 24843 C C . SER A 1 3 ? 20.298 11.436 0.348 1.00 0.00 3 SER A C 19
ATOM 24844 O O . SER A 1 3 ? 19.410 10.593 0.459 1.00 0.00 3 SER A O 19
ATOM 24852 N N . GLY A 1 4 ? 20.108 12.673 -0.087 1.00 0.00 4 GLY A N 19
ATOM 24853 C CA . GLY A 1 4 ? 18.787 13.135 -0.478 1.00 0.00 4 GLY A CA 19
ATOM 24854 C C . GLY A 1 4 ? 18.258 12.336 -1.671 1.00 0.00 4 GLY A C 19
ATOM 24855 O O . GLY A 1 4 ? 18.892 12.293 -2.724 1.00 0.00 4 GLY A O 19
ATOM 24859 N N . SER A 1 5 ? 17.102 11.722 -1.465 1.00 0.00 5 SER A N 19
ATOM 24860 C CA . SER A 1 5 ? 16.481 10.926 -2.510 1.00 0.00 5 SER A CA 19
ATOM 24861 C C . SER A 1 5 ? 15.262 11.661 -3.072 1.00 0.00 5 SER A C 19
ATOM 24862 O O . SER A 1 5 ? 14.322 11.963 -2.339 1.00 0.00 5 SER A O 19
ATOM 24870 N N . SER A 1 6 ? 15.319 11.929 -4.369 1.00 0.00 6 SER A N 19
ATOM 24871 C CA . SER A 1 6 ? 14.231 12.623 -5.038 1.00 0.00 6 SER A CA 19
ATOM 24872 C C . SER A 1 6 ? 13.057 11.667 -5.257 1.00 0.00 6 SER A C 19
ATOM 24873 O O . SER A 1 6 ? 13.129 10.772 -6.098 1.00 0.00 6 SER A O 19
ATOM 24881 N N . GLY A 1 7 ? 12.002 11.889 -4.487 1.00 0.00 7 GLY A N 19
ATOM 24882 C CA . GLY A 1 7 ? 10.814 11.059 -4.587 1.00 0.00 7 GLY A CA 19
ATOM 24883 C C . GLY A 1 7 ? 10.287 10.686 -3.199 1.00 0.00 7 GLY A C 19
ATOM 24884 O O . GLY A 1 7 ? 10.952 10.929 -2.193 1.00 0.00 7 GLY A O 19
ATOM 24888 N N . LEU A 1 8 ? 9.098 10.102 -3.190 1.00 0.00 8 LEU A N 19
ATOM 24889 C CA . LEU A 1 8 ? 8.475 9.694 -1.943 1.00 0.00 8 LEU A CA 19
ATOM 24890 C C . LEU A 1 8 ? 8.469 8.166 -1.857 1.00 0.00 8 LEU A C 19
ATOM 24891 O O . LEU A 1 8 ? 7.622 7.510 -2.461 1.00 0.00 8 LEU A O 19
ATOM 24907 N N . PRO A 1 9 ? 9.449 7.630 -1.081 1.00 0.00 9 PRO A N 19
ATOM 24908 C CA . PRO A 1 9 ? 9.564 6.192 -0.909 1.00 0.00 9 PRO A CA 19
ATOM 24909 C C . PRO A 1 9 ? 8.481 5.665 0.035 1.00 0.00 9 PRO A C 19
ATOM 24910 O O . PRO A 1 9 ? 8.092 6.347 0.981 1.00 0.00 9 PRO A O 19
ATOM 24921 N N . ILE A 1 10 ? 8.026 4.455 -0.256 1.00 0.00 10 ILE A N 19
ATOM 24922 C CA . ILE A 1 10 ? 6.996 3.828 0.554 1.00 0.00 10 ILE A CA 19
ATOM 24923 C C . ILE A 1 10 ? 7.459 2.430 0.968 1.00 0.00 10 ILE A C 19
ATOM 24924 O O . ILE A 1 10 ? 8.304 1.830 0.305 1.00 0.00 10 ILE A O 19
ATOM 24940 N N . ILE A 1 11 ? 6.885 1.951 2.062 1.00 0.00 11 ILE A N 19
ATOM 24941 C CA . ILE A 1 11 ? 7.229 0.634 2.572 1.00 0.00 11 ILE A CA 19
ATOM 24942 C C . ILE A 1 11 ? 5.948 -0.111 2.952 1.00 0.00 11 ILE A C 19
ATOM 24943 O O . ILE A 1 11 ? 5.033 0.475 3.530 1.00 0.00 11 ILE A O 19
ATOM 24959 N N . VAL A 1 12 ? 5.923 -1.391 2.613 1.00 0.00 12 VAL A N 19
ATOM 24960 C CA . VAL A 1 12 ? 4.769 -2.222 2.911 1.00 0.00 12 VAL A CA 19
ATOM 24961 C C . VAL A 1 12 ? 5.223 -3.456 3.694 1.00 0.00 12 VAL A C 19
ATOM 24962 O O . VAL A 1 12 ? 6.331 -3.951 3.491 1.00 0.00 12 VAL A O 19
ATOM 24975 N N . LYS A 1 13 ? 4.345 -3.917 4.572 1.00 0.00 13 LYS A N 19
ATOM 24976 C CA . LYS A 1 13 ? 4.642 -5.084 5.386 1.00 0.00 13 LYS A CA 19
ATOM 24977 C C . LYS A 1 13 ? 3.531 -6.121 5.208 1.00 0.00 13 LYS A C 19
ATOM 24978 O O . LYS A 1 13 ? 2.393 -5.893 5.616 1.00 0.00 13 LYS A O 19
ATOM 24997 N N . TRP A 1 14 ? 3.900 -7.238 4.599 1.00 0.00 14 TRP A N 19
ATOM 24998 C CA . TRP A 1 14 ? 2.948 -8.310 4.362 1.00 0.00 14 TRP A CA 19
ATOM 24999 C C . TRP A 1 14 ? 3.349 -9.500 5.237 1.00 0.00 14 TRP A C 19
ATOM 25000 O O . TRP A 1 14 ? 4.390 -10.116 5.014 1.00 0.00 14 TRP A O 19
ATOM 25021 N N . GLY A 1 15 ? 2.502 -9.785 6.215 1.00 0.00 15 GLY A N 19
ATOM 25022 C CA . GLY A 1 15 ? 2.755 -10.890 7.125 1.00 0.00 15 GLY A CA 19
ATOM 25023 C C . GLY A 1 15 ? 4.090 -10.708 7.851 1.00 0.00 15 GLY A C 19
ATOM 25024 O O . GLY A 1 15 ? 4.126 -10.218 8.978 1.00 0.00 15 GLY A O 19
ATOM 25028 N N . GLY A 1 16 ? 5.154 -11.112 7.174 1.00 0.00 16 GLY A N 19
ATOM 25029 C CA . GLY A 1 16 ? 6.488 -11.000 7.739 1.00 0.00 16 GLY A CA 19
ATOM 25030 C C . GLY A 1 16 ? 7.504 -10.592 6.671 1.00 0.00 16 GLY A C 19
ATOM 25031 O O . GLY A 1 16 ? 8.689 -10.901 6.786 1.00 0.00 16 GLY A O 19
ATOM 25035 N N . GLN A 1 17 ? 7.004 -9.904 5.656 1.00 0.00 17 GLN A N 19
ATOM 25036 C CA . GLN A 1 17 ? 7.853 -9.450 4.568 1.00 0.00 17 GLN A CA 19
ATOM 25037 C C . GLN A 1 17 ? 7.680 -7.946 4.351 1.00 0.00 17 GLN A C 19
ATOM 25038 O O . GLN A 1 17 ? 6.599 -7.403 4.574 1.00 0.00 17 GLN A O 19
ATOM 25052 N N . GLU A 1 18 ? 8.762 -7.314 3.919 1.00 0.00 18 GLU A N 19
ATOM 25053 C CA . GLU A 1 18 ? 8.743 -5.883 3.670 1.00 0.00 18 GLU A CA 19
ATOM 25054 C C . GLU A 1 18 ? 8.958 -5.600 2.182 1.00 0.00 18 GLU A C 19
ATOM 25055 O O . GLU A 1 18 ? 9.739 -6.285 1.523 1.00 0.00 18 GLU A O 19
ATOM 25067 N N . TYR A 1 19 ? 8.251 -4.590 1.696 1.00 0.00 19 TYR A N 19
ATOM 25068 C CA . TYR A 1 19 ? 8.354 -4.209 0.298 1.00 0.00 19 TYR A CA 19
ATOM 25069 C C . TYR A 1 19 ? 8.544 -2.697 0.155 1.00 0.00 19 TYR A C 19
ATOM 25070 O O . TYR A 1 19 ? 7.810 -1.916 0.757 1.00 0.00 19 TYR A O 19
ATOM 25088 N N . SER A 1 20 ? 9.534 -2.331 -0.646 1.00 0.00 20 SER A N 19
ATOM 25089 C CA . SER A 1 20 ? 9.830 -0.927 -0.876 1.00 0.00 20 SER A CA 19
ATOM 25090 C C . SER A 1 20 ? 9.163 -0.457 -2.170 1.00 0.00 20 SER A C 19
ATOM 25091 O O . SER A 1 20 ? 9.061 -1.217 -3.132 1.00 0.00 20 SER A O 19
ATOM 25099 N N . VAL A 1 21 ? 8.728 0.794 -2.154 1.00 0.00 21 VAL A N 19
ATOM 25100 C CA . VAL A 1 21 ? 8.074 1.375 -3.314 1.00 0.00 21 VAL A CA 19
ATOM 25101 C C . VAL A 1 21 ? 8.675 2.753 -3.596 1.00 0.00 21 VAL A C 19
ATOM 25102 O O . VAL A 1 21 ? 8.521 3.677 -2.799 1.00 0.00 21 VAL A O 19
ATOM 25115 N N . THR A 1 22 ? 9.347 2.848 -4.734 1.00 0.00 22 THR A N 19
ATOM 25116 C CA . THR A 1 22 ? 9.972 4.098 -5.132 1.00 0.00 22 THR A CA 19
ATOM 25117 C C . THR A 1 22 ? 9.861 4.293 -6.645 1.00 0.00 22 THR A C 19
ATOM 25118 O O . THR A 1 22 ? 10.766 4.840 -7.273 1.00 0.00 22 THR A O 19
ATOM 25129 N N . THR A 1 23 ? 8.742 3.834 -7.187 1.00 0.00 23 THR A N 19
ATOM 25130 C CA . THR A 1 23 ? 8.500 3.950 -8.615 1.00 0.00 23 THR A CA 19
ATOM 25131 C C . THR A 1 23 ? 7.433 5.011 -8.891 1.00 0.00 23 THR A C 19
ATOM 25132 O O . THR A 1 23 ? 7.546 5.778 -9.846 1.00 0.00 23 THR A O 19
ATOM 25143 N N . LEU A 1 24 ? 6.420 5.021 -8.037 1.00 0.00 24 LEU A N 19
ATOM 25144 C CA . LEU A 1 24 ? 5.333 5.975 -8.176 1.00 0.00 24 LEU A CA 19
ATOM 25145 C C . LEU A 1 24 ? 5.588 7.170 -7.256 1.00 0.00 24 LEU A C 19
ATOM 25146 O O . LEU A 1 24 ? 6.440 7.106 -6.371 1.00 0.00 24 LEU A O 19
ATOM 25162 N N . SER A 1 25 ? 4.835 8.233 -7.497 1.00 0.00 25 SER A N 19
ATOM 25163 C CA . SER A 1 25 ? 4.969 9.442 -6.701 1.00 0.00 25 SER A CA 19
ATOM 25164 C C . SER A 1 25 ? 3.589 9.942 -6.273 1.00 0.00 25 SER A C 19
ATOM 25165 O O . SER A 1 25 ? 2.578 9.296 -6.546 1.00 0.00 25 SER A O 19
ATOM 25173 N N . GLU A 1 26 ? 3.590 11.089 -5.610 1.00 0.00 26 GLU A N 19
ATOM 25174 C CA . GLU A 1 26 ? 2.350 11.684 -5.141 1.00 0.00 26 GLU A CA 19
ATOM 25175 C C . GLU A 1 26 ? 1.302 11.673 -6.256 1.00 0.00 26 GLU A C 19
ATOM 25176 O O . GLU A 1 26 ? 0.143 11.332 -6.020 1.00 0.00 26 GLU A O 19
ATOM 25188 N N . ASP A 1 27 ? 1.745 12.051 -7.445 1.00 0.00 27 ASP A N 19
ATOM 25189 C CA . ASP A 1 27 ? 0.860 12.089 -8.597 1.00 0.00 27 ASP A CA 19
ATOM 25190 C C . ASP A 1 27 ? 0.009 10.818 -8.623 1.00 0.00 27 ASP A C 19
ATOM 25191 O O . ASP A 1 27 ? -1.212 10.881 -8.496 1.00 0.00 27 ASP A O 19
ATOM 25200 N N . ASP A 1 28 ? 0.689 9.692 -8.788 1.00 0.00 28 ASP A N 19
ATOM 25201 C CA . ASP A 1 28 ? 0.011 8.408 -8.833 1.00 0.00 28 ASP A CA 19
ATOM 25202 C C . ASP A 1 28 ? -1.018 8.340 -7.703 1.00 0.00 28 ASP A C 19
ATOM 25203 O O . ASP A 1 28 ? -0.991 9.157 -6.784 1.00 0.00 28 ASP A O 19
ATOM 25212 N N . THR A 1 29 ? -1.902 7.359 -7.809 1.00 0.00 29 THR A N 19
ATOM 25213 C CA . THR A 1 29 ? -2.938 7.174 -6.807 1.00 0.00 29 THR A CA 19
ATOM 25214 C C . THR A 1 29 ? -2.801 5.801 -6.145 1.00 0.00 29 THR A C 19
ATOM 25215 O O . THR A 1 29 ? -2.038 4.957 -6.611 1.00 0.00 29 THR A O 19
ATOM 25226 N N . VAL A 1 30 ? -3.552 5.622 -5.068 1.00 0.00 30 VAL A N 19
ATOM 25227 C CA . VAL A 1 30 ? -3.523 4.367 -4.337 1.00 0.00 30 VAL A CA 19
ATOM 25228 C C . VAL A 1 30 ? -3.628 3.203 -5.325 1.00 0.00 30 VAL A C 19
ATOM 25229 O O . VAL A 1 30 ? -2.918 2.207 -5.195 1.00 0.00 30 VAL A O 19
ATOM 25242 N N . LEU A 1 31 ? -4.520 3.368 -6.291 1.00 0.00 31 LEU A N 19
ATOM 25243 C CA . LEU A 1 31 ? -4.727 2.344 -7.301 1.00 0.00 31 LEU A CA 19
ATOM 25244 C C . LEU A 1 31 ? -3.373 1.905 -7.862 1.00 0.00 31 LEU A C 19
ATOM 25245 O O . LEU A 1 31 ? -3.030 0.725 -7.813 1.00 0.00 31 LEU A O 19
ATOM 25261 N N . ASP A 1 32 ? -2.640 2.879 -8.380 1.00 0.00 32 ASP A N 19
ATOM 25262 C CA . ASP A 1 32 ? -1.331 2.608 -8.950 1.00 0.00 32 ASP A CA 19
ATOM 25263 C C . ASP A 1 32 ? -0.539 1.714 -7.994 1.00 0.00 32 ASP A C 19
ATOM 25264 O O . ASP A 1 32 ? -0.090 0.634 -8.376 1.00 0.00 32 ASP A O 19
ATOM 25273 N N . LEU A 1 33 ? -0.391 2.196 -6.769 1.00 0.00 33 LEU A N 19
ATOM 25274 C CA . LEU A 1 33 ? 0.339 1.454 -5.755 1.00 0.00 33 LEU A CA 19
ATOM 25275 C C . LEU A 1 33 ? -0.209 0.028 -5.680 1.00 0.00 33 LEU A C 19
ATOM 25276 O O . LEU A 1 33 ? 0.544 -0.938 -5.799 1.00 0.00 33 LEU A O 19
ATOM 25292 N N . LYS A 1 34 ? -1.516 -0.060 -5.482 1.00 0.00 34 LYS A N 19
ATOM 25293 C CA . LYS A 1 34 ? -2.174 -1.352 -5.389 1.00 0.00 34 LYS A CA 19
ATOM 25294 C C . LYS A 1 34 ? -1.815 -2.192 -6.617 1.00 0.00 34 LYS A C 19
ATOM 25295 O O . LYS A 1 34 ? -1.239 -3.271 -6.488 1.00 0.00 34 LYS A O 19
ATOM 25314 N N . GLN A 1 35 ? -2.169 -1.664 -7.779 1.00 0.00 35 GLN A N 19
ATOM 25315 C CA . GLN A 1 35 ? -1.891 -2.352 -9.029 1.00 0.00 35 GLN A CA 19
ATOM 25316 C C . GLN A 1 35 ? -0.451 -2.870 -9.041 1.00 0.00 35 GLN A C 19
ATOM 25317 O O . GLN A 1 35 ? -0.192 -3.984 -9.492 1.00 0.00 35 GLN A O 19
ATOM 25331 N N . PHE A 1 36 ? 0.448 -2.035 -8.539 1.00 0.00 36 PHE A N 19
ATOM 25332 C CA . PHE A 1 36 ? 1.855 -2.395 -8.487 1.00 0.00 36 PHE A CA 19
ATOM 25333 C C . PHE A 1 36 ? 2.114 -3.439 -7.399 1.00 0.00 36 PHE A C 19
ATOM 25334 O O . PHE A 1 36 ? 2.916 -4.352 -7.587 1.00 0.00 36 PHE A O 19
ATOM 25351 N N . LEU A 1 37 ? 1.418 -3.269 -6.283 1.00 0.00 37 LEU A N 19
ATOM 25352 C CA . LEU A 1 37 ? 1.563 -4.186 -5.165 1.00 0.00 37 LEU A CA 19
ATOM 25353 C C . LEU A 1 37 ? 1.093 -5.579 -5.588 1.00 0.00 37 LEU A C 19
ATOM 25354 O O . LEU A 1 37 ? 1.446 -6.575 -4.959 1.00 0.00 37 LEU A O 19
ATOM 25370 N N . LYS A 1 38 ? 0.304 -5.604 -6.652 1.00 0.00 38 LYS A N 19
ATOM 25371 C CA . LYS A 1 38 ? -0.219 -6.858 -7.167 1.00 0.00 38 LYS A CA 19
ATOM 25372 C C . LYS A 1 38 ? 0.926 -7.670 -7.777 1.00 0.00 38 LYS A C 19
ATOM 25373 O O . LYS A 1 38 ? 0.822 -8.887 -7.918 1.00 0.00 38 LYS A O 19
ATOM 25392 N N . THR A 1 39 ? 1.992 -6.963 -8.124 1.00 0.00 39 THR A N 19
ATOM 25393 C CA . THR A 1 39 ? 3.154 -7.602 -8.715 1.00 0.00 39 THR A CA 19
ATOM 25394 C C . THR A 1 39 ? 4.227 -7.847 -7.652 1.00 0.00 39 THR A C 19
ATOM 25395 O O . THR A 1 39 ? 5.061 -8.739 -7.801 1.00 0.00 39 THR A O 19
ATOM 25406 N N . LEU A 1 40 ? 4.170 -7.040 -6.603 1.00 0.00 40 LEU A N 19
ATOM 25407 C CA . LEU A 1 40 ? 5.127 -7.159 -5.516 1.00 0.00 40 LEU A CA 19
ATOM 25408 C C . LEU A 1 40 ? 4.837 -8.435 -4.724 1.00 0.00 40 LEU A C 19
ATOM 25409 O O . LEU A 1 40 ? 5.750 -9.200 -4.416 1.00 0.00 40 LEU A O 19
ATOM 25425 N N . THR A 1 41 ? 3.562 -8.626 -4.417 1.00 0.00 41 THR A N 19
ATOM 25426 C CA . THR A 1 41 ? 3.140 -9.797 -3.667 1.00 0.00 41 THR A CA 19
ATOM 25427 C C . THR A 1 41 ? 2.459 -10.807 -4.593 1.00 0.00 41 THR A C 19
ATOM 25428 O O . THR A 1 41 ? 2.991 -11.889 -4.835 1.00 0.00 41 THR A O 19
ATOM 25439 N N . GLY A 1 42 ? 1.293 -10.417 -5.085 1.00 0.00 42 GLY A N 19
ATOM 25440 C CA . GLY A 1 42 ? 0.534 -11.275 -5.980 1.00 0.00 42 GLY A CA 19
ATOM 25441 C C . GLY A 1 42 ? -0.895 -11.472 -5.468 1.00 0.00 42 GLY A C 19
ATOM 25442 O O . GLY A 1 42 ? -1.436 -12.575 -5.537 1.00 0.00 42 GLY A O 19
ATOM 25446 N N . VAL A 1 43 ? -1.465 -10.387 -4.967 1.00 0.00 43 VAL A N 19
ATOM 25447 C CA . VAL A 1 43 ? -2.820 -10.427 -4.445 1.00 0.00 43 VAL A CA 19
ATOM 25448 C C . VAL A 1 43 ? -3.659 -9.346 -5.131 1.00 0.00 43 VAL A C 19
ATOM 25449 O O . VAL A 1 43 ? -3.128 -8.323 -5.560 1.00 0.00 43 VAL A O 19
ATOM 25462 N N . LEU A 1 44 ? -4.954 -9.611 -5.213 1.00 0.00 44 LEU A N 19
ATOM 25463 C CA . LEU A 1 44 ? -5.871 -8.674 -5.840 1.00 0.00 44 LEU A CA 19
ATOM 25464 C C . LEU A 1 44 ? -5.880 -7.367 -5.046 1.00 0.00 44 LEU A C 19
ATOM 25465 O O . LEU A 1 44 ? -5.675 -7.372 -3.833 1.00 0.00 44 LEU A O 19
ATOM 25481 N N . PRO A 1 45 ? -6.126 -6.249 -5.780 1.00 0.00 45 PRO A N 19
ATOM 25482 C CA . PRO A 1 45 ? -6.164 -4.937 -5.157 1.00 0.00 45 PRO A CA 19
ATOM 25483 C C . PRO A 1 45 ? -7.459 -4.744 -4.366 1.00 0.00 45 PRO A C 19
ATOM 25484 O O . PRO A 1 45 ? -7.489 -3.992 -3.392 1.00 0.00 45 PRO A O 19
ATOM 25495 N N . GLU A 1 46 ? -8.497 -5.434 -4.813 1.00 0.00 46 GLU A N 19
ATOM 25496 C CA . GLU A 1 46 ? -9.792 -5.348 -4.159 1.00 0.00 46 GLU A CA 19
ATOM 25497 C C . GLU A 1 46 ? -9.787 -6.161 -2.863 1.00 0.00 46 GLU A C 19
ATOM 25498 O O . GLU A 1 46 ? -10.693 -6.032 -2.041 1.00 0.00 46 GLU A O 19
ATOM 25510 N N . ARG A 1 47 ? -8.756 -6.981 -2.720 1.00 0.00 47 ARG A N 19
ATOM 25511 C CA . ARG A 1 47 ? -8.621 -7.815 -1.538 1.00 0.00 47 ARG A CA 19
ATOM 25512 C C . ARG A 1 47 ? -7.493 -7.293 -0.646 1.00 0.00 47 ARG A C 19
ATOM 25513 O O . ARG A 1 47 ? -7.470 -7.565 0.554 1.00 0.00 47 ARG A O 19
ATOM 25534 N N . GLN A 1 48 ? -6.586 -6.552 -1.265 1.00 0.00 48 GLN A N 19
ATOM 25535 C CA . GLN A 1 48 ? -5.459 -5.990 -0.542 1.00 0.00 48 GLN A CA 19
ATOM 25536 C C . GLN A 1 48 ? -5.943 -4.945 0.466 1.00 0.00 48 GLN A C 19
ATOM 25537 O O . GLN A 1 48 ? -6.604 -3.978 0.093 1.00 0.00 48 GLN A O 19
ATOM 25551 N N . LYS A 1 49 ? -5.594 -5.177 1.723 1.00 0.00 49 LYS A N 19
ATOM 25552 C CA . LYS A 1 49 ? -5.984 -4.268 2.788 1.00 0.00 49 LYS A CA 19
ATOM 25553 C C . LYS A 1 49 ? -4.748 -3.524 3.296 1.00 0.00 49 LYS A C 19
ATOM 25554 O O . LYS A 1 49 ? -3.705 -4.132 3.530 1.00 0.00 49 LYS A O 19
ATOM 25573 N N . LEU A 1 50 ? -4.906 -2.217 3.451 1.00 0.00 50 LEU A N 19
ATOM 25574 C CA . LEU A 1 50 ? -3.815 -1.383 3.927 1.00 0.00 50 LEU A CA 19
ATOM 25575 C C . LEU A 1 50 ? -4.028 -1.071 5.409 1.00 0.00 50 LEU A C 19
ATOM 25576 O O . LEU A 1 50 ? -4.897 -0.275 5.761 1.00 0.00 50 LEU A O 19
ATOM 25592 N N . LEU A 1 51 ? -3.219 -1.714 6.239 1.00 0.00 51 LEU A N 19
ATOM 25593 C CA . LEU A 1 51 ? -3.307 -1.514 7.675 1.00 0.00 51 LEU A CA 19
ATOM 25594 C C . LEU A 1 51 ? -2.274 -0.471 8.106 1.00 0.00 51 LEU A C 19
ATOM 25595 O O . LEU A 1 51 ? -1.072 -0.732 8.072 1.00 0.00 51 LEU A O 19
ATOM 25611 N N . GLY A 1 52 ? -2.779 0.688 8.501 1.00 0.00 52 GLY A N 19
ATOM 25612 C CA . GLY A 1 52 ? -1.915 1.771 8.937 1.00 0.00 52 GLY A CA 19
ATOM 25613 C C . GLY A 1 52 ? -2.547 3.132 8.639 1.00 0.00 52 GLY A C 19
ATOM 25614 O O . GLY A 1 52 ? -2.599 4.001 9.508 1.00 0.00 52 GLY A O 19
ATOM 25618 N N . LEU A 1 53 ? -3.014 3.274 7.407 1.00 0.00 53 LEU A N 19
ATOM 25619 C CA . LEU A 1 53 ? -3.641 4.514 6.982 1.00 0.00 53 LEU A CA 19
ATOM 25620 C C . LEU A 1 53 ? -5.125 4.263 6.708 1.00 0.00 53 LEU A C 19
ATOM 25621 O O . LEU A 1 53 ? -5.472 3.450 5.852 1.00 0.00 53 LEU A O 19
ATOM 25637 N N . LYS A 1 54 ? -5.960 4.974 7.450 1.00 0.00 54 LYS A N 19
ATOM 25638 C CA . LYS A 1 54 ? -7.399 4.838 7.297 1.00 0.00 54 LYS A CA 19
ATOM 25639 C C . LYS A 1 54 ? -8.033 6.228 7.225 1.00 0.00 54 LYS A C 19
ATOM 25640 O O . LYS A 1 54 ? -7.363 7.233 7.456 1.00 0.00 54 LYS A O 19
ATOM 25659 N N . VAL A 1 55 ? -9.318 6.241 6.902 1.00 0.00 55 VAL A N 19
ATOM 25660 C CA . VAL A 1 55 ? -10.051 7.491 6.796 1.00 0.00 55 VAL A CA 19
ATOM 25661 C C . VAL A 1 55 ? -11.432 7.324 7.432 1.00 0.00 55 VAL A C 19
ATOM 25662 O O . VAL A 1 55 ? -12.325 6.723 6.836 1.00 0.00 55 VAL A O 19
ATOM 25675 N N . LYS A 1 56 ? -11.565 7.865 8.634 1.00 0.00 56 LYS A N 19
ATOM 25676 C CA . LYS A 1 56 ? -12.822 7.783 9.357 1.00 0.00 56 LYS A CA 19
ATOM 25677 C C . LYS A 1 56 ? -13.426 6.390 9.166 1.00 0.00 56 LYS A C 19
ATOM 25678 O O . LYS A 1 56 ? -14.615 6.259 8.883 1.00 0.00 56 LYS A O 19
ATOM 25697 N N . GLY A 1 57 ? -12.577 5.386 9.330 1.00 0.00 57 GLY A N 19
ATOM 25698 C CA . GLY A 1 57 ? -13.012 4.007 9.180 1.00 0.00 57 GLY A CA 19
ATOM 25699 C C . GLY A 1 57 ? -12.267 3.320 8.034 1.00 0.00 57 GLY A C 19
ATOM 25700 O O . GLY A 1 57 ? -11.254 2.658 8.256 1.00 0.00 57 GLY A O 19
ATOM 25704 N N . LYS A 1 58 ? -12.797 3.500 6.833 1.00 0.00 58 LYS A N 19
ATOM 25705 C CA . LYS A 1 58 ? -12.195 2.905 5.652 1.00 0.00 58 LYS A CA 19
ATOM 25706 C C . LYS A 1 58 ? -11.043 3.789 5.172 1.00 0.00 58 LYS A C 19
ATOM 25707 O O . LYS A 1 58 ? -11.042 4.996 5.409 1.00 0.00 58 LYS A O 19
ATOM 25726 N N . PRO A 1 59 ? -10.065 3.138 4.486 1.00 0.00 59 PRO A N 19
ATOM 25727 C CA . PRO A 1 59 ? -8.910 3.853 3.970 1.00 0.00 59 PRO A CA 19
ATOM 25728 C C . PRO A 1 59 ? -9.280 4.672 2.732 1.00 0.00 59 PRO A C 19
ATOM 25729 O O . PRO A 1 59 ? -10.280 4.390 2.073 1.00 0.00 59 PRO A O 19
ATOM 25740 N N . ALA A 1 60 ? -8.455 5.670 2.454 1.00 0.00 60 ALA A N 19
ATOM 25741 C CA . ALA A 1 60 ? -8.682 6.532 1.306 1.00 0.00 60 ALA A CA 19
ATOM 25742 C C . ALA A 1 60 ? -9.110 5.679 0.110 1.00 0.00 60 ALA A C 19
ATOM 25743 O O . ALA A 1 60 ? -8.828 4.482 0.064 1.00 0.00 60 ALA A O 19
ATOM 25750 N N . GLU A 1 61 ? -9.783 6.328 -0.828 1.00 0.00 61 GLU A N 19
ATOM 25751 C CA . GLU A 1 61 ? -10.252 5.644 -2.022 1.00 0.00 61 GLU A CA 19
ATOM 25752 C C . GLU A 1 61 ? -9.069 5.258 -2.912 1.00 0.00 61 GLU A C 19
ATOM 25753 O O . GLU A 1 61 ? -7.935 5.654 -2.649 1.00 0.00 61 GLU A O 19
ATOM 25765 N N . ASN A 1 62 ? -9.374 4.489 -3.947 1.00 0.00 62 ASN A N 19
ATOM 25766 C CA . ASN A 1 62 ? -8.350 4.046 -4.877 1.00 0.00 62 ASN A CA 19
ATOM 25767 C C . ASN A 1 62 ? -7.977 5.202 -5.807 1.00 0.00 62 ASN A C 19
ATOM 25768 O O . ASN A 1 62 ? -6.806 5.385 -6.136 1.00 0.00 62 ASN A O 19
ATOM 25779 N N . ASP A 1 63 ? -8.994 5.951 -6.205 1.00 0.00 63 ASP A N 19
ATOM 25780 C CA . ASP A 1 63 ? -8.787 7.085 -7.091 1.00 0.00 63 ASP A CA 19
ATOM 25781 C C . ASP A 1 63 ? -8.468 8.327 -6.257 1.00 0.00 63 ASP A C 19
ATOM 25782 O O . ASP A 1 63 ? -9.032 9.395 -6.487 1.00 0.00 63 ASP A O 19
ATOM 25791 N N . VAL A 1 64 ? -7.564 8.145 -5.305 1.00 0.00 64 VAL A N 19
ATOM 25792 C CA . VAL A 1 64 ? -7.163 9.238 -4.436 1.00 0.00 64 VAL A CA 19
ATOM 25793 C C . VAL A 1 64 ? -5.671 9.518 -4.631 1.00 0.00 64 VAL A C 19
ATOM 25794 O O . VAL A 1 64 ? -4.908 8.620 -4.985 1.00 0.00 64 VAL A O 19
ATOM 25807 N N . LYS A 1 65 ? -5.300 10.767 -4.392 1.00 0.00 65 LYS A N 19
ATOM 25808 C CA . LYS A 1 65 ? -3.913 11.176 -4.537 1.00 0.00 65 LYS A CA 19
ATOM 25809 C C . LYS A 1 65 ? -3.163 10.891 -3.234 1.00 0.00 65 LYS A C 19
ATOM 25810 O O . LYS A 1 65 ? -3.437 11.510 -2.208 1.00 0.00 65 LYS A O 19
ATOM 25829 N N . LEU A 1 66 ? -2.231 9.954 -3.319 1.00 0.00 66 LEU A N 19
ATOM 25830 C CA . LEU A 1 66 ? -1.438 9.579 -2.160 1.00 0.00 66 LEU A CA 19
ATOM 25831 C C . LEU A 1 66 ? -0.855 10.839 -1.518 1.00 0.00 66 LEU A C 19
ATOM 25832 O O . LEU A 1 66 ? -0.612 10.870 -0.312 1.00 0.00 66 LEU A O 19
ATOM 25848 N N . GLY A 1 67 ? -0.647 11.848 -2.352 1.00 0.00 67 GLY A N 19
ATOM 25849 C CA . GLY A 1 67 ? -0.096 13.107 -1.880 1.00 0.00 67 GLY A CA 19
ATOM 25850 C C . GLY A 1 67 ? -1.138 13.898 -1.086 1.00 0.00 67 GLY A C 19
ATOM 25851 O O . GLY A 1 67 ? -0.812 14.524 -0.079 1.00 0.00 67 GLY A O 19
ATOM 25855 N N . ALA A 1 68 ? -2.370 13.843 -1.570 1.00 0.00 68 ALA A N 19
ATOM 25856 C CA . ALA A 1 68 ? -3.462 14.547 -0.918 1.00 0.00 68 ALA A CA 19
ATOM 25857 C C . ALA A 1 68 ? -3.518 14.139 0.556 1.00 0.00 68 ALA A C 19
ATOM 25858 O O . ALA A 1 68 ? -4.023 14.887 1.391 1.00 0.00 68 ALA A O 19
ATOM 25865 N N . LEU A 1 69 ? -2.991 12.955 0.829 1.00 0.00 69 LEU A N 19
ATOM 25866 C CA . LEU A 1 69 ? -2.975 12.439 2.188 1.00 0.00 69 LEU A CA 19
ATOM 25867 C C . LEU A 1 69 ? -1.770 13.016 2.933 1.00 0.00 69 LEU A C 19
ATOM 25868 O O . LEU A 1 69 ? -1.808 13.177 4.152 1.00 0.00 69 LEU A O 19
ATOM 25884 N N . LYS A 1 70 ? -0.728 13.312 2.170 1.00 0.00 70 LYS A N 19
ATOM 25885 C CA . LYS A 1 70 ? 0.486 13.868 2.743 1.00 0.00 70 LYS A CA 19
ATOM 25886 C C . LYS A 1 70 ? 0.899 13.035 3.958 1.00 0.00 70 LYS A C 19
ATOM 25887 O O . LYS A 1 70 ? 0.939 13.542 5.078 1.00 0.00 70 LYS A O 19
ATOM 25906 N N . LEU A 1 71 ? 1.195 11.771 3.695 1.00 0.00 71 LEU A N 19
ATOM 25907 C CA . LEU A 1 71 ? 1.604 10.863 4.754 1.00 0.00 71 LEU A CA 19
ATOM 25908 C C . LEU A 1 71 ? 3.088 11.077 5.059 1.00 0.00 71 LEU A C 19
ATOM 25909 O O . LEU A 1 71 ? 3.747 11.890 4.413 1.00 0.00 71 LEU A O 19
ATOM 25925 N N . LYS A 1 72 ? 3.570 10.332 6.043 1.00 0.00 72 LYS A N 19
ATOM 25926 C CA . LYS A 1 72 ? 4.964 10.431 6.442 1.00 0.00 72 LYS A CA 19
ATOM 25927 C C . LYS A 1 72 ? 5.830 9.654 5.448 1.00 0.00 72 LYS A C 19
ATOM 25928 O O . LYS A 1 72 ? 5.338 8.768 4.751 1.00 0.00 72 LYS A O 19
ATOM 25947 N N . PRO A 1 73 ? 7.138 10.024 5.414 1.00 0.00 73 PRO A N 19
ATOM 25948 C CA . PRO A 1 73 ? 8.077 9.372 4.517 1.00 0.00 73 PRO A CA 19
ATOM 25949 C C . PRO A 1 73 ? 8.449 7.979 5.031 1.00 0.00 73 PRO A C 19
ATOM 25950 O O . PRO A 1 73 ? 8.378 7.717 6.230 1.00 0.00 73 PRO A O 19
ATOM 25961 N N . ASN A 1 74 ? 8.836 7.124 4.096 1.00 0.00 74 ASN A N 19
ATOM 25962 C CA . ASN A 1 74 ? 9.219 5.764 4.439 1.00 0.00 74 ASN A CA 19
ATOM 25963 C C . ASN A 1 74 ? 8.245 5.212 5.481 1.00 0.00 74 ASN A C 19
ATOM 25964 O O . ASN A 1 74 ? 8.648 4.493 6.394 1.00 0.00 74 ASN A O 19
ATOM 25975 N N . THR A 1 75 ? 6.980 5.569 5.310 1.00 0.00 75 THR A N 19
ATOM 25976 C CA . THR A 1 75 ? 5.945 5.118 6.224 1.00 0.00 75 THR A CA 19
ATOM 25977 C C . THR A 1 75 ? 5.679 3.623 6.034 1.00 0.00 75 THR A C 19
ATOM 25978 O O . THR A 1 75 ? 5.040 3.222 5.062 1.00 0.00 75 THR A O 19
ATOM 25989 N N . LYS A 1 76 ? 6.182 2.840 6.977 1.00 0.00 76 LYS A N 19
ATOM 25990 C CA . LYS A 1 76 ? 6.007 1.399 6.925 1.00 0.00 76 LYS A CA 19
ATOM 25991 C C . LYS A 1 76 ? 4.559 1.053 7.275 1.00 0.00 76 LYS A C 19
ATOM 25992 O O . LYS A 1 76 ? 4.160 1.138 8.436 1.00 0.00 76 LYS A O 19
ATOM 26011 N N . ILE A 1 77 ? 3.811 0.669 6.251 1.00 0.00 77 ILE A N 19
ATOM 26012 C CA . ILE A 1 77 ? 2.416 0.309 6.437 1.00 0.00 77 ILE A CA 19
ATOM 26013 C C . ILE A 1 77 ? 2.275 -1.214 6.388 1.00 0.00 77 ILE A C 19
ATOM 26014 O O . ILE A 1 77 ? 3.226 -1.918 6.052 1.00 0.00 77 ILE A O 19
ATOM 26030 N N . MET A 1 78 ? 1.081 -1.677 6.726 1.00 0.00 78 MET A N 19
ATOM 26031 C CA . MET A 1 78 ? 0.803 -3.103 6.725 1.00 0.00 78 MET A CA 19
ATOM 26032 C C . MET A 1 78 ? -0.113 -3.483 5.560 1.00 0.00 78 MET A C 19
ATOM 26033 O O . MET A 1 78 ? -0.945 -2.682 5.134 1.00 0.00 78 MET A O 19
ATOM 26047 N N . MET A 1 79 ? 0.069 -4.703 5.078 1.00 0.00 79 MET A N 19
ATOM 26048 C CA . MET A 1 79 ? -0.731 -5.198 3.971 1.00 0.00 79 MET A CA 19
ATOM 26049 C C . MET A 1 79 ? -1.432 -6.507 4.343 1.00 0.00 79 MET A C 19
ATOM 26050 O O . MET A 1 79 ? -0.824 -7.390 4.946 1.00 0.00 79 MET A O 19
ATOM 26064 N N . MET A 1 80 ? -2.700 -6.589 3.968 1.00 0.00 80 MET A N 19
ATOM 26065 C CA . MET A 1 80 ? -3.489 -7.775 4.255 1.00 0.00 80 MET A CA 19
ATOM 26066 C C . MET A 1 80 ? -4.049 -8.385 2.968 1.00 0.00 80 MET A C 19
ATOM 26067 O O . MET A 1 80 ? -4.761 -7.717 2.219 1.00 0.00 80 MET A O 19
ATOM 26081 N N . GLY A 1 81 ? -3.707 -9.646 2.751 1.00 0.00 81 GLY A N 19
ATOM 26082 C CA . GLY A 1 81 ? -4.166 -10.353 1.568 1.00 0.00 81 GLY A CA 19
ATOM 26083 C C . GLY A 1 81 ? -3.591 -11.770 1.518 1.00 0.00 81 GLY A C 19
ATOM 26084 O O . GLY A 1 81 ? -2.543 -12.039 2.103 1.00 0.00 81 GLY A O 19
ATOM 26088 N N . THR A 1 82 ? -4.302 -12.639 0.814 1.00 0.00 82 THR A N 19
ATOM 26089 C CA . THR A 1 82 ? -3.875 -14.021 0.681 1.00 0.00 82 THR A CA 19
ATOM 26090 C C . THR A 1 82 ? -3.422 -14.303 -0.753 1.00 0.00 82 THR A C 19
ATOM 26091 O O . THR A 1 82 ? -4.087 -13.903 -1.708 1.00 0.00 82 THR A O 19
ATOM 26102 N N . ARG A 1 83 ? -2.295 -14.990 -0.860 1.00 0.00 83 ARG A N 19
ATOM 26103 C CA . ARG A 1 83 ? -1.745 -15.331 -2.161 1.00 0.00 83 ARG A CA 19
ATOM 26104 C C . ARG A 1 83 ? -2.673 -16.304 -2.891 1.00 0.00 83 ARG A C 19
ATOM 26105 O O . ARG A 1 83 ? -3.359 -17.106 -2.258 1.00 0.00 83 ARG A O 19
ATOM 26126 N N . GLU A 1 84 ? -2.666 -16.202 -4.212 1.00 0.00 84 GLU A N 19
ATOM 26127 C CA . GLU A 1 84 ? -3.498 -17.063 -5.034 1.00 0.00 84 GLU A CA 19
ATOM 26128 C C . GLU A 1 84 ? -4.955 -16.600 -4.982 1.00 0.00 84 GLU A C 19
ATOM 26129 O O . GLU A 1 84 ? -5.569 -16.586 -3.916 1.00 0.00 84 GLU A O 19
ATOM 26141 N N . SER A 1 85 ? -5.467 -16.231 -6.147 1.00 0.00 85 SER A N 19
ATOM 26142 C CA . SER A 1 85 ? -6.841 -15.768 -6.248 1.00 0.00 85 SER A CA 19
ATOM 26143 C C . SER A 1 85 ? -7.794 -16.963 -6.297 1.00 0.00 85 SER A C 19
ATOM 26144 O O . SER A 1 85 ? -7.576 -17.904 -7.059 1.00 0.00 85 SER A O 19
ATOM 26152 N N . GLY A 1 86 ? -8.830 -16.888 -5.475 1.00 0.00 86 GLY A N 19
ATOM 26153 C CA . GLY A 1 86 ? -9.817 -17.952 -5.415 1.00 0.00 86 GLY A CA 19
ATOM 26154 C C . GLY A 1 86 ? -9.810 -18.631 -4.043 1.00 0.00 86 GLY A C 19
ATOM 26155 O O . GLY A 1 86 ? -9.644 -17.968 -3.020 1.00 0.00 86 GLY A O 19
ATOM 26159 N N . PRO A 1 87 ? -9.996 -19.978 -4.067 1.00 0.00 87 PRO A N 19
ATOM 26160 C CA . PRO A 1 87 ? -10.012 -20.753 -2.839 1.00 0.00 87 PRO A CA 19
ATOM 26161 C C . PRO A 1 87 ? -8.598 -20.923 -2.279 1.00 0.00 87 PRO A C 19
ATOM 26162 O O . PRO A 1 87 ? -7.730 -21.494 -2.939 1.00 0.00 87 PRO A O 19
ATOM 26173 N N . SER A 1 88 ? -8.410 -20.419 -1.069 1.00 0.00 88 SER A N 19
ATOM 26174 C CA . SER A 1 88 ? -7.116 -20.509 -0.413 1.00 0.00 88 SER A CA 19
ATOM 26175 C C . SER A 1 88 ? -6.986 -21.853 0.305 1.00 0.00 88 SER A C 19
ATOM 26176 O O . SER A 1 88 ? -7.938 -22.326 0.923 1.00 0.00 88 SER A O 19
ATOM 26184 N N . SER A 1 89 ? -5.798 -22.431 0.201 1.00 0.00 89 SER A N 19
ATOM 26185 C CA . SER A 1 89 ? -5.530 -23.711 0.833 1.00 0.00 89 SER A CA 19
ATOM 26186 C C . SER A 1 89 ? -5.261 -23.512 2.326 1.00 0.00 89 SER A C 19
ATOM 26187 O O . SER A 1 89 ? -4.110 -23.385 2.741 1.00 0.00 89 SER A O 19
ATOM 26195 N N . GLY A 1 90 ? -6.342 -23.490 3.091 1.00 0.00 90 GLY A N 19
ATOM 26196 C CA . GLY A 1 90 ? -6.238 -23.308 4.529 1.00 0.00 90 GLY A CA 19
ATOM 26197 C C . GLY A 1 90 ? -7.298 -22.329 5.037 1.00 0.00 90 GLY A C 19
ATOM 26198 O O . GLY A 1 90 ? -7.832 -22.499 6.131 1.00 0.00 90 GLY A O 19
ATOM 26202 N N . GLY A 1 1 ? 18.600 7.971 6.822 1.00 0.00 1 GLY A N 20
ATOM 26203 C CA . GLY A 1 1 ? 20.048 7.898 6.916 1.00 0.00 1 GLY A CA 20
ATOM 26204 C C . GLY A 1 1 ? 20.678 9.283 6.757 1.00 0.00 1 GLY A C 20
ATOM 26205 O O . GLY A 1 1 ? 20.076 10.289 7.130 1.00 0.00 1 GLY A O 20
ATOM 26209 N N . SER A 1 2 ? 21.882 9.290 6.204 1.00 0.00 2 SER A N 20
ATOM 26210 C CA . SER A 1 2 ? 22.600 10.535 5.991 1.00 0.00 2 SER A CA 20
ATOM 26211 C C . SER A 1 2 ? 22.178 11.162 4.661 1.00 0.00 2 SER A C 20
ATOM 26212 O O . SER A 1 2 ? 21.830 12.341 4.609 1.00 0.00 2 SER A O 20
ATOM 26220 N N . SER A 1 3 ? 22.222 10.346 3.618 1.00 0.00 3 SER A N 20
ATOM 26221 C CA . SER A 1 3 ? 21.848 10.806 2.292 1.00 0.00 3 SER A CA 20
ATOM 26222 C C . SER A 1 3 ? 20.386 11.256 2.287 1.00 0.00 3 SER A C 20
ATOM 26223 O O . SER A 1 3 ? 19.496 10.493 2.660 1.00 0.00 3 SER A O 20
ATOM 26231 N N . GLY A 1 4 ? 20.182 12.494 1.860 1.00 0.00 4 GLY A N 20
ATOM 26232 C CA . GLY A 1 4 ? 18.843 13.055 1.802 1.00 0.00 4 GLY A CA 20
ATOM 26233 C C . GLY A 1 4 ? 17.940 12.225 0.887 1.00 0.00 4 GLY A C 20
ATOM 26234 O O . GLY A 1 4 ? 18.106 12.237 -0.332 1.00 0.00 4 GLY A O 20
ATOM 26238 N N . SER A 1 5 ? 17.005 11.523 1.510 1.00 0.00 5 SER A N 20
ATOM 26239 C CA . SER A 1 5 ? 16.076 10.689 0.768 1.00 0.00 5 SER A CA 20
ATOM 26240 C C . SER A 1 5 ? 15.536 11.455 -0.441 1.00 0.00 5 SER A C 20
ATOM 26241 O O . SER A 1 5 ? 15.584 12.684 -0.474 1.00 0.00 5 SER A O 20
ATOM 26249 N N . SER A 1 6 ? 15.034 10.698 -1.406 1.00 0.00 6 SER A N 20
ATOM 26250 C CA . SER A 1 6 ? 14.485 11.290 -2.614 1.00 0.00 6 SER A CA 20
ATOM 26251 C C . SER A 1 6 ? 13.115 10.682 -2.919 1.00 0.00 6 SER A C 20
ATOM 26252 O O . SER A 1 6 ? 12.927 9.472 -2.794 1.00 0.00 6 SER A O 20
ATOM 26260 N N . GLY A 1 7 ? 12.193 11.548 -3.314 1.00 0.00 7 GLY A N 20
ATOM 26261 C CA . GLY A 1 7 ? 10.846 11.111 -3.639 1.00 0.00 7 GLY A CA 20
ATOM 26262 C C . GLY A 1 7 ? 10.047 10.810 -2.369 1.00 0.00 7 GLY A C 20
ATOM 26263 O O . GLY A 1 7 ? 10.275 11.423 -1.327 1.00 0.00 7 GLY A O 20
ATOM 26267 N N . LEU A 1 8 ? 9.126 9.866 -2.498 1.00 0.00 8 LEU A N 20
ATOM 26268 C CA . LEU A 1 8 ? 8.291 9.476 -1.374 1.00 0.00 8 LEU A CA 20
ATOM 26269 C C . LEU A 1 8 ? 8.268 7.950 -1.266 1.00 0.00 8 LEU A C 20
ATOM 26270 O O . LEU A 1 8 ? 7.506 7.286 -1.966 1.00 0.00 8 LEU A O 20
ATOM 26286 N N . PRO A 1 9 ? 9.136 7.425 -0.361 1.00 0.00 9 PRO A N 20
ATOM 26287 C CA . PRO A 1 9 ? 9.223 5.990 -0.152 1.00 0.00 9 PRO A CA 20
ATOM 26288 C C . PRO A 1 9 ? 8.024 5.479 0.649 1.00 0.00 9 PRO A C 20
ATOM 26289 O O . PRO A 1 9 ? 7.480 6.198 1.486 1.00 0.00 9 PRO A O 20
ATOM 26300 N N . ILE A 1 10 ? 7.647 4.241 0.364 1.00 0.00 10 ILE A N 20
ATOM 26301 C CA . ILE A 1 10 ? 6.522 3.625 1.048 1.00 0.00 10 ILE A CA 20
ATOM 26302 C C . ILE A 1 10 ? 6.841 2.155 1.324 1.00 0.00 10 ILE A C 20
ATOM 26303 O O . ILE A 1 10 ? 6.884 1.341 0.402 1.00 0.00 10 ILE A O 20
ATOM 26319 N N . ILE A 1 11 ? 7.057 1.858 2.597 1.00 0.00 11 ILE A N 20
ATOM 26320 C CA . ILE A 1 11 ? 7.371 0.500 3.006 1.00 0.00 11 ILE A CA 20
ATOM 26321 C C . ILE A 1 11 ? 6.071 -0.284 3.198 1.00 0.00 11 ILE A C 20
ATOM 26322 O O . ILE A 1 11 ? 5.108 0.233 3.762 1.00 0.00 11 ILE A O 20
ATOM 26338 N N . VAL A 1 12 ? 6.086 -1.519 2.718 1.00 0.00 12 VAL A N 20
ATOM 26339 C CA . VAL A 1 12 ? 4.920 -2.379 2.829 1.00 0.00 12 VAL A CA 20
ATOM 26340 C C . VAL A 1 12 ? 5.308 -3.663 3.566 1.00 0.00 12 VAL A C 20
ATOM 26341 O O . VAL A 1 12 ? 6.375 -4.224 3.323 1.00 0.00 12 VAL A O 20
ATOM 26354 N N . LYS A 1 13 ? 4.419 -4.090 4.451 1.00 0.00 13 LYS A N 20
ATOM 26355 C CA . LYS A 1 13 ? 4.655 -5.297 5.225 1.00 0.00 13 LYS A CA 20
ATOM 26356 C C . LYS A 1 13 ? 3.638 -6.365 4.818 1.00 0.00 13 LYS A C 20
ATOM 26357 O O . LYS A 1 13 ? 2.434 -6.115 4.824 1.00 0.00 13 LYS A O 20
ATOM 26376 N N . TRP A 1 14 ? 4.160 -7.533 4.473 1.00 0.00 14 TRP A N 20
ATOM 26377 C CA . TRP A 1 14 ? 3.313 -8.640 4.064 1.00 0.00 14 TRP A CA 20
ATOM 26378 C C . TRP A 1 14 ? 3.720 -9.872 4.875 1.00 0.00 14 TRP A C 20
ATOM 26379 O O . TRP A 1 14 ? 4.710 -10.529 4.558 1.00 0.00 14 TRP A O 20
ATOM 26400 N N . GLY A 1 15 ? 2.935 -10.148 5.906 1.00 0.00 15 GLY A N 20
ATOM 26401 C CA . GLY A 1 15 ? 3.201 -11.289 6.765 1.00 0.00 15 GLY A CA 20
ATOM 26402 C C . GLY A 1 15 ? 4.584 -11.178 7.412 1.00 0.00 15 GLY A C 20
ATOM 26403 O O . GLY A 1 15 ? 4.701 -10.778 8.569 1.00 0.00 15 GLY A O 20
ATOM 26407 N N . GLY A 1 16 ? 5.595 -11.540 6.636 1.00 0.00 16 GLY A N 20
ATOM 26408 C CA . GLY A 1 16 ? 6.965 -11.486 7.119 1.00 0.00 16 GLY A CA 20
ATOM 26409 C C . GLY A 1 16 ? 7.914 -11.001 6.021 1.00 0.00 16 GLY A C 20
ATOM 26410 O O . GLY A 1 16 ? 9.109 -11.290 6.056 1.00 0.00 16 GLY A O 20
ATOM 26414 N N . GLN A 1 17 ? 7.346 -10.270 5.073 1.00 0.00 17 GLN A N 20
ATOM 26415 C CA . GLN A 1 17 ? 8.127 -9.742 3.967 1.00 0.00 17 GLN A CA 20
ATOM 26416 C C . GLN A 1 17 ? 7.896 -8.236 3.826 1.00 0.00 17 GLN A C 20
ATOM 26417 O O . GLN A 1 17 ? 6.756 -7.788 3.710 1.00 0.00 17 GLN A O 20
ATOM 26431 N N . GLU A 1 18 ? 8.995 -7.497 3.840 1.00 0.00 18 GLU A N 20
ATOM 26432 C CA . GLU A 1 18 ? 8.927 -6.051 3.715 1.00 0.00 18 GLU A CA 20
ATOM 26433 C C . GLU A 1 18 ? 9.289 -5.624 2.291 1.00 0.00 18 GLU A C 20
ATOM 26434 O O . GLU A 1 18 ? 10.171 -6.212 1.668 1.00 0.00 18 GLU A O 20
ATOM 26446 N N . TYR A 1 19 ? 8.589 -4.603 1.818 1.00 0.00 19 TYR A N 20
ATOM 26447 C CA . TYR A 1 19 ? 8.826 -4.090 0.479 1.00 0.00 19 TYR A CA 20
ATOM 26448 C C . TYR A 1 19 ? 9.022 -2.572 0.500 1.00 0.00 19 TYR A C 20
ATOM 26449 O O . TYR A 1 19 ? 8.235 -1.850 1.111 1.00 0.00 19 TYR A O 20
ATOM 26467 N N . SER A 1 20 ? 10.074 -2.134 -0.174 1.00 0.00 20 SER A N 20
ATOM 26468 C CA . SER A 1 20 ? 10.383 -0.716 -0.241 1.00 0.00 20 SER A CA 20
ATOM 26469 C C . SER A 1 20 ? 9.852 -0.126 -1.548 1.00 0.00 20 SER A C 20
ATOM 26470 O O . SER A 1 20 ? 10.457 -0.303 -2.605 1.00 0.00 20 SER A O 20
ATOM 26478 N N . VAL A 1 21 ? 8.726 0.564 -1.435 1.00 0.00 21 VAL A N 20
ATOM 26479 C CA . VAL A 1 21 ? 8.107 1.182 -2.595 1.00 0.00 21 VAL A CA 20
ATOM 26480 C C . VAL A 1 21 ? 8.753 2.545 -2.848 1.00 0.00 21 VAL A C 20
ATOM 26481 O O . VAL A 1 21 ? 8.682 3.436 -2.002 1.00 0.00 21 VAL A O 20
ATOM 26494 N N . THR A 1 22 ? 9.369 2.666 -4.015 1.00 0.00 22 THR A N 20
ATOM 26495 C CA . THR A 1 22 ? 10.027 3.906 -4.389 1.00 0.00 22 THR A CA 20
ATOM 26496 C C . THR A 1 22 ? 10.035 4.067 -5.910 1.00 0.00 22 THR A C 20
ATOM 26497 O O . THR A 1 22 ? 11.004 4.569 -6.479 1.00 0.00 22 THR A O 20
ATOM 26508 N N . THR A 1 23 ? 8.946 3.632 -6.526 1.00 0.00 23 THR A N 20
ATOM 26509 C CA . THR A 1 23 ? 8.816 3.722 -7.970 1.00 0.00 23 THR A CA 20
ATOM 26510 C C . THR A 1 23 ? 7.775 4.778 -8.347 1.00 0.00 23 THR A C 20
ATOM 26511 O O . THR A 1 23 ? 7.946 5.501 -9.328 1.00 0.00 23 THR A O 20
ATOM 26522 N N . LEU A 1 24 ? 6.719 4.834 -7.549 1.00 0.00 24 LEU A N 20
ATOM 26523 C CA . LEU A 1 24 ? 5.651 5.790 -7.786 1.00 0.00 24 LEU A CA 20
ATOM 26524 C C . LEU A 1 24 ? 5.835 6.995 -6.861 1.00 0.00 24 LEU A C 20
ATOM 26525 O O . LEU A 1 24 ? 6.572 6.920 -5.878 1.00 0.00 24 LEU A O 20
ATOM 26541 N N . SER A 1 25 ? 5.154 8.076 -7.208 1.00 0.00 25 SER A N 20
ATOM 26542 C CA . SER A 1 25 ? 5.233 9.295 -6.421 1.00 0.00 25 SER A CA 20
ATOM 26543 C C . SER A 1 25 ? 3.828 9.848 -6.170 1.00 0.00 25 SER A C 20
ATOM 26544 O O . SER A 1 25 ? 2.843 9.292 -6.652 1.00 0.00 25 SER A O 20
ATOM 26552 N N . GLU A 1 26 ? 3.782 10.937 -5.417 1.00 0.00 26 GLU A N 20
ATOM 26553 C CA . GLU A 1 26 ? 2.515 11.572 -5.096 1.00 0.00 26 GLU A CA 20
ATOM 26554 C C . GLU A 1 26 ? 1.589 11.553 -6.314 1.00 0.00 26 GLU A C 20
ATOM 26555 O O . GLU A 1 26 ? 0.412 11.213 -6.199 1.00 0.00 26 GLU A O 20
ATOM 26567 N N . ASP A 1 27 ? 2.155 11.922 -7.454 1.00 0.00 27 ASP A N 20
ATOM 26568 C CA . ASP A 1 27 ? 1.395 11.952 -8.692 1.00 0.00 27 ASP A CA 20
ATOM 26569 C C . ASP A 1 27 ? 0.496 10.715 -8.764 1.00 0.00 27 ASP A C 20
ATOM 26570 O O . ASP A 1 27 ? -0.727 10.834 -8.807 1.00 0.00 27 ASP A O 20
ATOM 26579 N N . ASP A 1 28 ? 1.139 9.557 -8.774 1.00 0.00 28 ASP A N 20
ATOM 26580 C CA . ASP A 1 28 ? 0.413 8.299 -8.840 1.00 0.00 28 ASP A CA 20
ATOM 26581 C C . ASP A 1 28 ? -0.650 8.271 -7.740 1.00 0.00 28 ASP A C 20
ATOM 26582 O O . ASP A 1 28 ? -0.488 8.905 -6.699 1.00 0.00 28 ASP A O 20
ATOM 26591 N N . THR A 1 29 ? -1.714 7.529 -8.010 1.00 0.00 29 THR A N 20
ATOM 26592 C CA . THR A 1 29 ? -2.804 7.409 -7.056 1.00 0.00 29 THR A CA 20
ATOM 26593 C C . THR A 1 29 ? -2.685 6.101 -6.272 1.00 0.00 29 THR A C 20
ATOM 26594 O O . THR A 1 29 ? -1.742 5.337 -6.471 1.00 0.00 29 THR A O 20
ATOM 26605 N N . VAL A 1 30 ? -3.656 5.883 -5.397 1.00 0.00 30 VAL A N 20
ATOM 26606 C CA . VAL A 1 30 ? -3.672 4.680 -4.582 1.00 0.00 30 VAL A CA 20
ATOM 26607 C C . VAL A 1 30 ? -3.757 3.454 -5.492 1.00 0.00 30 VAL A C 20
ATOM 26608 O O . VAL A 1 30 ? -3.090 2.449 -5.250 1.00 0.00 30 VAL A O 20
ATOM 26621 N N . LEU A 1 31 ? -4.583 3.576 -6.521 1.00 0.00 31 LEU A N 20
ATOM 26622 C CA . LEU A 1 31 ? -4.764 2.490 -7.469 1.00 0.00 31 LEU A CA 20
ATOM 26623 C C . LEU A 1 31 ? -3.398 2.043 -7.993 1.00 0.00 31 LEU A C 20
ATOM 26624 O O . LEU A 1 31 ? -3.101 0.850 -8.025 1.00 0.00 31 LEU A O 20
ATOM 26640 N N . ASP A 1 32 ? -2.602 3.025 -8.390 1.00 0.00 32 ASP A N 20
ATOM 26641 C CA . ASP A 1 32 ? -1.274 2.748 -8.911 1.00 0.00 32 ASP A CA 20
ATOM 26642 C C . ASP A 1 32 ? -0.506 1.887 -7.906 1.00 0.00 32 ASP A C 20
ATOM 26643 O O . ASP A 1 32 ? 0.008 0.826 -8.258 1.00 0.00 32 ASP A O 20
ATOM 26652 N N . LEU A 1 33 ? -0.453 2.376 -6.676 1.00 0.00 33 LEU A N 20
ATOM 26653 C CA . LEU A 1 33 ? 0.244 1.664 -5.618 1.00 0.00 33 LEU A CA 20
ATOM 26654 C C . LEU A 1 33 ? -0.287 0.232 -5.537 1.00 0.00 33 LEU A C 20
ATOM 26655 O O . LEU A 1 33 ? 0.478 -0.725 -5.648 1.00 0.00 33 LEU A O 20
ATOM 26671 N N . LYS A 1 34 ? -1.594 0.129 -5.345 1.00 0.00 34 LYS A N 20
ATOM 26672 C CA . LYS A 1 34 ? -2.236 -1.171 -5.248 1.00 0.00 34 LYS A CA 20
ATOM 26673 C C . LYS A 1 34 ? -1.826 -2.029 -6.447 1.00 0.00 34 LYS A C 20
ATOM 26674 O O . LYS A 1 34 ? -1.156 -3.048 -6.285 1.00 0.00 34 LYS A O 20
ATOM 26693 N N . GLN A 1 35 ? -2.244 -1.584 -7.623 1.00 0.00 35 GLN A N 20
ATOM 26694 C CA . GLN A 1 35 ? -1.928 -2.298 -8.848 1.00 0.00 35 GLN A CA 20
ATOM 26695 C C . GLN A 1 35 ? -0.488 -2.815 -8.805 1.00 0.00 35 GLN A C 20
ATOM 26696 O O . GLN A 1 35 ? -0.220 -3.949 -9.199 1.00 0.00 35 GLN A O 20
ATOM 26710 N N . PHE A 1 36 ? 0.400 -1.959 -8.322 1.00 0.00 36 PHE A N 20
ATOM 26711 C CA . PHE A 1 36 ? 1.805 -2.315 -8.223 1.00 0.00 36 PHE A CA 20
ATOM 26712 C C . PHE A 1 36 ? 2.030 -3.357 -7.125 1.00 0.00 36 PHE A C 20
ATOM 26713 O O . PHE A 1 36 ? 2.738 -4.341 -7.334 1.00 0.00 36 PHE A O 20
ATOM 26730 N N . LEU A 1 37 ? 1.414 -3.105 -5.979 1.00 0.00 37 LEU A N 20
ATOM 26731 C CA . LEU A 1 37 ? 1.539 -4.009 -4.848 1.00 0.00 37 LEU A CA 20
ATOM 26732 C C . LEU A 1 37 ? 0.986 -5.382 -5.235 1.00 0.00 37 LEU A C 20
ATOM 26733 O O . LEU A 1 37 ? 1.529 -6.409 -4.831 1.00 0.00 37 LEU A O 20
ATOM 26749 N N . LYS A 1 38 ? -0.085 -5.355 -6.014 1.00 0.00 38 LYS A N 20
ATOM 26750 C CA . LYS A 1 38 ? -0.717 -6.586 -6.460 1.00 0.00 38 LYS A CA 20
ATOM 26751 C C . LYS A 1 38 ? 0.301 -7.425 -7.235 1.00 0.00 38 LYS A C 20
ATOM 26752 O O . LYS A 1 38 ? 0.166 -8.644 -7.326 1.00 0.00 38 LYS A O 20
ATOM 26771 N N . THR A 1 39 ? 1.299 -6.738 -7.773 1.00 0.00 39 THR A N 20
ATOM 26772 C CA . THR A 1 39 ? 2.340 -7.405 -8.537 1.00 0.00 39 THR A CA 20
ATOM 26773 C C . THR A 1 39 ? 3.519 -7.765 -7.631 1.00 0.00 39 THR A C 20
ATOM 26774 O O . THR A 1 39 ? 4.124 -8.824 -7.785 1.00 0.00 39 THR A O 20
ATOM 26785 N N . LEU A 1 40 ? 3.809 -6.862 -6.706 1.00 0.00 40 LEU A N 20
ATOM 26786 C CA . LEU A 1 40 ? 4.905 -7.071 -5.775 1.00 0.00 40 LEU A CA 20
ATOM 26787 C C . LEU A 1 40 ? 4.644 -8.342 -4.963 1.00 0.00 40 LEU A C 20
ATOM 26788 O O . LEU A 1 40 ? 5.537 -9.171 -4.797 1.00 0.00 40 LEU A O 20
ATOM 26804 N N . THR A 1 41 ? 3.416 -8.454 -4.479 1.00 0.00 41 THR A N 20
ATOM 26805 C CA . THR A 1 41 ? 3.026 -9.609 -3.688 1.00 0.00 41 THR A CA 20
ATOM 26806 C C . THR A 1 41 ? 2.417 -10.688 -4.586 1.00 0.00 41 THR A C 20
ATOM 26807 O O . THR A 1 41 ? 2.838 -11.843 -4.547 1.00 0.00 41 THR A O 20
ATOM 26818 N N . GLY A 1 42 ? 1.435 -10.273 -5.373 1.00 0.00 42 GLY A N 20
ATOM 26819 C CA . GLY A 1 42 ? 0.764 -11.190 -6.279 1.00 0.00 42 GLY A CA 20
ATOM 26820 C C . GLY A 1 42 ? -0.662 -11.481 -5.808 1.00 0.00 42 GLY A C 20
ATOM 26821 O O . GLY A 1 42 ? -1.219 -12.534 -6.114 1.00 0.00 42 GLY A O 20
ATOM 26825 N N . VAL A 1 43 ? -1.213 -10.528 -5.070 1.00 0.00 43 VAL A N 20
ATOM 26826 C CA . VAL A 1 43 ? -2.564 -10.668 -4.554 1.00 0.00 43 VAL A CA 20
ATOM 26827 C C . VAL A 1 43 ? -3.434 -9.532 -5.098 1.00 0.00 43 VAL A C 20
ATOM 26828 O O . VAL A 1 43 ? -2.992 -8.386 -5.168 1.00 0.00 43 VAL A O 20
ATOM 26841 N N . LEU A 1 44 ? -4.654 -9.890 -5.468 1.00 0.00 44 LEU A N 20
ATOM 26842 C CA . LEU A 1 44 ? -5.590 -8.916 -6.003 1.00 0.00 44 LEU A CA 20
ATOM 26843 C C . LEU A 1 44 ? -5.470 -7.612 -5.212 1.00 0.00 44 LEU A C 20
ATOM 26844 O O . LEU A 1 44 ? -5.113 -7.626 -4.035 1.00 0.00 44 LEU A O 20
ATOM 26860 N N . PRO A 1 45 ? -5.783 -6.486 -5.908 1.00 0.00 45 PRO A N 20
ATOM 26861 C CA . PRO A 1 45 ? -5.713 -5.176 -5.283 1.00 0.00 45 PRO A CA 20
ATOM 26862 C C . PRO A 1 45 ? -6.893 -4.958 -4.334 1.00 0.00 45 PRO A C 20
ATOM 26863 O O . PRO A 1 45 ? -6.795 -4.183 -3.383 1.00 0.00 45 PRO A O 20
ATOM 26874 N N . GLU A 1 46 ? -7.981 -5.656 -4.624 1.00 0.00 46 GLU A N 20
ATOM 26875 C CA . GLU A 1 46 ? -9.179 -5.549 -3.808 1.00 0.00 46 GLU A CA 20
ATOM 26876 C C . GLU A 1 46 ? -8.987 -6.292 -2.484 1.00 0.00 46 GLU A C 20
ATOM 26877 O O . GLU A 1 46 ? -9.329 -5.774 -1.422 1.00 0.00 46 GLU A O 20
ATOM 26889 N N . ARG A 1 47 ? -8.440 -7.494 -2.591 1.00 0.00 47 ARG A N 20
ATOM 26890 C CA . ARG A 1 47 ? -8.199 -8.314 -1.416 1.00 0.00 47 ARG A CA 20
ATOM 26891 C C . ARG A 1 47 ? -7.115 -7.681 -0.540 1.00 0.00 47 ARG A C 20
ATOM 26892 O O . ARG A 1 47 ? -7.249 -7.632 0.681 1.00 0.00 47 ARG A O 20
ATOM 26913 N N . GLN A 1 48 ? -6.066 -7.212 -1.200 1.00 0.00 48 GLN A N 20
ATOM 26914 C CA . GLN A 1 48 ? -4.960 -6.584 -0.497 1.00 0.00 48 GLN A CA 20
ATOM 26915 C C . GLN A 1 48 ? -5.485 -5.579 0.530 1.00 0.00 48 GLN A C 20
ATOM 26916 O O . GLN A 1 48 ? -6.047 -4.548 0.163 1.00 0.00 48 GLN A O 20
ATOM 26930 N N . LYS A 1 49 ? -5.285 -5.915 1.795 1.00 0.00 49 LYS A N 20
ATOM 26931 C CA . LYS A 1 49 ? -5.731 -5.054 2.878 1.00 0.00 49 LYS A CA 20
ATOM 26932 C C . LYS A 1 49 ? -4.555 -4.209 3.370 1.00 0.00 49 LYS A C 20
ATOM 26933 O O . LYS A 1 49 ? -3.589 -4.741 3.916 1.00 0.00 49 LYS A O 20
ATOM 26952 N N . LEU A 1 50 ? -4.674 -2.906 3.159 1.00 0.00 50 LEU A N 20
ATOM 26953 C CA . LEU A 1 50 ? -3.633 -1.982 3.575 1.00 0.00 50 LEU A CA 20
ATOM 26954 C C . LEU A 1 50 ? -3.944 -1.469 4.982 1.00 0.00 50 LEU A C 20
ATOM 26955 O O . LEU A 1 50 ? -5.072 -1.065 5.264 1.00 0.00 50 LEU A O 20
ATOM 26971 N N . LEU A 1 51 ? -2.925 -1.500 5.828 1.00 0.00 51 LEU A N 20
ATOM 26972 C CA . LEU A 1 51 ? -3.076 -1.043 7.199 1.00 0.00 51 LEU A CA 20
ATOM 26973 C C . LEU A 1 51 ? -2.052 0.058 7.480 1.00 0.00 51 LEU A C 20
ATOM 26974 O O . LEU A 1 51 ? -0.855 -0.211 7.571 1.00 0.00 51 LEU A O 20
ATOM 26990 N N . GLY A 1 52 ? -2.560 1.275 7.610 1.00 0.00 52 GLY A N 20
ATOM 26991 C CA . GLY A 1 52 ? -1.705 2.418 7.880 1.00 0.00 52 GLY A CA 20
ATOM 26992 C C . GLY A 1 52 ? -2.422 3.729 7.551 1.00 0.00 52 GLY A C 20
ATOM 26993 O O . GLY A 1 52 ? -2.369 4.682 8.327 1.00 0.00 52 GLY A O 20
ATOM 26997 N N . LEU A 1 53 ? -3.076 3.736 6.398 1.00 0.00 53 LEU A N 20
ATOM 26998 C CA . LEU A 1 53 ? -3.802 4.915 5.957 1.00 0.00 53 LEU A CA 20
ATOM 26999 C C . LEU A 1 53 ? -5.258 4.536 5.678 1.00 0.00 53 LEU A C 20
ATOM 27000 O O . LEU A 1 53 ? -5.535 3.733 4.788 1.00 0.00 53 LEU A O 20
ATOM 27016 N N . LYS A 1 54 ? -6.151 5.131 6.456 1.00 0.00 54 LYS A N 20
ATOM 27017 C CA . LYS A 1 54 ? -7.571 4.866 6.303 1.00 0.00 54 LYS A CA 20
ATOM 27018 C C . LYS A 1 54 ? -8.342 6.186 6.370 1.00 0.00 54 LYS A C 20
ATOM 27019 O O . LYS A 1 54 ? -7.777 7.222 6.719 1.00 0.00 54 LYS A O 20
ATOM 27038 N N . VAL A 1 55 ? -9.620 6.106 6.030 1.00 0.00 55 VAL A N 20
ATOM 27039 C CA . VAL A 1 55 ? -10.474 7.282 6.046 1.00 0.00 55 VAL A CA 20
ATOM 27040 C C . VAL A 1 55 ? -11.827 6.915 6.658 1.00 0.00 55 VAL A C 20
ATOM 27041 O O . VAL A 1 55 ? -12.691 6.363 5.978 1.00 0.00 55 VAL A O 20
ATOM 27054 N N . LYS A 1 56 ? -11.969 7.236 7.936 1.00 0.00 56 LYS A N 20
ATOM 27055 C CA . LYS A 1 56 ? -13.203 6.947 8.647 1.00 0.00 56 LYS A CA 20
ATOM 27056 C C . LYS A 1 56 ? -13.672 5.534 8.294 1.00 0.00 56 LYS A C 20
ATOM 27057 O O . LYS A 1 56 ? -14.793 5.348 7.824 1.00 0.00 56 LYS A O 20
ATOM 27076 N N . GLY A 1 57 ? -12.789 4.575 8.532 1.00 0.00 57 GLY A N 20
ATOM 27077 C CA . GLY A 1 57 ? -13.099 3.185 8.245 1.00 0.00 57 GLY A CA 20
ATOM 27078 C C . GLY A 1 57 ? -12.344 2.700 7.005 1.00 0.00 57 GLY A C 20
ATOM 27079 O O . GLY A 1 57 ? -11.296 2.066 7.121 1.00 0.00 57 GLY A O 20
ATOM 27083 N N . LYS A 1 58 ? -12.905 3.017 5.848 1.00 0.00 58 LYS A N 20
ATOM 27084 C CA . LYS A 1 58 ? -12.298 2.622 4.589 1.00 0.00 58 LYS A CA 20
ATOM 27085 C C . LYS A 1 58 ? -11.244 3.656 4.188 1.00 0.00 58 LYS A C 20
ATOM 27086 O O . LYS A 1 58 ? -11.350 4.828 4.549 1.00 0.00 58 LYS A O 20
ATOM 27105 N N . PRO A 1 59 ? -10.225 3.174 3.428 1.00 0.00 59 PRO A N 20
ATOM 27106 C CA . PRO A 1 59 ? -9.153 4.044 2.975 1.00 0.00 59 PRO A CA 20
ATOM 27107 C C . PRO A 1 59 ? -9.624 4.946 1.832 1.00 0.00 59 PRO A C 20
ATOM 27108 O O . PRO A 1 59 ? -10.666 4.695 1.228 1.00 0.00 59 PRO A O 20
ATOM 27119 N N . ALA A 1 60 ? -8.835 5.977 1.571 1.00 0.00 60 ALA A N 20
ATOM 27120 C CA . ALA A 1 60 ? -9.158 6.918 0.512 1.00 0.00 60 ALA A CA 20
ATOM 27121 C C . ALA A 1 60 ? -9.520 6.144 -0.758 1.00 0.00 60 ALA A C 20
ATOM 27122 O O . ALA A 1 60 ? -9.204 4.962 -0.880 1.00 0.00 60 ALA A O 20
ATOM 27129 N N . GLU A 1 61 ? -10.178 6.843 -1.671 1.00 0.00 61 GLU A N 20
ATOM 27130 C CA . GLU A 1 61 ? -10.586 6.237 -2.927 1.00 0.00 61 GLU A CA 20
ATOM 27131 C C . GLU A 1 61 ? -9.365 5.716 -3.686 1.00 0.00 61 GLU A C 20
ATOM 27132 O O . GLU A 1 61 ? -8.228 6.002 -3.313 1.00 0.00 61 GLU A O 20
ATOM 27144 N N . ASN A 1 62 ? -9.640 4.960 -4.739 1.00 0.00 62 ASN A N 20
ATOM 27145 C CA . ASN A 1 62 ? -8.578 4.396 -5.554 1.00 0.00 62 ASN A CA 20
ATOM 27146 C C . ASN A 1 62 ? -7.950 5.503 -6.402 1.00 0.00 62 ASN A C 20
ATOM 27147 O O . ASN A 1 62 ? -6.730 5.562 -6.549 1.00 0.00 62 ASN A O 20
ATOM 27158 N N . ASP A 1 63 ? -8.811 6.355 -6.940 1.00 0.00 63 ASP A N 20
ATOM 27159 C CA . ASP A 1 63 ? -8.356 7.457 -7.769 1.00 0.00 63 ASP A CA 20
ATOM 27160 C C . ASP A 1 63 ? -8.057 8.667 -6.883 1.00 0.00 63 ASP A C 20
ATOM 27161 O O . ASP A 1 63 ? -8.606 9.747 -7.095 1.00 0.00 63 ASP A O 20
ATOM 27170 N N . VAL A 1 64 ? -7.187 8.447 -5.908 1.00 0.00 64 VAL A N 20
ATOM 27171 C CA . VAL A 1 64 ? -6.808 9.506 -4.989 1.00 0.00 64 VAL A CA 20
ATOM 27172 C C . VAL A 1 64 ? -5.297 9.731 -5.071 1.00 0.00 64 VAL A C 20
ATOM 27173 O O . VAL A 1 64 ? -4.532 8.780 -5.225 1.00 0.00 64 VAL A O 20
ATOM 27186 N N . LYS A 1 65 ? -4.912 10.994 -4.963 1.00 0.00 65 LYS A N 20
ATOM 27187 C CA . LYS A 1 65 ? -3.506 11.356 -5.023 1.00 0.00 65 LYS A CA 20
ATOM 27188 C C . LYS A 1 65 ? -2.880 11.182 -3.638 1.00 0.00 65 LYS A C 20
ATOM 27189 O O . LYS A 1 65 ? -3.176 11.944 -2.719 1.00 0.00 65 LYS A O 20
ATOM 27208 N N . LEU A 1 66 ? -2.026 10.174 -3.531 1.00 0.00 66 LEU A N 20
ATOM 27209 C CA . LEU A 1 66 ? -1.356 9.891 -2.274 1.00 0.00 66 LEU A CA 20
ATOM 27210 C C . LEU A 1 66 ? -0.795 11.192 -1.695 1.00 0.00 66 LEU A C 20
ATOM 27211 O O . LEU A 1 66 ? -0.670 11.332 -0.480 1.00 0.00 66 LEU A O 20
ATOM 27227 N N . GLY A 1 67 ? -0.471 12.110 -2.594 1.00 0.00 67 GLY A N 20
ATOM 27228 C CA . GLY A 1 67 ? 0.074 13.394 -2.188 1.00 0.00 67 GLY A CA 20
ATOM 27229 C C . GLY A 1 67 ? -0.987 14.243 -1.484 1.00 0.00 67 GLY A C 20
ATOM 27230 O O . GLY A 1 67 ? -0.709 14.871 -0.464 1.00 0.00 67 GLY A O 20
ATOM 27234 N N . ALA A 1 68 ? -2.182 14.233 -2.057 1.00 0.00 68 ALA A N 20
ATOM 27235 C CA . ALA A 1 68 ? -3.286 14.994 -1.497 1.00 0.00 68 ALA A CA 20
ATOM 27236 C C . ALA A 1 68 ? -3.424 14.666 -0.009 1.00 0.00 68 ALA A C 20
ATOM 27237 O O . ALA A 1 68 ? -3.824 15.517 0.783 1.00 0.00 68 ALA A O 20
ATOM 27244 N N . LEU A 1 69 ? -3.084 13.429 0.325 1.00 0.00 69 LEU A N 20
ATOM 27245 C CA . LEU A 1 69 ? -3.165 12.978 1.704 1.00 0.00 69 LEU A CA 20
ATOM 27246 C C . LEU A 1 69 ? -1.954 13.502 2.479 1.00 0.00 69 LEU A C 20
ATOM 27247 O O . LEU A 1 69 ? -2.025 13.693 3.692 1.00 0.00 69 LEU A O 20
ATOM 27263 N N . LYS A 1 70 ? -0.871 13.719 1.747 1.00 0.00 70 LYS A N 20
ATOM 27264 C CA . LYS A 1 70 ? 0.353 14.217 2.350 1.00 0.00 70 LYS A CA 20
ATOM 27265 C C . LYS A 1 70 ? 0.698 13.363 3.572 1.00 0.00 70 LYS A C 20
ATOM 27266 O O . LYS A 1 70 ? 0.786 13.875 4.687 1.00 0.00 70 LYS A O 20
ATOM 27285 N N . LEU A 1 71 ? 0.885 12.076 3.320 1.00 0.00 71 LEU A N 20
ATOM 27286 C CA . LEU A 1 71 ? 1.219 11.146 4.385 1.00 0.00 71 LEU A CA 20
ATOM 27287 C C . LEU A 1 71 ? 2.695 11.308 4.754 1.00 0.00 71 LEU A C 20
ATOM 27288 O O . LEU A 1 71 ? 3.396 12.137 4.175 1.00 0.00 71 LEU A O 20
ATOM 27304 N N . LYS A 1 72 ? 3.124 10.504 5.716 1.00 0.00 72 LYS A N 20
ATOM 27305 C CA . LYS A 1 72 ? 4.504 10.549 6.169 1.00 0.00 72 LYS A CA 20
ATOM 27306 C C . LYS A 1 72 ? 5.381 9.759 5.196 1.00 0.00 72 LYS A C 20
ATOM 27307 O O . LYS A 1 72 ? 4.889 8.892 4.474 1.00 0.00 72 LYS A O 20
ATOM 27326 N N . PRO A 1 73 ? 6.699 10.094 5.208 1.00 0.00 73 PRO A N 20
ATOM 27327 C CA . PRO A 1 73 ? 7.649 9.426 4.335 1.00 0.00 73 PRO A CA 20
ATOM 27328 C C . PRO A 1 73 ? 7.967 8.019 4.846 1.00 0.00 73 PRO A C 20
ATOM 27329 O O . PRO A 1 73 ? 7.775 7.725 6.025 1.00 0.00 73 PRO A O 20
ATOM 27340 N N . ASN A 1 74 ? 8.449 7.188 3.934 1.00 0.00 74 ASN A N 20
ATOM 27341 C CA . ASN A 1 74 ? 8.796 5.820 4.277 1.00 0.00 74 ASN A CA 20
ATOM 27342 C C . ASN A 1 74 ? 7.725 5.244 5.206 1.00 0.00 74 ASN A C 20
ATOM 27343 O O . ASN A 1 74 ? 8.030 4.446 6.091 1.00 0.00 74 ASN A O 20
ATOM 27354 N N . THR A 1 75 ? 6.493 5.672 4.973 1.00 0.00 75 THR A N 20
ATOM 27355 C CA . THR A 1 75 ? 5.375 5.210 5.778 1.00 0.00 75 THR A CA 20
ATOM 27356 C C . THR A 1 75 ? 5.238 3.689 5.676 1.00 0.00 75 THR A C 20
ATOM 27357 O O . THR A 1 75 ? 4.700 3.175 4.696 1.00 0.00 75 THR A O 20
ATOM 27368 N N . LYS A 1 76 ? 5.733 3.012 6.701 1.00 0.00 76 LYS A N 20
ATOM 27369 C CA . LYS A 1 76 ? 5.672 1.561 6.739 1.00 0.00 76 LYS A CA 20
ATOM 27370 C C . LYS A 1 76 ? 4.228 1.122 6.989 1.00 0.00 76 LYS A C 20
ATOM 27371 O O . LYS A 1 76 ? 3.740 1.192 8.116 1.00 0.00 76 LYS A O 20
ATOM 27390 N N . ILE A 1 77 ? 3.584 0.679 5.919 1.00 0.00 77 ILE A N 20
ATOM 27391 C CA . ILE A 1 77 ? 2.206 0.229 6.008 1.00 0.00 77 ILE A CA 20
ATOM 27392 C C . ILE A 1 77 ? 2.179 -1.295 6.141 1.00 0.00 77 ILE A C 20
ATOM 27393 O O . ILE A 1 77 ? 3.209 -1.953 5.996 1.00 0.00 77 ILE A O 20
ATOM 27409 N N . MET A 1 78 ? 0.991 -1.813 6.415 1.00 0.00 78 MET A N 20
ATOM 27410 C CA . MET A 1 78 ? 0.817 -3.247 6.569 1.00 0.00 78 MET A CA 20
ATOM 27411 C C . MET A 1 78 ? -0.079 -3.813 5.465 1.00 0.00 78 MET A C 20
ATOM 27412 O O . MET A 1 78 ? -0.943 -3.111 4.941 1.00 0.00 78 MET A O 20
ATOM 27426 N N . MET A 1 79 ? 0.157 -5.076 5.144 1.00 0.00 79 MET A N 20
ATOM 27427 C CA . MET A 1 79 ? -0.617 -5.744 4.112 1.00 0.00 79 MET A CA 20
ATOM 27428 C C . MET A 1 79 ? -1.226 -7.045 4.639 1.00 0.00 79 MET A C 20
ATOM 27429 O O . MET A 1 79 ? -0.517 -7.891 5.181 1.00 0.00 79 MET A O 20
ATOM 27443 N N . MET A 1 80 ? -2.534 -7.164 4.461 1.00 0.00 80 MET A N 20
ATOM 27444 C CA . MET A 1 80 ? -3.246 -8.348 4.911 1.00 0.00 80 MET A CA 20
ATOM 27445 C C . MET A 1 80 ? -4.094 -8.939 3.784 1.00 0.00 80 MET A C 20
ATOM 27446 O O . MET A 1 80 ? -4.844 -8.221 3.125 1.00 0.00 80 MET A O 20
ATOM 27460 N N . GLY A 1 81 ? -3.947 -10.243 3.597 1.00 0.00 81 GLY A N 20
ATOM 27461 C CA . GLY A 1 81 ? -4.691 -10.939 2.561 1.00 0.00 81 GLY A CA 20
ATOM 27462 C C . GLY A 1 81 ? -3.954 -12.203 2.113 1.00 0.00 81 GLY A C 20
ATOM 27463 O O . GLY A 1 81 ? -2.811 -12.431 2.505 1.00 0.00 81 GLY A O 20
ATOM 27467 N N . THR A 1 82 ? -4.640 -12.991 1.299 1.00 0.00 82 THR A N 20
ATOM 27468 C CA . THR A 1 82 ? -4.065 -14.227 0.793 1.00 0.00 82 THR A CA 20
ATOM 27469 C C . THR A 1 82 ? -4.099 -14.244 -0.736 1.00 0.00 82 THR A C 20
ATOM 27470 O O . THR A 1 82 ? -4.787 -13.433 -1.355 1.00 0.00 82 THR A O 20
ATOM 27481 N N . ARG A 1 83 ? -3.348 -15.177 -1.303 1.00 0.00 83 ARG A N 20
ATOM 27482 C CA . ARG A 1 83 ? -3.283 -15.310 -2.748 1.00 0.00 83 ARG A CA 20
ATOM 27483 C C . ARG A 1 83 ? -4.191 -16.450 -3.217 1.00 0.00 83 ARG A C 20
ATOM 27484 O O . ARG A 1 83 ? -4.460 -17.384 -2.463 1.00 0.00 83 ARG A O 20
ATOM 27505 N N . GLU A 1 84 ? -4.638 -16.334 -4.459 1.00 0.00 84 GLU A N 20
ATOM 27506 C CA . GLU A 1 84 ? -5.510 -17.342 -5.037 1.00 0.00 84 GLU A CA 20
ATOM 27507 C C . GLU A 1 84 ? -6.888 -17.295 -4.374 1.00 0.00 84 GLU A C 20
ATOM 27508 O O . GLU A 1 84 ? -7.880 -16.958 -5.019 1.00 0.00 84 GLU A O 20
ATOM 27520 N N . SER A 1 85 ? -6.907 -17.639 -3.094 1.00 0.00 85 SER A N 20
ATOM 27521 C CA . SER A 1 85 ? -8.147 -17.640 -2.338 1.00 0.00 85 SER A CA 20
ATOM 27522 C C . SER A 1 85 ? -8.990 -18.859 -2.716 1.00 0.00 85 SER A C 20
ATOM 27523 O O . SER A 1 85 ? -8.885 -19.369 -3.831 1.00 0.00 85 SER A O 20
ATOM 27531 N N . GLY A 1 86 ? -9.808 -19.291 -1.768 1.00 0.00 86 GLY A N 20
ATOM 27532 C CA . GLY A 1 86 ? -10.668 -20.441 -1.988 1.00 0.00 86 GLY A CA 20
ATOM 27533 C C . GLY A 1 86 ? -11.394 -20.837 -0.701 1.00 0.00 86 GLY A C 20
ATOM 27534 O O . GLY A 1 86 ? -10.910 -20.568 0.398 1.00 0.00 86 GLY A O 20
ATOM 27538 N N . PRO A 1 87 ? -12.575 -21.486 -0.883 1.00 0.00 87 PRO A N 20
ATOM 27539 C CA . PRO A 1 87 ? -13.373 -21.922 0.250 1.00 0.00 87 PRO A CA 20
ATOM 27540 C C . PRO A 1 87 ? -12.757 -23.156 0.912 1.00 0.00 87 PRO A C 20
ATOM 27541 O O . PRO A 1 87 ? -12.585 -23.192 2.130 1.00 0.00 87 PRO A O 20
ATOM 27552 N N . SER A 1 88 ? -12.442 -24.139 0.081 1.00 0.00 88 SER A N 20
ATOM 27553 C CA . SER A 1 88 ? -11.849 -25.372 0.570 1.00 0.00 88 SER A CA 20
ATOM 27554 C C . SER A 1 88 ? -10.338 -25.196 0.736 1.00 0.00 88 SER A C 20
ATOM 27555 O O . SER A 1 88 ? -9.799 -25.416 1.820 1.00 0.00 88 SER A O 20
ATOM 27563 N N . SER A 1 89 ? -9.697 -24.801 -0.354 1.00 0.00 89 SER A N 20
ATOM 27564 C CA . SER A 1 89 ? -8.259 -24.592 -0.342 1.00 0.00 89 SER A CA 20
ATOM 27565 C C . SER A 1 89 ? -7.784 -24.141 -1.725 1.00 0.00 89 SER A C 20
ATOM 27566 O O . SER A 1 89 ? -7.157 -23.091 -1.857 1.00 0.00 89 SER A O 20
ATOM 27574 N N . GLY A 1 90 ? -8.102 -24.956 -2.720 1.00 0.00 90 GLY A N 20
ATOM 27575 C CA . GLY A 1 90 ? -7.715 -24.653 -4.087 1.00 0.00 90 GLY A CA 20
ATOM 27576 C C . GLY A 1 90 ? -7.862 -25.885 -4.983 1.00 0.00 90 GLY A C 20
ATOM 27577 O O . GLY A 1 90 ? -8.429 -26.895 -4.569 1.00 0.00 90 GLY A O 20
#

Sequence (90 aa):
GSSGSSGLPIIVKWGGQEYSVTTLSEDDTVLDLKQFLKTLTGVLPERQKLLGLKVKGKPAENDVKLGALKLKPNTKIMMMGTRESGPSSGGSSGSSGLPIIVKWGGQEYSVTTLSEDDTVLDLKQFLKTLTGVLPERQKLLGLKVKGKPAENDVKLGALKLKPNTKIMMMGTRESGPSSGGSSGSSGLPIIVKWGGQEYSVTTLSEDDTVLDLKQFLKTLTGVLPERQKLLGLKVKGKPAENDVKLGALKLKPNTKIMMMGTRESGPSSGGSSGSSGLPIIVKWGGQEYSVTTLSEDDTVLDLKQFLKTLTGVLPERQKLLGLKVKGKPAENDVKLGALKLKPNTKIMMMGTRESGPSSGGSSGSSGLPIIVKWGGQEYSVTTLSEDDTVLDLKQFLKTLTGVLPERQKLLGLKVKGKPAENDVKLGALKLKPNTKIMMMGTRESGPSSGGSSGSSGLPIIVKWGGQEYSVTTLSEDDTVLDLKQFLKTLTGVLPERQKLLGLKVKGKPAENDVKLGALKLKPNTKIMMMGTRESGPSSGGSSGSSGLPIIVKWGGQEYSVTTLSEDDTVLDLKQFLKTLTGVLPERQKLLGLKVKGKPAENDVKLGALKLKPNTKIMMMGTRESGPSSGGSSGSSGLPIIVKWGGQEYSVTTLSEDDTVLDLKQFLKTLTGVLPERQKLLGLKVKGKPAENDVKLGALKLKPNTKIMMMGTRESGPSSGGSSGSSGLPIIVKWGGQEYSVTTLSEDDTVLDLKQFLKTLTGVLPERQKLLGLKVKGKPAENDVKLGALKLKPNTKIMMMGTRESGPSSGGSSGSSGLPIIVKWGGQEYSVTTLSEDDTVLDLKQFLKTLTGVLPERQKLLGLKVKGKPAENDVKLGALKLKPNTKIMMMGTRESGPSSGGSSGSSGLPIIVKWGGQEYSVTTLSEDDTVLDLKQFLKTLTGVLPERQKLLGLKVKGKPAENDVKLGALKLKPNTKIMMMGTRESGPSSGGSSGSSGLPIIVKWGGQEYSVTTLSEDDTVLDLKQFLKTLTGVLPERQKLLGLKVKGKPAENDVKLGALKLKPNTKIMMMGTRESGPSSGGSSGSSGLPIIVKWGGQEYSVTTLSEDDTVLDLKQFLKTLTGVLPERQKLLGLKVKGKPAENDVKLGALKLKPNTKIMMMGTRESGPSSGGSSGSSGLPIIVKWGGQEYSVTTLSEDDTVLDLKQFLKTLTGVLPERQKLLGLKVKGKPAENDVKLGALKLKPNTKIMMMGTRESGPSSGGSSGSSGLPIIVKWGGQEYSVTTLSEDDTVLDLKQFLKTLTGVLPERQKLLGLKVKGKPAENDVKLGALKLKPNTKIMMMGTRESGPSSGGSSGSSGLPIIVKWGGQEYSVTTLSEDDTVLDLKQFLKTLTGVLPERQKLLGLKVKGKPAENDVKLGALKLKPNTKIMMMGTRESGPSSGGSSGSSGLPIIVKWGGQEYSVTTLSEDDTVLDLKQFLKTLTGVLPERQKLLGLKVKGKPAENDVKLGALKLKPNTKIMMMGTRESGPSSGGSSGSSGLPIIVKWGGQEYSVTTLSEDDTVLDLKQFLKTLTGVLPERQKLLGLKVKGKPAENDVKLGALKLKPNTKIMMMGTRESGPSSGGSSGSSGLPIIVKWGGQEYSVTTLSEDDTVLDLKQFLKTLTGVLPERQKLLGLKVKGKPAENDVKLGALKLKPNTKIMMMGTRESGPSSGGSSGSSGLPIIVKWGGQEYSVTTLSEDDTVLDLKQFLKTLTGVLPERQKLLGLKVKGKPAENDVKLGALKLKPNTKIMMMGTRESGPSSG

Radius of gyration: 13.57 Å; Cα contacts (8 Å, |Δi|>4): 134; chains: 1; bounding box: 38×40×18 Å

InterPro domains:
  IPR000626 Ubiquitin-like domain [PF00240] (5-77)
  IPR000626 Ubiquitin-like domain [PS50053] (3-81)
  IPR000626 Ubiquitin-like domain [SM00213] (3-77)
  IPR004274 FCP1 homology domain [PF03031] (138-300)
  IPR004274 FCP1 homology domain [PS50969] (133-294)
  IPR004274 FCP1 homology domain [SM00577] (136-278)
  IPR011943 HAD-superfamily hydrolase, subfamily IIID [TIGR02245] (117-311)
  IPR023214 HAD superfamily [G3DSA:3.40.50.1000] (91-317)
  IPR029071 Ubiquitin-like domain superfamily [SSF54236] (4-80)
  IPR036412 HAD-like superfamily [SSF56784] (125-305)
  IPR051658 Ubiquitin-like domain-containing CTD phosphatase 1 [PTHR48493] (3-316)

Nearest PDB structures (foldseek):
  1v5t-assembly1_A  TM=9.406E-01  e=1.825E-16  Mus musculus
  2lgd-assembly1_A  TM=7.625E-01  e=2.956E-12  Homo sapiens
  2m17-assembly1_A  TM=7.931E-01  e=8.931E-12  Homo sapiens
  7sbi-assembly1_A  TM=8.252E-01  e=4.259E-06  Gallus gallus
  8tyy-assembly1_A  TM=6.727E-01  e=3.118E-04  Ensifer aridi

CATH classification: 3.10.20.90

Solvent-accessible surface area: 6330 Å² total; per-residue (Å²): 135,125,104,78,105,125,48,33,44,18,36,0,73,31,78,77,114,105,34,78,0,99,111,11,38,76,107,44,38,1,75,55,8,29,101,68,0,91,99,58,21,42,5,96,27,154,166,7,66,11,56,48,24,114,37,186,65,88,33,12,85,63,128,48,99,7,13,85,54,161,52,156,75,80,33,138,11,92,4,111,37,96,138,131,119,46,150,93,90,122

Secondary structure (DSSP, 8-state):
------S--EEEEETTEEEEE-S--SSSBHHHHHHHHHHHT---TTT-EEES-EETTEE--TTSBHHHHT--TTEEEEEE---SSSS---

Foldseek 3Di:
DPPDDDAFWEWEAEPHDIDIDDDDHLAAFQLVVLVVVCVVPVAHSVQWDKAQAADPHHHDDRPHRPVVVVDDGRRYIYTDGDHPDDDVRD